Protein 2VXE (pdb70)

Nearest PDB structures (foldseek):
  2vxe-assembly1_A  TM=8.610E-01  e=3.588E-16  Drosophila melanogaster
  2vxf-assembly1_A  TM=7.679E-01  e=3.531E-10  Danio rerio
  6f9w-assembly1_A-2  TM=7.927E-01  e=4.248E-09  Homo sapiens
  2fb7-assembly1_A  TM=6.129E-01  e=6.922E-07  Danio rerio
  5xfn-assembly1_A  TM=5.501E-01  e=5.066E-01  Homo sapiens

Secondary structure (DSSP, 8-state):
--SSS-SSSPPTT-EEEEEETTTEEEEEEEEEEETTTTEEEEEEEEE---TTT--SS------S-EEEEEEETTTEEEEEE-------

CATH classification: 2.30.30.100

Foldseek 3Di:
DDPDDPVDDDDFQFKKWFQFPQRWIKIAGFHADDVVQQWGKGAFMFTDARVPRHDPDDDDHTRDTHRMDIDHCVGTPDMGTDDPDDDD

Sequence (88 aa):
GAMAMSGGLPELGSKISLISKADIRYEGRLYTVDPQECTIALSSVRSFGTEDRDTQFQIAPQSQIYDYILFRGSDIKDIRVVNNHTLPGAMAMSGGLPELGSKISLISKADIRYEGRLYTVDPQECTIALSSVRSFGTEDRDTQFQIAPQSQIYDYILFRGSDIKDIRVVNNHTLPGAMAMSGGLPELGSKISLISKADIRYEGRLYTVDPQECTIALSSVRSFGTEDRDTQFQIAPQSQIYDYILFRGSDIKDIRVVNNHTLPGAMAMSGGLPELGSKISLISKADIRYEGRLYTVDPQECTIALSSVRSFGTEDRDTQFQIAPQSQIYDYILFRGSDIKDIRVVNNHTLPGAMAMSGGLPELGSKISLISKADIRYEGRLYTVDPQECTIALSSVRSFGTEDRDTQFQIAPQSQIYDYILFRGSDIKDIRVVNNHTLPGAMAMSGGLPELGSKISLISKADIRYEGRLYTVDPQECTIALSSVRSFGTEDRDTQFQIAPQSQIYDYILFRGSDIKDIRVVNNHTLPGAMAMSGGLPELGSKISLISKADIRYEGRLYTVDPQECTIALSSVRSFGTEDRDTQFQIAPQSQIYDYILFRGSDIKDIRVVNNHTLPGAMAMSGGLPELGSKISLISKADIRYEGRLYTVDPQECTIALSSVRSFGTEDRDTQFQIAPQSQIYDYILFRGSDIKDIRVVNNHTLPGAMAMSGGLPELGSKISLISKADIRYEGRLYTVDPQECTIALSSVRSFGTEDRDTQFQIAPQSQIYDYILFRGSDIKDIRVVNNHTLPGAMAMSGGLPELGSKISLISKADIRYEGRLYTVDPQECTIALSSVRSFGTEDRDTQFQIAPQSQIYDYILFRGSDIKDIRVVNNHTLPGAMAMSGGLPELGSKISLISKADIRYEGRLYTVDPQECTIALSSVRSFGTEDRDTQFQIAPQSQIYDYILFRGSDIKDIRVVNNHTLPGAMAMSGGLPELGSKISLISKADIRYEGRLYTVDPQECTIALSSVRSFGTEDRDTQFQIAPQSQIYDYILFRGSDIKDIRVVNNHTLPGAMAMSGGLPELGSKISLISKADIRYEGRLYTVDPQECTIALSSVRSFGTEDRDTQFQIAPQSQIYDYILFRGSDIKDIRVVNNHTLPGAMAMSGGLPELGSKISLISKADIRYEGRLYTVDPQECTIALSSVRSFGTEDRDTQFQIAPQSQIYDYILFRGSDIKDIRVVNNHTLPGAMAMSGGLPELGSKISLISKADIRYEGRLYTVDPQECTIALSSVRSFGTEDRDTQFQIAPQSQIYDYILFRGSDIKDIRVVNNHTLPGAMAMSGGLPELGSKISLISKADIRYEGRLYTVDPQECTIALSSVRSFGTEDRDTQFQIAPQSQIYDYILFRGSDIKDIRVVNNHTLPGAMAMSGGLPELGSKISLISKADIRYEGRLYTVDPQECTIALSSVRSFGTEDRDTQFQIAPQSQIYDYILFRGSDIKDIRVVNNHTLPGAMAMSGGLPELGSKISLISKADIRYEGRLYTVDPQECTIALSSVRSFGTEDRDTQFQIAPQSQIYDYILFRGSDIKDIRVVNNHTLPGAMAMSGGLPELGSKISLISKADIRYEGRLYTVDPQECTIALSSVRSFGTEDRDTQFQIAPQSQIYDYILFRGSDIKDIRVVNNHTLPGAMAMSGGLPELGSKISLISKADIRYEGRLYTVDPQECTIALSSVRSFGTEDRDTQFQIAPQSQIYDYILFRGSDIKDIRVVNNHTLPGAMAMSGGLPELGSKISLISKADIRYEGRLYTVDPQECTIALSSVRSFGTEDRDTQFQIAPQSQIYDYILFRGSDIKDIRVVNNHTLPGAMAMSGGLPELGSKISLISKADIRYEGRLYTVDPQECTIALSSVRSFGTEDRDTQFQIAPQSQIYDYILFRGSDIKDIRVVNNHTLPGAMAMSGGLPELGSKISLISKADIRYEGRLYTVDPQECTIALSSVRSFGTEDRDTQFQIAPQSQIYDYILFRGSDIKDIRVVNNHTLPGAMAMSGGLPELGSKISLISKADIRYEGRLYTVDPQECTIALSSVRSFGTEDRDTQFQIAPQSQIYDYILFRGSDIKDIRVVNNHTLP

InterPro domains:
  IPR010920 LSM domain superfamily [SSF50182] (8-83)
  IPR019050 FDF domain [PF09532] (401-486)
  IPR019050 FDF domain [PF09532] (491-533)
  IPR019050 FDF domain [SM01199] (401-533)
  IPR025609 Lsm14-like, N-terminal [PF12701] (8-79)
  IPR025609 Lsm14-like, N-terminal [SM01271] (1-96)
  IPR025609 Lsm14-like, N-terminal [cd01736] (4-77)
  IPR025761 FFD box [PS51513] (490-506)
  IPR025762 DFDF domain [PS51512] (395-431)
  IPR025768 TFG box [PS51536] (513-533)
  IPR047575 Sm domain [PS52002] (1-81)

Structure (mmCIF, N/CA/C/O backbone):
data_2VXE
#
_entry.id   2VXE
#
_cell.length_a   1.000
_cell.length_b   1.000
_cell.length_c   1.000
_cell.angle_alpha   90.00
_cell.angle_beta   90.00
_cell.angle_gamma   90.00
#
_symmetry.space_group_name_H-M   'P 1'
#
loop_
_atom_site.group_PDB
_atom_site.id
_atom_site.type_symbol
_atom_site.label_atom_id
_atom_site.label_alt_id
_atom_site.label_comp_id
_atom_site.label_asym_id
_atom_site.label_entity_id
_atom_site.label_seq_id
_atom_site.pdbx_PDB_ins_code
_atom_site.Cartn_x
_atom_site.Cartn_y
_atom_site.Cartn_z
_atom_site.occupancy
_atom_site.B_iso_or_equiv
_atom_site.auth_seq_id
_atom_site.auth_comp_id
_atom_site.auth_asym_id
_atom_site.auth_atom_id
_atom_site.pdbx_PDB_model_num
ATOM 1 N N . GLY A 1 1 ? 59.911 -2.439 24.947 1.00 16.81 -3 GLY A N 1
ATOM 2 C CA . GLY A 1 1 ? 59.592 -3.551 24.005 1.00 16.33 -3 GLY A CA 1
ATOM 3 C C . GLY A 1 1 ? 58.558 -4.480 24.644 1.00 15.47 -3 GLY A C 1
ATOM 4 O O . GLY A 1 1 ? 58.877 -5.575 25.070 1.00 15.61 -3 GLY A O 1
ATOM 10 N N . ALA A 1 2 ? 57.321 -4.049 24.711 1.00 14.72 -2 ALA A N 1
ATOM 11 C CA . ALA A 1 2 ? 56.251 -4.902 25.324 1.00 13.98 -2 ALA A CA 1
ATOM 12 C C . ALA A 1 2 ? 55.994 -6.139 24.457 1.00 13.31 -2 ALA A C 1
ATOM 13 O O . ALA A 1 2 ? 55.675 -7.201 24.960 1.00 13.27 -2 ALA A O 1
ATOM 20 N N . MET A 1 3 ? 56.131 -6.004 23.159 1.00 12.95 -1 MET A N 1
ATOM 21 C CA . MET A 1 3 ? 55.900 -7.166 22.248 1.00 12.47 -1 MET A CA 1
ATOM 22 C C . MET A 1 3 ? 57.235 -7.803 21.852 1.00 11.94 -1 MET A C 1
ATOM 23 O O . MET A 1 3 ? 58.201 -7.114 21.578 1.00 12.15 -1 MET A O 1
ATOM 37 N N . ALA A 1 4 ? 57.292 -9.113 21.822 1.00 11.44 0 ALA A N 1
ATOM 38 C CA . ALA A 1 4 ? 58.566 -9.809 21.446 1.00 11.09 0 ALA A CA 1
ATOM 39 C C . ALA A 1 4 ? 58.885 -9.569 19.967 1.00 10.29 0 ALA A C 1
ATOM 40 O O . ALA A 1 4 ? 60.036 -9.476 19.582 1.00 10.44 0 ALA A O 1
ATOM 47 N N . MET A 1 5 ? 57.871 -9.467 19.140 1.00 9.64 1 MET A N 1
ATOM 48 C CA . MET A 1 5 ? 58.102 -9.242 17.680 1.00 9.00 1 MET A CA 1
ATOM 49 C C . MET A 1 5 ? 57.430 -7.942 17.231 1.00 8.14 1 MET A C 1
ATOM 50 O O . MET A 1 5 ? 56.444 -7.516 17.803 1.00 8.02 1 MET A O 1
ATOM 64 N N . SER A 1 6 ? 57.961 -7.311 16.211 1.00 7.80 2 SER A N 1
ATOM 65 C CA . SER A 1 6 ? 57.357 -6.041 15.704 1.00 7.23 2 SER A CA 1
ATOM 66 C C . SER A 1 6 ? 57.193 -6.106 14.183 1.00 6.58 2 SER A C 1
ATOM 67 O O . SER A 1 6 ? 57.887 -6.844 13.509 1.00 6.77 2 SER A O 1
ATOM 75 N N . GLY A 1 7 ? 56.277 -5.337 13.642 1.00 6.13 3 GLY A N 1
ATOM 76 C CA . GLY A 1 7 ? 56.047 -5.350 12.165 1.00 5.83 3 GLY A CA 1
ATOM 77 C C . GLY A 1 7 ? 56.125 -3.921 11.623 1.00 5.13 3 GLY A C 1
ATOM 78 O O . GLY A 1 7 ? 56.775 -3.663 10.626 1.00 5.36 3 GLY A O 1
ATOM 82 N N . GLY A 1 8 ? 55.465 -2.992 12.274 1.00 4.64 4 GLY A N 1
ATOM 83 C CA . GLY A 1 8 ? 55.474 -1.576 11.796 1.00 4.33 4 GLY A CA 1
ATOM 84 C C . GLY A 1 8 ? 56.877 -0.983 11.960 1.00 3.72 4 GLY A C 1
ATOM 85 O O . GLY A 1 8 ? 57.390 -0.334 11.066 1.00 3.65 4 GLY A O 1
ATOM 89 N N . LEU A 1 9 ? 57.495 -1.202 13.094 1.00 3.63 5 LEU A N 1
ATOM 90 C CA . LEU A 1 9 ? 58.867 -0.650 13.332 1.00 3.32 5 LEU A CA 1
ATOM 91 C C . LEU A 1 9 ? 59.929 -1.563 12.690 1.00 2.83 5 LEU A C 1
ATOM 92 O O . LEU A 1 9 ? 60.083 -2.695 13.112 1.00 2.73 5 LEU A O 1
ATOM 108 N N . PRO A 1 10 ? 60.634 -1.057 11.690 1.00 2.64 6 PRO A N 1
ATOM 109 C CA . PRO A 1 10 ? 61.696 -1.864 11.031 1.00 2.25 6 PRO A CA 1
ATOM 110 C C . PRO A 1 10 ? 62.856 -2.113 12.004 1.00 1.69 6 PRO A C 1
ATOM 111 O O . PRO A 1 10 ? 63.261 -1.227 12.734 1.00 1.50 6 PRO A O 1
ATOM 122 N N . GLU A 1 11 ? 63.388 -3.314 12.016 1.00 1.57 7 GLU A N 1
ATOM 123 C CA . GLU A 1 11 ? 64.544 -3.622 12.923 1.00 1.16 7 GLU A CA 1
ATOM 124 C C . GLU A 1 11 ? 65.774 -2.801 12.520 1.00 0.84 7 GLU A C 1
ATOM 125 O O . GLU A 1 11 ? 66.138 -2.744 11.360 1.00 0.86 7 GLU A O 1
ATOM 137 N N . LEU A 1 12 ? 66.412 -2.165 13.475 1.00 0.65 8 LEU A N 1
ATOM 138 C CA . LEU A 1 12 ? 67.606 -1.313 13.157 1.00 0.54 8 LEU A CA 1
ATOM 139 C C . LEU A 1 12 ? 68.757 -2.168 12.614 1.00 0.42 8 LEU A C 1
ATOM 140 O O . LEU A 1 12 ? 68.972 -3.282 13.054 1.00 0.36 8 LEU A O 1
ATOM 156 N N . GLY A 1 13 ? 69.494 -1.649 11.661 1.00 0.45 9 GLY A N 1
ATOM 157 C CA . GLY A 1 13 ? 70.679 -2.388 11.123 1.00 0.43 9 GLY A CA 1
ATOM 158 C C . GLY A 1 13 ? 70.270 -3.440 10.079 1.00 0.29 9 GLY A C 1
ATOM 159 O O . GLY A 1 13 ? 71.117 -4.108 9.514 1.00 0.35 9 GLY A O 1
ATOM 163 N N . SER A 1 14 ? 68.990 -3.600 9.813 1.00 0.18 10 SER A N 1
ATOM 164 C CA . SER A 1 14 ? 68.546 -4.612 8.797 1.00 0.15 10 SER A CA 1
ATOM 165 C C . SER A 1 14 ? 69.083 -4.248 7.409 1.00 0.10 10 SER A C 1
ATOM 166 O O . SER A 1 14 ? 69.194 -3.084 7.069 1.00 0.08 10 SER A O 1
ATOM 174 N N . LYS A 1 15 ? 69.417 -5.234 6.612 1.00 0.10 11 LYS A N 1
ATOM 175 C CA . LYS A 1 15 ? 69.876 -4.951 5.215 1.00 0.08 11 LYS A CA 1
ATOM 176 C C . LYS A 1 15 ? 68.668 -4.743 4.290 1.00 0.09 11 LYS A C 1
ATOM 177 O O . LYS A 1 15 ? 67.788 -5.584 4.200 1.00 0.12 11 LYS A O 1
ATOM 196 N N . ILE A 1 16 ? 68.622 -3.627 3.603 1.00 0.08 12 ILE A N 1
ATOM 197 C CA . ILE A 1 16 ? 67.461 -3.337 2.705 1.00 0.10 12 ILE A CA 1
ATOM 198 C C . ILE A 1 16 ? 67.947 -3.140 1.264 1.00 0.09 12 ILE A C 1
ATOM 199 O O . ILE A 1 16 ? 69.005 -2.584 1.026 1.00 0.08 12 ILE A O 1
ATOM 215 N N . SER A 1 17 ? 67.171 -3.597 0.311 1.00 0.11 13 SER A N 1
ATOM 216 C CA . SER A 1 17 ? 67.489 -3.350 -1.125 1.00 0.10 13 SER A CA 1
ATOM 217 C C . SER A 1 17 ? 66.591 -2.232 -1.658 1.00 0.10 13 SER A C 1
ATOM 218 O O . SER A 1 17 ? 65.408 -2.194 -1.377 1.00 0.12 13 SER A O 1
ATOM 226 N N . LEU A 1 18 ? 67.145 -1.326 -2.422 1.00 0.09 14 LEU A N 1
ATOM 227 C CA . LEU A 1 18 ? 66.407 -0.079 -2.783 1.00 0.10 14 LEU A CA 1
ATOM 228 C C . LEU A 1 18 ? 66.540 0.201 -4.284 1.00 0.10 14 LEU A C 1
ATOM 229 O O . LEU A 1 18 ? 67.632 0.246 -4.815 1.00 0.11 14 LEU A O 1
ATOM 245 N N . ILE A 1 19 ? 65.435 0.390 -4.968 1.00 0.09 15 ILE A N 1
ATOM 246 C CA . ILE A 1 19 ? 65.487 0.629 -6.446 1.00 0.08 15 ILE A CA 1
ATOM 247 C C . ILE A 1 19 ? 65.177 2.103 -6.744 1.00 0.08 15 ILE A C 1
ATOM 248 O O . ILE A 1 19 ? 64.097 2.589 -6.442 1.00 0.10 15 ILE A O 1
ATOM 264 N N . SER A 1 20 ? 66.124 2.804 -7.330 1.00 0.08 16 SER A N 1
ATOM 265 C CA . SER A 1 20 ? 65.934 4.262 -7.615 1.00 0.10 16 SER A CA 1
ATOM 266 C C . SER A 1 20 ? 65.381 4.484 -9.030 1.00 0.11 16 SER A C 1
ATOM 267 O O . SER A 1 20 ? 65.537 3.647 -9.905 1.00 0.11 16 SER A O 1
ATOM 275 N N . LYS A 1 21 ? 64.756 5.624 -9.253 1.00 0.13 17 LYS A N 1
ATOM 276 C CA . LYS A 1 21 ? 64.015 5.888 -10.538 1.00 0.15 17 LYS A CA 1
ATOM 277 C C . LYS A 1 21 ? 64.886 5.663 -11.787 1.00 0.14 17 LYS A C 1
ATOM 278 O O . LYS A 1 21 ? 64.374 5.588 -12.889 1.00 0.16 17 LYS A O 1
ATOM 297 N N . ALA A 1 22 ? 66.185 5.555 -11.633 1.00 0.13 18 ALA A N 1
ATOM 298 C CA . ALA A 1 22 ? 67.072 5.337 -12.819 1.00 0.14 18 ALA A CA 1
ATOM 299 C C . ALA A 1 22 ? 67.255 3.836 -13.082 1.00 0.14 18 ALA A C 1
ATOM 300 O O . ALA A 1 22 ? 68.201 3.430 -13.731 1.00 0.16 18 ALA A O 1
ATOM 307 N N . ASP A 1 23 ? 66.354 3.009 -12.582 1.00 0.13 19 ASP A N 1
ATOM 308 C CA . ASP A 1 23 ? 66.519 1.519 -12.680 1.00 0.14 19 ASP A CA 1
ATOM 309 C C . ASP A 1 23 ? 67.877 1.107 -12.108 1.00 0.12 19 ASP A C 1
ATOM 310 O O . ASP A 1 23 ? 68.506 0.176 -12.575 1.00 0.15 19 ASP A O 1
ATOM 319 N N . ILE A 1 24 ? 68.323 1.807 -11.093 1.00 0.11 20 ILE A N 1
ATOM 320 C CA . ILE A 1 24 ? 69.623 1.455 -10.443 1.00 0.14 20 ILE A CA 1
ATOM 321 C C . ILE A 1 24 ? 69.345 0.718 -9.135 1.00 0.12 20 ILE A C 1
ATOM 322 O O . ILE A 1 24 ? 68.419 1.050 -8.420 1.00 0.12 20 ILE A O 1
ATOM 338 N N . ARG A 1 25 ? 70.137 -0.273 -8.817 1.00 0.12 21 ARG A N 1
ATOM 339 C CA . ARG A 1 25 ? 69.913 -1.030 -7.552 1.00 0.11 21 ARG A CA 1
ATOM 340 C C . ARG A 1 25 ? 70.956 -0.624 -6.510 1.00 0.10 21 ARG A C 1
ATOM 341 O O . ARG A 1 25 ? 72.146 -0.782 -6.713 1.00 0.12 21 ARG A O 1
ATOM 362 N N . TYR A 1 26 ? 70.507 -0.104 -5.397 1.00 0.09 22 TYR A N 1
ATOM 363 C CA . TYR A 1 26 ? 71.429 0.211 -4.267 1.00 0.08 22 TYR A CA 1
ATOM 364 C C . TYR A 1 26 ? 71.092 -0.691 -3.081 1.00 0.08 22 TYR A C 1
ATOM 365 O O . TYR A 1 26 ? 69.956 -1.081 -2.903 1.00 0.10 22 TYR A O 1
ATOM 383 N N . GLU A 1 27 ? 72.062 -1.026 -2.275 1.00 0.06 23 GLU A N 1
ATOM 384 C CA . GLU A 1 27 ? 71.773 -1.832 -1.048 1.00 0.06 23 GLU A CA 1
ATOM 385 C C . GLU A 1 27 ? 72.621 -1.322 0.111 1.00 0.05 23 GLU A C 1
ATOM 386 O O . GLU A 1 27 ? 73.776 -0.990 -0.067 1.00 0.06 23 GLU A O 1
ATOM 398 N N . GLY A 1 28 ? 72.065 -1.264 1.296 1.00 0.06 24 GLY A N 1
ATOM 399 C CA . GLY A 1 28 ? 72.824 -0.683 2.445 1.00 0.06 24 GLY A CA 1
ATOM 400 C C . GLY A 1 28 ? 72.104 -0.970 3.764 1.00 0.06 24 GLY A C 1
ATOM 401 O O . GLY A 1 28 ? 71.003 -1.488 3.780 1.00 0.06 24 GLY A O 1
ATOM 405 N N . ARG A 1 29 ? 72.728 -0.633 4.868 1.00 0.06 25 ARG A N 1
ATOM 406 C CA . ARG A 1 29 ? 72.093 -0.870 6.204 1.00 0.06 25 ARG A CA 1
ATOM 407 C C . ARG A 1 29 ? 71.162 0.290 6.570 1.00 0.06 25 ARG A C 1
ATOM 408 O O . ARG A 1 29 ? 71.492 1.445 6.372 1.00 0.06 25 ARG A O 1
ATOM 429 N N . LEU A 1 30 ? 69.999 -0.012 7.101 1.00 0.08 26 LEU A N 1
ATOM 430 C CA . LEU A 1 30 ? 69.077 1.073 7.574 1.00 0.10 26 LEU A CA 1
ATOM 431 C C . LEU A 1 30 ? 69.687 1.817 8.766 1.00 0.09 26 LEU A C 1
ATOM 432 O O . LEU A 1 30 ? 69.921 1.237 9.811 1.00 0.11 26 LEU A O 1
ATOM 448 N N . TYR A 1 31 ? 69.944 3.095 8.616 1.00 0.08 27 TYR A N 1
ATOM 449 C CA . TYR A 1 31 ? 70.532 3.880 9.743 1.00 0.08 27 TYR A CA 1
ATOM 450 C C . TYR A 1 31 ? 69.445 4.683 10.464 1.00 0.08 27 TYR A C 1
ATOM 451 O O . TYR A 1 31 ? 69.333 4.635 11.675 1.00 0.09 27 TYR A O 1
ATOM 469 N N . THR A 1 32 ? 68.643 5.416 9.725 1.00 0.07 28 THR A N 1
ATOM 470 C CA . THR A 1 32 ? 67.585 6.263 10.364 1.00 0.07 28 THR A CA 1
ATOM 471 C C . THR A 1 32 ? 66.430 6.499 9.385 1.00 0.07 28 THR A C 1
ATOM 472 O O . THR A 1 32 ? 66.599 6.410 8.184 1.00 0.07 28 THR A O 1
ATOM 483 N N . VAL A 1 33 ? 65.261 6.801 9.897 1.00 0.08 29 VAL A N 1
ATOM 484 C CA . VAL A 1 33 ? 64.078 7.034 9.010 1.00 0.09 29 VAL A CA 1
ATOM 485 C C . VAL A 1 33 ? 63.214 8.176 9.571 1.00 0.10 29 VAL A C 1
ATOM 486 O O . VAL A 1 33 ? 63.110 8.349 10.771 1.00 0.12 29 VAL A O 1
ATOM 499 N N . ASP A 1 34 ? 62.600 8.949 8.707 1.00 0.10 30 ASP A N 1
ATOM 500 C CA . ASP A 1 34 ? 61.703 10.048 9.173 1.00 0.12 30 ASP A CA 1
ATOM 501 C C . ASP A 1 34 ? 60.339 9.931 8.470 1.00 0.13 30 ASP A C 1
ATOM 502 O O . ASP A 1 34 ? 60.215 10.326 7.326 1.00 0.12 30 ASP A O 1
ATOM 511 N N . PRO A 1 35 ? 59.354 9.388 9.170 1.00 0.16 31 PRO A N 1
ATOM 512 C CA . PRO A 1 35 ? 58.031 9.123 8.537 1.00 0.19 31 PRO A CA 1
ATOM 513 C C . PRO A 1 35 ? 57.380 10.431 8.072 1.00 0.19 31 PRO A C 1
ATOM 514 O O . PRO A 1 35 ? 56.826 10.504 6.989 1.00 0.19 31 PRO A O 1
ATOM 525 N N . GLN A 1 36 ? 57.455 11.464 8.869 1.00 0.19 32 GLN A N 1
ATOM 526 C CA . GLN A 1 36 ? 56.688 12.713 8.555 1.00 0.21 32 GLN A CA 1
ATOM 527 C C . GLN A 1 36 ? 57.441 13.547 7.510 1.00 0.19 32 GLN A C 1
ATOM 528 O O . GLN A 1 36 ? 56.846 14.341 6.804 1.00 0.20 32 GLN A O 1
ATOM 542 N N . GLU A 1 37 ? 58.737 13.376 7.408 1.00 0.16 33 GLU A N 1
ATOM 543 C CA . GLU A 1 37 ? 59.502 14.052 6.314 1.00 0.16 33 GLU A CA 1
ATOM 544 C C . GLU A 1 37 ? 59.515 13.200 5.032 1.00 0.14 33 GLU A C 1
ATOM 545 O O . GLU A 1 37 ? 60.109 13.586 4.043 1.00 0.17 33 GLU A O 1
ATOM 557 N N . CYS A 1 38 ? 58.866 12.043 5.033 1.00 0.14 34 CYS A N 1
ATOM 558 C CA . CYS A 1 38 ? 58.907 11.126 3.837 1.00 0.14 34 CYS A CA 1
ATOM 559 C C . CYS A 1 38 ? 60.351 10.895 3.363 1.00 0.12 34 CYS A C 1
ATOM 560 O O . CYS A 1 38 ? 60.621 10.827 2.176 1.00 0.12 34 CYS A O 1
ATOM 568 N N . THR A 1 39 ? 61.279 10.772 4.284 1.00 0.10 35 THR A N 1
ATOM 569 C CA . THR A 1 39 ? 62.718 10.673 3.892 1.00 0.09 35 THR A CA 1
ATOM 570 C C . THR A 1 39 ? 63.413 9.572 4.691 1.00 0.09 35 THR A C 1
ATOM 571 O O . THR A 1 39 ? 62.989 9.223 5.775 1.00 0.09 35 THR A O 1
ATOM 582 N N . ILE A 1 40 ? 64.478 9.027 4.161 1.00 0.09 36 ILE A N 1
ATOM 583 C CA . ILE A 1 40 ? 65.251 7.988 4.909 1.00 0.09 36 ILE A CA 1
ATOM 584 C C . ILE A 1 40 ? 66.751 8.171 4.663 1.00 0.09 36 ILE A C 1
ATOM 585 O O . ILE A 1 40 ? 67.156 8.826 3.722 1.00 0.09 36 ILE A O 1
ATOM 601 N N . ALA A 1 41 ? 67.574 7.596 5.504 1.00 0.08 37 ALA A N 1
ATOM 602 C CA . ALA A 1 41 ? 69.049 7.660 5.282 1.00 0.08 37 ALA A CA 1
ATOM 603 C C . ALA A 1 41 ? 69.669 6.286 5.536 1.00 0.08 37 ALA A C 1
ATOM 604 O O . ALA A 1 41 ? 69.445 5.678 6.569 1.00 0.08 37 ALA A O 1
ATOM 611 N N . LEU A 1 42 ? 70.443 5.799 4.599 1.00 0.07 38 LEU A N 1
ATOM 612 C CA . LEU A 1 42 ? 71.057 4.447 4.745 1.00 0.07 38 LEU A CA 1
ATOM 613 C C . LEU A 1 42 ? 72.560 4.589 4.963 1.00 0.06 38 LEU A C 1
ATOM 614 O O . LEU A 1 42 ? 73.183 5.488 4.430 1.00 0.08 38 LEU A O 1
ATOM 630 N N . SER A 1 43 ? 73.147 3.711 5.736 1.00 0.05 39 SER A N 1
ATOM 631 C CA . SER A 1 43 ? 74.607 3.821 6.026 1.00 0.06 39 SER A CA 1
ATOM 632 C C . SER A 1 43 ? 75.316 2.577 5.500 1.00 0.05 39 SER A C 1
ATOM 633 O O . SER A 1 43 ? 74.722 1.520 5.409 1.00 0.05 39 SER A O 1
ATOM 641 N N . SER A 1 44 ? 76.580 2.698 5.153 1.00 0.06 40 SER A N 1
ATOM 642 C CA . SER A 1 44 ? 77.309 1.581 4.460 1.00 0.06 40 SER A CA 1
ATOM 643 C C . SER A 1 44 ? 76.443 1.002 3.328 1.00 0.06 40 SER A C 1
ATOM 644 O O . SER A 1 44 ? 75.740 0.021 3.502 1.00 0.06 40 SER A O 1
ATOM 652 N N . VAL A 1 45 ? 76.490 1.627 2.177 1.00 0.06 41 VAL A N 1
ATOM 653 C CA . VAL A 1 45 ? 75.663 1.169 1.021 1.00 0.06 41 VAL A CA 1
ATOM 654 C C . VAL A 1 45 ? 76.521 1.144 -0.255 1.00 0.09 41 VAL A C 1
ATOM 655 O O . VAL A 1 45 ? 77.456 1.911 -0.396 1.00 0.10 41 VAL A O 1
ATOM 668 N N . ARG A 1 46 ? 76.206 0.268 -1.174 1.00 0.13 42 ARG A N 1
ATOM 669 C CA . ARG A 1 46 ? 76.965 0.205 -2.461 1.00 0.16 42 ARG A CA 1
ATOM 670 C C . ARG A 1 46 ? 75.991 0.065 -3.637 1.00 0.11 42 ARG A C 1
ATOM 671 O O . ARG A 1 46 ? 74.897 -0.446 -3.482 1.00 0.09 42 ARG A O 1
ATOM 692 N N . SER A 1 47 ? 76.380 0.519 -4.804 1.00 0.14 43 SER A N 1
ATOM 693 C CA . SER A 1 47 ? 75.489 0.398 -5.999 1.00 0.12 43 SER A CA 1
ATOM 694 C C . SER A 1 47 ? 76.024 -0.689 -6.937 1.00 0.13 43 SER A C 1
ATOM 695 O O . SER A 1 47 ? 77.217 -0.800 -7.151 1.00 0.16 43 SER A O 1
ATOM 703 N N . PHE A 1 48 ? 75.148 -1.489 -7.497 1.00 0.19 44 PHE A N 1
ATOM 704 C CA . PHE A 1 48 ? 75.608 -2.656 -8.315 1.00 0.27 44 PHE A CA 1
ATOM 705 C C . PHE A 1 48 ? 75.947 -2.221 -9.744 1.00 0.31 44 PHE A C 1
ATOM 706 O O . PHE A 1 48 ? 76.899 -2.702 -10.330 1.00 0.33 44 PHE A O 1
ATOM 723 N N . GLY A 1 49 ? 75.181 -1.317 -10.309 1.00 0.34 45 GLY A N 1
ATOM 724 C CA . GLY A 1 49 ? 75.506 -0.811 -11.673 1.00 0.43 45 GLY A CA 1
ATOM 725 C C . GLY A 1 49 ? 74.329 -0.012 -12.242 1.00 0.51 45 GLY A C 1
ATOM 726 O O . GLY A 1 49 ? 73.246 0.003 -11.687 1.00 0.49 45 GLY A O 1
ATOM 730 N N . THR A 1 50 ? 74.549 0.650 -13.350 1.00 0.64 46 THR A N 1
ATOM 731 C CA . THR A 1 50 ? 73.439 1.363 -14.063 1.00 0.79 46 THR A CA 1
ATOM 732 C C . THR A 1 50 ? 73.232 0.778 -15.473 1.00 0.96 46 THR A C 1
ATOM 733 O O . THR A 1 50 ? 72.459 1.302 -16.252 1.00 1.13 46 THR A O 1
ATOM 744 N N . GLU A 1 51 ? 73.920 -0.300 -15.800 1.00 0.96 47 GLU A N 1
ATOM 745 C CA . GLU A 1 51 ? 74.020 -0.777 -17.224 1.00 1.11 47 GLU A CA 1
ATOM 746 C C . GLU A 1 51 ? 72.649 -0.852 -17.920 1.00 1.32 47 GLU A C 1
ATOM 747 O O . GLU A 1 51 ? 72.565 -0.752 -19.130 1.00 1.44 47 GLU A O 1
ATOM 759 N N . ASP A 1 52 ? 71.581 -1.025 -17.176 1.00 1.42 48 ASP A N 1
ATOM 760 C CA . ASP A 1 52 ? 70.229 -1.141 -17.820 1.00 1.72 48 ASP A CA 1
ATOM 761 C C . ASP A 1 52 ? 69.848 0.172 -18.518 1.00 1.83 48 ASP A C 1
ATOM 762 O O . ASP A 1 52 ? 69.616 0.199 -19.713 1.00 1.96 48 ASP A O 1
ATOM 771 N N . ARG A 1 53 ? 69.784 1.253 -17.781 1.00 1.84 49 ARG A N 1
ATOM 772 C CA . ARG A 1 53 ? 69.493 2.586 -18.404 1.00 2.10 49 ARG A CA 1
ATOM 773 C C . ARG A 1 53 ? 70.789 3.347 -18.731 1.00 2.01 49 ARG A C 1
ATOM 774 O O . ARG A 1 53 ? 70.751 4.517 -19.069 1.00 2.30 49 ARG A O 1
ATOM 795 N N . ASP A 1 54 ? 71.929 2.702 -18.637 1.00 1.74 50 ASP A N 1
ATOM 796 C CA . ASP A 1 54 ? 73.234 3.442 -18.718 1.00 1.79 50 ASP A CA 1
ATOM 797 C C . ASP A 1 54 ? 73.378 4.183 -20.056 1.00 2.02 50 ASP A C 1
ATOM 798 O O . ASP A 1 54 ? 72.556 4.052 -20.945 1.00 2.14 50 ASP A O 1
ATOM 807 N N . THR A 1 55 ? 74.424 4.960 -20.187 1.00 2.22 51 THR A N 1
ATOM 808 C CA . THR A 1 55 ? 74.733 5.617 -21.495 1.00 2.52 51 THR A CA 1
ATOM 809 C C . THR A 1 55 ? 75.398 4.609 -22.432 1.00 2.34 51 THR A C 1
ATOM 810 O O . THR A 1 55 ? 75.857 3.566 -22.004 1.00 2.04 51 THR A O 1
ATOM 821 N N . GLN A 1 56 ? 75.452 4.913 -23.707 1.00 2.61 52 GLN A N 1
ATOM 822 C CA . GLN A 1 56 ? 76.065 3.954 -24.683 1.00 2.60 52 GLN A CA 1
ATOM 823 C C . GLN A 1 56 ? 77.607 3.996 -24.619 1.00 2.63 52 GLN A C 1
ATOM 824 O O . GLN A 1 56 ? 78.277 3.329 -25.387 1.00 2.72 52 GLN A O 1
ATOM 838 N N . PHE A 1 57 ? 78.172 4.770 -23.717 1.00 2.66 53 PHE A N 1
ATOM 839 C CA . PHE A 1 57 ? 79.645 4.704 -23.480 1.00 2.74 53 PHE A CA 1
ATOM 840 C C . PHE A 1 57 ? 79.934 3.806 -22.272 1.00 2.45 53 PHE A C 1
ATOM 841 O O . PHE A 1 57 ? 79.103 3.648 -21.397 1.00 2.24 53 PHE A O 1
ATOM 858 N N . GLN A 1 58 ? 81.106 3.220 -22.220 1.00 2.49 54 GLN A N 1
ATOM 859 C CA . GLN A 1 58 ? 81.418 2.2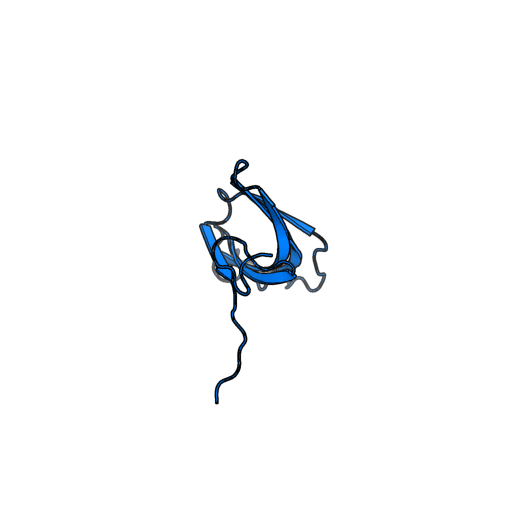46 -21.124 1.00 2.29 54 GLN A CA 1
ATOM 860 C C . GLN A 1 58 ? 81.505 2.964 -19.773 1.00 2.23 54 GLN A C 1
ATOM 861 O O . GLN A 1 58 ? 82.076 4.034 -19.664 1.00 2.45 54 GLN A O 1
ATOM 875 N N . ILE A 1 59 ? 80.938 2.378 -18.744 1.00 1.97 55 ILE A N 1
ATOM 876 C CA . ILE A 1 59 ? 81.034 2.977 -17.374 1.00 1.93 55 ILE A CA 1
ATOM 877 C C . ILE A 1 59 ? 81.791 2.017 -16.447 1.00 1.92 55 ILE A C 1
ATOM 878 O O . ILE A 1 59 ? 81.560 0.821 -16.463 1.00 1.83 55 ILE A O 1
ATOM 894 N N . ALA A 1 60 ? 82.689 2.534 -15.645 1.00 2.08 56 ALA A N 1
ATOM 895 C CA . ALA A 1 60 ? 83.484 1.652 -14.733 1.00 2.13 56 ALA A CA 1
ATOM 896 C C . ALA A 1 60 ? 82.705 1.400 -13.427 1.00 1.80 56 ALA A C 1
ATOM 897 O O . ALA A 1 60 ? 82.100 2.314 -12.901 1.00 1.74 56 ALA A O 1
ATOM 904 N N . PRO A 1 61 ? 82.739 0.170 -12.935 1.00 1.73 57 PRO A N 1
ATOM 905 C CA . PRO A 1 61 ? 82.047 -0.151 -11.654 1.00 1.49 57 PRO A CA 1
ATOM 906 C C . PRO A 1 61 ? 82.667 0.640 -10.494 1.00 1.44 57 PRO A C 1
ATOM 907 O O . PRO A 1 61 ? 83.847 0.942 -10.501 1.00 1.69 57 PRO A O 1
ATOM 918 N N . GLN A 1 62 ? 81.878 0.973 -9.502 1.00 1.27 58 GLN A N 1
ATOM 919 C CA . GLN A 1 62 ? 82.416 1.720 -8.323 1.00 1.32 58 GLN A CA 1
ATOM 920 C C . GLN A 1 62 ? 82.752 0.745 -7.191 1.00 1.21 58 GLN A C 1
ATOM 921 O O . GLN A 1 62 ? 81.877 0.103 -6.637 1.00 1.25 58 GLN A O 1
ATOM 935 N N . SER A 1 63 ? 84.011 0.633 -6.846 1.00 1.26 59 SER A N 1
ATOM 936 C CA . SER A 1 63 ? 84.420 -0.308 -5.756 1.00 1.31 59 SER A CA 1
ATOM 937 C C . SER A 1 63 ? 84.290 0.372 -4.389 1.00 1.11 59 SER A C 1
ATOM 938 O O . SER A 1 63 ? 83.980 -0.266 -3.400 1.00 1.20 59 SER A O 1
ATOM 946 N N . GLN A 1 64 ? 84.527 1.662 -4.331 1.00 1.00 60 GLN A N 1
ATOM 947 C CA . GLN A 1 64 ? 84.455 2.392 -3.020 1.00 0.86 60 GLN A CA 1
ATOM 948 C C . GLN A 1 64 ? 83.036 2.326 -2.441 1.00 0.64 60 GLN A C 1
ATOM 949 O O . GLN A 1 64 ? 82.059 2.403 -3.163 1.00 0.65 60 GLN A O 1
ATOM 963 N N . ILE A 1 65 ? 82.925 2.182 -1.143 1.00 0.50 61 ILE A N 1
ATOM 964 C CA . ILE A 1 65 ? 81.576 2.121 -0.495 1.00 0.32 61 ILE A CA 1
ATOM 965 C C . ILE A 1 65 ? 81.197 3.506 0.042 1.00 0.23 61 ILE A C 1
ATOM 966 O O . ILE A 1 65 ? 82.049 4.270 0.459 1.00 0.24 61 ILE A O 1
ATOM 982 N N . TYR A 1 66 ? 79.927 3.832 0.032 1.00 0.17 62 TYR A N 1
ATOM 983 C CA . TYR A 1 66 ? 79.485 5.162 0.554 1.00 0.14 62 TYR A CA 1
ATOM 984 C C . TYR A 1 66 ? 79.080 5.044 2.026 1.00 0.10 62 TYR A C 1
ATOM 985 O O . TYR A 1 66 ? 78.125 4.367 2.359 1.00 0.09 62 TYR A O 1
ATOM 1003 N N . ASP A 1 67 ? 79.809 5.696 2.905 1.00 0.11 63 ASP A N 1
ATOM 1004 C CA . ASP A 1 67 ? 79.465 5.672 4.370 1.00 0.12 63 ASP A CA 1
ATOM 1005 C C . ASP A 1 67 ? 77.992 6.034 4.613 1.00 0.10 63 ASP A C 1
ATOM 1006 O O . ASP A 1 67 ? 77.320 5.418 5.422 1.00 0.10 63 ASP A O 1
ATOM 1015 N N . TYR A 1 68 ? 77.491 7.027 3.917 1.00 0.09 64 TYR A N 1
ATOM 1016 C CA . TYR A 1 68 ? 76.103 7.518 4.187 1.00 0.08 64 TYR A CA 1
ATOM 1017 C C . TYR A 1 68 ? 75.503 8.135 2.921 1.00 0.08 64 TYR A C 1
ATOM 1018 O O . TYR A 1 68 ? 76.109 8.978 2.286 1.00 0.10 64 TYR A O 1
ATOM 1036 N N . ILE A 1 69 ? 74.315 7.719 2.554 1.00 0.07 65 ILE A N 1
ATOM 1037 C CA . ILE A 1 69 ? 73.588 8.394 1.429 1.00 0.08 65 ILE A CA 1
ATOM 1038 C C . ILE A 1 69 ? 72.169 8.771 1.878 1.00 0.08 65 ILE A C 1
ATOM 1039 O O . ILE A 1 69 ? 71.434 7.948 2.396 1.00 0.08 65 ILE A O 1
ATOM 1055 N N . LEU A 1 70 ? 71.790 10.012 1.680 1.00 0.09 66 LEU A N 1
ATOM 1056 C CA . LEU A 1 70 ? 70.401 10.450 2.023 1.00 0.09 66 LEU A CA 1
ATOM 1057 C C . LEU A 1 70 ? 69.484 10.276 0.809 1.00 0.11 66 LEU A C 1
ATOM 1058 O O . LEU A 1 70 ? 69.854 10.596 -0.306 1.00 0.13 66 LEU A O 1
ATOM 1074 N N . PHE A 1 71 ? 68.292 9.772 1.018 1.00 0.11 67 PHE A N 1
ATOM 1075 C CA . PHE A 1 71 ? 67.378 9.483 -0.128 1.00 0.14 67 PHE A CA 1
ATOM 1076 C C . PHE A 1 71 ? 65.953 9.949 0.188 1.00 0.13 67 PHE A C 1
ATOM 1077 O O . PHE A 1 71 ? 65.411 9.644 1.233 1.00 0.13 67 PHE A O 1
ATOM 1094 N N . ARG A 1 72 ? 65.349 10.691 -0.711 1.00 0.12 68 ARG A N 1
ATOM 1095 C CA . ARG A 1 72 ? 63.911 11.068 -0.540 1.00 0.12 68 ARG A CA 1
ATOM 1096 C C . ARG A 1 72 ? 63.006 10.030 -1.215 1.00 0.12 68 ARG A C 1
ATOM 1097 O O . ARG A 1 72 ? 63.364 9.436 -2.220 1.00 0.11 68 ARG A O 1
ATOM 1118 N N . GLY A 1 73 ? 61.831 9.809 -0.672 1.00 0.12 69 GLY A N 1
ATOM 1119 C CA . GLY A 1 73 ? 60.881 8.824 -1.283 1.00 0.13 69 GLY A CA 1
ATOM 1120 C C . GLY A 1 73 ? 60.543 9.225 -2.728 1.00 0.12 69 GLY A C 1
ATOM 1121 O O . GLY A 1 73 ? 60.210 8.388 -3.546 1.00 0.13 69 GLY A O 1
ATOM 1125 N N . SER A 1 74 ? 60.627 10.497 -3.044 1.00 0.12 70 SER A N 1
ATOM 1126 C CA . SER A 1 74 ? 60.264 10.964 -4.423 1.00 0.14 70 SER A CA 1
ATOM 1127 C C . SER A 1 74 ? 61.237 10.404 -5.466 1.00 0.13 70 SER A C 1
ATOM 1128 O O . SER A 1 74 ? 60.835 10.018 -6.550 1.00 0.16 70 SER A O 1
ATOM 1136 N N . ASP A 1 75 ? 62.511 10.353 -5.151 1.00 0.13 71 ASP A N 1
ATOM 1137 C CA . ASP A 1 75 ? 63.523 9.926 -6.171 1.00 0.16 71 ASP A CA 1
ATOM 1138 C C . ASP A 1 75 ? 63.585 8.396 -6.272 1.00 0.16 71 ASP A C 1
ATOM 1139 O O . ASP A 1 75 ? 63.829 7.852 -7.334 1.00 0.23 71 ASP A O 1
ATOM 1148 N N . ILE A 1 76 ? 63.367 7.702 -5.182 1.00 0.12 72 ILE A N 1
ATOM 1149 C CA . ILE A 1 76 ? 63.361 6.205 -5.231 1.00 0.12 72 ILE A CA 1
ATOM 1150 C C . ILE A 1 76 ? 61.919 5.682 -5.195 1.00 0.16 72 ILE A C 1
ATOM 1151 O O . ILE A 1 76 ? 61.082 6.184 -4.468 1.00 0.22 72 ILE A O 1
ATOM 1167 N N . LYS A 1 77 ? 61.639 4.671 -5.982 1.00 0.16 73 LYS A N 1
ATOM 1168 C CA . LYS A 1 77 ? 60.223 4.280 -6.240 1.00 0.20 73 LYS A CA 1
ATOM 1169 C C . LYS A 1 77 ? 59.848 2.989 -5.501 1.00 0.18 73 LYS A C 1
ATOM 1170 O O . LYS A 1 77 ? 58.677 2.723 -5.294 1.00 0.22 73 LYS A O 1
ATOM 1189 N N . ASP A 1 78 ? 60.809 2.184 -5.098 1.00 0.14 74 ASP A N 1
ATOM 1190 C CA . ASP A 1 78 ? 60.443 0.899 -4.416 1.00 0.13 74 ASP A CA 1
ATOM 1191 C C . ASP A 1 78 ? 61.529 0.464 -3.426 1.00 0.12 74 ASP A C 1
ATOM 1192 O O . ASP A 1 78 ? 62.707 0.523 -3.714 1.00 0.11 74 ASP A O 1
ATOM 1201 N N . ILE A 1 79 ? 61.119 0.027 -2.258 1.00 0.15 75 ILE A N 1
ATOM 1202 C CA . ILE A 1 79 ? 62.092 -0.483 -1.243 1.00 0.16 75 ILE A CA 1
ATOM 1203 C C . ILE A 1 79 ? 61.584 -1.811 -0.654 1.00 0.19 75 ILE A C 1
ATOM 1204 O O . ILE A 1 79 ? 60.397 -1.994 -0.458 1.00 0.25 75 ILE A O 1
ATOM 1220 N N . ARG A 1 80 ? 62.477 -2.730 -0.374 1.00 0.17 76 ARG A N 1
ATOM 1221 C CA . ARG A 1 80 ? 62.058 -4.037 0.223 1.00 0.21 76 ARG A CA 1
ATOM 1222 C C . ARG A 1 80 ? 63.140 -4.558 1.174 1.00 0.20 76 ARG A C 1
ATOM 1223 O O . ARG A 1 80 ? 64.318 -4.505 0.874 1.00 0.17 76 ARG A O 1
ATOM 1244 N N . VAL A 1 81 ? 62.745 -5.062 2.319 1.00 0.27 77 VAL A N 1
ATOM 1245 C CA . VAL A 1 81 ? 63.741 -5.607 3.297 1.00 0.28 77 VAL A CA 1
ATOM 1246 C C . VAL A 1 81 ? 64.022 -7.083 2.984 1.00 0.35 77 VAL A C 1
ATOM 1247 O O . VAL A 1 81 ? 63.139 -7.813 2.576 1.00 0.45 77 VAL A O 1
ATOM 1260 N N . VAL A 1 82 ? 65.244 -7.520 3.174 1.00 0.34 78 VAL A N 1
ATOM 1261 C CA . VAL A 1 82 ? 65.589 -8.948 2.887 1.00 0.49 78 VAL A CA 1
ATOM 1262 C C . VAL A 1 82 ? 65.466 -9.779 4.171 1.00 0.71 78 VAL A C 1
ATOM 1263 O O . VAL A 1 82 ? 65.938 -9.382 5.221 1.00 0.79 78 VAL A O 1
ATOM 1276 N N . ASN A 1 83 ? 64.834 -10.925 4.088 1.00 0.90 79 ASN A N 1
ATOM 1277 C CA . ASN A 1 83 ? 64.654 -11.781 5.302 1.00 1.20 79 ASN A CA 1
ATOM 1278 C C . ASN A 1 83 ? 65.564 -13.009 5.226 1.00 1.45 79 ASN A C 1
ATOM 1279 O O . ASN A 1 83 ? 65.487 -13.791 4.296 1.00 1.75 79 ASN A O 1
ATOM 1290 N N . ASN A 1 84 ? 66.425 -13.181 6.200 1.00 1.93 80 ASN A N 1
ATOM 1291 C CA . ASN A 1 84 ? 67.326 -14.374 6.219 1.00 2.31 80 ASN A CA 1
ATOM 1292 C C . ASN A 1 84 ? 67.015 -15.249 7.435 1.00 2.75 80 ASN A C 1
ATOM 1293 O O . ASN A 1 84 ? 67.380 -14.925 8.551 1.00 3.41 80 ASN A O 1
ATOM 1304 N N . HIS A 1 85 ? 66.342 -16.355 7.226 1.00 3.01 81 HIS A N 1
ATOM 1305 C CA . HIS A 1 85 ? 65.981 -17.252 8.366 1.00 3.89 81 HIS A CA 1
ATOM 1306 C C . HIS A 1 85 ? 66.228 -18.716 7.987 1.00 4.37 81 HIS A C 1
ATOM 1307 O O . HIS A 1 85 ? 66.520 -19.028 6.848 1.00 4.66 81 HIS A O 1
ATOM 1321 N N . THR A 1 86 ? 66.112 -19.612 8.938 1.00 4.91 82 THR A N 1
ATOM 1322 C CA . THR A 1 86 ? 66.337 -21.062 8.648 1.00 5.74 82 THR A CA 1
ATOM 1323 C C . THR A 1 86 ? 65.045 -21.853 8.876 1.00 6.63 82 THR A C 1
ATOM 1324 O O . THR A 1 86 ? 64.131 -21.385 9.529 1.00 6.82 82 THR A O 1
ATOM 1335 N N . LEU A 1 87 ? 64.968 -23.047 8.340 1.00 7.42 83 LEU A N 1
ATOM 1336 C CA . LEU A 1 87 ? 63.736 -23.879 8.506 1.00 8.44 83 LEU A CA 1
ATOM 1337 C C . LEU A 1 87 ? 64.066 -25.166 9.278 1.00 9.26 83 LEU A C 1
ATOM 1338 O O . LEU A 1 87 ? 65.222 -25.522 9.403 1.00 9.42 83 LEU A O 1
ATOM 1354 N N . PRO A 1 88 ? 63.037 -25.830 9.774 1.00 9.94 84 PRO A N 1
ATOM 1355 C CA . PRO A 1 88 ? 63.246 -27.089 10.536 1.00 10.88 84 PRO A CA 1
ATOM 1356 C C . PRO A 1 88 ? 63.748 -28.199 9.605 1.00 11.67 84 PRO A C 1
ATOM 1357 O O . PRO A 1 88 ? 62.968 -28.654 8.786 1.00 12.03 84 PRO A O 1
ATOM 1369 N N . GLY A 1 1 ? 59.911 -2.439 24.947 1.00 16.81 -3 GLY A N 2
ATOM 1370 C CA . GLY A 1 1 ? 59.592 -3.551 24.005 1.00 16.33 -3 GLY A CA 2
ATOM 1371 C C . GLY A 1 1 ? 58.558 -4.480 24.644 1.00 15.47 -3 GLY A C 2
ATOM 1372 O O . GLY A 1 1 ? 58.877 -5.575 25.070 1.00 15.61 -3 GLY A O 2
ATOM 1378 N N . ALA A 1 2 ? 57.321 -4.049 24.711 1.00 14.72 -2 ALA A N 2
ATOM 1379 C CA . ALA A 1 2 ? 56.251 -4.902 25.324 1.00 13.98 -2 ALA A CA 2
ATOM 1380 C C . ALA A 1 2 ? 55.994 -6.139 24.457 1.00 13.31 -2 ALA A C 2
ATOM 1381 O O . ALA A 1 2 ? 55.675 -7.201 24.960 1.00 13.27 -2 ALA A O 2
ATOM 1388 N N . MET A 1 3 ? 56.131 -6.004 23.159 1.00 12.95 -1 MET A N 2
ATOM 1389 C CA . MET A 1 3 ? 55.900 -7.166 22.248 1.00 12.47 -1 MET A CA 2
ATOM 1390 C C . MET A 1 3 ? 57.235 -7.803 21.852 1.00 11.94 -1 MET A C 2
ATOM 1391 O O . MET A 1 3 ? 58.201 -7.114 21.578 1.00 12.15 -1 MET A O 2
ATOM 1405 N N . ALA A 1 4 ? 57.292 -9.113 21.822 1.00 11.44 0 ALA A N 2
ATOM 1406 C CA . ALA A 1 4 ? 58.566 -9.809 21.446 1.00 11.09 0 ALA A CA 2
ATOM 1407 C C . ALA A 1 4 ? 58.885 -9.569 19.967 1.00 10.29 0 ALA A C 2
ATOM 1408 O O . ALA A 1 4 ? 60.036 -9.476 19.582 1.00 10.44 0 ALA A O 2
ATOM 1415 N N . MET A 1 5 ? 57.871 -9.467 19.140 1.00 9.64 1 MET A N 2
ATOM 1416 C CA . MET A 1 5 ? 58.102 -9.242 17.680 1.00 9.00 1 MET A CA 2
ATOM 1417 C C . MET A 1 5 ? 57.430 -7.942 17.231 1.00 8.14 1 MET A C 2
ATOM 1418 O O . MET A 1 5 ? 56.444 -7.516 17.803 1.00 8.02 1 MET A O 2
ATOM 1432 N N . SER A 1 6 ? 57.961 -7.311 16.211 1.00 7.80 2 SER A N 2
ATOM 1433 C CA . SER A 1 6 ? 57.357 -6.041 15.704 1.00 7.23 2 SER A CA 2
ATOM 1434 C C . SER A 1 6 ? 57.193 -6.106 14.183 1.00 6.58 2 SER A C 2
ATOM 1435 O O . SER A 1 6 ? 57.887 -6.844 13.509 1.00 6.77 2 SER A O 2
ATOM 1443 N N . GLY A 1 7 ? 56.277 -5.337 13.642 1.00 6.13 3 GLY A N 2
ATOM 1444 C CA . GLY A 1 7 ? 56.047 -5.350 12.165 1.00 5.83 3 GLY A CA 2
ATOM 1445 C C . GLY A 1 7 ? 56.125 -3.921 11.623 1.00 5.13 3 GLY A C 2
ATOM 1446 O O . GLY A 1 7 ? 56.775 -3.663 10.626 1.00 5.36 3 GLY A O 2
ATOM 1450 N N . GLY A 1 8 ? 55.465 -2.992 12.274 1.00 4.64 4 GLY A N 2
ATOM 1451 C CA . GLY A 1 8 ? 55.474 -1.576 11.796 1.00 4.33 4 GLY A CA 2
ATOM 1452 C C . GLY A 1 8 ? 56.877 -0.983 11.960 1.00 3.72 4 GLY A C 2
ATOM 1453 O O . GLY A 1 8 ? 57.390 -0.334 11.066 1.00 3.65 4 GLY A O 2
ATOM 1457 N N . LEU A 1 9 ? 57.495 -1.202 13.094 1.00 3.63 5 LEU A N 2
ATOM 1458 C CA . LEU A 1 9 ? 58.867 -0.650 13.332 1.00 3.32 5 LEU A CA 2
ATOM 1459 C C . LEU A 1 9 ? 59.929 -1.563 12.690 1.00 2.83 5 LEU A C 2
ATOM 1460 O O . LEU A 1 9 ? 60.083 -2.695 13.112 1.00 2.73 5 LEU A O 2
ATOM 1476 N N . PRO A 1 10 ? 60.634 -1.057 11.690 1.00 2.64 6 PRO A N 2
ATOM 1477 C CA . PRO A 1 10 ? 61.696 -1.864 11.031 1.00 2.25 6 PRO A CA 2
ATOM 1478 C C . PRO A 1 10 ? 62.856 -2.113 12.004 1.00 1.69 6 PRO A C 2
ATOM 1479 O O . PRO A 1 10 ? 63.261 -1.227 12.734 1.00 1.50 6 PRO A O 2
ATOM 1490 N N . GLU A 1 11 ? 63.388 -3.314 12.016 1.00 1.57 7 GLU A N 2
ATOM 1491 C CA . GLU A 1 11 ? 64.544 -3.622 12.923 1.00 1.16 7 GLU A CA 2
ATOM 1492 C C . GLU A 1 11 ? 65.774 -2.801 12.520 1.00 0.84 7 GLU A C 2
ATOM 1493 O O . GLU A 1 11 ? 66.138 -2.744 11.360 1.00 0.86 7 GLU A O 2
ATOM 1505 N N . LEU A 1 12 ? 66.412 -2.165 13.475 1.00 0.65 8 LEU A N 2
ATOM 1506 C CA . LEU A 1 12 ? 67.606 -1.313 13.157 1.00 0.54 8 LEU A CA 2
ATOM 1507 C C . LEU A 1 12 ? 68.757 -2.168 12.614 1.00 0.42 8 LEU A C 2
ATOM 1508 O O . LEU A 1 12 ? 68.972 -3.282 13.054 1.00 0.36 8 LEU A O 2
ATOM 1524 N N . GLY A 1 13 ? 69.494 -1.649 11.661 1.00 0.45 9 GLY A N 2
ATOM 1525 C CA . GLY A 1 13 ? 70.679 -2.388 11.123 1.00 0.43 9 GLY A CA 2
ATOM 1526 C C . GLY A 1 13 ? 70.270 -3.440 10.079 1.00 0.29 9 GLY A C 2
ATOM 1527 O O . GLY A 1 13 ? 71.117 -4.108 9.514 1.00 0.35 9 GLY A O 2
ATOM 1531 N N . SER A 1 14 ? 68.990 -3.600 9.813 1.00 0.18 10 SER A N 2
ATOM 1532 C CA . SER A 1 14 ? 68.546 -4.612 8.797 1.00 0.15 10 SER A CA 2
ATOM 1533 C C . SER A 1 14 ? 69.083 -4.248 7.409 1.00 0.10 10 SER A C 2
ATOM 1534 O O . SER A 1 14 ? 69.194 -3.084 7.069 1.00 0.08 10 SER A O 2
ATOM 1542 N N . LYS A 1 15 ? 69.417 -5.234 6.612 1.00 0.10 11 LYS A N 2
ATOM 1543 C CA . LYS A 1 15 ? 69.876 -4.951 5.215 1.00 0.08 11 LYS A CA 2
ATOM 1544 C C . LYS A 1 15 ? 68.668 -4.743 4.290 1.00 0.09 11 LYS A C 2
ATOM 1545 O O . LYS A 1 15 ? 67.788 -5.584 4.200 1.00 0.12 11 LYS A O 2
ATOM 1564 N N . ILE A 1 16 ? 68.622 -3.627 3.603 1.00 0.08 12 ILE A N 2
ATOM 1565 C CA . ILE A 1 16 ? 67.461 -3.337 2.705 1.00 0.10 12 ILE A CA 2
ATOM 1566 C C . ILE A 1 16 ? 67.947 -3.140 1.264 1.00 0.09 12 ILE A C 2
ATOM 1567 O O . ILE A 1 16 ? 69.005 -2.584 1.026 1.00 0.08 12 ILE A O 2
ATOM 1583 N N . SER A 1 17 ? 67.171 -3.597 0.311 1.00 0.11 13 SER A N 2
ATOM 1584 C CA . SER A 1 17 ? 67.489 -3.350 -1.125 1.00 0.10 13 SER A CA 2
ATOM 1585 C C . SER A 1 17 ? 66.591 -2.232 -1.658 1.00 0.10 13 SER A C 2
ATOM 1586 O O . SER A 1 17 ? 65.408 -2.194 -1.377 1.00 0.12 13 SER A O 2
ATOM 1594 N N . LEU A 1 18 ? 67.145 -1.326 -2.422 1.00 0.09 14 LEU A N 2
ATOM 1595 C CA . LEU A 1 18 ? 66.407 -0.079 -2.783 1.00 0.10 14 LEU A CA 2
ATOM 1596 C C . LEU A 1 18 ? 66.540 0.201 -4.284 1.00 0.10 14 LEU A C 2
ATOM 1597 O O . LEU A 1 18 ? 67.632 0.246 -4.815 1.00 0.11 14 LEU A O 2
ATOM 1613 N N . ILE A 1 19 ? 65.435 0.390 -4.968 1.00 0.09 15 ILE A N 2
ATOM 1614 C CA . ILE A 1 19 ? 65.487 0.629 -6.446 1.00 0.08 15 ILE A CA 2
ATOM 1615 C C . ILE A 1 19 ? 65.177 2.103 -6.744 1.00 0.08 15 ILE A C 2
ATOM 1616 O O . ILE A 1 19 ? 64.097 2.589 -6.442 1.00 0.10 15 ILE A O 2
ATOM 1632 N N . SER A 1 20 ? 66.124 2.804 -7.330 1.00 0.08 16 SER A N 2
ATOM 1633 C CA . SER A 1 20 ? 65.934 4.262 -7.615 1.00 0.10 16 SER A CA 2
ATOM 1634 C C . SER A 1 20 ? 65.381 4.484 -9.030 1.00 0.11 16 SER A C 2
ATOM 1635 O O . SER A 1 20 ? 65.537 3.647 -9.905 1.00 0.11 16 SER A O 2
ATOM 1643 N N . LYS A 1 21 ? 64.756 5.624 -9.253 1.00 0.13 17 LYS A N 2
ATOM 1644 C CA . LYS A 1 21 ? 64.015 5.888 -10.538 1.00 0.15 17 LYS A CA 2
ATOM 1645 C C . LYS A 1 21 ? 64.886 5.663 -11.787 1.00 0.14 17 LYS A C 2
ATOM 1646 O O . LYS A 1 21 ? 64.374 5.588 -12.889 1.00 0.16 17 LYS A O 2
ATOM 1665 N N . ALA A 1 22 ? 66.185 5.555 -11.633 1.00 0.13 18 ALA A N 2
ATOM 1666 C CA . ALA A 1 22 ? 67.072 5.337 -12.819 1.00 0.14 18 ALA A CA 2
ATOM 1667 C C . ALA A 1 22 ? 67.255 3.836 -13.082 1.00 0.14 18 ALA A C 2
ATOM 1668 O O . ALA A 1 22 ? 68.201 3.430 -13.731 1.00 0.16 18 ALA A O 2
ATOM 1675 N N . ASP A 1 23 ? 66.354 3.009 -12.582 1.00 0.13 19 ASP A N 2
ATOM 1676 C CA . ASP A 1 23 ? 66.519 1.519 -12.680 1.00 0.14 19 ASP A CA 2
ATOM 1677 C C . ASP A 1 23 ? 67.877 1.107 -12.108 1.00 0.12 19 ASP A C 2
ATOM 1678 O O . ASP A 1 23 ? 68.506 0.176 -12.575 1.00 0.15 19 ASP A O 2
ATOM 1687 N N . ILE A 1 24 ? 68.323 1.807 -11.093 1.00 0.11 20 ILE A N 2
ATOM 1688 C CA . ILE A 1 24 ? 69.623 1.455 -10.443 1.00 0.14 20 ILE A CA 2
ATOM 1689 C C . ILE A 1 24 ? 69.345 0.718 -9.135 1.00 0.12 20 ILE A C 2
ATOM 1690 O O . ILE A 1 24 ? 68.419 1.050 -8.420 1.00 0.12 20 ILE A O 2
ATOM 1706 N N . ARG A 1 25 ? 70.137 -0.273 -8.817 1.00 0.12 21 ARG A N 2
ATOM 1707 C CA . ARG A 1 25 ? 69.913 -1.030 -7.552 1.00 0.11 21 ARG A CA 2
ATOM 1708 C C . ARG A 1 25 ? 70.956 -0.624 -6.510 1.00 0.10 21 ARG A C 2
ATOM 1709 O O . ARG A 1 25 ? 72.146 -0.782 -6.713 1.00 0.12 21 ARG A O 2
ATOM 1730 N N . TYR A 1 26 ? 70.507 -0.104 -5.397 1.00 0.09 22 TYR A N 2
ATOM 1731 C CA . TYR A 1 26 ? 71.429 0.211 -4.267 1.00 0.08 22 TYR A CA 2
ATOM 1732 C C . TYR A 1 26 ? 71.092 -0.691 -3.081 1.00 0.08 22 TYR A C 2
ATOM 1733 O O . TYR A 1 26 ? 69.956 -1.081 -2.903 1.00 0.10 22 TYR A O 2
ATOM 1751 N N . GLU A 1 27 ? 72.062 -1.026 -2.275 1.00 0.06 23 GLU A N 2
ATOM 1752 C CA . GLU A 1 27 ? 71.773 -1.832 -1.048 1.00 0.06 23 GLU A CA 2
ATOM 1753 C C . GLU A 1 27 ? 72.621 -1.322 0.111 1.00 0.05 23 GLU A C 2
ATOM 1754 O O . GLU A 1 27 ? 73.776 -0.990 -0.067 1.00 0.06 23 GLU A O 2
ATOM 1766 N N . GLY A 1 28 ? 72.065 -1.264 1.296 1.00 0.06 24 GLY A N 2
ATOM 1767 C CA . GLY A 1 28 ? 72.824 -0.683 2.445 1.00 0.06 24 GLY A CA 2
ATOM 1768 C C . GLY A 1 28 ? 72.104 -0.970 3.764 1.00 0.06 24 GLY A C 2
ATOM 1769 O O . GLY A 1 28 ? 71.003 -1.488 3.780 1.00 0.06 24 GLY A O 2
ATOM 1773 N N . ARG A 1 29 ? 72.728 -0.633 4.868 1.00 0.06 25 ARG A N 2
ATOM 1774 C CA . ARG A 1 29 ? 72.093 -0.870 6.204 1.00 0.06 25 ARG A CA 2
ATOM 1775 C C . ARG A 1 29 ? 71.162 0.290 6.570 1.00 0.06 25 ARG A C 2
ATOM 1776 O O . ARG A 1 29 ? 71.492 1.445 6.372 1.00 0.06 25 ARG A O 2
ATOM 1797 N N . LEU A 1 30 ? 69.999 -0.012 7.101 1.00 0.08 26 LEU A N 2
ATOM 1798 C CA . LEU A 1 30 ? 69.077 1.073 7.574 1.00 0.10 26 LEU A CA 2
ATOM 1799 C C . LEU A 1 30 ? 69.687 1.817 8.766 1.00 0.09 26 LEU A C 2
ATOM 1800 O O . LEU A 1 30 ? 69.921 1.237 9.811 1.00 0.11 26 LEU A O 2
ATOM 1816 N N . TYR A 1 31 ? 69.944 3.095 8.616 1.00 0.08 27 TYR A N 2
ATOM 1817 C CA . TYR A 1 31 ? 70.532 3.880 9.743 1.00 0.08 27 TYR A CA 2
ATOM 1818 C C . TYR A 1 31 ? 69.445 4.683 10.464 1.00 0.08 27 TYR A C 2
ATOM 1819 O O . TYR A 1 31 ? 69.333 4.635 11.675 1.00 0.09 27 TYR A O 2
ATOM 1837 N N . THR A 1 32 ? 68.643 5.416 9.725 1.00 0.07 28 THR A N 2
ATOM 1838 C CA . THR A 1 32 ? 67.585 6.263 10.364 1.00 0.07 28 THR A CA 2
ATOM 1839 C C . THR A 1 32 ? 66.430 6.499 9.385 1.00 0.07 28 THR A C 2
ATOM 1840 O O . THR A 1 32 ? 66.599 6.410 8.184 1.00 0.07 28 THR A O 2
ATOM 1851 N N . VAL A 1 33 ? 65.261 6.801 9.897 1.00 0.08 29 VAL A N 2
ATOM 1852 C CA . VAL A 1 33 ? 64.078 7.034 9.010 1.00 0.09 29 VAL A CA 2
ATOM 1853 C C . VAL A 1 33 ? 63.214 8.176 9.571 1.00 0.10 29 VAL A C 2
ATOM 1854 O O . VAL A 1 33 ? 63.110 8.349 10.771 1.00 0.12 29 VAL A O 2
ATOM 1867 N N . ASP A 1 34 ? 62.600 8.949 8.707 1.00 0.10 30 ASP A N 2
ATOM 1868 C CA . ASP A 1 34 ? 61.703 10.048 9.173 1.00 0.12 30 ASP A CA 2
ATOM 1869 C C . ASP A 1 34 ? 60.339 9.931 8.470 1.00 0.13 30 ASP A C 2
ATOM 1870 O O . ASP A 1 34 ? 60.215 10.326 7.326 1.00 0.12 30 ASP A O 2
ATOM 1879 N N . PRO A 1 35 ? 59.354 9.388 9.170 1.00 0.16 31 PRO A N 2
ATOM 1880 C CA . PRO A 1 35 ? 58.031 9.123 8.537 1.00 0.19 31 PRO A CA 2
ATOM 1881 C C . PRO A 1 35 ? 57.380 10.431 8.072 1.00 0.19 31 PRO A C 2
ATOM 1882 O O . PRO A 1 35 ? 56.826 10.504 6.989 1.00 0.19 31 PRO A O 2
ATOM 1893 N N . GLN A 1 36 ? 57.455 11.464 8.869 1.00 0.19 32 GLN A N 2
ATOM 1894 C CA . GLN A 1 36 ? 56.688 12.713 8.555 1.00 0.21 32 GLN A CA 2
ATOM 1895 C C . GLN A 1 36 ? 57.441 13.547 7.510 1.00 0.19 32 GLN A C 2
ATOM 1896 O O . GLN A 1 36 ? 56.846 14.341 6.804 1.00 0.20 32 GLN A O 2
ATOM 1910 N N . GLU A 1 37 ? 58.737 13.376 7.408 1.00 0.16 33 GLU A N 2
ATOM 1911 C CA . GLU A 1 37 ? 59.502 14.052 6.314 1.00 0.16 33 GLU A CA 2
ATOM 1912 C C . GLU A 1 37 ? 59.515 13.200 5.032 1.00 0.14 33 GLU A C 2
ATOM 1913 O O . GLU A 1 37 ? 60.109 13.586 4.043 1.00 0.17 33 GLU A O 2
ATOM 1925 N N . CYS A 1 38 ? 58.866 12.043 5.033 1.00 0.14 34 CYS A N 2
ATOM 1926 C CA . CYS A 1 38 ? 58.907 11.126 3.837 1.00 0.14 34 CYS A CA 2
ATOM 1927 C C . CYS A 1 38 ? 60.351 10.895 3.363 1.00 0.12 34 CYS A C 2
ATOM 1928 O O . CYS A 1 38 ? 60.621 10.827 2.176 1.00 0.12 34 CYS A O 2
ATOM 1936 N N . THR A 1 39 ? 61.279 10.772 4.284 1.00 0.10 35 THR A N 2
ATOM 1937 C CA . THR A 1 39 ? 62.718 10.673 3.892 1.00 0.09 35 THR A CA 2
ATOM 1938 C C . THR A 1 39 ? 63.413 9.572 4.691 1.00 0.09 35 THR A C 2
ATOM 1939 O O . THR A 1 39 ? 62.989 9.223 5.775 1.00 0.09 35 THR A O 2
ATOM 1950 N N . ILE A 1 40 ? 64.478 9.027 4.161 1.00 0.09 36 ILE A N 2
ATOM 1951 C CA . ILE A 1 40 ? 65.251 7.988 4.909 1.00 0.09 36 ILE A CA 2
ATOM 1952 C C . ILE A 1 40 ? 66.751 8.171 4.663 1.00 0.09 36 ILE A C 2
ATOM 1953 O O . ILE A 1 40 ? 67.156 8.826 3.722 1.00 0.09 36 ILE A O 2
ATOM 1969 N N . ALA A 1 41 ? 67.574 7.596 5.504 1.00 0.08 37 ALA A N 2
ATOM 1970 C CA . ALA A 1 41 ? 69.049 7.660 5.282 1.00 0.08 37 ALA A CA 2
ATOM 1971 C C . ALA A 1 41 ? 69.669 6.286 5.536 1.00 0.08 37 ALA A C 2
ATOM 1972 O O . ALA A 1 41 ? 69.445 5.678 6.569 1.00 0.08 37 ALA A O 2
ATOM 1979 N N . LEU A 1 42 ? 70.443 5.799 4.599 1.00 0.07 38 LEU A N 2
ATOM 1980 C CA . LEU A 1 42 ? 71.057 4.447 4.745 1.00 0.07 38 LEU A CA 2
ATOM 1981 C C . LEU A 1 42 ? 72.560 4.589 4.963 1.00 0.06 38 LEU A C 2
ATOM 1982 O O . LEU A 1 42 ? 73.183 5.488 4.430 1.00 0.08 38 LEU A O 2
ATOM 1998 N N . SER A 1 43 ? 73.147 3.711 5.736 1.00 0.05 39 SER A N 2
ATOM 1999 C CA . SER A 1 43 ? 74.607 3.821 6.026 1.00 0.06 39 SER A CA 2
ATOM 2000 C C . SER A 1 43 ? 75.316 2.577 5.500 1.00 0.05 39 SER A C 2
ATOM 2001 O O . SER A 1 43 ? 74.722 1.520 5.409 1.00 0.05 39 SER A O 2
ATOM 2009 N N . SER A 1 44 ? 76.580 2.698 5.153 1.00 0.06 40 SER A N 2
ATOM 2010 C CA . SER A 1 44 ? 77.309 1.581 4.460 1.00 0.06 40 SER A CA 2
ATOM 2011 C C . SER A 1 44 ? 76.443 1.002 3.328 1.00 0.06 40 SER A C 2
ATOM 2012 O O . SER A 1 44 ? 75.740 0.021 3.502 1.00 0.06 40 SER A O 2
ATOM 2020 N N . VAL A 1 45 ? 76.490 1.627 2.177 1.00 0.06 41 VAL A N 2
ATOM 2021 C CA . VAL A 1 45 ? 75.663 1.169 1.021 1.00 0.06 41 VAL A CA 2
ATOM 2022 C C . VAL A 1 45 ? 76.521 1.144 -0.255 1.00 0.09 41 VAL A C 2
ATOM 2023 O O . VAL A 1 45 ? 77.456 1.911 -0.396 1.00 0.10 41 VAL A O 2
ATOM 2036 N N . ARG A 1 46 ? 76.206 0.268 -1.174 1.00 0.13 42 ARG A N 2
ATOM 2037 C CA . ARG A 1 46 ? 76.965 0.205 -2.461 1.00 0.16 42 ARG A CA 2
ATOM 2038 C C . ARG A 1 46 ? 75.991 0.065 -3.637 1.00 0.11 42 ARG A C 2
ATOM 2039 O O . ARG A 1 46 ? 74.897 -0.446 -3.482 1.00 0.09 42 ARG A O 2
ATOM 2060 N N . SER A 1 47 ? 76.380 0.519 -4.804 1.00 0.14 43 SER A N 2
ATOM 2061 C CA . SER A 1 47 ? 75.489 0.398 -5.999 1.00 0.12 43 SER A CA 2
ATOM 2062 C C . SER A 1 47 ? 76.024 -0.689 -6.937 1.00 0.13 43 SER A C 2
ATOM 2063 O O . SER A 1 47 ? 77.217 -0.800 -7.151 1.00 0.16 43 SER A O 2
ATOM 2071 N N . PHE A 1 48 ? 75.148 -1.489 -7.497 1.00 0.19 44 PHE A N 2
ATOM 2072 C CA . PHE A 1 48 ? 75.608 -2.656 -8.315 1.00 0.27 44 PHE A CA 2
ATOM 2073 C C . PHE A 1 48 ? 75.947 -2.221 -9.744 1.00 0.31 44 PHE A C 2
ATOM 2074 O O . PHE A 1 48 ? 76.899 -2.702 -10.330 1.00 0.33 44 PHE A O 2
ATOM 2091 N N . GLY A 1 49 ? 75.181 -1.317 -10.309 1.00 0.34 45 GLY A N 2
ATOM 2092 C CA . GLY A 1 49 ? 75.506 -0.811 -11.673 1.00 0.43 45 GLY A CA 2
ATOM 2093 C C . GLY A 1 49 ? 74.329 -0.012 -12.242 1.00 0.51 45 GLY A C 2
ATOM 2094 O O . GLY A 1 49 ? 73.246 0.003 -11.687 1.00 0.49 45 GLY A O 2
ATOM 2098 N N . THR A 1 50 ? 74.549 0.650 -13.350 1.00 0.64 46 THR A N 2
ATOM 2099 C CA . THR A 1 50 ? 73.439 1.363 -14.063 1.00 0.79 46 THR A CA 2
ATOM 2100 C C . THR A 1 50 ? 73.232 0.778 -15.473 1.00 0.96 46 THR A C 2
ATOM 2101 O O . THR A 1 50 ? 72.459 1.302 -16.252 1.00 1.13 46 THR A O 2
ATOM 2112 N N . GLU A 1 51 ? 73.920 -0.300 -15.800 1.00 0.96 47 GLU A N 2
ATOM 2113 C CA . GLU A 1 51 ? 74.020 -0.777 -17.224 1.00 1.11 47 GLU A CA 2
ATOM 2114 C C . GLU A 1 51 ? 72.649 -0.852 -17.920 1.00 1.32 47 GLU A C 2
ATOM 2115 O O . GLU A 1 51 ? 72.565 -0.752 -19.130 1.00 1.44 47 GLU A O 2
ATOM 2127 N N . ASP A 1 52 ? 71.581 -1.025 -17.176 1.00 1.42 48 ASP A N 2
ATOM 2128 C CA . ASP A 1 52 ? 70.229 -1.141 -17.820 1.00 1.72 48 ASP A CA 2
ATOM 2129 C C . ASP A 1 52 ? 69.848 0.172 -18.518 1.00 1.83 48 ASP A C 2
ATOM 2130 O O . ASP A 1 52 ? 69.616 0.199 -19.713 1.00 1.96 48 ASP A O 2
ATOM 2139 N N . ARG A 1 53 ? 69.784 1.253 -17.781 1.00 1.84 49 ARG A N 2
ATOM 2140 C CA . ARG A 1 53 ? 69.493 2.586 -18.404 1.00 2.10 49 ARG A CA 2
ATOM 2141 C C . ARG A 1 53 ? 70.789 3.347 -18.731 1.00 2.01 49 ARG A C 2
ATOM 2142 O O . ARG A 1 53 ? 70.751 4.517 -19.069 1.00 2.30 49 ARG A O 2
ATOM 2163 N N . ASP A 1 54 ? 71.929 2.702 -18.637 1.00 1.74 50 ASP A N 2
ATOM 2164 C CA . ASP A 1 54 ? 73.234 3.442 -18.718 1.00 1.79 50 ASP A CA 2
ATOM 2165 C C . ASP A 1 54 ? 73.378 4.183 -20.056 1.00 2.02 50 ASP A C 2
ATOM 2166 O O . ASP A 1 54 ? 72.556 4.052 -20.945 1.00 2.14 50 ASP A O 2
ATOM 2175 N N . THR A 1 55 ? 74.424 4.960 -20.187 1.00 2.22 51 THR A N 2
ATOM 2176 C CA . THR A 1 55 ? 74.733 5.617 -21.495 1.00 2.52 51 THR A CA 2
ATOM 2177 C C . THR A 1 55 ? 75.398 4.609 -22.432 1.00 2.34 51 THR A C 2
ATOM 2178 O O . THR A 1 55 ? 75.857 3.566 -22.004 1.00 2.04 51 THR A O 2
ATOM 2189 N N . GLN A 1 56 ? 75.452 4.913 -23.707 1.00 2.61 52 GLN A N 2
ATOM 2190 C CA . GLN A 1 56 ? 76.065 3.954 -24.683 1.00 2.60 52 GLN A CA 2
ATOM 2191 C C . GLN A 1 56 ? 77.607 3.996 -24.619 1.00 2.63 52 GLN A C 2
ATOM 2192 O O . GLN A 1 56 ? 78.277 3.329 -25.387 1.00 2.72 52 GLN A O 2
ATOM 2206 N N . PHE A 1 57 ? 78.172 4.770 -23.717 1.00 2.66 53 PHE A N 2
ATOM 2207 C CA . PHE A 1 57 ? 79.645 4.704 -23.480 1.00 2.74 53 PHE A CA 2
ATOM 2208 C C . PHE A 1 57 ? 79.934 3.806 -22.272 1.00 2.45 53 PHE A C 2
ATOM 2209 O O . PHE A 1 57 ? 79.103 3.648 -21.397 1.00 2.24 53 PHE A O 2
ATOM 2226 N N . GLN A 1 58 ? 81.106 3.220 -22.220 1.00 2.49 54 GLN A N 2
ATOM 2227 C CA . GLN A 1 58 ? 81.418 2.246 -21.124 1.00 2.29 54 GLN A CA 2
ATOM 2228 C C . GLN A 1 58 ? 81.505 2.964 -19.773 1.00 2.23 54 GLN A C 2
ATOM 2229 O O . GLN A 1 58 ? 82.076 4.034 -19.664 1.00 2.45 54 GLN A O 2
ATOM 2243 N N . ILE A 1 59 ? 80.938 2.378 -18.744 1.00 1.97 55 ILE A N 2
ATOM 2244 C CA . ILE A 1 59 ? 81.034 2.977 -17.374 1.00 1.93 55 ILE A CA 2
ATOM 2245 C C . ILE A 1 59 ? 81.791 2.017 -16.447 1.00 1.92 55 ILE A C 2
ATOM 2246 O O . ILE A 1 59 ? 81.560 0.821 -16.463 1.00 1.83 55 ILE A O 2
ATOM 2262 N N . ALA A 1 60 ? 82.689 2.534 -15.645 1.00 2.08 56 ALA A N 2
ATOM 2263 C CA . ALA A 1 60 ? 83.484 1.652 -14.733 1.00 2.13 56 ALA A CA 2
ATOM 2264 C C . ALA A 1 60 ? 82.705 1.400 -13.427 1.00 1.80 56 ALA A C 2
ATOM 2265 O O . ALA A 1 60 ? 82.100 2.314 -12.901 1.00 1.74 56 ALA A O 2
ATOM 2272 N N . PRO A 1 61 ? 82.739 0.170 -12.935 1.00 1.73 57 PRO A N 2
ATOM 2273 C CA . PRO A 1 61 ? 82.047 -0.151 -11.654 1.00 1.49 57 PRO A CA 2
ATOM 2274 C C . PRO A 1 61 ? 82.667 0.640 -10.494 1.00 1.44 57 PRO A C 2
ATOM 2275 O O . PRO A 1 61 ? 83.847 0.942 -10.501 1.00 1.69 57 PRO A O 2
ATOM 2286 N N . GLN A 1 62 ? 81.878 0.973 -9.502 1.00 1.27 58 GLN A N 2
ATOM 2287 C CA . GLN A 1 62 ? 82.416 1.720 -8.323 1.00 1.32 58 GLN A CA 2
ATOM 2288 C C . GLN A 1 62 ? 82.752 0.745 -7.191 1.00 1.21 58 GLN A C 2
ATOM 2289 O O . GLN A 1 62 ? 81.877 0.103 -6.637 1.00 1.25 58 GLN A O 2
ATOM 2303 N N . SER A 1 63 ? 84.011 0.633 -6.846 1.00 1.26 59 SER A N 2
ATOM 2304 C CA . SER A 1 63 ? 84.420 -0.308 -5.756 1.00 1.31 59 SER A CA 2
ATOM 2305 C C . SER A 1 63 ? 84.290 0.372 -4.389 1.00 1.11 59 SER A C 2
ATOM 2306 O O . SER A 1 63 ? 83.980 -0.266 -3.400 1.00 1.20 59 SER A O 2
ATOM 2314 N N . GLN A 1 64 ? 84.527 1.662 -4.331 1.00 1.00 60 GLN A N 2
ATOM 2315 C CA . GLN A 1 64 ? 84.455 2.392 -3.020 1.00 0.86 60 GLN A CA 2
ATOM 2316 C C . GLN A 1 64 ? 83.036 2.326 -2.441 1.00 0.64 60 GLN A C 2
ATOM 2317 O O . GLN A 1 64 ? 82.059 2.403 -3.163 1.00 0.65 60 GLN A O 2
ATOM 2331 N N . ILE A 1 65 ? 82.925 2.182 -1.143 1.00 0.50 61 ILE A N 2
ATOM 2332 C CA . ILE A 1 65 ? 81.576 2.121 -0.495 1.00 0.32 61 ILE A CA 2
ATOM 2333 C C . ILE A 1 65 ? 81.197 3.506 0.042 1.00 0.23 61 ILE A C 2
ATOM 2334 O O . ILE A 1 65 ? 82.049 4.270 0.459 1.00 0.24 61 ILE A O 2
ATOM 2350 N N . TYR A 1 66 ? 79.927 3.832 0.032 1.00 0.17 62 TYR A N 2
ATOM 2351 C CA . TYR A 1 66 ? 79.485 5.162 0.554 1.00 0.14 62 TYR A CA 2
ATOM 2352 C C . TYR A 1 66 ? 79.080 5.044 2.026 1.00 0.10 62 TYR A C 2
ATOM 2353 O O . TYR A 1 66 ? 78.125 4.367 2.359 1.00 0.09 62 TYR A O 2
ATOM 2371 N N . ASP A 1 67 ? 79.809 5.696 2.905 1.00 0.11 63 ASP A N 2
ATOM 2372 C CA . ASP A 1 67 ? 79.465 5.672 4.370 1.00 0.12 63 ASP A CA 2
ATOM 2373 C C . ASP A 1 67 ? 77.992 6.034 4.613 1.00 0.10 63 ASP A C 2
ATOM 2374 O O . ASP A 1 67 ? 77.320 5.418 5.422 1.00 0.10 63 ASP A O 2
ATOM 2383 N N . TYR A 1 68 ? 77.491 7.027 3.917 1.00 0.09 64 TYR A N 2
ATOM 2384 C CA . TYR A 1 68 ? 76.103 7.518 4.187 1.00 0.08 64 TYR A CA 2
ATOM 2385 C C . TYR A 1 68 ? 75.503 8.135 2.921 1.00 0.08 64 TYR A C 2
ATOM 2386 O O . TYR A 1 68 ? 76.109 8.978 2.286 1.00 0.10 64 TYR A O 2
ATOM 2404 N N . ILE A 1 69 ? 74.315 7.719 2.554 1.00 0.07 65 ILE A N 2
ATOM 2405 C CA . ILE A 1 69 ? 73.588 8.394 1.429 1.00 0.08 65 ILE A CA 2
ATOM 2406 C C . ILE A 1 69 ? 72.169 8.771 1.878 1.00 0.08 65 ILE A C 2
ATOM 2407 O O . ILE A 1 69 ? 71.434 7.948 2.396 1.00 0.08 65 ILE A O 2
ATOM 2423 N N . LEU A 1 70 ? 71.790 10.012 1.680 1.00 0.09 66 LEU A N 2
ATOM 2424 C CA . LEU A 1 70 ? 70.401 10.450 2.023 1.00 0.09 66 LEU A CA 2
ATOM 2425 C C . LEU A 1 70 ? 69.484 10.276 0.809 1.00 0.11 66 LEU A C 2
ATOM 2426 O O . LEU A 1 70 ? 69.854 10.596 -0.306 1.00 0.13 66 LEU A O 2
ATOM 2442 N N . PHE A 1 71 ? 68.292 9.772 1.018 1.00 0.11 67 PHE A N 2
ATOM 2443 C CA . PHE A 1 71 ? 67.378 9.483 -0.128 1.00 0.14 67 PHE A CA 2
ATOM 2444 C C . PHE A 1 71 ? 65.953 9.949 0.188 1.00 0.13 67 PHE A C 2
ATOM 2445 O O . PHE A 1 71 ? 65.411 9.644 1.233 1.00 0.13 67 PHE A O 2
ATOM 2462 N N . ARG A 1 72 ? 65.349 10.691 -0.711 1.00 0.12 68 ARG A N 2
ATOM 2463 C CA . ARG A 1 72 ? 63.911 11.068 -0.540 1.00 0.12 68 ARG A CA 2
ATOM 2464 C C . ARG A 1 72 ? 63.006 10.030 -1.215 1.00 0.12 68 ARG A C 2
ATOM 2465 O O . ARG A 1 72 ? 63.364 9.436 -2.220 1.00 0.11 68 ARG A O 2
ATOM 2486 N N . GLY A 1 73 ? 61.831 9.809 -0.672 1.00 0.12 69 GLY A N 2
ATOM 2487 C CA . GLY A 1 73 ? 60.881 8.824 -1.283 1.00 0.13 69 GLY A CA 2
ATOM 2488 C C . GLY A 1 73 ? 60.543 9.225 -2.728 1.00 0.12 69 GLY A C 2
ATOM 2489 O O . GLY A 1 73 ? 60.210 8.388 -3.546 1.00 0.13 69 GLY A O 2
ATOM 2493 N N . SER A 1 74 ? 60.627 10.497 -3.044 1.00 0.12 70 SER A N 2
ATOM 2494 C CA . SER A 1 74 ? 60.264 10.964 -4.423 1.00 0.14 70 SER A CA 2
ATOM 2495 C C . SER A 1 74 ? 61.237 10.404 -5.466 1.00 0.13 70 SER A C 2
ATOM 2496 O O . SER A 1 74 ? 60.835 10.018 -6.550 1.00 0.16 70 SER A O 2
ATOM 2504 N N . ASP A 1 75 ? 62.511 10.353 -5.151 1.00 0.13 71 ASP A N 2
ATOM 2505 C CA . ASP A 1 75 ? 63.523 9.926 -6.171 1.00 0.16 71 ASP A CA 2
ATOM 2506 C C . ASP A 1 75 ? 63.585 8.396 -6.272 1.00 0.16 71 ASP A C 2
ATOM 2507 O O . ASP A 1 75 ? 63.829 7.852 -7.334 1.00 0.23 71 ASP A O 2
ATOM 2516 N N . ILE A 1 76 ? 63.367 7.702 -5.182 1.00 0.12 72 ILE A N 2
ATOM 2517 C CA . ILE A 1 76 ? 63.361 6.205 -5.231 1.00 0.12 72 ILE A CA 2
ATOM 2518 C C . ILE A 1 76 ? 61.919 5.682 -5.195 1.00 0.16 72 ILE A C 2
ATOM 2519 O O . ILE A 1 76 ? 61.082 6.184 -4.468 1.00 0.22 72 ILE A O 2
ATOM 2535 N N . LYS A 1 77 ? 61.639 4.671 -5.982 1.00 0.16 73 LYS A N 2
ATOM 2536 C CA . LYS A 1 77 ? 60.223 4.280 -6.240 1.00 0.20 73 LYS A CA 2
ATOM 2537 C C . LYS A 1 77 ? 59.848 2.989 -5.501 1.00 0.18 73 LYS A C 2
ATOM 2538 O O . LYS A 1 77 ? 58.677 2.723 -5.294 1.00 0.22 73 LYS A O 2
ATOM 2557 N N . ASP A 1 78 ? 60.809 2.184 -5.098 1.00 0.14 74 ASP A N 2
ATOM 2558 C CA . ASP A 1 78 ? 60.443 0.899 -4.416 1.00 0.13 74 ASP A CA 2
ATOM 2559 C C . ASP A 1 78 ? 61.529 0.464 -3.426 1.00 0.12 74 ASP A C 2
ATOM 2560 O O . ASP A 1 78 ? 62.707 0.523 -3.714 1.00 0.11 74 ASP A O 2
ATOM 2569 N N . ILE A 1 79 ? 61.119 0.027 -2.258 1.00 0.15 75 ILE A N 2
ATOM 2570 C CA . ILE A 1 79 ? 62.092 -0.483 -1.243 1.00 0.16 75 ILE A CA 2
ATOM 2571 C C . ILE A 1 79 ? 61.584 -1.811 -0.654 1.00 0.19 75 ILE A C 2
ATOM 2572 O O . ILE A 1 79 ? 60.397 -1.994 -0.458 1.00 0.25 75 ILE A O 2
ATOM 2588 N N . ARG A 1 80 ? 62.477 -2.730 -0.374 1.00 0.17 76 ARG A N 2
ATOM 2589 C CA . ARG A 1 80 ? 62.058 -4.037 0.223 1.00 0.21 76 ARG A CA 2
ATOM 2590 C C . ARG A 1 80 ? 63.140 -4.558 1.174 1.00 0.20 76 ARG A C 2
ATOM 2591 O O . ARG A 1 80 ? 64.318 -4.505 0.874 1.00 0.17 76 ARG A O 2
ATOM 2612 N N . VAL A 1 81 ? 62.745 -5.062 2.319 1.00 0.27 77 VAL A N 2
ATOM 2613 C CA . VAL A 1 81 ? 63.741 -5.607 3.297 1.00 0.28 77 VAL A CA 2
ATOM 2614 C C . VAL A 1 81 ? 64.022 -7.083 2.984 1.00 0.35 77 VAL A C 2
ATOM 2615 O O . VAL A 1 81 ? 63.139 -7.813 2.576 1.00 0.45 77 VAL A O 2
ATOM 2628 N N . VAL A 1 82 ? 65.244 -7.520 3.174 1.00 0.34 78 VAL A N 2
ATOM 2629 C CA . VAL A 1 82 ? 65.589 -8.948 2.887 1.00 0.49 78 VAL A CA 2
ATOM 2630 C C . VAL A 1 82 ? 65.466 -9.779 4.171 1.00 0.71 78 VAL A C 2
ATOM 2631 O O . VAL A 1 82 ? 65.938 -9.382 5.221 1.00 0.79 78 VAL A O 2
ATOM 2644 N N . ASN A 1 83 ? 64.834 -10.925 4.088 1.00 0.90 79 ASN A N 2
ATOM 2645 C CA . ASN A 1 83 ? 64.654 -11.781 5.302 1.00 1.20 79 ASN A CA 2
ATOM 2646 C C . ASN A 1 83 ? 65.564 -13.009 5.226 1.00 1.45 79 ASN A C 2
ATOM 2647 O O . ASN A 1 83 ? 65.487 -13.791 4.296 1.00 1.75 79 ASN A O 2
ATOM 2658 N N . ASN A 1 84 ? 66.425 -13.181 6.200 1.00 1.93 80 ASN A N 2
ATOM 2659 C CA . ASN A 1 84 ? 67.326 -14.374 6.219 1.00 2.31 80 ASN A CA 2
ATOM 2660 C C . ASN A 1 84 ? 67.015 -15.249 7.435 1.00 2.75 80 ASN A C 2
ATOM 2661 O O . ASN A 1 84 ? 67.380 -14.925 8.551 1.00 3.41 80 ASN A O 2
ATOM 2672 N N . HIS A 1 85 ? 66.342 -16.355 7.226 1.00 3.01 81 HIS A N 2
ATOM 2673 C CA . HIS A 1 85 ? 65.981 -17.252 8.366 1.00 3.89 81 HIS A CA 2
ATOM 2674 C C . HIS A 1 85 ? 66.228 -18.716 7.987 1.00 4.37 81 HIS A C 2
ATOM 2675 O O . HIS A 1 85 ? 66.520 -19.028 6.848 1.00 4.66 81 HIS A O 2
ATOM 2689 N N . THR A 1 86 ? 66.112 -19.612 8.938 1.00 4.91 82 THR A N 2
ATOM 2690 C CA . THR A 1 86 ? 66.337 -21.062 8.648 1.00 5.74 82 THR A CA 2
ATOM 2691 C C . THR A 1 86 ? 65.045 -21.853 8.876 1.00 6.63 82 THR A C 2
ATOM 2692 O O . THR A 1 86 ? 64.131 -21.385 9.529 1.00 6.82 82 THR A O 2
ATOM 2703 N N . LEU A 1 87 ? 64.968 -23.047 8.340 1.00 7.42 83 LEU A N 2
ATOM 2704 C CA . LEU A 1 87 ? 63.736 -23.879 8.506 1.00 8.44 83 LEU A CA 2
ATOM 2705 C C . LEU A 1 87 ? 64.066 -25.166 9.278 1.00 9.26 83 LEU A C 2
ATOM 2706 O O . LEU A 1 87 ? 65.222 -25.522 9.403 1.00 9.42 83 LEU A O 2
ATOM 2722 N N . PRO A 1 88 ? 63.037 -25.830 9.774 1.00 9.94 84 PRO A N 2
ATOM 2723 C CA . PRO A 1 88 ? 63.246 -27.089 10.536 1.00 10.88 84 PRO A CA 2
ATOM 2724 C C . PRO A 1 88 ? 63.748 -28.199 9.605 1.00 11.67 84 PRO A C 2
ATOM 2725 O O . PRO A 1 88 ? 62.968 -28.654 8.786 1.00 12.03 84 PRO A O 2
ATOM 2737 N N . GLY A 1 1 ? 49.348 -18.439 24.204 1.00 0.00 -3 GLY A N 3
ATOM 2738 C CA . GLY A 1 1 ? 48.680 -18.175 25.510 1.00 0.00 -3 GLY A CA 3
ATOM 2739 C C . GLY A 1 1 ? 49.057 -16.777 26.005 1.00 0.00 -3 GLY A C 3
ATOM 2740 O O . GLY A 1 1 ? 48.200 -15.955 26.272 1.00 0.00 -3 GLY A O 3
ATOM 2746 N N . ALA A 1 2 ? 50.334 -16.507 26.127 1.00 0.00 -2 ALA A N 3
ATOM 2747 C CA . ALA A 1 2 ? 50.783 -15.164 26.605 1.00 0.00 -2 ALA A CA 3
ATOM 2748 C C . ALA A 1 2 ? 52.075 -14.754 25.893 1.00 0.00 -2 ALA A C 3
ATOM 2749 O O . ALA A 1 2 ? 52.816 -15.590 25.409 1.00 0.00 -2 ALA A O 3
ATOM 2756 N N . MET A 1 3 ? 52.346 -13.473 25.828 1.00 0.00 -1 MET A N 3
ATOM 2757 C CA . MET A 1 3 ? 53.588 -12.994 25.147 1.00 0.00 -1 MET A CA 3
ATOM 2758 C C . MET A 1 3 ? 54.695 -12.749 26.178 1.00 0.00 -1 MET A C 3
ATOM 2759 O O . MET A 1 3 ? 54.451 -12.213 27.243 1.00 0.00 -1 MET A O 3
ATOM 2773 N N . ALA A 1 4 ? 55.907 -13.140 25.864 1.00 0.00 0 ALA A N 3
ATOM 2774 C CA . ALA A 1 4 ? 57.042 -12.937 26.822 1.00 0.00 0 ALA A CA 3
ATOM 2775 C C . ALA A 1 4 ? 57.349 -11.444 26.973 1.00 0.00 0 ALA A C 3
ATOM 2776 O O . ALA A 1 4 ? 57.740 -10.989 28.032 1.00 0.00 0 ALA A O 3
ATOM 2783 N N . MET A 1 5 ? 57.175 -10.682 25.919 1.00 0.00 1 MET A N 3
ATOM 2784 C CA . MET A 1 5 ? 57.459 -9.215 25.985 1.00 0.00 1 MET A CA 3
ATOM 2785 C C . MET A 1 5 ? 56.182 -8.416 25.710 1.00 0.00 1 MET A C 3
ATOM 2786 O O . MET A 1 5 ? 55.297 -8.871 25.010 1.00 0.00 1 MET A O 3
ATOM 2800 N N . SER A 1 6 ? 56.084 -7.228 26.259 1.00 0.00 2 SER A N 3
ATOM 2801 C CA . SER A 1 6 ? 54.866 -6.383 26.034 1.00 0.00 2 SER A CA 3
ATOM 2802 C C . SER A 1 6 ? 54.759 -5.984 24.558 1.00 0.00 2 SER A C 3
ATOM 2803 O O . SER A 1 6 ? 53.676 -5.886 24.011 1.00 0.00 2 SER A O 3
ATOM 2811 N N . GLY A 1 7 ? 55.878 -5.755 23.914 1.00 0.00 3 GLY A N 3
ATOM 2812 C CA . GLY A 1 7 ? 55.858 -5.368 22.472 1.00 0.00 3 GLY A CA 3
ATOM 2813 C C . GLY A 1 7 ? 57.110 -5.911 21.780 1.00 0.00 3 GLY A C 3
ATOM 2814 O O . GLY A 1 7 ? 57.997 -6.446 22.419 1.00 0.00 3 GLY A O 3
ATOM 2818 N N . GLY A 1 8 ? 57.185 -5.774 20.478 1.00 0.00 4 GLY A N 3
ATOM 2819 C CA . GLY A 1 8 ? 58.376 -6.278 19.730 1.00 0.00 4 GLY A CA 3
ATOM 2820 C C . GLY A 1 8 ? 59.456 -5.194 19.697 1.00 0.00 4 GLY A C 3
ATOM 2821 O O . GLY A 1 8 ? 59.263 -4.102 20.198 1.00 0.00 4 GLY A O 3
ATOM 2825 N N . LEU A 1 9 ? 60.589 -5.492 19.107 1.00 0.00 5 LEU A N 3
ATOM 2826 C CA . LEU A 1 9 ? 61.690 -4.485 19.027 1.00 0.00 5 LEU A CA 3
ATOM 2827 C C . LEU A 1 9 ? 62.605 -4.801 17.830 1.00 0.00 5 LEU A C 3
ATOM 2828 O O . LEU A 1 9 ? 63.590 -5.501 17.981 1.00 0.00 5 LEU A O 3
ATOM 2844 N N . PRO A 1 10 ? 62.254 -4.276 16.669 1.00 0.00 6 PRO A N 3
ATOM 2845 C CA . PRO A 1 10 ? 63.074 -4.518 15.451 1.00 0.00 6 PRO A CA 3
ATOM 2846 C C . PRO A 1 10 ? 64.438 -3.829 15.581 1.00 0.00 6 PRO A C 3
ATOM 2847 O O . PRO A 1 10 ? 64.541 -2.619 15.484 1.00 0.00 6 PRO A O 3
ATOM 2858 N N . GLU A 1 11 ? 65.481 -4.594 15.799 1.00 0.00 7 GLU A N 3
ATOM 2859 C CA . GLU A 1 11 ? 66.849 -3.994 15.942 1.00 0.00 7 GLU A CA 3
ATOM 2860 C C . GLU A 1 11 ? 67.288 -3.337 14.629 1.00 0.00 7 GLU A C 3
ATOM 2861 O O . GLU A 1 11 ? 67.062 -3.867 13.556 1.00 0.00 7 GLU A O 3
ATOM 2873 N N . LEU A 1 12 ? 67.914 -2.187 14.711 1.00 0.00 8 LEU A N 3
ATOM 2874 C CA . LEU A 1 12 ? 68.402 -1.494 13.472 1.00 0.00 8 LEU A CA 3
ATOM 2875 C C . LEU A 1 12 ? 69.489 -2.327 12.784 1.00 0.00 8 LEU A C 3
ATOM 2876 O O . LEU A 1 12 ? 69.754 -3.451 13.169 1.00 0.00 8 LEU A O 3
ATOM 2892 N N . GLY A 1 13 ? 70.115 -1.780 11.769 1.00 0.00 9 GLY A N 3
ATOM 2893 C CA . GLY A 1 13 ? 71.202 -2.523 11.059 1.00 0.00 9 GLY A CA 3
ATOM 2894 C C . GLY A 1 13 ? 70.635 -3.515 10.030 1.00 0.00 9 GLY A C 3
ATOM 2895 O O . GLY A 1 13 ? 71.384 -4.180 9.338 1.00 0.00 9 GLY A O 3
ATOM 2899 N N . SER A 1 14 ? 69.326 -3.626 9.918 1.00 0.00 10 SER A N 3
ATOM 2900 C CA . SER A 1 14 ? 68.729 -4.584 8.926 1.00 0.00 10 SER A CA 3
ATOM 2901 C C . SER A 1 14 ? 69.146 -4.206 7.500 1.00 0.00 10 SER A C 3
ATOM 2902 O O . SER A 1 14 ? 69.252 -3.040 7.169 1.00 0.00 10 SER A O 3
ATOM 2910 N N . LYS A 1 15 ? 69.383 -5.185 6.660 1.00 0.00 11 LYS A N 3
ATOM 2911 C CA . LYS A 1 15 ? 69.784 -4.888 5.248 1.00 0.00 11 LYS A CA 3
ATOM 2912 C C . LYS A 1 15 ? 68.546 -4.588 4.389 1.00 0.00 11 LYS A C 3
ATOM 2913 O O . LYS A 1 15 ? 67.590 -5.344 4.378 1.00 0.00 11 LYS A O 3
ATOM 2932 N N . ILE A 1 16 ? 68.561 -3.489 3.673 1.00 0.00 12 ILE A N 3
ATOM 2933 C CA . ILE A 1 16 ? 67.401 -3.142 2.793 1.00 0.00 12 ILE A CA 3
ATOM 2934 C C . ILE A 1 16 ? 67.869 -2.991 1.340 1.00 0.00 12 ILE A C 3
ATOM 2935 O O . ILE A 1 16 ? 68.951 -2.494 1.076 1.00 0.00 12 ILE A O 3
ATOM 2951 N N . SER A 1 17 ? 67.054 -3.422 0.408 1.00 0.00 13 SER A N 3
ATOM 2952 C CA . SER A 1 17 ? 67.364 -3.220 -1.038 1.00 0.00 13 SER A CA 3
ATOM 2953 C C . SER A 1 17 ? 66.511 -2.074 -1.588 1.00 0.00 13 SER A C 3
ATOM 2954 O O . SER A 1 17 ? 65.333 -1.976 -1.295 1.00 0.00 13 SER A O 3
ATOM 2962 N N . LEU A 1 18 ? 67.096 -1.212 -2.379 1.00 0.00 14 LEU A N 3
ATOM 2963 C CA . LEU A 1 18 ? 66.404 0.053 -2.770 1.00 0.00 14 LEU A CA 3
ATOM 2964 C C . LEU A 1 18 ? 66.559 0.301 -4.277 1.00 0.00 14 LEU A C 3
ATOM 2965 O O . LEU A 1 18 ? 67.658 0.327 -4.794 1.00 0.00 14 LEU A O 3
ATOM 2981 N N . ILE A 1 19 ? 65.465 0.481 -4.980 1.00 0.00 15 ILE A N 3
ATOM 2982 C CA . ILE A 1 19 ? 65.539 0.703 -6.460 1.00 0.00 15 ILE A CA 3
ATOM 2983 C C . ILE A 1 19 ? 65.231 2.174 -6.779 1.00 0.00 15 ILE A C 3
ATOM 2984 O O . ILE A 1 19 ? 64.143 2.660 -6.505 1.00 0.00 15 ILE A O 3
ATOM 3000 N N . SER A 1 20 ? 66.185 2.873 -7.354 1.00 0.00 16 SER A N 3
ATOM 3001 C CA . SER A 1 20 ? 66.001 4.331 -7.642 1.00 0.00 16 SER A CA 3
ATOM 3002 C C . SER A 1 20 ? 65.455 4.554 -9.059 1.00 0.00 16 SER A C 3
ATOM 3003 O O . SER A 1 20 ? 65.613 3.717 -9.934 1.00 0.00 16 SER A O 3
ATOM 3011 N N . LYS A 1 21 ? 64.834 5.697 -9.284 1.00 0.00 17 LYS A N 3
ATOM 3012 C CA . LYS A 1 21 ? 64.096 5.961 -10.573 1.00 0.00 17 LYS A CA 3
ATOM 3013 C C . LYS A 1 21 ? 64.973 5.738 -11.818 1.00 0.00 17 LYS A C 3
ATOM 3014 O O . LYS A 1 21 ? 64.465 5.668 -12.923 1.00 0.00 17 LYS A O 3
ATOM 3033 N N . ALA A 1 22 ? 66.271 5.627 -11.659 1.00 0.00 18 ALA A N 3
ATOM 3034 C CA . ALA A 1 22 ? 67.162 5.415 -12.841 1.00 0.00 18 ALA A CA 3
ATOM 3035 C C . ALA A 1 22 ? 67.343 3.915 -13.113 1.00 0.00 18 ALA A C 3
ATOM 3036 O O . ALA A 1 22 ? 68.290 3.511 -13.761 1.00 0.00 18 ALA A O 3
ATOM 3043 N N . ASP A 1 23 ? 66.439 3.086 -12.622 1.00 0.00 19 ASP A N 3
ATOM 3044 C CA . ASP A 1 23 ? 66.601 1.596 -12.729 1.00 0.00 19 ASP A CA 3
ATOM 3045 C C . ASP A 1 23 ? 67.954 1.178 -12.150 1.00 0.00 19 ASP A C 3
ATOM 3046 O O . ASP A 1 23 ? 68.584 0.248 -12.619 1.00 0.00 19 ASP A O 3
ATOM 3055 N N . ILE A 1 24 ? 68.395 1.870 -11.127 1.00 0.00 20 ILE A N 3
ATOM 3056 C CA . ILE A 1 24 ? 69.690 1.513 -10.472 1.00 0.00 20 ILE A CA 3
ATOM 3057 C C . ILE A 1 24 ? 69.403 0.774 -9.166 1.00 0.00 20 ILE A C 3
ATOM 3058 O O . ILE A 1 24 ? 68.479 1.116 -8.451 1.00 0.00 20 ILE A O 3
ATOM 3074 N N . ARG A 1 25 ? 70.182 -0.227 -8.851 1.00 0.00 21 ARG A N 3
ATOM 3075 C CA . ARG A 1 25 ? 69.942 -0.989 -7.592 1.00 0.00 21 ARG A CA 3
ATOM 3076 C C . ARG A 1 25 ? 70.981 -0.600 -6.539 1.00 0.00 21 ARG A C 3
ATOM 3077 O O . ARG A 1 25 ? 72.170 -0.768 -6.735 1.00 0.00 21 ARG A O 3
ATOM 3098 N N . TYR A 1 26 ? 70.529 -0.082 -5.426 1.00 0.00 22 TYR A N 3
ATOM 3099 C CA . TYR A 1 26 ? 71.448 0.221 -4.290 1.00 0.00 22 TYR A CA 3
ATOM 3100 C C . TYR A 1 26 ? 71.092 -0.675 -3.104 1.00 0.00 22 TYR A C 3
ATOM 3101 O O . TYR A 1 26 ? 69.950 -1.053 -2.933 1.00 0.00 22 TYR A O 3
ATOM 3119 N N . GLU A 1 27 ? 72.055 -1.019 -2.291 1.00 0.00 23 GLU A N 3
ATOM 3120 C CA . GLU A 1 27 ? 71.749 -1.809 -1.058 1.00 0.00 23 GLU A CA 3
ATOM 3121 C C . GLU A 1 27 ? 72.602 -1.298 0.098 1.00 0.00 23 GLU A C 3
ATOM 3122 O O . GLU A 1 27 ? 73.762 -0.984 -0.081 1.00 0.00 23 GLU A O 3
ATOM 3134 N N . GLY A 1 28 ? 72.044 -1.218 1.281 1.00 0.00 24 GLY A N 3
ATOM 3135 C CA . GLY A 1 28 ? 72.807 -0.623 2.421 1.00 0.00 24 GLY A CA 3
ATOM 3136 C C . GLY A 1 28 ? 72.119 -0.932 3.751 1.00 0.00 24 GLY A C 3
ATOM 3137 O O . GLY A 1 28 ? 71.021 -1.457 3.787 1.00 0.00 24 GLY A O 3
ATOM 3141 N N . ARG A 1 29 ? 72.769 -0.607 4.844 1.00 0.00 25 ARG A N 3
ATOM 3142 C CA . ARG A 1 29 ? 72.170 -0.863 6.194 1.00 0.00 25 ARG A CA 3
ATOM 3143 C C . ARG A 1 29 ? 71.244 0.289 6.598 1.00 0.00 25 ARG A C 3
ATOM 3144 O O . ARG A 1 29 ? 71.556 1.447 6.385 1.00 0.00 25 ARG A O 3
ATOM 3165 N N . LEU A 1 30 ? 70.108 -0.021 7.178 1.00 0.00 26 LEU A N 3
ATOM 3166 C CA . LEU A 1 30 ? 69.195 1.057 7.686 1.00 0.00 26 LEU A CA 3
ATOM 3167 C C . LEU A 1 30 ? 69.845 1.812 8.851 1.00 0.00 26 LEU A C 3
ATOM 3168 O O . LEU A 1 30 ? 70.139 1.235 9.882 1.00 0.00 26 LEU A O 3
ATOM 3184 N N . TYR A 1 31 ? 70.071 3.094 8.692 1.00 0.00 27 TYR A N 3
ATOM 3185 C CA . TYR A 1 31 ? 70.639 3.902 9.812 1.00 0.00 27 TYR A CA 3
ATOM 3186 C C . TYR A 1 31 ? 69.531 4.691 10.516 1.00 0.00 27 TYR A C 3
ATOM 3187 O O . TYR A 1 31 ? 69.412 4.655 11.727 1.00 0.00 27 TYR A O 3
ATOM 3205 N N . THR A 1 32 ? 68.721 5.399 9.763 1.00 0.00 28 THR A N 3
ATOM 3206 C CA . THR A 1 32 ? 67.628 6.217 10.381 1.00 0.00 28 THR A CA 3
ATOM 3207 C C . THR A 1 32 ? 66.483 6.414 9.382 1.00 0.00 28 THR A C 3
ATOM 3208 O O . THR A 1 32 ? 66.687 6.384 8.183 1.00 0.00 28 THR A O 3
ATOM 3219 N N . VAL A 1 33 ? 65.283 6.616 9.873 1.00 0.00 29 VAL A N 3
ATOM 3220 C CA . VAL A 1 33 ? 64.110 6.802 8.962 1.00 0.00 29 VAL A CA 3
ATOM 3221 C C . VAL A 1 33 ? 63.155 7.860 9.541 1.00 0.00 29 VAL A C 3
ATOM 3222 O O . VAL A 1 33 ? 62.996 7.968 10.743 1.00 0.00 29 VAL A O 3
ATOM 3235 N N . ASP A 1 34 ? 62.524 8.635 8.690 1.00 0.00 30 ASP A N 3
ATOM 3236 C CA . ASP A 1 34 ? 61.536 9.647 9.170 1.00 0.00 30 ASP A CA 3
ATOM 3237 C C . ASP A 1 34 ? 60.220 9.491 8.391 1.00 0.00 30 ASP A C 3
ATOM 3238 O O . ASP A 1 34 ? 60.127 9.948 7.266 1.00 0.00 30 ASP A O 3
ATOM 3247 N N . PRO A 1 35 ? 59.237 8.847 9.003 1.00 0.00 31 PRO A N 3
ATOM 3248 C CA . PRO A 1 35 ? 57.964 8.552 8.289 1.00 0.00 31 PRO A CA 3
ATOM 3249 C C . PRO A 1 35 ? 57.255 9.849 7.882 1.00 0.00 31 PRO A C 3
ATOM 3250 O O . PRO A 1 35 ? 56.710 9.952 6.799 1.00 0.00 31 PRO A O 3
ATOM 3261 N N . GLN A 1 36 ? 57.275 10.844 8.732 1.00 0.00 32 GLN A N 3
ATOM 3262 C CA . GLN A 1 36 ? 56.451 12.068 8.474 1.00 0.00 32 GLN A CA 3
ATOM 3263 C C . GLN A 1 36 ? 57.169 12.985 7.476 1.00 0.00 32 GLN A C 3
ATOM 3264 O O . GLN A 1 36 ? 56.539 13.759 6.778 1.00 0.00 32 GLN A O 3
ATOM 3278 N N . GLU A 1 37 ? 58.475 12.904 7.404 1.00 0.00 33 GLU A N 3
ATOM 3279 C CA . GLU A 1 37 ? 59.220 13.663 6.350 1.00 0.00 33 GLU A CA 3
ATOM 3280 C C . GLU A 1 37 ? 59.323 12.850 5.045 1.00 0.00 33 GLU A C 3
ATOM 3281 O O . GLU A 1 37 ? 59.919 13.301 4.085 1.00 0.00 33 GLU A O 3
ATOM 3293 N N . CYS A 1 38 ? 58.748 11.656 4.995 1.00 0.00 34 CYS A N 3
ATOM 3294 C CA . CYS A 1 38 ? 58.879 10.779 3.778 1.00 0.00 34 CYS A CA 3
ATOM 3295 C C . CYS A 1 38 ? 60.346 10.652 3.335 1.00 0.00 34 CYS A C 3
ATOM 3296 O O . CYS A 1 38 ? 60.648 10.639 2.154 1.00 0.00 34 CYS A O 3
ATOM 3304 N N . THR A 1 39 ? 61.259 10.558 4.275 1.00 0.00 35 THR A N 3
ATOM 3305 C CA . THR A 1 39 ? 62.711 10.548 3.914 1.00 0.00 35 THR A CA 3
ATOM 3306 C C . THR A 1 39 ? 63.449 9.475 4.715 1.00 0.00 35 THR A C 3
ATOM 3307 O O . THR A 1 39 ? 63.041 9.111 5.800 1.00 0.00 35 THR A O 3
ATOM 3318 N N . ILE A 1 40 ? 64.533 8.969 4.183 1.00 0.00 36 ILE A N 3
ATOM 3319 C CA . ILE A 1 40 ? 65.332 7.944 4.925 1.00 0.00 36 ILE A CA 3
ATOM 3320 C C . ILE A 1 40 ? 66.829 8.160 4.681 1.00 0.00 36 ILE A C 3
ATOM 3321 O O . ILE A 1 40 ? 67.221 8.829 3.744 1.00 0.00 36 ILE A O 3
ATOM 3337 N N . ALA A 1 41 ? 67.662 7.598 5.520 1.00 0.00 37 ALA A N 3
ATOM 3338 C CA . ALA A 1 41 ? 69.136 7.673 5.291 1.00 0.00 37 ALA A CA 3
ATOM 3339 C C . ALA A 1 41 ? 69.769 6.308 5.558 1.00 0.00 37 ALA A C 3
ATOM 3340 O O . ALA A 1 41 ? 69.567 5.717 6.605 1.00 0.00 37 ALA A O 3
ATOM 3347 N N . LEU A 1 42 ? 70.530 5.810 4.617 1.00 0.00 38 LEU A N 3
ATOM 3348 C CA . LEU A 1 42 ? 71.145 4.458 4.770 1.00 0.00 38 LEU A CA 3
ATOM 3349 C C . LEU A 1 42 ? 72.653 4.600 4.964 1.00 0.00 38 LEU A C 3
ATOM 3350 O O . LEU A 1 42 ? 73.269 5.495 4.418 1.00 0.00 38 LEU A O 3
ATOM 3366 N N . SER A 1 43 ? 73.249 3.724 5.732 1.00 0.00 39 SER A N 3
ATOM 3367 C CA . SER A 1 43 ? 74.715 3.824 5.991 1.00 0.00 39 SER A CA 3
ATOM 3368 C C . SER A 1 43 ? 75.404 2.572 5.458 1.00 0.00 39 SER A C 3
ATOM 3369 O O . SER A 1 43 ? 74.796 1.523 5.370 1.00 0.00 39 SER A O 3
ATOM 3377 N N . SER A 1 44 ? 76.667 2.677 5.101 1.00 0.00 40 SER A N 3
ATOM 3378 C CA . SER A 1 44 ? 77.377 1.549 4.405 1.00 0.00 40 SER A CA 3
ATOM 3379 C C . SER A 1 44 ? 76.498 0.976 3.281 1.00 0.00 40 SER A C 3
ATOM 3380 O O . SER A 1 44 ? 75.772 0.014 3.468 1.00 0.00 40 SER A O 3
ATOM 3388 N N . VAL A 1 45 ? 76.558 1.584 2.123 1.00 0.00 41 VAL A N 3
ATOM 3389 C CA . VAL A 1 45 ? 75.718 1.132 0.973 1.00 0.00 41 VAL A CA 3
ATOM 3390 C C . VAL A 1 45 ? 76.574 1.068 -0.302 1.00 0.00 41 VAL A C 3
ATOM 3391 O O . VAL A 1 45 ? 77.528 1.810 -0.455 1.00 0.00 41 VAL A O 3
ATOM 3404 N N . ARG A 1 46 ? 76.237 0.188 -1.209 1.00 0.00 42 ARG A N 3
ATOM 3405 C CA . ARG A 1 46 ? 76.991 0.091 -2.497 1.00 0.00 42 ARG A CA 3
ATOM 3406 C C . ARG A 1 46 ? 76.010 -0.029 -3.670 1.00 0.00 42 ARG A C 3
ATOM 3407 O O . ARG A 1 46 ? 74.902 -0.507 -3.510 1.00 0.00 42 ARG A O 3
ATOM 3428 N N . SER A 1 47 ? 76.410 0.404 -4.841 1.00 0.00 43 SER A N 3
ATOM 3429 C CA . SER A 1 47 ? 75.511 0.310 -6.033 1.00 0.00 43 SER A CA 3
ATOM 3430 C C . SER A 1 47 ? 76.024 -0.773 -6.988 1.00 0.00 43 SER A C 3
ATOM 3431 O O . SER A 1 47 ? 77.215 -0.894 -7.214 1.00 0.00 43 SER A O 3
ATOM 3439 N N . PHE A 1 48 ? 75.134 -1.558 -7.547 1.00 0.00 44 PHE A N 3
ATOM 3440 C CA . PHE A 1 48 ? 75.575 -2.715 -8.389 1.00 0.00 44 PHE A CA 3
ATOM 3441 C C . PHE A 1 48 ? 75.890 -2.261 -9.818 1.00 0.00 44 PHE A C 3
ATOM 3442 O O . PHE A 1 48 ? 76.830 -2.738 -10.429 1.00 0.00 44 PHE A O 3
ATOM 3459 N N . GLY A 1 49 ? 75.118 -1.346 -10.355 1.00 0.00 45 GLY A N 3
ATOM 3460 C CA . GLY A 1 49 ? 75.419 -0.817 -11.716 1.00 0.00 45 GLY A CA 3
ATOM 3461 C C . GLY A 1 49 ? 74.235 -0.007 -12.247 1.00 0.00 45 GLY A C 3
ATOM 3462 O O . GLY A 1 49 ? 73.151 -0.034 -11.695 1.00 0.00 45 GLY A O 3
ATOM 3466 N N . THR A 1 50 ? 74.448 0.713 -13.321 1.00 0.00 46 THR A N 3
ATOM 3467 C CA . THR A 1 50 ? 73.332 1.459 -13.987 1.00 0.00 46 THR A CA 3
ATOM 3468 C C . THR A 1 50 ? 73.114 0.953 -15.425 1.00 0.00 46 THR A C 3
ATOM 3469 O O . THR A 1 50 ? 72.333 1.516 -16.168 1.00 0.00 46 THR A O 3
ATOM 3480 N N . GLU A 1 51 ? 73.801 -0.104 -15.817 1.00 0.00 47 GLU A N 3
ATOM 3481 C CA . GLU A 1 51 ? 73.884 -0.500 -17.266 1.00 0.00 47 GLU A CA 3
ATOM 3482 C C . GLU A 1 51 ? 72.506 -0.563 -17.946 1.00 0.00 47 GLU A C 3
ATOM 3483 O O . GLU A 1 51 ? 72.403 -0.413 -19.149 1.00 0.00 47 GLU A O 3
ATOM 3495 N N . ASP A 1 52 ? 71.450 -0.783 -17.196 1.00 0.00 48 ASP A N 3
ATOM 3496 C CA . ASP A 1 52 ? 70.095 -0.906 -17.832 1.00 0.00 48 ASP A CA 3
ATOM 3497 C C . ASP A 1 52 ? 69.679 0.421 -18.482 1.00 0.00 48 ASP A C 3
ATOM 3498 O O . ASP A 1 52 ? 69.435 0.484 -19.673 1.00 0.00 48 ASP A O 3
ATOM 3507 N N . ARG A 1 53 ? 69.597 1.477 -17.709 1.00 0.00 49 ARG A N 3
ATOM 3508 C CA . ARG A 1 53 ? 69.279 2.823 -18.286 1.00 0.00 49 ARG A CA 3
ATOM 3509 C C . ARG A 1 53 ? 70.557 3.622 -18.592 1.00 0.00 49 ARG A C 3
ATOM 3510 O O . ARG A 1 53 ? 70.495 4.800 -18.890 1.00 0.00 49 ARG A O 3
ATOM 3531 N N . ASP A 1 54 ? 71.712 2.997 -18.521 1.00 0.00 50 ASP A N 3
ATOM 3532 C CA . ASP A 1 54 ? 73.002 3.765 -18.599 1.00 0.00 50 ASP A CA 3
ATOM 3533 C C . ASP A 1 54 ? 73.106 4.557 -19.912 1.00 0.00 50 ASP A C 3
ATOM 3534 O O . ASP A 1 54 ? 72.270 4.442 -20.789 1.00 0.00 50 ASP A O 3
ATOM 3543 N N . THR A 1 55 ? 74.134 5.358 -20.036 1.00 0.00 51 THR A N 3
ATOM 3544 C CA . THR A 1 55 ? 74.379 6.103 -21.310 1.00 0.00 51 THR A CA 3
ATOM 3545 C C . THR A 1 55 ? 75.016 5.170 -22.340 1.00 0.00 51 THR A C 3
ATOM 3546 O O . THR A 1 55 ? 75.508 4.109 -22.003 1.00 0.00 51 THR A O 3
ATOM 3557 N N . GLN A 1 56 ? 75.011 5.559 -23.592 1.00 0.00 52 GLN A N 3
ATOM 3558 C CA . GLN A 1 56 ? 75.588 4.675 -24.658 1.00 0.00 52 GLN A CA 3
ATOM 3559 C C . GLN A 1 56 ? 77.128 4.733 -24.660 1.00 0.00 52 GLN A C 3
ATOM 3560 O O . GLN A 1 56 ? 77.768 4.148 -25.514 1.00 0.00 52 GLN A O 3
ATOM 3574 N N . PHE A 1 57 ? 77.726 5.429 -23.716 1.00 0.00 53 PHE A N 3
ATOM 3575 C CA . PHE A 1 57 ? 79.201 5.309 -23.509 1.00 0.00 53 PHE A CA 3
ATOM 3576 C C . PHE A 1 57 ? 79.483 4.291 -22.398 1.00 0.00 53 PHE A C 3
ATOM 3577 O O . PHE A 1 57 ? 78.593 3.909 -21.660 1.00 0.00 53 PHE A O 3
ATOM 3594 N N . GLN A 1 58 ? 80.712 3.854 -22.275 1.00 0.00 54 GLN A N 3
ATOM 3595 C CA . GLN A 1 58 ? 81.037 2.780 -21.282 1.00 0.00 54 GLN A CA 3
ATOM 3596 C C . GLN A 1 58 ? 81.184 3.375 -19.877 1.00 0.00 54 GLN A C 3
ATOM 3597 O O . GLN A 1 58 ? 81.862 4.367 -19.682 1.00 0.00 54 GLN A O 3
ATOM 3611 N N . ILE A 1 59 ? 80.549 2.770 -18.900 1.00 0.00 55 ILE A N 3
ATOM 3612 C CA . ILE A 1 59 ? 80.693 3.245 -17.487 1.00 0.00 55 ILE A CA 3
ATOM 3613 C C . ILE A 1 59 ? 81.402 2.168 -16.656 1.00 0.00 55 ILE A C 3
ATOM 3614 O O . ILE A 1 59 ? 81.075 0.998 -16.738 1.00 0.00 55 ILE A O 3
ATOM 3630 N N . ALA A 1 60 ? 82.368 2.558 -15.859 1.00 0.00 56 ALA A N 3
ATOM 3631 C CA . ALA A 1 60 ? 83.122 1.558 -15.041 1.00 0.00 56 ALA A CA 3
ATOM 3632 C C . ALA A 1 60 ? 82.401 1.316 -13.702 1.00 0.00 56 ALA A C 3
ATOM 3633 O O . ALA A 1 60 ? 81.808 2.231 -13.161 1.00 0.00 56 ALA A O 3
ATOM 3640 N N . PRO A 1 61 ? 82.467 0.092 -13.200 1.00 0.00 57 PRO A N 3
ATOM 3641 C CA . PRO A 1 61 ? 81.830 -0.225 -11.890 1.00 0.00 57 PRO A CA 3
ATOM 3642 C C . PRO A 1 61 ? 82.486 0.583 -10.763 1.00 0.00 57 PRO A C 3
ATOM 3643 O O . PRO A 1 61 ? 83.660 0.903 -10.822 1.00 0.00 57 PRO A O 3
ATOM 3654 N N . GLN A 1 62 ? 81.734 0.912 -9.741 1.00 0.00 58 GLN A N 3
ATOM 3655 C CA . GLN A 1 62 ? 82.309 1.672 -8.589 1.00 0.00 58 GLN A CA 3
ATOM 3656 C C . GLN A 1 62 ? 82.708 0.707 -7.468 1.00 0.00 58 GLN A C 3
ATOM 3657 O O . GLN A 1 62 ? 81.888 -0.034 -6.958 1.00 0.00 58 GLN A O 3
ATOM 3671 N N . SER A 1 63 ? 83.962 0.714 -7.086 1.00 0.00 59 SER A N 3
ATOM 3672 C CA . SER A 1 63 ? 84.431 -0.208 -6.005 1.00 0.00 59 SER A CA 3
ATOM 3673 C C . SER A 1 63 ? 84.331 0.478 -4.639 1.00 0.00 59 SER A C 3
ATOM 3674 O O . SER A 1 63 ? 84.082 -0.163 -3.634 1.00 0.00 59 SER A O 3
ATOM 3682 N N . GLN A 1 64 ? 84.523 1.776 -4.598 1.00 0.00 60 GLN A N 3
ATOM 3683 C CA . GLN A 1 64 ? 84.455 2.516 -3.293 1.00 0.00 60 GLN A CA 3
ATOM 3684 C C . GLN A 1 64 ? 83.052 2.405 -2.683 1.00 0.00 60 GLN A C 3
ATOM 3685 O O . GLN A 1 64 ? 82.057 2.464 -3.382 1.00 0.00 60 GLN A O 3
ATOM 3699 N N . ILE A 1 65 ? 82.974 2.244 -1.384 1.00 0.00 61 ILE A N 3
ATOM 3700 C CA . ILE A 1 65 ? 81.642 2.140 -0.709 1.00 0.00 61 ILE A CA 3
ATOM 3701 C C . ILE A 1 65 ? 81.239 3.509 -0.148 1.00 0.00 61 ILE A C 3
ATOM 3702 O O . ILE A 1 65 ? 82.079 4.296 0.249 1.00 0.00 61 ILE A O 3
ATOM 3718 N N . TYR A 1 66 ? 79.959 3.794 -0.114 1.00 0.00 62 TYR A N 3
ATOM 3719 C CA . TYR A 1 66 ? 79.492 5.116 0.405 1.00 0.00 62 TYR A CA 3
ATOM 3720 C C . TYR A 1 66 ? 79.140 5.006 1.891 1.00 0.00 62 TYR A C 3
ATOM 3721 O O . TYR A 1 66 ? 78.211 4.314 2.264 1.00 0.00 62 TYR A O 3
ATOM 3739 N N . ASP A 1 67 ? 79.884 5.681 2.739 1.00 0.00 63 ASP A N 3
ATOM 3740 C CA . ASP A 1 67 ? 79.579 5.678 4.213 1.00 0.00 63 ASP A CA 3
ATOM 3741 C C . ASP A 1 67 ? 78.109 6.034 4.487 1.00 0.00 63 ASP A C 3
ATOM 3742 O O . ASP A 1 67 ? 77.462 5.425 5.319 1.00 0.00 63 ASP A O 3
ATOM 3751 N N . TYR A 1 68 ? 77.586 7.015 3.791 1.00 0.00 64 TYR A N 3
ATOM 3752 C CA . TYR A 1 68 ? 76.200 7.498 4.082 1.00 0.00 64 TYR A CA 3
ATOM 3753 C C . TYR A 1 68 ? 75.575 8.103 2.822 1.00 0.00 64 TYR A C 3
ATOM 3754 O O . TYR A 1 68 ? 76.171 8.937 2.165 1.00 0.00 64 TYR A O 3
ATOM 3772 N N . ILE A 1 69 ? 74.378 7.687 2.485 1.00 0.00 65 ILE A N 3
ATOM 3773 C CA . ILE A 1 69 ? 73.630 8.355 1.370 1.00 0.00 65 ILE A CA 3
ATOM 3774 C C . ILE A 1 69 ? 72.220 8.735 1.842 1.00 0.00 65 ILE A C 3
ATOM 3775 O O . ILE A 1 69 ? 71.497 7.918 2.384 1.00 0.00 65 ILE A O 3
ATOM 3791 N N . LEU A 1 70 ? 71.834 9.972 1.638 1.00 0.00 66 LEU A N 3
ATOM 3792 C CA . LEU A 1 70 ? 70.448 10.408 1.993 1.00 0.00 66 LEU A CA 3
ATOM 3793 C C . LEU A 1 70 ? 69.517 10.209 0.793 1.00 0.00 66 LEU A C 3
ATOM 3794 O O . LEU A 1 70 ? 69.871 10.513 -0.331 1.00 0.00 66 LEU A O 3
ATOM 3810 N N . PHE A 1 71 ? 68.332 9.701 1.028 1.00 0.00 67 PHE A N 3
ATOM 3811 C CA . PHE A 1 71 ? 67.404 9.388 -0.101 1.00 0.00 67 PHE A CA 3
ATOM 3812 C C . PHE A 1 71 ? 65.990 9.889 0.210 1.00 0.00 67 PHE A C 3
ATOM 3813 O O . PHE A 1 71 ? 65.439 9.597 1.255 1.00 0.00 67 PHE A O 3
ATOM 3830 N N . ARG A 1 72 ? 65.405 10.641 -0.690 1.00 0.00 68 ARG A N 3
ATOM 3831 C CA . ARG A 1 72 ? 63.971 11.036 -0.530 1.00 0.00 68 ARG A CA 3
ATOM 3832 C C . ARG A 1 72 ? 63.060 10.019 -1.229 1.00 0.00 68 ARG A C 3
ATOM 3833 O O . ARG A 1 72 ? 63.415 9.448 -2.248 1.00 0.00 68 ARG A O 3
ATOM 3854 N N . GLY A 1 73 ? 61.885 9.791 -0.691 1.00 0.00 69 GLY A N 3
ATOM 3855 C CA . GLY A 1 73 ? 60.932 8.821 -1.321 1.00 0.00 69 GLY A CA 3
ATOM 3856 C C . GLY A 1 73 ? 60.600 9.249 -2.760 1.00 0.00 69 GLY A C 3
ATOM 3857 O O . GLY A 1 73 ? 60.265 8.427 -3.593 1.00 0.00 69 GLY A O 3
ATOM 3861 N N . SER A 1 74 ? 60.689 10.526 -3.054 1.00 0.00 70 SER A N 3
ATOM 3862 C CA . SER A 1 74 ? 60.331 11.018 -4.424 1.00 0.00 70 SER A CA 3
ATOM 3863 C C . SER A 1 74 ? 61.300 10.466 -5.477 1.00 0.00 70 SER A C 3
ATOM 3864 O O . SER A 1 74 ? 60.895 10.098 -6.565 1.00 0.00 70 SER A O 3
ATOM 3872 N N . ASP A 1 75 ? 62.574 10.405 -5.164 1.00 0.00 71 ASP A N 3
ATOM 3873 C CA . ASP A 1 75 ? 63.583 9.982 -6.190 1.00 0.00 71 ASP A CA 3
ATOM 3874 C C . ASP A 1 75 ? 63.634 8.454 -6.308 1.00 0.00 71 ASP A C 3
ATOM 3875 O O . ASP A 1 75 ? 63.886 7.921 -7.373 1.00 0.00 71 ASP A O 3
ATOM 3884 N N . ILE A 1 76 ? 63.399 7.748 -5.228 1.00 0.00 72 ILE A N 3
ATOM 3885 C CA . ILE A 1 76 ? 63.382 6.253 -5.296 1.00 0.00 72 ILE A CA 3
ATOM 3886 C C . ILE A 1 76 ? 61.936 5.742 -5.330 1.00 0.00 72 ILE A C 3
ATOM 3887 O O . ILE A 1 76 ? 61.066 6.253 -4.651 1.00 0.00 72 ILE A O 3
ATOM 3903 N N . LYS A 1 77 ? 61.690 4.728 -6.125 1.00 0.00 73 LYS A N 3
ATOM 3904 C CA . LYS A 1 77 ? 60.287 4.324 -6.431 1.00 0.00 73 LYS A CA 3
ATOM 3905 C C . LYS A 1 77 ? 59.890 3.053 -5.671 1.00 0.00 73 LYS A C 3
ATOM 3906 O O . LYS A 1 77 ? 58.714 2.785 -5.499 1.00 0.00 73 LYS A O 3
ATOM 3925 N N . ASP A 1 78 ? 60.841 2.264 -5.212 1.00 0.00 74 ASP A N 3
ATOM 3926 C CA . ASP A 1 78 ? 60.461 1.007 -4.490 1.00 0.00 74 ASP A CA 3
ATOM 3927 C C . ASP A 1 78 ? 61.531 0.608 -3.471 1.00 0.00 74 ASP A C 3
ATOM 3928 O O . ASP A 1 78 ? 62.711 0.607 -3.761 1.00 0.00 74 ASP A O 3
ATOM 3937 N N . ILE A 1 79 ? 61.110 0.267 -2.275 1.00 0.00 75 ILE A N 3
ATOM 3938 C CA . ILE A 1 79 ? 62.066 -0.215 -1.231 1.00 0.00 75 ILE A CA 3
ATOM 3939 C C . ILE A 1 79 ? 61.525 -1.502 -0.585 1.00 0.00 75 ILE A C 3
ATOM 3940 O O . ILE A 1 79 ? 60.331 -1.653 -0.397 1.00 0.00 75 ILE A O 3
ATOM 3956 N N . ARG A 1 80 ? 62.395 -2.423 -0.249 1.00 0.00 76 ARG A N 3
ATOM 3957 C CA . ARG A 1 80 ? 61.941 -3.693 0.400 1.00 0.00 76 ARG A CA 3
ATOM 3958 C C . ARG A 1 80 ? 62.988 -4.177 1.409 1.00 0.00 76 ARG A C 3
ATOM 3959 O O . ARG A 1 80 ? 64.162 -4.265 1.103 1.00 0.00 76 ARG A O 3
ATOM 3980 N N . VAL A 1 81 ? 62.564 -4.488 2.611 1.00 0.00 77 VAL A N 3
ATOM 3981 C CA . VAL A 1 81 ? 63.521 -4.988 3.651 1.00 0.00 77 VAL A CA 3
ATOM 3982 C C . VAL A 1 81 ? 63.647 -6.513 3.550 1.00 0.00 77 VAL A C 3
ATOM 3983 O O . VAL A 1 81 ? 62.684 -7.203 3.269 1.00 0.00 77 VAL A O 3
ATOM 3996 N N . VAL A 1 82 ? 64.827 -7.040 3.776 1.00 0.00 78 VAL A N 3
ATOM 3997 C CA . VAL A 1 82 ? 65.019 -8.523 3.706 1.00 0.00 78 VAL A CA 3
ATOM 3998 C C . VAL A 1 82 ? 64.859 -9.131 5.105 1.00 0.00 78 VAL A C 3
ATOM 3999 O O . VAL A 1 82 ? 65.462 -8.676 6.059 1.00 0.00 78 VAL A O 3
ATOM 4012 N N . ASN A 1 83 ? 64.050 -10.156 5.227 1.00 0.00 79 ASN A N 3
ATOM 4013 C CA . ASN A 1 83 ? 63.832 -10.799 6.560 1.00 0.00 79 ASN A CA 3
ATOM 4014 C C . ASN A 1 83 ? 64.308 -12.254 6.531 1.00 0.00 79 ASN A C 3
ATOM 4015 O O . ASN A 1 83 ? 64.113 -12.959 5.557 1.00 0.00 79 ASN A O 3
ATOM 4026 N N . ASN A 1 84 ? 64.932 -12.704 7.593 1.00 0.00 80 ASN A N 3
ATOM 4027 C CA . ASN A 1 84 ? 65.412 -14.119 7.649 1.00 0.00 80 ASN A CA 3
ATOM 4028 C C . ASN A 1 84 ? 64.518 -14.942 8.580 1.00 0.00 80 ASN A C 3
ATOM 4029 O O . ASN A 1 84 ? 64.223 -14.535 9.688 1.00 0.00 80 ASN A O 3
ATOM 4040 N N . HIS A 1 85 ? 64.086 -16.097 8.133 1.00 0.00 81 HIS A N 3
ATOM 4041 C CA . HIS A 1 85 ? 63.201 -16.957 8.979 1.00 0.00 81 HIS A CA 3
ATOM 4042 C C . HIS A 1 85 ? 63.869 -18.310 9.238 1.00 0.00 81 HIS A C 3
ATOM 4043 O O . HIS A 1 85 ? 64.492 -18.880 8.361 1.00 0.00 81 HIS A O 3
ATOM 4057 N N . THR A 1 86 ? 63.741 -18.825 10.438 1.00 0.00 82 THR A N 3
ATOM 4058 C CA . THR A 1 86 ? 64.359 -20.146 10.769 1.00 0.00 82 THR A CA 3
ATOM 4059 C C . THR A 1 86 ? 63.284 -21.125 11.250 1.00 0.00 82 THR A C 3
ATOM 4060 O O . THR A 1 86 ? 62.397 -20.762 12.001 1.00 0.00 82 THR A O 3
ATOM 4071 N N . LEU A 1 87 ? 63.361 -22.362 10.821 1.00 0.00 83 LEU A N 3
ATOM 4072 C CA . LEU A 1 87 ? 62.350 -23.377 11.246 1.00 0.00 83 LEU A CA 3
ATOM 4073 C C . LEU A 1 87 ? 63.004 -24.425 12.166 1.00 0.00 83 LEU A C 3
ATOM 4074 O O . LEU A 1 87 ? 63.800 -25.220 11.705 1.00 0.00 83 LEU A O 3
ATOM 4090 N N . PRO A 1 88 ? 62.654 -24.402 13.443 1.00 0.00 84 PRO A N 3
ATOM 4091 C CA . PRO A 1 88 ? 63.221 -25.392 14.401 1.00 0.00 84 PRO A CA 3
ATOM 4092 C C . PRO A 1 88 ? 62.762 -26.811 14.040 1.00 0.00 84 PRO A C 3
ATOM 4093 O O . PRO A 1 88 ? 63.595 -27.589 13.606 1.00 0.00 84 PRO A O 3
ATOM 4105 N N . GLY A 1 1 ? 42.672 -1.310 25.282 1.00 0.00 -3 GLY A N 4
ATOM 4106 C CA . GLY A 1 1 ? 42.877 -2.786 25.261 1.00 0.00 -3 GLY A CA 4
ATOM 4107 C C . GLY A 1 1 ? 43.467 -3.202 23.913 1.00 0.00 -3 GLY A C 4
ATOM 4108 O O . GLY A 1 1 ? 42.909 -2.915 22.870 1.00 0.00 -3 GLY A O 4
ATOM 4114 N N . ALA A 1 2 ? 44.592 -3.876 23.931 1.00 0.00 -2 ALA A N 4
ATOM 4115 C CA . ALA A 1 2 ? 45.231 -4.317 22.653 1.00 0.00 -2 ALA A CA 4
ATOM 4116 C C . ALA A 1 2 ? 44.817 -5.754 22.324 1.00 0.00 -2 ALA A C 4
ATOM 4117 O O . ALA A 1 2 ? 44.942 -6.646 23.144 1.00 0.00 -2 ALA A O 4
ATOM 4124 N N . MET A 1 3 ? 44.326 -5.980 21.130 1.00 0.00 -1 MET A N 4
ATOM 4125 C CA . MET A 1 3 ? 43.892 -7.359 20.737 1.00 0.00 -1 MET A CA 4
ATOM 4126 C C . MET A 1 3 ? 45.112 -8.264 20.547 1.00 0.00 -1 MET A C 4
ATOM 4127 O O . MET A 1 3 ? 45.067 -9.446 20.838 1.00 0.00 -1 MET A O 4
ATOM 4141 N N . ALA A 1 4 ? 46.200 -7.716 20.063 1.00 0.00 0 ALA A N 4
ATOM 4142 C CA . ALA A 1 4 ? 47.430 -8.540 19.842 1.00 0.00 0 ALA A CA 4
ATOM 4143 C C . ALA A 1 4 ? 48.316 -8.511 21.090 1.00 0.00 0 ALA A C 4
ATOM 4144 O O . ALA A 1 4 ? 48.832 -7.475 21.469 1.00 0.00 0 ALA A O 4
ATOM 4151 N N . MET A 1 5 ? 48.494 -9.644 21.727 1.00 0.00 1 MET A N 4
ATOM 4152 C CA . MET A 1 5 ? 49.352 -9.699 22.956 1.00 0.00 1 MET A CA 4
ATOM 4153 C C . MET A 1 5 ? 50.817 -9.430 22.595 1.00 0.00 1 MET A C 4
ATOM 4154 O O . MET A 1 5 ? 51.550 -8.832 23.361 1.00 0.00 1 MET A O 4
ATOM 4168 N N . SER A 1 6 ? 51.242 -9.868 21.435 1.00 0.00 2 SER A N 4
ATOM 4169 C CA . SER A 1 6 ? 52.668 -9.680 21.027 1.00 0.00 2 SER A CA 4
ATOM 4170 C C . SER A 1 6 ? 52.762 -8.702 19.851 1.00 0.00 2 SER A C 4
ATOM 4171 O O . SER A 1 6 ? 51.884 -8.646 19.011 1.00 0.00 2 SER A O 4
ATOM 4179 N N . GLY A 1 7 ? 53.824 -7.934 19.792 1.00 0.00 3 GLY A N 4
ATOM 4180 C CA . GLY A 1 7 ? 54.003 -6.966 18.669 1.00 0.00 3 GLY A CA 4
ATOM 4181 C C . GLY A 1 7 ? 55.427 -7.080 18.122 1.00 0.00 3 GLY A C 4
ATOM 4182 O O . GLY A 1 7 ? 56.232 -7.842 18.626 1.00 0.00 3 GLY A O 4
ATOM 4186 N N . GLY A 1 8 ? 55.741 -6.329 17.093 1.00 0.00 4 GLY A N 4
ATOM 4187 C CA . GLY A 1 8 ? 57.109 -6.398 16.496 1.00 0.00 4 GLY A CA 4
ATOM 4188 C C . GLY A 1 8 ? 57.548 -5.001 16.053 1.00 0.00 4 GLY A C 4
ATOM 4189 O O . GLY A 1 8 ? 56.780 -4.057 16.094 1.00 0.00 4 GLY A O 4
ATOM 4193 N N . LEU A 1 9 ? 58.782 -4.865 15.630 1.00 0.00 5 LEU A N 4
ATOM 4194 C CA . LEU A 1 9 ? 59.289 -3.535 15.171 1.00 0.00 5 LEU A CA 4
ATOM 4195 C C . LEU A 1 9 ? 60.462 -3.724 14.193 1.00 0.00 5 LEU A C 4
ATOM 4196 O O . LEU A 1 9 ? 61.111 -4.753 14.213 1.00 0.00 5 LEU A O 4
ATOM 4212 N N . PRO A 1 10 ? 60.702 -2.725 13.365 1.00 0.00 6 PRO A N 4
ATOM 4213 C CA . PRO A 1 10 ? 61.809 -2.810 12.375 1.00 0.00 6 PRO A CA 4
ATOM 4214 C C . PRO A 1 10 ? 63.166 -2.808 13.090 1.00 0.00 6 PRO A C 4
ATOM 4215 O O . PRO A 1 10 ? 63.566 -1.816 13.671 1.00 0.00 6 PRO A O 4
ATOM 4226 N N . GLU A 1 11 ? 63.870 -3.915 13.050 1.00 0.00 7 GLU A N 4
ATOM 4227 C CA . GLU A 1 11 ? 65.205 -3.991 13.731 1.00 0.00 7 GLU A CA 4
ATOM 4228 C C . GLU A 1 11 ? 66.202 -3.032 13.072 1.00 0.00 7 GLU A C 4
ATOM 4229 O O . GLU A 1 11 ? 66.356 -3.019 11.865 1.00 0.00 7 GLU A O 4
ATOM 4241 N N . LEU A 1 12 ? 66.876 -2.230 13.862 1.00 0.00 8 LEU A N 4
ATOM 4242 C CA . LEU A 1 12 ? 67.895 -1.284 13.295 1.00 0.00 8 LEU A CA 4
ATOM 4243 C C . LEU A 1 12 ? 69.060 -2.058 12.667 1.00 0.00 8 LEU A C 4
ATOM 4244 O O . LEU A 1 12 ? 69.393 -3.147 13.097 1.00 0.00 8 LEU A O 4
ATOM 4260 N N . GLY A 1 13 ? 69.677 -1.499 11.653 1.00 0.00 9 GLY A N 4
ATOM 4261 C CA . GLY A 1 13 ? 70.858 -2.166 11.021 1.00 0.00 9 GLY A CA 4
ATOM 4262 C C . GLY A 1 13 ? 70.434 -3.253 10.020 1.00 0.00 9 GLY A C 4
ATOM 4263 O O . GLY A 1 13 ? 71.272 -3.871 9.390 1.00 0.00 9 GLY A O 4
ATOM 4267 N N . SER A 1 14 ? 69.148 -3.496 9.862 1.00 0.00 10 SER A N 4
ATOM 4268 C CA . SER A 1 14 ? 68.689 -4.551 8.895 1.00 0.00 10 SER A CA 4
ATOM 4269 C C . SER A 1 14 ? 69.128 -4.199 7.469 1.00 0.00 10 SER A C 4
ATOM 4270 O O . SER A 1 14 ? 69.186 -3.039 7.102 1.00 0.00 10 SER A O 4
ATOM 4278 N N . LYS A 1 15 ? 69.438 -5.191 6.670 1.00 0.00 11 LYS A N 4
ATOM 4279 C CA . LYS A 1 15 ? 69.860 -4.921 5.259 1.00 0.00 11 LYS A CA 4
ATOM 4280 C C . LYS A 1 15 ? 68.631 -4.711 4.361 1.00 0.00 11 LYS A C 4
ATOM 4281 O O . LYS A 1 15 ? 67.732 -5.535 4.319 1.00 0.00 11 LYS A O 4
ATOM 4300 N N . ILE A 1 16 ? 68.589 -3.611 3.648 1.00 0.00 12 ILE A N 4
ATOM 4301 C CA . ILE A 1 16 ? 67.424 -3.332 2.752 1.00 0.00 12 ILE A CA 4
ATOM 4302 C C . ILE A 1 16 ? 67.906 -3.100 1.314 1.00 0.00 12 ILE A C 4
ATOM 4303 O O . ILE A 1 16 ? 68.957 -2.527 1.085 1.00 0.00 12 ILE A O 4
ATOM 4319 N N . SER A 1 17 ? 67.133 -3.550 0.354 1.00 0.00 13 SER A N 4
ATOM 4320 C CA . SER A 1 17 ? 67.461 -3.295 -1.081 1.00 0.00 13 SER A CA 4
ATOM 4321 C C . SER A 1 17 ? 66.567 -2.173 -1.616 1.00 0.00 13 SER A C 4
ATOM 4322 O O . SER A 1 17 ? 65.382 -2.135 -1.342 1.00 0.00 13 SER A O 4
ATOM 4330 N N . LEU A 1 18 ? 67.127 -1.265 -2.372 1.00 0.00 14 LEU A N 4
ATOM 4331 C CA . LEU A 1 18 ? 66.384 -0.028 -2.754 1.00 0.00 14 LEU A CA 4
ATOM 4332 C C . LEU A 1 18 ? 66.533 0.240 -4.256 1.00 0.00 14 LEU A C 4
ATOM 4333 O O . LEU A 1 18 ? 67.629 0.266 -4.779 1.00 0.00 14 LEU A O 4
ATOM 4349 N N . ILE A 1 19 ? 65.437 0.440 -4.951 1.00 0.00 15 ILE A N 4
ATOM 4350 C CA . ILE A 1 19 ? 65.504 0.672 -6.429 1.00 0.00 15 ILE A CA 4
ATOM 4351 C C . ILE A 1 19 ? 65.186 2.142 -6.737 1.00 0.00 15 ILE A C 4
ATOM 4352 O O . ILE A 1 19 ? 64.106 2.629 -6.426 1.00 0.00 15 ILE A O 4
ATOM 4368 N N . SER A 1 20 ? 66.121 2.842 -7.341 1.00 0.00 16 SER A N 4
ATOM 4369 C CA . SER A 1 20 ? 65.918 4.295 -7.642 1.00 0.00 16 SER A CA 4
ATOM 4370 C C . SER A 1 20 ? 65.368 4.497 -9.061 1.00 0.00 16 SER A C 4
ATOM 4371 O O . SER A 1 20 ? 65.537 3.655 -9.929 1.00 0.00 16 SER A O 4
ATOM 4379 N N . LYS A 1 21 ? 64.729 5.628 -9.296 1.00 0.00 17 LYS A N 4
ATOM 4380 C CA . LYS A 1 21 ? 63.994 5.874 -10.589 1.00 0.00 17 LYS A CA 4
ATOM 4381 C C . LYS A 1 21 ? 64.882 5.661 -11.828 1.00 0.00 17 LYS A C 4
ATOM 4382 O O . LYS A 1 21 ? 64.383 5.580 -12.936 1.00 0.00 17 LYS A O 4
ATOM 4401 N N . ALA A 1 22 ? 66.181 5.571 -11.660 1.00 0.00 18 ALA A N 4
ATOM 4402 C CA . ALA A 1 22 ? 67.082 5.364 -12.835 1.00 0.00 18 ALA A CA 4
ATOM 4403 C C . ALA A 1 22 ? 67.283 3.867 -13.100 1.00 0.00 18 ALA A C 4
ATOM 4404 O O . ALA A 1 22 ? 68.235 3.470 -13.744 1.00 0.00 18 ALA A O 4
ATOM 4411 N N . ASP A 1 23 ? 66.389 3.029 -12.606 1.00 0.00 19 ASP A N 4
ATOM 4412 C CA . ASP A 1 23 ? 66.571 1.541 -12.700 1.00 0.00 19 ASP A CA 4
ATOM 4413 C C . ASP A 1 23 ? 67.930 1.147 -12.117 1.00 0.00 19 ASP A C 4
ATOM 4414 O O . ASP A 1 23 ? 68.571 0.219 -12.574 1.00 0.00 19 ASP A O 4
ATOM 4423 N N . ILE A 1 24 ? 68.363 1.858 -11.103 1.00 0.00 20 ILE A N 4
ATOM 4424 C CA . ILE A 1 24 ? 69.660 1.522 -10.441 1.00 0.00 20 ILE A CA 4
ATOM 4425 C C . ILE A 1 24 ? 69.376 0.783 -9.134 1.00 0.00 20 ILE A C 4
ATOM 4426 O O . ILE A 1 24 ? 68.439 1.108 -8.429 1.00 0.00 20 ILE A O 4
ATOM 4442 N N . ARG A 1 25 ? 70.173 -0.199 -8.806 1.00 0.00 21 ARG A N 4
ATOM 4443 C CA . ARG A 1 25 ? 69.942 -0.955 -7.542 1.00 0.00 21 ARG A CA 4
ATOM 4444 C C . ARG A 1 25 ? 70.979 -0.550 -6.493 1.00 0.00 21 ARG A C 4
ATOM 4445 O O . ARG A 1 25 ? 72.170 -0.707 -6.688 1.00 0.00 21 ARG A O 4
ATOM 4466 N N . TYR A 1 26 ? 70.523 -0.029 -5.382 1.00 0.00 22 TYR A N 4
ATOM 4467 C CA . TYR A 1 26 ? 71.437 0.280 -4.246 1.00 0.00 22 TYR A CA 4
ATOM 4468 C C . TYR A 1 26 ? 71.080 -0.614 -3.059 1.00 0.00 22 TYR A C 4
ATOM 4469 O O . TYR A 1 26 ? 69.936 -0.979 -2.882 1.00 0.00 22 TYR A O 4
ATOM 4487 N N . GLU A 1 27 ? 72.042 -0.970 -2.251 1.00 0.00 23 GLU A N 4
ATOM 4488 C CA . GLU A 1 27 ? 71.732 -1.764 -1.021 1.00 0.00 23 GLU A CA 4
ATOM 4489 C C . GLU A 1 27 ? 72.585 -1.263 0.140 1.00 0.00 23 GLU A C 4
ATOM 4490 O O . GLU A 1 27 ? 73.746 -0.955 -0.033 1.00 0.00 23 GLU A O 4
ATOM 4502 N N . GLY A 1 28 ? 72.024 -1.188 1.321 1.00 0.00 24 GLY A N 4
ATOM 4503 C CA . GLY A 1 28 ? 72.789 -0.616 2.471 1.00 0.00 24 GLY A CA 4
ATOM 4504 C C . GLY A 1 28 ? 72.078 -0.920 3.791 1.00 0.00 24 GLY A C 4
ATOM 4505 O O . GLY A 1 28 ? 70.980 -1.447 3.810 1.00 0.00 24 GLY A O 4
ATOM 4509 N N . ARG A 1 29 ? 72.708 -0.589 4.895 1.00 0.00 25 ARG A N 4
ATOM 4510 C CA . ARG A 1 29 ? 72.077 -0.831 6.232 1.00 0.00 25 ARG A CA 4
ATOM 4511 C C . ARG A 1 29 ? 71.147 0.328 6.604 1.00 0.00 25 ARG A C 4
ATOM 4512 O O . ARG A 1 29 ? 71.483 1.484 6.423 1.00 0.00 25 ARG A O 4
ATOM 4533 N N . LEU A 1 30 ? 69.979 0.025 7.123 1.00 0.00 26 LEU A N 4
ATOM 4534 C CA . LEU A 1 30 ? 69.059 1.108 7.606 1.00 0.00 26 LEU A CA 4
ATOM 4535 C C . LEU A 1 30 ? 69.666 1.830 8.814 1.00 0.00 26 LEU A C 4
ATOM 4536 O O . LEU A 1 30 ? 69.867 1.240 9.860 1.00 0.00 26 LEU A O 4
ATOM 4552 N N . TYR A 1 31 ? 69.955 3.101 8.674 1.00 0.00 27 TYR A N 4
ATOM 4553 C CA . TYR A 1 31 ? 70.531 3.873 9.816 1.00 0.00 27 TYR A CA 4
ATOM 4554 C C . TYR A 1 31 ? 69.436 4.680 10.520 1.00 0.00 27 TYR A C 4
ATOM 4555 O O . TYR A 1 31 ? 69.301 4.628 11.728 1.00 0.00 27 TYR A O 4
ATOM 4573 N N . THR A 1 32 ? 68.653 5.422 9.770 1.00 0.00 28 THR A N 4
ATOM 4574 C CA . THR A 1 32 ? 67.585 6.268 10.392 1.00 0.00 28 THR A CA 4
ATOM 4575 C C . THR A 1 32 ? 66.437 6.485 9.402 1.00 0.00 28 THR A C 4
ATOM 4576 O O . THR A 1 32 ? 66.623 6.421 8.202 1.00 0.00 28 THR A O 4
ATOM 4587 N N . VAL A 1 33 ? 65.252 6.743 9.903 1.00 0.00 29 VAL A N 4
ATOM 4588 C CA . VAL A 1 33 ? 64.073 6.949 9.004 1.00 0.00 29 VAL A CA 4
ATOM 4589 C C . VAL A 1 33 ? 63.166 8.056 9.567 1.00 0.00 29 VAL A C 4
ATOM 4590 O O . VAL A 1 33 ? 63.031 8.205 10.769 1.00 0.00 29 VAL A O 4
ATOM 4603 N N . ASP A 1 34 ? 62.549 8.829 8.704 1.00 0.00 30 ASP A N 4
ATOM 4604 C CA . ASP A 1 34 ? 61.610 9.893 9.168 1.00 0.00 30 ASP A CA 4
ATOM 4605 C C . ASP A 1 34 ? 60.265 9.746 8.436 1.00 0.00 30 ASP A C 4
ATOM 4606 O O . ASP A 1 34 ? 60.155 10.149 7.292 1.00 0.00 30 ASP A O 4
ATOM 4615 N N . PRO A 1 35 ? 59.279 9.174 9.110 1.00 0.00 31 PRO A N 4
ATOM 4616 C CA . PRO A 1 35 ? 57.977 8.883 8.446 1.00 0.00 31 PRO A CA 4
ATOM 4617 C C . PRO A 1 35 ? 57.301 10.177 7.979 1.00 0.00 31 PRO A C 4
ATOM 4618 O O . PRO A 1 35 ? 56.767 10.247 6.887 1.00 0.00 31 PRO A O 4
ATOM 4629 N N . GLN A 1 36 ? 57.335 11.207 8.787 1.00 0.00 32 GLN A N 4
ATOM 4630 C CA . GLN A 1 36 ? 56.536 12.433 8.473 1.00 0.00 32 GLN A CA 4
ATOM 4631 C C . GLN A 1 36 ? 57.273 13.296 7.442 1.00 0.00 32 GLN A C 4
ATOM 4632 O O . GLN A 1 36 ? 56.661 14.067 6.724 1.00 0.00 32 GLN A O 4
ATOM 4646 N N . GLU A 1 37 ? 58.576 13.175 7.361 1.00 0.00 33 GLU A N 4
ATOM 4647 C CA . GLU A 1 37 ? 59.335 13.883 6.284 1.00 0.00 33 GLU A CA 4
ATOM 4648 C C . GLU A 1 37 ? 59.404 13.034 4.999 1.00 0.00 33 GLU A C 4
ATOM 4649 O O . GLU A 1 37 ? 60.003 13.445 4.023 1.00 0.00 33 GLU A O 4
ATOM 4661 N N . CYS A 1 38 ? 58.799 11.854 4.986 1.00 0.00 34 CYS A N 4
ATOM 4662 C CA . CYS A 1 38 ? 58.896 10.944 3.789 1.00 0.00 34 CYS A CA 4
ATOM 4663 C C . CYS A 1 38 ? 60.356 10.769 3.339 1.00 0.00 34 CYS A C 4
ATOM 4664 O O . CYS A 1 38 ? 60.650 10.728 2.156 1.00 0.00 34 CYS A O 4
ATOM 4672 N N . THR A 1 39 ? 61.270 10.663 4.275 1.00 0.00 35 THR A N 4
ATOM 4673 C CA . THR A 1 39 ? 62.721 10.612 3.909 1.00 0.00 35 THR A CA 4
ATOM 4674 C C . THR A 1 39 ? 63.434 9.523 4.710 1.00 0.00 35 THR A C 4
ATOM 4675 O O . THR A 1 39 ? 63.016 9.168 5.794 1.00 0.00 35 THR A O 4
ATOM 4686 N N . ILE A 1 40 ? 64.507 8.993 4.179 1.00 0.00 36 ILE A N 4
ATOM 4687 C CA . ILE A 1 40 ? 65.288 7.956 4.924 1.00 0.00 36 ILE A CA 4
ATOM 4688 C C . ILE A 1 40 ? 66.788 8.145 4.677 1.00 0.00 36 ILE A C 4
ATOM 4689 O O . ILE A 1 40 ? 67.189 8.805 3.736 1.00 0.00 36 ILE A O 4
ATOM 4705 N N . ALA A 1 41 ? 67.614 7.572 5.515 1.00 0.00 37 ALA A N 4
ATOM 4706 C CA . ALA A 1 41 ? 69.089 7.635 5.287 1.00 0.00 37 ALA A CA 4
ATOM 4707 C C . ALA A 1 41 ? 69.710 6.259 5.528 1.00 0.00 37 ALA A C 4
ATOM 4708 O O . ALA A 1 41 ? 69.477 5.633 6.548 1.00 0.00 37 ALA A O 4
ATOM 4715 N N . LEU A 1 42 ? 70.497 5.792 4.591 1.00 0.00 38 LEU A N 4
ATOM 4716 C CA . LEU A 1 42 ? 71.124 4.443 4.724 1.00 0.00 38 LEU A CA 4
ATOM 4717 C C . LEU A 1 42 ? 72.625 4.598 4.956 1.00 0.00 38 LEU A C 4
ATOM 4718 O O . LEU A 1 42 ? 73.250 5.487 4.411 1.00 0.00 38 LEU A O 4
ATOM 4734 N N . SER A 1 43 ? 73.205 3.740 5.756 1.00 0.00 39 SER A N 4
ATOM 4735 C CA . SER A 1 43 ? 74.665 3.849 6.044 1.00 0.00 39 SER A CA 4
ATOM 4736 C C . SER A 1 43 ? 75.374 2.607 5.511 1.00 0.00 39 SER A C 4
ATOM 4737 O O . SER A 1 43 ? 74.786 1.546 5.436 1.00 0.00 39 SER A O 4
ATOM 4745 N N . SER A 1 44 ? 76.631 2.735 5.141 1.00 0.00 40 SER A N 4
ATOM 4746 C CA . SER A 1 44 ? 77.356 1.618 4.444 1.00 0.00 40 SER A CA 4
ATOM 4747 C C . SER A 1 44 ? 76.480 1.031 3.325 1.00 0.00 40 SER A C 4
ATOM 4748 O O . SER A 1 44 ? 75.737 0.084 3.528 1.00 0.00 40 SER A O 4
ATOM 4756 N N . VAL A 1 45 ? 76.562 1.609 2.153 1.00 0.00 41 VAL A N 4
ATOM 4757 C CA . VAL A 1 45 ? 75.722 1.146 1.008 1.00 0.00 41 VAL A CA 4
ATOM 4758 C C . VAL A 1 45 ? 76.585 1.034 -0.261 1.00 0.00 41 VAL A C 4
ATOM 4759 O O . VAL A 1 45 ? 77.526 1.784 -0.448 1.00 0.00 41 VAL A O 4
ATOM 4772 N N . ARG A 1 46 ? 76.264 0.103 -1.121 1.00 0.00 42 ARG A N 4
ATOM 4773 C CA . ARG A 1 46 ? 77.024 -0.053 -2.399 1.00 0.00 42 ARG A CA 4
ATOM 4774 C C . ARG A 1 46 ? 76.051 -0.051 -3.582 1.00 0.00 42 ARG A C 4
ATOM 4775 O O . ARG A 1 46 ? 74.899 -0.416 -3.440 1.00 0.00 42 ARG A O 4
ATOM 4796 N N . SER A 1 47 ? 76.506 0.357 -4.741 1.00 0.00 43 SER A N 4
ATOM 4797 C CA . SER A 1 47 ? 75.625 0.341 -5.949 1.00 0.00 43 SER A CA 4
ATOM 4798 C C . SER A 1 47 ? 76.089 -0.753 -6.916 1.00 0.00 43 SER A C 4
ATOM 4799 O O . SER A 1 47 ? 77.272 -0.919 -7.152 1.00 0.00 43 SER A O 4
ATOM 4807 N N . PHE A 1 48 ? 75.164 -1.500 -7.474 1.00 0.00 44 PHE A N 4
ATOM 4808 C CA . PHE A 1 48 ? 75.555 -2.660 -8.336 1.00 0.00 44 PHE A CA 4
ATOM 4809 C C . PHE A 1 48 ? 75.870 -2.198 -9.761 1.00 0.00 44 PHE A C 4
ATOM 4810 O O . PHE A 1 48 ? 76.785 -2.699 -10.390 1.00 0.00 44 PHE A O 4
ATOM 4827 N N . GLY A 1 49 ? 75.126 -1.248 -10.276 1.00 0.00 45 GLY A N 4
ATOM 4828 C CA . GLY A 1 49 ? 75.436 -0.702 -11.628 1.00 0.00 45 GLY A CA 4
ATOM 4829 C C . GLY A 1 49 ? 74.275 0.155 -12.135 1.00 0.00 45 GLY A C 4
ATOM 4830 O O . GLY A 1 49 ? 73.189 0.139 -11.586 1.00 0.00 45 GLY A O 4
ATOM 4834 N N . THR A 1 50 ? 74.511 0.903 -13.183 1.00 0.00 46 THR A N 4
ATOM 4835 C CA . THR A 1 50 ? 73.418 1.701 -13.828 1.00 0.00 46 THR A CA 4
ATOM 4836 C C . THR A 1 50 ? 73.191 1.250 -15.282 1.00 0.00 46 THR A C 4
ATOM 4837 O O . THR A 1 50 ? 72.429 1.860 -16.007 1.00 0.00 46 THR A O 4
ATOM 4848 N N . GLU A 1 51 ? 73.849 0.188 -15.710 1.00 0.00 47 GLU A N 4
ATOM 4849 C CA . GLU A 1 51 ? 73.880 -0.190 -17.166 1.00 0.00 47 GLU A CA 4
ATOM 4850 C C . GLU A 1 51 ? 72.477 -0.200 -17.800 1.00 0.00 47 GLU A C 4
ATOM 4851 O O . GLU A 1 51 ? 72.336 -0.028 -18.997 1.00 0.00 47 GLU A O 4
ATOM 4863 N N . ASP A 1 52 ? 71.444 -0.402 -17.015 1.00 0.00 48 ASP A N 4
ATOM 4864 C CA . ASP A 1 52 ? 70.056 -0.427 -17.590 1.00 0.00 48 ASP A CA 4
ATOM 4865 C C . ASP A 1 52 ? 69.686 0.946 -18.170 1.00 0.00 48 ASP A C 4
ATOM 4866 O O . ASP A 1 52 ? 69.390 1.069 -19.345 1.00 0.00 48 ASP A O 4
ATOM 4875 N N . ARG A 1 53 ? 69.702 1.972 -17.354 1.00 0.00 49 ARG A N 4
ATOM 4876 C CA . ARG A 1 53 ? 69.404 3.353 -17.858 1.00 0.00 49 ARG A CA 4
ATOM 4877 C C . ARG A 1 53 ? 70.694 4.107 -18.223 1.00 0.00 49 ARG A C 4
ATOM 4878 O O . ARG A 1 53 ? 70.665 5.298 -18.474 1.00 0.00 49 ARG A O 4
ATOM 4899 N N . ASP A 1 54 ? 71.821 3.430 -18.257 1.00 0.00 50 ASP A N 4
ATOM 4900 C CA . ASP A 1 54 ? 73.133 4.145 -18.401 1.00 0.00 50 ASP A CA 4
ATOM 4901 C C . ASP A 1 54 ? 73.198 4.931 -19.720 1.00 0.00 50 ASP A C 4
ATOM 4902 O O . ASP A 1 54 ? 72.312 4.848 -20.551 1.00 0.00 50 ASP A O 4
ATOM 4911 N N . THR A 1 55 ? 74.248 5.693 -19.901 1.00 0.00 51 THR A N 4
ATOM 4912 C CA . THR A 1 55 ? 74.457 6.413 -21.196 1.00 0.00 51 THR A CA 4
ATOM 4913 C C . THR A 1 55 ? 75.011 5.449 -22.244 1.00 0.00 51 THR A C 4
ATOM 4914 O O . THR A 1 55 ? 75.479 4.373 -21.919 1.00 0.00 51 THR A O 4
ATOM 4925 N N . GLN A 1 56 ? 74.959 5.827 -23.497 1.00 0.00 52 GLN A N 4
ATOM 4926 C CA . GLN A 1 56 ? 75.552 4.960 -24.567 1.00 0.00 52 GLN A CA 4
ATOM 4927 C C . GLN A 1 56 ? 77.089 5.093 -24.598 1.00 0.00 52 GLN A C 4
ATOM 4928 O O . GLN A 1 56 ? 77.742 4.519 -25.450 1.00 0.00 52 GLN A O 4
ATOM 4942 N N . PHE A 1 57 ? 77.670 5.843 -23.683 1.00 0.00 53 PHE A N 4
ATOM 4943 C CA . PHE A 1 57 ? 79.151 5.784 -23.486 1.00 0.00 53 PHE A CA 4
ATOM 4944 C C . PHE A 1 57 ? 79.478 4.845 -22.320 1.00 0.00 53 PHE A C 4
ATOM 4945 O O . PHE A 1 57 ? 78.610 4.488 -21.542 1.00 0.00 53 PHE A O 4
ATOM 4962 N N . GLN A 1 58 ? 80.719 4.444 -22.193 1.00 0.00 54 GLN A N 4
ATOM 4963 C CA . GLN A 1 58 ? 81.097 3.480 -21.108 1.00 0.00 54 GLN A CA 4
ATOM 4964 C C . GLN A 1 58 ? 80.978 4.149 -19.734 1.00 0.00 54 GLN A C 4
ATOM 4965 O O . GLN A 1 58 ? 81.286 5.316 -19.576 1.00 0.00 54 GLN A O 4
ATOM 4979 N N . ILE A 1 59 ? 80.531 3.414 -18.744 1.00 0.00 55 ILE A N 4
ATOM 4980 C CA . ILE A 1 59 ? 80.411 3.985 -17.364 1.00 0.00 55 ILE A CA 4
ATOM 4981 C C . ILE A 1 59 ? 81.421 3.301 -16.432 1.00 0.00 55 ILE A C 4
ATOM 4982 O O . ILE A 1 59 ? 81.565 2.093 -16.445 1.00 0.00 55 ILE A O 4
ATOM 4998 N N . ALA A 1 60 ? 82.115 4.069 -15.629 1.00 0.00 56 ALA A N 4
ATOM 4999 C CA . ALA A 1 60 ? 83.128 3.478 -14.701 1.00 0.00 56 ALA A CA 4
ATOM 5000 C C . ALA A 1 60 ? 82.525 3.307 -13.295 1.00 0.00 56 ALA A C 4
ATOM 5001 O O . ALA A 1 60 ? 82.287 4.289 -12.617 1.00 0.00 56 ALA A O 4
ATOM 5008 N N . PRO A 1 61 ? 82.293 2.067 -12.889 1.00 0.00 57 PRO A N 4
ATOM 5009 C CA . PRO A 1 61 ? 81.744 1.811 -11.530 1.00 0.00 57 PRO A CA 4
ATOM 5010 C C . PRO A 1 61 ? 82.773 2.188 -10.458 1.00 0.00 57 PRO A C 4
ATOM 5011 O O . PRO A 1 61 ? 83.966 2.057 -10.662 1.00 0.00 57 PRO A O 4
ATOM 5022 N N . GLN A 1 62 ? 82.315 2.654 -9.321 1.00 0.00 58 GLN A N 4
ATOM 5023 C CA . GLN A 1 62 ? 83.257 3.040 -8.227 1.00 0.00 58 GLN A CA 4
ATOM 5024 C C . GLN A 1 62 ? 83.404 1.891 -7.225 1.00 0.00 58 GLN A C 4
ATOM 5025 O O . GLN A 1 62 ? 82.441 1.464 -6.615 1.00 0.00 58 GLN A O 4
ATOM 5039 N N . SER A 1 63 ? 84.605 1.390 -7.056 1.00 0.00 59 SER A N 4
ATOM 5040 C CA . SER A 1 63 ? 84.830 0.271 -6.083 1.00 0.00 59 SER A CA 4
ATOM 5041 C C . SER A 1 63 ? 84.627 0.763 -4.646 1.00 0.00 59 SER A C 4
ATOM 5042 O O . SER A 1 63 ? 84.216 0.012 -3.780 1.00 0.00 59 SER A O 4
ATOM 5050 N N . GLN A 1 64 ? 84.912 2.019 -4.388 1.00 0.00 60 GLN A N 4
ATOM 5051 C CA . GLN A 1 64 ? 84.750 2.570 -3.001 1.00 0.00 60 GLN A CA 4
ATOM 5052 C C . GLN A 1 64 ? 83.282 2.501 -2.561 1.00 0.00 60 GLN A C 4
ATOM 5053 O O . GLN A 1 64 ? 82.379 2.655 -3.363 1.00 0.00 60 GLN A O 4
ATOM 5067 N N . ILE A 1 65 ? 83.046 2.271 -1.293 1.00 0.00 61 ILE A N 4
ATOM 5068 C CA . ILE A 1 65 ? 81.641 2.196 -0.781 1.00 0.00 61 ILE A CA 4
ATOM 5069 C C . ILE A 1 65 ? 81.235 3.549 -0.186 1.00 0.00 61 ILE A C 4
ATOM 5070 O O . ILE A 1 65 ? 82.073 4.320 0.243 1.00 0.00 61 ILE A O 4
ATOM 5086 N N . TYR A 1 66 ? 79.956 3.838 -0.160 1.00 0.00 62 TYR A N 4
ATOM 5087 C CA . TYR A 1 66 ? 79.492 5.154 0.381 1.00 0.00 62 TYR A CA 4
ATOM 5088 C C . TYR A 1 66 ? 79.127 5.017 1.862 1.00 0.00 62 TYR A C 4
ATOM 5089 O O . TYR A 1 66 ? 78.184 4.334 2.214 1.00 0.00 62 TYR A O 4
ATOM 5107 N N . ASP A 1 67 ? 79.876 5.662 2.729 1.00 0.00 63 ASP A N 4
ATOM 5108 C CA . ASP A 1 67 ? 79.566 5.621 4.203 1.00 0.00 63 ASP A CA 4
ATOM 5109 C C . ASP A 1 67 ? 78.098 5.987 4.488 1.00 0.00 63 ASP A C 4
ATOM 5110 O O . ASP A 1 67 ? 77.453 5.382 5.325 1.00 0.00 63 ASP A O 4
ATOM 5119 N N . TYR A 1 68 ? 77.575 6.970 3.793 1.00 0.00 64 TYR A N 4
ATOM 5120 C CA . TYR A 1 68 ? 76.189 7.453 4.087 1.00 0.00 64 TYR A CA 4
ATOM 5121 C C . TYR A 1 68 ? 75.568 8.071 2.832 1.00 0.00 64 TYR A C 4
ATOM 5122 O O . TYR A 1 68 ? 76.173 8.897 2.174 1.00 0.00 64 TYR A O 4
ATOM 5140 N N . ILE A 1 69 ? 74.363 7.674 2.501 1.00 0.00 65 ILE A N 4
ATOM 5141 C CA . ILE A 1 69 ? 73.617 8.358 1.393 1.00 0.00 65 ILE A CA 4
ATOM 5142 C C . ILE A 1 69 ? 72.208 8.736 1.871 1.00 0.00 65 ILE A C 4
ATOM 5143 O O . ILE A 1 69 ? 71.478 7.910 2.389 1.00 0.00 65 ILE A O 4
ATOM 5159 N N . LEU A 1 70 ? 71.832 9.980 1.698 1.00 0.00 66 LEU A N 4
ATOM 5160 C CA . LEU A 1 70 ? 70.445 10.414 2.054 1.00 0.00 66 LEU A CA 4
ATOM 5161 C C . LEU A 1 70 ? 69.524 10.256 0.840 1.00 0.00 66 LEU A C 4
ATOM 5162 O O . LEU A 1 70 ? 69.891 10.592 -0.271 1.00 0.00 66 LEU A O 4
ATOM 5178 N N . PHE A 1 71 ? 68.333 9.747 1.047 1.00 0.00 67 PHE A N 4
ATOM 5179 C CA . PHE A 1 71 ? 67.422 9.464 -0.102 1.00 0.00 67 PHE A CA 4
ATOM 5180 C C . PHE A 1 71 ? 65.998 9.935 0.211 1.00 0.00 67 PHE A C 4
ATOM 5181 O O . PHE A 1 71 ? 65.454 9.634 1.257 1.00 0.00 67 PHE A O 4
ATOM 5198 N N . ARG A 1 72 ? 65.396 10.672 -0.691 1.00 0.00 68 ARG A N 4
ATOM 5199 C CA . ARG A 1 72 ? 63.960 11.055 -0.522 1.00 0.00 68 ARG A CA 4
ATOM 5200 C C . ARG A 1 72 ? 63.050 10.025 -1.202 1.00 0.00 68 ARG A C 4
ATOM 5201 O O . ARG A 1 72 ? 63.419 9.407 -2.188 1.00 0.00 68 ARG A O 4
ATOM 5222 N N . GLY A 1 73 ? 61.861 9.835 -0.684 1.00 0.00 69 GLY A N 4
ATOM 5223 C CA . GLY A 1 73 ? 60.896 8.882 -1.321 1.00 0.00 69 GLY A CA 4
ATOM 5224 C C . GLY A 1 73 ? 60.579 9.318 -2.762 1.00 0.00 69 GLY A C 4
ATOM 5225 O O . GLY A 1 73 ? 60.203 8.507 -3.589 1.00 0.00 69 GLY A O 4
ATOM 5229 N N . SER A 1 74 ? 60.729 10.588 -3.065 1.00 0.00 70 SER A N 4
ATOM 5230 C CA . SER A 1 74 ? 60.351 11.092 -4.427 1.00 0.00 70 SER A CA 4
ATOM 5231 C C . SER A 1 74 ? 61.274 10.510 -5.506 1.00 0.00 70 SER A C 4
ATOM 5232 O O . SER A 1 74 ? 60.820 10.124 -6.568 1.00 0.00 70 SER A O 4
ATOM 5240 N N . ASP A 1 75 ? 62.561 10.444 -5.247 1.00 0.00 71 ASP A N 4
ATOM 5241 C CA . ASP A 1 75 ? 63.517 9.982 -6.306 1.00 0.00 71 ASP A CA 4
ATOM 5242 C C . ASP A 1 75 ? 63.570 8.450 -6.364 1.00 0.00 71 ASP A C 4
ATOM 5243 O O . ASP A 1 75 ? 63.757 7.875 -7.419 1.00 0.00 71 ASP A O 4
ATOM 5252 N N . ILE A 1 76 ? 63.410 7.787 -5.242 1.00 0.00 72 ILE A N 4
ATOM 5253 C CA . ILE A 1 76 ? 63.393 6.290 -5.252 1.00 0.00 72 ILE A CA 4
ATOM 5254 C C . ILE A 1 76 ? 61.950 5.778 -5.180 1.00 0.00 72 ILE A C 4
ATOM 5255 O O . ILE A 1 76 ? 61.130 6.293 -4.442 1.00 0.00 72 ILE A O 4
ATOM 5271 N N . LYS A 1 77 ? 61.648 4.760 -5.952 1.00 0.00 73 LYS A N 4
ATOM 5272 C CA . LYS A 1 77 ? 60.223 4.381 -6.182 1.00 0.00 73 LYS A CA 4
ATOM 5273 C C . LYS A 1 77 ? 59.856 3.079 -5.458 1.00 0.00 73 LYS A C 4
ATOM 5274 O O . LYS A 1 77 ? 58.687 2.811 -5.244 1.00 0.00 73 LYS A O 4
ATOM 5293 N N . ASP A 1 78 ? 60.821 2.267 -5.075 1.00 0.00 74 ASP A N 4
ATOM 5294 C CA . ASP A 1 78 ? 60.459 0.970 -4.418 1.00 0.00 74 ASP A CA 4
ATOM 5295 C C . ASP A 1 78 ? 61.535 0.532 -3.420 1.00 0.00 74 ASP A C 4
ATOM 5296 O O . ASP A 1 78 ? 62.717 0.597 -3.695 1.00 0.00 74 ASP A O 4
ATOM 5305 N N . ILE A 1 79 ? 61.117 0.083 -2.259 1.00 0.00 75 ILE A N 4
ATOM 5306 C CA . ILE A 1 79 ? 62.082 -0.424 -1.237 1.00 0.00 75 ILE A CA 4
ATOM 5307 C C . ILE A 1 79 ? 61.575 -1.755 -0.653 1.00 0.00 75 ILE A C 4
ATOM 5308 O O . ILE A 1 79 ? 60.386 -1.949 -0.484 1.00 0.00 75 ILE A O 4
ATOM 5324 N N . ARG A 1 80 ? 62.470 -2.663 -0.346 1.00 0.00 76 ARG A N 4
ATOM 5325 C CA . ARG A 1 80 ? 62.049 -3.973 0.242 1.00 0.00 76 ARG A CA 4
ATOM 5326 C C . ARG A 1 80 ? 63.104 -4.473 1.237 1.00 0.00 76 ARG A C 4
ATOM 5327 O O . ARG A 1 80 ? 64.287 -4.461 0.955 1.00 0.00 76 ARG A O 4
ATOM 5348 N N . VAL A 1 81 ? 62.677 -4.909 2.398 1.00 0.00 77 VAL A N 4
ATOM 5349 C CA . VAL A 1 81 ? 63.643 -5.433 3.418 1.00 0.00 77 VAL A CA 4
ATOM 5350 C C . VAL A 1 81 ? 63.882 -6.931 3.184 1.00 0.00 77 VAL A C 4
ATOM 5351 O O . VAL A 1 81 ? 62.986 -7.651 2.783 1.00 0.00 77 VAL A O 4
ATOM 5364 N N . VAL A 1 82 ? 65.082 -7.399 3.432 1.00 0.00 78 VAL A N 4
ATOM 5365 C CA . VAL A 1 82 ? 65.388 -8.849 3.213 1.00 0.00 78 VAL A CA 4
ATOM 5366 C C . VAL A 1 82 ? 65.190 -9.624 4.522 1.00 0.00 78 VAL A C 4
ATOM 5367 O O . VAL A 1 82 ? 65.617 -9.192 5.577 1.00 0.00 78 VAL A O 4
ATOM 5380 N N . ASN A 1 83 ? 64.546 -10.765 4.454 1.00 0.00 79 ASN A N 4
ATOM 5381 C CA . ASN A 1 83 ? 64.303 -11.576 5.687 1.00 0.00 79 ASN A CA 4
ATOM 5382 C C . ASN A 1 83 ? 64.880 -12.984 5.516 1.00 0.00 79 ASN A C 4
ATOM 5383 O O . ASN A 1 83 ? 65.336 -13.349 4.447 1.00 0.00 79 ASN A O 4
ATOM 5394 N N . ASN A 1 84 ? 64.861 -13.774 6.562 1.00 0.00 80 ASN A N 4
ATOM 5395 C CA . ASN A 1 84 ? 65.410 -15.165 6.472 1.00 0.00 80 ASN A CA 4
ATOM 5396 C C . ASN A 1 84 ? 64.429 -16.071 5.722 1.00 0.00 80 ASN A C 4
ATOM 5397 O O . ASN A 1 84 ? 63.296 -15.701 5.478 1.00 0.00 80 ASN A O 4
ATOM 5408 N N . HIS A 1 85 ? 64.862 -17.255 5.357 1.00 0.00 81 HIS A N 4
ATOM 5409 C CA . HIS A 1 85 ? 63.965 -18.194 4.604 1.00 0.00 81 HIS A CA 4
ATOM 5410 C C . HIS A 1 85 ? 62.781 -18.618 5.481 1.00 0.00 81 HIS A C 4
ATOM 5411 O O . HIS A 1 85 ? 61.680 -18.810 4.996 1.00 0.00 81 HIS A O 4
ATOM 5425 N N . THR A 1 86 ? 63.002 -18.762 6.764 1.00 0.00 82 THR A N 4
ATOM 5426 C CA . THR A 1 86 ? 61.898 -19.175 7.686 1.00 0.00 82 THR A CA 4
ATOM 5427 C C . THR A 1 86 ? 61.692 -18.112 8.770 1.00 0.00 82 THR A C 4
ATOM 5428 O O . THR A 1 86 ? 62.640 -17.539 9.274 1.00 0.00 82 THR A O 4
ATOM 5439 N N . LEU A 1 87 ? 60.458 -17.850 9.127 1.00 0.00 83 LEU A N 4
ATOM 5440 C CA . LEU A 1 87 ? 60.174 -16.826 10.178 1.00 0.00 83 LEU A CA 4
ATOM 5441 C C . LEU A 1 87 ? 59.674 -17.507 11.463 1.00 0.00 83 LEU A C 4
ATOM 5442 O O . LEU A 1 87 ? 59.252 -18.648 11.422 1.00 0.00 83 LEU A O 4
ATOM 5458 N N . PRO A 1 88 ? 59.738 -16.790 12.568 1.00 0.00 84 PRO A N 4
ATOM 5459 C CA . PRO A 1 88 ? 59.282 -17.357 13.866 1.00 0.00 84 PRO A CA 4
ATOM 5460 C C . PRO A 1 88 ? 57.761 -17.547 13.859 1.00 0.00 84 PRO A C 4
ATOM 5461 O O . PRO A 1 88 ? 57.318 -18.624 14.223 1.00 0.00 84 PRO A O 4
ATOM 5473 N N . GLY A 1 1 ? 39.781 -2.770 24.889 1.00 0.00 -3 GLY A N 5
ATOM 5474 C CA . GLY A 1 1 ? 38.887 -3.870 24.427 1.00 0.00 -3 GLY A CA 5
ATOM 5475 C C . GLY A 1 1 ? 39.634 -5.203 24.510 1.00 0.00 -3 GLY A C 5
ATOM 5476 O O . GLY A 1 1 ? 39.262 -6.084 25.265 1.00 0.00 -3 GLY A O 5
ATOM 5482 N N . ALA A 1 2 ? 40.683 -5.355 23.738 1.00 0.00 -2 ALA A N 5
ATOM 5483 C CA . ALA A 1 2 ? 41.465 -6.628 23.761 1.00 0.00 -2 ALA A CA 5
ATOM 5484 C C . ALA A 1 2 ? 42.957 -6.337 23.577 1.00 0.00 -2 ALA A C 5
ATOM 5485 O O . ALA A 1 2 ? 43.333 -5.327 23.011 1.00 0.00 -2 ALA A O 5
ATOM 5492 N N . MET A 1 3 ? 43.805 -7.219 24.049 1.00 0.00 -1 MET A N 5
ATOM 5493 C CA . MET A 1 3 ? 45.279 -7.007 23.909 1.00 0.00 -1 MET A CA 5
ATOM 5494 C C . MET A 1 3 ? 45.905 -8.159 23.118 1.00 0.00 -1 MET A C 5
ATOM 5495 O O . MET A 1 3 ? 45.388 -9.261 23.100 1.00 0.00 -1 MET A O 5
ATOM 5509 N N . ALA A 1 4 ? 47.015 -7.908 22.466 1.00 0.00 0 ALA A N 5
ATOM 5510 C CA . ALA A 1 4 ? 47.687 -8.980 21.672 1.00 0.00 0 ALA A CA 5
ATOM 5511 C C . ALA A 1 4 ? 49.209 -8.808 21.731 1.00 0.00 0 ALA A C 5
ATOM 5512 O O . ALA A 1 4 ? 49.707 -7.720 21.954 1.00 0.00 0 ALA A O 5
ATOM 5519 N N . MET A 1 5 ? 49.943 -9.876 21.532 1.00 0.00 1 MET A N 5
ATOM 5520 C CA . MET A 1 5 ? 51.435 -9.788 21.573 1.00 0.00 1 MET A CA 5
ATOM 5521 C C . MET A 1 5 ? 52.012 -9.930 20.162 1.00 0.00 1 MET A C 5
ATOM 5522 O O . MET A 1 5 ? 51.475 -10.642 19.333 1.00 0.00 1 MET A O 5
ATOM 5536 N N . SER A 1 6 ? 53.104 -9.257 19.888 1.00 0.00 2 SER A N 5
ATOM 5537 C CA . SER A 1 6 ? 53.729 -9.342 18.533 1.00 0.00 2 SER A CA 5
ATOM 5538 C C . SER A 1 6 ? 55.232 -9.602 18.659 1.00 0.00 2 SER A C 5
ATOM 5539 O O . SER A 1 6 ? 55.840 -9.289 19.668 1.00 0.00 2 SER A O 5
ATOM 5547 N N . GLY A 1 7 ? 55.834 -10.171 17.643 1.00 0.00 3 GLY A N 5
ATOM 5548 C CA . GLY A 1 7 ? 57.299 -10.454 17.689 1.00 0.00 3 GLY A CA 5
ATOM 5549 C C . GLY A 1 7 ? 57.884 -10.350 16.279 1.00 0.00 3 GLY A C 5
ATOM 5550 O O . GLY A 1 7 ? 58.757 -11.112 15.905 1.00 0.00 3 GLY A O 5
ATOM 5554 N N . GLY A 1 8 ? 57.409 -9.410 15.497 1.00 0.00 4 GLY A N 5
ATOM 5555 C CA . GLY A 1 8 ? 57.924 -9.248 14.102 1.00 0.00 4 GLY A CA 5
ATOM 5556 C C . GLY A 1 8 ? 58.300 -7.785 13.862 1.00 0.00 4 GLY A C 5
ATOM 5557 O O . GLY A 1 8 ? 57.990 -7.220 12.830 1.00 0.00 4 GLY A O 5
ATOM 5561 N N . LEU A 1 9 ? 58.967 -7.171 14.810 1.00 0.00 5 LEU A N 5
ATOM 5562 C CA . LEU A 1 9 ? 59.372 -5.739 14.646 1.00 0.00 5 LEU A CA 5
ATOM 5563 C C . LEU A 1 9 ? 60.632 -5.647 13.766 1.00 0.00 5 LEU A C 5
ATOM 5564 O O . LEU A 1 9 ? 61.533 -6.452 13.915 1.00 0.00 5 LEU A O 5
ATOM 5580 N N . PRO A 1 10 ? 60.668 -4.672 12.872 1.00 0.00 6 PRO A N 5
ATOM 5581 C CA . PRO A 1 10 ? 61.848 -4.510 11.980 1.00 0.00 6 PRO A CA 5
ATOM 5582 C C . PRO A 1 10 ? 63.072 -4.067 12.791 1.00 0.00 6 PRO A C 5
ATOM 5583 O O . PRO A 1 10 ? 63.143 -2.944 13.254 1.00 0.00 6 PRO A O 5
ATOM 5594 N N . GLU A 1 11 ? 64.033 -4.945 12.960 1.00 0.00 7 GLU A N 5
ATOM 5595 C CA . GLU A 1 11 ? 65.264 -4.584 13.739 1.00 0.00 7 GLU A CA 5
ATOM 5596 C C . GLU A 1 11 ? 66.051 -3.483 13.019 1.00 0.00 7 GLU A C 5
ATOM 5597 O O . GLU A 1 11 ? 66.209 -3.512 11.812 1.00 0.00 7 GLU A O 5
ATOM 5609 N N . LEU A 1 12 ? 66.544 -2.516 13.755 1.00 0.00 8 LEU A N 5
ATOM 5610 C CA . LEU A 1 12 ? 67.355 -1.419 13.128 1.00 0.00 8 LEU A CA 5
ATOM 5611 C C . LEU A 1 12 ? 68.656 -1.979 12.542 1.00 0.00 8 LEU A C 5
ATOM 5612 O O . LEU A 1 12 ? 69.173 -2.979 13.007 1.00 0.00 8 LEU A O 5
ATOM 5628 N N . GLY A 1 13 ? 69.184 -1.341 11.525 1.00 0.00 9 GLY A N 5
ATOM 5629 C CA . GLY A 1 13 ? 70.470 -1.809 10.920 1.00 0.00 9 GLY A CA 5
ATOM 5630 C C . GLY A 1 13 ? 70.247 -2.969 9.935 1.00 0.00 9 GLY A C 5
ATOM 5631 O O . GLY A 1 13 ? 71.185 -3.449 9.326 1.00 0.00 9 GLY A O 5
ATOM 5635 N N . SER A 1 14 ? 69.021 -3.425 9.768 1.00 0.00 10 SER A N 5
ATOM 5636 C CA . SER A 1 14 ? 68.760 -4.575 8.836 1.00 0.00 10 SER A CA 5
ATOM 5637 C C . SER A 1 14 ? 69.177 -4.214 7.407 1.00 0.00 10 SER A C 5
ATOM 5638 O O . SER A 1 14 ? 69.193 -3.055 7.034 1.00 0.00 10 SER A O 5
ATOM 5646 N N . LYS A 1 15 ? 69.516 -5.200 6.610 1.00 0.00 11 LYS A N 5
ATOM 5647 C CA . LYS A 1 15 ? 69.930 -4.923 5.199 1.00 0.00 11 LYS A CA 5
ATOM 5648 C C . LYS A 1 15 ? 68.697 -4.741 4.300 1.00 0.00 11 LYS A C 5
ATOM 5649 O O . LYS A 1 15 ? 67.839 -5.606 4.215 1.00 0.00 11 LYS A O 5
ATOM 5668 N N . ILE A 1 16 ? 68.606 -3.617 3.630 1.00 0.00 12 ILE A N 5
ATOM 5669 C CA . ILE A 1 16 ? 67.433 -3.357 2.738 1.00 0.00 12 ILE A CA 5
ATOM 5670 C C . ILE A 1 16 ? 67.908 -3.123 1.299 1.00 0.00 12 ILE A C 5
ATOM 5671 O O . ILE A 1 16 ? 68.963 -2.556 1.067 1.00 0.00 12 ILE A O 5
ATOM 5687 N N . SER A 1 17 ? 67.128 -3.562 0.342 1.00 0.00 13 SER A N 5
ATOM 5688 C CA . SER A 1 17 ? 67.450 -3.304 -1.092 1.00 0.00 13 SER A CA 5
ATOM 5689 C C . SER A 1 17 ? 66.565 -2.172 -1.617 1.00 0.00 13 SER A C 5
ATOM 5690 O O . SER A 1 17 ? 65.381 -2.123 -1.340 1.00 0.00 13 SER A O 5
ATOM 5698 N N . LEU A 1 18 ? 67.132 -1.268 -2.373 1.00 0.00 14 LEU A N 5
ATOM 5699 C CA . LEU A 1 18 ? 66.400 -0.021 -2.748 1.00 0.00 14 LEU A CA 5
ATOM 5700 C C . LEU A 1 18 ? 66.516 0.226 -4.257 1.00 0.00 14 LEU A C 5
ATOM 5701 O O . LEU A 1 18 ? 67.603 0.274 -4.798 1.00 0.00 14 LEU A O 5
ATOM 5717 N N . ILE A 1 19 ? 65.405 0.381 -4.935 1.00 0.00 15 ILE A N 5
ATOM 5718 C CA . ILE A 1 19 ? 65.444 0.604 -6.416 1.00 0.00 15 ILE A CA 5
ATOM 5719 C C . ILE A 1 19 ? 65.123 2.073 -6.725 1.00 0.00 15 ILE A C 5
ATOM 5720 O O . ILE A 1 19 ? 64.048 2.562 -6.404 1.00 0.00 15 ILE A O 5
ATOM 5736 N N . SER A 1 20 ? 66.054 2.770 -7.341 1.00 0.00 16 SER A N 5
ATOM 5737 C CA . SER A 1 20 ? 65.848 4.222 -7.645 1.00 0.00 16 SER A CA 5
ATOM 5738 C C . SER A 1 20 ? 65.294 4.420 -9.064 1.00 0.00 16 SER A C 5
ATOM 5739 O O . SER A 1 20 ? 65.462 3.576 -9.929 1.00 0.00 16 SER A O 5
ATOM 5747 N N . LYS A 1 21 ? 64.655 5.550 -9.300 1.00 0.00 17 LYS A N 5
ATOM 5748 C CA . LYS A 1 21 ? 63.923 5.797 -10.595 1.00 0.00 17 LYS A CA 5
ATOM 5749 C C . LYS A 1 21 ? 64.811 5.569 -11.830 1.00 0.00 17 LYS A C 5
ATOM 5750 O O . LYS A 1 21 ? 64.315 5.463 -12.937 1.00 0.00 17 LYS A O 5
ATOM 5769 N N . ALA A 1 22 ? 66.109 5.491 -11.659 1.00 0.00 18 ALA A N 5
ATOM 5770 C CA . ALA A 1 22 ? 67.016 5.277 -12.829 1.00 0.00 18 ALA A CA 5
ATOM 5771 C C . ALA A 1 22 ? 67.219 3.778 -13.083 1.00 0.00 18 ALA A C 5
ATOM 5772 O O . ALA A 1 22 ? 68.175 3.380 -13.721 1.00 0.00 18 ALA A O 5
ATOM 5779 N N . ASP A 1 23 ? 66.325 2.942 -12.586 1.00 0.00 19 ASP A N 5
ATOM 5780 C CA . ASP A 1 23 ? 66.509 1.453 -12.677 1.00 0.00 19 ASP A CA 5
ATOM 5781 C C . ASP A 1 23 ? 67.868 1.062 -12.092 1.00 0.00 19 ASP A C 5
ATOM 5782 O O . ASP A 1 23 ? 68.511 0.135 -12.548 1.00 0.00 19 ASP A O 5
ATOM 5791 N N . ILE A 1 24 ? 68.298 1.775 -11.079 1.00 0.00 20 ILE A N 5
ATOM 5792 C CA . ILE A 1 24 ? 69.597 1.443 -10.418 1.00 0.00 20 ILE A CA 5
ATOM 5793 C C . ILE A 1 24 ? 69.316 0.699 -9.114 1.00 0.00 20 ILE A C 5
ATOM 5794 O O . ILE A 1 24 ? 68.381 1.023 -8.405 1.00 0.00 20 ILE A O 5
ATOM 5810 N N . ARG A 1 25 ? 70.112 -0.286 -8.792 1.00 0.00 21 ARG A N 5
ATOM 5811 C CA . ARG A 1 25 ? 69.883 -1.045 -7.531 1.00 0.00 21 ARG A CA 5
ATOM 5812 C C . ARG A 1 25 ? 70.928 -0.646 -6.486 1.00 0.00 21 ARG A C 5
ATOM 5813 O O . ARG A 1 25 ? 72.118 -0.807 -6.688 1.00 0.00 21 ARG A O 5
ATOM 5834 N N . TYR A 1 26 ? 70.478 -0.126 -5.373 1.00 0.00 22 TYR A N 5
ATOM 5835 C CA . TYR A 1 26 ? 71.400 0.195 -4.245 1.00 0.00 22 TYR A CA 5
ATOM 5836 C C . TYR A 1 26 ? 71.070 -0.709 -3.059 1.00 0.00 22 TYR A C 5
ATOM 5837 O O . TYR A 1 26 ? 69.938 -1.112 -2.886 1.00 0.00 22 TYR A O 5
ATOM 5855 N N . GLU A 1 27 ? 72.040 -1.033 -2.246 1.00 0.00 23 GLU A N 5
ATOM 5856 C CA . GLU A 1 27 ? 71.750 -1.831 -1.016 1.00 0.00 23 GLU A CA 5
ATOM 5857 C C . GLU A 1 27 ? 72.593 -1.311 0.143 1.00 0.00 23 GLU A C 5
ATOM 5858 O O . GLU A 1 27 ? 73.746 -0.978 -0.033 1.00 0.00 23 GLU A O 5
ATOM 5870 N N . GLY A 1 28 ? 72.032 -1.246 1.326 1.00 0.00 24 GLY A N 5
ATOM 5871 C CA . GLY A 1 28 ? 72.789 -0.659 2.474 1.00 0.00 24 GLY A CA 5
ATOM 5872 C C . GLY A 1 28 ? 72.066 -0.939 3.793 1.00 0.00 24 GLY A C 5
ATOM 5873 O O . GLY A 1 28 ? 70.963 -1.454 3.811 1.00 0.00 24 GLY A O 5
ATOM 5877 N N . ARG A 1 29 ? 72.693 -0.603 4.897 1.00 0.00 25 ARG A N 5
ATOM 5878 C CA . ARG A 1 29 ? 72.056 -0.832 6.234 1.00 0.00 25 ARG A CA 5
ATOM 5879 C C . ARG A 1 29 ? 71.135 0.335 6.598 1.00 0.00 25 ARG A C 5
ATOM 5880 O O . ARG A 1 29 ? 71.488 1.488 6.429 1.00 0.00 25 ARG A O 5
ATOM 5901 N N . LEU A 1 30 ? 69.957 0.044 7.097 1.00 0.00 26 LEU A N 5
ATOM 5902 C CA . LEU A 1 30 ? 69.040 1.136 7.565 1.00 0.00 26 LEU A CA 5
ATOM 5903 C C . LEU A 1 30 ? 69.633 1.853 8.782 1.00 0.00 26 LEU A C 5
ATOM 5904 O O . LEU A 1 30 ? 69.839 1.254 9.822 1.00 0.00 26 LEU A O 5
ATOM 5920 N N . TYR A 1 31 ? 69.907 3.130 8.659 1.00 0.00 27 TYR A N 5
ATOM 5921 C CA . TYR A 1 31 ? 70.472 3.894 9.812 1.00 0.00 27 TYR A CA 5
ATOM 5922 C C . TYR A 1 31 ? 69.370 4.687 10.521 1.00 0.00 27 TYR A C 5
ATOM 5923 O O . TYR A 1 31 ? 69.231 4.619 11.729 1.00 0.00 27 TYR A O 5
ATOM 5941 N N . THR A 1 32 ? 68.588 5.434 9.777 1.00 0.00 28 THR A N 5
ATOM 5942 C CA . THR A 1 32 ? 67.515 6.270 10.407 1.00 0.00 28 THR A CA 5
ATOM 5943 C C . THR A 1 32 ? 66.378 6.516 9.410 1.00 0.00 28 THR A C 5
ATOM 5944 O O . THR A 1 32 ? 66.571 6.455 8.210 1.00 0.00 28 THR A O 5
ATOM 5955 N N . VAL A 1 33 ? 65.196 6.799 9.905 1.00 0.00 29 VAL A N 5
ATOM 5956 C CA . VAL A 1 33 ? 64.026 7.033 9.001 1.00 0.00 29 VAL A CA 5
ATOM 5957 C C . VAL A 1 33 ? 63.141 8.157 9.565 1.00 0.00 29 VAL A C 5
ATOM 5958 O O . VAL A 1 33 ? 63.008 8.305 10.766 1.00 0.00 29 VAL A O 5
ATOM 5971 N N . ASP A 1 34 ? 62.540 8.944 8.703 1.00 0.00 30 ASP A N 5
ATOM 5972 C CA . ASP A 1 34 ? 61.627 10.029 9.171 1.00 0.00 30 ASP A CA 5
ATOM 5973 C C . ASP A 1 34 ? 60.280 9.921 8.436 1.00 0.00 30 ASP A C 5
ATOM 5974 O O . ASP A 1 34 ? 60.168 10.370 7.310 1.00 0.00 30 ASP A O 5
ATOM 5983 N N . PRO A 1 35 ? 59.292 9.326 9.089 1.00 0.00 31 PRO A N 5
ATOM 5984 C CA . PRO A 1 35 ? 57.975 9.092 8.429 1.00 0.00 31 PRO A CA 5
ATOM 5985 C C . PRO A 1 35 ? 57.344 10.416 7.980 1.00 0.00 31 PRO A C 5
ATOM 5986 O O . PRO A 1 35 ? 56.789 10.511 6.900 1.00 0.00 31 PRO A O 5
ATOM 5997 N N . GLN A 1 36 ? 57.437 11.440 8.790 1.00 0.00 32 GLN A N 5
ATOM 5998 C CA . GLN A 1 36 ? 56.674 12.696 8.502 1.00 0.00 32 GLN A CA 5
ATOM 5999 C C . GLN A 1 36 ? 57.414 13.536 7.454 1.00 0.00 32 GLN A C 5
ATOM 6000 O O . GLN A 1 36 ? 56.808 14.315 6.740 1.00 0.00 32 GLN A O 5
ATOM 6014 N N . GLU A 1 37 ? 58.712 13.384 7.356 1.00 0.00 33 GLU A N 5
ATOM 6015 C CA . GLU A 1 37 ? 59.469 14.067 6.261 1.00 0.00 33 GLU A CA 5
ATOM 6016 C C . GLU A 1 37 ? 59.498 13.206 4.984 1.00 0.00 33 GLU A C 5
ATOM 6017 O O . GLU A 1 37 ? 60.100 13.590 3.998 1.00 0.00 33 GLU A O 5
ATOM 6029 N N . CYS A 1 38 ? 58.855 12.046 4.985 1.00 0.00 34 CYS A N 5
ATOM 6030 C CA . CYS A 1 38 ? 58.915 11.121 3.798 1.00 0.00 34 CYS A CA 5
ATOM 6031 C C . CYS A 1 38 ? 60.365 10.898 3.340 1.00 0.00 34 CYS A C 5
ATOM 6032 O O . CYS A 1 38 ? 60.646 10.819 2.156 1.00 0.00 34 CYS A O 5
ATOM 6040 N N . THR A 1 39 ? 61.285 10.792 4.270 1.00 0.00 35 THR A N 5
ATOM 6041 C CA . THR A 1 39 ? 62.730 10.707 3.892 1.00 0.00 35 THR A CA 5
ATOM 6042 C C . THR A 1 39 ? 63.431 9.618 4.704 1.00 0.00 35 THR A C 5
ATOM 6043 O O . THR A 1 39 ? 63.007 9.277 5.790 1.00 0.00 35 THR A O 5
ATOM 6054 N N . ILE A 1 40 ? 64.500 9.073 4.180 1.00 0.00 36 ILE A N 5
ATOM 6055 C CA . ILE A 1 40 ? 65.272 8.037 4.935 1.00 0.00 36 ILE A CA 5
ATOM 6056 C C . ILE A 1 40 ? 66.773 8.218 4.693 1.00 0.00 36 ILE A C 5
ATOM 6057 O O . ILE A 1 40 ? 67.182 8.869 3.750 1.00 0.00 36 ILE A O 5
ATOM 6073 N N . ALA A 1 41 ? 67.593 7.646 5.539 1.00 0.00 37 ALA A N 5
ATOM 6074 C CA . ALA A 1 41 ? 69.070 7.704 5.320 1.00 0.00 37 ALA A CA 5
ATOM 6075 C C . ALA A 1 41 ? 69.685 6.328 5.576 1.00 0.00 37 ALA A C 5
ATOM 6076 O O . ALA A 1 41 ? 69.460 5.723 6.610 1.00 0.00 37 ALA A O 5
ATOM 6083 N N . LEU A 1 42 ? 70.456 5.839 4.639 1.00 0.00 38 LEU A N 5
ATOM 6084 C CA . LEU A 1 42 ? 71.064 4.483 4.785 1.00 0.00 38 LEU A CA 5
ATOM 6085 C C . LEU A 1 42 ? 72.569 4.618 5.002 1.00 0.00 38 LEU A C 5
ATOM 6086 O O . LEU A 1 42 ? 73.197 5.513 4.469 1.00 0.00 38 LEU A O 5
ATOM 6102 N N . SER A 1 43 ? 73.152 3.736 5.775 1.00 0.00 39 SER A N 5
ATOM 6103 C CA . SER A 1 43 ? 74.612 3.838 6.065 1.00 0.00 39 SER A CA 5
ATOM 6104 C C . SER A 1 43 ? 75.319 2.599 5.526 1.00 0.00 39 SER A C 5
ATOM 6105 O O . SER A 1 43 ? 74.728 1.540 5.440 1.00 0.00 39 SER A O 5
ATOM 6113 N N . SER A 1 44 ? 76.578 2.725 5.162 1.00 0.00 40 SER A N 5
ATOM 6114 C CA . SER A 1 44 ? 77.306 1.608 4.467 1.00 0.00 40 SER A CA 5
ATOM 6115 C C . SER A 1 44 ? 76.435 1.021 3.345 1.00 0.00 40 SER A C 5
ATOM 6116 O O . SER A 1 44 ? 75.703 0.065 3.541 1.00 0.00 40 SER A O 5
ATOM 6124 N N . VAL A 1 45 ? 76.510 1.608 2.177 1.00 0.00 41 VAL A N 5
ATOM 6125 C CA . VAL A 1 45 ? 75.675 1.142 1.028 1.00 0.00 41 VAL A CA 5
ATOM 6126 C C . VAL A 1 45 ? 76.538 1.048 -0.241 1.00 0.00 41 VAL A C 5
ATOM 6127 O O . VAL A 1 45 ? 77.470 1.810 -0.424 1.00 0.00 41 VAL A O 5
ATOM 6140 N N . ARG A 1 46 ? 76.229 0.118 -1.108 1.00 0.00 42 ARG A N 5
ATOM 6141 C CA . ARG A 1 46 ? 76.998 -0.027 -2.381 1.00 0.00 42 ARG A CA 5
ATOM 6142 C C . ARG A 1 46 ? 76.037 0.002 -3.574 1.00 0.00 42 ARG A C 5
ATOM 6143 O O . ARG A 1 46 ? 74.879 -0.352 -3.450 1.00 0.00 42 ARG A O 5
ATOM 6164 N N . SER A 1 47 ? 76.509 0.423 -4.723 1.00 0.00 43 SER A N 5
ATOM 6165 C CA . SER A 1 47 ? 75.647 0.417 -5.945 1.00 0.00 43 SER A CA 5
ATOM 6166 C C . SER A 1 47 ? 76.120 -0.676 -6.908 1.00 0.00 43 SER A C 5
ATOM 6167 O O . SER A 1 47 ? 77.303 -0.820 -7.157 1.00 0.00 43 SER A O 5
ATOM 6175 N N . PHE A 1 48 ? 75.205 -1.446 -7.447 1.00 0.00 44 PHE A N 5
ATOM 6176 C CA . PHE A 1 48 ? 75.609 -2.621 -8.283 1.00 0.00 44 PHE A CA 5
ATOM 6177 C C . PHE A 1 48 ? 75.916 -2.192 -9.722 1.00 0.00 44 PHE A C 5
ATOM 6178 O O . PHE A 1 48 ? 76.836 -2.701 -10.337 1.00 0.00 44 PHE A O 5
ATOM 6195 N N . GLY A 1 49 ? 75.160 -1.266 -10.264 1.00 0.00 45 GLY A N 5
ATOM 6196 C CA . GLY A 1 49 ? 75.466 -0.761 -11.634 1.00 0.00 45 GLY A CA 5
ATOM 6197 C C . GLY A 1 49 ? 74.299 0.071 -12.173 1.00 0.00 45 GLY A C 5
ATOM 6198 O O . GLY A 1 49 ? 73.220 0.087 -11.610 1.00 0.00 45 GLY A O 5
ATOM 6202 N N . THR A 1 50 ? 74.523 0.760 -13.264 1.00 0.00 46 THR A N 5
ATOM 6203 C CA . THR A 1 50 ? 73.421 1.521 -13.940 1.00 0.00 46 THR A CA 5
ATOM 6204 C C . THR A 1 50 ? 73.177 0.990 -15.364 1.00 0.00 46 THR A C 5
ATOM 6205 O O . THR A 1 50 ? 72.405 1.559 -16.111 1.00 0.00 46 THR A O 5
ATOM 6216 N N . GLU A 1 51 ? 73.831 -0.095 -15.741 1.00 0.00 47 GLU A N 5
ATOM 6217 C CA . GLU A 1 51 ? 73.862 -0.539 -17.178 1.00 0.00 47 GLU A CA 5
ATOM 6218 C C . GLU A 1 51 ? 72.461 -0.570 -17.814 1.00 0.00 47 GLU A C 5
ATOM 6219 O O . GLU A 1 51 ? 72.323 -0.440 -19.016 1.00 0.00 47 GLU A O 5
ATOM 6231 N N . ASP A 1 52 ? 71.428 -0.740 -17.023 1.00 0.00 48 ASP A N 5
ATOM 6232 C CA . ASP A 1 52 ? 70.039 -0.772 -17.595 1.00 0.00 48 ASP A CA 5
ATOM 6233 C C . ASP A 1 52 ? 69.671 0.596 -18.184 1.00 0.00 48 ASP A C 5
ATOM 6234 O O . ASP A 1 52 ? 69.374 0.712 -19.359 1.00 0.00 48 ASP A O 5
ATOM 6243 N N . ARG A 1 53 ? 69.690 1.626 -17.374 1.00 0.00 49 ARG A N 5
ATOM 6244 C CA . ARG A 1 53 ? 69.401 3.006 -17.885 1.00 0.00 49 ARG A CA 5
ATOM 6245 C C . ARG A 1 53 ? 70.697 3.749 -18.253 1.00 0.00 49 ARG A C 5
ATOM 6246 O O . ARG A 1 53 ? 70.677 4.939 -18.510 1.00 0.00 49 ARG A O 5
ATOM 6267 N N . ASP A 1 54 ? 71.819 3.064 -18.281 1.00 0.00 50 ASP A N 5
ATOM 6268 C CA . ASP A 1 54 ? 73.138 3.767 -18.428 1.00 0.00 50 ASP A CA 5
ATOM 6269 C C . ASP A 1 54 ? 73.200 4.577 -19.733 1.00 0.00 50 ASP A C 5
ATOM 6270 O O . ASP A 1 54 ? 72.381 4.415 -20.619 1.00 0.00 50 ASP A O 5
ATOM 6279 N N . THR A 1 55 ? 74.174 5.446 -19.840 1.00 0.00 51 THR A N 5
ATOM 6280 C CA . THR A 1 55 ? 74.400 6.191 -21.118 1.00 0.00 51 THR A CA 5
ATOM 6281 C C . THR A 1 55 ? 75.129 5.293 -22.118 1.00 0.00 51 THR A C 5
ATOM 6282 O O . THR A 1 55 ? 75.685 4.272 -21.751 1.00 0.00 51 THR A O 5
ATOM 6293 N N . GLN A 1 56 ? 75.132 5.663 -23.375 1.00 0.00 52 GLN A N 5
ATOM 6294 C CA . GLN A 1 56 ? 75.816 4.815 -24.407 1.00 0.00 52 GLN A CA 5
ATOM 6295 C C . GLN A 1 56 ? 77.345 5.003 -24.361 1.00 0.00 52 GLN A C 5
ATOM 6296 O O . GLN A 1 56 ? 78.062 4.452 -25.176 1.00 0.00 52 GLN A O 5
ATOM 6310 N N . PHE A 1 57 ? 77.850 5.774 -23.419 1.00 0.00 53 PHE A N 5
ATOM 6311 C CA . PHE A 1 57 ? 79.322 5.780 -23.155 1.00 0.00 53 PHE A CA 5
ATOM 6312 C C . PHE A 1 57 ? 79.639 4.842 -21.987 1.00 0.00 53 PHE A C 5
ATOM 6313 O O . PHE A 1 57 ? 78.781 4.535 -21.179 1.00 0.00 53 PHE A O 5
ATOM 6330 N N . GLN A 1 58 ? 80.865 4.386 -21.891 1.00 0.00 54 GLN A N 5
ATOM 6331 C CA . GLN A 1 58 ? 81.227 3.406 -20.815 1.00 0.00 54 GLN A CA 5
ATOM 6332 C C . GLN A 1 58 ? 81.227 4.093 -19.446 1.00 0.00 54 GLN A C 5
ATOM 6333 O O . GLN A 1 58 ? 81.667 5.219 -19.309 1.00 0.00 54 GLN A O 5
ATOM 6347 N N . ILE A 1 59 ? 80.735 3.417 -18.433 1.00 0.00 55 ILE A N 5
ATOM 6348 C CA . ILE A 1 59 ? 80.743 3.998 -17.052 1.00 0.00 55 ILE A CA 5
ATOM 6349 C C . ILE A 1 59 ? 81.649 3.157 -16.145 1.00 0.00 55 ILE A C 5
ATOM 6350 O O . ILE A 1 59 ? 81.593 1.941 -16.157 1.00 0.00 55 ILE A O 5
ATOM 6366 N N . ALA A 1 60 ? 82.479 3.801 -15.362 1.00 0.00 56 ALA A N 5
ATOM 6367 C CA . ALA A 1 60 ? 83.396 3.051 -14.449 1.00 0.00 56 ALA A CA 5
ATOM 6368 C C . ALA A 1 60 ? 82.801 2.994 -13.030 1.00 0.00 56 ALA A C 5
ATOM 6369 O O . ALA A 1 60 ? 82.746 4.006 -12.357 1.00 0.00 56 ALA A O 5
ATOM 6376 N N . PRO A 1 61 ? 82.369 1.814 -12.608 1.00 0.00 57 PRO A N 5
ATOM 6377 C CA . PRO A 1 61 ? 81.803 1.666 -11.239 1.00 0.00 57 PRO A CA 5
ATOM 6378 C C . PRO A 1 61 ? 82.891 1.895 -10.184 1.00 0.00 57 PRO A C 5
ATOM 6379 O O . PRO A 1 61 ? 84.045 1.568 -10.393 1.00 0.00 57 PRO A O 5
ATOM 6390 N N . GLN A 1 62 ? 82.528 2.454 -9.056 1.00 0.00 58 GLN A N 5
ATOM 6391 C CA . GLN A 1 62 ? 83.536 2.727 -7.985 1.00 0.00 58 GLN A CA 5
ATOM 6392 C C . GLN A 1 62 ? 83.546 1.586 -6.964 1.00 0.00 58 GLN A C 5
ATOM 6393 O O . GLN A 1 62 ? 82.529 1.255 -6.383 1.00 0.00 58 GLN A O 5
ATOM 6407 N N . SER A 1 63 ? 84.691 0.986 -6.744 1.00 0.00 59 SER A N 5
ATOM 6408 C CA . SER A 1 63 ? 84.787 -0.126 -5.743 1.00 0.00 59 SER A CA 5
ATOM 6409 C C . SER A 1 63 ? 84.568 0.410 -4.322 1.00 0.00 59 SER A C 5
ATOM 6410 O O . SER A 1 63 ? 84.086 -0.295 -3.455 1.00 0.00 59 SER A O 5
ATOM 6418 N N . GLN A 1 64 ? 84.919 1.654 -4.081 1.00 0.00 60 GLN A N 5
ATOM 6419 C CA . GLN A 1 64 ? 84.746 2.245 -2.712 1.00 0.00 60 GLN A CA 5
ATOM 6420 C C . GLN A 1 64 ? 83.264 2.263 -2.317 1.00 0.00 60 GLN A C 5
ATOM 6421 O O . GLN A 1 64 ? 82.394 2.444 -3.150 1.00 0.00 60 GLN A O 5
ATOM 6435 N N . ILE A 1 65 ? 82.979 2.078 -1.051 1.00 0.00 61 ILE A N 5
ATOM 6436 C CA . ILE A 1 65 ? 81.556 2.072 -0.584 1.00 0.00 61 ILE A CA 5
ATOM 6437 C C . ILE A 1 65 ? 81.184 3.456 -0.038 1.00 0.00 61 ILE A C 5
ATOM 6438 O O . ILE A 1 65 ? 82.040 4.216 0.375 1.00 0.00 61 ILE A O 5
ATOM 6454 N N . TYR A 1 66 ? 79.914 3.782 -0.034 1.00 0.00 62 TYR A N 5
ATOM 6455 C CA . TYR A 1 66 ? 79.479 5.117 0.481 1.00 0.00 62 TYR A CA 5
ATOM 6456 C C . TYR A 1 66 ? 79.101 5.012 1.961 1.00 0.00 62 TYR A C 5
ATOM 6457 O O . TYR A 1 66 ? 78.156 4.334 2.319 1.00 0.00 62 TYR A O 5
ATOM 6475 N N . ASP A 1 67 ? 79.842 5.676 2.821 1.00 0.00 63 ASP A N 5
ATOM 6476 C CA . ASP A 1 67 ? 79.527 5.661 4.294 1.00 0.00 63 ASP A CA 5
ATOM 6477 C C . ASP A 1 67 ? 78.058 6.017 4.564 1.00 0.00 63 ASP A C 5
ATOM 6478 O O . ASP A 1 67 ? 77.402 5.397 5.381 1.00 0.00 63 ASP A O 5
ATOM 6487 N N . TYR A 1 68 ? 77.544 7.013 3.882 1.00 0.00 64 TYR A N 5
ATOM 6488 C CA . TYR A 1 68 ? 76.158 7.497 4.173 1.00 0.00 64 TYR A CA 5
ATOM 6489 C C . TYR A 1 68 ? 75.542 8.124 2.920 1.00 0.00 64 TYR A C 5
ATOM 6490 O O . TYR A 1 68 ? 76.141 8.974 2.286 1.00 0.00 64 TYR A O 5
ATOM 6508 N N . ILE A 1 69 ? 74.352 7.708 2.560 1.00 0.00 65 ILE A N 5
ATOM 6509 C CA . ILE A 1 69 ? 73.615 8.391 1.447 1.00 0.00 65 ILE A CA 5
ATOM 6510 C C . ILE A 1 69 ? 72.204 8.775 1.914 1.00 0.00 65 ILE A C 5
ATOM 6511 O O . ILE A 1 69 ? 71.473 7.958 2.446 1.00 0.00 65 ILE A O 5
ATOM 6527 N N . LEU A 1 70 ? 71.826 10.015 1.716 1.00 0.00 66 LEU A N 5
ATOM 6528 C CA . LEU A 1 70 ? 70.437 10.454 2.056 1.00 0.00 66 LEU A CA 5
ATOM 6529 C C . LEU A 1 70 ? 69.523 10.269 0.842 1.00 0.00 66 LEU A C 5
ATOM 6530 O O . LEU A 1 70 ? 69.894 10.583 -0.274 1.00 0.00 66 LEU A O 5
ATOM 6546 N N . PHE A 1 71 ? 68.333 9.764 1.054 1.00 0.00 67 PHE A N 5
ATOM 6547 C CA . PHE A 1 71 ? 67.421 9.463 -0.092 1.00 0.00 67 PHE A CA 5
ATOM 6548 C C . PHE A 1 71 ? 66.001 9.953 0.208 1.00 0.00 67 PHE A C 5
ATOM 6549 O O . PHE A 1 71 ? 65.451 9.674 1.258 1.00 0.00 67 PHE A O 5
ATOM 6566 N N . ARG A 1 72 ? 65.409 10.680 -0.708 1.00 0.00 68 ARG A N 5
ATOM 6567 C CA . ARG A 1 72 ? 63.977 11.080 -0.549 1.00 0.00 68 ARG A CA 5
ATOM 6568 C C . ARG A 1 72 ? 63.058 10.044 -1.209 1.00 0.00 68 ARG A C 5
ATOM 6569 O O . ARG A 1 72 ? 63.414 9.420 -2.197 1.00 0.00 68 ARG A O 5
ATOM 6590 N N . GLY A 1 73 ? 61.876 9.855 -0.672 1.00 0.00 69 GLY A N 5
ATOM 6591 C CA . GLY A 1 73 ? 60.907 8.890 -1.284 1.00 0.00 69 GLY A CA 5
ATOM 6592 C C . GLY A 1 73 ? 60.574 9.299 -2.728 1.00 0.00 69 GLY A C 5
ATOM 6593 O O . GLY A 1 73 ? 60.182 8.474 -3.535 1.00 0.00 69 GLY A O 5
ATOM 6597 N N . SER A 1 74 ? 60.727 10.562 -3.060 1.00 0.00 70 SER A N 5
ATOM 6598 C CA . SER A 1 74 ? 60.328 11.041 -4.423 1.00 0.00 70 SER A CA 5
ATOM 6599 C C . SER A 1 74 ? 61.242 10.451 -5.505 1.00 0.00 70 SER A C 5
ATOM 6600 O O . SER A 1 74 ? 60.779 10.046 -6.555 1.00 0.00 70 SER A O 5
ATOM 6608 N N . ASP A 1 75 ? 62.531 10.400 -5.261 1.00 0.00 71 ASP A N 5
ATOM 6609 C CA . ASP A 1 75 ? 63.478 9.932 -6.326 1.00 0.00 71 ASP A CA 5
ATOM 6610 C C . ASP A 1 75 ? 63.539 8.400 -6.369 1.00 0.00 71 ASP A C 5
ATOM 6611 O O . ASP A 1 75 ? 63.729 7.815 -7.420 1.00 0.00 71 ASP A O 5
ATOM 6620 N N . ILE A 1 76 ? 63.383 7.746 -5.243 1.00 0.00 72 ILE A N 5
ATOM 6621 C CA . ILE A 1 76 ? 63.363 6.249 -5.243 1.00 0.00 72 ILE A CA 5
ATOM 6622 C C . ILE A 1 76 ? 61.917 5.739 -5.190 1.00 0.00 72 ILE A C 5
ATOM 6623 O O . ILE A 1 76 ? 61.074 6.292 -4.511 1.00 0.00 72 ILE A O 5
ATOM 6639 N N . LYS A 1 77 ? 61.642 4.678 -5.912 1.00 0.00 73 LYS A N 5
ATOM 6640 C CA . LYS A 1 77 ? 60.226 4.277 -6.163 1.00 0.00 73 LYS A CA 5
ATOM 6641 C C . LYS A 1 77 ? 59.839 3.043 -5.341 1.00 0.00 73 LYS A C 5
ATOM 6642 O O . LYS A 1 77 ? 58.671 2.838 -5.060 1.00 0.00 73 LYS A O 5
ATOM 6661 N N . ASP A 1 78 ? 60.787 2.218 -4.949 1.00 0.00 74 ASP A N 5
ATOM 6662 C CA . ASP A 1 78 ? 60.406 0.970 -4.209 1.00 0.00 74 ASP A CA 5
ATOM 6663 C C . ASP A 1 78 ? 61.513 0.529 -3.246 1.00 0.00 74 ASP A C 5
ATOM 6664 O O . ASP A 1 78 ? 62.681 0.533 -3.581 1.00 0.00 74 ASP A O 5
ATOM 6673 N N . ILE A 1 79 ? 61.133 0.149 -2.048 1.00 0.00 75 ILE A N 5
ATOM 6674 C CA . ILE A 1 79 ? 62.124 -0.369 -1.054 1.00 0.00 75 ILE A CA 5
ATOM 6675 C C . ILE A 1 79 ? 61.605 -1.677 -0.432 1.00 0.00 75 ILE A C 5
ATOM 6676 O O . ILE A 1 79 ? 60.438 -1.791 -0.103 1.00 0.00 75 ILE A O 5
ATOM 6692 N N . ARG A 1 80 ? 62.464 -2.654 -0.269 1.00 0.00 76 ARG A N 5
ATOM 6693 C CA . ARG A 1 80 ? 62.025 -3.966 0.308 1.00 0.00 76 ARG A CA 5
ATOM 6694 C C . ARG A 1 80 ? 63.131 -4.551 1.194 1.00 0.00 76 ARG A C 5
ATOM 6695 O O . ARG A 1 80 ? 64.303 -4.423 0.898 1.00 0.00 76 ARG A O 5
ATOM 6716 N N . VAL A 1 81 ? 62.761 -5.190 2.278 1.00 0.00 77 VAL A N 5
ATOM 6717 C CA . VAL A 1 81 ? 63.787 -5.802 3.187 1.00 0.00 77 VAL A CA 5
ATOM 6718 C C . VAL A 1 81 ? 64.174 -7.200 2.686 1.00 0.00 77 VAL A C 5
ATOM 6719 O O . VAL A 1 81 ? 63.359 -7.910 2.125 1.00 0.00 77 VAL A O 5
ATOM 6732 N N . VAL A 1 82 ? 65.409 -7.596 2.884 1.00 0.00 78 VAL A N 5
ATOM 6733 C CA . VAL A 1 82 ? 65.859 -8.939 2.400 1.00 0.00 78 VAL A CA 5
ATOM 6734 C C . VAL A 1 82 ? 65.788 -9.957 3.545 1.00 0.00 78 VAL A C 5
ATOM 6735 O O . VAL A 1 82 ? 66.241 -9.696 4.644 1.00 0.00 78 VAL A O 5
ATOM 6748 N N . ASN A 1 83 ? 65.221 -11.112 3.289 1.00 0.00 79 ASN A N 5
ATOM 6749 C CA . ASN A 1 83 ? 65.134 -12.166 4.346 1.00 0.00 79 ASN A CA 5
ATOM 6750 C C . ASN A 1 83 ? 65.976 -13.383 3.948 1.00 0.00 79 ASN A C 5
ATOM 6751 O O . ASN A 1 83 ? 65.770 -13.972 2.903 1.00 0.00 79 ASN A O 5
ATOM 6762 N N . ASN A 1 84 ? 66.922 -13.757 4.775 1.00 0.00 80 ASN A N 5
ATOM 6763 C CA . ASN A 1 84 ? 67.787 -14.936 4.458 1.00 0.00 80 ASN A CA 5
ATOM 6764 C C . ASN A 1 84 ? 67.889 -15.863 5.673 1.00 0.00 80 ASN A C 5
ATOM 6765 O O . ASN A 1 84 ? 67.749 -17.066 5.557 1.00 0.00 80 ASN A O 5
ATOM 6776 N N . HIS A 1 85 ? 68.133 -15.306 6.836 1.00 0.00 81 HIS A N 5
ATOM 6777 C CA . HIS A 1 85 ? 68.259 -16.145 8.068 1.00 0.00 81 HIS A CA 5
ATOM 6778 C C . HIS A 1 85 ? 67.279 -15.660 9.140 1.00 0.00 81 HIS A C 5
ATOM 6779 O O . HIS A 1 85 ? 67.068 -14.473 9.306 1.00 0.00 81 HIS A O 5
ATOM 6793 N N . THR A 1 86 ? 66.681 -16.574 9.867 1.00 0.00 82 THR A N 5
ATOM 6794 C CA . THR A 1 86 ? 65.711 -16.183 10.934 1.00 0.00 82 THR A CA 5
ATOM 6795 C C . THR A 1 86 ? 66.202 -16.677 12.299 1.00 0.00 82 THR A C 5
ATOM 6796 O O . THR A 1 86 ? 66.746 -17.761 12.415 1.00 0.00 82 THR A O 5
ATOM 6807 N N . LEU A 1 87 ? 66.013 -15.888 13.328 1.00 0.00 83 LEU A N 5
ATOM 6808 C CA . LEU A 1 87 ? 66.468 -16.297 14.691 1.00 0.00 83 LEU A CA 5
ATOM 6809 C C . LEU A 1 87 ? 65.270 -16.776 15.531 1.00 0.00 83 LEU A C 5
ATOM 6810 O O . LEU A 1 87 ? 64.438 -15.972 15.908 1.00 0.00 83 LEU A O 5
ATOM 6826 N N . PRO A 1 88 ? 65.207 -18.071 15.804 1.00 0.00 84 PRO A N 5
ATOM 6827 C CA . PRO A 1 88 ? 64.094 -18.618 16.627 1.00 0.00 84 PRO A CA 5
ATOM 6828 C C . PRO A 1 88 ? 64.159 -18.063 18.056 1.00 0.00 84 PRO A C 5
ATOM 6829 O O . PRO A 1 88 ? 65.162 -18.292 18.713 1.00 0.00 84 PRO A O 5
ATOM 6841 N N . GLY A 1 1 ? 60.751 -9.337 24.820 1.00 0.00 -3 GLY A N 6
ATOM 6842 C CA . GLY A 1 1 ? 59.691 -8.583 25.549 1.00 0.00 -3 GLY A CA 6
ATOM 6843 C C . GLY A 1 1 ? 58.323 -9.199 25.247 1.00 0.00 -3 GLY A C 6
ATOM 6844 O O . GLY A 1 1 ? 57.845 -9.144 24.129 1.00 0.00 -3 GLY A O 6
ATOM 6850 N N . ALA A 1 2 ? 57.694 -9.784 26.237 1.00 0.00 -2 ALA A N 6
ATOM 6851 C CA . ALA A 1 2 ? 56.349 -10.409 26.018 1.00 0.00 -2 ALA A CA 6
ATOM 6852 C C . ALA A 1 2 ? 55.300 -9.331 25.727 1.00 0.00 -2 ALA A C 6
ATOM 6853 O O . ALA A 1 2 ? 54.374 -9.547 24.968 1.00 0.00 -2 ALA A O 6
ATOM 6860 N N . MET A 1 3 ? 55.443 -8.172 26.328 1.00 0.00 -1 MET A N 6
ATOM 6861 C CA . MET A 1 3 ? 54.438 -7.078 26.119 1.00 0.00 -1 MET A CA 6
ATOM 6862 C C . MET A 1 3 ? 54.466 -6.592 24.665 1.00 0.00 -1 MET A C 6
ATOM 6863 O O . MET A 1 3 ? 53.442 -6.266 24.094 1.00 0.00 -1 MET A O 6
ATOM 6877 N N . ALA A 1 4 ? 55.632 -6.545 24.067 1.00 0.00 0 ALA A N 6
ATOM 6878 C CA . ALA A 1 4 ? 55.743 -6.060 22.658 1.00 0.00 0 ALA A CA 6
ATOM 6879 C C . ALA A 1 4 ? 56.032 -7.231 21.714 1.00 0.00 0 ALA A C 6
ATOM 6880 O O . ALA A 1 4 ? 56.556 -8.251 22.123 1.00 0.00 0 ALA A O 6
ATOM 6887 N N . MET A 1 5 ? 55.690 -7.090 20.456 1.00 0.00 1 MET A N 6
ATOM 6888 C CA . MET A 1 5 ? 55.957 -8.185 19.471 1.00 0.00 1 MET A CA 6
ATOM 6889 C C . MET A 1 5 ? 57.369 -8.043 18.897 1.00 0.00 1 MET A C 6
ATOM 6890 O O . MET A 1 5 ? 57.706 -7.035 18.301 1.00 0.00 1 MET A O 6
ATOM 6904 N N . SER A 1 6 ? 58.194 -9.048 19.073 1.00 0.00 2 SER A N 6
ATOM 6905 C CA . SER A 1 6 ? 59.601 -8.976 18.558 1.00 0.00 2 SER A CA 6
ATOM 6906 C C . SER A 1 6 ? 59.607 -8.941 17.027 1.00 0.00 2 SER A C 6
ATOM 6907 O O . SER A 1 6 ? 60.435 -8.286 16.419 1.00 0.00 2 SER A O 6
ATOM 6915 N N . GLY A 1 7 ? 58.690 -9.642 16.405 1.00 0.00 3 GLY A N 6
ATOM 6916 C CA . GLY A 1 7 ? 58.641 -9.673 14.911 1.00 0.00 3 GLY A CA 6
ATOM 6917 C C . GLY A 1 7 ? 57.540 -8.736 14.411 1.00 0.00 3 GLY A C 6
ATOM 6918 O O . GLY A 1 7 ? 56.895 -9.006 13.413 1.00 0.00 3 GLY A O 6
ATOM 6922 N N . GLY A 1 8 ? 57.319 -7.639 15.096 1.00 0.00 4 GLY A N 6
ATOM 6923 C CA . GLY A 1 8 ? 56.266 -6.671 14.661 1.00 0.00 4 GLY A CA 6
ATOM 6924 C C . GLY A 1 8 ? 56.930 -5.450 14.021 1.00 0.00 4 GLY A C 6
ATOM 6925 O O . GLY A 1 8 ? 56.695 -5.143 12.867 1.00 0.00 4 GLY A O 6
ATOM 6929 N N . LEU A 1 9 ? 57.755 -4.753 14.765 1.00 0.00 5 LEU A N 6
ATOM 6930 C CA . LEU A 1 9 ? 58.463 -3.561 14.199 1.00 0.00 5 LEU A CA 6
ATOM 6931 C C . LEU A 1 9 ? 59.695 -4.010 13.395 1.00 0.00 5 LEU A C 6
ATOM 6932 O O . LEU A 1 9 ? 60.260 -5.049 13.681 1.00 0.00 5 LEU A O 6
ATOM 6948 N N . PRO A 1 10 ? 60.077 -3.216 12.412 1.00 0.00 6 PRO A N 6
ATOM 6949 C CA . PRO A 1 10 ? 61.274 -3.551 11.594 1.00 0.00 6 PRO A CA 6
ATOM 6950 C C . PRO A 1 10 ? 62.547 -3.423 12.437 1.00 0.00 6 PRO A C 6
ATOM 6951 O O . PRO A 1 10 ? 62.768 -2.419 13.089 1.00 0.00 6 PRO A O 6
ATOM 6962 N N . GLU A 1 11 ? 63.383 -4.435 12.427 1.00 0.00 7 GLU A N 6
ATOM 6963 C CA . GLU A 1 11 ? 64.652 -4.382 13.226 1.00 0.00 7 GLU A CA 6
ATOM 6964 C C . GLU A 1 11 ? 65.578 -3.282 12.689 1.00 0.00 7 GLU A C 6
ATOM 6965 O O . GLU A 1 11 ? 65.844 -3.211 11.505 1.00 0.00 7 GLU A O 6
ATOM 6977 N N . LEU A 1 12 ? 66.065 -2.429 13.559 1.00 0.00 8 LEU A N 6
ATOM 6978 C CA . LEU A 1 12 ? 66.994 -1.337 13.116 1.00 0.00 8 LEU A CA 6
ATOM 6979 C C . LEU A 1 12 ? 68.304 -1.927 12.580 1.00 0.00 8 LEU A C 6
ATOM 6980 O O . LEU A 1 12 ? 68.781 -2.936 13.064 1.00 0.00 8 LEU A O 6
ATOM 6996 N N . GLY A 1 13 ? 68.884 -1.302 11.583 1.00 0.00 9 GLY A N 6
ATOM 6997 C CA . GLY A 1 13 ? 70.186 -1.793 11.032 1.00 0.00 9 GLY A CA 6
ATOM 6998 C C . GLY A 1 13 ? 69.983 -2.953 10.043 1.00 0.00 9 GLY A C 6
ATOM 6999 O O . GLY A 1 13 ? 70.937 -3.452 9.474 1.00 0.00 9 GLY A O 6
ATOM 7003 N N . SER A 1 14 ? 68.759 -3.390 9.829 1.00 0.00 10 SER A N 6
ATOM 7004 C CA . SER A 1 14 ? 68.514 -4.543 8.898 1.00 0.00 10 SER A CA 6
ATOM 7005 C C . SER A 1 14 ? 68.995 -4.204 7.482 1.00 0.00 10 SER A C 6
ATOM 7006 O O . SER A 1 14 ? 69.079 -3.048 7.111 1.00 0.00 10 SER A O 6
ATOM 7014 N N . LYS A 1 15 ? 69.311 -5.207 6.697 1.00 0.00 11 LYS A N 6
ATOM 7015 C CA . LYS A 1 15 ? 69.768 -4.955 5.293 1.00 0.00 11 LYS A CA 6
ATOM 7016 C C . LYS A 1 15 ? 68.561 -4.744 4.368 1.00 0.00 11 LYS A C 6
ATOM 7017 O O . LYS A 1 15 ? 67.695 -5.595 4.254 1.00 0.00 11 LYS A O 6
ATOM 7036 N N . ILE A 1 16 ? 68.502 -3.612 3.706 1.00 0.00 12 ILE A N 6
ATOM 7037 C CA . ILE A 1 16 ? 67.344 -3.321 2.805 1.00 0.00 12 ILE A CA 6
ATOM 7038 C C . ILE A 1 16 ? 67.835 -3.107 1.367 1.00 0.00 12 ILE A C 6
ATOM 7039 O O . ILE A 1 16 ? 68.899 -2.557 1.139 1.00 0.00 12 ILE A O 6
ATOM 7055 N N . SER A 1 17 ? 67.056 -3.543 0.407 1.00 0.00 13 SER A N 6
ATOM 7056 C CA . SER A 1 17 ? 67.391 -3.301 -1.027 1.00 0.00 13 SER A CA 6
ATOM 7057 C C . SER A 1 17 ? 66.518 -2.165 -1.568 1.00 0.00 13 SER A C 6
ATOM 7058 O O . SER A 1 17 ? 65.334 -2.105 -1.299 1.00 0.00 13 SER A O 6
ATOM 7066 N N . LEU A 1 18 ? 67.098 -1.272 -2.326 1.00 0.00 14 LEU A N 6
ATOM 7067 C CA . LEU A 1 18 ? 66.386 -0.013 -2.701 1.00 0.00 14 LEU A CA 6
ATOM 7068 C C . LEU A 1 18 ? 66.536 0.252 -4.203 1.00 0.00 14 LEU A C 6
ATOM 7069 O O . LEU A 1 18 ? 67.633 0.302 -4.721 1.00 0.00 14 LEU A O 6
ATOM 7085 N N . ILE A 1 19 ? 65.437 0.424 -4.902 1.00 0.00 15 ILE A N 6
ATOM 7086 C CA . ILE A 1 19 ? 65.506 0.654 -6.381 1.00 0.00 15 ILE A CA 6
ATOM 7087 C C . ILE A 1 19 ? 65.196 2.127 -6.690 1.00 0.00 15 ILE A C 6
ATOM 7088 O O . ILE A 1 19 ? 64.110 2.611 -6.406 1.00 0.00 15 ILE A O 6
ATOM 7104 N N . SER A 1 20 ? 66.148 2.829 -7.264 1.00 0.00 16 SER A N 6
ATOM 7105 C CA . SER A 1 20 ? 65.961 4.286 -7.552 1.00 0.00 16 SER A CA 6
ATOM 7106 C C . SER A 1 20 ? 65.432 4.508 -8.976 1.00 0.00 16 SER A C 6
ATOM 7107 O O . SER A 1 20 ? 65.605 3.673 -9.850 1.00 0.00 16 SER A O 6
ATOM 7115 N N . LYS A 1 21 ? 64.808 5.647 -9.209 1.00 0.00 17 LYS A N 6
ATOM 7116 C CA . LYS A 1 21 ? 64.086 5.911 -10.505 1.00 0.00 17 LYS A CA 6
ATOM 7117 C C . LYS A 1 21 ? 64.979 5.691 -11.740 1.00 0.00 17 LYS A C 6
ATOM 7118 O O . LYS A 1 21 ? 64.485 5.614 -12.850 1.00 0.00 17 LYS A O 6
ATOM 7137 N N . ALA A 1 22 ? 66.275 5.588 -11.565 1.00 0.00 18 ALA A N 6
ATOM 7138 C CA . ALA A 1 22 ? 67.182 5.379 -12.736 1.00 0.00 18 ALA A CA 6
ATOM 7139 C C . ALA A 1 22 ? 67.377 3.881 -13.002 1.00 0.00 18 ALA A C 6
ATOM 7140 O O . ALA A 1 22 ? 68.337 3.482 -13.633 1.00 0.00 18 ALA A O 6
ATOM 7147 N N . ASP A 1 23 ? 66.471 3.047 -12.523 1.00 0.00 19 ASP A N 6
ATOM 7148 C CA . ASP A 1 23 ? 66.641 1.559 -12.630 1.00 0.00 19 ASP A CA 6
ATOM 7149 C C . ASP A 1 23 ? 67.989 1.145 -12.035 1.00 0.00 19 ASP A C 6
ATOM 7150 O O . ASP A 1 23 ? 68.632 0.221 -12.501 1.00 0.00 19 ASP A O 6
ATOM 7159 N N . ILE A 1 24 ? 68.412 1.836 -11.004 1.00 0.00 20 ILE A N 6
ATOM 7160 C CA . ILE A 1 24 ? 69.700 1.484 -10.332 1.00 0.00 20 ILE A CA 6
ATOM 7161 C C . ILE A 1 24 ? 69.397 0.738 -9.034 1.00 0.00 20 ILE A C 6
ATOM 7162 O O . ILE A 1 24 ? 68.462 1.071 -8.330 1.00 0.00 20 ILE A O 6
ATOM 7178 N N . ARG A 1 25 ? 70.177 -0.261 -8.713 1.00 0.00 21 ARG A N 6
ATOM 7179 C CA . ARG A 1 25 ? 69.933 -1.021 -7.453 1.00 0.00 21 ARG A CA 6
ATOM 7180 C C . ARG A 1 25 ? 70.972 -0.630 -6.399 1.00 0.00 21 ARG A C 6
ATOM 7181 O O . ARG A 1 25 ? 72.163 -0.802 -6.594 1.00 0.00 21 ARG A O 6
ATOM 7202 N N . TYR A 1 26 ? 70.520 -0.107 -5.289 1.00 0.00 22 TYR A N 6
ATOM 7203 C CA . TYR A 1 26 ? 71.436 0.185 -4.149 1.00 0.00 22 TYR A CA 6
ATOM 7204 C C . TYR A 1 26 ? 71.066 -0.714 -2.969 1.00 0.00 22 TYR A C 6
ATOM 7205 O O . TYR A 1 26 ? 69.915 -1.060 -2.793 1.00 0.00 22 TYR A O 6
ATOM 7223 N N . GLU A 1 27 ? 72.024 -1.093 -2.167 1.00 0.00 23 GLU A N 6
ATOM 7224 C CA . GLU A 1 27 ? 71.703 -1.883 -0.938 1.00 0.00 23 GLU A CA 6
ATOM 7225 C C . GLU A 1 27 ? 72.555 -1.386 0.227 1.00 0.00 23 GLU A C 6
ATOM 7226 O O . GLU A 1 27 ? 73.720 -1.085 0.056 1.00 0.00 23 GLU A O 6
ATOM 7238 N N . GLY A 1 28 ? 71.991 -1.305 1.406 1.00 0.00 24 GLY A N 6
ATOM 7239 C CA . GLY A 1 28 ? 72.757 -0.738 2.559 1.00 0.00 24 GLY A CA 6
ATOM 7240 C C . GLY A 1 28 ? 72.017 -1.001 3.871 1.00 0.00 24 GLY A C 6
ATOM 7241 O O . GLY A 1 28 ? 70.902 -1.488 3.879 1.00 0.00 24 GLY A O 6
ATOM 7245 N N . ARG A 1 29 ? 72.641 -0.681 4.982 1.00 0.00 25 ARG A N 6
ATOM 7246 C CA . ARG A 1 29 ? 71.988 -0.902 6.310 1.00 0.00 25 ARG A CA 6
ATOM 7247 C C . ARG A 1 29 ? 71.105 0.293 6.682 1.00 0.00 25 ARG A C 6
ATOM 7248 O O . ARG A 1 29 ? 71.495 1.435 6.518 1.00 0.00 25 ARG A O 6
ATOM 7269 N N . LEU A 1 30 ? 69.919 0.036 7.182 1.00 0.00 26 LEU A N 6
ATOM 7270 C CA . LEU A 1 30 ? 69.026 1.156 7.632 1.00 0.00 26 LEU A CA 6
ATOM 7271 C C . LEU A 1 30 ? 69.631 1.878 8.842 1.00 0.00 26 LEU A C 6
ATOM 7272 O O . LEU A 1 30 ? 69.846 1.283 9.882 1.00 0.00 26 LEU A O 6
ATOM 7288 N N . TYR A 1 31 ? 69.904 3.154 8.709 1.00 0.00 27 TYR A N 6
ATOM 7289 C CA . TYR A 1 31 ? 70.473 3.925 9.854 1.00 0.00 27 TYR A CA 6
ATOM 7290 C C . TYR A 1 31 ? 69.375 4.734 10.553 1.00 0.00 27 TYR A C 6
ATOM 7291 O O . TYR A 1 31 ? 69.233 4.681 11.761 1.00 0.00 27 TYR A O 6
ATOM 7309 N N . THR A 1 32 ? 68.597 5.478 9.800 1.00 0.00 28 THR A N 6
ATOM 7310 C CA . THR A 1 32 ? 67.528 6.327 10.419 1.00 0.00 28 THR A CA 6
ATOM 7311 C C . THR A 1 32 ? 66.391 6.566 9.420 1.00 0.00 28 THR A C 6
ATOM 7312 O O . THR A 1 32 ? 66.592 6.524 8.221 1.00 0.00 28 THR A O 6
ATOM 7323 N N . VAL A 1 33 ? 65.201 6.819 9.911 1.00 0.00 29 VAL A N 6
ATOM 7324 C CA . VAL A 1 33 ? 64.032 7.039 9.002 1.00 0.00 29 VAL A CA 6
ATOM 7325 C C . VAL A 1 33 ? 63.120 8.139 9.571 1.00 0.00 29 VAL A C 6
ATOM 7326 O O . VAL A 1 33 ? 62.978 8.275 10.773 1.00 0.00 29 VAL A O 6
ATOM 7339 N N . ASP A 1 34 ? 62.505 8.919 8.713 1.00 0.00 30 ASP A N 6
ATOM 7340 C CA . ASP A 1 34 ? 61.551 9.967 9.183 1.00 0.00 30 ASP A CA 6
ATOM 7341 C C . ASP A 1 34 ? 60.225 9.839 8.414 1.00 0.00 30 ASP A C 6
ATOM 7342 O O . ASP A 1 34 ? 60.141 10.277 7.282 1.00 0.00 30 ASP A O 6
ATOM 7351 N N . PRO A 1 35 ? 59.226 9.241 9.045 1.00 0.00 31 PRO A N 6
ATOM 7352 C CA . PRO A 1 35 ? 57.940 8.971 8.343 1.00 0.00 31 PRO A CA 6
ATOM 7353 C C . PRO A 1 35 ? 57.272 10.281 7.908 1.00 0.00 31 PRO A C 6
ATOM 7354 O O . PRO A 1 35 ? 56.749 10.384 6.814 1.00 0.00 31 PRO A O 6
ATOM 7365 N N . GLN A 1 36 ? 57.300 11.284 8.747 1.00 0.00 32 GLN A N 6
ATOM 7366 C CA . GLN A 1 36 ? 56.519 12.529 8.456 1.00 0.00 32 GLN A CA 6
ATOM 7367 C C . GLN A 1 36 ? 57.286 13.416 7.467 1.00 0.00 32 GLN A C 6
ATOM 7368 O O . GLN A 1 36 ? 56.698 14.223 6.770 1.00 0.00 32 GLN A O 6
ATOM 7382 N N . GLU A 1 37 ? 58.588 13.274 7.401 1.00 0.00 33 GLU A N 6
ATOM 7383 C CA . GLU A 1 37 ? 59.373 14.000 6.352 1.00 0.00 33 GLU A CA 6
ATOM 7384 C C . GLU A 1 37 ? 59.442 13.185 5.046 1.00 0.00 33 GLU A C 6
ATOM 7385 O O . GLU A 1 37 ? 60.054 13.616 4.085 1.00 0.00 33 GLU A O 6
ATOM 7397 N N . CYS A 1 38 ? 58.822 12.015 4.995 1.00 0.00 34 CYS A N 6
ATOM 7398 C CA . CYS A 1 38 ? 58.918 11.135 3.777 1.00 0.00 34 CYS A CA 6
ATOM 7399 C C . CYS A 1 38 ? 60.381 10.950 3.338 1.00 0.00 34 CYS A C 6
ATOM 7400 O O . CYS A 1 38 ? 60.684 10.915 2.157 1.00 0.00 34 CYS A O 6
ATOM 7408 N N . THR A 1 39 ? 61.288 10.829 4.280 1.00 0.00 35 THR A N 6
ATOM 7409 C CA . THR A 1 39 ? 62.738 10.773 3.924 1.00 0.00 35 THR A CA 6
ATOM 7410 C C . THR A 1 39 ? 63.444 9.686 4.734 1.00 0.00 35 THR A C 6
ATOM 7411 O O . THR A 1 39 ? 63.026 9.347 5.823 1.00 0.00 35 THR A O 6
ATOM 7422 N N . ILE A 1 40 ? 64.509 9.139 4.205 1.00 0.00 36 ILE A N 6
ATOM 7423 C CA . ILE A 1 40 ? 65.278 8.099 4.957 1.00 0.00 36 ILE A CA 6
ATOM 7424 C C . ILE A 1 40 ? 66.780 8.266 4.703 1.00 0.00 36 ILE A C 6
ATOM 7425 O O . ILE A 1 40 ? 67.188 8.910 3.755 1.00 0.00 36 ILE A O 6
ATOM 7441 N N . ALA A 1 41 ? 67.601 7.689 5.545 1.00 0.00 37 ALA A N 6
ATOM 7442 C CA . ALA A 1 41 ? 69.075 7.726 5.312 1.00 0.00 37 ALA A CA 6
ATOM 7443 C C . ALA A 1 41 ? 69.676 6.347 5.581 1.00 0.00 37 ALA A C 6
ATOM 7444 O O . ALA A 1 41 ? 69.454 5.757 6.625 1.00 0.00 37 ALA A O 6
ATOM 7451 N N . LEU A 1 42 ? 70.434 5.836 4.644 1.00 0.00 38 LEU A N 6
ATOM 7452 C CA . LEU A 1 42 ? 71.037 4.480 4.805 1.00 0.00 38 LEU A CA 6
ATOM 7453 C C . LEU A 1 42 ? 72.546 4.614 4.999 1.00 0.00 38 LEU A C 6
ATOM 7454 O O . LEU A 1 42 ? 73.164 5.516 4.466 1.00 0.00 38 LEU A O 6
ATOM 7470 N N . SER A 1 43 ? 73.143 3.723 5.751 1.00 0.00 39 SER A N 6
ATOM 7471 C CA . SER A 1 43 ? 74.605 3.835 6.033 1.00 0.00 39 SER A CA 6
ATOM 7472 C C . SER A 1 43 ? 75.312 2.584 5.522 1.00 0.00 39 SER A C 6
ATOM 7473 O O . SER A 1 43 ? 74.717 1.527 5.445 1.00 0.00 39 SER A O 6
ATOM 7481 N N . SER A 1 44 ? 76.577 2.698 5.173 1.00 0.00 40 SER A N 6
ATOM 7482 C CA . SER A 1 44 ? 77.307 1.569 4.500 1.00 0.00 40 SER A CA 6
ATOM 7483 C C . SER A 1 44 ? 76.438 0.956 3.389 1.00 0.00 40 SER A C 6
ATOM 7484 O O . SER A 1 44 ? 75.699 0.010 3.609 1.00 0.00 40 SER A O 6
ATOM 7492 N N . VAL A 1 45 ? 76.521 1.511 2.205 1.00 0.00 41 VAL A N 6
ATOM 7493 C CA . VAL A 1 45 ? 75.677 1.029 1.071 1.00 0.00 41 VAL A CA 6
ATOM 7494 C C . VAL A 1 45 ? 76.533 0.886 -0.198 1.00 0.00 41 VAL A C 6
ATOM 7495 O O . VAL A 1 45 ? 77.449 1.656 -0.431 1.00 0.00 41 VAL A O 6
ATOM 7508 N N . ARG A 1 46 ? 76.235 -0.096 -1.013 1.00 0.00 42 ARG A N 6
ATOM 7509 C CA . ARG A 1 46 ? 76.997 -0.297 -2.282 1.00 0.00 42 ARG A CA 6
ATOM 7510 C C . ARG A 1 46 ? 76.044 -0.207 -3.478 1.00 0.00 42 ARG A C 6
ATOM 7511 O O . ARG A 1 46 ? 74.865 -0.484 -3.355 1.00 0.00 42 ARG A O 6
ATOM 7532 N N . SER A 1 47 ? 76.544 0.176 -4.628 1.00 0.00 43 SER A N 6
ATOM 7533 C CA . SER A 1 47 ? 75.684 0.224 -5.853 1.00 0.00 43 SER A CA 6
ATOM 7534 C C . SER A 1 47 ? 76.122 -0.863 -6.839 1.00 0.00 43 SER A C 6
ATOM 7535 O O . SER A 1 47 ? 77.299 -1.027 -7.104 1.00 0.00 43 SER A O 6
ATOM 7543 N N . PHE A 1 48 ? 75.185 -1.604 -7.382 1.00 0.00 44 PHE A N 6
ATOM 7544 C CA . PHE A 1 48 ? 75.559 -2.775 -8.240 1.00 0.00 44 PHE A CA 6
ATOM 7545 C C . PHE A 1 48 ? 75.864 -2.331 -9.675 1.00 0.00 44 PHE A C 6
ATOM 7546 O O . PHE A 1 48 ? 76.769 -2.848 -10.304 1.00 0.00 44 PHE A O 6
ATOM 7563 N N . GLY A 1 49 ? 75.120 -1.384 -10.199 1.00 0.00 45 GLY A N 6
ATOM 7564 C CA . GLY A 1 49 ? 75.414 -0.878 -11.572 1.00 0.00 45 GLY A CA 6
ATOM 7565 C C . GLY A 1 49 ? 74.255 -0.019 -12.085 1.00 0.00 45 GLY A C 6
ATOM 7566 O O . GLY A 1 49 ? 73.208 0.064 -11.470 1.00 0.00 45 GLY A O 6
ATOM 7570 N N . THR A 1 50 ? 74.447 0.623 -13.212 1.00 0.00 46 THR A N 6
ATOM 7571 C CA . THR A 1 50 ? 73.331 1.369 -13.879 1.00 0.00 46 THR A CA 6
ATOM 7572 C C . THR A 1 50 ? 73.029 0.779 -15.269 1.00 0.00 46 THR A C 6
ATOM 7573 O O . THR A 1 50 ? 72.236 1.322 -16.014 1.00 0.00 46 THR A O 6
ATOM 7584 N N . GLU A 1 51 ? 73.658 -0.327 -15.619 1.00 0.00 47 GLU A N 6
ATOM 7585 C CA . GLU A 1 51 ? 73.655 -0.820 -17.041 1.00 0.00 47 GLU A CA 6
ATOM 7586 C C . GLU A 1 51 ? 72.237 -0.902 -17.642 1.00 0.00 47 GLU A C 6
ATOM 7587 O O . GLU A 1 51 ? 72.076 -0.852 -18.848 1.00 0.00 47 GLU A O 6
ATOM 7599 N N . ASP A 1 52 ? 71.218 -1.028 -16.825 1.00 0.00 48 ASP A N 6
ATOM 7600 C CA . ASP A 1 52 ? 69.831 -1.183 -17.379 1.00 0.00 48 ASP A CA 6
ATOM 7601 C C . ASP A 1 52 ? 69.401 0.086 -18.129 1.00 0.00 48 ASP A C 6
ATOM 7602 O O . ASP A 1 52 ? 69.099 0.043 -19.308 1.00 0.00 48 ASP A O 6
ATOM 7611 N N . ARG A 1 53 ? 69.372 1.210 -17.453 1.00 0.00 49 ARG A N 6
ATOM 7612 C CA . ARG A 1 53 ? 69.044 2.503 -18.137 1.00 0.00 49 ARG A CA 6
ATOM 7613 C C . ARG A 1 53 ? 70.317 3.246 -18.575 1.00 0.00 49 ARG A C 6
ATOM 7614 O O . ARG A 1 53 ? 70.256 4.394 -18.977 1.00 0.00 49 ARG A O 6
ATOM 7635 N N . ASP A 1 54 ? 71.466 2.610 -18.502 1.00 0.00 50 ASP A N 6
ATOM 7636 C CA . ASP A 1 54 ? 72.760 3.347 -18.707 1.00 0.00 50 ASP A CA 6
ATOM 7637 C C . ASP A 1 54 ? 72.812 4.016 -20.090 1.00 0.00 50 ASP A C 6
ATOM 7638 O O . ASP A 1 54 ? 71.936 3.836 -20.915 1.00 0.00 50 ASP A O 6
ATOM 7647 N N . THR A 1 55 ? 73.844 4.787 -20.331 1.00 0.00 51 THR A N 6
ATOM 7648 C CA . THR A 1 55 ? 74.048 5.397 -21.681 1.00 0.00 51 THR A CA 6
ATOM 7649 C C . THR A 1 55 ? 74.638 4.357 -22.635 1.00 0.00 51 THR A C 6
ATOM 7650 O O . THR A 1 55 ? 75.131 3.327 -22.210 1.00 0.00 51 THR A O 6
ATOM 7661 N N . GLN A 1 56 ? 74.591 4.619 -23.919 1.00 0.00 52 GLN A N 6
ATOM 7662 C CA . GLN A 1 56 ? 75.126 3.626 -24.909 1.00 0.00 52 GLN A CA 6
ATOM 7663 C C . GLN A 1 56 ? 76.665 3.669 -24.968 1.00 0.00 52 GLN A C 6
ATOM 7664 O O . GLN A 1 56 ? 77.273 2.994 -25.778 1.00 0.00 52 GLN A O 6
ATOM 7678 N N . PHE A 1 57 ? 77.299 4.454 -24.122 1.00 0.00 53 PHE A N 6
ATOM 7679 C CA . PHE A 1 57 ? 78.781 4.343 -23.954 1.00 0.00 53 PHE A CA 6
ATOM 7680 C C . PHE A 1 57 ? 79.097 3.446 -22.752 1.00 0.00 53 PHE A C 6
ATOM 7681 O O . PHE A 1 57 ? 78.230 3.150 -21.948 1.00 0.00 53 PHE A O 6
ATOM 7698 N N . GLN A 1 58 ? 80.327 3.014 -22.625 1.00 0.00 54 GLN A N 6
ATOM 7699 C CA . GLN A 1 58 ? 80.684 2.056 -21.529 1.00 0.00 54 GLN A CA 6
ATOM 7700 C C . GLN A 1 58 ? 80.883 2.806 -20.208 1.00 0.00 54 GLN A C 6
ATOM 7701 O O . GLN A 1 58 ? 81.554 3.821 -20.156 1.00 0.00 54 GLN A O 6
ATOM 7715 N N . ILE A 1 59 ? 80.300 2.310 -19.140 1.00 0.00 55 ILE A N 6
ATOM 7716 C CA . ILE A 1 59 ? 80.489 2.951 -17.800 1.00 0.00 55 ILE A CA 6
ATOM 7717 C C . ILE A 1 59 ? 81.261 1.998 -16.880 1.00 0.00 55 ILE A C 6
ATOM 7718 O O . ILE A 1 59 ? 80.977 0.816 -16.822 1.00 0.00 55 ILE A O 6
ATOM 7734 N N . ALA A 1 60 ? 82.234 2.508 -16.163 1.00 0.00 56 ALA A N 6
ATOM 7735 C CA . ALA A 1 60 ? 83.035 1.638 -15.248 1.00 0.00 56 ALA A CA 6
ATOM 7736 C C . ALA A 1 60 ? 82.359 1.557 -13.867 1.00 0.00 56 ALA A C 6
ATOM 7737 O O . ALA A 1 60 ? 81.760 2.521 -13.429 1.00 0.00 56 ALA A O 6
ATOM 7744 N N . PRO A 1 61 ? 82.473 0.411 -13.218 1.00 0.00 57 PRO A N 6
ATOM 7745 C CA . PRO A 1 61 ? 81.843 0.234 -11.883 1.00 0.00 57 PRO A CA 6
ATOM 7746 C C . PRO A 1 61 ? 82.555 1.101 -10.840 1.00 0.00 57 PRO A C 6
ATOM 7747 O O . PRO A 1 61 ? 83.741 1.358 -10.943 1.00 0.00 57 PRO A O 6
ATOM 7758 N N . GLN A 1 62 ? 81.838 1.552 -9.839 1.00 0.00 58 GLN A N 6
ATOM 7759 C CA . GLN A 1 62 ? 82.470 2.385 -8.770 1.00 0.00 58 GLN A CA 6
ATOM 7760 C C . GLN A 1 62 ? 82.931 1.494 -7.613 1.00 0.00 58 GLN A C 6
ATOM 7761 O O . GLN A 1 62 ? 82.127 0.987 -6.852 1.00 0.00 58 GLN A O 6
ATOM 7775 N N . SER A 1 63 ? 84.222 1.302 -7.480 1.00 0.00 59 SER A N 6
ATOM 7776 C CA . SER A 1 63 ? 84.750 0.435 -6.376 1.00 0.00 59 SER A CA 6
ATOM 7777 C C . SER A 1 63 ? 84.511 1.099 -5.017 1.00 0.00 59 SER A C 6
ATOM 7778 O O . SER A 1 63 ? 84.240 0.435 -4.034 1.00 0.00 59 SER A O 6
ATOM 7786 N N . GLN A 1 64 ? 84.611 2.407 -4.959 1.00 0.00 60 GLN A N 6
ATOM 7787 C CA . GLN A 1 64 ? 84.419 3.131 -3.657 1.00 0.00 60 GLN A CA 6
ATOM 7788 C C . GLN A 1 64 ? 83.006 2.891 -3.102 1.00 0.00 60 GLN A C 6
ATOM 7789 O O . GLN A 1 64 ? 82.025 2.989 -3.817 1.00 0.00 60 GLN A O 6
ATOM 7803 N N . ILE A 1 65 ? 82.904 2.579 -1.833 1.00 0.00 61 ILE A N 6
ATOM 7804 C CA . ILE A 1 65 ? 81.561 2.367 -1.207 1.00 0.00 61 ILE A CA 6
ATOM 7805 C C . ILE A 1 65 ? 81.114 3.652 -0.501 1.00 0.00 61 ILE A C 6
ATOM 7806 O O . ILE A 1 65 ? 81.932 4.453 -0.086 1.00 0.00 61 ILE A O 6
ATOM 7822 N N . TYR A 1 66 ? 79.825 3.852 -0.363 1.00 0.00 62 TYR A N 6
ATOM 7823 C CA . TYR A 1 66 ? 79.320 5.126 0.234 1.00 0.00 62 TYR A CA 6
ATOM 7824 C C . TYR A 1 66 ? 79.028 4.939 1.725 1.00 0.00 62 TYR A C 6
ATOM 7825 O O . TYR A 1 66 ? 78.121 4.219 2.099 1.00 0.00 62 TYR A O 6
ATOM 7843 N N . ASP A 1 67 ? 79.795 5.582 2.577 1.00 0.00 63 ASP A N 6
ATOM 7844 C CA . ASP A 1 67 ? 79.520 5.535 4.055 1.00 0.00 63 ASP A CA 6
ATOM 7845 C C . ASP A 1 67 ? 78.061 5.900 4.368 1.00 0.00 63 ASP A C 6
ATOM 7846 O O . ASP A 1 67 ? 77.427 5.291 5.209 1.00 0.00 63 ASP A O 6
ATOM 7855 N N . TYR A 1 68 ? 77.531 6.892 3.692 1.00 0.00 64 TYR A N 6
ATOM 7856 C CA . TYR A 1 68 ? 76.154 7.383 4.012 1.00 0.00 64 TYR A CA 6
ATOM 7857 C C . TYR A 1 68 ? 75.515 8.008 2.768 1.00 0.00 64 TYR A C 6
ATOM 7858 O O . TYR A 1 68 ? 76.113 8.837 2.106 1.00 0.00 64 TYR A O 6
ATOM 7876 N N . ILE A 1 69 ? 74.306 7.614 2.448 1.00 0.00 65 ILE A N 6
ATOM 7877 C CA . ILE A 1 69 ? 73.555 8.296 1.343 1.00 0.00 65 ILE A CA 6
ATOM 7878 C C . ILE A 1 69 ? 72.167 8.722 1.843 1.00 0.00 65 ILE A C 6
ATOM 7879 O O . ILE A 1 69 ? 71.427 7.928 2.395 1.00 0.00 65 ILE A O 6
ATOM 7895 N N . LEU A 1 70 ? 71.821 9.972 1.650 1.00 0.00 66 LEU A N 6
ATOM 7896 C CA . LEU A 1 70 ? 70.448 10.447 2.008 1.00 0.00 66 LEU A CA 6
ATOM 7897 C C . LEU A 1 70 ? 69.514 10.286 0.804 1.00 0.00 66 LEU A C 6
ATOM 7898 O O . LEU A 1 70 ? 69.881 10.589 -0.317 1.00 0.00 66 LEU A O 6
ATOM 7914 N N . PHE A 1 71 ? 68.314 9.812 1.030 1.00 0.00 67 PHE A N 6
ATOM 7915 C CA . PHE A 1 71 ? 67.390 9.519 -0.108 1.00 0.00 67 PHE A CA 6
ATOM 7916 C C . PHE A 1 71 ? 65.972 10.005 0.210 1.00 0.00 67 PHE A C 6
ATOM 7917 O O . PHE A 1 71 ? 65.433 9.723 1.263 1.00 0.00 67 PHE A O 6
ATOM 7934 N N . ARG A 1 72 ? 65.370 10.735 -0.699 1.00 0.00 68 ARG A N 6
ATOM 7935 C CA . ARG A 1 72 ? 63.933 11.118 -0.533 1.00 0.00 68 ARG A CA 6
ATOM 7936 C C . ARG A 1 72 ? 63.025 10.080 -1.203 1.00 0.00 68 ARG A C 6
ATOM 7937 O O . ARG A 1 72 ? 63.382 9.477 -2.203 1.00 0.00 68 ARG A O 6
ATOM 7958 N N . GLY A 1 73 ? 61.849 9.866 -0.660 1.00 0.00 69 GLY A N 6
ATOM 7959 C CA . GLY A 1 73 ? 60.897 8.878 -1.263 1.00 0.00 69 GLY A CA 6
ATOM 7960 C C . GLY A 1 73 ? 60.561 9.270 -2.711 1.00 0.00 69 GLY A C 6
ATOM 7961 O O . GLY A 1 73 ? 60.231 8.428 -3.526 1.00 0.00 69 GLY A O 6
ATOM 7965 N N . SER A 1 74 ? 60.642 10.541 -3.033 1.00 0.00 70 SER A N 6
ATOM 7966 C CA . SER A 1 74 ? 60.279 11.001 -4.415 1.00 0.00 70 SER A CA 6
ATOM 7967 C C . SER A 1 74 ? 61.254 10.435 -5.455 1.00 0.00 70 SER A C 6
ATOM 7968 O O . SER A 1 74 ? 60.854 10.051 -6.540 1.00 0.00 70 SER A O 6
ATOM 7976 N N . ASP A 1 75 ? 62.526 10.379 -5.135 1.00 0.00 71 ASP A N 6
ATOM 7977 C CA . ASP A 1 75 ? 63.540 9.947 -6.152 1.00 0.00 71 ASP A CA 6
ATOM 7978 C C . ASP A 1 75 ? 63.595 8.416 -6.251 1.00 0.00 71 ASP A C 6
ATOM 7979 O O . ASP A 1 75 ? 63.849 7.870 -7.308 1.00 0.00 71 ASP A O 6
ATOM 7988 N N . ILE A 1 76 ? 63.362 7.723 -5.162 1.00 0.00 72 ILE A N 6
ATOM 7989 C CA . ILE A 1 76 ? 63.350 6.226 -5.211 1.00 0.00 72 ILE A CA 6
ATOM 7990 C C . ILE A 1 76 ? 61.906 5.708 -5.193 1.00 0.00 72 ILE A C 6
ATOM 7991 O O . ILE A 1 76 ? 61.057 6.221 -4.488 1.00 0.00 72 ILE A O 6
ATOM 8007 N N . LYS A 1 77 ? 61.638 4.686 -5.971 1.00 0.00 73 LYS A N 6
ATOM 8008 C CA . LYS A 1 77 ? 60.227 4.283 -6.237 1.00 0.00 73 LYS A CA 6
ATOM 8009 C C . LYS A 1 77 ? 59.855 2.997 -5.488 1.00 0.00 73 LYS A C 6
ATOM 8010 O O . LYS A 1 77 ? 58.685 2.720 -5.294 1.00 0.00 73 LYS A O 6
ATOM 8029 N N . ASP A 1 78 ? 60.820 2.205 -5.062 1.00 0.00 74 ASP A N 6
ATOM 8030 C CA . ASP A 1 78 ? 60.458 0.929 -4.363 1.00 0.00 74 ASP A CA 6
ATOM 8031 C C . ASP A 1 78 ? 61.531 0.525 -3.347 1.00 0.00 74 ASP A C 6
ATOM 8032 O O . ASP A 1 78 ? 62.711 0.547 -3.632 1.00 0.00 74 ASP A O 6
ATOM 8041 N N . ILE A 1 79 ? 61.110 0.157 -2.158 1.00 0.00 75 ILE A N 6
ATOM 8042 C CA . ILE A 1 79 ? 62.067 -0.336 -1.120 1.00 0.00 75 ILE A CA 6
ATOM 8043 C C . ILE A 1 79 ? 61.530 -1.632 -0.490 1.00 0.00 75 ILE A C 6
ATOM 8044 O O . ILE A 1 79 ? 60.349 -1.751 -0.219 1.00 0.00 75 ILE A O 6
ATOM 8060 N N . ARG A 1 80 ? 62.389 -2.596 -0.258 1.00 0.00 76 ARG A N 6
ATOM 8061 C CA . ARG A 1 80 ? 61.933 -3.886 0.350 1.00 0.00 76 ARG A CA 6
ATOM 8062 C C . ARG A 1 80 ? 63.033 -4.476 1.241 1.00 0.00 76 ARG A C 6
ATOM 8063 O O . ARG A 1 80 ? 64.208 -4.339 0.960 1.00 0.00 76 ARG A O 6
ATOM 8084 N N . VAL A 1 81 ? 62.653 -5.131 2.312 1.00 0.00 77 VAL A N 6
ATOM 8085 C CA . VAL A 1 81 ? 63.670 -5.751 3.226 1.00 0.00 77 VAL A CA 6
ATOM 8086 C C . VAL A 1 81 ? 64.071 -7.140 2.713 1.00 0.00 77 VAL A C 6
ATOM 8087 O O . VAL A 1 81 ? 63.269 -7.847 2.129 1.00 0.00 77 VAL A O 6
ATOM 8100 N N . VAL A 1 82 ? 65.306 -7.532 2.925 1.00 0.00 78 VAL A N 6
ATOM 8101 C CA . VAL A 1 82 ? 65.777 -8.862 2.419 1.00 0.00 78 VAL A CA 6
ATOM 8102 C C . VAL A 1 82 ? 66.663 -9.543 3.468 1.00 0.00 78 VAL A C 6
ATOM 8103 O O . VAL A 1 82 ? 67.375 -8.890 4.207 1.00 0.00 78 VAL A O 6
ATOM 8116 N N . ASN A 1 83 ? 66.619 -10.852 3.533 1.00 0.00 79 ASN A N 6
ATOM 8117 C CA . ASN A 1 83 ? 67.460 -11.592 4.524 1.00 0.00 79 ASN A CA 6
ATOM 8118 C C . ASN A 1 83 ? 68.690 -12.186 3.833 1.00 0.00 79 ASN A C 6
ATOM 8119 O O . ASN A 1 83 ? 68.637 -12.569 2.677 1.00 0.00 79 ASN A O 6
ATOM 8130 N N . ASN A 1 84 ? 69.796 -12.266 4.534 1.00 0.00 80 ASN A N 6
ATOM 8131 C CA . ASN A 1 84 ? 71.046 -12.831 3.924 1.00 0.00 80 ASN A CA 6
ATOM 8132 C C . ASN A 1 84 ? 70.856 -14.314 3.585 1.00 0.00 80 ASN A C 6
ATOM 8133 O O . ASN A 1 84 ? 71.427 -14.816 2.634 1.00 0.00 80 ASN A O 6
ATOM 8144 N N . HIS A 1 85 ? 70.058 -15.013 4.357 1.00 0.00 81 HIS A N 6
ATOM 8145 C CA . HIS A 1 85 ? 69.828 -16.466 4.089 1.00 0.00 81 HIS A CA 6
ATOM 8146 C C . HIS A 1 85 ? 68.560 -16.653 3.250 1.00 0.00 81 HIS A C 6
ATOM 8147 O O . HIS A 1 85 ? 67.457 -16.458 3.730 1.00 0.00 81 HIS A O 6
ATOM 8161 N N . THR A 1 86 ? 68.713 -17.031 2.004 1.00 0.00 82 THR A N 6
ATOM 8162 C CA . THR A 1 86 ? 67.524 -17.244 1.12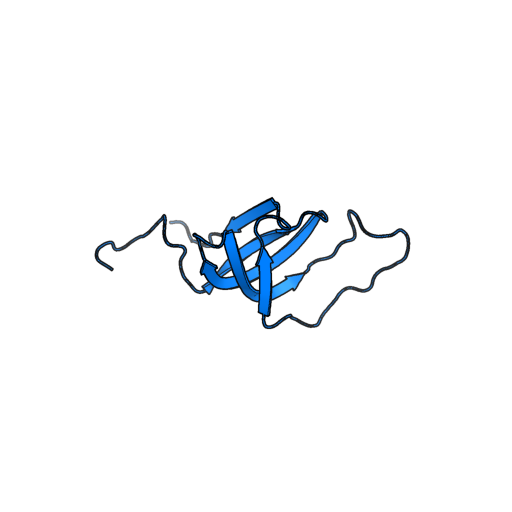2 1.00 0.00 82 THR A CA 6
ATOM 8163 C C . THR A 1 86 ? 67.641 -18.584 0.392 1.00 0.00 82 THR A C 6
ATOM 8164 O O . THR A 1 86 ? 68.694 -19.196 0.370 1.00 0.00 82 THR A O 6
ATOM 8175 N N . LEU A 1 87 ? 66.566 -19.042 -0.203 1.00 0.00 83 LEU A N 6
ATOM 8176 C CA . LEU A 1 87 ? 66.608 -20.342 -0.947 1.00 0.00 83 LEU A CA 6
ATOM 8177 C C . LEU A 1 87 ? 67.414 -20.182 -2.247 1.00 0.00 83 LEU A C 6
ATOM 8178 O O . LEU A 1 87 ? 67.518 -19.087 -2.765 1.00 0.00 83 LEU A O 6
ATOM 8194 N N . PRO A 1 88 ? 67.961 -21.279 -2.737 1.00 0.00 84 PRO A N 6
ATOM 8195 C CA . PRO A 1 88 ? 68.767 -21.229 -3.986 1.00 0.00 84 PRO A CA 6
ATOM 8196 C C . PRO A 1 88 ? 67.870 -20.914 -5.187 1.00 0.00 84 PRO A C 6
ATOM 8197 O O . PRO A 1 88 ? 68.319 -21.108 -6.305 1.00 0.00 84 PRO A O 6
ATOM 8209 N N . GLY A 1 1 ? 68.687 -22.685 22.393 1.00 0.00 -3 GLY A N 7
ATOM 8210 C CA . GLY A 1 1 ? 68.116 -21.615 21.526 1.00 0.00 -3 GLY A CA 7
ATOM 8211 C C . GLY A 1 1 ? 67.334 -20.622 22.387 1.00 0.00 -3 GLY A C 7
ATOM 8212 O O . GLY A 1 1 ? 67.579 -20.491 23.572 1.00 0.00 -3 GLY A O 7
ATOM 8218 N N . ALA A 1 2 ? 66.394 -19.923 21.797 1.00 0.00 -2 ALA A N 7
ATOM 8219 C CA . ALA A 1 2 ? 65.586 -18.932 22.571 1.00 0.00 -2 ALA A CA 7
ATOM 8220 C C . ALA A 1 2 ? 64.207 -19.513 22.896 1.00 0.00 -2 ALA A C 7
ATOM 8221 O O . ALA A 1 2 ? 63.610 -20.199 22.087 1.00 0.00 -2 ALA A O 7
ATOM 8228 N N . MET A 1 3 ? 63.701 -19.240 24.076 1.00 0.00 -1 MET A N 7
ATOM 8229 C CA . MET A 1 3 ? 62.356 -19.776 24.468 1.00 0.00 -1 MET A CA 7
ATOM 8230 C C . MET A 1 3 ? 61.260 -19.156 23.593 1.00 0.00 -1 MET A C 7
ATOM 8231 O O . MET A 1 3 ? 60.307 -19.816 23.222 1.00 0.00 -1 MET A O 7
ATOM 8245 N N . ALA A 1 4 ? 61.394 -17.893 23.267 1.00 0.00 0 ALA A N 7
ATOM 8246 C CA . ALA A 1 4 ? 60.373 -17.219 22.409 1.00 0.00 0 ALA A CA 7
ATOM 8247 C C . ALA A 1 4 ? 61.000 -16.032 21.673 1.00 0.00 0 ALA A C 7
ATOM 8248 O O . ALA A 1 4 ? 61.926 -15.411 22.160 1.00 0.00 0 ALA A O 7
ATOM 8255 N N . MET A 1 5 ? 60.500 -15.717 20.501 1.00 0.00 1 MET A N 7
ATOM 8256 C CA . MET A 1 5 ? 61.054 -14.567 19.723 1.00 0.00 1 MET A CA 7
ATOM 8257 C C . MET A 1 5 ? 59.962 -13.521 19.477 1.00 0.00 1 MET A C 7
ATOM 8258 O O . MET A 1 5 ? 58.926 -13.819 18.910 1.00 0.00 1 MET A O 7
ATOM 8272 N N . SER A 1 6 ? 60.190 -12.301 19.899 1.00 0.00 2 SER A N 7
ATOM 8273 C CA . SER A 1 6 ? 59.182 -11.218 19.679 1.00 0.00 2 SER A CA 7
ATOM 8274 C C . SER A 1 6 ? 59.831 -10.031 18.963 1.00 0.00 2 SER A C 7
ATOM 8275 O O . SER A 1 6 ? 60.975 -9.697 19.213 1.00 0.00 2 SER A O 7
ATOM 8283 N N . GLY A 1 7 ? 59.107 -9.393 18.074 1.00 0.00 3 GLY A N 7
ATOM 8284 C CA . GLY A 1 7 ? 59.669 -8.221 17.339 1.00 0.00 3 GLY A CA 7
ATOM 8285 C C . GLY A 1 7 ? 58.528 -7.314 16.873 1.00 0.00 3 GLY A C 7
ATOM 8286 O O . GLY A 1 7 ? 57.766 -7.668 15.992 1.00 0.00 3 GLY A O 7
ATOM 8290 N N . GLY A 1 8 ? 58.409 -6.147 17.460 1.00 0.00 4 GLY A N 7
ATOM 8291 C CA . GLY A 1 8 ? 57.335 -5.194 17.043 1.00 0.00 4 GLY A CA 7
ATOM 8292 C C . GLY A 1 8 ? 57.921 -4.150 16.092 1.00 0.00 4 GLY A C 7
ATOM 8293 O O . GLY A 1 8 ? 57.497 -4.026 14.958 1.00 0.00 4 GLY A O 7
ATOM 8297 N N . LEU A 1 9 ? 58.894 -3.398 16.549 1.00 0.00 5 LEU A N 7
ATOM 8298 C CA . LEU A 1 9 ? 59.538 -2.374 15.668 1.00 0.00 5 LEU A CA 7
ATOM 8299 C C . LEU A 1 9 ? 60.576 -3.041 14.752 1.00 0.00 5 LEU A C 7
ATOM 8300 O O . LEU A 1 9 ? 61.083 -4.099 15.076 1.00 0.00 5 LEU A O 7
ATOM 8316 N N . PRO A 1 10 ? 60.865 -2.403 13.631 1.00 0.00 6 PRO A N 7
ATOM 8317 C CA . PRO A 1 10 ? 61.869 -2.958 12.684 1.00 0.00 6 PRO A CA 7
ATOM 8318 C C . PRO A 1 10 ? 63.267 -2.930 13.313 1.00 0.00 6 PRO A C 7
ATOM 8319 O O . PRO A 1 10 ? 63.683 -1.932 13.872 1.00 0.00 6 PRO A O 7
ATOM 8330 N N . GLU A 1 11 ? 63.992 -4.021 13.222 1.00 0.00 7 GLU A N 7
ATOM 8331 C CA . GLU A 1 11 ? 65.364 -4.075 13.827 1.00 0.00 7 GLU A CA 7
ATOM 8332 C C . GLU A 1 11 ? 66.302 -3.089 13.121 1.00 0.00 7 GLU A C 7
ATOM 8333 O O . GLU A 1 11 ? 66.425 -3.098 11.911 1.00 0.00 7 GLU A O 7
ATOM 8345 N N . LEU A 1 12 ? 66.960 -2.241 13.876 1.00 0.00 8 LEU A N 7
ATOM 8346 C CA . LEU A 1 12 ? 67.921 -1.264 13.263 1.00 0.00 8 LEU A CA 7
ATOM 8347 C C . LEU A 1 12 ? 69.103 -2.000 12.622 1.00 0.00 8 LEU A C 7
ATOM 8348 O O . LEU A 1 12 ? 69.483 -3.072 13.055 1.00 0.00 8 LEU A O 7
ATOM 8364 N N . GLY A 1 13 ? 69.680 -1.429 11.591 1.00 0.00 9 GLY A N 7
ATOM 8365 C CA . GLY A 1 13 ? 70.872 -2.059 10.943 1.00 0.00 9 GLY A CA 7
ATOM 8366 C C . GLY A 1 13 ? 70.467 -3.168 9.959 1.00 0.00 9 GLY A C 7
ATOM 8367 O O . GLY A 1 13 ? 71.316 -3.762 9.318 1.00 0.00 9 GLY A O 7
ATOM 8371 N N . SER A 1 14 ? 69.189 -3.458 9.828 1.00 0.00 10 SER A N 7
ATOM 8372 C CA . SER A 1 14 ? 68.749 -4.539 8.881 1.00 0.00 10 SER A CA 7
ATOM 8373 C C . SER A 1 14 ? 69.155 -4.191 7.445 1.00 0.00 10 SER A C 7
ATOM 8374 O O . SER A 1 14 ? 69.207 -3.033 7.073 1.00 0.00 10 SER A O 7
ATOM 8382 N N . LYS A 1 15 ? 69.445 -5.187 6.642 1.00 0.00 11 LYS A N 7
ATOM 8383 C CA . LYS A 1 15 ? 69.845 -4.920 5.223 1.00 0.00 11 LYS A CA 7
ATOM 8384 C C . LYS A 1 15 ? 68.604 -4.693 4.347 1.00 0.00 11 LYS A C 7
ATOM 8385 O O . LYS A 1 15 ? 67.705 -5.516 4.299 1.00 0.00 11 LYS A O 7
ATOM 8404 N N . ILE A 1 16 ? 68.553 -3.579 3.655 1.00 0.00 12 ILE A N 7
ATOM 8405 C CA . ILE A 1 16 ? 67.385 -3.292 2.764 1.00 0.00 12 ILE A CA 7
ATOM 8406 C C . ILE A 1 16 ? 67.861 -3.103 1.320 1.00 0.00 12 ILE A C 7
ATOM 8407 O O . ILE A 1 16 ? 68.932 -2.577 1.070 1.00 0.00 12 ILE A O 7
ATOM 8423 N N . SER A 1 17 ? 67.061 -3.535 0.375 1.00 0.00 13 SER A N 7
ATOM 8424 C CA . SER A 1 17 ? 67.378 -3.311 -1.065 1.00 0.00 13 SER A CA 7
ATOM 8425 C C . SER A 1 17 ? 66.514 -2.168 -1.606 1.00 0.00 13 SER A C 7
ATOM 8426 O O . SER A 1 17 ? 65.334 -2.089 -1.319 1.00 0.00 13 SER A O 7
ATOM 8434 N N . LEU A 1 18 ? 67.096 -1.291 -2.380 1.00 0.00 14 LEU A N 7
ATOM 8435 C CA . LEU A 1 18 ? 66.396 -0.027 -2.759 1.00 0.00 14 LEU A CA 7
ATOM 8436 C C . LEU A 1 18 ? 66.526 0.219 -4.268 1.00 0.00 14 LEU A C 7
ATOM 8437 O O . LEU A 1 18 ? 67.616 0.257 -4.800 1.00 0.00 14 LEU A O 7
ATOM 8453 N N . ILE A 1 19 ? 65.420 0.386 -4.953 1.00 0.00 15 ILE A N 7
ATOM 8454 C CA . ILE A 1 19 ? 65.471 0.610 -6.434 1.00 0.00 15 ILE A CA 7
ATOM 8455 C C . ILE A 1 19 ? 65.174 2.084 -6.744 1.00 0.00 15 ILE A C 7
ATOM 8456 O O . ILE A 1 19 ? 64.099 2.584 -6.441 1.00 0.00 15 ILE A O 7
ATOM 8472 N N . SER A 1 20 ? 66.121 2.771 -7.343 1.00 0.00 16 SER A N 7
ATOM 8473 C CA . SER A 1 20 ? 65.953 4.234 -7.622 1.00 0.00 16 SER A CA 7
ATOM 8474 C C . SER A 1 20 ? 65.382 4.470 -9.027 1.00 0.00 16 SER A C 7
ATOM 8475 O O . SER A 1 20 ? 65.507 3.634 -9.907 1.00 0.00 16 SER A O 7
ATOM 8483 N N . LYS A 1 21 ? 64.774 5.623 -9.236 1.00 0.00 17 LYS A N 7
ATOM 8484 C CA . LYS A 1 21 ? 64.013 5.904 -10.509 1.00 0.00 17 LYS A CA 7
ATOM 8485 C C . LYS A 1 21 ? 64.861 5.665 -11.771 1.00 0.00 17 LYS A C 7
ATOM 8486 O O . LYS A 1 21 ? 64.329 5.595 -12.864 1.00 0.00 17 LYS A O 7
ATOM 8505 N N . ALA A 1 22 ? 66.160 5.539 -11.638 1.00 0.00 18 ALA A N 7
ATOM 8506 C CA . ALA A 1 22 ? 67.021 5.287 -12.835 1.00 0.00 18 ALA A CA 7
ATOM 8507 C C . ALA A 1 22 ? 67.165 3.779 -13.083 1.00 0.00 18 ALA A C 7
ATOM 8508 O O . ALA A 1 22 ? 68.082 3.344 -13.753 1.00 0.00 18 ALA A O 7
ATOM 8515 N N . ASP A 1 23 ? 66.261 2.976 -12.546 1.00 0.00 19 ASP A N 7
ATOM 8516 C CA . ASP A 1 23 ? 66.381 1.483 -12.644 1.00 0.00 19 ASP A CA 7
ATOM 8517 C C . ASP A 1 23 ? 67.744 1.036 -12.111 1.00 0.00 19 ASP A C 7
ATOM 8518 O O . ASP A 1 23 ? 68.340 0.095 -12.604 1.00 0.00 19 ASP A O 7
ATOM 8527 N N . ILE A 1 24 ? 68.232 1.716 -11.102 1.00 0.00 20 ILE A N 7
ATOM 8528 C CA . ILE A 1 24 ? 69.541 1.332 -10.488 1.00 0.00 20 ILE A CA 7
ATOM 8529 C C . ILE A 1 24 ? 69.281 0.603 -9.171 1.00 0.00 20 ILE A C 7
ATOM 8530 O O . ILE A 1 24 ? 68.356 0.933 -8.452 1.00 0.00 20 ILE A O 7
ATOM 8546 N N . ARG A 1 25 ? 70.085 -0.377 -8.849 1.00 0.00 21 ARG A N 7
ATOM 8547 C CA . ARG A 1 25 ? 69.872 -1.127 -7.578 1.00 0.00 21 ARG A CA 7
ATOM 8548 C C . ARG A 1 25 ? 70.918 -0.710 -6.540 1.00 0.00 21 ARG A C 7
ATOM 8549 O O . ARG A 1 25 ? 72.109 -0.863 -6.745 1.00 0.00 21 ARG A O 7
ATOM 8570 N N . TYR A 1 26 ? 70.467 -0.187 -5.429 1.00 0.00 22 TYR A N 7
ATOM 8571 C CA . TYR A 1 26 ? 71.386 0.146 -4.302 1.00 0.00 22 TYR A CA 7
ATOM 8572 C C . TYR A 1 26 ? 71.059 -0.754 -3.111 1.00 0.00 22 TYR A C 7
ATOM 8573 O O . TYR A 1 26 ? 69.929 -1.164 -2.937 1.00 0.00 22 TYR A O 7
ATOM 8591 N N . GLU A 1 27 ? 72.031 -1.065 -2.295 1.00 0.00 23 GLU A N 7
ATOM 8592 C CA . GLU A 1 27 ? 71.749 -1.868 -1.065 1.00 0.00 23 GLU A CA 7
ATOM 8593 C C . GLU A 1 27 ? 72.597 -1.349 0.092 1.00 0.00 23 GLU A C 7
ATOM 8594 O O . GLU A 1 27 ? 73.749 -1.011 -0.092 1.00 0.00 23 GLU A O 7
ATOM 8606 N N . GLY A 1 28 ? 72.043 -1.290 1.278 1.00 0.00 24 GLY A N 7
ATOM 8607 C CA . GLY A 1 28 ? 72.806 -0.699 2.422 1.00 0.00 24 GLY A CA 7
ATOM 8608 C C . GLY A 1 28 ? 72.087 -0.970 3.745 1.00 0.00 24 GLY A C 7
ATOM 8609 O O . GLY A 1 28 ? 70.980 -1.479 3.770 1.00 0.00 24 GLY A O 7
ATOM 8613 N N . ARG A 1 29 ? 72.720 -0.632 4.845 1.00 0.00 25 ARG A N 7
ATOM 8614 C CA . ARG A 1 29 ? 72.091 -0.856 6.186 1.00 0.00 25 ARG A CA 7
ATOM 8615 C C . ARG A 1 29 ? 71.178 0.317 6.556 1.00 0.00 25 ARG A C 7
ATOM 8616 O O . ARG A 1 29 ? 71.531 1.468 6.372 1.00 0.00 25 ARG A O 7
ATOM 8637 N N . LEU A 1 30 ? 70.009 0.031 7.077 1.00 0.00 26 LEU A N 7
ATOM 8638 C CA . LEU A 1 30 ? 69.102 1.128 7.554 1.00 0.00 26 LEU A CA 7
ATOM 8639 C C . LEU A 1 30 ? 69.713 1.850 8.759 1.00 0.00 26 LEU A C 7
ATOM 8640 O O . LEU A 1 30 ? 69.962 1.248 9.788 1.00 0.00 26 LEU A O 7
ATOM 8656 N N . TYR A 1 31 ? 69.958 3.131 8.638 1.00 0.00 27 TYR A N 7
ATOM 8657 C CA . TYR A 1 31 ? 70.517 3.904 9.789 1.00 0.00 27 TYR A CA 7
ATOM 8658 C C . TYR A 1 31 ? 69.406 4.682 10.500 1.00 0.00 27 TYR A C 7
ATOM 8659 O O . TYR A 1 31 ? 69.269 4.613 11.707 1.00 0.00 27 TYR A O 7
ATOM 8677 N N . THR A 1 32 ? 68.611 5.419 9.757 1.00 0.00 28 THR A N 7
ATOM 8678 C CA . THR A 1 32 ? 67.525 6.237 10.385 1.00 0.00 28 THR A CA 7
ATOM 8679 C C . THR A 1 32 ? 66.392 6.475 9.382 1.00 0.00 28 THR A C 7
ATOM 8680 O O . THR A 1 32 ? 66.595 6.430 8.183 1.00 0.00 28 THR A O 7
ATOM 8691 N N . VAL A 1 33 ? 65.200 6.731 9.869 1.00 0.00 29 VAL A N 7
ATOM 8692 C CA . VAL A 1 33 ? 64.036 6.957 8.956 1.00 0.00 29 VAL A CA 7
ATOM 8693 C C . VAL A 1 33 ? 63.126 8.059 9.524 1.00 0.00 29 VAL A C 7
ATOM 8694 O O . VAL A 1 33 ? 62.975 8.189 10.724 1.00 0.00 29 VAL A O 7
ATOM 8707 N N . ASP A 1 34 ? 62.525 8.849 8.665 1.00 0.00 30 ASP A N 7
ATOM 8708 C CA . ASP A 1 34 ? 61.584 9.910 9.134 1.00 0.00 30 ASP A CA 7
ATOM 8709 C C . ASP A 1 34 ? 60.246 9.778 8.388 1.00 0.00 30 ASP A C 7
ATOM 8710 O O . ASP A 1 34 ? 60.130 10.241 7.267 1.00 0.00 30 ASP A O 7
ATOM 8719 N N . PRO A 1 35 ? 59.270 9.149 9.026 1.00 0.00 31 PRO A N 7
ATOM 8720 C CA . PRO A 1 35 ? 57.965 8.888 8.353 1.00 0.00 31 PRO A CA 7
ATOM 8721 C C . PRO A 1 35 ? 57.301 10.199 7.911 1.00 0.00 31 PRO A C 7
ATOM 8722 O O . PRO A 1 35 ? 56.774 10.298 6.819 1.00 0.00 31 PRO A O 7
ATOM 8733 N N . GLN A 1 36 ? 57.340 11.209 8.743 1.00 0.00 32 GLN A N 7
ATOM 8734 C CA . GLN A 1 36 ? 56.552 12.450 8.453 1.00 0.00 32 GLN A CA 7
ATOM 8735 C C . GLN A 1 36 ? 57.304 13.331 7.449 1.00 0.00 32 GLN A C 7
ATOM 8736 O O . GLN A 1 36 ? 56.703 14.125 6.747 1.00 0.00 32 GLN A O 7
ATOM 8750 N N . GLU A 1 37 ? 58.606 13.201 7.376 1.00 0.00 33 GLU A N 7
ATOM 8751 C CA . GLU A 1 37 ? 59.377 13.925 6.317 1.00 0.00 33 GLU A CA 7
ATOM 8752 C C . GLU A 1 37 ? 59.442 13.105 5.015 1.00 0.00 33 GLU A C 7
ATOM 8753 O O . GLU A 1 37 ? 60.048 13.531 4.049 1.00 0.00 33 GLU A O 7
ATOM 8765 N N . CYS A 1 38 ? 58.824 11.932 4.974 1.00 0.00 34 CYS A N 7
ATOM 8766 C CA . CYS A 1 38 ? 58.914 11.047 3.759 1.00 0.00 34 CYS A CA 7
ATOM 8767 C C . CYS A 1 38 ? 60.374 10.864 3.311 1.00 0.00 34 CYS A C 7
ATOM 8768 O O . CYS A 1 38 ? 60.668 10.820 2.128 1.00 0.00 34 CYS A O 7
ATOM 8776 N N . THR A 1 39 ? 61.288 10.754 4.248 1.00 0.00 35 THR A N 7
ATOM 8777 C CA . THR A 1 39 ? 62.736 10.693 3.880 1.00 0.00 35 THR A CA 7
ATOM 8778 C C . THR A 1 39 ? 63.445 9.606 4.688 1.00 0.00 35 THR A C 7
ATOM 8779 O O . THR A 1 39 ? 63.021 9.253 5.770 1.00 0.00 35 THR A O 7
ATOM 8790 N N . ILE A 1 40 ? 64.521 9.075 4.164 1.00 0.00 36 ILE A N 7
ATOM 8791 C CA . ILE A 1 40 ? 65.294 8.037 4.914 1.00 0.00 36 ILE A CA 7
ATOM 8792 C C . ILE A 1 40 ? 66.798 8.226 4.680 1.00 0.00 36 ILE A C 7
ATOM 8793 O O . ILE A 1 40 ? 67.207 8.886 3.744 1.00 0.00 36 ILE A O 7
ATOM 8809 N N . ALA A 1 41 ? 67.615 7.650 5.524 1.00 0.00 37 ALA A N 7
ATOM 8810 C CA . ALA A 1 41 ? 69.091 7.710 5.310 1.00 0.00 37 ALA A CA 7
ATOM 8811 C C . ALA A 1 41 ? 69.708 6.337 5.577 1.00 0.00 37 ALA A C 7
ATOM 8812 O O . ALA A 1 41 ? 69.483 5.740 6.615 1.00 0.00 37 ALA A O 7
ATOM 8819 N N . LEU A 1 42 ? 70.481 5.840 4.644 1.00 0.00 38 LEU A N 7
ATOM 8820 C CA . LEU A 1 42 ? 71.085 4.484 4.801 1.00 0.00 38 LEU A CA 7
ATOM 8821 C C . LEU A 1 42 ? 72.590 4.615 5.020 1.00 0.00 38 LEU A C 7
ATOM 8822 O O . LEU A 1 42 ? 73.214 5.532 4.520 1.00 0.00 38 LEU A O 7
ATOM 8838 N N . SER A 1 43 ? 73.176 3.707 5.758 1.00 0.00 39 SER A N 7
ATOM 8839 C CA . SER A 1 43 ? 74.639 3.796 6.040 1.00 0.00 39 SER A CA 7
ATOM 8840 C C . SER A 1 43 ? 75.331 2.550 5.497 1.00 0.00 39 SER A C 7
ATOM 8841 O O . SER A 1 43 ? 74.725 1.499 5.407 1.00 0.00 39 SER A O 7
ATOM 8849 N N . SER A 1 44 ? 76.592 2.661 5.137 1.00 0.00 40 SER A N 7
ATOM 8850 C CA . SER A 1 44 ? 77.303 1.540 4.431 1.00 0.00 40 SER A CA 7
ATOM 8851 C C . SER A 1 44 ? 76.422 0.971 3.307 1.00 0.00 40 SER A C 7
ATOM 8852 O O . SER A 1 44 ? 75.722 -0.012 3.481 1.00 0.00 40 SER A O 7
ATOM 8860 N N . VAL A 1 45 ? 76.452 1.606 2.161 1.00 0.00 41 VAL A N 7
ATOM 8861 C CA . VAL A 1 45 ? 75.618 1.152 1.009 1.00 0.00 41 VAL A CA 7
ATOM 8862 C C . VAL A 1 45 ? 76.467 1.146 -0.274 1.00 0.00 41 VAL A C 7
ATOM 8863 O O . VAL A 1 45 ? 77.395 1.921 -0.415 1.00 0.00 41 VAL A O 7
ATOM 8876 N N . ARG A 1 46 ? 76.153 0.277 -1.200 1.00 0.00 42 ARG A N 7
ATOM 8877 C CA . ARG A 1 46 ? 76.909 0.227 -2.489 1.00 0.00 42 ARG A CA 7
ATOM 8878 C C . ARG A 1 46 ? 75.935 0.085 -3.665 1.00 0.00 42 ARG A C 7
ATOM 8879 O O . ARG A 1 46 ? 74.848 -0.440 -3.513 1.00 0.00 42 ARG A O 7
ATOM 8900 N N . SER A 1 47 ? 76.320 0.549 -4.829 1.00 0.00 43 SER A N 7
ATOM 8901 C CA . SER A 1 47 ? 75.447 0.396 -6.034 1.00 0.00 43 SER A CA 7
ATOM 8902 C C . SER A 1 47 ? 76.042 -0.662 -6.967 1.00 0.00 43 SER A C 7
ATOM 8903 O O . SER A 1 47 ? 77.238 -0.696 -7.189 1.00 0.00 43 SER A O 7
ATOM 8911 N N . PHE A 1 48 ? 75.217 -1.521 -7.515 1.00 0.00 44 PHE A N 7
ATOM 8912 C CA . PHE A 1 48 ? 75.756 -2.672 -8.308 1.00 0.00 44 PHE A CA 7
ATOM 8913 C C . PHE A 1 48 ? 76.079 -2.244 -9.743 1.00 0.00 44 PHE A C 7
ATOM 8914 O O . PHE A 1 48 ? 77.066 -2.676 -10.311 1.00 0.00 44 PHE A O 7
ATOM 8931 N N . GLY A 1 49 ? 75.262 -1.403 -10.331 1.00 0.00 45 GLY A N 7
ATOM 8932 C CA . GLY A 1 49 ? 75.582 -0.874 -11.689 1.00 0.00 45 GLY A CA 7
ATOM 8933 C C . GLY A 1 49 ? 74.360 -0.179 -12.283 1.00 0.00 45 GLY A C 7
ATOM 8934 O O . GLY A 1 49 ? 73.257 -0.300 -11.782 1.00 0.00 45 GLY A O 7
ATOM 8938 N N . THR A 1 50 ? 74.556 0.551 -13.351 1.00 0.00 46 THR A N 7
ATOM 8939 C CA . THR A 1 50 ? 73.401 1.129 -14.107 1.00 0.00 46 THR A CA 7
ATOM 8940 C C . THR A 1 50 ? 73.360 0.586 -15.548 1.00 0.00 46 THR A C 7
ATOM 8941 O O . THR A 1 50 ? 72.557 1.021 -16.351 1.00 0.00 46 THR A O 7
ATOM 8952 N N . GLU A 1 51 ? 74.217 -0.364 -15.875 1.00 0.00 47 GLU A N 7
ATOM 8953 C CA . GLU A 1 51 ? 74.440 -0.759 -17.308 1.00 0.00 47 GLU A CA 7
ATOM 8954 C C . GLU A 1 51 ? 73.123 -1.095 -18.027 1.00 0.00 47 GLU A C 7
ATOM 8955 O O . GLU A 1 51 ? 73.027 -0.973 -19.234 1.00 0.00 47 GLU A O 7
ATOM 8967 N N . ASP A 1 52 ? 72.116 -1.516 -17.301 1.00 0.00 48 ASP A N 7
ATOM 8968 C CA . ASP A 1 52 ? 70.814 -1.866 -17.959 1.00 0.00 48 ASP A CA 7
ATOM 8969 C C . ASP A 1 52 ? 70.167 -0.611 -18.558 1.00 0.00 48 ASP A C 7
ATOM 8970 O O . ASP A 1 52 ? 69.920 -0.539 -19.747 1.00 0.00 48 ASP A O 7
ATOM 8979 N N . ARG A 1 53 ? 69.894 0.372 -17.737 1.00 0.00 49 ARG A N 7
ATOM 8980 C CA . ARG A 1 53 ? 69.311 1.655 -18.248 1.00 0.00 49 ARG A CA 7
ATOM 8981 C C . ARG A 1 53 ? 70.409 2.697 -18.528 1.00 0.00 49 ARG A C 7
ATOM 8982 O O . ARG A 1 53 ? 70.115 3.853 -18.769 1.00 0.00 49 ARG A O 7
ATOM 9003 N N . ASP A 1 54 ? 71.665 2.303 -18.497 1.00 0.00 50 ASP A N 7
ATOM 9004 C CA . ASP A 1 54 ? 72.782 3.308 -18.563 1.00 0.00 50 ASP A CA 7
ATOM 9005 C C . ASP A 1 54 ? 72.692 4.167 -19.833 1.00 0.00 50 ASP A C 7
ATOM 9006 O O . ASP A 1 54 ? 71.865 3.936 -20.697 1.00 0.00 50 ASP A O 7
ATOM 9015 N N . THR A 1 55 ? 73.544 5.155 -19.936 1.00 0.00 51 THR A N 7
ATOM 9016 C CA . THR A 1 55 ? 73.607 5.990 -21.176 1.00 0.00 51 THR A CA 7
ATOM 9017 C C . THR A 1 55 ? 74.385 5.245 -22.260 1.00 0.00 51 THR A C 7
ATOM 9018 O O . THR A 1 55 ? 75.079 4.283 -21.984 1.00 0.00 51 THR A O 7
ATOM 9029 N N . GLN A 1 56 ? 74.275 5.682 -23.492 1.00 0.00 52 GLN A N 7
ATOM 9030 C CA . GLN A 1 56 ? 74.996 4.981 -24.604 1.00 0.00 52 GLN A CA 7
ATOM 9031 C C . GLN A 1 56 ? 76.494 5.348 -24.617 1.00 0.00 52 GLN A C 7
ATOM 9032 O O . GLN A 1 56 ? 77.230 4.919 -25.487 1.00 0.00 52 GLN A O 7
ATOM 9046 N N . PHE A 1 57 ? 76.949 6.133 -23.665 1.00 0.00 53 PHE A N 7
ATOM 9047 C CA . PHE A 1 57 ? 78.417 6.336 -23.487 1.00 0.00 53 PHE A CA 7
ATOM 9048 C C . PHE A 1 57 ? 78.920 5.461 -22.334 1.00 0.00 53 PHE A C 7
ATOM 9049 O O . PHE A 1 57 ? 78.138 4.943 -21.558 1.00 0.00 53 PHE A O 7
ATOM 9066 N N . GLN A 1 58 ? 80.215 5.296 -22.216 1.00 0.00 54 GLN A N 7
ATOM 9067 C CA . GLN A 1 58 ? 80.769 4.380 -21.165 1.00 0.00 54 GLN A CA 7
ATOM 9068 C C . GLN A 1 58 ? 80.497 4.942 -19.765 1.00 0.00 54 GLN A C 7
ATOM 9069 O O . GLN A 1 58 ? 80.656 6.124 -19.522 1.00 0.00 54 GLN A O 7
ATOM 9083 N N . ILE A 1 59 ? 80.088 4.098 -18.846 1.00 0.00 55 ILE A N 7
ATOM 9084 C CA . ILE A 1 59 ? 79.848 4.558 -17.441 1.00 0.00 55 ILE A CA 7
ATOM 9085 C C . ILE A 1 59 ? 80.870 3.904 -16.504 1.00 0.00 55 ILE A C 7
ATOM 9086 O O . ILE A 1 59 ? 81.159 2.727 -16.615 1.00 0.00 55 ILE A O 7
ATOM 9102 N N . ALA A 1 60 ? 81.416 4.663 -15.585 1.00 0.00 56 ALA A N 7
ATOM 9103 C CA . ALA A 1 60 ? 82.439 4.103 -14.650 1.00 0.00 56 ALA A CA 7
ATOM 9104 C C . ALA A 1 60 ? 81.777 3.692 -13.321 1.00 0.00 56 ALA A C 7
ATOM 9105 O O . ALA A 1 60 ? 81.365 4.549 -12.563 1.00 0.00 56 ALA A O 7
ATOM 9112 N N . PRO A 1 61 ? 81.692 2.396 -13.070 1.00 0.00 57 PRO A N 7
ATOM 9113 C CA . PRO A 1 61 ? 81.101 1.913 -11.793 1.00 0.00 57 PRO A CA 7
ATOM 9114 C C . PRO A 1 61 ? 82.003 2.292 -10.613 1.00 0.00 57 PRO A C 7
ATOM 9115 O O . PRO A 1 61 ? 83.214 2.304 -10.728 1.00 0.00 57 PRO A O 7
ATOM 9126 N N . GLN A 1 62 ? 81.416 2.600 -9.481 1.00 0.00 58 GLN A N 7
ATOM 9127 C CA . GLN A 1 62 ? 82.229 2.993 -8.290 1.00 0.00 58 GLN A CA 7
ATOM 9128 C C . GLN A 1 62 ? 82.429 1.790 -7.364 1.00 0.00 58 GLN A C 7
ATOM 9129 O O . GLN A 1 62 ? 81.487 1.278 -6.787 1.00 0.00 58 GLN A O 7
ATOM 9143 N N . SER A 1 63 ? 83.652 1.338 -7.221 1.00 0.00 59 SER A N 7
ATOM 9144 C CA . SER A 1 63 ? 83.931 0.174 -6.321 1.00 0.00 59 SER A CA 7
ATOM 9145 C C . SER A 1 63 ? 83.928 0.618 -4.853 1.00 0.00 59 SER A C 7
ATOM 9146 O O . SER A 1 63 ? 83.610 -0.156 -3.968 1.00 0.00 59 SER A O 7
ATOM 9154 N N . GLN A 1 64 ? 84.280 1.856 -4.591 1.00 0.00 60 GLN A N 7
ATOM 9155 C CA . GLN A 1 64 ? 84.318 2.355 -3.175 1.00 0.00 60 GLN A CA 7
ATOM 9156 C C . GLN A 1 64 ? 82.922 2.297 -2.543 1.00 0.00 60 GLN A C 7
ATOM 9157 O O . GLN A 1 64 ? 81.919 2.400 -3.225 1.00 0.00 60 GLN A O 7
ATOM 9171 N N . ILE A 1 65 ? 82.859 2.131 -1.244 1.00 0.00 61 ILE A N 7
ATOM 9172 C CA . ILE A 1 65 ? 81.535 2.066 -0.547 1.00 0.00 61 ILE A CA 7
ATOM 9173 C C . ILE A 1 65 ? 81.183 3.443 0.025 1.00 0.00 61 ILE A C 7
ATOM 9174 O O . ILE A 1 65 ? 82.049 4.178 0.465 1.00 0.00 61 ILE A O 7
ATOM 9190 N N . TYR A 1 66 ? 79.920 3.795 0.023 1.00 0.00 62 TYR A N 7
ATOM 9191 C CA . TYR A 1 66 ? 79.505 5.124 0.569 1.00 0.00 62 TYR A CA 7
ATOM 9192 C C . TYR A 1 66 ? 79.090 4.987 2.036 1.00 0.00 62 TYR A C 7
ATOM 9193 O O . TYR A 1 66 ? 78.115 4.330 2.351 1.00 0.00 62 TYR A O 7
ATOM 9211 N N . ASP A 1 67 ? 79.832 5.598 2.931 1.00 0.00 63 ASP A N 7
ATOM 9212 C CA . ASP A 1 67 ? 79.481 5.553 4.396 1.00 0.00 63 ASP A CA 7
ATOM 9213 C C . ASP A 1 67 ? 78.015 5.948 4.645 1.00 0.00 63 ASP A C 7
ATOM 9214 O O . ASP A 1 67 ? 77.337 5.352 5.462 1.00 0.00 63 ASP A O 7
ATOM 9223 N N . TYR A 1 68 ? 77.532 6.946 3.945 1.00 0.00 64 TYR A N 7
ATOM 9224 C CA . TYR A 1 68 ? 76.153 7.461 4.213 1.00 0.00 64 TYR A CA 7
ATOM 9225 C C . TYR A 1 68 ? 75.563 8.083 2.945 1.00 0.00 64 TYR A C 7
ATOM 9226 O O . TYR A 1 68 ? 76.190 8.900 2.295 1.00 0.00 64 TYR A O 7
ATOM 9244 N N . ILE A 1 69 ? 74.361 7.699 2.591 1.00 0.00 65 ILE A N 7
ATOM 9245 C CA . ILE A 1 69 ? 73.646 8.384 1.464 1.00 0.00 65 ILE A CA 7
ATOM 9246 C C . ILE A 1 69 ? 72.229 8.774 1.908 1.00 0.00 65 ILE A C 7
ATOM 9247 O O . ILE A 1 69 ? 71.488 7.963 2.433 1.00 0.00 65 ILE A O 7
ATOM 9263 N N . LEU A 1 70 ? 71.858 10.015 1.697 1.00 0.00 66 LEU A N 7
ATOM 9264 C CA . LEU A 1 70 ? 70.472 10.467 2.034 1.00 0.00 66 LEU A CA 7
ATOM 9265 C C . LEU A 1 70 ? 69.553 10.274 0.824 1.00 0.00 66 LEU A C 7
ATOM 9266 O O . LEU A 1 70 ? 69.923 10.571 -0.297 1.00 0.00 66 LEU A O 7
ATOM 9282 N N . PHE A 1 71 ? 68.360 9.779 1.046 1.00 0.00 67 PHE A N 7
ATOM 9283 C CA . PHE A 1 71 ? 67.442 9.472 -0.092 1.00 0.00 67 PHE A CA 7
ATOM 9284 C C . PHE A 1 71 ? 66.026 9.975 0.208 1.00 0.00 67 PHE A C 7
ATOM 9285 O O . PHE A 1 71 ? 65.474 9.699 1.256 1.00 0.00 67 PHE A O 7
ATOM 9302 N N . ARG A 1 72 ? 65.442 10.714 -0.705 1.00 0.00 68 ARG A N 7
ATOM 9303 C CA . ARG A 1 72 ? 64.009 11.113 -0.550 1.00 0.00 68 ARG A CA 7
ATOM 9304 C C . ARG A 1 72 ? 63.095 10.082 -1.224 1.00 0.00 68 ARG A C 7
ATOM 9305 O O . ARG A 1 72 ? 63.445 9.487 -2.229 1.00 0.00 68 ARG A O 7
ATOM 9326 N N . GLY A 1 73 ? 61.921 9.867 -0.676 1.00 0.00 69 GLY A N 7
ATOM 9327 C CA . GLY A 1 73 ? 60.966 8.883 -1.279 1.00 0.00 69 GLY A CA 7
ATOM 9328 C C . GLY A 1 73 ? 60.629 9.276 -2.726 1.00 0.00 69 GLY A C 7
ATOM 9329 O O . GLY A 1 73 ? 60.294 8.434 -3.538 1.00 0.00 69 GLY A O 7
ATOM 9333 N N . SER A 1 74 ? 60.718 10.545 -3.050 1.00 0.00 70 SER A N 7
ATOM 9334 C CA . SER A 1 74 ? 60.358 11.004 -4.432 1.00 0.00 70 SER A CA 7
ATOM 9335 C C . SER A 1 74 ? 61.334 10.435 -5.471 1.00 0.00 70 SER A C 7
ATOM 9336 O O . SER A 1 74 ? 60.935 10.053 -6.556 1.00 0.00 70 SER A O 7
ATOM 9344 N N . ASP A 1 75 ? 62.605 10.378 -5.148 1.00 0.00 71 ASP A N 7
ATOM 9345 C CA . ASP A 1 75 ? 63.621 9.946 -6.164 1.00 0.00 71 ASP A CA 7
ATOM 9346 C C . ASP A 1 75 ? 63.675 8.415 -6.265 1.00 0.00 71 ASP A C 7
ATOM 9347 O O . ASP A 1 75 ? 63.946 7.871 -7.319 1.00 0.00 71 ASP A O 7
ATOM 9356 N N . ILE A 1 76 ? 63.423 7.720 -5.181 1.00 0.00 72 ILE A N 7
ATOM 9357 C CA . ILE A 1 76 ? 63.399 6.223 -5.237 1.00 0.00 72 ILE A CA 7
ATOM 9358 C C . ILE A 1 76 ? 61.951 5.717 -5.255 1.00 0.00 72 ILE A C 7
ATOM 9359 O O . ILE A 1 76 ? 61.082 6.258 -4.597 1.00 0.00 72 ILE A O 7
ATOM 9375 N N . LYS A 1 77 ? 61.703 4.673 -6.010 1.00 0.00 73 LYS A N 7
ATOM 9376 C CA . LYS A 1 77 ? 60.299 4.272 -6.313 1.00 0.00 73 LYS A CA 7
ATOM 9377 C C . LYS A 1 77 ? 59.882 3.041 -5.501 1.00 0.00 73 LYS A C 7
ATOM 9378 O O . LYS A 1 77 ? 58.705 2.825 -5.275 1.00 0.00 73 LYS A O 7
ATOM 9397 N N . ASP A 1 78 ? 60.820 2.230 -5.056 1.00 0.00 74 ASP A N 7
ATOM 9398 C CA . ASP A 1 78 ? 60.422 0.999 -4.300 1.00 0.00 74 ASP A CA 7
ATOM 9399 C C . ASP A 1 78 ? 61.510 0.573 -3.312 1.00 0.00 74 ASP A C 7
ATOM 9400 O O . ASP A 1 78 ? 62.683 0.552 -3.633 1.00 0.00 74 ASP A O 7
ATOM 9409 N N . ILE A 1 79 ? 61.114 0.233 -2.107 1.00 0.00 75 ILE A N 7
ATOM 9410 C CA . ILE A 1 79 ? 62.087 -0.272 -1.089 1.00 0.00 75 ILE A CA 7
ATOM 9411 C C . ILE A 1 79 ? 61.540 -1.553 -0.437 1.00 0.00 75 ILE A C 7
ATOM 9412 O O . ILE A 1 79 ? 60.357 -1.663 -0.171 1.00 0.00 75 ILE A O 7
ATOM 9428 N N . ARG A 1 80 ? 62.393 -2.517 -0.182 1.00 0.00 76 ARG A N 7
ATOM 9429 C CA . ARG A 1 80 ? 61.929 -3.788 0.460 1.00 0.00 76 ARG A CA 7
ATOM 9430 C C . ARG A 1 80 ? 63.026 -4.359 1.366 1.00 0.00 76 ARG A C 7
ATOM 9431 O O . ARG A 1 80 ? 64.196 -4.305 1.043 1.00 0.00 76 ARG A O 7
ATOM 9452 N N . VAL A 1 81 ? 62.648 -4.905 2.498 1.00 0.00 77 VAL A N 7
ATOM 9453 C CA . VAL A 1 81 ? 63.657 -5.497 3.434 1.00 0.00 77 VAL A CA 7
ATOM 9454 C C . VAL A 1 81 ? 63.928 -6.956 3.047 1.00 0.00 77 VAL A C 7
ATOM 9455 O O . VAL A 1 81 ? 63.041 -7.658 2.595 1.00 0.00 77 VAL A O 7
ATOM 9468 N N . VAL A 1 82 ? 65.145 -7.414 3.222 1.00 0.00 78 VAL A N 7
ATOM 9469 C CA . VAL A 1 82 ? 65.487 -8.820 2.838 1.00 0.00 78 VAL A CA 7
ATOM 9470 C C . VAL A 1 82 ? 66.399 -9.441 3.903 1.00 0.00 78 VAL A C 7
ATOM 9471 O O . VAL A 1 82 ? 67.333 -8.815 4.371 1.00 0.00 78 VAL A O 7
ATOM 9484 N N . ASN A 1 83 ? 66.131 -10.666 4.286 1.00 0.00 79 ASN A N 7
ATOM 9485 C CA . ASN A 1 83 ? 66.989 -11.349 5.300 1.00 0.00 79 ASN A CA 7
ATOM 9486 C C . ASN A 1 83 ? 67.147 -12.831 4.946 1.00 0.00 79 ASN A C 7
ATOM 9487 O O . ASN A 1 83 ? 66.271 -13.634 5.206 1.00 0.00 79 ASN A O 7
ATOM 9498 N N . ASN A 1 84 ? 68.261 -13.193 4.355 1.00 0.00 80 ASN A N 7
ATOM 9499 C CA . ASN A 1 84 ? 68.492 -14.622 3.980 1.00 0.00 80 ASN A CA 7
ATOM 9500 C C . ASN A 1 84 ? 69.804 -15.124 4.588 1.00 0.00 80 ASN A C 7
ATOM 9501 O O . ASN A 1 84 ? 70.879 -14.777 4.134 1.00 0.00 80 ASN A O 7
ATOM 9512 N N . HIS A 1 85 ? 69.720 -15.938 5.614 1.00 0.00 81 HIS A N 7
ATOM 9513 C CA . HIS A 1 85 ? 70.957 -16.489 6.251 1.00 0.00 81 HIS A CA 7
ATOM 9514 C C . HIS A 1 85 ? 71.084 -17.995 5.976 1.00 0.00 81 HIS A C 7
ATOM 9515 O O . HIS A 1 85 ? 72.175 -18.538 5.967 1.00 0.00 81 HIS A O 7
ATOM 9529 N N . THR A 1 86 ? 69.980 -18.671 5.751 1.00 0.00 82 THR A N 7
ATOM 9530 C CA . THR A 1 86 ? 70.037 -20.139 5.456 1.00 0.00 82 THR A CA 7
ATOM 9531 C C . THR A 1 86 ? 70.485 -20.368 4.010 1.00 0.00 82 THR A C 7
ATOM 9532 O O . THR A 1 86 ? 70.418 -19.476 3.184 1.00 0.00 82 THR A O 7
ATOM 9543 N N . LEU A 1 87 ? 70.941 -21.558 3.702 1.00 0.00 83 LEU A N 7
ATOM 9544 C CA . LEU A 1 87 ? 71.387 -21.865 2.309 1.00 0.00 83 LEU A CA 7
ATOM 9545 C C . LEU A 1 87 ? 70.386 -22.819 1.630 1.00 0.00 83 LEU A C 7
ATOM 9546 O O . LEU A 1 87 ? 70.309 -23.975 1.999 1.00 0.00 83 LEU A O 7
ATOM 9562 N N . PRO A 1 88 ? 69.645 -22.314 0.655 1.00 0.00 84 PRO A N 7
ATOM 9563 C CA . PRO A 1 88 ? 68.666 -23.172 -0.066 1.00 0.00 84 PRO A CA 7
ATOM 9564 C C . PRO A 1 88 ? 69.399 -24.219 -0.913 1.00 0.00 84 PRO A C 7
ATOM 9565 O O . PRO A 1 88 ? 70.387 -23.864 -1.534 1.00 0.00 84 PRO A O 7
ATOM 9577 N N . GLY A 1 1 ? 61.273 8.852 36.469 1.00 0.00 -3 GLY A N 8
ATOM 9578 C CA . GLY A 1 1 ? 62.340 8.908 35.430 1.00 0.00 -3 GLY A CA 8
ATOM 9579 C C . GLY A 1 1 ? 61.853 8.210 34.159 1.00 0.00 -3 GLY A C 8
ATOM 9580 O O . GLY A 1 1 ? 62.086 7.032 33.962 1.00 0.00 -3 GLY A O 8
ATOM 9586 N N . ALA A 1 2 ? 61.178 8.931 33.296 1.00 0.00 -2 ALA A N 8
ATOM 9587 C CA . ALA A 1 2 ? 60.670 8.321 32.030 1.00 0.00 -2 ALA A CA 8
ATOM 9588 C C . ALA A 1 2 ? 61.544 8.751 30.848 1.00 0.00 -2 ALA A C 8
ATOM 9589 O O . ALA A 1 2 ? 62.034 9.864 30.804 1.00 0.00 -2 ALA A O 8
ATOM 9596 N N . MET A 1 3 ? 61.739 7.873 29.893 1.00 0.00 -1 MET A N 8
ATOM 9597 C CA . MET A 1 3 ? 62.581 8.216 28.706 1.00 0.00 -1 MET A CA 8
ATOM 9598 C C . MET A 1 3 ? 61.747 8.127 27.424 1.00 0.00 -1 MET A C 8
ATOM 9599 O O . MET A 1 3 ? 60.835 7.327 27.324 1.00 0.00 -1 MET A O 8
ATOM 9613 N N . ALA A 1 4 ? 62.057 8.944 26.446 1.00 0.00 0 ALA A N 8
ATOM 9614 C CA . ALA A 1 4 ? 61.295 8.909 25.160 1.00 0.00 0 ALA A CA 8
ATOM 9615 C C . ALA A 1 4 ? 62.019 8.024 24.142 1.00 0.00 0 ALA A C 8
ATOM 9616 O O . ALA A 1 4 ? 63.087 8.361 23.664 1.00 0.00 0 ALA A O 8
ATOM 9623 N N . MET A 1 5 ? 61.442 6.894 23.810 1.00 0.00 1 MET A N 8
ATOM 9624 C CA . MET A 1 5 ? 62.084 5.974 22.821 1.00 0.00 1 MET A CA 8
ATOM 9625 C C . MET A 1 5 ? 61.048 5.478 21.809 1.00 0.00 1 MET A C 8
ATOM 9626 O O . MET A 1 5 ? 59.859 5.493 22.071 1.00 0.00 1 MET A O 8
ATOM 9640 N N . SER A 1 6 ? 61.494 5.039 20.657 1.00 0.00 2 SER A N 8
ATOM 9641 C CA . SER A 1 6 ? 60.547 4.523 19.622 1.00 0.00 2 SER A CA 8
ATOM 9642 C C . SER A 1 6 ? 60.882 3.068 19.279 1.00 0.00 2 SER A C 8
ATOM 9643 O O . SER A 1 6 ? 62.036 2.693 19.201 1.00 0.00 2 SER A O 8
ATOM 9651 N N . GLY A 1 7 ? 59.876 2.251 19.075 1.00 0.00 3 GLY A N 8
ATOM 9652 C CA . GLY A 1 7 ? 60.119 0.813 18.740 1.00 0.00 3 GLY A CA 8
ATOM 9653 C C . GLY A 1 7 ? 59.346 0.446 17.472 1.00 0.00 3 GLY A C 8
ATOM 9654 O O . GLY A 1 7 ? 58.140 0.277 17.501 1.00 0.00 3 GLY A O 8
ATOM 9658 N N . GLY A 1 8 ? 60.033 0.321 16.363 1.00 0.00 4 GLY A N 8
ATOM 9659 C CA . GLY A 1 8 ? 59.352 -0.048 15.087 1.00 0.00 4 GLY A CA 8
ATOM 9660 C C . GLY A 1 8 ? 59.271 -1.572 14.972 1.00 0.00 4 GLY A C 8
ATOM 9661 O O . GLY A 1 8 ? 59.718 -2.291 15.848 1.00 0.00 4 GLY A O 8
ATOM 9665 N N . LEU A 1 9 ? 58.705 -2.067 13.898 1.00 0.00 5 LEU A N 8
ATOM 9666 C CA . LEU A 1 9 ? 58.593 -3.548 13.715 1.00 0.00 5 LEU A CA 8
ATOM 9667 C C . LEU A 1 9 ? 59.942 -4.142 13.261 1.00 0.00 5 LEU A C 8
ATOM 9668 O O . LEU A 1 9 ? 60.461 -5.024 13.921 1.00 0.00 5 LEU A O 8
ATOM 9684 N N . PRO A 1 10 ? 60.479 -3.652 12.154 1.00 0.00 6 PRO A N 8
ATOM 9685 C CA . PRO A 1 10 ? 61.759 -4.205 11.638 1.00 0.00 6 PRO A CA 8
ATOM 9686 C C . PRO A 1 10 ? 62.926 -3.776 12.535 1.00 0.00 6 PRO A C 8
ATOM 9687 O O . PRO A 1 10 ? 63.004 -2.638 12.959 1.00 0.00 6 PRO A O 8
ATOM 9698 N N . GLU A 1 11 ? 63.829 -4.683 12.824 1.00 0.00 7 GLU A N 8
ATOM 9699 C CA . GLU A 1 11 ? 65.006 -4.338 13.688 1.00 0.00 7 GLU A CA 8
ATOM 9700 C C . GLU A 1 11 ? 65.898 -3.304 12.992 1.00 0.00 7 GLU A C 8
ATOM 9701 O O . GLU A 1 11 ? 66.105 -3.359 11.794 1.00 0.00 7 GLU A O 8
ATOM 9713 N N . LEU A 1 12 ? 66.425 -2.362 13.739 1.00 0.00 8 LEU A N 8
ATOM 9714 C CA . LEU A 1 12 ? 67.323 -1.324 13.133 1.00 0.00 8 LEU A CA 8
ATOM 9715 C C . LEU A 1 12 ? 68.606 -1.968 12.594 1.00 0.00 8 LEU A C 8
ATOM 9716 O O . LEU A 1 12 ? 69.046 -2.991 13.083 1.00 0.00 8 LEU A O 8
ATOM 9732 N N . GLY A 1 13 ? 69.202 -1.371 11.590 1.00 0.00 9 GLY A N 8
ATOM 9733 C CA . GLY A 1 13 ? 70.474 -1.923 11.025 1.00 0.00 9 GLY A CA 8
ATOM 9734 C C . GLY A 1 13 ? 70.209 -3.072 10.039 1.00 0.00 9 GLY A C 8
ATOM 9735 O O . GLY A 1 13 ? 71.134 -3.612 9.460 1.00 0.00 9 GLY A O 8
ATOM 9739 N N . SER A 1 14 ? 68.964 -3.453 9.839 1.00 0.00 10 SER A N 8
ATOM 9740 C CA . SER A 1 14 ? 68.656 -4.569 8.880 1.00 0.00 10 SER A CA 8
ATOM 9741 C C . SER A 1 14 ? 69.099 -4.192 7.461 1.00 0.00 10 SER A C 8
ATOM 9742 O O . SER A 1 14 ? 69.197 -3.027 7.128 1.00 0.00 10 SER A O 8
ATOM 9750 N N . LYS A 1 15 ? 69.367 -5.173 6.632 1.00 0.00 11 LYS A N 8
ATOM 9751 C CA . LYS A 1 15 ? 69.774 -4.877 5.221 1.00 0.00 11 LYS A CA 8
ATOM 9752 C C . LYS A 1 15 ? 68.538 -4.590 4.357 1.00 0.00 11 LYS A C 8
ATOM 9753 O O . LYS A 1 15 ? 67.596 -5.362 4.330 1.00 0.00 11 LYS A O 8
ATOM 9772 N N . ILE A 1 16 ? 68.539 -3.483 3.653 1.00 0.00 12 ILE A N 8
ATOM 9773 C CA . ILE A 1 16 ? 67.376 -3.142 2.775 1.00 0.00 12 ILE A CA 8
ATOM 9774 C C . ILE A 1 16 ? 67.844 -2.978 1.323 1.00 0.00 12 ILE A C 8
ATOM 9775 O O . ILE A 1 16 ? 68.921 -2.470 1.062 1.00 0.00 12 ILE A O 8
ATOM 9791 N N . SER A 1 17 ? 67.033 -3.411 0.388 1.00 0.00 13 SER A N 8
ATOM 9792 C CA . SER A 1 17 ? 67.350 -3.209 -1.056 1.00 0.00 13 SER A CA 8
ATOM 9793 C C . SER A 1 17 ? 66.501 -2.061 -1.610 1.00 0.00 13 SER A C 8
ATOM 9794 O O . SER A 1 17 ? 65.322 -1.960 -1.322 1.00 0.00 13 SER A O 8
ATOM 9802 N N . LEU A 1 18 ? 67.093 -1.201 -2.399 1.00 0.00 14 LEU A N 8
ATOM 9803 C CA . LEU A 1 18 ? 66.407 0.064 -2.798 1.00 0.00 14 LEU A CA 8
ATOM 9804 C C . LEU A 1 18 ? 66.566 0.299 -4.306 1.00 0.00 14 LEU A C 8
ATOM 9805 O O . LEU A 1 18 ? 67.668 0.345 -4.816 1.00 0.00 14 LEU A O 8
ATOM 9821 N N . ILE A 1 19 ? 65.473 0.448 -5.017 1.00 0.00 15 ILE A N 8
ATOM 9822 C CA . ILE A 1 19 ? 65.553 0.662 -6.498 1.00 0.00 15 ILE A CA 8
ATOM 9823 C C . ILE A 1 19 ? 65.231 2.127 -6.825 1.00 0.00 15 ILE A C 8
ATOM 9824 O O . ILE A 1 19 ? 64.139 2.605 -6.554 1.00 0.00 15 ILE A O 8
ATOM 9840 N N . SER A 1 20 ? 66.179 2.834 -7.402 1.00 0.00 16 SER A N 8
ATOM 9841 C CA . SER A 1 20 ? 65.984 4.291 -7.689 1.00 0.00 16 SER A CA 8
ATOM 9842 C C . SER A 1 20 ? 65.429 4.510 -9.104 1.00 0.00 16 SER A C 8
ATOM 9843 O O . SER A 1 20 ? 65.588 3.673 -9.977 1.00 0.00 16 SER A O 8
ATOM 9851 N N . LYS A 1 21 ? 64.800 5.649 -9.326 1.00 0.00 17 LYS A N 8
ATOM 9852 C CA . LYS A 1 21 ? 64.063 5.911 -10.616 1.00 0.00 17 LYS A CA 8
ATOM 9853 C C . LYS A 1 21 ? 64.939 5.687 -11.860 1.00 0.00 17 LYS A C 8
ATOM 9854 O O . LYS A 1 21 ? 64.433 5.611 -12.965 1.00 0.00 17 LYS A O 8
ATOM 9873 N N . ALA A 1 22 ? 66.238 5.583 -11.700 1.00 0.00 18 ALA A N 8
ATOM 9874 C CA . ALA A 1 22 ? 67.131 5.359 -12.879 1.00 0.00 18 ALA A CA 8
ATOM 9875 C C . ALA A 1 22 ? 67.315 3.858 -13.133 1.00 0.00 18 ALA A C 8
ATOM 9876 O O . ALA A 1 22 ? 68.263 3.447 -13.778 1.00 0.00 18 ALA A O 8
ATOM 9883 N N . ASP A 1 23 ? 66.414 3.032 -12.631 1.00 0.00 19 ASP A N 8
ATOM 9884 C CA . ASP A 1 23 ? 66.582 1.541 -12.716 1.00 0.00 19 ASP A CA 8
ATOM 9885 C C . ASP A 1 23 ? 67.944 1.139 -12.145 1.00 0.00 19 ASP A C 8
ATOM 9886 O O . ASP A 1 23 ? 68.575 0.206 -12.606 1.00 0.00 19 ASP A O 8
ATOM 9895 N N . ILE A 1 24 ? 68.390 1.850 -11.137 1.00 0.00 20 ILE A N 8
ATOM 9896 C CA . ILE A 1 24 ? 69.690 1.508 -10.485 1.00 0.00 20 ILE A CA 8
ATOM 9897 C C . ILE A 1 24 ? 69.411 0.754 -9.186 1.00 0.00 20 ILE A C 8
ATOM 9898 O O . ILE A 1 24 ? 68.474 1.067 -8.476 1.00 0.00 20 ILE A O 8
ATOM 9914 N N . ARG A 1 25 ? 70.213 -0.230 -8.871 1.00 0.00 21 ARG A N 8
ATOM 9915 C CA . ARG A 1 25 ? 69.985 -0.999 -7.615 1.00 0.00 21 ARG A CA 8
ATOM 9916 C C . ARG A 1 25 ? 71.012 -0.589 -6.558 1.00 0.00 21 ARG A C 8
ATOM 9917 O O . ARG A 1 25 ? 72.207 -0.730 -6.749 1.00 0.00 21 ARG A O 8
ATOM 9938 N N . TYR A 1 26 ? 70.541 -0.083 -5.446 1.00 0.00 22 TYR A N 8
ATOM 9939 C CA . TYR A 1 26 ? 71.442 0.231 -4.300 1.00 0.00 22 TYR A CA 8
ATOM 9940 C C . TYR A 1 26 ? 71.084 -0.673 -3.121 1.00 0.00 22 TYR A C 8
ATOM 9941 O O . TYR A 1 26 ? 69.944 -1.062 -2.961 1.00 0.00 22 TYR A O 8
ATOM 9959 N N . GLU A 1 27 ? 72.041 -1.014 -2.299 1.00 0.00 23 GLU A N 8
ATOM 9960 C CA . GLU A 1 27 ? 71.727 -1.794 -1.063 1.00 0.00 23 GLU A CA 8
ATOM 9961 C C . GLU A 1 27 ? 72.582 -1.289 0.095 1.00 0.00 23 GLU A C 8
ATOM 9962 O O . GLU A 1 27 ? 73.745 -0.986 -0.083 1.00 0.00 23 GLU A O 8
ATOM 9974 N N . GLY A 1 28 ? 72.022 -1.201 1.275 1.00 0.00 24 GLY A N 8
ATOM 9975 C CA . GLY A 1 28 ? 72.788 -0.619 2.420 1.00 0.00 24 GLY A CA 8
ATOM 9976 C C . GLY A 1 28 ? 72.085 -0.920 3.745 1.00 0.00 24 GLY A C 8
ATOM 9977 O O . GLY A 1 28 ? 70.981 -1.432 3.770 1.00 0.00 24 GLY A O 8
ATOM 9981 N N . ARG A 1 29 ? 72.729 -0.605 4.844 1.00 0.00 25 ARG A N 8
ATOM 9982 C CA . ARG A 1 29 ? 72.113 -0.857 6.187 1.00 0.00 25 ARG A CA 8
ATOM 9983 C C . ARG A 1 29 ? 71.193 0.303 6.585 1.00 0.00 25 ARG A C 8
ATOM 9984 O O . ARG A 1 29 ? 71.510 1.457 6.366 1.00 0.00 25 ARG A O 8
ATOM 10005 N N . LEU A 1 30 ? 70.057 -0.002 7.169 1.00 0.00 26 LEU A N 8
ATOM 10006 C CA . LEU A 1 30 ? 69.152 1.082 7.681 1.00 0.00 26 LEU A CA 8
ATOM 10007 C C . LEU A 1 30 ? 69.810 1.833 8.842 1.00 0.00 26 LEU A C 8
ATOM 10008 O O . LEU A 1 30 ? 70.099 1.257 9.876 1.00 0.00 26 LEU A O 8
ATOM 10024 N N . TYR A 1 31 ? 70.049 3.111 8.679 1.00 0.00 27 TYR A N 8
ATOM 10025 C CA . TYR A 1 31 ? 70.643 3.915 9.790 1.00 0.00 27 TYR A CA 8
ATOM 10026 C C . TYR A 1 31 ? 69.552 4.710 10.514 1.00 0.00 27 TYR A C 8
ATOM 10027 O O . TYR A 1 31 ? 69.454 4.674 11.727 1.00 0.00 27 TYR A O 8
ATOM 10045 N N . THR A 1 32 ? 68.732 5.422 9.777 1.00 0.00 28 THR A N 8
ATOM 10046 C CA . THR A 1 32 ? 67.663 6.254 10.417 1.00 0.00 28 THR A CA 8
ATOM 10047 C C . THR A 1 32 ? 66.490 6.448 9.449 1.00 0.00 28 THR A C 8
ATOM 10048 O O . THR A 1 32 ? 66.649 6.361 8.246 1.00 0.00 28 THR A O 8
ATOM 10059 N N . VAL A 1 33 ? 65.316 6.713 9.973 1.00 0.00 29 VAL A N 8
ATOM 10060 C CA . VAL A 1 33 ? 64.114 6.886 9.099 1.00 0.00 29 VAL A CA 8
ATOM 10061 C C . VAL A 1 33 ? 63.212 8.003 9.652 1.00 0.00 29 VAL A C 8
ATOM 10062 O O . VAL A 1 33 ? 63.099 8.181 10.851 1.00 0.00 29 VAL A O 8
ATOM 10075 N N . ASP A 1 34 ? 62.574 8.750 8.781 1.00 0.00 30 ASP A N 8
ATOM 10076 C CA . ASP A 1 34 ? 61.622 9.806 9.237 1.00 0.00 30 ASP A CA 8
ATOM 10077 C C . ASP A 1 34 ? 60.283 9.641 8.499 1.00 0.00 30 ASP A C 8
ATOM 10078 O O . ASP A 1 34 ? 60.175 10.031 7.351 1.00 0.00 30 ASP A O 8
ATOM 10087 N N . PRO A 1 35 ? 59.298 9.067 9.173 1.00 0.00 31 PRO A N 8
ATOM 10088 C CA . PRO A 1 35 ? 58.010 8.737 8.500 1.00 0.00 31 PRO A CA 8
ATOM 10089 C C . PRO A 1 35 ? 57.311 10.008 8.002 1.00 0.00 31 PRO A C 8
ATOM 10090 O O . PRO A 1 35 ? 56.786 10.045 6.904 1.00 0.00 31 PRO A O 8
ATOM 10101 N N . GLN A 1 36 ? 57.314 11.052 8.790 1.00 0.00 32 GLN A N 8
ATOM 10102 C CA . GLN A 1 36 ? 56.473 12.247 8.455 1.00 0.00 32 GLN A CA 8
ATOM 10103 C C . GLN A 1 36 ? 57.179 13.115 7.407 1.00 0.00 32 GLN A C 8
ATOM 10104 O O . GLN A 1 36 ? 56.539 13.848 6.674 1.00 0.00 32 GLN A O 8
ATOM 10118 N N . GLU A 1 37 ? 58.486 13.042 7.331 1.00 0.00 33 GLU A N 8
ATOM 10119 C CA . GLU A 1 37 ? 59.218 13.754 6.236 1.00 0.00 33 GLU A CA 8
ATOM 10120 C C . GLU A 1 37 ? 59.330 12.876 4.975 1.00 0.00 33 GLU A C 8
ATOM 10121 O O . GLU A 1 37 ? 59.922 13.284 3.994 1.00 0.00 33 GLU A O 8
ATOM 10133 N N . CYS A 1 38 ? 58.768 11.676 4.986 1.00 0.00 34 CYS A N 8
ATOM 10134 C CA . CYS A 1 38 ? 58.900 10.743 3.811 1.00 0.00 34 CYS A CA 8
ATOM 10135 C C . CYS A 1 38 ? 60.368 10.607 3.370 1.00 0.00 34 CYS A C 8
ATOM 10136 O O . CYS A 1 38 ? 60.673 10.583 2.189 1.00 0.00 34 CYS A O 8
ATOM 10144 N N . THR A 1 39 ? 61.278 10.516 4.312 1.00 0.00 35 THR A N 8
ATOM 10145 C CA . THR A 1 39 ? 62.730 10.498 3.955 1.00 0.00 35 THR A CA 8
ATOM 10146 C C . THR A 1 39 ? 63.463 9.417 4.747 1.00 0.00 35 THR A C 8
ATOM 10147 O O . THR A 1 39 ? 63.051 9.045 5.830 1.00 0.00 35 THR A O 8
ATOM 10158 N N . ILE A 1 40 ? 64.546 8.911 4.213 1.00 0.00 36 ILE A N 8
ATOM 10159 C CA . ILE A 1 40 ? 65.339 7.874 4.944 1.00 0.00 36 ILE A CA 8
ATOM 10160 C C . ILE A 1 40 ? 66.838 8.104 4.723 1.00 0.00 36 ILE A C 8
ATOM 10161 O O . ILE A 1 40 ? 67.235 8.793 3.802 1.00 0.00 36 ILE A O 8
ATOM 10177 N N . ALA A 1 41 ? 67.665 7.530 5.559 1.00 0.00 37 ALA A N 8
ATOM 10178 C CA . ALA A 1 41 ? 69.141 7.617 5.344 1.00 0.00 37 ALA A CA 8
ATOM 10179 C C . ALA A 1 41 ? 69.777 6.247 5.580 1.00 0.00 37 ALA A C 8
ATOM 10180 O O . ALA A 1 41 ? 69.565 5.626 6.608 1.00 0.00 37 ALA A O 8
ATOM 10187 N N . LEU A 1 42 ? 70.552 5.779 4.634 1.00 0.00 38 LEU A N 8
ATOM 10188 C CA . LEU A 1 42 ? 71.177 4.430 4.760 1.00 0.00 38 LEU A CA 8
ATOM 10189 C C . LEU A 1 42 ? 72.680 4.579 4.974 1.00 0.00 38 LEU A C 8
ATOM 10190 O O . LEU A 1 42 ? 73.300 5.476 4.434 1.00 0.00 38 LEU A O 8
ATOM 10206 N N . SER A 1 43 ? 73.270 3.709 5.754 1.00 0.00 39 SER A N 8
ATOM 10207 C CA . SER A 1 43 ? 74.736 3.805 6.016 1.00 0.00 39 SER A CA 8
ATOM 10208 C C . SER A 1 43 ? 75.424 2.562 5.462 1.00 0.00 39 SER A C 8
ATOM 10209 O O . SER A 1 43 ? 74.823 1.507 5.386 1.00 0.00 39 SER A O 8
ATOM 10217 N N . SER A 1 44 ? 76.677 2.679 5.077 1.00 0.00 40 SER A N 8
ATOM 10218 C CA . SER A 1 44 ? 77.378 1.561 4.357 1.00 0.00 40 SER A CA 8
ATOM 10219 C C . SER A 1 44 ? 76.479 0.994 3.245 1.00 0.00 40 SER A C 8
ATOM 10220 O O . SER A 1 44 ? 75.756 0.032 3.439 1.00 0.00 40 SER A O 8
ATOM 10228 N N . VAL A 1 45 ? 76.521 1.608 2.089 1.00 0.00 41 VAL A N 8
ATOM 10229 C CA . VAL A 1 45 ? 75.674 1.153 0.946 1.00 0.00 41 VAL A CA 8
ATOM 10230 C C . VAL A 1 45 ? 76.517 1.106 -0.340 1.00 0.00 41 VAL A C 8
ATOM 10231 O O . VAL A 1 45 ? 77.445 1.875 -0.507 1.00 0.00 41 VAL A O 8
ATOM 10244 N N . ARG A 1 46 ? 76.198 0.210 -1.239 1.00 0.00 42 ARG A N 8
ATOM 10245 C CA . ARG A 1 46 ? 76.955 0.114 -2.524 1.00 0.00 42 ARG A CA 8
ATOM 10246 C C . ARG A 1 46 ? 75.976 0.052 -3.703 1.00 0.00 42 ARG A C 8
ATOM 10247 O O . ARG A 1 46 ? 74.853 -0.393 -3.557 1.00 0.00 42 ARG A O 8
ATOM 10268 N N . SER A 1 47 ? 76.396 0.499 -4.863 1.00 0.00 43 SER A N 8
ATOM 10269 C CA . SER A 1 47 ? 75.520 0.417 -6.074 1.00 0.00 43 SER A CA 8
ATOM 10270 C C . SER A 1 47 ? 76.105 -0.584 -7.073 1.00 0.00 43 SER A C 8
ATOM 10271 O O . SER A 1 47 ? 77.306 -0.649 -7.261 1.00 0.00 43 SER A O 8
ATOM 10279 N N . PHE A 1 48 ? 75.265 -1.363 -7.714 1.00 0.00 44 PHE A N 8
ATOM 10280 C CA . PHE A 1 48 ? 75.783 -2.454 -8.603 1.00 0.00 44 PHE A CA 8
ATOM 10281 C C . PHE A 1 48 ? 76.142 -1.913 -9.992 1.00 0.00 44 PHE A C 8
ATOM 10282 O O . PHE A 1 48 ? 77.124 -2.326 -10.582 1.00 0.00 44 PHE A O 8
ATOM 10299 N N . GLY A 1 49 ? 75.362 -0.999 -10.519 1.00 0.00 45 GLY A N 8
ATOM 10300 C CA . GLY A 1 49 ? 75.701 -0.403 -11.845 1.00 0.00 45 GLY A CA 8
ATOM 10301 C C . GLY A 1 49 ? 74.513 0.394 -12.392 1.00 0.00 45 GLY A C 8
ATOM 10302 O O . GLY A 1 49 ? 73.426 0.364 -11.846 1.00 0.00 45 GLY A O 8
ATOM 10306 N N . THR A 1 50 ? 74.725 1.107 -13.473 1.00 0.00 46 THR A N 8
ATOM 10307 C CA . THR A 1 50 ? 73.597 1.808 -14.170 1.00 0.00 46 THR A CA 8
ATOM 10308 C C . THR A 1 50 ? 73.423 1.276 -15.605 1.00 0.00 46 THR A C 8
ATOM 10309 O O . THR A 1 50 ? 72.635 1.802 -16.368 1.00 0.00 46 THR A O 8
ATOM 10320 N N . GLU A 1 51 ? 74.152 0.238 -15.973 1.00 0.00 47 GLU A N 8
ATOM 10321 C CA . GLU A 1 51 ? 74.245 -0.187 -17.413 1.00 0.00 47 GLU A CA 8
ATOM 10322 C C . GLU A 1 51 ? 72.863 -0.329 -18.074 1.00 0.00 47 GLU A C 8
ATOM 10323 O O . GLU A 1 51 ? 72.737 -0.206 -19.278 1.00 0.00 47 GLU A O 8
ATOM 10335 N N . ASP A 1 52 ? 71.833 -0.585 -17.302 1.00 0.00 48 ASP A N 8
ATOM 10336 C CA . ASP A 1 52 ? 70.466 -0.739 -17.904 1.00 0.00 48 ASP A CA 8
ATOM 10337 C C . ASP A 1 52 ? 69.992 0.593 -18.502 1.00 0.00 48 ASP A C 8
ATOM 10338 O O . ASP A 1 52 ? 69.711 0.684 -19.683 1.00 0.00 48 ASP A O 8
ATOM 10347 N N . ARG A 1 53 ? 69.901 1.620 -17.693 1.00 0.00 49 ARG A N 8
ATOM 10348 C CA . ARG A 1 53 ? 69.510 2.970 -18.214 1.00 0.00 49 ARG A CA 8
ATOM 10349 C C . ARG A 1 53 ? 70.746 3.823 -18.545 1.00 0.00 49 ARG A C 8
ATOM 10350 O O . ARG A 1 53 ? 70.628 5.007 -18.804 1.00 0.00 49 ARG A O 8
ATOM 10371 N N . ASP A 1 54 ? 71.926 3.240 -18.541 1.00 0.00 50 ASP A N 8
ATOM 10372 C CA . ASP A 1 54 ? 73.181 4.059 -18.663 1.00 0.00 50 ASP A CA 8
ATOM 10373 C C . ASP A 1 54 ? 73.185 4.887 -19.956 1.00 0.00 50 ASP A C 8
ATOM 10374 O O . ASP A 1 54 ? 72.329 4.732 -20.808 1.00 0.00 50 ASP A O 8
ATOM 10383 N N . THR A 1 55 ? 74.149 5.761 -20.095 1.00 0.00 51 THR A N 8
ATOM 10384 C CA . THR A 1 55 ? 74.282 6.563 -21.350 1.00 0.00 51 THR A CA 8
ATOM 10385 C C . THR A 1 55 ? 74.935 5.715 -22.442 1.00 0.00 51 THR A C 8
ATOM 10386 O O . THR A 1 55 ? 75.516 4.680 -22.165 1.00 0.00 51 THR A O 8
ATOM 10397 N N . GLN A 1 56 ? 74.845 6.144 -23.677 1.00 0.00 52 GLN A N 8
ATOM 10398 C CA . GLN A 1 56 ? 75.458 5.353 -24.794 1.00 0.00 52 GLN A CA 8
ATOM 10399 C C . GLN A 1 56 ? 76.986 5.556 -24.848 1.00 0.00 52 GLN A C 8
ATOM 10400 O O . GLN A 1 56 ? 77.645 5.053 -25.739 1.00 0.00 52 GLN A O 8
ATOM 10414 N N . PHE A 1 57 ? 77.551 6.285 -23.909 1.00 0.00 53 PHE A N 8
ATOM 10415 C CA . PHE A 1 57 ? 79.036 6.292 -23.749 1.00 0.00 53 PHE A CA 8
ATOM 10416 C C . PHE A 1 57 ? 79.442 5.279 -22.674 1.00 0.00 53 PHE A C 8
ATOM 10417 O O . PHE A 1 57 ? 78.616 4.819 -21.906 1.00 0.00 53 PHE A O 8
ATOM 10434 N N . GLN A 1 58 ? 80.704 4.929 -22.613 1.00 0.00 54 GLN A N 8
ATOM 10435 C CA . GLN A 1 58 ? 81.153 3.881 -21.639 1.00 0.00 54 GLN A CA 8
ATOM 10436 C C . GLN A 1 58 ? 81.038 4.401 -20.202 1.00 0.00 54 GLN A C 8
ATOM 10437 O O . GLN A 1 58 ? 81.417 5.519 -19.907 1.00 0.00 54 GLN A O 8
ATOM 10451 N N . ILE A 1 59 ? 80.515 3.591 -19.310 1.00 0.00 55 ILE A N 8
ATOM 10452 C CA . ILE A 1 59 ? 80.429 3.998 -17.871 1.00 0.00 55 ILE A CA 8
ATOM 10453 C C . ILE A 1 59 ? 81.334 3.095 -17.026 1.00 0.00 55 ILE A C 8
ATOM 10454 O O . ILE A 1 59 ? 81.336 1.888 -17.182 1.00 0.00 55 ILE A O 8
ATOM 10470 N N . ALA A 1 60 ? 82.101 3.676 -16.135 1.00 0.00 56 ALA A N 8
ATOM 10471 C CA . ALA A 1 60 ? 83.034 2.864 -15.295 1.00 0.00 56 ALA A CA 8
ATOM 10472 C C . ALA A 1 60 ? 82.385 2.547 -13.935 1.00 0.00 56 ALA A C 8
ATOM 10473 O O . ALA A 1 60 ? 82.221 3.438 -13.123 1.00 0.00 56 ALA A O 8
ATOM 10480 N N . PRO A 1 61 ? 82.031 1.289 -13.719 1.00 0.00 57 PRO A N 8
ATOM 10481 C CA . PRO A 1 61 ? 81.435 0.889 -12.416 1.00 0.00 57 PRO A CA 8
ATOM 10482 C C . PRO A 1 61 ? 82.474 1.009 -11.297 1.00 0.00 57 PRO A C 8
ATOM 10483 O O . PRO A 1 61 ? 83.608 0.594 -11.448 1.00 0.00 57 PRO A O 8
ATOM 10494 N N . GLN A 1 62 ? 82.091 1.575 -10.177 1.00 0.00 58 GLN A N 8
ATOM 10495 C CA . GLN A 1 62 ? 83.050 1.736 -9.042 1.00 0.00 58 GLN A CA 8
ATOM 10496 C C . GLN A 1 62 ? 82.644 0.832 -7.876 1.00 0.00 58 GLN A C 8
ATOM 10497 O O . GLN A 1 62 ? 81.483 0.757 -7.515 1.00 0.00 58 GLN A O 8
ATOM 10511 N N . SER A 1 63 ? 83.593 0.145 -7.288 1.00 0.00 59 SER A N 8
ATOM 10512 C CA . SER A 1 63 ? 83.278 -0.743 -6.124 1.00 0.00 59 SER A CA 8
ATOM 10513 C C . SER A 1 63 ? 83.432 0.011 -4.791 1.00 0.00 59 SER A C 8
ATOM 10514 O O . SER A 1 63 ? 83.338 -0.582 -3.731 1.00 0.00 59 SER A O 8
ATOM 10522 N N . GLN A 1 64 ? 83.666 1.307 -4.830 1.00 0.00 60 GLN A N 8
ATOM 10523 C CA . GLN A 1 64 ? 83.825 2.090 -3.559 1.00 0.00 60 GLN A CA 8
ATOM 10524 C C . GLN A 1 64 ? 82.528 2.055 -2.743 1.00 0.00 60 GLN A C 8
ATOM 10525 O O . GLN A 1 64 ? 81.442 2.124 -3.288 1.00 0.00 60 GLN A O 8
ATOM 10539 N N . ILE A 1 65 ? 82.639 1.949 -1.440 1.00 0.00 61 ILE A N 8
ATOM 10540 C CA . ILE A 1 65 ? 81.420 1.922 -0.575 1.00 0.00 61 ILE A CA 8
ATOM 10541 C C . ILE A 1 65 ? 81.143 3.325 -0.022 1.00 0.00 61 ILE A C 8
ATOM 10542 O O . ILE A 1 65 ? 82.051 4.026 0.388 1.00 0.00 61 ILE A O 8
ATOM 10558 N N . TYR A 1 66 ? 79.898 3.734 -0.011 1.00 0.00 62 TYR A N 8
ATOM 10559 C CA . TYR A 1 66 ? 79.551 5.090 0.517 1.00 0.00 62 TYR A CA 8
ATOM 10560 C C . TYR A 1 66 ? 79.158 4.997 1.993 1.00 0.00 62 TYR A C 8
ATOM 10561 O O . TYR A 1 66 ? 78.207 4.324 2.345 1.00 0.00 62 TYR A O 8
ATOM 10579 N N . ASP A 1 67 ? 79.891 5.665 2.856 1.00 0.00 63 ASP A N 8
ATOM 10580 C CA . ASP A 1 67 ? 79.560 5.661 4.325 1.00 0.00 63 ASP A CA 8
ATOM 10581 C C . ASP A 1 67 ? 78.089 6.025 4.578 1.00 0.00 63 ASP A C 8
ATOM 10582 O O . ASP A 1 67 ? 77.424 5.414 5.394 1.00 0.00 63 ASP A O 8
ATOM 10591 N N . TYR A 1 68 ? 77.582 7.014 3.880 1.00 0.00 64 TYR A N 8
ATOM 10592 C CA . TYR A 1 68 ? 76.195 7.504 4.156 1.00 0.00 64 TYR A CA 8
ATOM 10593 C C . TYR A 1 68 ? 75.583 8.107 2.889 1.00 0.00 64 TYR A C 8
ATOM 10594 O O . TYR A 1 68 ? 76.190 8.930 2.229 1.00 0.00 64 TYR A O 8
ATOM 10612 N N . ILE A 1 69 ? 74.385 7.700 2.550 1.00 0.00 65 ILE A N 8
ATOM 10613 C CA . ILE A 1 69 ? 73.642 8.374 1.436 1.00 0.00 65 ILE A CA 8
ATOM 10614 C C . ILE A 1 69 ? 72.221 8.731 1.897 1.00 0.00 65 ILE A C 8
ATOM 10615 O O . ILE A 1 69 ? 71.511 7.904 2.439 1.00 0.00 65 ILE A O 8
ATOM 10631 N N . LEU A 1 70 ? 71.813 9.959 1.683 1.00 0.00 66 LEU A N 8
ATOM 10632 C CA . LEU A 1 70 ? 70.417 10.369 2.028 1.00 0.00 66 LEU A CA 8
ATOM 10633 C C . LEU A 1 70 ? 69.494 10.143 0.826 1.00 0.00 66 LEU A C 8
ATOM 10634 O O . LEU A 1 70 ? 69.846 10.444 -0.301 1.00 0.00 66 LEU A O 8
ATOM 10650 N N . PHE A 1 71 ? 68.320 9.613 1.060 1.00 0.00 67 PHE A N 8
ATOM 10651 C CA . PHE A 1 71 ? 67.397 9.279 -0.067 1.00 0.00 67 PHE A CA 8
ATOM 10652 C C . PHE A 1 71 ? 65.981 9.779 0.234 1.00 0.00 67 PHE A C 8
ATOM 10653 O O . PHE A 1 71 ? 65.421 9.485 1.273 1.00 0.00 67 PHE A O 8
ATOM 10670 N N . ARG A 1 72 ? 65.402 10.535 -0.669 1.00 0.00 68 ARG A N 8
ATOM 10671 C CA . ARG A 1 72 ? 63.968 10.932 -0.517 1.00 0.00 68 ARG A CA 8
ATOM 10672 C C . ARG A 1 72 ? 63.058 9.926 -1.234 1.00 0.00 68 ARG A C 8
ATOM 10673 O O . ARG A 1 72 ? 63.412 9.373 -2.263 1.00 0.00 68 ARG A O 8
ATOM 10694 N N . GLY A 1 73 ? 61.884 9.685 -0.697 1.00 0.00 69 GLY A N 8
ATOM 10695 C CA . GLY A 1 73 ? 60.935 8.717 -1.336 1.00 0.00 69 GLY A CA 8
ATOM 10696 C C . GLY A 1 73 ? 60.596 9.158 -2.768 1.00 0.00 69 GLY A C 8
ATOM 10697 O O . GLY A 1 73 ? 60.266 8.344 -3.610 1.00 0.00 69 GLY A O 8
ATOM 10701 N N . SER A 1 74 ? 60.674 10.440 -3.048 1.00 0.00 70 SER A N 8
ATOM 10702 C CA . SER A 1 74 ? 60.301 10.945 -4.411 1.00 0.00 70 SER A CA 8
ATOM 10703 C C . SER A 1 74 ? 61.261 10.404 -5.479 1.00 0.00 70 SER A C 8
ATOM 10704 O O . SER A 1 74 ? 60.846 10.047 -6.567 1.00 0.00 70 SER A O 8
ATOM 10712 N N . ASP A 1 75 ? 62.536 10.339 -5.178 1.00 0.00 71 ASP A N 8
ATOM 10713 C CA . ASP A 1 75 ? 63.536 9.921 -6.216 1.00 0.00 71 ASP A CA 8
ATOM 10714 C C . ASP A 1 75 ? 63.587 8.393 -6.340 1.00 0.00 71 ASP A C 8
ATOM 10715 O O . ASP A 1 75 ? 63.831 7.866 -7.410 1.00 0.00 71 ASP A O 8
ATOM 10724 N N . ILE A 1 76 ? 63.362 7.683 -5.262 1.00 0.00 72 ILE A N 8
ATOM 10725 C CA . ILE A 1 76 ? 63.346 6.188 -5.338 1.00 0.00 72 ILE A CA 8
ATOM 10726 C C . ILE A 1 76 ? 61.902 5.675 -5.408 1.00 0.00 72 ILE A C 8
ATOM 10727 O O . ILE A 1 76 ? 61.011 6.198 -4.765 1.00 0.00 72 ILE A O 8
ATOM 10743 N N . LYS A 1 77 ? 61.680 4.648 -6.194 1.00 0.00 73 LYS A N 8
ATOM 10744 C CA . LYS A 1 77 ? 60.287 4.226 -6.520 1.00 0.00 73 LYS A CA 8
ATOM 10745 C C . LYS A 1 77 ? 59.889 2.965 -5.744 1.00 0.00 73 LYS A C 8
ATOM 10746 O O . LYS A 1 77 ? 58.714 2.692 -5.581 1.00 0.00 73 LYS A O 8
ATOM 10765 N N . ASP A 1 78 ? 60.841 2.192 -5.262 1.00 0.00 74 ASP A N 8
ATOM 10766 C CA . ASP A 1 78 ? 60.464 0.949 -4.514 1.00 0.00 74 ASP A CA 8
ATOM 10767 C C . ASP A 1 78 ? 61.533 0.576 -3.484 1.00 0.00 74 ASP A C 8
ATOM 10768 O O . ASP A 1 78 ? 62.711 0.545 -3.779 1.00 0.00 74 ASP A O 8
ATOM 10777 N N . ILE A 1 79 ? 61.114 0.293 -2.272 1.00 0.00 75 ILE A N 8
ATOM 10778 C CA . ILE A 1 79 ? 62.068 -0.162 -1.213 1.00 0.00 75 ILE A CA 8
ATOM 10779 C C . ILE A 1 79 ? 61.519 -1.425 -0.527 1.00 0.00 75 ILE A C 8
ATOM 10780 O O . ILE A 1 79 ? 60.333 -1.534 -0.276 1.00 0.00 75 ILE A O 8
ATOM 10796 N N . ARG A 1 80 ? 62.375 -2.369 -0.223 1.00 0.00 76 ARG A N 8
ATOM 10797 C CA . ARG A 1 80 ? 61.915 -3.618 0.461 1.00 0.00 76 ARG A CA 8
ATOM 10798 C C . ARG A 1 80 ? 63.001 -4.135 1.411 1.00 0.00 76 ARG A C 8
ATOM 10799 O O . ARG A 1 80 ? 64.152 -4.264 1.037 1.00 0.00 76 ARG A O 8
ATOM 10820 N N . VAL A 1 81 ? 62.640 -4.427 2.637 1.00 0.00 77 VAL A N 8
ATOM 10821 C CA . VAL A 1 81 ? 63.637 -4.969 3.614 1.00 0.00 77 VAL A CA 8
ATOM 10822 C C . VAL A 1 81 ? 63.709 -6.500 3.507 1.00 0.00 77 VAL A C 8
ATOM 10823 O O . VAL A 1 81 ? 62.719 -7.156 3.236 1.00 0.00 77 VAL A O 8
ATOM 10836 N N . VAL A 1 82 ? 64.873 -7.068 3.718 1.00 0.00 78 VAL A N 8
ATOM 10837 C CA . VAL A 1 82 ? 65.015 -8.556 3.643 1.00 0.00 78 VAL A CA 8
ATOM 10838 C C . VAL A 1 82 ? 64.910 -9.158 5.050 1.00 0.00 78 VAL A C 8
ATOM 10839 O O . VAL A 1 82 ? 65.526 -8.679 5.985 1.00 0.00 78 VAL A O 8
ATOM 10852 N N . ASN A 1 83 ? 64.133 -10.203 5.202 1.00 0.00 79 ASN A N 8
ATOM 10853 C CA . ASN A 1 83 ? 63.983 -10.851 6.541 1.00 0.00 79 ASN A CA 8
ATOM 10854 C C . ASN A 1 83 ? 64.309 -12.345 6.444 1.00 0.00 79 ASN A C 8
ATOM 10855 O O . ASN A 1 83 ? 65.215 -12.832 7.097 1.00 0.00 79 ASN A O 8
ATOM 10866 N N . ASN A 1 84 ? 63.577 -13.070 5.634 1.00 0.00 80 ASN A N 8
ATOM 10867 C CA . ASN A 1 84 ? 63.835 -14.533 5.479 1.00 0.00 80 ASN A CA 8
ATOM 10868 C C . ASN A 1 84 ? 64.307 -14.838 4.054 1.00 0.00 80 ASN A C 8
ATOM 10869 O O . ASN A 1 84 ? 63.589 -14.618 3.095 1.00 0.00 80 ASN A O 8
ATOM 10880 N N . HIS A 1 85 ? 65.509 -15.342 3.912 1.00 0.00 81 HIS A N 8
ATOM 10881 C CA . HIS A 1 85 ? 66.039 -15.672 2.553 1.00 0.00 81 HIS A CA 8
ATOM 10882 C C . HIS A 1 85 ? 66.409 -17.156 2.477 1.00 0.00 81 HIS A C 8
ATOM 10883 O O . HIS A 1 85 ? 67.247 -17.633 3.222 1.00 0.00 81 HIS A O 8
ATOM 10897 N N . THR A 1 86 ? 65.791 -17.887 1.581 1.00 0.00 82 THR A N 8
ATOM 10898 C CA . THR A 1 86 ? 66.096 -19.345 1.446 1.00 0.00 82 THR A CA 8
ATOM 10899 C C . THR A 1 86 ? 66.160 -19.742 -0.035 1.00 0.00 82 THR A C 8
ATOM 10900 O O . THR A 1 86 ? 65.646 -19.048 -0.894 1.00 0.00 82 THR A O 8
ATOM 10911 N N . LEU A 1 87 ? 66.787 -20.854 -0.334 1.00 0.00 83 LEU A N 8
ATOM 10912 C CA . LEU A 1 87 ? 66.888 -21.313 -1.753 1.00 0.00 83 LEU A CA 8
ATOM 10913 C C . LEU A 1 87 ? 66.088 -22.610 -1.949 1.00 0.00 83 LEU A C 8
ATOM 10914 O O . LEU A 1 87 ? 65.721 -23.251 -0.983 1.00 0.00 83 LEU A O 8
ATOM 10930 N N . PRO A 1 88 ? 65.839 -22.961 -3.199 1.00 0.00 84 PRO A N 8
ATOM 10931 C CA . PRO A 1 88 ? 65.072 -24.201 -3.501 1.00 0.00 84 PRO A CA 8
ATOM 10932 C C . PRO A 1 88 ? 65.853 -25.440 -3.044 1.00 0.00 84 PRO A C 8
ATOM 10933 O O . PRO A 1 88 ? 66.975 -25.606 -3.491 1.00 0.00 84 PRO A O 8
ATOM 10945 N N . GLY A 1 1 ? 72.882 19.213 18.968 1.00 0.00 -3 GLY A N 9
ATOM 10946 C CA . GLY A 1 1 ? 71.419 18.970 18.826 1.00 0.00 -3 GLY A CA 9
ATOM 10947 C C . GLY A 1 1 ? 70.884 18.311 20.099 1.00 0.00 -3 GLY A C 9
ATOM 10948 O O . GLY A 1 1 ? 71.305 18.632 21.195 1.00 0.00 -3 GLY A O 9
ATOM 10954 N N . ALA A 1 2 ? 69.959 17.392 19.959 1.00 0.00 -2 ALA A N 9
ATOM 10955 C CA . ALA A 1 2 ? 69.386 16.704 21.155 1.00 0.00 -2 ALA A CA 9
ATOM 10956 C C . ALA A 1 2 ? 69.075 15.240 20.825 1.00 0.00 -2 ALA A C 9
ATOM 10957 O O . ALA A 1 2 ? 68.887 14.884 19.676 1.00 0.00 -2 ALA A O 9
ATOM 10964 N N . MET A 1 3 ? 69.021 14.397 21.827 1.00 0.00 -1 MET A N 9
ATOM 10965 C CA . MET A 1 3 ? 68.723 12.950 21.587 1.00 0.00 -1 MET A CA 9
ATOM 10966 C C . MET A 1 3 ? 67.430 12.551 22.306 1.00 0.00 -1 MET A C 9
ATOM 10967 O O . MET A 1 3 ? 67.004 13.207 23.239 1.00 0.00 -1 MET A O 9
ATOM 10981 N N . ALA A 1 4 ? 66.809 11.480 21.875 1.00 0.00 0 ALA A N 9
ATOM 10982 C CA . ALA A 1 4 ? 65.540 11.027 22.524 1.00 0.00 0 ALA A CA 9
ATOM 10983 C C . ALA A 1 4 ? 65.509 9.498 22.612 1.00 0.00 0 ALA A C 9
ATOM 10984 O O . ALA A 1 4 ? 66.173 8.812 21.855 1.00 0.00 0 ALA A O 9
ATOM 10991 N N . MET A 1 5 ? 64.741 8.965 23.531 1.00 0.00 1 MET A N 9
ATOM 10992 C CA . MET A 1 5 ? 64.657 7.480 23.683 1.00 0.00 1 MET A CA 9
ATOM 10993 C C . MET A 1 5 ? 63.279 6.980 23.240 1.00 0.00 1 MET A C 9
ATOM 10994 O O . MET A 1 5 ? 62.296 7.695 23.323 1.00 0.00 1 MET A O 9
ATOM 11008 N N . SER A 1 6 ? 63.204 5.757 22.771 1.00 0.00 2 SER A N 9
ATOM 11009 C CA . SER A 1 6 ? 61.895 5.197 22.315 1.00 0.00 2 SER A CA 9
ATOM 11010 C C . SER A 1 6 ? 61.506 3.992 23.176 1.00 0.00 2 SER A C 9
ATOM 11011 O O . SER A 1 6 ? 62.350 3.217 23.588 1.00 0.00 2 SER A O 9
ATOM 11019 N N . GLY A 1 7 ? 60.232 3.832 23.449 1.00 0.00 3 GLY A N 9
ATOM 11020 C CA . GLY A 1 7 ? 59.770 2.682 24.285 1.00 0.00 3 GLY A CA 9
ATOM 11021 C C . GLY A 1 7 ? 60.015 1.365 23.540 1.00 0.00 3 GLY A C 9
ATOM 11022 O O . GLY A 1 7 ? 60.326 0.354 24.142 1.00 0.00 3 GLY A O 9
ATOM 11026 N N . GLY A 1 8 ? 59.876 1.376 22.236 1.00 0.00 4 GLY A N 9
ATOM 11027 C CA . GLY A 1 8 ? 60.097 0.132 21.440 1.00 0.00 4 GLY A CA 9
ATOM 11028 C C . GLY A 1 8 ? 60.694 0.494 20.078 1.00 0.00 4 GLY A C 9
ATOM 11029 O O . GLY A 1 8 ? 59.984 0.617 19.096 1.00 0.00 4 GLY A O 9
ATOM 11033 N N . LEU A 1 9 ? 61.992 0.666 20.016 1.00 0.00 5 LEU A N 9
ATOM 11034 C CA . LEU A 1 9 ? 62.649 1.022 18.719 1.00 0.00 5 LEU A CA 9
ATOM 11035 C C . LEU A 1 9 ? 62.832 -0.241 17.856 1.00 0.00 5 LEU A C 9
ATOM 11036 O O . LEU A 1 9 ? 63.1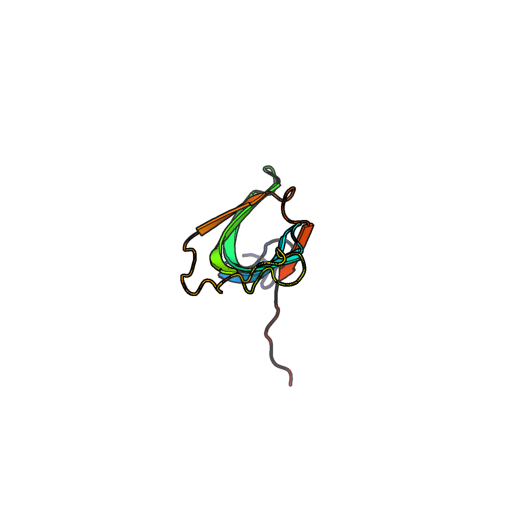77 -1.284 18.380 1.00 0.00 5 LEU A O 9
ATOM 11052 N N . PRO A 1 10 ? 62.598 -0.120 16.559 1.00 0.00 6 PRO A N 9
ATOM 11053 C CA . PRO A 1 10 ? 62.768 -1.286 15.649 1.00 0.00 6 PRO A CA 9
ATOM 11054 C C . PRO A 1 10 ? 64.244 -1.697 15.576 1.00 0.00 6 PRO A C 9
ATOM 11055 O O . PRO A 1 10 ? 65.130 -0.886 15.772 1.00 0.00 6 PRO A O 9
ATOM 11066 N N . GLU A 1 11 ? 64.508 -2.951 15.293 1.00 0.00 7 GLU A N 9
ATOM 11067 C CA . GLU A 1 11 ? 65.928 -3.431 15.219 1.00 0.00 7 GLU A CA 9
ATOM 11068 C C . GLU A 1 11 ? 66.665 -2.749 14.060 1.00 0.00 7 GLU A C 9
ATOM 11069 O O . GLU A 1 11 ? 66.585 -3.179 12.923 1.00 0.00 7 GLU A O 9
ATOM 11081 N N . LEU A 1 12 ? 67.382 -1.688 14.347 1.00 0.00 8 LEU A N 9
ATOM 11082 C CA . LEU A 1 12 ? 68.143 -0.969 13.271 1.00 0.00 8 LEU A CA 9
ATOM 11083 C C . LEU A 1 12 ? 69.243 -1.866 12.693 1.00 0.00 8 LEU A C 9
ATOM 11084 O O . LEU A 1 12 ? 69.481 -2.958 13.179 1.00 0.00 8 LEU A O 9
ATOM 11100 N N . GLY A 1 13 ? 69.911 -1.409 11.661 1.00 0.00 9 GLY A N 9
ATOM 11101 C CA . GLY A 1 13 ? 71.018 -2.212 11.055 1.00 0.00 9 GLY A CA 9
ATOM 11102 C C . GLY A 1 13 ? 70.485 -3.285 10.091 1.00 0.00 9 GLY A C 9
ATOM 11103 O O . GLY A 1 13 ? 71.257 -4.004 9.483 1.00 0.00 9 GLY A O 9
ATOM 11107 N N . SER A 1 14 ? 69.181 -3.404 9.940 1.00 0.00 10 SER A N 9
ATOM 11108 C CA . SER A 1 14 ? 68.618 -4.412 8.978 1.00 0.00 10 SER A CA 9
ATOM 11109 C C . SER A 1 14 ? 69.076 -4.102 7.548 1.00 0.00 10 SER A C 9
ATOM 11110 O O . SER A 1 14 ? 69.170 -2.952 7.160 1.00 0.00 10 SER A O 9
ATOM 11118 N N . LYS A 1 15 ? 69.361 -5.118 6.770 1.00 0.00 11 LYS A N 9
ATOM 11119 C CA . LYS A 1 15 ? 69.803 -4.887 5.358 1.00 0.00 11 LYS A CA 9
ATOM 11120 C C . LYS A 1 15 ? 68.589 -4.664 4.442 1.00 0.00 11 LYS A C 9
ATOM 11121 O O . LYS A 1 15 ? 67.697 -5.491 4.360 1.00 0.00 11 LYS A O 9
ATOM 11140 N N . ILE A 1 16 ? 68.554 -3.547 3.752 1.00 0.00 12 ILE A N 9
ATOM 11141 C CA . ILE A 1 16 ? 67.397 -3.248 2.852 1.00 0.00 12 ILE A CA 9
ATOM 11142 C C . ILE A 1 16 ? 67.881 -3.075 1.407 1.00 0.00 12 ILE A C 9
ATOM 11143 O O . ILE A 1 16 ? 68.955 -2.553 1.159 1.00 0.00 12 ILE A O 9
ATOM 11159 N N . SER A 1 17 ? 67.085 -3.517 0.463 1.00 0.00 13 SER A N 9
ATOM 11160 C CA . SER A 1 17 ? 67.400 -3.292 -0.977 1.00 0.00 13 SER A CA 9
ATOM 11161 C C . SER A 1 17 ? 66.520 -2.162 -1.516 1.00 0.00 13 SER A C 9
ATOM 11162 O O . SER A 1 17 ? 65.340 -2.097 -1.228 1.00 0.00 13 SER A O 9
ATOM 11170 N N . LEU A 1 18 ? 67.088 -1.276 -2.293 1.00 0.00 14 LEU A N 9
ATOM 11171 C CA . LEU A 1 18 ? 66.369 -0.022 -2.667 1.00 0.00 14 LEU A CA 9
ATOM 11172 C C . LEU A 1 18 ? 66.494 0.235 -4.174 1.00 0.00 14 LEU A C 9
ATOM 11173 O O . LEU A 1 18 ? 67.580 0.240 -4.717 1.00 0.00 14 LEU A O 9
ATOM 11189 N N . ILE A 1 19 ? 65.388 0.448 -4.847 1.00 0.00 15 ILE A N 9
ATOM 11190 C CA . ILE A 1 19 ? 65.428 0.666 -6.330 1.00 0.00 15 ILE A CA 9
ATOM 11191 C C . ILE A 1 19 ? 65.145 2.142 -6.645 1.00 0.00 15 ILE A C 9
ATOM 11192 O O . ILE A 1 19 ? 64.090 2.663 -6.309 1.00 0.00 15 ILE A O 9
ATOM 11208 N N . SER A 1 20 ? 66.083 2.807 -7.283 1.00 0.00 16 SER A N 9
ATOM 11209 C CA . SER A 1 20 ? 65.914 4.261 -7.599 1.00 0.00 16 SER A CA 9
ATOM 11210 C C . SER A 1 20 ? 65.343 4.461 -9.010 1.00 0.00 16 SER A C 9
ATOM 11211 O O . SER A 1 20 ? 65.472 3.603 -9.869 1.00 0.00 16 SER A O 9
ATOM 11219 N N . LYS A 1 21 ? 64.735 5.606 -9.249 1.00 0.00 17 LYS A N 9
ATOM 11220 C CA . LYS A 1 21 ? 63.980 5.858 -10.531 1.00 0.00 17 LYS A CA 9
ATOM 11221 C C . LYS A 1 21 ? 64.833 5.585 -11.784 1.00 0.00 17 LYS A C 9
ATOM 11222 O O . LYS A 1 21 ? 64.307 5.472 -12.876 1.00 0.00 17 LYS A O 9
ATOM 11241 N N . ALA A 1 22 ? 66.133 5.478 -11.643 1.00 0.00 18 ALA A N 9
ATOM 11242 C CA . ALA A 1 22 ? 67.006 5.231 -12.832 1.00 0.00 18 ALA A CA 9
ATOM 11243 C C . ALA A 1 22 ? 67.176 3.725 -13.068 1.00 0.00 18 ALA A C 9
ATOM 11244 O O . ALA A 1 22 ? 68.116 3.296 -13.710 1.00 0.00 18 ALA A O 9
ATOM 11251 N N . ASP A 1 23 ? 66.267 2.916 -12.552 1.00 0.00 19 ASP A N 9
ATOM 11252 C CA . ASP A 1 23 ? 66.411 1.422 -12.631 1.00 0.00 19 ASP A CA 9
ATOM 11253 C C . ASP A 1 23 ? 67.764 1.001 -12.056 1.00 0.00 19 ASP A C 9
ATOM 11254 O O . ASP A 1 23 ? 68.376 0.050 -12.509 1.00 0.00 19 ASP A O 9
ATOM 11263 N N . ILE A 1 24 ? 68.226 1.711 -11.055 1.00 0.00 20 ILE A N 9
ATOM 11264 C CA . ILE A 1 24 ? 69.523 1.348 -10.406 1.00 0.00 20 ILE A CA 9
ATOM 11265 C C . ILE A 1 24 ? 69.237 0.621 -9.095 1.00 0.00 20 ILE A C 9
ATOM 11266 O O . ILE A 1 24 ? 68.306 0.958 -8.388 1.00 0.00 20 ILE A O 9
ATOM 11282 N N . ARG A 1 25 ? 70.028 -0.366 -8.766 1.00 0.00 21 ARG A N 9
ATOM 11283 C CA . ARG A 1 25 ? 69.811 -1.098 -7.487 1.00 0.00 21 ARG A CA 9
ATOM 11284 C C . ARG A 1 25 ? 70.871 -0.684 -6.464 1.00 0.00 21 ARG A C 9
ATOM 11285 O O . ARG A 1 25 ? 72.058 -0.855 -6.678 1.00 0.00 21 ARG A O 9
ATOM 11306 N N . TYR A 1 26 ? 70.438 -0.139 -5.357 1.00 0.00 22 TYR A N 9
ATOM 11307 C CA . TYR A 1 26 ? 71.373 0.190 -4.243 1.00 0.00 22 TYR A CA 9
ATOM 11308 C C . TYR A 1 26 ? 71.045 -0.697 -3.042 1.00 0.00 22 TYR A C 9
ATOM 11309 O O . TYR A 1 26 ? 69.908 -1.078 -2.848 1.00 0.00 22 TYR A O 9
ATOM 11327 N N . GLU A 1 27 ? 72.022 -1.030 -2.244 1.00 0.00 23 GLU A N 9
ATOM 11328 C CA . GLU A 1 27 ? 71.743 -1.830 -1.010 1.00 0.00 23 GLU A CA 9
ATOM 11329 C C . GLU A 1 27 ? 72.604 -1.319 0.139 1.00 0.00 23 GLU A C 9
ATOM 11330 O O . GLU A 1 27 ? 73.757 -0.992 -0.051 1.00 0.00 23 GLU A O 9
ATOM 11342 N N . GLY A 1 28 ? 72.059 -1.255 1.330 1.00 0.00 24 GLY A N 9
ATOM 11343 C CA . GLY A 1 28 ? 72.833 -0.671 2.468 1.00 0.00 24 GLY A CA 9
ATOM 11344 C C . GLY A 1 28 ? 72.120 -0.941 3.794 1.00 0.00 24 GLY A C 9
ATOM 11345 O O . GLY A 1 28 ? 71.014 -1.449 3.825 1.00 0.00 24 GLY A O 9
ATOM 11349 N N . ARG A 1 29 ? 72.759 -0.602 4.891 1.00 0.00 25 ARG A N 9
ATOM 11350 C CA . ARG A 1 29 ? 72.133 -0.819 6.234 1.00 0.00 25 ARG A CA 9
ATOM 11351 C C . ARG A 1 29 ? 71.225 0.359 6.599 1.00 0.00 25 ARG A C 9
ATOM 11352 O O . ARG A 1 29 ? 71.580 1.507 6.403 1.00 0.00 25 ARG A O 9
ATOM 11373 N N . LEU A 1 30 ? 70.056 0.082 7.127 1.00 0.00 26 LEU A N 9
ATOM 11374 C CA . LEU A 1 30 ? 69.153 1.186 7.594 1.00 0.00 26 LEU A CA 9
ATOM 11375 C C . LEU A 1 30 ? 69.771 1.923 8.786 1.00 0.00 26 LEU A C 9
ATOM 11376 O O . LEU A 1 30 ? 70.014 1.338 9.825 1.00 0.00 26 LEU A O 9
ATOM 11392 N N . TYR A 1 31 ? 70.025 3.201 8.640 1.00 0.00 27 TYR A N 9
ATOM 11393 C CA . TYR A 1 31 ? 70.587 3.992 9.775 1.00 0.00 27 TYR A CA 9
ATOM 11394 C C . TYR A 1 31 ? 69.475 4.776 10.478 1.00 0.00 27 TYR A C 9
ATOM 11395 O O . TYR A 1 31 ? 69.345 4.726 11.688 1.00 0.00 27 TYR A O 9
ATOM 11413 N N . THR A 1 32 ? 68.675 5.495 9.726 1.00 0.00 28 THR A N 9
ATOM 11414 C CA . THR A 1 32 ? 67.581 6.312 10.344 1.00 0.00 28 THR A CA 9
ATOM 11415 C C . THR A 1 32 ? 66.441 6.516 9.342 1.00 0.00 28 THR A C 9
ATOM 11416 O O . THR A 1 32 ? 66.649 6.497 8.144 1.00 0.00 28 THR A O 9
ATOM 11427 N N . VAL A 1 33 ? 65.238 6.712 9.829 1.00 0.00 29 VAL A N 9
ATOM 11428 C CA . VAL A 1 33 ? 64.068 6.899 8.916 1.00 0.00 29 VAL A CA 9
ATOM 11429 C C . VAL A 1 33 ? 63.108 7.950 9.496 1.00 0.00 29 VAL A C 9
ATOM 11430 O O . VAL A 1 33 ? 62.936 8.047 10.697 1.00 0.00 29 VAL A O 9
ATOM 11443 N N . ASP A 1 34 ? 62.486 8.735 8.648 1.00 0.00 30 ASP A N 9
ATOM 11444 C CA . ASP A 1 34 ? 61.493 9.741 9.128 1.00 0.00 30 ASP A CA 9
ATOM 11445 C C . ASP A 1 34 ? 60.186 9.594 8.331 1.00 0.00 30 ASP A C 9
ATOM 11446 O O . ASP A 1 34 ? 60.108 10.057 7.209 1.00 0.00 30 ASP A O 9
ATOM 11455 N N . PRO A 1 35 ? 59.192 8.954 8.929 1.00 0.00 31 PRO A N 9
ATOM 11456 C CA . PRO A 1 35 ? 57.927 8.666 8.198 1.00 0.00 31 PRO A CA 9
ATOM 11457 C C . PRO A 1 35 ? 57.229 9.968 7.788 1.00 0.00 31 PRO A C 9
ATOM 11458 O O . PRO A 1 35 ? 56.709 10.083 6.693 1.00 0.00 31 PRO A O 9
ATOM 11469 N N . GLN A 1 36 ? 57.228 10.954 8.648 1.00 0.00 32 GLN A N 9
ATOM 11470 C CA . GLN A 1 36 ? 56.407 12.180 8.385 1.00 0.00 32 GLN A CA 9
ATOM 11471 C C . GLN A 1 36 ? 57.143 13.111 7.415 1.00 0.00 32 GLN A C 9
ATOM 11472 O O . GLN A 1 36 ? 56.527 13.898 6.721 1.00 0.00 32 GLN A O 9
ATOM 11486 N N . GLU A 1 37 ? 58.450 13.028 7.362 1.00 0.00 33 GLU A N 9
ATOM 11487 C CA . GLU A 1 37 ? 59.213 13.801 6.333 1.00 0.00 33 GLU A CA 9
ATOM 11488 C C . GLU A 1 37 ? 59.336 13.009 5.017 1.00 0.00 33 GLU A C 9
ATOM 11489 O O . GLU A 1 37 ? 59.949 13.474 4.074 1.00 0.00 33 GLU A O 9
ATOM 11501 N N . CYS A 1 38 ? 58.760 11.817 4.939 1.00 0.00 34 CYS A N 9
ATOM 11502 C CA . CYS A 1 38 ? 58.904 10.962 3.708 1.00 0.00 34 CYS A CA 9
ATOM 11503 C C . CYS A 1 38 ? 60.378 10.837 3.284 1.00 0.00 34 CYS A C 9
ATOM 11504 O O . CYS A 1 38 ? 60.698 10.860 2.108 1.00 0.00 34 CYS A O 9
ATOM 11512 N N . THR A 1 39 ? 61.275 10.705 4.234 1.00 0.00 35 THR A N 9
ATOM 11513 C CA . THR A 1 39 ? 62.731 10.691 3.895 1.00 0.00 35 THR A CA 9
ATOM 11514 C C . THR A 1 39 ? 63.450 9.592 4.680 1.00 0.00 35 THR A C 9
ATOM 11515 O O . THR A 1 39 ? 63.037 9.224 5.761 1.00 0.00 35 THR A O 9
ATOM 11526 N N . ILE A 1 40 ? 64.523 9.070 4.139 1.00 0.00 36 ILE A N 9
ATOM 11527 C CA . ILE A 1 40 ? 65.307 8.028 4.870 1.00 0.00 36 ILE A CA 9
ATOM 11528 C C . ILE A 1 40 ? 66.806 8.223 4.621 1.00 0.00 36 ILE A C 9
ATOM 11529 O O . ILE A 1 40 ? 67.203 8.886 3.682 1.00 0.00 36 ILE A O 9
ATOM 11545 N N . ALA A 1 41 ? 67.635 7.652 5.457 1.00 0.00 37 ALA A N 9
ATOM 11546 C CA . ALA A 1 41 ? 69.109 7.712 5.225 1.00 0.00 37 ALA A CA 9
ATOM 11547 C C . ALA A 1 41 ? 69.729 6.343 5.499 1.00 0.00 37 ALA A C 9
ATOM 11548 O O . ALA A 1 41 ? 69.520 5.758 6.548 1.00 0.00 37 ALA A O 9
ATOM 11555 N N . LEU A 1 42 ? 70.489 5.834 4.562 1.00 0.00 38 LEU A N 9
ATOM 11556 C CA . LEU A 1 42 ? 71.098 4.481 4.727 1.00 0.00 38 LEU A CA 9
ATOM 11557 C C . LEU A 1 42 ? 72.607 4.618 4.923 1.00 0.00 38 LEU A C 9
ATOM 11558 O O . LEU A 1 42 ? 73.228 5.510 4.375 1.00 0.00 38 LEU A O 9
ATOM 11574 N N . SER A 1 43 ? 73.199 3.743 5.696 1.00 0.00 39 SER A N 9
ATOM 11575 C CA . SER A 1 43 ? 74.662 3.850 5.971 1.00 0.00 39 SER A CA 9
ATOM 11576 C C . SER A 1 43 ? 75.362 2.597 5.456 1.00 0.00 39 SER A C 9
ATOM 11577 O O . SER A 1 43 ? 74.762 1.543 5.375 1.00 0.00 39 SER A O 9
ATOM 11585 N N . SER A 1 44 ? 76.627 2.706 5.106 1.00 0.00 40 SER A N 9
ATOM 11586 C CA . SER A 1 44 ? 77.349 1.575 4.428 1.00 0.00 40 SER A CA 9
ATOM 11587 C C . SER A 1 44 ? 76.482 0.986 3.304 1.00 0.00 40 SER A C 9
ATOM 11588 O O . SER A 1 44 ? 75.748 0.032 3.500 1.00 0.00 40 SER A O 9
ATOM 11596 N N . VAL A 1 45 ? 76.561 1.571 2.135 1.00 0.00 41 VAL A N 9
ATOM 11597 C CA . VAL A 1 45 ? 75.719 1.114 0.989 1.00 0.00 41 VAL A CA 9
ATOM 11598 C C . VAL A 1 45 ? 76.578 1.007 -0.282 1.00 0.00 41 VAL A C 9
ATOM 11599 O O . VAL A 1 45 ? 77.528 1.748 -0.461 1.00 0.00 41 VAL A O 9
ATOM 11612 N N . ARG A 1 46 ? 76.246 0.091 -1.156 1.00 0.00 42 ARG A N 9
ATOM 11613 C CA . ARG A 1 46 ? 76.991 -0.045 -2.444 1.00 0.00 42 ARG A CA 9
ATOM 11614 C C . ARG A 1 46 ? 76.010 0.002 -3.619 1.00 0.00 42 ARG A C 9
ATOM 11615 O O . ARG A 1 46 ? 74.852 -0.347 -3.477 1.00 0.00 42 ARG A O 9
ATOM 11636 N N . SER A 1 47 ? 76.464 0.431 -4.772 1.00 0.00 43 SER A N 9
ATOM 11637 C CA . SER A 1 47 ? 75.590 0.407 -5.987 1.00 0.00 43 SER A CA 9
ATOM 11638 C C . SER A 1 47 ? 76.068 -0.687 -6.946 1.00 0.00 43 SER A C 9
ATOM 11639 O O . SER A 1 47 ? 77.252 -0.823 -7.198 1.00 0.00 43 SER A O 9
ATOM 11647 N N . PHE A 1 48 ? 75.158 -1.466 -7.481 1.00 0.00 44 PHE A N 9
ATOM 11648 C CA . PHE A 1 48 ? 75.572 -2.646 -8.306 1.00 0.00 44 PHE A CA 9
ATOM 11649 C C . PHE A 1 48 ? 75.882 -2.228 -9.748 1.00 0.00 44 PHE A C 9
ATOM 11650 O O . PHE A 1 48 ? 76.808 -2.736 -10.354 1.00 0.00 44 PHE A O 9
ATOM 11667 N N . GLY A 1 49 ? 75.122 -1.312 -10.303 1.00 0.00 45 GLY A N 9
ATOM 11668 C CA . GLY A 1 49 ? 75.432 -0.816 -11.676 1.00 0.00 45 GLY A CA 9
ATOM 11669 C C . GLY A 1 49 ? 74.263 0.001 -12.230 1.00 0.00 45 GLY A C 9
ATOM 11670 O O . GLY A 1 49 ? 73.182 0.022 -11.672 1.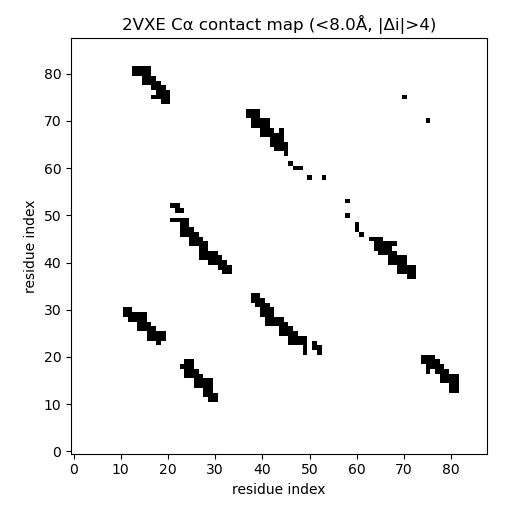00 0.00 45 GLY A O 9
ATOM 11674 N N . THR A 1 50 ? 74.488 0.673 -13.333 1.00 0.00 46 THR A N 9
ATOM 11675 C CA . THR A 1 50 ? 73.383 1.406 -14.035 1.00 0.00 46 THR A CA 9
ATOM 11676 C C . THR A 1 50 ? 73.165 0.842 -15.452 1.00 0.00 46 THR A C 9
ATOM 11677 O O . THR A 1 50 ? 72.392 1.385 -16.219 1.00 0.00 46 THR A O 9
ATOM 11688 N N . GLU A 1 51 ? 73.839 -0.239 -15.799 1.00 0.00 47 GLU A N 9
ATOM 11689 C CA . GLU A 1 51 ? 73.895 -0.711 -17.227 1.00 0.00 47 GLU A CA 9
ATOM 11690 C C . GLU A 1 51 ? 72.504 -0.782 -17.882 1.00 0.00 47 GLU A C 9
ATOM 11691 O O . GLU A 1 51 ? 72.383 -0.685 -19.089 1.00 0.00 47 GLU A O 9
ATOM 11703 N N . ASP A 1 52 ? 71.461 -0.950 -17.103 1.00 0.00 48 ASP A N 9
ATOM 11704 C CA . ASP A 1 52 ? 70.087 -1.047 -17.700 1.00 0.00 48 ASP A CA 9
ATOM 11705 C C . ASP A 1 52 ? 69.695 0.277 -18.370 1.00 0.00 48 ASP A C 9
ATOM 11706 O O . ASP A 1 52 ? 69.420 0.322 -19.556 1.00 0.00 48 ASP A O 9
ATOM 11715 N N . ARG A 1 53 ? 69.669 1.351 -17.618 1.00 0.00 49 ARG A N 9
ATOM 11716 C CA . ARG A 1 53 ? 69.359 2.692 -18.212 1.00 0.00 49 ARG A CA 9
ATOM 11717 C C . ARG A 1 53 ? 70.644 3.449 -18.589 1.00 0.00 49 ARG A C 9
ATOM 11718 O O . ARG A 1 53 ? 70.600 4.621 -18.912 1.00 0.00 49 ARG A O 9
ATOM 11739 N N . ASP A 1 54 ? 71.784 2.794 -18.551 1.00 0.00 50 ASP A N 9
ATOM 11740 C CA . ASP A 1 54 ? 73.088 3.525 -18.691 1.00 0.00 50 ASP A CA 9
ATOM 11741 C C . ASP A 1 54 ? 73.170 4.276 -20.029 1.00 0.00 50 ASP A C 9
ATOM 11742 O O . ASP A 1 54 ? 72.388 4.047 -20.933 1.00 0.00 50 ASP A O 9
ATOM 11751 N N . THR A 1 55 ? 74.121 5.171 -20.145 1.00 0.00 51 THR A N 9
ATOM 11752 C CA . THR A 1 55 ? 74.366 5.866 -21.446 1.00 0.00 51 THR A CA 9
ATOM 11753 C C . THR A 1 55 ? 75.155 4.949 -22.381 1.00 0.00 51 THR A C 9
ATOM 11754 O O . THR A 1 55 ? 75.729 3.964 -21.953 1.00 0.00 51 THR A O 9
ATOM 11765 N N . GLN A 1 56 ? 75.188 5.265 -23.653 1.00 0.00 52 GLN A N 9
ATOM 11766 C CA . GLN A 1 56 ? 75.933 4.397 -24.624 1.00 0.00 52 GLN A CA 9
ATOM 11767 C C . GLN A 1 56 ? 77.453 4.638 -24.537 1.00 0.00 52 GLN A C 9
ATOM 11768 O O . GLN A 1 56 ? 78.213 4.078 -25.305 1.00 0.00 52 GLN A O 9
ATOM 11782 N N . PHE A 1 57 ? 77.902 5.462 -23.615 1.00 0.00 53 PHE A N 9
ATOM 11783 C CA . PHE A 1 57 ? 79.363 5.531 -23.307 1.00 0.00 53 PHE A CA 9
ATOM 11784 C C . PHE A 1 57 ? 79.675 4.651 -22.090 1.00 0.00 53 PHE A C 9
ATOM 11785 O O . PHE A 1 57 ? 78.814 4.392 -21.269 1.00 0.00 53 PHE A O 9
ATOM 11802 N N . GLN A 1 58 ? 80.897 4.194 -21.972 1.00 0.00 54 GLN A N 9
ATOM 11803 C CA . GLN A 1 58 ? 81.250 3.255 -20.856 1.00 0.00 54 GLN A CA 9
ATOM 11804 C C . GLN A 1 58 ? 81.200 3.984 -19.509 1.00 0.00 54 GLN A C 9
ATOM 11805 O O . GLN A 1 58 ? 81.618 5.122 -19.393 1.00 0.00 54 GLN A O 9
ATOM 11819 N N . ILE A 1 59 ? 80.688 3.330 -18.491 1.00 0.00 55 ILE A N 9
ATOM 11820 C CA . ILE A 1 59 ? 80.644 3.954 -17.130 1.00 0.00 55 ILE A CA 9
ATOM 11821 C C . ILE A 1 59 ? 81.515 3.141 -16.162 1.00 0.00 55 ILE A C 9
ATOM 11822 O O . ILE A 1 59 ? 81.506 1.924 -16.182 1.00 0.00 55 ILE A O 9
ATOM 11838 N N . ALA A 1 60 ? 82.263 3.811 -15.320 1.00 0.00 56 ALA A N 9
ATOM 11839 C CA . ALA A 1 60 ? 83.143 3.090 -14.350 1.00 0.00 56 ALA A CA 9
ATOM 11840 C C . ALA A 1 60 ? 82.455 2.996 -12.975 1.00 0.00 56 ALA A C 9
ATOM 11841 O O . ALA A 1 60 ? 82.312 4.001 -12.302 1.00 0.00 56 ALA A O 9
ATOM 11848 N N . PRO A 1 61 ? 82.044 1.797 -12.590 1.00 0.00 57 PRO A N 9
ATOM 11849 C CA . PRO A 1 61 ? 81.391 1.614 -11.264 1.00 0.00 57 PRO A CA 9
ATOM 11850 C C . PRO A 1 61 ? 82.391 1.890 -10.135 1.00 0.00 57 PRO A C 9
ATOM 11851 O O . PRO A 1 61 ? 83.580 1.670 -10.282 1.00 0.00 57 PRO A O 9
ATOM 11862 N N . GLN A 1 62 ? 81.913 2.367 -9.011 1.00 0.00 58 GLN A N 9
ATOM 11863 C CA . GLN A 1 62 ? 82.832 2.692 -7.876 1.00 0.00 58 GLN A CA 9
ATOM 11864 C C . GLN A 1 62 ? 82.946 1.497 -6.926 1.00 0.00 58 GLN A C 9
ATOM 11865 O O . GLN A 1 62 ? 81.995 1.130 -6.261 1.00 0.00 58 GLN A O 9
ATOM 11879 N N . SER A 1 63 ? 84.107 0.889 -6.862 1.00 0.00 59 SER A N 9
ATOM 11880 C CA . SER A 1 63 ? 84.314 -0.260 -5.923 1.00 0.00 59 SER A CA 9
ATOM 11881 C C . SER A 1 63 ? 84.250 0.219 -4.467 1.00 0.00 59 SER A C 9
ATOM 11882 O O . SER A 1 63 ? 83.867 -0.523 -3.580 1.00 0.00 59 SER A O 9
ATOM 11890 N N . GLN A 1 64 ? 84.623 1.454 -4.217 1.00 0.00 60 GLN A N 9
ATOM 11891 C CA . GLN A 1 64 ? 84.623 1.985 -2.812 1.00 0.00 60 GLN A CA 9
ATOM 11892 C C . GLN A 1 64 ? 83.208 1.950 -2.217 1.00 0.00 60 GLN A C 9
ATOM 11893 O O . GLN A 1 64 ? 82.227 1.898 -2.935 1.00 0.00 60 GLN A O 9
ATOM 11907 N N . ILE A 1 65 ? 83.108 1.978 -0.911 1.00 0.00 61 ILE A N 9
ATOM 11908 C CA . ILE A 1 65 ? 81.768 1.926 -0.247 1.00 0.00 61 ILE A CA 9
ATOM 11909 C C . ILE A 1 65 ? 81.306 3.347 0.100 1.00 0.00 61 ILE A C 9
ATOM 11910 O O . ILE A 1 65 ? 82.111 4.206 0.411 1.00 0.00 61 ILE A O 9
ATOM 11926 N N . TYR A 1 66 ? 80.020 3.596 0.047 1.00 0.00 62 TYR A N 9
ATOM 11927 C CA . TYR A 1 66 ? 79.497 4.938 0.448 1.00 0.00 62 TYR A CA 9
ATOM 11928 C C . TYR A 1 66 ? 79.129 4.931 1.935 1.00 0.00 62 TYR A C 9
ATOM 11929 O O . TYR A 1 66 ? 78.193 4.270 2.344 1.00 0.00 62 TYR A O 9
ATOM 11947 N N . ASP A 1 67 ? 79.866 5.661 2.742 1.00 0.00 63 ASP A N 9
ATOM 11948 C CA . ASP A 1 67 ? 79.575 5.720 4.219 1.00 0.00 63 ASP A CA 9
ATOM 11949 C C . ASP A 1 67 ? 78.107 6.079 4.495 1.00 0.00 63 ASP A C 9
ATOM 11950 O O . ASP A 1 67 ? 77.470 5.493 5.351 1.00 0.00 63 ASP A O 9
ATOM 11959 N N . TYR A 1 68 ? 77.576 7.037 3.775 1.00 0.00 64 TYR A N 9
ATOM 11960 C CA . TYR A 1 68 ? 76.189 7.521 4.061 1.00 0.00 64 TYR A CA 9
ATOM 11961 C C . TYR A 1 68 ? 75.568 8.125 2.800 1.00 0.00 64 TYR A C 9
ATOM 11962 O O . TYR A 1 68 ? 76.170 8.952 2.141 1.00 0.00 64 TYR A O 9
ATOM 11980 N N . ILE A 1 69 ? 74.370 7.717 2.463 1.00 0.00 65 ILE A N 9
ATOM 11981 C CA . ILE A 1 69 ? 73.621 8.402 1.359 1.00 0.00 65 ILE A CA 9
ATOM 11982 C C . ILE A 1 69 ? 72.211 8.778 1.836 1.00 0.00 65 ILE A C 9
ATOM 11983 O O . ILE A 1 69 ? 71.475 7.948 2.339 1.00 0.00 65 ILE A O 9
ATOM 11999 N N . LEU A 1 70 ? 71.841 10.027 1.678 1.00 0.00 66 LEU A N 9
ATOM 12000 C CA . LEU A 1 70 ? 70.455 10.464 2.031 1.00 0.00 66 LEU A CA 9
ATOM 12001 C C . LEU A 1 70 ? 69.541 10.336 0.807 1.00 0.00 66 LEU A C 9
ATOM 12002 O O . LEU A 1 70 ? 69.919 10.689 -0.294 1.00 0.00 66 LEU A O 9
ATOM 12018 N N . PHE A 1 71 ? 68.345 9.833 0.996 1.00 0.00 67 PHE A N 9
ATOM 12019 C CA . PHE A 1 71 ? 67.439 9.581 -0.165 1.00 0.00 67 PHE A CA 9
ATOM 12020 C C . PHE A 1 71 ? 66.010 10.031 0.157 1.00 0.00 67 PHE A C 9
ATOM 12021 O O . PHE A 1 71 ? 65.471 9.708 1.199 1.00 0.00 67 PHE A O 9
ATOM 12038 N N . ARG A 1 72 ? 65.400 10.776 -0.733 1.00 0.00 68 ARG A N 9
ATOM 12039 C CA . ARG A 1 72 ? 63.961 11.146 -0.555 1.00 0.00 68 ARG A CA 9
ATOM 12040 C C . ARG A 1 72 ? 63.055 10.122 -1.248 1.00 0.00 68 ARG A C 9
ATOM 12041 O O . ARG A 1 72 ? 63.437 9.497 -2.224 1.00 0.00 68 ARG A O 9
ATOM 12062 N N . GLY A 1 73 ? 61.854 9.945 -0.752 1.00 0.00 69 GLY A N 9
ATOM 12063 C CA . GLY A 1 73 ? 60.891 9.001 -1.404 1.00 0.00 69 GLY A CA 9
ATOM 12064 C C . GLY A 1 73 ? 60.605 9.433 -2.852 1.00 0.00 69 GLY A C 9
ATOM 12065 O O . GLY A 1 73 ? 60.224 8.625 -3.678 1.00 0.00 69 GLY A O 9
ATOM 12069 N N . SER A 1 74 ? 60.785 10.698 -3.162 1.00 0.00 70 SER A N 9
ATOM 12070 C CA . SER A 1 74 ? 60.447 11.194 -4.536 1.00 0.00 70 SER A CA 9
ATOM 12071 C C . SER A 1 74 ? 61.394 10.599 -5.584 1.00 0.00 70 SER A C 9
ATOM 12072 O O . SER A 1 74 ? 60.969 10.208 -6.656 1.00 0.00 70 SER A O 9
ATOM 12080 N N . ASP A 1 75 ? 62.672 10.525 -5.287 1.00 0.00 71 ASP A N 9
ATOM 12081 C CA . ASP A 1 75 ? 63.655 10.040 -6.311 1.00 0.00 71 ASP A CA 9
ATOM 12082 C C . ASP A 1 75 ? 63.703 8.507 -6.341 1.00 0.00 71 ASP A C 9
ATOM 12083 O O . ASP A 1 75 ? 63.918 7.913 -7.382 1.00 0.00 71 ASP A O 9
ATOM 12092 N N . ILE A 1 76 ? 63.506 7.865 -5.215 1.00 0.00 72 ILE A N 9
ATOM 12093 C CA . ILE A 1 76 ? 63.479 6.367 -5.197 1.00 0.00 72 ILE A CA 9
ATOM 12094 C C . ILE A 1 76 ? 62.038 5.870 -5.027 1.00 0.00 72 ILE A C 9
ATOM 12095 O O . ILE A 1 76 ? 61.283 6.379 -4.221 1.00 0.00 72 ILE A O 9
ATOM 12111 N N . LYS A 1 77 ? 61.667 4.869 -5.792 1.00 0.00 73 LYS A N 9
ATOM 12112 C CA . LYS A 1 77 ? 60.223 4.520 -5.932 1.00 0.00 73 LYS A CA 9
ATOM 12113 C C . LYS A 1 77 ? 59.879 3.199 -5.227 1.00 0.00 73 LYS A C 9
ATOM 12114 O O . LYS A 1 77 ? 58.714 2.906 -5.023 1.00 0.00 73 LYS A O 9
ATOM 12133 N N . ASP A 1 78 ? 60.856 2.397 -4.852 1.00 0.00 74 ASP A N 9
ATOM 12134 C CA . ASP A 1 78 ? 60.512 1.093 -4.197 1.00 0.00 74 ASP A CA 9
ATOM 12135 C C . ASP A 1 78 ? 61.574 0.684 -3.173 1.00 0.00 74 ASP A C 9
ATOM 12136 O O . ASP A 1 78 ? 62.757 0.701 -3.449 1.00 0.00 74 ASP A O 9
ATOM 12145 N N . ILE A 1 79 ? 61.142 0.314 -1.989 1.00 0.00 75 ILE A N 9
ATOM 12146 C CA . ILE A 1 79 ? 62.089 -0.183 -0.943 1.00 0.00 75 ILE A CA 9
ATOM 12147 C C . ILE A 1 79 ? 61.544 -1.481 -0.322 1.00 0.00 75 ILE A C 9
ATOM 12148 O O . ILE A 1 79 ? 60.364 -1.592 -0.042 1.00 0.00 75 ILE A O 9
ATOM 12164 N N . ARG A 1 80 ? 62.396 -2.456 -0.109 1.00 0.00 76 ARG A N 9
ATOM 12165 C CA . ARG A 1 80 ? 61.936 -3.742 0.506 1.00 0.00 76 ARG A CA 9
ATOM 12166 C C . ARG A 1 80 ? 63.046 -4.346 1.374 1.00 0.00 76 ARG A C 9
ATOM 12167 O O . ARG A 1 80 ? 64.218 -4.205 1.080 1.00 0.00 76 ARG A O 9
ATOM 12188 N N . VAL A 1 81 ? 62.679 -5.018 2.439 1.00 0.00 77 VAL A N 9
ATOM 12189 C CA . VAL A 1 81 ? 63.705 -5.653 3.329 1.00 0.00 77 VAL A CA 9
ATOM 12190 C C . VAL A 1 81 ? 64.065 -7.044 2.789 1.00 0.00 77 VAL A C 9
ATOM 12191 O O . VAL A 1 81 ? 63.226 -7.743 2.254 1.00 0.00 77 VAL A O 9
ATOM 12204 N N . VAL A 1 82 ? 65.308 -7.445 2.928 1.00 0.00 78 VAL A N 9
ATOM 12205 C CA . VAL A 1 82 ? 65.744 -8.764 2.369 1.00 0.00 78 VAL A CA 9
ATOM 12206 C C . VAL A 1 82 ? 65.660 -9.844 3.454 1.00 0.00 78 VAL A C 9
ATOM 12207 O O . VAL A 1 82 ? 66.081 -9.638 4.578 1.00 0.00 78 VAL A O 9
ATOM 12220 N N . ASN A 1 83 ? 65.120 -10.991 3.120 1.00 0.00 79 ASN A N 9
ATOM 12221 C CA . ASN A 1 83 ? 65.024 -12.104 4.113 1.00 0.00 79 ASN A CA 9
ATOM 12222 C C . ASN A 1 83 ? 66.068 -13.180 3.800 1.00 0.00 79 ASN A C 9
ATOM 12223 O O . ASN A 1 83 ? 66.136 -13.683 2.693 1.00 0.00 79 ASN A O 9
ATOM 12234 N N . ASN A 1 84 ? 66.878 -13.533 4.767 1.00 0.00 80 ASN A N 9
ATOM 12235 C CA . ASN A 1 84 ? 67.940 -14.559 4.533 1.00 0.00 80 ASN A CA 9
ATOM 12236 C C . ASN A 1 84 ? 67.489 -15.921 5.069 1.00 0.00 80 ASN A C 9
ATOM 12237 O O . ASN A 1 84 ? 66.729 -16.001 6.017 1.00 0.00 80 ASN A O 9
ATOM 12248 N N . HIS A 1 85 ? 67.954 -16.988 4.466 1.00 0.00 81 HIS A N 9
ATOM 12249 C CA . HIS A 1 85 ? 67.562 -18.356 4.928 1.00 0.00 81 HIS A CA 9
ATOM 12250 C C . HIS A 1 85 ? 68.808 -19.159 5.312 1.00 0.00 81 HIS A C 9
ATOM 12251 O O . HIS A 1 85 ? 69.917 -18.805 4.954 1.00 0.00 81 HIS A O 9
ATOM 12265 N N . THR A 1 86 ? 68.629 -20.237 6.037 1.00 0.00 82 THR A N 9
ATOM 12266 C CA . THR A 1 86 ? 69.800 -21.067 6.461 1.00 0.00 82 THR A CA 9
ATOM 12267 C C . THR A 1 86 ? 70.130 -22.105 5.385 1.00 0.00 82 THR A C 9
ATOM 12268 O O . THR A 1 86 ? 69.306 -22.422 4.546 1.00 0.00 82 THR A O 9
ATOM 12279 N N . LEU A 1 87 ? 71.330 -22.635 5.407 1.00 0.00 83 LEU A N 9
ATOM 12280 C CA . LEU A 1 87 ? 71.730 -23.652 4.387 1.00 0.00 83 LEU A CA 9
ATOM 12281 C C . LEU A 1 87 ? 72.258 -24.919 5.082 1.00 0.00 83 LEU A C 9
ATOM 12282 O O . LEU A 1 87 ? 72.580 -24.881 6.254 1.00 0.00 83 LEU A O 9
ATOM 12298 N N . PRO A 1 88 ? 72.329 -26.007 4.337 1.00 0.00 84 PRO A N 9
ATOM 12299 C CA . PRO A 1 88 ? 72.827 -27.285 4.911 1.00 0.00 84 PRO A CA 9
ATOM 12300 C C . PRO A 1 88 ? 74.322 -27.178 5.231 1.00 0.00 84 PRO A C 9
ATOM 12301 O O . PRO A 1 88 ? 75.014 -26.482 4.508 1.00 0.00 84 PRO A O 9
ATOM 12313 N N . GLY A 1 1 ? 64.978 -7.415 27.527 1.00 0.00 -3 GLY A N 10
ATOM 12314 C CA . GLY A 1 1 ? 65.527 -6.491 26.493 1.00 0.00 -3 GLY A CA 10
ATOM 12315 C C . GLY A 1 1 ? 64.609 -5.275 26.356 1.00 0.00 -3 GLY A C 10
ATOM 12316 O O . GLY A 1 1 ? 65.067 -4.148 26.298 1.00 0.00 -3 GLY A O 10
ATOM 12322 N N . ALA A 1 2 ? 63.318 -5.497 26.304 1.00 0.00 -2 ALA A N 10
ATOM 12323 C CA . ALA A 1 2 ? 62.358 -4.361 26.170 1.00 0.00 -2 ALA A CA 10
ATOM 12324 C C . ALA A 1 2 ? 61.697 -4.063 27.519 1.00 0.00 -2 ALA A C 10
ATOM 12325 O O . ALA A 1 2 ? 61.434 -4.960 28.300 1.00 0.00 -2 ALA A O 10
ATOM 12332 N N . MET A 1 3 ? 61.428 -2.809 27.795 1.00 0.00 -1 MET A N 10
ATOM 12333 C CA . MET A 1 3 ? 60.778 -2.440 29.095 1.00 0.00 -1 MET A CA 10
ATOM 12334 C C . MET A 1 3 ? 59.350 -2.995 29.151 1.00 0.00 -1 MET A C 10
ATOM 12335 O O . MET A 1 3 ? 58.877 -3.400 30.198 1.00 0.00 -1 MET A O 10
ATOM 12349 N N . ALA A 1 4 ? 58.668 -3.016 28.032 1.00 0.00 0 ALA A N 10
ATOM 12350 C CA . ALA A 1 4 ? 57.270 -3.545 28.006 1.00 0.00 0 ALA A CA 10
ATOM 12351 C C . ALA A 1 4 ? 57.040 -4.367 26.735 1.00 0.00 0 ALA A C 10
ATOM 12352 O O . ALA A 1 4 ? 56.724 -5.542 26.797 1.00 0.00 0 ALA A O 10
ATOM 12359 N N . MET A 1 5 ? 57.196 -3.756 25.586 1.00 0.00 1 MET A N 10
ATOM 12360 C CA . MET A 1 5 ? 56.993 -4.492 24.299 1.00 0.00 1 MET A CA 10
ATOM 12361 C C . MET A 1 5 ? 58.336 -4.697 23.592 1.00 0.00 1 MET A C 10
ATOM 12362 O O . MET A 1 5 ? 59.140 -3.788 23.495 1.00 0.00 1 MET A O 10
ATOM 12376 N N . SER A 1 6 ? 58.579 -5.887 23.097 1.00 0.00 2 SER A N 10
ATOM 12377 C CA . SER A 1 6 ? 59.871 -6.169 22.397 1.00 0.00 2 SER A CA 10
ATOM 12378 C C . SER A 1 6 ? 59.645 -6.318 20.887 1.00 0.00 2 SER A C 10
ATOM 12379 O O . SER A 1 6 ? 60.374 -7.024 20.214 1.00 0.00 2 SER A O 10
ATOM 12387 N N . GLY A 1 7 ? 58.643 -5.660 20.354 1.00 0.00 3 GLY A N 10
ATOM 12388 C CA . GLY A 1 7 ? 58.358 -5.769 18.892 1.00 0.00 3 GLY A CA 10
ATOM 12389 C C . GLY A 1 7 ? 57.655 -4.499 18.411 1.00 0.00 3 GLY A C 10
ATOM 12390 O O . GLY A 1 7 ? 56.773 -4.550 17.573 1.00 0.00 3 GLY A O 10
ATOM 12394 N N . GLY A 1 8 ? 58.041 -3.361 18.936 1.00 0.00 4 GLY A N 10
ATOM 12395 C CA . GLY A 1 8 ? 57.395 -2.078 18.526 1.00 0.00 4 GLY A CA 10
ATOM 12396 C C . GLY A 1 8 ? 58.203 -1.434 17.398 1.00 0.00 4 GLY A C 10
ATOM 12397 O O . GLY A 1 8 ? 57.700 -1.219 16.310 1.00 0.00 4 GLY A O 10
ATOM 12401 N N . LEU A 1 9 ? 59.452 -1.126 17.651 1.00 0.00 5 LEU A N 10
ATOM 12402 C CA . LEU A 1 9 ? 60.299 -0.473 16.603 1.00 0.00 5 LEU A CA 10
ATOM 12403 C C . LEU A 1 9 ? 60.822 -1.524 15.610 1.00 0.00 5 LEU A C 10
ATOM 12404 O O . LEU A 1 9 ? 60.969 -2.678 15.969 1.00 0.00 5 LEU A O 10
ATOM 12420 N N . PRO A 1 10 ? 61.089 -1.097 14.389 1.00 0.00 6 PRO A N 10
ATOM 12421 C CA . PRO A 1 10 ? 61.623 -2.032 13.362 1.00 0.00 6 PRO A CA 10
ATOM 12422 C C . PRO A 1 10 ? 63.055 -2.447 13.715 1.00 0.00 6 PRO A C 10
ATOM 12423 O O . PRO A 1 10 ? 63.756 -1.742 14.418 1.00 0.00 6 PRO A O 10
ATOM 12434 N N . GLU A 1 11 ? 63.490 -3.587 13.232 1.00 0.00 7 GLU A N 10
ATOM 12435 C CA . GLU A 1 11 ? 64.885 -4.056 13.527 1.00 0.00 7 GLU A CA 10
ATOM 12436 C C . GLU A 1 11 ? 65.912 -3.105 12.902 1.00 0.00 7 GLU A C 10
ATOM 12437 O O . GLU A 1 11 ? 66.140 -3.127 11.707 1.00 0.00 7 GLU A O 10
ATOM 12449 N N . LEU A 1 12 ? 66.529 -2.273 13.707 1.00 0.00 8 LEU A N 10
ATOM 12450 C CA . LEU A 1 12 ? 67.548 -1.309 13.171 1.00 0.00 8 LEU A CA 10
ATOM 12451 C C . LEU A 1 12 ? 68.760 -2.059 12.608 1.00 0.00 8 LEU A C 10
ATOM 12452 O O . LEU A 1 12 ? 69.100 -3.134 13.066 1.00 0.00 8 LEU A O 10
ATOM 12468 N N . GLY A 1 13 ? 69.410 -1.495 11.618 1.00 0.00 9 GLY A N 10
ATOM 12469 C CA . GLY A 1 13 ? 70.632 -2.141 11.044 1.00 0.00 9 GLY A CA 10
ATOM 12470 C C . GLY A 1 13 ? 70.275 -3.243 10.033 1.00 0.00 9 GLY A C 10
ATOM 12471 O O . GLY A 1 13 ? 71.153 -3.846 9.445 1.00 0.00 9 GLY A O 10
ATOM 12475 N N . SER A 1 14 ? 69.003 -3.515 9.822 1.00 0.00 10 SER A N 10
ATOM 12476 C CA . SER A 1 14 ? 68.608 -4.585 8.845 1.00 0.00 10 SER A CA 10
ATOM 12477 C C . SER A 1 14 ? 69.086 -4.226 7.434 1.00 0.00 10 SER A C 10
ATOM 12478 O O . SER A 1 14 ? 69.160 -3.065 7.077 1.00 0.00 10 SER A O 10
ATOM 12486 N N . LYS A 1 15 ? 69.411 -5.214 6.635 1.00 0.00 11 LYS A N 10
ATOM 12487 C CA . LYS A 1 15 ? 69.851 -4.937 5.232 1.00 0.00 11 LYS A CA 10
ATOM 12488 C C . LYS A 1 15 ? 68.632 -4.726 4.320 1.00 0.00 11 LYS A C 10
ATOM 12489 O O . LYS A 1 15 ? 67.753 -5.568 4.236 1.00 0.00 11 LYS A O 10
ATOM 12508 N N . ILE A 1 16 ? 68.577 -3.606 3.640 1.00 0.00 12 ILE A N 10
ATOM 12509 C CA . ILE A 1 16 ? 67.415 -3.321 2.741 1.00 0.00 12 ILE A CA 10
ATOM 12510 C C . ILE A 1 16 ? 67.900 -3.118 1.300 1.00 0.00 12 ILE A C 10
ATOM 12511 O O . ILE A 1 16 ? 68.966 -2.574 1.063 1.00 0.00 12 ILE A O 10
ATOM 12527 N N . SER A 1 17 ? 67.115 -3.558 0.345 1.00 0.00 13 SER A N 10
ATOM 12528 C CA . SER A 1 17 ? 67.441 -3.319 -1.090 1.00 0.00 13 SER A CA 10
ATOM 12529 C C . SER A 1 17 ? 66.562 -2.187 -1.629 1.00 0.00 13 SER A C 10
ATOM 12530 O O . SER A 1 17 ? 65.379 -2.128 -1.353 1.00 0.00 13 SER A O 10
ATOM 12538 N N . LEU A 1 18 ? 67.135 -1.294 -2.395 1.00 0.00 14 LEU A N 10
ATOM 12539 C CA . LEU A 1 18 ? 66.418 -0.038 -2.769 1.00 0.00 14 LEU A CA 10
ATOM 12540 C C . LEU A 1 18 ? 66.545 0.216 -4.275 1.00 0.00 14 LEU A C 10
ATOM 12541 O O . LEU A 1 18 ? 67.636 0.257 -4.810 1.00 0.00 14 LEU A O 10
ATOM 12557 N N . ILE A 1 19 ? 65.439 0.387 -4.961 1.00 0.00 15 ILE A N 10
ATOM 12558 C CA . ILE A 1 19 ? 65.488 0.611 -6.441 1.00 0.00 15 ILE A CA 10
ATOM 12559 C C . ILE A 1 19 ? 65.166 2.079 -6.752 1.00 0.00 15 ILE A C 10
ATOM 12560 O O . ILE A 1 19 ? 64.085 2.562 -6.446 1.00 0.00 15 ILE A O 10
ATOM 12576 N N . SER A 1 20 ? 66.101 2.784 -7.353 1.00 0.00 16 SER A N 10
ATOM 12577 C CA . SER A 1 20 ? 65.897 4.239 -7.642 1.00 0.00 16 SER A CA 10
ATOM 12578 C C . SER A 1 20 ? 65.341 4.454 -9.057 1.00 0.00 16 SER A C 10
ATOM 12579 O O . SER A 1 20 ? 65.506 3.618 -9.931 1.00 0.00 16 SER A O 10
ATOM 12587 N N . LYS A 1 21 ? 64.702 5.588 -9.280 1.00 0.00 17 LYS A N 10
ATOM 12588 C CA . LYS A 1 21 ? 63.973 5.845 -10.574 1.00 0.00 17 LYS A CA 10
ATOM 12589 C C . LYS A 1 21 ? 64.873 5.684 -11.810 1.00 0.00 17 LYS A C 10
ATOM 12590 O O . LYS A 1 21 ? 64.385 5.660 -12.926 1.00 0.00 17 LYS A O 10
ATOM 12609 N N . ALA A 1 22 ? 66.170 5.575 -11.632 1.00 0.00 18 ALA A N 10
ATOM 12610 C CA . ALA A 1 22 ? 67.070 5.341 -12.804 1.00 0.00 18 ALA A CA 10
ATOM 12611 C C . ALA A 1 22 ? 67.224 3.836 -13.070 1.00 0.00 18 ALA A C 10
ATOM 12612 O O . ALA A 1 22 ? 68.147 3.415 -13.739 1.00 0.00 18 ALA A O 10
ATOM 12619 N N . ASP A 1 23 ? 66.322 3.021 -12.548 1.00 0.00 19 ASP A N 10
ATOM 12620 C CA . ASP A 1 23 ? 66.438 1.530 -12.686 1.00 0.00 19 ASP A CA 10
ATOM 12621 C C . ASP A 1 23 ? 67.791 1.060 -12.146 1.00 0.00 19 ASP A C 10
ATOM 12622 O O . ASP A 1 23 ? 68.397 0.143 -12.666 1.00 0.00 19 ASP A O 10
ATOM 12631 N N . ILE A 1 24 ? 68.259 1.696 -11.097 1.00 0.00 20 ILE A N 10
ATOM 12632 C CA . ILE A 1 24 ? 69.562 1.284 -10.484 1.00 0.00 20 ILE A CA 10
ATOM 12633 C C . ILE A 1 24 ? 69.295 0.572 -9.160 1.00 0.00 20 ILE A C 10
ATOM 12634 O O . ILE A 1 24 ? 68.374 0.918 -8.442 1.00 0.00 20 ILE A O 10
ATOM 12650 N N . ARG A 1 25 ? 70.089 -0.415 -8.830 1.00 0.00 21 ARG A N 10
ATOM 12651 C CA . ARG A 1 25 ? 69.868 -1.159 -7.556 1.00 0.00 21 ARG A CA 10
ATOM 12652 C C . ARG A 1 25 ? 70.925 -0.758 -6.521 1.00 0.00 21 ARG A C 10
ATOM 12653 O O . ARG A 1 25 ? 72.114 -0.931 -6.728 1.00 0.00 21 ARG A O 10
ATOM 12674 N N . TYR A 1 26 ? 70.485 -0.224 -5.409 1.00 0.00 22 TYR A N 10
ATOM 12675 C CA . TYR A 1 26 ? 71.413 0.106 -4.288 1.00 0.00 22 TYR A CA 10
ATOM 12676 C C . TYR A 1 26 ? 71.089 -0.792 -3.093 1.00 0.00 22 TYR A C 10
ATOM 12677 O O . TYR A 1 26 ? 69.967 -1.226 -2.932 1.00 0.00 22 TYR A O 10
ATOM 12695 N N . GLU A 1 27 ? 72.055 -1.075 -2.260 1.00 0.00 23 GLU A N 10
ATOM 12696 C CA . GLU A 1 27 ? 71.770 -1.867 -1.024 1.00 0.00 23 GLU A CA 10
ATOM 12697 C C . GLU A 1 27 ? 72.607 -1.331 0.134 1.00 0.00 23 GLU A C 10
ATOM 12698 O O . GLU A 1 27 ? 73.759 -0.989 -0.043 1.00 0.00 23 GLU A O 10
ATOM 12710 N N . GLY A 1 28 ? 72.044 -1.265 1.315 1.00 0.00 24 GLY A N 10
ATOM 12711 C CA . GLY A 1 28 ? 72.792 -0.660 2.460 1.00 0.00 24 GLY A CA 10
ATOM 12712 C C . GLY A 1 28 ? 72.081 -0.955 3.782 1.00 0.00 24 GLY A C 10
ATOM 12713 O O . GLY A 1 28 ? 70.983 -1.482 3.805 1.00 0.00 24 GLY A O 10
ATOM 12717 N N . ARG A 1 29 ? 72.711 -0.618 4.883 1.00 0.00 25 ARG A N 10
ATOM 12718 C CA . ARG A 1 29 ? 72.086 -0.859 6.223 1.00 0.00 25 ARG A CA 10
ATOM 12719 C C . ARG A 1 29 ? 71.157 0.301 6.599 1.00 0.00 25 ARG A C 10
ATOM 12720 O O . ARG A 1 29 ? 71.495 1.457 6.421 1.00 0.00 25 ARG A O 10
ATOM 12741 N N . LEU A 1 30 ? 69.989 -0.003 7.117 1.00 0.00 26 LEU A N 10
ATOM 12742 C CA . LEU A 1 30 ? 69.068 1.081 7.595 1.00 0.00 26 LEU A CA 10
ATOM 12743 C C . LEU A 1 30 ? 69.670 1.809 8.802 1.00 0.00 26 LEU A C 10
ATOM 12744 O O . LEU A 1 30 ? 69.894 1.215 9.841 1.00 0.00 26 LEU A O 10
ATOM 12760 N N . TYR A 1 31 ? 69.931 3.088 8.670 1.00 0.00 27 TYR A N 10
ATOM 12761 C CA . TYR A 1 31 ? 70.497 3.861 9.816 1.00 0.00 27 TYR A CA 10
ATOM 12762 C C . TYR A 1 31 ? 69.394 4.655 10.523 1.00 0.00 27 TYR A C 10
ATOM 12763 O O . TYR A 1 31 ? 69.259 4.594 11.732 1.00 0.00 27 TYR A O 10
ATOM 12781 N N . THR A 1 32 ? 68.607 5.394 9.777 1.00 0.00 28 THR A N 10
ATOM 12782 C CA . THR A 1 32 ? 67.532 6.230 10.404 1.00 0.00 28 THR A CA 10
ATOM 12783 C C . THR A 1 32 ? 66.396 6.474 9.405 1.00 0.00 28 THR A C 10
ATOM 12784 O O . THR A 1 32 ? 66.593 6.417 8.206 1.00 0.00 28 THR A O 10
ATOM 12795 N N . VAL A 1 33 ? 65.212 6.748 9.898 1.00 0.00 29 VAL A N 10
ATOM 12796 C CA . VAL A 1 33 ? 64.045 6.982 8.990 1.00 0.00 29 VAL A CA 10
ATOM 12797 C C . VAL A 1 33 ? 63.153 8.098 9.557 1.00 0.00 29 VAL A C 10
ATOM 12798 O O . VAL A 1 33 ? 63.018 8.243 10.758 1.00 0.00 29 VAL A O 10
ATOM 12811 N N . ASP A 1 34 ? 62.546 8.883 8.697 1.00 0.00 30 ASP A N 10
ATOM 12812 C CA . ASP A 1 34 ? 61.623 9.959 9.167 1.00 0.00 30 ASP A CA 10
ATOM 12813 C C . ASP A 1 34 ? 60.281 9.845 8.426 1.00 0.00 30 ASP A C 10
ATOM 12814 O O . ASP A 1 34 ? 60.180 10.273 7.291 1.00 0.00 30 ASP A O 10
ATOM 12823 N N . PRO A 1 35 ? 59.285 9.270 9.083 1.00 0.00 31 PRO A N 10
ATOM 12824 C CA . PRO A 1 35 ? 57.981 9.013 8.409 1.00 0.00 31 PRO A CA 10
ATOM 12825 C C . PRO A 1 35 ? 57.325 10.330 7.977 1.00 0.00 31 PRO A C 10
ATOM 12826 O O . PRO A 1 35 ? 56.768 10.428 6.899 1.00 0.00 31 PRO A O 10
ATOM 12837 N N . GLN A 1 36 ? 57.401 11.345 8.799 1.00 0.00 32 GLN A N 10
ATOM 12838 C CA . GLN A 1 36 ? 56.626 12.596 8.520 1.00 0.00 32 GLN A CA 10
ATOM 12839 C C . GLN A 1 36 ? 57.364 13.457 7.488 1.00 0.00 32 GLN A C 10
ATOM 12840 O O . GLN A 1 36 ? 56.757 14.245 6.787 1.00 0.00 32 GLN A O 10
ATOM 12854 N N . GLU A 1 37 ? 58.664 13.314 7.391 1.00 0.00 33 GLU A N 10
ATOM 12855 C CA . GLU A 1 37 ? 59.419 14.014 6.305 1.00 0.00 33 GLU A CA 10
ATOM 12856 C C . GLU A 1 37 ? 59.458 13.169 5.018 1.00 0.00 33 GLU A C 10
ATOM 12857 O O . GLU A 1 37 ? 60.051 13.573 4.035 1.00 0.00 33 GLU A O 10
ATOM 12869 N N . CYS A 1 38 ? 58.833 12.000 5.008 1.00 0.00 34 CYS A N 10
ATOM 12870 C CA . CYS A 1 38 ? 58.906 11.088 3.811 1.00 0.00 34 CYS A CA 10
ATOM 12871 C C . CYS A 1 38 ? 60.359 10.889 3.348 1.00 0.00 34 CYS A C 10
ATOM 12872 O O . CYS A 1 38 ? 60.641 10.842 2.163 1.00 0.00 34 CYS A O 10
ATOM 12880 N N . THR A 1 39 ? 61.281 10.770 4.276 1.00 0.00 35 THR A N 10
ATOM 12881 C CA . THR A 1 39 ? 62.726 10.690 3.894 1.00 0.00 35 THR A CA 10
ATOM 12882 C C . THR A 1 39 ? 63.427 9.596 4.697 1.00 0.00 35 THR A C 10
ATOM 12883 O O . THR A 1 39 ? 62.999 9.238 5.777 1.00 0.00 35 THR A O 10
ATOM 12894 N N . ILE A 1 40 ? 64.502 9.063 4.174 1.00 0.00 36 ILE A N 10
ATOM 12895 C CA . ILE A 1 40 ? 65.273 8.021 4.922 1.00 0.00 36 ILE A CA 10
ATOM 12896 C C . ILE A 1 40 ? 66.777 8.211 4.694 1.00 0.00 36 ILE A C 10
ATOM 12897 O O . ILE A 1 40 ? 67.190 8.874 3.762 1.00 0.00 36 ILE A O 10
ATOM 12913 N N . ALA A 1 41 ? 67.592 7.631 5.540 1.00 0.00 37 ALA A N 10
ATOM 12914 C CA . ALA A 1 41 ? 69.069 7.694 5.332 1.00 0.00 37 ALA A CA 10
ATOM 12915 C C . ALA A 1 41 ? 69.685 6.319 5.592 1.00 0.00 37 ALA A C 10
ATOM 12916 O O . ALA A 1 41 ? 69.463 5.717 6.629 1.00 0.00 37 ALA A O 10
ATOM 12923 N N . LEU A 1 42 ? 70.455 5.825 4.656 1.00 0.00 38 LEU A N 10
ATOM 12924 C CA . LEU A 1 42 ? 71.066 4.471 4.807 1.00 0.00 38 LEU A CA 10
ATOM 12925 C C . LEU A 1 42 ? 72.571 4.608 5.019 1.00 0.00 38 LEU A C 10
ATOM 12926 O O . LEU A 1 42 ? 73.194 5.510 4.490 1.00 0.00 38 LEU A O 10
ATOM 12942 N N . SER A 1 43 ? 73.159 3.722 5.782 1.00 0.00 39 SER A N 10
ATOM 12943 C CA . SER A 1 43 ? 74.621 3.823 6.064 1.00 0.00 39 SER A CA 10
ATOM 12944 C C . SER A 1 43 ? 75.324 2.583 5.525 1.00 0.00 39 SER A C 10
ATOM 12945 O O . SER A 1 43 ? 74.727 1.527 5.430 1.00 0.00 39 SER A O 10
ATOM 12953 N N . SER A 1 44 ? 76.586 2.702 5.170 1.00 0.00 40 SER A N 10
ATOM 12954 C CA . SER A 1 44 ? 77.310 1.586 4.470 1.00 0.00 40 SER A CA 10
ATOM 12955 C C . SER A 1 44 ? 76.438 1.006 3.344 1.00 0.00 40 SER A C 10
ATOM 12956 O O . SER A 1 44 ? 75.726 0.033 3.527 1.00 0.00 40 SER A O 10
ATOM 12964 N N . VAL A 1 45 ? 76.486 1.621 2.189 1.00 0.00 41 VAL A N 10
ATOM 12965 C CA . VAL A 1 45 ? 75.655 1.159 1.038 1.00 0.00 41 VAL A CA 10
ATOM 12966 C C . VAL A 1 45 ? 76.510 1.117 -0.240 1.00 0.00 41 VAL A C 10
ATOM 12967 O O . VAL A 1 45 ? 77.436 1.895 -0.403 1.00 0.00 41 VAL A O 10
ATOM 12980 N N . ARG A 1 46 ? 76.204 0.216 -1.137 1.00 0.00 42 ARG A N 10
ATOM 12981 C CA . ARG A 1 46 ? 76.960 0.128 -2.422 1.00 0.00 42 ARG A CA 10
ATOM 12982 C C . ARG A 1 46 ? 75.980 0.049 -3.596 1.00 0.00 42 ARG A C 10
ATOM 12983 O O . ARG A 1 46 ? 74.865 -0.412 -3.446 1.00 0.00 42 ARG A O 10
ATOM 13004 N N . SER A 1 47 ? 76.390 0.498 -4.757 1.00 0.00 43 SER A N 10
ATOM 13005 C CA . SER A 1 47 ? 75.526 0.364 -5.971 1.00 0.00 43 SER A CA 10
ATOM 13006 C C . SER A 1 47 ? 76.113 -0.701 -6.900 1.00 0.00 43 SER A C 10
ATOM 13007 O O . SER A 1 47 ? 77.303 -0.715 -7.157 1.00 0.00 43 SER A O 10
ATOM 13015 N N . PHE A 1 48 ? 75.292 -1.591 -7.403 1.00 0.00 44 PHE A N 10
ATOM 13016 C CA . PHE A 1 48 ? 75.838 -2.768 -8.153 1.00 0.00 44 PHE A CA 10
ATOM 13017 C C . PHE A 1 48 ? 76.145 -2.399 -9.607 1.00 0.00 44 PHE A C 10
ATOM 13018 O O . PHE A 1 48 ? 77.134 -2.844 -10.162 1.00 0.00 44 PHE A O 10
ATOM 13035 N N . GLY A 1 49 ? 75.316 -1.596 -10.230 1.00 0.00 45 GLY A N 10
ATOM 13036 C CA . GLY A 1 49 ? 75.630 -1.124 -11.609 1.00 0.00 45 GLY A CA 10
ATOM 13037 C C . GLY A 1 49 ? 74.400 -0.475 -12.238 1.00 0.00 45 GLY A C 10
ATOM 13038 O O . GLY A 1 49 ? 73.297 -0.594 -11.737 1.00 0.00 45 GLY A O 10
ATOM 13042 N N . THR A 1 50 ? 74.592 0.212 -13.333 1.00 0.00 46 THR A N 10
ATOM 13043 C CA . THR A 1 50 ? 73.431 0.700 -14.142 1.00 0.00 46 THR A CA 10
ATOM 13044 C C . THR A 1 50 ? 73.452 0.087 -15.556 1.00 0.00 46 THR A C 10
ATOM 13045 O O . THR A 1 50 ? 72.489 0.191 -16.290 1.00 0.00 46 THR A O 10
ATOM 13056 N N . GLU A 1 51 ? 74.539 -0.556 -15.934 1.00 0.00 47 GLU A N 10
ATOM 13057 C CA . GLU A 1 51 ? 74.776 -0.915 -17.375 1.00 0.00 47 GLU A CA 10
ATOM 13058 C C . GLU A 1 51 ? 73.592 -1.676 -17.994 1.00 0.00 47 GLU A C 10
ATOM 13059 O O . GLU A 1 51 ? 73.400 -1.649 -19.197 1.00 0.00 47 GLU A O 10
ATOM 13071 N N . ASP A 1 52 ? 72.802 -2.350 -17.194 1.00 0.00 48 ASP A N 10
ATOM 13072 C CA . ASP A 1 52 ? 71.689 -3.174 -17.768 1.00 0.00 48 ASP A CA 10
ATOM 13073 C C . ASP A 1 52 ? 70.493 -2.291 -18.145 1.00 0.00 48 ASP A C 10
ATOM 13074 O O . ASP A 1 52 ? 70.084 -2.251 -19.291 1.00 0.00 48 ASP A O 10
ATOM 13083 N N . ARG A 1 53 ? 69.934 -1.586 -17.191 1.00 0.00 49 ARG A N 10
ATOM 13084 C CA . ARG A 1 53 ? 68.692 -0.790 -17.462 1.00 0.00 49 ARG A CA 10
ATOM 13085 C C . ARG A 1 53 ? 69.011 0.671 -17.823 1.00 0.00 49 ARG A C 10
ATOM 13086 O O . ARG A 1 53 ? 68.118 1.497 -17.895 1.00 0.00 49 ARG A O 10
ATOM 13107 N N . ASP A 1 54 ? 70.262 1.003 -18.049 1.00 0.00 50 ASP A N 10
ATOM 13108 C CA . ASP A 1 54 ? 70.630 2.433 -18.304 1.00 0.00 50 ASP A CA 10
ATOM 13109 C C . ASP A 1 54 ? 70.569 2.761 -19.801 1.00 0.00 50 ASP A C 10
ATOM 13110 O O . ASP A 1 54 ? 70.349 1.898 -20.630 1.00 0.00 50 ASP A O 10
ATOM 13119 N N . THR A 1 55 ? 70.764 4.012 -20.136 1.00 0.00 51 THR A N 10
ATOM 13120 C CA . THR A 1 55 ? 70.762 4.433 -21.571 1.00 0.00 51 THR A CA 10
ATOM 13121 C C . THR A 1 55 ? 72.096 4.072 -22.219 1.00 0.00 51 THR A C 10
ATOM 13122 O O . THR A 1 55 ? 73.065 3.785 -21.540 1.00 0.00 51 THR A O 10
ATOM 13133 N N . GLN A 1 56 ? 72.152 4.087 -23.529 1.00 0.00 52 GLN A N 10
ATOM 13134 C CA . GLN A 1 56 ? 73.384 3.606 -24.239 1.00 0.00 52 GLN A CA 10
ATOM 13135 C C . GLN A 1 56 ? 74.509 4.655 -24.196 1.00 0.00 52 GLN A C 10
ATOM 13136 O O . GLN A 1 56 ? 75.495 4.532 -24.900 1.00 0.00 52 GLN A O 10
ATOM 13150 N N . PHE A 1 57 ? 74.375 5.679 -23.384 1.00 0.00 53 PHE A N 10
ATOM 13151 C CA . PHE A 1 57 ? 75.534 6.587 -23.126 1.00 0.00 53 PHE A CA 10
ATOM 13152 C C . PHE A 1 57 ? 76.299 6.106 -21.888 1.00 0.00 53 PHE A C 10
ATOM 13153 O O . PHE A 1 57 ? 75.707 5.681 -20.912 1.00 0.00 53 PHE A O 10
ATOM 13170 N N . GLN A 1 58 ? 77.607 6.173 -21.925 1.00 0.00 54 GLN A N 10
ATOM 13171 C CA . GLN A 1 58 ? 78.433 5.532 -20.847 1.00 0.00 54 GLN A CA 10
ATOM 13172 C C . GLN A 1 58 ? 78.210 6.228 -19.500 1.00 0.00 54 GLN A C 10
ATOM 13173 O O . GLN A 1 58 ? 78.089 7.437 -19.427 1.00 0.00 54 GLN A O 10
ATOM 13187 N N . ILE A 1 59 ? 78.157 5.463 -18.434 1.00 0.00 55 ILE A N 10
ATOM 13188 C CA . ILE A 1 59 ? 78.019 6.060 -17.068 1.00 0.00 55 ILE A CA 10
ATOM 13189 C C . ILE A 1 59 ? 79.240 5.680 -16.220 1.00 0.00 55 ILE A C 10
ATOM 13190 O O . ILE A 1 59 ? 79.710 4.558 -16.267 1.00 0.00 55 ILE A O 10
ATOM 13206 N N . ALA A 1 60 ? 79.753 6.609 -15.448 1.00 0.00 56 ALA A N 10
ATOM 13207 C CA . ALA A 1 60 ? 80.954 6.314 -14.601 1.00 0.00 56 ALA A CA 10
ATOM 13208 C C . ALA A 1 60 ? 80.588 5.305 -13.495 1.00 0.00 56 ALA A C 10
ATOM 13209 O O . ALA A 1 60 ? 79.816 5.630 -12.614 1.00 0.00 56 ALA A O 10
ATOM 13216 N N . PRO A 1 61 ? 81.151 4.107 -13.564 1.00 0.00 57 PRO A N 10
ATOM 13217 C CA . PRO A 1 61 ? 80.848 3.067 -12.541 1.00 0.00 57 PRO A CA 10
ATOM 13218 C C . PRO A 1 61 ? 81.342 3.514 -11.159 1.00 0.00 57 PRO A C 10
ATOM 13219 O O . PRO A 1 61 ? 82.385 4.130 -11.036 1.00 0.00 57 PRO A O 10
ATOM 13230 N N . GLN A 1 62 ? 80.599 3.204 -10.125 1.00 0.00 58 GLN A N 10
ATOM 13231 C CA . GLN A 1 62 ? 81.018 3.597 -8.745 1.00 0.00 58 GLN A CA 10
ATOM 13232 C C . GLN A 1 62 ? 81.569 2.383 -7.992 1.00 0.00 58 GLN A C 10
ATOM 13233 O O . GLN A 1 62 ? 80.828 1.502 -7.595 1.00 0.00 58 GLN A O 10
ATOM 13247 N N . SER A 1 63 ? 82.865 2.333 -7.797 1.00 0.00 59 SER A N 10
ATOM 13248 C CA . SER A 1 63 ? 83.477 1.183 -7.061 1.00 0.00 59 SER A CA 10
ATOM 13249 C C . SER A 1 63 ? 83.613 1.516 -5.572 1.00 0.00 59 SER A C 10
ATOM 13250 O O . SER A 1 63 ? 83.510 0.648 -4.724 1.00 0.00 59 SER A O 10
ATOM 13258 N N . GLN A 1 64 ? 83.845 2.768 -5.251 1.00 0.00 60 GLN A N 10
ATOM 13259 C CA . GLN A 1 64 ? 84.002 3.171 -3.814 1.00 0.00 60 GLN A CA 10
ATOM 13260 C C . GLN A 1 64 ? 82.709 2.907 -3.034 1.00 0.00 60 GLN A C 10
ATOM 13261 O O . GLN A 1 64 ? 81.627 2.913 -3.593 1.00 0.00 60 GLN A O 10
ATOM 13275 N N . ILE A 1 65 ? 82.819 2.675 -1.749 1.00 0.00 61 ILE A N 10
ATOM 13276 C CA . ILE A 1 65 ? 81.601 2.429 -0.913 1.00 0.00 61 ILE A CA 10
ATOM 13277 C C . ILE A 1 65 ? 81.178 3.732 -0.225 1.00 0.00 61 ILE A C 10
ATOM 13278 O O . ILE A 1 65 ? 82.007 4.503 0.218 1.00 0.00 61 ILE A O 10
ATOM 13294 N N . TYR A 1 66 ? 79.892 3.977 -0.134 1.00 0.00 62 TYR A N 10
ATOM 13295 C CA . TYR A 1 66 ? 79.410 5.256 0.471 1.00 0.00 62 TYR A CA 10
ATOM 13296 C C . TYR A 1 66 ? 79.061 5.049 1.947 1.00 0.00 62 TYR A C 10
ATOM 13297 O O . TYR A 1 66 ? 78.127 4.344 2.276 1.00 0.00 62 TYR A O 10
ATOM 13315 N N . ASP A 1 67 ? 79.812 5.660 2.835 1.00 0.00 63 ASP A N 10
ATOM 13316 C CA . ASP A 1 67 ? 79.490 5.588 4.304 1.00 0.00 63 ASP A CA 10
ATOM 13317 C C . ASP A 1 67 ? 78.026 5.962 4.576 1.00 0.00 63 ASP A C 10
ATOM 13318 O O . ASP A 1 67 ? 77.366 5.356 5.400 1.00 0.00 63 ASP A O 10
ATOM 13327 N N . TYR A 1 68 ? 77.520 6.958 3.886 1.00 0.00 64 TYR A N 10
ATOM 13328 C CA . TYR A 1 68 ? 76.138 7.455 4.169 1.00 0.00 64 TYR A CA 10
ATOM 13329 C C . TYR A 1 68 ? 75.532 8.078 2.909 1.00 0.00 64 TYR A C 10
ATOM 13330 O O . TYR A 1 68 ? 76.137 8.920 2.271 1.00 0.00 64 TYR A O 10
ATOM 13348 N N . ILE A 1 69 ? 74.339 7.670 2.549 1.00 0.00 65 ILE A N 10
ATOM 13349 C CA . ILE A 1 69 ? 73.606 8.355 1.433 1.00 0.00 65 ILE A CA 10
ATOM 13350 C C . ILE A 1 69 ? 72.202 8.759 1.904 1.00 0.00 65 ILE A C 10
ATOM 13351 O O . ILE A 1 69 ? 71.463 7.954 2.442 1.00 0.00 65 ILE A O 10
ATOM 13367 N N . LEU A 1 70 ? 71.840 10.003 1.701 1.00 0.00 66 LEU A N 10
ATOM 13368 C CA . LEU A 1 70 ? 70.457 10.460 2.045 1.00 0.00 66 LEU A CA 10
ATOM 13369 C C . LEU A 1 70 ? 69.534 10.277 0.836 1.00 0.00 66 LEU A C 10
ATOM 13370 O O . LEU A 1 70 ? 69.904 10.578 -0.284 1.00 0.00 66 LEU A O 10
ATOM 13386 N N . PHE A 1 71 ? 68.340 9.787 1.059 1.00 0.00 67 PHE A N 10
ATOM 13387 C CA . PHE A 1 71 ? 67.422 9.484 -0.080 1.00 0.00 67 PHE A CA 10
ATOM 13388 C C . PHE A 1 71 ? 66.005 9.984 0.223 1.00 0.00 67 PHE A C 10
ATOM 13389 O O . PHE A 1 71 ? 65.451 9.699 1.267 1.00 0.00 67 PHE A O 10
ATOM 13406 N N . ARG A 1 72 ? 65.422 10.727 -0.686 1.00 0.00 68 ARG A N 10
ATOM 13407 C CA . ARG A 1 72 ? 63.989 11.127 -0.532 1.00 0.00 68 ARG A CA 10
ATOM 13408 C C . ARG A 1 72 ? 63.076 10.096 -1.209 1.00 0.00 68 ARG A C 10
ATOM 13409 O O . ARG A 1 72 ? 63.428 9.505 -2.217 1.00 0.00 68 ARG A O 10
ATOM 13430 N N . GLY A 1 73 ? 61.903 9.877 -0.663 1.00 0.00 69 GLY A N 10
ATOM 13431 C CA . GLY A 1 73 ? 60.951 8.888 -1.266 1.00 0.00 69 GLY A CA 10
ATOM 13432 C C . GLY A 1 73 ? 60.618 9.275 -2.716 1.00 0.00 69 GLY A C 10
ATOM 13433 O O . GLY A 1 73 ? 60.275 8.430 -3.523 1.00 0.00 69 GLY A O 10
ATOM 13437 N N . SER A 1 74 ? 60.718 10.541 -3.050 1.00 0.00 70 SER A N 10
ATOM 13438 C CA . SER A 1 74 ? 60.349 10.993 -4.431 1.00 0.00 70 SER A CA 10
ATOM 13439 C C . SER A 1 74 ? 61.336 10.443 -5.468 1.00 0.00 70 SER A C 10
ATOM 13440 O O . SER A 1 74 ? 60.948 10.083 -6.565 1.00 0.00 70 SER A O 10
ATOM 13448 N N . ASP A 1 75 ? 62.603 10.376 -5.134 1.00 0.00 71 ASP A N 10
ATOM 13449 C CA . ASP A 1 75 ? 63.627 9.948 -6.143 1.00 0.00 71 ASP A CA 10
ATOM 13450 C C . ASP A 1 75 ? 63.690 8.420 -6.245 1.00 0.00 71 ASP A C 10
ATOM 13451 O O . ASP A 1 75 ? 63.991 7.878 -7.293 1.00 0.00 71 ASP A O 10
ATOM 13460 N N . ILE A 1 76 ? 63.411 7.722 -5.169 1.00 0.00 72 ILE A N 10
ATOM 13461 C CA . ILE A 1 76 ? 63.388 6.226 -5.228 1.00 0.00 72 ILE A CA 10
ATOM 13462 C C . ILE A 1 76 ? 61.942 5.717 -5.242 1.00 0.00 72 ILE A C 10
ATOM 13463 O O . ILE A 1 76 ? 61.072 6.261 -4.588 1.00 0.00 72 ILE A O 10
ATOM 13479 N N . LYS A 1 77 ? 61.694 4.668 -5.991 1.00 0.00 73 LYS A N 10
ATOM 13480 C CA . LYS A 1 77 ? 60.290 4.263 -6.292 1.00 0.00 73 LYS A CA 10
ATOM 13481 C C . LYS A 1 77 ? 59.876 3.034 -5.476 1.00 0.00 73 LYS A C 10
ATOM 13482 O O . LYS A 1 77 ? 58.701 2.827 -5.232 1.00 0.00 73 LYS A O 10
ATOM 13501 N N . ASP A 1 78 ? 60.813 2.215 -5.047 1.00 0.00 74 ASP A N 10
ATOM 13502 C CA . ASP A 1 78 ? 60.417 0.981 -4.296 1.00 0.00 74 ASP A CA 10
ATOM 13503 C C . ASP A 1 78 ? 61.513 0.543 -3.320 1.00 0.00 74 ASP A C 10
ATOM 13504 O O . ASP A 1 78 ? 62.684 0.535 -3.648 1.00 0.00 74 ASP A O 10
ATOM 13513 N N . ILE A 1 79 ? 61.125 0.179 -2.120 1.00 0.00 75 ILE A N 10
ATOM 13514 C CA . ILE A 1 79 ? 62.106 -0.332 -1.114 1.00 0.00 75 ILE A CA 10
ATOM 13515 C C . ILE A 1 79 ? 61.576 -1.630 -0.481 1.00 0.00 75 ILE A C 10
ATOM 13516 O O . ILE A 1 79 ? 60.397 -1.754 -0.206 1.00 0.00 75 ILE A O 10
ATOM 13532 N N . ARG A 1 80 ? 62.439 -2.590 -0.250 1.00 0.00 76 ARG A N 10
ATOM 13533 C CA . ARG A 1 80 ? 61.994 -3.876 0.375 1.00 0.00 76 ARG A CA 10
ATOM 13534 C C . ARG A 1 80 ? 63.105 -4.450 1.261 1.00 0.00 76 ARG A C 10
ATOM 13535 O O . ARG A 1 80 ? 64.272 -4.391 0.920 1.00 0.00 76 ARG A O 10
ATOM 13556 N N . VAL A 1 81 ? 62.746 -5.004 2.394 1.00 0.00 77 VAL A N 10
ATOM 13557 C CA . VAL A 1 81 ? 63.774 -5.606 3.304 1.00 0.00 77 VAL A CA 10
ATOM 13558 C C . VAL A 1 81 ? 64.057 -7.060 2.893 1.00 0.00 77 VAL A C 10
ATOM 13559 O O . VAL A 1 81 ? 63.180 -7.759 2.420 1.00 0.00 77 VAL A O 10
ATOM 13572 N N . VAL A 1 82 ? 65.276 -7.513 3.071 1.00 0.00 78 VAL A N 10
ATOM 13573 C CA . VAL A 1 82 ? 65.629 -8.911 2.668 1.00 0.00 78 VAL A CA 10
ATOM 13574 C C . VAL A 1 82 ? 65.480 -9.853 3.869 1.00 0.00 78 VAL A C 10
ATOM 13575 O O . VAL A 1 82 ? 65.913 -9.547 4.965 1.00 0.00 78 VAL A O 10
ATOM 13588 N N . ASN A 1 83 ? 64.867 -10.994 3.664 1.00 0.00 79 ASN A N 10
ATOM 13589 C CA . ASN A 1 83 ? 64.685 -11.973 4.780 1.00 0.00 79 ASN A CA 10
ATOM 13590 C C . ASN A 1 83 ? 65.352 -13.306 4.428 1.00 0.00 79 ASN A C 10
ATOM 13591 O O . ASN A 1 83 ? 65.561 -13.614 3.268 1.00 0.00 79 ASN A O 10
ATOM 13602 N N . ASN A 1 84 ? 65.686 -14.094 5.421 1.00 0.00 80 ASN A N 10
ATOM 13603 C CA . ASN A 1 84 ? 66.331 -15.416 5.156 1.00 0.00 80 ASN A CA 10
ATOM 13604 C C . ASN A 1 84 ? 65.287 -16.534 5.223 1.00 0.00 80 ASN A C 10
ATOM 13605 O O . ASN A 1 84 ? 64.479 -16.584 6.132 1.00 0.00 80 ASN A O 10
ATOM 13616 N N . HIS A 1 85 ? 65.303 -17.431 4.266 1.00 0.00 81 HIS A N 10
ATOM 13617 C CA . HIS A 1 85 ? 64.309 -18.549 4.254 1.00 0.00 81 HIS A CA 10
ATOM 13618 C C . HIS A 1 85 ? 65.026 -19.895 4.393 1.00 0.00 81 HIS A C 10
ATOM 13619 O O . HIS A 1 85 ? 66.071 -20.112 3.809 1.00 0.00 81 HIS A O 10
ATOM 13633 N N . THR A 1 86 ? 64.467 -20.797 5.164 1.00 0.00 82 THR A N 10
ATOM 13634 C CA . THR A 1 86 ? 65.102 -22.140 5.347 1.00 0.00 82 THR A CA 10
ATOM 13635 C C . THR A 1 86 ? 64.054 -23.252 5.199 1.00 0.00 82 THR A C 10
ATOM 13636 O O . THR A 1 86 ? 62.872 -23.026 5.381 1.00 0.00 82 THR A O 10
ATOM 13647 N N . LEU A 1 87 ? 64.485 -24.446 4.872 1.00 0.00 83 LEU A N 10
ATOM 13648 C CA . LEU A 1 87 ? 63.526 -25.578 4.704 1.00 0.00 83 LEU A CA 10
ATOM 13649 C C . LEU A 1 87 ? 64.171 -26.892 5.182 1.00 0.00 83 LEU A C 10
ATOM 13650 O O . LEU A 1 87 ? 65.339 -27.119 4.927 1.00 0.00 83 LEU A O 10
ATOM 13666 N N . PRO A 1 88 ? 63.399 -27.726 5.861 1.00 0.00 84 PRO A N 10
ATOM 13667 C CA . PRO A 1 88 ? 63.940 -29.023 6.351 1.00 0.00 84 PRO A CA 10
ATOM 13668 C C . PRO A 1 88 ? 64.226 -29.959 5.172 1.00 0.00 84 PRO A C 10
ATOM 13669 O O . PRO A 1 88 ? 65.175 -30.721 5.263 1.00 0.00 84 PRO A O 10
ATOM 13681 N N . GLY A 1 1 ? 52.903 7.942 31.605 1.00 0.00 -3 GLY A N 11
ATOM 13682 C CA . GLY A 1 1 ? 53.573 7.660 30.304 1.00 0.00 -3 GLY A CA 11
ATOM 13683 C C . GLY A 1 1 ? 53.276 8.793 29.320 1.00 0.00 -3 GLY A C 11
ATOM 13684 O O . GLY A 1 1 ? 52.569 9.731 29.639 1.00 0.00 -3 GLY A O 11
ATOM 13690 N N . ALA A 1 2 ? 53.813 8.710 28.125 1.00 0.00 -2 ALA A N 11
ATOM 13691 C CA . ALA A 1 2 ? 53.568 9.776 27.109 1.00 0.00 -2 ALA A CA 11
ATOM 13692 C C . ALA A 1 2 ? 53.460 9.160 25.711 1.00 0.00 -2 ALA A C 11
ATOM 13693 O O . ALA A 1 2 ? 54.046 8.129 25.433 1.00 0.00 -2 ALA A O 11
ATOM 13700 N N . MET A 1 3 ? 52.714 9.786 24.833 1.00 0.00 -1 MET A N 11
ATOM 13701 C CA . MET A 1 3 ? 52.560 9.246 23.446 1.00 0.00 -1 MET A CA 11
ATOM 13702 C C . MET A 1 3 ? 53.399 10.065 22.457 1.00 0.00 -1 MET A C 11
ATOM 13703 O O . MET A 1 3 ? 53.056 10.179 21.293 1.00 0.00 -1 MET A O 11
ATOM 13717 N N . ALA A 1 4 ? 54.491 10.633 22.910 1.00 0.00 0 ALA A N 11
ATOM 13718 C CA . ALA A 1 4 ? 55.346 11.465 22.003 1.00 0.00 0 ALA A CA 11
ATOM 13719 C C . ALA A 1 4 ? 56.031 10.578 20.959 1.00 0.00 0 ALA A C 11
ATOM 13720 O O . ALA A 1 4 ? 56.229 10.981 19.827 1.00 0.00 0 ALA A O 11
ATOM 13727 N N . MET A 1 5 ? 56.391 9.374 21.334 1.00 0.00 1 MET A N 11
ATOM 13728 C CA . MET A 1 5 ? 57.086 8.456 20.378 1.00 0.00 1 MET A CA 11
ATOM 13729 C C . MET A 1 5 ? 56.389 7.093 20.348 1.00 0.00 1 MET A C 11
ATOM 13730 O O . MET A 1 5 ? 55.589 6.778 21.210 1.00 0.00 1 MET A O 11
ATOM 13744 N N . SER A 1 6 ? 56.691 6.286 19.360 1.00 0.00 2 SER A N 11
ATOM 13745 C CA . SER A 1 6 ? 56.061 4.932 19.262 1.00 0.00 2 SER A CA 11
ATOM 13746 C C . SER A 1 6 ? 57.133 3.844 19.367 1.00 0.00 2 SER A C 11
ATOM 13747 O O . SER A 1 6 ? 58.278 4.055 19.010 1.00 0.00 2 SER A O 11
ATOM 13755 N N . GLY A 1 7 ? 56.768 2.682 19.856 1.00 0.00 3 GLY A N 11
ATOM 13756 C CA . GLY A 1 7 ? 57.759 1.574 20.004 1.00 0.00 3 GLY A CA 11
ATOM 13757 C C . GLY A 1 7 ? 57.608 0.584 18.846 1.00 0.00 3 GLY A C 11
ATOM 13758 O O . GLY A 1 7 ? 57.791 -0.607 19.013 1.00 0.00 3 GLY A O 11
ATOM 13762 N N . GLY A 1 8 ? 57.276 1.071 17.672 1.00 0.00 4 GLY A N 11
ATOM 13763 C CA . GLY A 1 8 ? 57.122 0.170 16.489 1.00 0.00 4 GLY A CA 11
ATOM 13764 C C . GLY A 1 8 ? 58.184 0.513 15.443 1.00 0.00 4 GLY A C 11
ATOM 13765 O O . GLY A 1 8 ? 57.929 0.474 14.254 1.00 0.00 4 GLY A O 11
ATOM 13769 N N . LEU A 1 9 ? 59.375 0.846 15.882 1.00 0.00 5 LEU A N 11
ATOM 13770 C CA . LEU A 1 9 ? 60.461 1.214 14.917 1.00 0.00 5 LEU A CA 11
ATOM 13771 C C . LEU A 1 9 ? 61.059 -0.050 14.270 1.00 0.00 5 LEU A C 11
ATOM 13772 O O . LEU A 1 9 ? 61.032 -1.110 14.868 1.00 0.00 5 LEU A O 11
ATOM 13788 N N . PRO A 1 10 ? 61.580 0.097 13.065 1.00 0.00 6 PRO A N 11
ATOM 13789 C CA . PRO A 1 10 ? 62.180 -1.062 12.352 1.00 0.00 6 PRO A CA 11
ATOM 13790 C C . PRO A 1 10 ? 63.468 -1.511 13.052 1.00 0.00 6 PRO A C 11
ATOM 13791 O O . PRO A 1 10 ? 64.113 -0.737 13.735 1.00 0.00 6 PRO A O 11
ATOM 13802 N N . GLU A 1 11 ? 63.843 -2.758 12.883 1.00 0.00 7 GLU A N 11
ATOM 13803 C CA . GLU A 1 11 ? 65.080 -3.277 13.557 1.00 0.00 7 GLU A CA 11
ATOM 13804 C C . GLU A 1 11 ? 66.324 -2.560 13.019 1.00 0.00 7 GLU A C 11
ATOM 13805 O O . GLU A 1 11 ? 66.550 -2.507 11.825 1.00 0.00 7 GLU A O 11
ATOM 13817 N N . LEU A 1 12 ? 67.128 -2.011 13.899 1.00 0.00 8 LEU A N 11
ATOM 13818 C CA . LEU A 1 12 ? 68.362 -1.282 13.454 1.00 0.00 8 LEU A CA 11
ATOM 13819 C C . LEU A 1 12 ? 69.348 -2.244 12.782 1.00 0.00 8 LEU A C 11
ATOM 13820 O O . LEU A 1 12 ? 69.454 -3.397 13.158 1.00 0.00 8 LEU A O 11
ATOM 13836 N N . GLY A 1 13 ? 70.069 -1.773 11.792 1.00 0.00 9 GLY A N 11
ATOM 13837 C CA . GLY A 1 13 ? 71.110 -2.623 11.135 1.00 0.00 9 GLY A CA 11
ATOM 13838 C C . GLY A 1 13 ? 70.499 -3.571 10.091 1.00 0.00 9 GLY A C 11
ATOM 13839 O O . GLY A 1 13 ? 71.214 -4.309 9.437 1.00 0.00 9 GLY A O 11
ATOM 13843 N N . SER A 1 14 ? 69.193 -3.564 9.923 1.00 0.00 10 SER A N 11
ATOM 13844 C CA . SER A 1 14 ? 68.554 -4.476 8.912 1.00 0.00 10 SER A CA 11
ATOM 13845 C C . SER A 1 14 ? 69.040 -4.131 7.501 1.00 0.00 10 SER A C 11
ATOM 13846 O O . SER A 1 14 ? 69.170 -2.973 7.151 1.00 0.00 10 SER A O 11
ATOM 13854 N N . LYS A 1 15 ? 69.310 -5.128 6.693 1.00 0.00 11 LYS A N 11
ATOM 13855 C CA . LYS A 1 15 ? 69.749 -4.862 5.286 1.00 0.00 11 LYS A CA 11
ATOM 13856 C C . LYS A 1 15 ? 68.533 -4.594 4.387 1.00 0.00 11 LYS A C 11
ATOM 13857 O O . LYS A 1 15 ? 67.599 -5.377 4.343 1.00 0.00 11 LYS A O 11
ATOM 13876 N N . ILE A 1 16 ? 68.541 -3.493 3.675 1.00 0.00 12 ILE A N 11
ATOM 13877 C CA . ILE A 1 16 ? 67.388 -3.162 2.780 1.00 0.00 12 ILE A CA 11
ATOM 13878 C C . ILE A 1 16 ? 67.868 -3.024 1.329 1.00 0.00 12 ILE A C 11
ATOM 13879 O O . ILE A 1 16 ? 68.951 -2.531 1.068 1.00 0.00 12 ILE A O 11
ATOM 13895 N N . SER A 1 17 ? 67.058 -3.462 0.396 1.00 0.00 13 SER A N 11
ATOM 13896 C CA . SER A 1 17 ? 67.374 -3.267 -1.049 1.00 0.00 13 SER A CA 11
ATOM 13897 C C . SER A 1 17 ? 66.519 -2.126 -1.606 1.00 0.00 13 SER A C 11
ATOM 13898 O O . SER A 1 17 ? 65.341 -2.031 -1.318 1.00 0.00 13 SER A O 11
ATOM 13906 N N . LEU A 1 18 ? 67.104 -1.266 -2.400 1.00 0.00 14 LEU A N 11
ATOM 13907 C CA . LEU A 1 18 ? 66.418 0.004 -2.783 1.00 0.00 14 LEU A CA 11
ATOM 13908 C C . LEU A 1 18 ? 66.563 0.255 -4.290 1.00 0.00 14 LEU A C 11
ATOM 13909 O O . LEU A 1 18 ? 67.658 0.268 -4.815 1.00 0.00 14 LEU A O 11
ATOM 13925 N N . ILE A 1 19 ? 65.466 0.454 -4.982 1.00 0.00 15 ILE A N 11
ATOM 13926 C CA . ILE A 1 19 ? 65.530 0.681 -6.463 1.00 0.00 15 ILE A CA 11
ATOM 13927 C C . ILE A 1 19 ? 65.247 2.158 -6.772 1.00 0.00 15 ILE A C 11
ATOM 13928 O O . ILE A 1 19 ? 64.172 2.665 -6.483 1.00 0.00 15 ILE A O 11
ATOM 13944 N N . SER A 1 20 ? 66.208 2.841 -7.356 1.00 0.00 16 SER A N 11
ATOM 13945 C CA . SER A 1 20 ? 66.056 4.308 -7.623 1.00 0.00 16 SER A CA 11
ATOM 13946 C C . SER A 1 20 ? 65.495 4.564 -9.030 1.00 0.00 16 SER A C 11
ATOM 13947 O O . SER A 1 20 ? 65.615 3.732 -9.915 1.00 0.00 16 SER A O 11
ATOM 13955 N N . LYS A 1 21 ? 64.902 5.725 -9.232 1.00 0.00 17 LYS A N 11
ATOM 13956 C CA . LYS A 1 21 ? 64.155 6.026 -10.507 1.00 0.00 17 LYS A CA 11
ATOM 13957 C C . LYS A 1 21 ? 65.008 5.789 -11.765 1.00 0.00 17 LYS A C 11
ATOM 13958 O O . LYS A 1 21 ? 64.482 5.732 -12.862 1.00 0.00 17 LYS A O 11
ATOM 13977 N N . ALA A 1 22 ? 66.305 5.651 -11.626 1.00 0.00 18 ALA A N 11
ATOM 13978 C CA . ALA A 1 22 ? 67.167 5.390 -12.820 1.00 0.00 18 ALA A CA 11
ATOM 13979 C C . ALA A 1 22 ? 67.289 3.882 -13.076 1.00 0.00 18 ALA A C 11
ATOM 13980 O O . ALA A 1 22 ? 68.203 3.436 -13.741 1.00 0.00 18 ALA A O 11
ATOM 13987 N N . ASP A 1 23 ? 66.369 3.092 -12.550 1.00 0.00 19 ASP A N 11
ATOM 13988 C CA . ASP A 1 23 ? 66.439 1.598 -12.697 1.00 0.00 19 ASP A CA 11
ATOM 13989 C C . ASP A 1 23 ? 67.778 1.084 -12.164 1.00 0.00 19 ASP A C 11
ATOM 13990 O O . ASP A 1 23 ? 68.354 0.151 -12.693 1.00 0.00 19 ASP A O 11
ATOM 13999 N N . ILE A 1 24 ? 68.269 1.697 -11.114 1.00 0.00 20 ILE A N 11
ATOM 14000 C CA . ILE A 1 24 ? 69.565 1.245 -10.512 1.00 0.00 20 ILE A CA 11
ATOM 14001 C C . ILE A 1 24 ? 69.287 0.531 -9.191 1.00 0.00 20 ILE A C 11
ATOM 14002 O O . ILE A 1 24 ? 68.365 0.879 -8.478 1.00 0.00 20 ILE A O 11
ATOM 14018 N N . ARG A 1 25 ? 70.077 -0.459 -8.860 1.00 0.00 21 ARG A N 11
ATOM 14019 C CA . ARG A 1 25 ? 69.855 -1.194 -7.581 1.00 0.00 21 ARG A CA 11
ATOM 14020 C C . ARG A 1 25 ? 70.914 -0.790 -6.550 1.00 0.00 21 ARG A C 11
ATOM 14021 O O . ARG A 1 25 ? 72.103 -0.970 -6.757 1.00 0.00 21 ARG A O 11
ATOM 14042 N N . TYR A 1 26 ? 70.478 -0.248 -5.442 1.00 0.00 22 TYR A N 11
ATOM 14043 C CA . TYR A 1 26 ? 71.406 0.083 -4.323 1.00 0.00 22 TYR A CA 11
ATOM 14044 C C . TYR A 1 26 ? 71.085 -0.812 -3.125 1.00 0.00 22 TYR A C 11
ATOM 14045 O O . TYR A 1 26 ? 69.962 -1.247 -2.962 1.00 0.00 22 TYR A O 11
ATOM 14063 N N . GLU A 1 27 ? 72.052 -1.088 -2.290 1.00 0.00 23 GLU A N 11
ATOM 14064 C CA . GLU A 1 27 ? 71.767 -1.870 -1.048 1.00 0.00 23 GLU A CA 11
ATOM 14065 C C . GLU A 1 27 ? 72.606 -1.325 0.103 1.00 0.00 23 GLU A C 11
ATOM 14066 O O . GLU A 1 27 ? 73.758 -0.984 -0.080 1.00 0.00 23 GLU A O 11
ATOM 14078 N N . GLY A 1 28 ? 72.046 -1.245 1.285 1.00 0.00 24 GLY A N 11
ATOM 14079 C CA . GLY A 1 28 ? 72.798 -0.629 2.422 1.00 0.00 24 GLY A CA 11
ATOM 14080 C C . GLY A 1 28 ? 72.103 -0.927 3.751 1.00 0.00 24 GLY A C 11
ATOM 14081 O O . GLY A 1 28 ? 71.004 -1.449 3.788 1.00 0.00 24 GLY A O 11
ATOM 14085 N N . ARG A 1 29 ? 72.749 -0.594 4.845 1.00 0.00 25 ARG A N 11
ATOM 14086 C CA . ARG A 1 29 ? 72.145 -0.837 6.194 1.00 0.00 25 ARG A CA 11
ATOM 14087 C C . ARG A 1 29 ? 71.231 0.326 6.593 1.00 0.00 25 ARG A C 11
ATOM 14088 O O . ARG A 1 29 ? 71.566 1.480 6.399 1.00 0.00 25 ARG A O 11
ATOM 14109 N N . LEU A 1 30 ? 70.080 0.027 7.150 1.00 0.00 26 LEU A N 11
ATOM 14110 C CA . LEU A 1 30 ? 69.175 1.114 7.652 1.00 0.00 26 LEU A CA 11
ATOM 14111 C C . LEU A 1 30 ? 69.814 1.848 8.836 1.00 0.00 26 LEU A C 11
ATOM 14112 O O . LEU A 1 30 ? 70.090 1.254 9.864 1.00 0.00 26 LEU A O 11
ATOM 14128 N N . TYR A 1 31 ? 70.052 3.129 8.698 1.00 0.00 27 TYR A N 11
ATOM 14129 C CA . TYR A 1 31 ? 70.611 3.918 9.838 1.00 0.00 27 TYR A CA 11
ATOM 14130 C C . TYR A 1 31 ? 69.498 4.703 10.539 1.00 0.00 27 TYR A C 11
ATOM 14131 O O . TYR A 1 31 ? 69.363 4.650 11.747 1.00 0.00 27 TYR A O 11
ATOM 14149 N N . THR A 1 32 ? 68.701 5.425 9.786 1.00 0.00 28 THR A N 11
ATOM 14150 C CA . THR A 1 32 ? 67.606 6.241 10.401 1.00 0.00 28 THR A CA 11
ATOM 14151 C C . THR A 1 32 ? 66.467 6.440 9.396 1.00 0.00 28 THR A C 11
ATOM 14152 O O . THR A 1 32 ? 66.675 6.413 8.198 1.00 0.00 28 THR A O 11
ATOM 14163 N N . VAL A 1 33 ? 65.263 6.641 9.881 1.00 0.00 29 VAL A N 11
ATOM 14164 C CA . VAL A 1 33 ? 64.095 6.829 8.966 1.00 0.00 29 VAL A CA 11
ATOM 14165 C C . VAL A 1 33 ? 63.137 7.885 9.542 1.00 0.00 29 VAL A C 11
ATOM 14166 O O . VAL A 1 33 ? 62.968 7.988 10.743 1.00 0.00 29 VAL A O 11
ATOM 14179 N N . ASP A 1 34 ? 62.516 8.667 8.690 1.00 0.00 30 ASP A N 11
ATOM 14180 C CA . ASP A 1 34 ? 61.531 9.683 9.168 1.00 0.00 30 ASP A CA 11
ATOM 14181 C C . ASP A 1 34 ? 60.215 9.531 8.388 1.00 0.00 30 ASP A C 11
ATOM 14182 O O . ASP A 1 34 ? 60.123 9.994 7.266 1.00 0.00 30 ASP A O 11
ATOM 14191 N N . PRO A 1 35 ? 59.233 8.885 8.996 1.00 0.00 31 PRO A N 11
ATOM 14192 C CA . PRO A 1 35 ? 57.959 8.594 8.282 1.00 0.00 31 PRO A CA 11
ATOM 14193 C C . PRO A 1 35 ? 57.252 9.895 7.881 1.00 0.00 31 PRO A C 11
ATOM 14194 O O . PRO A 1 35 ? 56.709 10.005 6.798 1.00 0.00 31 PRO A O 11
ATOM 14205 N N . GLN A 1 36 ? 57.271 10.884 8.738 1.00 0.00 32 GLN A N 11
ATOM 14206 C CA . GLN A 1 36 ? 56.454 12.112 8.484 1.00 0.00 32 GLN A CA 11
ATOM 14207 C C . GLN A 1 36 ? 57.178 13.033 7.495 1.00 0.00 32 GLN A C 11
ATOM 14208 O O . GLN A 1 36 ? 56.555 13.813 6.799 1.00 0.00 32 GLN A O 11
ATOM 14222 N N . GLU A 1 37 ? 58.485 12.949 7.429 1.00 0.00 33 GLU A N 11
ATOM 14223 C CA . GLU A 1 37 ? 59.237 13.711 6.384 1.00 0.00 33 GLU A CA 11
ATOM 14224 C C . GLU A 1 37 ? 59.343 12.905 5.075 1.00 0.00 33 GLU A C 11
ATOM 14225 O O . GLU A 1 37 ? 59.952 13.358 4.123 1.00 0.00 33 GLU A O 11
ATOM 14237 N N . CYS A 1 38 ? 58.759 11.717 5.012 1.00 0.00 34 CYS A N 11
ATOM 14238 C CA . CYS A 1 38 ? 58.884 10.850 3.787 1.00 0.00 34 CYS A CA 11
ATOM 14239 C C . CYS A 1 38 ? 60.351 10.716 3.345 1.00 0.00 34 CYS A C 11
ATOM 14240 O O . CYS A 1 38 ? 60.652 10.702 2.164 1.00 0.00 34 CYS A O 11
ATOM 14248 N N . THR A 1 39 ? 61.263 10.614 4.285 1.00 0.00 35 THR A N 11
ATOM 14249 C CA . THR A 1 39 ? 62.715 10.598 3.925 1.00 0.00 35 THR A CA 11
ATOM 14250 C C . THR A 1 39 ? 63.446 9.518 4.722 1.00 0.00 35 THR A C 11
ATOM 14251 O O . THR A 1 39 ? 63.031 9.149 5.803 1.00 0.00 35 THR A O 11
ATOM 14262 N N . ILE A 1 40 ? 64.532 9.013 4.193 1.00 0.00 36 ILE A N 11
ATOM 14263 C CA . ILE A 1 40 ? 65.325 7.983 4.933 1.00 0.00 36 ILE A CA 11
ATOM 14264 C C . ILE A 1 40 ? 66.824 8.198 4.698 1.00 0.00 36 ILE A C 11
ATOM 14265 O O . ILE A 1 40 ? 67.221 8.871 3.766 1.00 0.00 36 ILE A O 11
ATOM 14281 N N . ALA A 1 41 ? 67.652 7.630 5.537 1.00 0.00 37 ALA A N 11
ATOM 14282 C CA . ALA A 1 41 ? 69.127 7.705 5.316 1.00 0.00 37 ALA A CA 11
ATOM 14283 C C . ALA A 1 41 ? 69.757 6.339 5.583 1.00 0.00 37 ALA A C 11
ATOM 14284 O O . ALA A 1 41 ? 69.554 5.747 6.629 1.00 0.00 37 ALA A O 11
ATOM 14291 N N . LEU A 1 42 ? 70.518 5.840 4.641 1.00 0.00 38 LEU A N 11
ATOM 14292 C CA . LEU A 1 42 ? 71.128 4.486 4.791 1.00 0.00 38 LEU A CA 11
ATOM 14293 C C . LEU A 1 42 ? 72.636 4.622 4.987 1.00 0.00 38 LEU A C 11
ATOM 14294 O O . LEU A 1 42 ? 73.255 5.520 4.448 1.00 0.00 38 LEU A O 11
ATOM 14310 N N . SER A 1 43 ? 73.229 3.739 5.750 1.00 0.00 39 SER A N 11
ATOM 14311 C CA . SER A 1 43 ? 74.694 3.836 6.014 1.00 0.00 39 SER A CA 11
ATOM 14312 C C . SER A 1 43 ? 75.385 2.589 5.472 1.00 0.00 39 SER A C 11
ATOM 14313 O O . SER A 1 43 ? 74.782 1.537 5.388 1.00 0.00 39 SER A O 11
ATOM 14321 N N . SER A 1 44 ? 76.645 2.701 5.106 1.00 0.00 40 SER A N 11
ATOM 14322 C CA . SER A 1 44 ? 77.355 1.578 4.401 1.00 0.00 40 SER A CA 11
ATOM 14323 C C . SER A 1 44 ? 76.469 1.004 3.283 1.00 0.00 40 SER A C 11
ATOM 14324 O O . SER A 1 44 ? 75.763 0.028 3.468 1.00 0.00 40 SER A O 11
ATOM 14332 N N . VAL A 1 45 ? 76.501 1.628 2.132 1.00 0.00 41 VAL A N 11
ATOM 14333 C CA . VAL A 1 45 ? 75.660 1.169 0.986 1.00 0.00 41 VAL A CA 11
ATOM 14334 C C . VAL A 1 45 ? 76.503 1.142 -0.300 1.00 0.00 41 VAL A C 11
ATOM 14335 O O . VAL A 1 45 ? 77.437 1.910 -0.453 1.00 0.00 41 VAL A O 11
ATOM 14348 N N . ARG A 1 46 ? 76.177 0.267 -1.216 1.00 0.00 42 ARG A N 11
ATOM 14349 C CA . ARG A 1 46 ? 76.928 0.196 -2.506 1.00 0.00 42 ARG A CA 11
ATOM 14350 C C . ARG A 1 46 ? 75.952 0.044 -3.678 1.00 0.00 42 ARG A C 11
ATOM 14351 O O . ARG A 1 46 ? 74.861 -0.472 -3.518 1.00 0.00 42 ARG A O 11
ATOM 14372 N N . SER A 1 47 ? 76.337 0.493 -4.848 1.00 0.00 43 SER A N 11
ATOM 14373 C CA . SER A 1 47 ? 75.468 0.320 -6.053 1.00 0.00 43 SER A CA 11
ATOM 14374 C C . SER A 1 47 ? 76.070 -0.749 -6.968 1.00 0.00 43 SER A C 11
ATOM 14375 O O . SER A 1 47 ? 77.255 -0.734 -7.248 1.00 0.00 43 SER A O 11
ATOM 14383 N N . PHE A 1 48 ? 75.266 -1.675 -7.436 1.00 0.00 44 PHE A N 11
ATOM 14384 C CA . PHE A 1 48 ? 75.835 -2.855 -8.161 1.00 0.00 44 PHE A CA 11
ATOM 14385 C C . PHE A 1 48 ? 76.104 -2.521 -9.632 1.00 0.00 44 PHE A C 11
ATOM 14386 O O . PHE A 1 48 ? 77.097 -2.951 -10.192 1.00 0.00 44 PHE A O 11
ATOM 14403 N N . GLY A 1 49 ? 75.237 -1.763 -10.261 1.00 0.00 45 GLY A N 11
ATOM 14404 C CA . GLY A 1 49 ? 75.494 -1.351 -11.671 1.00 0.00 45 GLY A CA 11
ATOM 14405 C C . GLY A 1 49 ? 74.229 -0.754 -12.283 1.00 0.00 45 GLY A C 11
ATOM 14406 O O . GLY A 1 49 ? 73.163 -0.798 -11.696 1.00 0.00 45 GLY A O 11
ATOM 14410 N N . THR A 1 50 ? 74.345 -0.195 -13.461 1.00 0.00 46 THR A N 11
ATOM 14411 C CA . THR A 1 50 ? 73.130 0.203 -14.241 1.00 0.00 46 THR A CA 11
ATOM 14412 C C . THR A 1 50 ? 73.067 -0.571 -15.573 1.00 0.00 46 THR A C 11
ATOM 14413 O O . THR A 1 50 ? 72.209 -0.321 -16.397 1.00 0.00 46 THR A O 11
ATOM 14424 N N . GLU A 1 51 ? 73.963 -1.514 -15.776 1.00 0.00 47 GLU A N 11
ATOM 14425 C CA . GLU A 1 51 ? 74.256 -2.021 -17.157 1.00 0.00 47 GLU A CA 11
ATOM 14426 C C . GLU A 1 51 ? 73.004 -2.565 -17.859 1.00 0.00 47 GLU A C 11
ATOM 14427 O O . GLU A 1 51 ? 72.889 -2.485 -19.068 1.00 0.00 47 GLU A O 11
ATOM 14439 N N . ASP A 1 52 ? 72.071 -3.115 -17.123 1.00 0.00 48 ASP A N 11
ATOM 14440 C CA . ASP A 1 52 ? 70.893 -3.771 -17.782 1.00 0.00 48 ASP A CA 11
ATOM 14441 C C . ASP A 1 52 ? 70.029 -2.726 -18.501 1.00 0.00 48 ASP A C 11
ATOM 14442 O O . ASP A 1 52 ? 69.825 -2.799 -19.700 1.00 0.00 48 ASP A O 11
ATOM 14451 N N . ARG A 1 53 ? 69.525 -1.761 -17.776 1.00 0.00 49 ARG A N 11
ATOM 14452 C CA . ARG A 1 53 ? 68.688 -0.688 -18.405 1.00 0.00 49 ARG A CA 11
ATOM 14453 C C . ARG A 1 53 ? 69.530 0.548 -18.768 1.00 0.00 49 ARG A C 11
ATOM 14454 O O . ARG A 1 53 ? 68.989 1.583 -19.112 1.00 0.00 49 ARG A O 11
ATOM 14475 N N . ASP A 1 54 ? 70.844 0.456 -18.695 1.00 0.00 50 ASP A N 11
ATOM 14476 C CA . ASP A 1 54 ? 71.713 1.679 -18.848 1.00 0.00 50 ASP A CA 11
ATOM 14477 C C . ASP A 1 54 ? 71.421 2.429 -20.156 1.00 0.00 50 ASP A C 11
ATOM 14478 O O . ASP A 1 54 ? 70.680 1.965 -21.004 1.00 0.00 50 ASP A O 11
ATOM 14487 N N . THR A 1 55 ? 72.009 3.589 -20.308 1.00 0.00 51 THR A N 11
ATOM 14488 C CA . THR A 1 55 ? 71.916 4.337 -21.600 1.00 0.00 51 THR A CA 11
ATOM 14489 C C . THR A 1 55 ? 72.894 3.741 -22.611 1.00 0.00 51 THR A C 11
ATOM 14490 O O . THR A 1 55 ? 73.789 2.996 -22.251 1.00 0.00 51 THR A O 11
ATOM 14501 N N . GLN A 1 56 ? 72.733 4.061 -23.872 1.00 0.00 52 GLN A N 11
ATOM 14502 C CA . GLN A 1 56 ? 73.637 3.477 -24.916 1.00 0.00 52 GLN A CA 11
ATOM 14503 C C . GLN A 1 56 ? 75.011 4.178 -24.920 1.00 0.00 52 GLN A C 11
ATOM 14504 O O . GLN A 1 56 ? 75.854 3.884 -25.749 1.00 0.00 52 GLN A O 11
ATOM 14518 N N . PHE A 1 57 ? 75.243 5.098 -24.008 1.00 0.00 53 PHE A N 11
ATOM 14519 C CA . PHE A 1 57 ? 76.621 5.641 -23.817 1.00 0.00 53 PHE A CA 11
ATOM 14520 C C . PHE A 1 57 ? 77.295 4.931 -22.638 1.00 0.00 53 PHE A C 11
ATOM 14521 O O . PHE A 1 57 ? 76.632 4.450 -21.735 1.00 0.00 53 PHE A O 11
ATOM 14538 N N . GLN A 1 58 ? 78.603 4.861 -22.641 1.00 0.00 54 GLN A N 11
ATOM 14539 C CA . GLN A 1 58 ? 79.324 4.069 -21.589 1.00 0.00 54 GLN A CA 11
ATOM 14540 C C . GLN A 1 58 ? 79.168 4.730 -20.215 1.00 0.00 54 GLN A C 11
ATOM 14541 O O . GLN A 1 58 ? 79.244 5.937 -20.085 1.00 0.00 54 GLN A O 11
ATOM 14555 N N . ILE A 1 59 ? 78.950 3.938 -19.189 1.00 0.00 55 ILE A N 11
ATOM 14556 C CA . ILE A 1 59 ? 78.847 4.495 -17.802 1.00 0.00 55 ILE A CA 11
ATOM 14557 C C . ILE A 1 59 ? 79.976 3.923 -16.935 1.00 0.00 55 ILE A C 11
ATOM 14558 O O . ILE A 1 59 ? 80.322 2.761 -17.044 1.00 0.00 55 ILE A O 11
ATOM 14574 N N . ALA A 1 60 ? 80.547 4.732 -16.077 1.00 0.00 56 ALA A N 11
ATOM 14575 C CA . ALA A 1 60 ? 81.661 4.249 -15.205 1.00 0.00 56 ALA A CA 11
ATOM 14576 C C . ALA A 1 60 ? 81.120 3.863 -13.815 1.00 0.00 56 ALA A C 11
ATOM 14577 O O . ALA A 1 60 ? 80.730 4.730 -13.057 1.00 0.00 56 ALA A O 11
ATOM 14584 N N . PRO A 1 61 ? 81.109 2.574 -13.516 1.00 0.00 57 PRO A N 11
ATOM 14585 C CA . PRO A 1 61 ? 80.637 2.116 -12.180 1.00 0.00 57 PRO A CA 11
ATOM 14586 C C . PRO A 1 61 ? 81.623 2.549 -11.090 1.00 0.00 57 PRO A C 11
ATOM 14587 O O . PRO A 1 61 ? 82.815 2.630 -11.318 1.00 0.00 57 PRO A O 11
ATOM 14598 N N . GLN A 1 62 ? 81.128 2.827 -9.907 1.00 0.00 58 GLN A N 11
ATOM 14599 C CA . GLN A 1 62 ? 82.027 3.251 -8.790 1.00 0.00 58 GLN A CA 11
ATOM 14600 C C . GLN A 1 62 ? 82.280 2.076 -7.839 1.00 0.00 58 GLN A C 11
ATOM 14601 O O . GLN A 1 62 ? 81.358 1.514 -7.278 1.00 0.00 58 GLN A O 11
ATOM 14615 N N . SER A 1 63 ? 83.525 1.706 -7.659 1.00 0.00 59 SER A N 11
ATOM 14616 C CA . SER A 1 63 ? 83.855 0.569 -6.742 1.00 0.00 59 SER A CA 11
ATOM 14617 C C . SER A 1 63 ? 83.875 1.039 -5.281 1.00 0.00 59 SER A C 11
ATOM 14618 O O . SER A 1 63 ? 83.639 0.263 -4.373 1.00 0.00 59 SER A O 11
ATOM 14626 N N . GLN A 1 64 ? 84.154 2.302 -5.049 1.00 0.00 60 GLN A N 11
ATOM 14627 C CA . GLN A 1 64 ? 84.218 2.824 -3.642 1.00 0.00 60 GLN A CA 11
ATOM 14628 C C . GLN A 1 64 ? 82.859 2.672 -2.947 1.00 0.00 60 GLN A C 11
ATOM 14629 O O . GLN A 1 64 ? 81.820 2.744 -3.576 1.00 0.00 60 GLN A O 11
ATOM 14643 N N . ILE A 1 65 ? 82.868 2.463 -1.652 1.00 0.00 61 ILE A N 11
ATOM 14644 C CA . ILE A 1 65 ? 81.586 2.307 -0.897 1.00 0.00 61 ILE A CA 11
ATOM 14645 C C . ILE A 1 65 ? 81.193 3.646 -0.261 1.00 0.00 61 ILE A C 11
ATOM 14646 O O . ILE A 1 65 ? 82.042 4.416 0.150 1.00 0.00 61 ILE A O 11
ATOM 14662 N N . TYR A 1 66 ? 79.914 3.924 -0.179 1.00 0.00 62 TYR A N 11
ATOM 14663 C CA . TYR A 1 66 ? 79.459 5.226 0.397 1.00 0.00 62 TYR A CA 11
ATOM 14664 C C . TYR A 1 66 ? 79.115 5.061 1.879 1.00 0.00 62 TYR A C 11
ATOM 14665 O O . TYR A 1 66 ? 78.183 4.361 2.231 1.00 0.00 62 TYR A O 11
ATOM 14683 N N . ASP A 1 67 ? 79.867 5.698 2.748 1.00 0.00 63 ASP A N 11
ATOM 14684 C CA . ASP A 1 67 ? 79.559 5.656 4.221 1.00 0.00 63 ASP A CA 11
ATOM 14685 C C . ASP A 1 67 ? 78.092 6.019 4.501 1.00 0.00 63 ASP A C 11
ATOM 14686 O O . ASP A 1 67 ? 77.443 5.409 5.329 1.00 0.00 63 ASP A O 11
ATOM 14695 N N . TYR A 1 68 ? 77.575 7.008 3.811 1.00 0.00 64 TYR A N 11
ATOM 14696 C CA . TYR A 1 68 ? 76.191 7.496 4.104 1.00 0.00 64 TYR A CA 11
ATOM 14697 C C . TYR A 1 68 ? 75.568 8.108 2.846 1.00 0.00 64 TYR A C 11
ATOM 14698 O O . TYR A 1 68 ? 76.166 8.945 2.195 1.00 0.00 64 TYR A O 11
ATOM 14716 N N . ILE A 1 69 ? 74.373 7.694 2.503 1.00 0.00 65 ILE A N 11
ATOM 14717 C CA . ILE A 1 69 ? 73.627 8.367 1.390 1.00 0.00 65 ILE A CA 11
ATOM 14718 C C . ILE A 1 69 ? 72.220 8.757 1.868 1.00 0.00 65 ILE A C 11
ATOM 14719 O O . ILE A 1 69 ? 71.489 7.942 2.401 1.00 0.00 65 ILE A O 11
ATOM 14735 N N . LEU A 1 70 ? 71.849 10.001 1.678 1.00 0.00 66 LEU A N 11
ATOM 14736 C CA . LEU A 1 70 ? 70.466 10.446 2.034 1.00 0.00 66 LEU A CA 11
ATOM 14737 C C . LEU A 1 70 ? 69.537 10.267 0.831 1.00 0.00 66 LEU A C 11
ATOM 14738 O O . LEU A 1 70 ? 69.896 10.579 -0.290 1.00 0.00 66 LEU A O 11
ATOM 14754 N N . PHE A 1 71 ? 68.347 9.768 1.056 1.00 0.00 67 PHE A N 11
ATOM 14755 C CA . PHE A 1 71 ? 67.423 9.468 -0.079 1.00 0.00 67 PHE A CA 11
ATOM 14756 C C . PHE A 1 71 ? 66.007 9.961 0.234 1.00 0.00 67 PHE A C 11
ATOM 14757 O O . PHE A 1 71 ? 65.457 9.666 1.278 1.00 0.00 67 PHE A O 11
ATOM 14774 N N . ARG A 1 72 ? 65.419 10.713 -0.665 1.00 0.00 68 ARG A N 11
ATOM 14775 C CA . ARG A 1 72 ? 63.982 11.098 -0.507 1.00 0.00 68 ARG A CA 11
ATOM 14776 C C . ARG A 1 72 ? 63.080 10.073 -1.205 1.00 0.00 68 ARG A C 11
ATOM 14777 O O . ARG A 1 72 ? 63.441 9.497 -2.218 1.00 0.00 68 ARG A O 11
ATOM 14798 N N . GLY A 1 73 ? 61.904 9.841 -0.669 1.00 0.00 69 GLY A N 11
ATOM 14799 C CA . GLY A 1 73 ? 60.961 8.858 -1.292 1.00 0.00 69 GLY A CA 11
ATOM 14800 C C . GLY A 1 73 ? 60.632 9.263 -2.738 1.00 0.00 69 GLY A C 11
ATOM 14801 O O . GLY A 1 73 ? 60.292 8.429 -3.557 1.00 0.00 69 GLY A O 11
ATOM 14805 N N . SER A 1 74 ? 60.731 10.533 -3.055 1.00 0.00 70 SER A N 11
ATOM 14806 C CA . SER A 1 74 ? 60.369 11.001 -4.433 1.00 0.00 70 SER A CA 11
ATOM 14807 C C . SER A 1 74 ? 61.365 10.468 -5.472 1.00 0.00 70 SER A C 11
ATOM 14808 O O . SER A 1 74 ? 60.985 10.113 -6.572 1.00 0.00 70 SER A O 11
ATOM 14816 N N . ASP A 1 75 ? 62.631 10.407 -5.131 1.00 0.00 71 ASP A N 11
ATOM 14817 C CA . ASP A 1 75 ? 63.663 9.995 -6.138 1.00 0.00 71 ASP A CA 11
ATOM 14818 C C . ASP A 1 75 ? 63.736 8.467 -6.253 1.00 0.00 71 ASP A C 11
ATOM 14819 O O . ASP A 1 75 ? 64.041 7.936 -7.303 1.00 0.00 71 ASP A O 11
ATOM 14828 N N . ILE A 1 76 ? 63.461 7.761 -5.183 1.00 0.00 72 ILE A N 11
ATOM 14829 C CA . ILE A 1 76 ? 63.444 6.265 -5.252 1.00 0.00 72 ILE A CA 11
ATOM 14830 C C . ILE A 1 76 ? 61.998 5.754 -5.259 1.00 0.00 72 ILE A C 11
ATOM 14831 O O . ILE A 1 76 ? 61.149 6.245 -4.539 1.00 0.00 72 ILE A O 11
ATOM 14847 N N . LYS A 1 77 ? 61.727 4.763 -6.075 1.00 0.00 73 LYS A N 11
ATOM 14848 C CA . LYS A 1 77 ? 60.313 4.377 -6.358 1.00 0.00 73 LYS A CA 11
ATOM 14849 C C . LYS A 1 77 ? 59.925 3.082 -5.631 1.00 0.00 73 LYS A C 11
ATOM 14850 O O . LYS A 1 77 ? 58.750 2.797 -5.477 1.00 0.00 73 LYS A O 11
ATOM 14869 N N . ASP A 1 78 ? 60.880 2.293 -5.183 1.00 0.00 74 ASP A N 11
ATOM 14870 C CA . ASP A 1 78 ? 60.507 1.020 -4.486 1.00 0.00 74 ASP A CA 11
ATOM 14871 C C . ASP A 1 78 ? 61.570 0.617 -3.460 1.00 0.00 74 ASP A C 11
ATOM 14872 O O . ASP A 1 78 ? 62.750 0.608 -3.743 1.00 0.00 74 ASP A O 11
ATOM 14881 N N . ILE A 1 79 ? 61.141 0.284 -2.265 1.00 0.00 75 ILE A N 11
ATOM 14882 C CA . ILE A 1 79 ? 62.089 -0.202 -1.215 1.00 0.00 75 ILE A CA 11
ATOM 14883 C C . ILE A 1 79 ? 61.532 -1.478 -0.560 1.00 0.00 75 ILE A C 11
ATOM 14884 O O . ILE A 1 79 ? 60.340 -1.599 -0.344 1.00 0.00 75 ILE A O 11
ATOM 14900 N N . ARG A 1 80 ? 62.387 -2.422 -0.249 1.00 0.00 76 ARG A N 11
ATOM 14901 C CA . ARG A 1 80 ? 61.917 -3.683 0.404 1.00 0.00 76 ARG A CA 11
ATOM 14902 C C . ARG A 1 80 ? 62.980 -4.209 1.375 1.00 0.00 76 ARG A C 11
ATOM 14903 O O . ARG A 1 80 ? 64.155 -4.245 1.059 1.00 0.00 76 ARG A O 11
ATOM 14924 N N . VAL A 1 81 ? 62.571 -4.613 2.554 1.00 0.00 77 VAL A N 11
ATOM 14925 C CA . VAL A 1 81 ? 63.546 -5.160 3.552 1.00 0.00 77 VAL A CA 11
ATOM 14926 C C . VAL A 1 81 ? 63.723 -6.668 3.332 1.00 0.00 77 VAL A C 11
ATOM 14927 O O . VAL A 1 81 ? 62.782 -7.364 2.994 1.00 0.00 77 VAL A O 11
ATOM 14940 N N . VAL A 1 82 ? 64.918 -7.173 3.520 1.00 0.00 78 VAL A N 11
ATOM 14941 C CA . VAL A 1 82 ? 65.162 -8.636 3.318 1.00 0.00 78 VAL A CA 11
ATOM 14942 C C . VAL A 1 82 ? 65.018 -9.375 4.655 1.00 0.00 78 VAL A C 11
ATOM 14943 O O . VAL A 1 82 ? 65.527 -8.937 5.671 1.00 0.00 78 VAL A O 11
ATOM 14956 N N . ASN A 1 83 ? 64.327 -10.488 4.655 1.00 0.00 79 ASN A N 11
ATOM 14957 C CA . ASN A 1 83 ? 64.131 -11.261 5.920 1.00 0.00 79 ASN A CA 11
ATOM 14958 C C . ASN A 1 83 ? 64.860 -12.607 5.837 1.00 0.00 79 ASN A C 11
ATOM 14959 O O . ASN A 1 83 ? 65.262 -13.036 4.772 1.00 0.00 79 ASN A O 11
ATOM 14970 N N . ASN A 1 84 ? 65.031 -13.268 6.956 1.00 0.00 80 ASN A N 11
ATOM 14971 C CA . ASN A 1 84 ? 65.733 -14.588 6.956 1.00 0.00 80 ASN A CA 11
ATOM 14972 C C . ASN A 1 84 ? 64.722 -15.722 6.762 1.00 0.00 80 ASN A C 11
ATOM 14973 O O . ASN A 1 84 ? 63.696 -15.768 7.416 1.00 0.00 80 ASN A O 11
ATOM 14984 N N . HIS A 1 85 ? 65.007 -16.636 5.865 1.00 0.00 81 HIS A N 11
ATOM 14985 C CA . HIS A 1 85 ? 64.061 -17.763 5.599 1.00 0.00 81 HIS A CA 11
ATOM 14986 C C . HIS A 1 85 ? 64.734 -19.103 5.910 1.00 0.00 81 HIS A C 11
ATOM 14987 O O . HIS A 1 85 ? 65.946 -19.198 5.968 1.00 0.00 81 HIS A O 11
ATOM 15001 N N . THR A 1 86 ? 63.951 -20.136 6.112 1.00 0.00 82 THR A N 11
ATOM 15002 C CA . THR A 1 86 ? 64.530 -21.479 6.426 1.00 0.00 82 THR A CA 11
ATOM 15003 C C . THR A 1 86 ? 64.254 -22.454 5.277 1.00 0.00 82 THR A C 11
ATOM 15004 O O . THR A 1 86 ? 63.198 -22.426 4.671 1.00 0.00 82 THR A O 11
ATOM 15015 N N . LEU A 1 87 ? 65.197 -23.313 4.976 1.00 0.00 83 LEU A N 11
ATOM 15016 C CA . LEU A 1 87 ? 65.003 -24.294 3.858 1.00 0.00 83 LEU A CA 11
ATOM 15017 C C . LEU A 1 87 ? 63.922 -25.323 4.234 1.00 0.00 83 LEU A C 11
ATOM 15018 O O . LEU A 1 87 ? 63.598 -25.468 5.398 1.00 0.00 83 LEU A O 11
ATOM 15034 N N . PRO A 1 88 ? 63.392 -26.010 3.237 1.00 0.00 84 PRO A N 11
ATOM 15035 C CA . PRO A 1 88 ? 62.342 -27.033 3.492 1.00 0.00 84 PRO A CA 11
ATOM 15036 C C . PRO A 1 88 ? 62.912 -28.192 4.318 1.00 0.00 84 PRO A C 11
ATOM 15037 O O . PRO A 1 88 ? 62.127 -28.926 4.895 1.00 0.00 84 PRO A O 11
ATOM 15049 N N . GLY A 1 1 ? 40.996 4.623 14.832 1.00 0.00 -3 GLY A N 12
ATOM 15050 C CA . GLY A 1 1 ? 42.340 4.550 14.190 1.00 0.00 -3 GLY A CA 12
ATOM 15051 C C . GLY A 1 1 ? 43.401 4.263 15.255 1.00 0.00 -3 GLY A C 12
ATOM 15052 O O . GLY A 1 1 ? 44.450 4.881 15.277 1.00 0.00 -3 GLY A O 12
ATOM 15058 N N . ALA A 1 2 ? 43.132 3.332 16.137 1.00 0.00 -2 ALA A N 12
ATOM 15059 C CA . ALA A 1 2 ? 44.118 2.993 17.208 1.00 0.00 -2 ALA A CA 12
ATOM 15060 C C . ALA A 1 2 ? 44.832 1.677 16.879 1.00 0.00 -2 ALA A C 12
ATOM 15061 O O . ALA A 1 2 ? 45.207 0.930 17.764 1.00 0.00 -2 ALA A O 12
ATOM 15068 N N . MET A 1 3 ? 45.021 1.392 15.613 1.00 0.00 -1 MET A N 12
ATOM 15069 C CA . MET A 1 3 ? 45.700 0.121 15.213 1.00 0.00 -1 MET A CA 12
ATOM 15070 C C . MET A 1 3 ? 47.070 0.425 14.596 1.00 0.00 -1 MET A C 12
ATOM 15071 O O . MET A 1 3 ? 47.218 1.358 13.829 1.00 0.00 -1 MET A O 12
ATOM 15085 N N . ALA A 1 4 ? 48.066 -0.358 14.931 1.00 0.00 0 ALA A N 12
ATOM 15086 C CA . ALA A 1 4 ? 49.432 -0.128 14.369 1.00 0.00 0 ALA A CA 12
ATOM 15087 C C . ALA A 1 4 ? 49.717 -1.128 13.245 1.00 0.00 0 ALA A C 12
ATOM 15088 O O . ALA A 1 4 ? 49.340 -2.284 13.323 1.00 0.00 0 ALA A O 12
ATOM 15095 N N . MET A 1 5 ? 50.381 -0.688 12.202 1.00 0.00 1 MET A N 12
ATOM 15096 C CA . MET A 1 5 ? 50.696 -1.608 11.059 1.00 0.00 1 MET A CA 12
ATOM 15097 C C . MET A 1 5 ? 51.684 -2.691 11.505 1.00 0.00 1 MET A C 12
ATOM 15098 O O . MET A 1 5 ? 51.613 -3.823 11.064 1.00 0.00 1 MET A O 12
ATOM 15112 N N . SER A 1 6 ? 52.602 -2.347 12.377 1.00 0.00 2 SER A N 12
ATOM 15113 C CA . SER A 1 6 ? 53.600 -3.347 12.865 1.00 0.00 2 SER A CA 12
ATOM 15114 C C . SER A 1 6 ? 53.560 -3.432 14.393 1.00 0.00 2 SER A C 12
ATOM 15115 O O . SER A 1 6 ? 53.420 -2.431 15.073 1.00 0.00 2 SER A O 12
ATOM 15123 N N . GLY A 1 7 ? 53.682 -4.621 14.934 1.00 0.00 3 GLY A N 12
ATOM 15124 C CA . GLY A 1 7 ? 53.658 -4.787 16.419 1.00 0.00 3 GLY A CA 12
ATOM 15125 C C . GLY A 1 7 ? 55.073 -5.083 16.922 1.00 0.00 3 GLY A C 12
ATOM 15126 O O . GLY A 1 7 ? 55.554 -4.452 17.846 1.00 0.00 3 GLY A O 12
ATOM 15130 N N . GLY A 1 8 ? 55.738 -6.037 16.319 1.00 0.00 4 GLY A N 12
ATOM 15131 C CA . GLY A 1 8 ? 57.124 -6.388 16.754 1.00 0.00 4 GLY A CA 12
ATOM 15132 C C . GLY A 1 8 ? 58.098 -5.307 16.282 1.00 0.00 4 GLY A C 12
ATOM 15133 O O . GLY A 1 8 ? 58.012 -4.829 15.165 1.00 0.00 4 GLY A O 12
ATOM 15137 N N . LEU A 1 9 ? 59.023 -4.920 17.127 1.00 0.00 5 LEU A N 12
ATOM 15138 C CA . LEU A 1 9 ? 60.020 -3.875 16.733 1.00 0.00 5 LEU A CA 12
ATOM 15139 C C . LEU A 1 9 ? 61.154 -4.510 15.905 1.00 0.00 5 LEU A C 12
ATOM 15140 O O . LEU A 1 9 ? 61.927 -5.284 16.436 1.00 0.00 5 LEU A O 12
ATOM 15156 N N . PRO A 1 10 ? 61.227 -4.170 14.627 1.00 0.00 6 PRO A N 12
ATOM 15157 C CA . PRO A 1 10 ? 62.296 -4.734 13.757 1.00 0.00 6 PRO A CA 12
ATOM 15158 C C . PRO A 1 10 ? 63.674 -4.238 14.214 1.00 0.00 6 PRO A C 12
ATOM 15159 O O . PRO A 1 10 ? 63.852 -3.072 14.519 1.00 0.00 6 PRO A O 12
ATOM 15170 N N . GLU A 1 11 ? 64.647 -5.119 14.261 1.00 0.00 7 GLU A N 12
ATOM 15171 C CA . GLU A 1 11 ? 66.018 -4.713 14.715 1.00 0.00 7 GLU A CA 12
ATOM 15172 C C . GLU A 1 11 ? 66.634 -3.707 13.736 1.00 0.00 7 GLU A C 12
ATOM 15173 O O . GLU A 1 11 ? 66.626 -3.914 12.536 1.00 0.00 7 GLU A O 12
ATOM 15185 N N . LEU A 1 12 ? 67.168 -2.622 14.244 1.00 0.00 8 LEU A N 12
ATOM 15186 C CA . LEU A 1 12 ? 67.827 -1.607 13.356 1.00 0.00 8 LEU A CA 12
ATOM 15187 C C . LEU A 1 12 ? 69.065 -2.208 12.682 1.00 0.00 8 LEU A C 12
ATOM 15188 O O . LEU A 1 12 ? 69.551 -3.251 13.079 1.00 0.00 8 LEU A O 12
ATOM 15204 N N . GLY A 1 13 ? 69.576 -1.553 11.667 1.00 0.00 9 GLY A N 12
ATOM 15205 C CA . GLY A 1 13 ? 70.805 -2.059 10.979 1.00 0.00 9 GLY A CA 12
ATOM 15206 C C . GLY A 1 13 ? 70.474 -3.160 9.959 1.00 0.00 9 GLY A C 12
ATOM 15207 O O . GLY A 1 13 ? 71.355 -3.661 9.285 1.00 0.00 9 GLY A O 12
ATOM 15211 N N . SER A 1 14 ? 69.219 -3.545 9.834 1.00 0.00 10 SER A N 12
ATOM 15212 C CA . SER A 1 14 ? 68.851 -4.638 8.870 1.00 0.00 10 SER A CA 12
ATOM 15213 C C . SER A 1 14 ? 69.229 -4.241 7.440 1.00 0.00 10 SER A C 12
ATOM 15214 O O . SER A 1 14 ? 69.264 -3.071 7.105 1.00 0.00 10 SER A O 12
ATOM 15222 N N . LYS A 1 15 ? 69.514 -5.207 6.599 1.00 0.00 11 LYS A N 12
ATOM 15223 C CA . LYS A 1 15 ? 69.897 -4.891 5.187 1.00 0.00 11 LYS A CA 12
ATOM 15224 C C . LYS A 1 15 ? 68.645 -4.648 4.330 1.00 0.00 11 LYS A C 12
ATOM 15225 O O . LYS A 1 15 ? 67.742 -5.464 4.284 1.00 0.00 11 LYS A O 12
ATOM 15244 N N . ILE A 1 16 ? 68.591 -3.525 3.654 1.00 0.00 12 ILE A N 12
ATOM 15245 C CA . ILE A 1 16 ? 67.417 -3.222 2.778 1.00 0.00 12 ILE A CA 12
ATOM 15246 C C . ILE A 1 16 ? 67.882 -3.017 1.330 1.00 0.00 12 ILE A C 12
ATOM 15247 O O . ILE A 1 16 ? 68.944 -2.471 1.082 1.00 0.00 12 ILE A O 12
ATOM 15263 N N . SER A 1 17 ? 67.086 -3.456 0.386 1.00 0.00 13 SER A N 12
ATOM 15264 C CA . SER A 1 17 ? 67.401 -3.224 -1.053 1.00 0.00 13 SER A CA 12
ATOM 15265 C C . SER A 1 17 ? 66.533 -2.081 -1.585 1.00 0.00 13 SER A C 12
ATOM 15266 O O . SER A 1 17 ? 65.353 -2.006 -1.297 1.00 0.00 13 SER A O 12
ATOM 15274 N N . LEU A 1 18 ? 67.111 -1.197 -2.357 1.00 0.00 14 LEU A N 12
ATOM 15275 C CA . LEU A 1 18 ? 66.403 0.063 -2.735 1.00 0.00 14 LEU A CA 12
ATOM 15276 C C . LEU A 1 18 ? 66.534 0.313 -4.242 1.00 0.00 14 LEU A C 12
ATOM 15277 O O . LEU A 1 18 ? 67.625 0.357 -4.773 1.00 0.00 14 LEU A O 12
ATOM 15293 N N . ILE A 1 19 ? 65.428 0.478 -4.930 1.00 0.00 15 ILE A N 12
ATOM 15294 C CA . ILE A 1 19 ? 65.481 0.697 -6.411 1.00 0.00 15 ILE A CA 12
ATOM 15295 C C . ILE A 1 19 ? 65.160 2.164 -6.727 1.00 0.00 15 ILE A C 12
ATOM 15296 O O . ILE A 1 19 ? 64.080 2.650 -6.422 1.00 0.00 15 ILE A O 12
ATOM 15312 N N . SER A 1 20 ? 66.097 2.862 -7.332 1.00 0.00 16 SER A N 12
ATOM 15313 C CA . SER A 1 20 ? 65.891 4.311 -7.644 1.00 0.00 16 SER A CA 12
ATOM 15314 C C . SER A 1 20 ? 65.342 4.499 -9.066 1.00 0.00 16 SER A C 12
ATOM 15315 O O . SER A 1 20 ? 65.515 3.650 -9.925 1.00 0.00 16 SER A O 12
ATOM 15323 N N . LYS A 1 21 ? 64.701 5.627 -9.311 1.00 0.00 17 LYS A N 12
ATOM 15324 C CA . LYS A 1 21 ? 63.971 5.860 -10.609 1.00 0.00 17 LYS A CA 12
ATOM 15325 C C . LYS A 1 21 ? 64.865 5.642 -11.843 1.00 0.00 17 LYS A C 12
ATOM 15326 O O . LYS A 1 21 ? 64.372 5.556 -12.953 1.00 0.00 17 LYS A O 12
ATOM 15345 N N . ALA A 1 22 ? 66.162 5.553 -11.668 1.00 0.00 18 ALA A N 12
ATOM 15346 C CA . ALA A 1 22 ? 67.071 5.345 -12.837 1.00 0.00 18 ALA A CA 12
ATOM 15347 C C . ALA A 1 22 ? 67.278 3.847 -13.096 1.00 0.00 18 ALA A C 12
ATOM 15348 O O . ALA A 1 22 ? 68.236 3.453 -13.734 1.00 0.00 18 ALA A O 12
ATOM 15355 N N . ASP A 1 23 ? 66.384 3.008 -12.605 1.00 0.00 19 ASP A N 12
ATOM 15356 C CA . ASP A 1 23 ? 66.574 1.520 -12.692 1.00 0.00 19 ASP A CA 12
ATOM 15357 C C . ASP A 1 23 ? 67.931 1.136 -12.096 1.00 0.00 19 ASP A C 12
ATOM 15358 O O . ASP A 1 23 ? 68.579 0.209 -12.544 1.00 0.00 19 ASP A O 12
ATOM 15367 N N . ILE A 1 24 ? 68.353 1.854 -11.082 1.00 0.00 20 ILE A N 12
ATOM 15368 C CA . ILE A 1 24 ? 69.648 1.526 -10.410 1.00 0.00 20 ILE A CA 12
ATOM 15369 C C . ILE A 1 24 ? 69.358 0.792 -9.103 1.00 0.00 20 ILE A C 12
ATOM 15370 O O . ILE A 1 24 ? 68.423 1.125 -8.398 1.00 0.00 20 ILE A O 12
ATOM 15386 N N . ARG A 1 25 ? 70.146 -0.198 -8.775 1.00 0.00 21 ARG A N 12
ATOM 15387 C CA . ARG A 1 25 ? 69.914 -0.946 -7.508 1.00 0.00 21 ARG A CA 12
ATOM 15388 C C . ARG A 1 25 ? 70.956 -0.538 -6.463 1.00 0.00 21 ARG A C 12
ATOM 15389 O O . ARG A 1 25 ? 72.145 -0.700 -6.662 1.00 0.00 21 ARG A O 12
ATOM 15410 N N . TYR A 1 26 ? 70.505 -0.009 -5.356 1.00 0.00 22 TYR A N 12
ATOM 15411 C CA . TYR A 1 26 ? 71.422 0.293 -4.219 1.00 0.00 22 TYR A CA 12
ATOM 15412 C C . TYR A 1 26 ? 71.057 -0.601 -3.035 1.00 0.00 22 TYR A C 12
ATOM 15413 O O . TYR A 1 26 ? 69.907 -0.940 -2.846 1.00 0.00 22 TYR A O 12
ATOM 15431 N N . GLU A 1 27 ? 72.020 -0.985 -2.240 1.00 0.00 23 GLU A N 12
ATOM 15432 C CA . GLU A 1 27 ? 71.707 -1.776 -1.011 1.00 0.00 23 GLU A CA 12
ATOM 15433 C C . GLU A 1 27 ? 72.573 -1.289 0.146 1.00 0.00 23 GLU A C 12
ATOM 15434 O O . GLU A 1 27 ? 73.738 -0.996 -0.036 1.00 0.00 23 GLU A O 12
ATOM 15446 N N . GLY A 1 28 ? 72.021 -1.207 1.330 1.00 0.00 24 GLY A N 12
ATOM 15447 C CA . GLY A 1 28 ? 72.798 -0.634 2.473 1.00 0.00 24 GLY A CA 12
ATOM 15448 C C . GLY A 1 28 ? 72.095 -0.924 3.800 1.00 0.00 24 GLY A C 12
ATOM 15449 O O . GLY A 1 28 ? 70.991 -1.437 3.829 1.00 0.00 24 GLY A O 12
ATOM 15453 N N . ARG A 1 29 ? 72.737 -0.597 4.897 1.00 0.00 25 ARG A N 12
ATOM 15454 C CA . ARG A 1 29 ? 72.122 -0.841 6.241 1.00 0.00 25 ARG A CA 12
ATOM 15455 C C . ARG A 1 29 ? 71.189 0.313 6.623 1.00 0.00 25 ARG A C 12
ATOM 15456 O O . ARG A 1 29 ? 71.509 1.470 6.419 1.00 0.00 25 ARG A O 12
ATOM 15477 N N . LEU A 1 30 ? 70.040 0.002 7.174 1.00 0.00 26 LEU A N 12
ATOM 15478 C CA . LEU A 1 30 ? 69.116 1.081 7.660 1.00 0.00 26 LEU A CA 12
ATOM 15479 C C . LEU A 1 30 ? 69.738 1.834 8.840 1.00 0.00 26 LEU A C 12
ATOM 15480 O O . LEU A 1 30 ? 69.983 1.261 9.887 1.00 0.00 26 LEU A O 12
ATOM 15496 N N . TYR A 1 31 ? 69.995 3.109 8.677 1.00 0.00 27 TYR A N 12
ATOM 15497 C CA . TYR A 1 31 ? 70.564 3.912 9.802 1.00 0.00 27 TYR A CA 12
ATOM 15498 C C . TYR A 1 31 ? 69.461 4.714 10.497 1.00 0.00 27 TYR A C 12
ATOM 15499 O O . TYR A 1 31 ? 69.334 4.681 11.707 1.00 0.00 27 TYR A O 12
ATOM 15517 N N . THR A 1 32 ? 68.665 5.432 9.739 1.00 0.00 28 THR A N 12
ATOM 15518 C CA . THR A 1 32 ? 67.582 6.267 10.351 1.00 0.00 28 THR A CA 12
ATOM 15519 C C . THR A 1 32 ? 66.440 6.472 9.350 1.00 0.00 28 THR A C 12
ATOM 15520 O O . THR A 1 32 ? 66.642 6.430 8.152 1.00 0.00 28 THR A O 12
ATOM 15531 N N . VAL A 1 33 ? 65.243 6.693 9.840 1.00 0.00 29 VAL A N 12
ATOM 15532 C CA . VAL A 1 33 ? 64.071 6.887 8.930 1.00 0.00 29 VAL A CA 12
ATOM 15533 C C . VAL A 1 33 ? 63.131 7.962 9.501 1.00 0.00 29 VAL A C 12
ATOM 15534 O O . VAL A 1 33 ? 62.972 8.082 10.701 1.00 0.00 29 VAL A O 12
ATOM 15547 N N . ASP A 1 34 ? 62.513 8.741 8.643 1.00 0.00 30 ASP A N 12
ATOM 15548 C CA . ASP A 1 34 ? 61.543 9.773 9.114 1.00 0.00 30 ASP A CA 12
ATOM 15549 C C . ASP A 1 34 ? 60.214 9.617 8.355 1.00 0.00 30 ASP A C 12
ATOM 15550 O O . ASP A 1 34 ? 60.097 10.086 7.237 1.00 0.00 30 ASP A O 12
ATOM 15559 N N . PRO A 1 35 ? 59.248 8.958 8.978 1.00 0.00 31 PRO A N 12
ATOM 15560 C CA . PRO A 1 35 ? 57.956 8.671 8.291 1.00 0.00 31 PRO A CA 12
ATOM 15561 C C . PRO A 1 35 ? 57.264 9.970 7.857 1.00 0.00 31 PRO A C 12
ATOM 15562 O O . PRO A 1 35 ? 56.744 10.065 6.761 1.00 0.00 31 PRO A O 12
ATOM 15573 N N . GLN A 1 36 ? 57.270 10.972 8.698 1.00 0.00 32 GLN A N 12
ATOM 15574 C CA . GLN A 1 36 ? 56.454 12.196 8.414 1.00 0.00 32 GLN A CA 12
ATOM 15575 C C . GLN A 1 36 ? 57.192 13.106 7.425 1.00 0.00 32 GLN A C 12
ATOM 15576 O O . GLN A 1 36 ? 56.578 13.889 6.723 1.00 0.00 32 GLN A O 12
ATOM 15590 N N . GLU A 1 37 ? 58.498 13.011 7.366 1.00 0.00 33 GLU A N 12
ATOM 15591 C CA . GLU A 1 37 ? 59.261 13.765 6.321 1.00 0.00 33 GLU A CA 12
ATOM 15592 C C . GLU A 1 37 ? 59.359 12.958 5.013 1.00 0.00 33 GLU A C 12
ATOM 15593 O O . GLU A 1 37 ? 59.965 13.406 4.058 1.00 0.00 33 GLU A O 12
ATOM 15605 N N . CYS A 1 38 ? 58.770 11.771 4.954 1.00 0.00 34 CYS A N 12
ATOM 15606 C CA . CYS A 1 38 ? 58.890 10.901 3.731 1.00 0.00 34 CYS A CA 12
ATOM 15607 C C . CYS A 1 38 ? 60.357 10.757 3.291 1.00 0.00 34 CYS A C 12
ATOM 15608 O O . CYS A 1 38 ? 60.659 10.740 2.110 1.00 0.00 34 CYS A O 12
ATOM 15616 N N . THR A 1 39 ? 61.266 10.654 4.231 1.00 0.00 35 THR A N 12
ATOM 15617 C CA . THR A 1 39 ? 62.719 10.624 3.874 1.00 0.00 35 THR A CA 12
ATOM 15618 C C . THR A 1 39 ? 63.443 9.542 4.675 1.00 0.00 35 THR A C 12
ATOM 15619 O O . THR A 1 39 ? 63.030 9.187 5.760 1.00 0.00 35 THR A O 12
ATOM 15630 N N . ILE A 1 40 ? 64.519 9.018 4.143 1.00 0.00 36 ILE A N 12
ATOM 15631 C CA . ILE A 1 40 ? 65.306 7.987 4.887 1.00 0.00 36 ILE A CA 12
ATOM 15632 C C . ILE A 1 40 ? 66.805 8.182 4.636 1.00 0.00 36 ILE A C 12
ATOM 15633 O O . ILE A 1 40 ? 67.201 8.841 3.693 1.00 0.00 36 ILE A O 12
ATOM 15649 N N . ALA A 1 41 ? 67.635 7.613 5.474 1.00 0.00 37 ALA A N 12
ATOM 15650 C CA . ALA A 1 41 ? 69.109 7.673 5.239 1.00 0.00 37 ALA A CA 12
ATOM 15651 C C . ALA A 1 41 ? 69.731 6.303 5.515 1.00 0.00 37 ALA A C 12
ATOM 15652 O O . ALA A 1 41 ? 69.521 5.719 6.563 1.00 0.00 37 ALA A O 12
ATOM 15659 N N . LEU A 1 42 ? 70.492 5.796 4.578 1.00 0.00 38 LEU A N 12
ATOM 15660 C CA . LEU A 1 42 ? 71.106 4.446 4.745 1.00 0.00 38 LEU A CA 12
ATOM 15661 C C . LEU A 1 42 ? 72.614 4.588 4.939 1.00 0.00 38 LEU A C 12
ATOM 15662 O O . LEU A 1 42 ? 73.234 5.468 4.371 1.00 0.00 38 LEU A O 12
ATOM 15678 N N . SER A 1 43 ? 73.207 3.731 5.731 1.00 0.00 39 SER A N 12
ATOM 15679 C CA . SER A 1 43 ? 74.671 3.838 5.996 1.00 0.00 39 SER A CA 12
ATOM 15680 C C . SER A 1 43 ? 75.370 2.588 5.470 1.00 0.00 39 SER A C 12
ATOM 15681 O O . SER A 1 43 ? 74.770 1.533 5.391 1.00 0.00 39 SER A O 12
ATOM 15689 N N . SER A 1 44 ? 76.632 2.701 5.111 1.00 0.00 40 SER A N 12
ATOM 15690 C CA . SER A 1 44 ? 77.353 1.572 4.430 1.00 0.00 40 SER A CA 12
ATOM 15691 C C . SER A 1 44 ? 76.482 0.981 3.310 1.00 0.00 40 SER A C 12
ATOM 15692 O O . SER A 1 44 ? 75.736 0.038 3.513 1.00 0.00 40 SER A O 12
ATOM 15700 N N . VAL A 1 45 ? 76.572 1.552 2.134 1.00 0.00 41 VAL A N 12
ATOM 15701 C CA . VAL A 1 45 ? 75.729 1.091 0.989 1.00 0.00 41 VAL A CA 12
ATOM 15702 C C . VAL A 1 45 ? 76.591 0.962 -0.278 1.00 0.00 41 VAL A C 12
ATOM 15703 O O . VAL A 1 45 ? 77.535 1.705 -0.474 1.00 0.00 41 VAL A O 12
ATOM 15716 N N . ARG A 1 46 ? 76.267 0.020 -1.128 1.00 0.00 42 ARG A N 12
ATOM 15717 C CA . ARG A 1 46 ? 77.008 -0.135 -2.417 1.00 0.00 42 ARG A CA 12
ATOM 15718 C C . ARG A 1 46 ? 76.028 -0.066 -3.593 1.00 0.00 42 ARG A C 12
ATOM 15719 O O . ARG A 1 46 ? 74.862 -0.386 -3.451 1.00 0.00 42 ARG A O 12
ATOM 15740 N N . SER A 1 47 ? 76.493 0.350 -4.746 1.00 0.00 43 SER A N 12
ATOM 15741 C CA . SER A 1 47 ? 75.615 0.358 -5.958 1.00 0.00 43 SER A CA 12
ATOM 15742 C C . SER A 1 47 ? 76.058 -0.745 -6.924 1.00 0.00 43 SER A C 12
ATOM 15743 O O . SER A 1 47 ? 77.237 -0.935 -7.158 1.00 0.00 43 SER A O 12
ATOM 15751 N N . PHE A 1 48 ? 75.121 -1.471 -7.487 1.00 0.00 44 PHE A N 12
ATOM 15752 C CA . PHE A 1 48 ? 75.491 -2.649 -8.336 1.00 0.00 44 PHE A CA 12
ATOM 15753 C C . PHE A 1 48 ? 75.836 -2.210 -9.762 1.00 0.00 44 PHE A C 12
ATOM 15754 O O . PHE A 1 48 ? 76.745 -2.743 -10.372 1.00 0.00 44 PHE A O 12
ATOM 15771 N N . GLY A 1 49 ? 75.123 -1.247 -10.300 1.00 0.00 45 GLY A N 12
ATOM 15772 C CA . GLY A 1 49 ? 75.472 -0.727 -11.653 1.00 0.00 45 GLY A CA 12
ATOM 15773 C C . GLY A 1 49 ? 74.345 0.154 -12.198 1.00 0.00 45 GLY A C 12
ATOM 15774 O O . GLY A 1 49 ? 73.250 0.182 -11.668 1.00 0.00 45 GLY A O 12
ATOM 15778 N N . THR A 1 50 ? 74.621 0.872 -13.257 1.00 0.00 46 THR A N 12
ATOM 15779 C CA . THR A 1 50 ? 73.560 1.671 -13.954 1.00 0.00 46 THR A CA 12
ATOM 15780 C C . THR A 1 50 ? 73.368 1.184 -15.402 1.00 0.00 46 THR A C 12
ATOM 15781 O O . THR A 1 50 ? 72.637 1.787 -16.165 1.00 0.00 46 THR A O 12
ATOM 15792 N N . GLU A 1 51 ? 74.021 0.101 -15.782 1.00 0.00 47 GLU A N 12
ATOM 15793 C CA . GLU A 1 51 ? 74.101 -0.306 -17.227 1.00 0.00 47 GLU A CA 12
ATOM 15794 C C . GLU A 1 51 ? 72.725 -0.314 -17.917 1.00 0.00 47 GLU A C 12
ATOM 15795 O O . GLU A 1 51 ? 72.635 -0.169 -19.123 1.00 0.00 47 GLU A O 12
ATOM 15807 N N . ASP A 1 52 ? 71.658 -0.483 -17.171 1.00 0.00 48 ASP A N 12
ATOM 15808 C CA . ASP A 1 52 ? 70.297 -0.523 -17.805 1.00 0.00 48 ASP A CA 12
ATOM 15809 C C . ASP A 1 52 ? 69.960 0.831 -18.448 1.00 0.00 48 ASP A C 12
ATOM 15810 O O . ASP A 1 52 ? 69.717 0.915 -19.639 1.00 0.00 48 ASP A O 12
ATOM 15819 N N . ARG A 1 53 ? 69.945 1.886 -17.668 1.00 0.00 49 ARG A N 12
ATOM 15820 C CA . ARG A 1 53 ? 69.687 3.249 -18.235 1.00 0.00 49 ARG A CA 12
ATOM 15821 C C . ARG A 1 53 ? 71.000 3.981 -18.561 1.00 0.00 49 ARG A C 12
ATOM 15822 O O . ARG A 1 53 ? 70.993 5.162 -18.855 1.00 0.00 49 ARG A O 12
ATOM 15843 N N . ASP A 1 54 ? 72.121 3.296 -18.512 1.00 0.00 50 ASP A N 12
ATOM 15844 C CA . ASP A 1 54 ? 73.445 3.998 -18.609 1.00 0.00 50 ASP A CA 12
ATOM 15845 C C . ASP A 1 54 ? 73.579 4.756 -19.940 1.00 0.00 50 ASP A C 12
ATOM 15846 O O . ASP A 1 54 ? 72.733 4.659 -20.810 1.00 0.00 50 ASP A O 12
ATOM 15855 N N . THR A 1 55 ? 74.642 5.507 -20.088 1.00 0.00 51 THR A N 12
ATOM 15856 C CA . THR A 1 55 ? 74.912 6.204 -21.385 1.00 0.00 51 THR A CA 12
ATOM 15857 C C . THR A 1 55 ? 75.505 5.215 -22.389 1.00 0.00 51 THR A C 12
ATOM 15858 O O . THR A 1 55 ? 75.955 4.145 -22.023 1.00 0.00 51 THR A O 12
ATOM 15869 N N . GLN A 1 56 ? 75.509 5.566 -23.652 1.00 0.00 52 GLN A N 12
ATOM 15870 C CA . GLN A 1 56 ? 76.073 4.639 -24.690 1.00 0.00 52 GLN A CA 12
ATOM 15871 C C . GLN A 1 56 ? 77.615 4.670 -24.690 1.00 0.00 52 GLN A C 12
ATOM 15872 O O . GLN A 1 56 ? 78.246 4.030 -25.511 1.00 0.00 52 GLN A O 12
ATOM 15886 N N . PHE A 1 57 ? 78.224 5.405 -23.783 1.00 0.00 53 PHE A N 12
ATOM 15887 C CA . PHE A 1 57 ? 79.698 5.273 -23.567 1.00 0.00 53 PHE A CA 12
ATOM 15888 C C . PHE A 1 57 ? 79.964 4.325 -22.393 1.00 0.00 53 PHE A C 12
ATOM 15889 O O . PHE A 1 57 ? 79.069 4.006 -21.633 1.00 0.00 53 PHE A O 12
ATOM 15906 N N . GLN A 1 58 ? 81.186 3.876 -22.242 1.00 0.00 54 GLN A N 12
ATOM 15907 C CA . GLN A 1 58 ? 81.505 2.904 -21.146 1.00 0.00 54 GLN A CA 12
ATOM 15908 C C . GLN A 1 58 ? 81.390 3.586 -19.778 1.00 0.00 54 GLN A C 12
ATOM 15909 O O . GLN A 1 58 ? 81.798 4.720 -19.607 1.00 0.00 54 GLN A O 12
ATOM 15923 N N . ILE A 1 59 ? 80.837 2.898 -18.808 1.00 0.00 55 ILE A N 12
ATOM 15924 C CA . ILE A 1 59 ? 80.717 3.482 -17.433 1.00 0.00 55 ILE A CA 12
ATOM 15925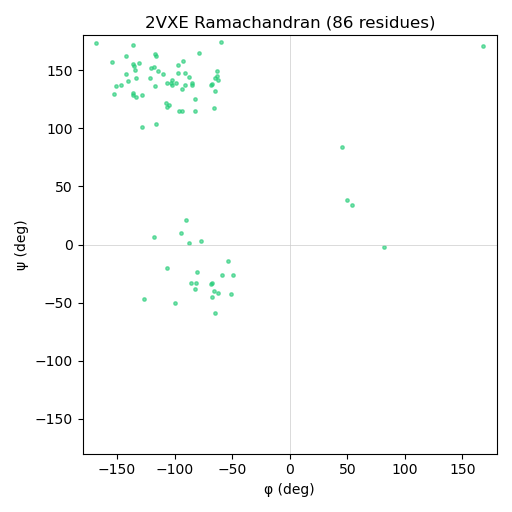 C C . ILE A 1 59 ? 81.591 2.686 -16.455 1.00 0.00 55 ILE A C 12
ATOM 15926 O O . ILE A 1 59 ? 81.590 1.468 -16.462 1.00 0.00 55 ILE A O 12
ATOM 15942 N N . ALA A 1 60 ? 82.333 3.368 -15.618 1.00 0.00 56 ALA A N 12
ATOM 15943 C CA . ALA A 1 60 ? 83.227 2.664 -14.650 1.00 0.00 56 ALA A CA 12
ATOM 15944 C C . ALA A 1 60 ? 82.547 2.565 -13.272 1.00 0.00 56 ALA A C 12
ATOM 15945 O O . ALA A 1 60 ? 82.394 3.568 -12.601 1.00 0.00 56 ALA A O 12
ATOM 15952 N N . PRO A 1 61 ? 82.155 1.362 -12.882 1.00 0.00 57 PRO A N 12
ATOM 15953 C CA . PRO A 1 61 ? 81.522 1.172 -11.547 1.00 0.00 57 PRO A CA 12
ATOM 15954 C C . PRO A 1 61 ? 82.539 1.442 -10.433 1.00 0.00 57 PRO A C 12
ATOM 15955 O O . PRO A 1 61 ? 83.717 1.174 -10.581 1.00 0.00 57 PRO A O 12
ATOM 15966 N N . GLN A 1 62 ? 82.088 1.971 -9.321 1.00 0.00 58 GLN A N 12
ATOM 15967 C CA . GLN A 1 62 ? 83.023 2.287 -8.198 1.00 0.00 58 GLN A CA 12
ATOM 15968 C C . GLN A 1 62 ? 83.008 1.160 -7.161 1.00 0.00 58 GLN A C 12
ATOM 15969 O O . GLN A 1 62 ? 81.977 0.840 -6.596 1.00 0.00 58 GLN A O 12
ATOM 15983 N N . SER A 1 63 ? 84.147 0.559 -6.910 1.00 0.00 59 SER A N 12
ATOM 15984 C CA . SER A 1 63 ? 84.220 -0.534 -5.888 1.00 0.00 59 SER A CA 12
ATOM 15985 C C . SER A 1 63 ? 84.181 0.045 -4.465 1.00 0.00 59 SER A C 12
ATOM 15986 O O . SER A 1 63 ? 83.832 -0.642 -3.522 1.00 0.00 59 SER A O 12
ATOM 15994 N N . GLN A 1 64 ? 84.535 1.302 -4.303 1.00 0.00 60 GLN A N 12
ATOM 15995 C CA . GLN A 1 64 ? 84.557 1.919 -2.933 1.00 0.00 60 GLN A CA 12
ATOM 15996 C C . GLN A 1 64 ? 83.157 1.897 -2.306 1.00 0.00 60 GLN A C 12
ATOM 15997 O O . GLN A 1 64 ? 82.158 1.836 -2.998 1.00 0.00 60 GLN A O 12
ATOM 16011 N N . ILE A 1 65 ? 83.088 1.949 -0.997 1.00 0.00 61 ILE A N 12
ATOM 16012 C CA . ILE A 1 65 ? 81.764 1.906 -0.300 1.00 0.00 61 ILE A CA 12
ATOM 16013 C C . ILE A 1 65 ? 81.305 3.330 0.034 1.00 0.00 61 ILE A C 12
ATOM 16014 O O . ILE A 1 65 ? 82.113 4.195 0.325 1.00 0.00 61 ILE A O 12
ATOM 16030 N N . TYR A 1 66 ? 80.019 3.579 -0.008 1.00 0.00 62 TYR A N 12
ATOM 16031 C CA . TYR A 1 66 ? 79.497 4.922 0.396 1.00 0.00 62 TYR A CA 12
ATOM 16032 C C . TYR A 1 66 ? 79.133 4.913 1.883 1.00 0.00 62 TYR A C 12
ATOM 16033 O O . TYR A 1 66 ? 78.199 4.250 2.294 1.00 0.00 62 TYR A O 12
ATOM 16051 N N . ASP A 1 67 ? 79.872 5.642 2.690 1.00 0.00 63 ASP A N 12
ATOM 16052 C CA . ASP A 1 67 ? 79.590 5.693 4.168 1.00 0.00 63 ASP A CA 12
ATOM 16053 C C . ASP A 1 67 ? 78.124 6.045 4.456 1.00 0.00 63 ASP A C 12
ATOM 16054 O O . ASP A 1 67 ? 77.494 5.454 5.313 1.00 0.00 63 ASP A O 12
ATOM 16063 N N . TYR A 1 68 ? 77.582 7.004 3.743 1.00 0.00 64 TYR A N 12
ATOM 16064 C CA . TYR A 1 68 ? 76.196 7.480 4.040 1.00 0.00 64 TYR A CA 12
ATOM 16065 C C . TYR A 1 68 ? 75.565 8.087 2.786 1.00 0.00 64 TYR A C 12
ATOM 16066 O O . TYR A 1 68 ? 76.158 8.921 2.127 1.00 0.00 64 TYR A O 12
ATOM 16084 N N . ILE A 1 69 ? 74.367 7.673 2.453 1.00 0.00 65 ILE A N 12
ATOM 16085 C CA . ILE A 1 69 ? 73.613 8.349 1.347 1.00 0.00 65 ILE A CA 12
ATOM 16086 C C . ILE A 1 69 ? 72.206 8.728 1.829 1.00 0.00 65 ILE A C 12
ATOM 16087 O O . ILE A 1 69 ? 71.473 7.903 2.344 1.00 0.00 65 ILE A O 12
ATOM 16103 N N . LEU A 1 70 ? 71.834 9.976 1.664 1.00 0.00 66 LEU A N 12
ATOM 16104 C CA . LEU A 1 70 ? 70.449 10.414 2.019 1.00 0.00 66 LEU A CA 12
ATOM 16105 C C . LEU A 1 70 ? 69.531 10.265 0.802 1.00 0.00 66 LEU A C 12
ATOM 16106 O O . LEU A 1 70 ? 69.901 10.604 -0.307 1.00 0.00 66 LEU A O 12
ATOM 16122 N N . PHE A 1 71 ? 68.338 9.762 1.005 1.00 0.00 67 PHE A N 12
ATOM 16123 C CA . PHE A 1 71 ? 67.426 9.488 -0.146 1.00 0.00 67 PHE A CA 12
ATOM 16124 C C . PHE A 1 71 ? 66.004 9.958 0.168 1.00 0.00 67 PHE A C 12
ATOM 16125 O O . PHE A 1 71 ? 65.460 9.656 1.213 1.00 0.00 67 PHE A O 12
ATOM 16142 N N . ARG A 1 72 ? 65.403 10.699 -0.732 1.00 0.00 68 ARG A N 12
ATOM 16143 C CA . ARG A 1 72 ? 63.968 11.085 -0.560 1.00 0.00 68 ARG A CA 12
ATOM 16144 C C . ARG A 1 72 ? 63.054 10.057 -1.240 1.00 0.00 68 ARG A C 12
ATOM 16145 O O . ARG A 1 72 ? 63.419 9.442 -2.228 1.00 0.00 68 ARG A O 12
ATOM 16166 N N . GLY A 1 73 ? 61.865 9.868 -0.718 1.00 0.00 69 GLY A N 12
ATOM 16167 C CA . GLY A 1 73 ? 60.899 8.915 -1.350 1.00 0.00 69 GLY A CA 12
ATOM 16168 C C . GLY A 1 73 ? 60.573 9.351 -2.788 1.00 0.00 69 GLY A C 12
ATOM 16169 O O . GLY A 1 73 ? 60.192 8.540 -3.613 1.00 0.00 69 GLY A O 12
ATOM 16173 N N . SER A 1 74 ? 60.719 10.622 -3.094 1.00 0.00 70 SER A N 12
ATOM 16174 C CA . SER A 1 74 ? 60.334 11.124 -4.453 1.00 0.00 70 SER A CA 12
ATOM 16175 C C . SER A 1 74 ? 61.248 10.538 -5.537 1.00 0.00 70 SER A C 12
ATOM 16176 O O . SER A 1 74 ? 60.787 10.151 -6.596 1.00 0.00 70 SER A O 12
ATOM 16184 N N . ASP A 1 75 ? 62.535 10.468 -5.284 1.00 0.00 71 ASP A N 12
ATOM 16185 C CA . ASP A 1 75 ? 63.484 9.995 -6.347 1.00 0.00 71 ASP A CA 12
ATOM 16186 C C . ASP A 1 75 ? 63.534 8.464 -6.394 1.00 0.00 71 ASP A C 12
ATOM 16187 O O . ASP A 1 75 ? 63.707 7.880 -7.448 1.00 0.00 71 ASP A O 12
ATOM 16196 N N . ILE A 1 76 ? 63.388 7.810 -5.266 1.00 0.00 72 ILE A N 12
ATOM 16197 C CA . ILE A 1 76 ? 63.375 6.312 -5.265 1.00 0.00 72 ILE A CA 12
ATOM 16198 C C . ILE A 1 76 ? 61.933 5.797 -5.166 1.00 0.00 72 ILE A C 12
ATOM 16199 O O . ILE A 1 76 ? 61.126 6.312 -4.416 1.00 0.00 72 ILE A O 12
ATOM 16215 N N . LYS A 1 77 ? 61.621 4.776 -5.930 1.00 0.00 73 LYS A N 12
ATOM 16216 C CA . LYS A 1 77 ? 60.194 4.387 -6.129 1.00 0.00 73 LYS A CA 12
ATOM 16217 C C . LYS A 1 77 ? 59.848 3.093 -5.382 1.00 0.00 73 LYS A C 12
ATOM 16218 O O . LYS A 1 77 ? 58.685 2.812 -5.155 1.00 0.00 73 LYS A O 12
ATOM 16237 N N . ASP A 1 78 ? 60.825 2.299 -4.991 1.00 0.00 74 ASP A N 12
ATOM 16238 C CA . ASP A 1 78 ? 60.484 1.014 -4.299 1.00 0.00 74 ASP A CA 12
ATOM 16239 C C . ASP A 1 78 ? 61.566 0.620 -3.290 1.00 0.00 74 ASP A C 12
ATOM 16240 O O . ASP A 1 78 ? 62.742 0.618 -3.592 1.00 0.00 74 ASP A O 12
ATOM 16249 N N . ILE A 1 79 ? 61.158 0.287 -2.087 1.00 0.00 75 ILE A N 12
ATOM 16250 C CA . ILE A 1 79 ? 62.124 -0.189 -1.049 1.00 0.00 75 ILE A CA 12
ATOM 16251 C C . ILE A 1 79 ? 61.583 -1.461 -0.376 1.00 0.00 75 ILE A C 12
ATOM 16252 O O . ILE A 1 79 ? 60.406 -1.559 -0.081 1.00 0.00 75 ILE A O 12
ATOM 16268 N N . ARG A 1 80 ? 62.433 -2.430 -0.134 1.00 0.00 76 ARG A N 12
ATOM 16269 C CA . ARG A 1 80 ? 61.976 -3.695 0.523 1.00 0.00 76 ARG A CA 12
ATOM 16270 C C . ARG A 1 80 ? 63.088 -4.270 1.405 1.00 0.00 76 ARG A C 12
ATOM 16271 O O . ARG A 1 80 ? 64.246 -4.273 1.032 1.00 0.00 76 ARG A O 12
ATOM 16292 N N . VAL A 1 81 ? 62.741 -4.757 2.572 1.00 0.00 77 VAL A N 12
ATOM 16293 C CA . VAL A 1 81 ? 63.769 -5.358 3.482 1.00 0.00 77 VAL A CA 12
ATOM 16294 C C . VAL A 1 81 ? 63.974 -6.844 3.143 1.00 0.00 77 VAL A C 12
ATOM 16295 O O . VAL A 1 81 ? 63.050 -7.528 2.744 1.00 0.00 77 VAL A O 12
ATOM 16308 N N . VAL A 1 82 ? 65.178 -7.339 3.302 1.00 0.00 78 VAL A N 12
ATOM 16309 C CA . VAL A 1 82 ? 65.457 -8.772 2.972 1.00 0.00 78 VAL A CA 12
ATOM 16310 C C . VAL A 1 82 ? 65.399 -9.623 4.248 1.00 0.00 78 VAL A C 12
ATOM 16311 O O . VAL A 1 82 ? 65.954 -9.261 5.268 1.00 0.00 78 VAL A O 12
ATOM 16324 N N . ASN A 1 83 ? 64.728 -10.749 4.190 1.00 0.00 79 ASN A N 12
ATOM 16325 C CA . ASN A 1 83 ? 64.657 -11.652 5.379 1.00 0.00 79 ASN A CA 12
ATOM 16326 C C . ASN A 1 83 ? 65.232 -13.030 5.031 1.00 0.00 79 ASN A C 12
ATOM 16327 O O . ASN A 1 83 ? 64.537 -13.891 4.522 1.00 0.00 79 ASN A O 12
ATOM 16338 N N . ASN A 1 84 ? 66.498 -13.238 5.302 1.00 0.00 80 ASN A N 12
ATOM 16339 C CA . ASN A 1 84 ? 67.134 -14.554 4.984 1.00 0.00 80 ASN A CA 12
ATOM 16340 C C . ASN A 1 84 ? 67.163 -15.445 6.228 1.00 0.00 80 ASN A C 12
ATOM 16341 O O . ASN A 1 84 ? 66.598 -16.523 6.240 1.00 0.00 80 ASN A O 12
ATOM 16352 N N . HIS A 1 85 ? 67.817 -14.998 7.273 1.00 0.00 81 HIS A N 12
ATOM 16353 C CA . HIS A 1 85 ? 67.900 -15.815 8.522 1.00 0.00 81 HIS A CA 12
ATOM 16354 C C . HIS A 1 85 ? 67.744 -14.918 9.753 1.00 0.00 81 HIS A C 12
ATOM 16355 O O . HIS A 1 85 ? 67.978 -13.725 9.693 1.00 0.00 81 HIS A O 12
ATOM 16369 N N . THR A 1 86 ? 67.349 -15.487 10.867 1.00 0.00 82 THR A N 12
ATOM 16370 C CA . THR A 1 86 ? 67.184 -14.680 12.116 1.00 0.00 82 THR A CA 12
ATOM 16371 C C . THR A 1 86 ? 67.833 -15.400 13.305 1.00 0.00 82 THR A C 12
ATOM 16372 O O . THR A 1 86 ? 68.008 -16.605 13.289 1.00 0.00 82 THR A O 12
ATOM 16383 N N . LEU A 1 87 ? 68.190 -14.667 14.332 1.00 0.00 83 LEU A N 12
ATOM 16384 C CA . LEU A 1 87 ? 68.831 -15.296 15.528 1.00 0.00 83 LEU A CA 12
ATOM 16385 C C . LEU A 1 87 ? 68.427 -14.547 16.809 1.00 0.00 83 LEU A C 12
ATOM 16386 O O . LEU A 1 87 ? 68.005 -13.408 16.741 1.00 0.00 83 LEU A O 12
ATOM 16402 N N . PRO A 1 88 ? 68.564 -15.210 17.942 1.00 0.00 84 PRO A N 12
ATOM 16403 C CA . PRO A 1 88 ? 68.202 -14.576 19.239 1.00 0.00 84 PRO A CA 12
ATOM 16404 C C . PRO A 1 88 ? 69.179 -13.443 19.569 1.00 0.00 84 PRO A C 12
ATOM 16405 O O . PRO A 1 88 ? 70.314 -13.519 19.128 1.00 0.00 84 PRO A O 12
ATOM 16417 N N . GLY A 1 1 ? 72.172 -2.083 29.784 1.00 0.00 -3 GLY A N 13
ATOM 16418 C CA . GLY A 1 1 ? 71.064 -2.113 28.788 1.00 0.00 -3 GLY A CA 13
ATOM 16419 C C . GLY A 1 1 ? 71.361 -3.168 27.722 1.00 0.00 -3 GLY A C 13
ATOM 16420 O O . GLY A 1 1 ? 72.505 -3.418 27.389 1.00 0.00 -3 GLY A O 13
ATOM 16426 N N . ALA A 1 2 ? 70.337 -3.788 27.186 1.00 0.00 -2 ALA A N 13
ATOM 16427 C CA . ALA A 1 2 ? 70.547 -4.829 26.134 1.00 0.00 -2 ALA A CA 13
ATOM 16428 C C . ALA A 1 2 ? 69.430 -4.757 25.088 1.00 0.00 -2 ALA A C 13
ATOM 16429 O O . ALA A 1 2 ? 68.328 -4.326 25.376 1.00 0.00 -2 ALA A O 13
ATOM 16436 N N . MET A 1 3 ? 69.711 -5.178 23.878 1.00 0.00 -1 MET A N 13
ATOM 16437 C CA . MET A 1 3 ? 68.674 -5.138 22.800 1.00 0.00 -1 MET A CA 13
ATOM 16438 C C . MET A 1 3 ? 68.513 -6.525 22.171 1.00 0.00 -1 MET A C 13
ATOM 16439 O O . MET A 1 3 ? 69.445 -7.307 22.130 1.00 0.00 -1 MET A O 13
ATOM 16453 N N . ALA A 1 4 ? 67.336 -6.830 21.682 1.00 0.00 0 ALA A N 13
ATOM 16454 C CA . ALA A 1 4 ? 67.099 -8.161 21.045 1.00 0.00 0 ALA A CA 13
ATOM 16455 C C . ALA A 1 4 ? 65.944 -8.071 20.045 1.00 0.00 0 ALA A C 13
ATOM 16456 O O . ALA A 1 4 ? 66.043 -8.545 18.927 1.00 0.00 0 ALA A O 13
ATOM 16463 N N . MET A 1 5 ? 64.851 -7.464 20.441 1.00 0.00 1 MET A N 13
ATOM 16464 C CA . MET A 1 5 ? 63.677 -7.334 19.526 1.00 0.00 1 MET A CA 13
ATOM 16465 C C . MET A 1 5 ? 63.211 -5.877 19.468 1.00 0.00 1 MET A C 13
ATOM 16466 O O . MET A 1 5 ? 63.624 -5.055 20.265 1.00 0.00 1 MET A O 13
ATOM 16480 N N . SER A 1 6 ? 62.354 -5.555 18.529 1.00 0.00 2 SER A N 13
ATOM 16481 C CA . SER A 1 6 ? 61.850 -4.153 18.408 1.00 0.00 2 SER A CA 13
ATOM 16482 C C . SER A 1 6 ? 60.354 -4.099 18.731 1.00 0.00 2 SER A C 13
ATOM 16483 O O . SER A 1 6 ? 59.623 -5.038 18.474 1.00 0.00 2 SER A O 13
ATOM 16491 N N . GLY A 1 7 ? 59.898 -3.004 19.293 1.00 0.00 3 GLY A N 13
ATOM 16492 C CA . GLY A 1 7 ? 58.455 -2.884 19.664 1.00 0.00 3 GLY A CA 13
ATOM 16493 C C . GLY A 1 7 ? 57.788 -1.815 18.795 1.00 0.00 3 GLY A C 13
ATOM 16494 O O . GLY A 1 7 ? 56.743 -2.043 18.215 1.00 0.00 3 GLY A O 13
ATOM 16498 N N . GLY A 1 8 ? 58.388 -0.651 18.703 1.00 0.00 4 GLY A N 13
ATOM 16499 C CA . GLY A 1 8 ? 57.777 0.460 17.909 1.00 0.00 4 GLY A CA 13
ATOM 16500 C C . GLY A 1 8 ? 58.720 0.863 16.774 1.00 0.00 4 GLY A C 13
ATOM 16501 O O . GLY A 1 8 ? 58.299 1.055 15.648 1.00 0.00 4 GLY A O 13
ATOM 16505 N N . LEU A 1 9 ? 59.993 0.992 17.064 1.00 0.00 5 LEU A N 13
ATOM 16506 C CA . LEU A 1 9 ? 60.968 1.424 16.012 1.00 0.00 5 LEU A CA 13
ATOM 16507 C C . LEU A 1 9 ? 61.337 0.237 15.106 1.00 0.00 5 LEU A C 13
ATOM 16508 O O . LEU A 1 9 ? 61.254 -0.900 15.531 1.00 0.00 5 LEU A O 13
ATOM 16524 N N . PRO A 1 10 ? 61.735 0.535 13.883 1.00 0.00 6 PRO A N 13
ATOM 16525 C CA . PRO A 1 10 ? 62.126 -0.540 12.931 1.00 0.00 6 PRO A CA 13
ATOM 16526 C C . PRO A 1 10 ? 63.426 -1.211 13.390 1.00 0.00 6 PRO A C 13
ATOM 16527 O O . PRO A 1 10 ? 64.178 -0.651 14.168 1.00 0.00 6 PRO A O 13
ATOM 16538 N N . GLU A 1 11 ? 63.691 -2.404 12.912 1.00 0.00 7 GLU A N 13
ATOM 16539 C CA . GLU A 1 11 ? 64.948 -3.121 13.311 1.00 0.00 7 GLU A CA 13
ATOM 16540 C C . GLU A 1 11 ? 66.181 -2.361 12.805 1.00 0.00 7 GLU A C 13
ATOM 16541 O O . GLU A 1 11 ? 66.464 -2.342 11.622 1.00 0.00 7 GLU A O 13
ATOM 16553 N N . LEU A 1 12 ? 66.912 -1.739 13.699 1.00 0.00 8 LEU A N 13
ATOM 16554 C CA . LEU A 1 12 ? 68.127 -0.963 13.282 1.00 0.00 8 LEU A CA 13
ATOM 16555 C C . LEU A 1 12 ? 69.191 -1.898 12.695 1.00 0.00 8 LEU A C 13
ATOM 16556 O O . LEU A 1 12 ? 69.369 -3.012 13.151 1.00 0.00 8 LEU A O 13
ATOM 16572 N N . GLY A 1 13 ? 69.897 -1.446 11.686 1.00 0.00 9 GLY A N 13
ATOM 16573 C CA . GLY A 1 13 ? 70.992 -2.274 11.090 1.00 0.00 9 GLY A CA 13
ATOM 16574 C C . GLY A 1 13 ? 70.445 -3.313 10.097 1.00 0.00 9 GLY A C 13
ATOM 16575 O O . GLY A 1 13 ? 71.207 -4.047 9.494 1.00 0.00 9 GLY A O 13
ATOM 16579 N N . SER A 1 14 ? 69.142 -3.388 9.916 1.00 0.00 10 SER A N 13
ATOM 16580 C CA . SER A 1 14 ? 68.567 -4.380 8.945 1.00 0.00 10 SER A CA 13
ATOM 16581 C C . SER A 1 14 ? 69.053 -4.078 7.523 1.00 0.00 10 SER A C 13
ATOM 16582 O O . SER A 1 14 ? 69.154 -2.932 7.128 1.00 0.00 10 SER A O 13
ATOM 16590 N N . LYS A 1 15 ? 69.355 -5.100 6.757 1.00 0.00 11 LYS A N 13
ATOM 16591 C CA . LYS A 1 15 ? 69.804 -4.879 5.346 1.00 0.00 11 LYS A CA 13
ATOM 16592 C C . LYS A 1 15 ? 68.593 -4.670 4.423 1.00 0.00 11 LYS A C 13
ATOM 16593 O O . LYS A 1 15 ? 67.707 -5.505 4.343 1.00 0.00 11 LYS A O 13
ATOM 16612 N N . ILE A 1 16 ? 68.552 -3.558 3.727 1.00 0.00 12 ILE A N 13
ATOM 16613 C CA . ILE A 1 16 ? 67.391 -3.267 2.829 1.00 0.00 12 ILE A CA 13
ATOM 16614 C C . ILE A 1 16 ? 67.872 -3.078 1.385 1.00 0.00 12 ILE A C 13
ATOM 16615 O O . ILE A 1 16 ? 68.949 -2.562 1.140 1.00 0.00 12 ILE A O 13
ATOM 16631 N N . SER A 1 17 ? 67.070 -3.502 0.438 1.00 0.00 13 SER A N 13
ATOM 16632 C CA . SER A 1 17 ? 67.390 -3.275 -1.001 1.00 0.00 13 SER A CA 13
ATOM 16633 C C . SER A 1 17 ? 66.529 -2.130 -1.540 1.00 0.00 13 SER A C 13
ATOM 16634 O O . SER A 1 17 ? 65.349 -2.047 -1.256 1.00 0.00 13 SER A O 13
ATOM 16642 N N . LEU A 1 18 ? 67.114 -1.252 -2.312 1.00 0.00 14 LEU A N 13
ATOM 16643 C CA . LEU A 1 18 ? 66.415 0.010 -2.697 1.00 0.00 14 LEU A CA 13
ATOM 16644 C C . LEU A 1 18 ? 66.530 0.241 -4.210 1.00 0.00 14 LEU A C 13
ATOM 16645 O O . LEU A 1 18 ? 67.614 0.244 -4.757 1.00 0.00 14 LEU A O 13
ATOM 16661 N N . ILE A 1 19 ? 65.420 0.431 -4.883 1.00 0.00 15 ILE A N 13
ATOM 16662 C CA . ILE A 1 19 ? 65.458 0.640 -6.366 1.00 0.00 15 ILE A CA 13
ATOM 16663 C C . ILE A 1 19 ? 65.164 2.113 -6.687 1.00 0.00 15 ILE A C 13
ATOM 16664 O O . ILE A 1 19 ? 64.098 2.623 -6.367 1.00 0.00 15 ILE A O 13
ATOM 16680 N N . SER A 1 20 ? 66.103 2.788 -7.311 1.00 0.00 16 SER A N 13
ATOM 16681 C CA . SER A 1 20 ? 65.923 4.241 -7.625 1.00 0.00 16 SER A CA 13
ATOM 16682 C C . SER A 1 20 ? 65.349 4.437 -9.036 1.00 0.00 16 SER A C 13
ATOM 16683 O O . SER A 1 20 ? 65.483 3.581 -9.895 1.00 0.00 16 SER A O 13
ATOM 16691 N N . LYS A 1 21 ? 64.730 5.579 -9.272 1.00 0.00 17 LYS A N 13
ATOM 16692 C CA . LYS A 1 21 ? 63.982 5.828 -10.558 1.00 0.00 17 LYS A CA 13
ATOM 16693 C C . LYS A 1 21 ? 64.848 5.574 -11.805 1.00 0.00 17 LYS A C 13
ATOM 16694 O O . LYS A 1 21 ? 64.333 5.467 -12.902 1.00 0.00 17 LYS A O 13
ATOM 16713 N N . ALA A 1 22 ? 66.148 5.476 -11.652 1.00 0.00 18 ALA A N 13
ATOM 16714 C CA . ALA A 1 22 ? 67.035 5.246 -12.833 1.00 0.00 18 ALA A CA 13
ATOM 16715 C C . ALA A 1 22 ? 67.222 3.743 -13.079 1.00 0.00 18 ALA A C 13
ATOM 16716 O O . ALA A 1 22 ? 68.173 3.330 -13.715 1.00 0.00 18 ALA A O 13
ATOM 16723 N N . ASP A 1 23 ? 66.316 2.920 -12.577 1.00 0.00 19 ASP A N 13
ATOM 16724 C CA . ASP A 1 23 ? 66.481 1.430 -12.662 1.00 0.00 19 ASP A CA 13
ATOM 16725 C C . ASP A 1 23 ? 67.835 1.022 -12.077 1.00 0.00 19 ASP A C 13
ATOM 16726 O O . ASP A 1 23 ? 68.468 0.088 -12.535 1.00 0.00 19 ASP A O 13
ATOM 16735 N N . ILE A 1 24 ? 68.273 1.730 -11.064 1.00 0.00 20 ILE A N 13
ATOM 16736 C CA . ILE A 1 24 ? 69.570 1.387 -10.406 1.00 0.00 20 ILE A CA 13
ATOM 16737 C C . ILE A 1 24 ? 69.285 0.646 -9.101 1.00 0.00 20 ILE A C 13
ATOM 16738 O O . ILE A 1 24 ? 68.354 0.975 -8.391 1.00 0.00 20 ILE A O 13
ATOM 16754 N N . ARG A 1 25 ? 70.077 -0.344 -8.782 1.00 0.00 21 ARG A N 13
ATOM 16755 C CA . ARG A 1 25 ? 69.858 -1.090 -7.510 1.00 0.00 21 ARG A CA 13
ATOM 16756 C C . ARG A 1 25 ? 70.905 -0.674 -6.476 1.00 0.00 21 ARG A C 13
ATOM 16757 O O . ARG A 1 25 ? 72.095 -0.832 -6.684 1.00 0.00 21 ARG A O 13
ATOM 16778 N N . TYR A 1 26 ? 70.460 -0.144 -5.367 1.00 0.00 22 TYR A N 13
ATOM 16779 C CA . TYR A 1 26 ? 71.384 0.181 -4.244 1.00 0.00 22 TYR A CA 13
ATOM 16780 C C . TYR A 1 26 ? 71.055 -0.719 -3.053 1.00 0.00 22 TYR A C 13
ATOM 16781 O O . TYR A 1 26 ? 69.919 -1.108 -2.867 1.00 0.00 22 TYR A O 13
ATOM 16799 N N . GLU A 1 27 ? 72.030 -1.052 -2.251 1.00 0.00 23 GLU A N 13
ATOM 16800 C CA . GLU A 1 27 ? 71.746 -1.850 -1.019 1.00 0.00 23 GLU A CA 13
ATOM 16801 C C . GLU A 1 27 ? 72.607 -1.336 0.130 1.00 0.00 23 GLU A C 13
ATOM 16802 O O . GLU A 1 27 ? 73.761 -1.010 -0.062 1.00 0.00 23 GLU A O 13
ATOM 16814 N N . GLY A 1 28 ? 72.062 -1.267 1.319 1.00 0.00 24 GLY A N 13
ATOM 16815 C CA . GLY A 1 28 ? 72.837 -0.683 2.456 1.00 0.00 24 GLY A CA 13
ATOM 16816 C C . GLY A 1 28 ? 72.132 -0.955 3.786 1.00 0.00 24 GLY A C 13
ATOM 16817 O O . GLY A 1 28 ? 71.026 -1.464 3.822 1.00 0.00 24 GLY A O 13
ATOM 16821 N N . ARG A 1 29 ? 72.778 -0.617 4.879 1.00 0.00 25 ARG A N 13
ATOM 16822 C CA . ARG A 1 29 ? 72.158 -0.830 6.226 1.00 0.00 25 ARG A CA 13
ATOM 16823 C C . ARG A 1 29 ? 71.255 0.352 6.593 1.00 0.00 25 ARG A C 13
ATOM 16824 O O . ARG A 1 29 ? 71.626 1.499 6.424 1.00 0.00 25 ARG A O 13
ATOM 16845 N N . LEU A 1 30 ? 70.073 0.078 7.093 1.00 0.00 26 LEU A N 13
ATOM 16846 C CA . LEU A 1 30 ? 69.171 1.183 7.555 1.00 0.00 26 LEU A CA 13
ATOM 16847 C C . LEU A 1 30 ? 69.769 1.899 8.771 1.00 0.00 26 LEU A C 13
ATOM 16848 O O . LEU A 1 30 ? 70.001 1.294 9.801 1.00 0.00 26 LEU A O 13
ATOM 16864 N N . TYR A 1 31 ? 70.022 3.180 8.654 1.00 0.00 27 TYR A N 13
ATOM 16865 C CA . TYR A 1 31 ? 70.565 3.950 9.813 1.00 0.00 27 TYR A CA 13
ATOM 16866 C C . TYR A 1 31 ? 69.441 4.719 10.515 1.00 0.00 27 TYR A C 13
ATOM 16867 O O . TYR A 1 31 ? 69.293 4.645 11.722 1.00 0.00 27 TYR A O 13
ATOM 16885 N N . THR A 1 32 ? 68.650 5.452 9.767 1.00 0.00 28 THR A N 13
ATOM 16886 C CA . THR A 1 32 ? 67.547 6.254 10.386 1.00 0.00 28 THR A CA 13
ATOM 16887 C C . THR A 1 32 ? 66.419 6.475 9.372 1.00 0.00 28 THR A C 13
ATOM 16888 O O . THR A 1 32 ? 66.641 6.461 8.176 1.00 0.00 28 THR A O 13
ATOM 16899 N N . VAL A 1 33 ? 65.213 6.679 9.847 1.00 0.00 29 VAL A N 13
ATOM 16900 C CA . VAL A 1 33 ? 64.054 6.880 8.923 1.00 0.00 29 VAL A CA 13
ATOM 16901 C C . VAL A 1 33 ? 63.098 7.939 9.497 1.00 0.00 29 VAL A C 13
ATOM 16902 O O . VAL A 1 33 ? 62.922 8.039 10.697 1.00 0.00 29 VAL A O 13
ATOM 16915 N N . ASP A 1 34 ? 62.482 8.724 8.644 1.00 0.00 30 ASP A N 13
ATOM 16916 C CA . ASP A 1 34 ? 61.491 9.735 9.118 1.00 0.00 30 ASP A CA 13
ATOM 16917 C C . ASP A 1 34 ? 60.186 9.591 8.315 1.00 0.00 30 ASP A C 13
ATOM 16918 O O . ASP A 1 34 ? 60.095 10.100 7.213 1.00 0.00 30 ASP A O 13
ATOM 16927 N N . PRO A 1 35 ? 59.212 8.898 8.885 1.00 0.00 31 PRO A N 13
ATOM 16928 C CA . PRO A 1 35 ? 57.946 8.614 8.148 1.00 0.00 31 PRO A CA 13
ATOM 16929 C C . PRO A 1 35 ? 57.246 9.915 7.734 1.00 0.00 31 PRO A C 13
ATOM 16930 O O . PRO A 1 35 ? 56.728 10.027 6.639 1.00 0.00 31 PRO A O 13
ATOM 16941 N N . GLN A 1 36 ? 57.242 10.903 8.593 1.00 0.00 32 GLN A N 13
ATOM 16942 C CA . GLN A 1 36 ? 56.400 12.114 8.337 1.00 0.00 32 GLN A CA 13
ATOM 16943 C C . GLN A 1 36 ? 57.107 13.052 7.352 1.00 0.00 32 GLN A C 13
ATOM 16944 O O . GLN A 1 36 ? 56.469 13.802 6.637 1.00 0.00 32 GLN A O 13
ATOM 16958 N N . GLU A 1 37 ? 58.417 13.014 7.310 1.00 0.00 33 GLU A N 13
ATOM 16959 C CA . GLU A 1 37 ? 59.160 13.797 6.272 1.00 0.00 33 GLU A CA 13
ATOM 16960 C C . GLU A 1 37 ? 59.323 12.986 4.973 1.00 0.00 33 GLU A C 13
ATOM 16961 O O . GLU A 1 37 ? 59.956 13.444 4.039 1.00 0.00 33 GLU A O 13
ATOM 16973 N N . CYS A 1 38 ? 58.761 11.788 4.898 1.00 0.00 34 CYS A N 13
ATOM 16974 C CA . CYS A 1 38 ? 58.932 10.921 3.678 1.00 0.00 34 CYS A CA 13
ATOM 16975 C C . CYS A 1 38 ? 60.411 10.810 3.273 1.00 0.00 34 CYS A C 13
ATOM 16976 O O . CYS A 1 38 ? 60.744 10.824 2.100 1.00 0.00 34 CYS A O 13
ATOM 16984 N N . THR A 1 39 ? 61.298 10.697 4.234 1.00 0.00 35 THR A N 13
ATOM 16985 C CA . THR A 1 39 ? 62.759 10.694 3.911 1.00 0.00 35 THR A CA 13
ATOM 16986 C C . THR A 1 39 ? 63.477 9.604 4.706 1.00 0.00 35 THR A C 13
ATOM 16987 O O . THR A 1 39 ? 63.056 9.234 5.783 1.00 0.00 35 THR A O 13
ATOM 16998 N N . ILE A 1 40 ? 64.560 9.088 4.177 1.00 0.00 36 ILE A N 13
ATOM 16999 C CA . ILE A 1 40 ? 65.339 8.046 4.915 1.00 0.00 36 ILE A CA 13
ATOM 17000 C C . ILE A 1 40 ? 66.840 8.248 4.684 1.00 0.00 36 ILE A C 13
ATOM 17001 O O . ILE A 1 40 ? 67.247 8.921 3.757 1.00 0.00 36 ILE A O 13
ATOM 17017 N N . ALA A 1 41 ? 67.660 7.666 5.523 1.00 0.00 37 ALA A N 13
ATOM 17018 C CA . ALA A 1 41 ? 69.137 7.731 5.308 1.00 0.00 37 ALA A CA 13
ATOM 17019 C C . ALA A 1 41 ? 69.756 6.359 5.576 1.00 0.00 37 ALA A C 13
ATOM 17020 O O . ALA A 1 41 ? 69.540 5.766 6.617 1.00 0.00 37 ALA A O 13
ATOM 17027 N N . LEU A 1 42 ? 70.522 5.860 4.639 1.00 0.00 38 LEU A N 13
ATOM 17028 C CA . LEU A 1 42 ? 71.126 4.503 4.792 1.00 0.00 38 LEU A CA 13
ATOM 17029 C C . LEU A 1 42 ? 72.633 4.632 5.001 1.00 0.00 38 LEU A C 13
ATOM 17030 O O . LEU A 1 42 ? 73.255 5.546 4.493 1.00 0.00 38 LEU A O 13
ATOM 17046 N N . SER A 1 43 ? 73.222 3.726 5.740 1.00 0.00 39 SER A N 13
ATOM 17047 C CA . SER A 1 43 ? 74.686 3.816 6.016 1.00 0.00 39 SER A CA 13
ATOM 17048 C C . SER A 1 43 ? 75.377 2.571 5.473 1.00 0.00 39 SER A C 13
ATOM 17049 O O . SER A 1 43 ? 74.774 1.519 5.384 1.00 0.00 39 SER A O 13
ATOM 17057 N N . SER A 1 44 ? 76.638 2.682 5.109 1.00 0.00 40 SER A N 13
ATOM 17058 C CA . SER A 1 44 ? 77.351 1.560 4.408 1.00 0.00 40 SER A CA 13
ATOM 17059 C C . SER A 1 44 ? 76.469 0.983 3.287 1.00 0.00 40 SER A C 13
ATOM 17060 O O . SER A 1 44 ? 75.768 0.003 3.470 1.00 0.00 40 SER A O 13
ATOM 17068 N N . VAL A 1 45 ? 76.500 1.610 2.137 1.00 0.00 41 VAL A N 13
ATOM 17069 C CA . VAL A 1 45 ? 75.658 1.152 0.991 1.00 0.00 41 VAL A CA 13
ATOM 17070 C C . VAL A 1 45 ? 76.499 1.128 -0.296 1.00 0.00 41 VAL A C 13
ATOM 17071 O O . VAL A 1 45 ? 77.429 1.898 -0.450 1.00 0.00 41 VAL A O 13
ATOM 17084 N N . ARG A 1 46 ? 76.175 0.251 -1.211 1.00 0.00 42 ARG A N 13
ATOM 17085 C CA . ARG A 1 46 ? 76.920 0.189 -2.507 1.00 0.00 42 ARG A CA 13
ATOM 17086 C C . ARG A 1 46 ? 75.934 0.038 -3.674 1.00 0.00 42 ARG A C 13
ATOM 17087 O O . ARG A 1 46 ? 74.847 -0.481 -3.507 1.00 0.00 42 ARG A O 13
ATOM 17108 N N . SER A 1 47 ? 76.309 0.492 -4.845 1.00 0.00 43 SER A N 13
ATOM 17109 C CA . SER A 1 47 ? 75.407 0.366 -6.033 1.00 0.00 43 SER A CA 13
ATOM 17110 C C . SER A 1 47 ? 75.962 -0.687 -6.998 1.00 0.00 43 SER A C 13
ATOM 17111 O O . SER A 1 47 ? 77.157 -0.765 -7.218 1.00 0.00 43 SER A O 13
ATOM 17119 N N . PHE A 1 48 ? 75.102 -1.493 -7.573 1.00 0.00 44 PHE A N 13
ATOM 17120 C CA . PHE A 1 48 ? 75.588 -2.630 -8.420 1.00 0.00 44 PHE A CA 13
ATOM 17121 C C . PHE A 1 48 ? 75.907 -2.159 -9.842 1.00 0.00 44 PHE A C 13
ATOM 17122 O O . PHE A 1 48 ? 76.868 -2.605 -10.443 1.00 0.00 44 PHE A O 13
ATOM 17139 N N . GLY A 1 49 ? 75.115 -1.265 -10.387 1.00 0.00 45 GLY A N 13
ATOM 17140 C CA . GLY A 1 49 ? 75.410 -0.737 -11.751 1.00 0.00 45 GLY A CA 13
ATOM 17141 C C . GLY A 1 49 ? 74.207 0.043 -12.293 1.00 0.00 45 GLY A C 13
ATOM 17142 O O . GLY A 1 49 ? 73.142 0.049 -11.706 1.00 0.00 45 GLY A O 13
ATOM 17146 N N . THR A 1 50 ? 74.385 0.701 -13.415 1.00 0.00 46 THR A N 13
ATOM 17147 C CA . THR A 1 50 ? 73.243 1.397 -14.091 1.00 0.00 46 THR A CA 13
ATOM 17148 C C . THR A 1 50 ? 72.987 0.806 -15.489 1.00 0.00 46 THR A C 13
ATOM 17149 O O . THR A 1 50 ? 72.176 1.316 -16.238 1.00 0.00 46 THR A O 13
ATOM 17160 N N . GLU A 1 51 ? 73.673 -0.266 -15.840 1.00 0.00 47 GLU A N 13
ATOM 17161 C CA . GLU A 1 51 ? 73.700 -0.749 -17.265 1.00 0.00 47 GLU A CA 13
ATOM 17162 C C . GLU A 1 51 ? 72.292 -0.895 -17.871 1.00 0.00 47 GLU A C 13
ATOM 17163 O O . GLU A 1 51 ? 72.129 -0.839 -19.076 1.00 0.00 47 GLU A O 13
ATOM 17175 N N . ASP A 1 52 ? 71.280 -1.082 -17.056 1.00 0.00 48 ASP A N 13
ATOM 17176 C CA . ASP A 1 52 ? 69.898 -1.274 -17.612 1.00 0.00 48 ASP A CA 13
ATOM 17177 C C . ASP A 1 52 ? 69.413 0.006 -18.306 1.00 0.00 48 ASP A C 13
ATOM 17178 O O . ASP A 1 52 ? 69.108 0.001 -19.484 1.00 0.00 48 ASP A O 13
ATOM 17187 N N . ARG A 1 53 ? 69.342 1.098 -17.583 1.00 0.00 49 ARG A N 13
ATOM 17188 C CA . ARG A 1 53 ? 68.954 2.402 -18.209 1.00 0.00 49 ARG A CA 13
ATOM 17189 C C . ARG A 1 53 ? 70.190 3.217 -18.624 1.00 0.00 49 ARG A C 13
ATOM 17190 O O . ARG A 1 53 ? 70.075 4.376 -18.977 1.00 0.00 49 ARG A O 13
ATOM 17211 N N . ASP A 1 54 ? 71.367 2.630 -18.587 1.00 0.00 50 ASP A N 13
ATOM 17212 C CA . ASP A 1 54 ? 72.623 3.426 -18.805 1.00 0.00 50 ASP A CA 13
ATOM 17213 C C . ASP A 1 54 ? 72.607 4.130 -20.170 1.00 0.00 50 ASP A C 13
ATOM 17214 O O . ASP A 1 54 ? 71.716 3.930 -20.974 1.00 0.00 50 ASP A O 13
ATOM 17223 N N . THR A 1 55 ? 73.597 4.951 -20.423 1.00 0.00 51 THR A N 13
ATOM 17224 C CA . THR A 1 55 ? 73.715 5.619 -21.757 1.00 0.00 51 THR A CA 13
ATOM 17225 C C . THR A 1 55 ? 74.304 4.642 -22.775 1.00 0.00 51 THR A C 13
ATOM 17226 O O . THR A 1 55 ? 74.858 3.620 -22.413 1.00 0.00 51 THR A O 13
ATOM 17237 N N . GLN A 1 56 ? 74.186 4.949 -24.044 1.00 0.00 52 GLN A N 13
ATOM 17238 C CA . GLN A 1 56 ? 74.729 4.024 -25.095 1.00 0.00 52 GLN A CA 13
ATOM 17239 C C . GLN A 1 56 ? 76.260 4.155 -25.217 1.00 0.00 52 GLN A C 13
ATOM 17240 O O . GLN A 1 56 ? 76.868 3.535 -26.071 1.00 0.00 52 GLN A O 13
ATOM 17254 N N . PHE A 1 57 ? 76.887 4.951 -24.377 1.00 0.00 53 PHE A N 13
ATOM 17255 C CA . PHE A 1 57 ? 78.378 4.918 -24.273 1.00 0.00 53 PHE A CA 13
ATOM 17256 C C . PHE A 1 57 ? 78.792 4.014 -23.107 1.00 0.00 53 PHE A C 13
ATOM 17257 O O . PHE A 1 57 ? 77.982 3.671 -22.265 1.00 0.00 53 PHE A O 13
ATOM 17274 N N . GLN A 1 58 ? 80.044 3.628 -23.054 1.00 0.00 54 GLN A N 13
ATOM 17275 C CA . GLN A 1 58 ? 80.498 2.680 -21.985 1.00 0.00 54 GLN A CA 13
ATOM 17276 C C . GLN A 1 58 ? 80.464 3.363 -20.613 1.00 0.00 54 GLN A C 13
ATOM 17277 O O . GLN A 1 58 ? 80.866 4.503 -20.469 1.00 0.00 54 GLN A O 13
ATOM 17291 N N . ILE A 1 59 ? 79.983 2.669 -19.608 1.00 0.00 55 ILE A N 13
ATOM 17292 C CA . ILE A 1 59 ? 79.969 3.242 -18.223 1.00 0.00 55 ILE A CA 13
ATOM 17293 C C . ILE A 1 59 ? 80.906 2.431 -17.322 1.00 0.00 55 ILE A C 13
ATOM 17294 O O . ILE A 1 59 ? 80.910 1.214 -17.356 1.00 0.00 55 ILE A O 13
ATOM 17310 N N . ALA A 1 60 ? 81.698 3.099 -16.518 1.00 0.00 56 ALA A N 13
ATOM 17311 C CA . ALA A 1 60 ? 82.659 2.375 -15.630 1.00 0.00 56 ALA A CA 13
ATOM 17312 C C . ALA A 1 60 ? 82.052 2.193 -14.226 1.00 0.00 56 ALA A C 13
ATOM 17313 O O . ALA A 1 60 ? 81.908 3.160 -13.501 1.00 0.00 56 ALA A O 13
ATOM 17320 N N . PRO A 1 61 ? 81.710 0.962 -13.878 1.00 0.00 57 PRO A N 13
ATOM 17321 C CA . PRO A 1 61 ? 81.160 0.690 -12.524 1.00 0.00 57 PRO A CA 13
ATOM 17322 C C . PRO A 1 61 ? 82.250 0.871 -11.462 1.00 0.00 57 PRO A C 13
ATOM 17323 O O . PRO A 1 61 ? 83.392 0.504 -11.666 1.00 0.00 57 PRO A O 13
ATOM 17334 N N . GLN A 1 62 ? 81.901 1.438 -10.331 1.00 0.00 58 GLN A N 13
ATOM 17335 C CA . GLN A 1 62 ? 82.903 1.631 -9.237 1.00 0.00 58 GLN A CA 13
ATOM 17336 C C . GLN A 1 62 ? 82.517 0.795 -8.014 1.00 0.00 58 GLN A C 13
ATOM 17337 O O . GLN A 1 62 ? 81.364 0.750 -7.625 1.00 0.00 58 GLN A O 13
ATOM 17351 N N . SER A 1 63 ? 83.474 0.135 -7.409 1.00 0.00 59 SER A N 13
ATOM 17352 C CA . SER A 1 63 ? 83.176 -0.696 -6.201 1.00 0.00 59 SER A CA 13
ATOM 17353 C C . SER A 1 63 ? 83.350 0.119 -4.907 1.00 0.00 59 SER A C 13
ATOM 17354 O O . SER A 1 63 ? 83.363 -0.435 -3.823 1.00 0.00 59 SER A O 13
ATOM 17362 N N . GLN A 1 64 ? 83.484 1.425 -5.009 1.00 0.00 60 GLN A N 13
ATOM 17363 C CA . GLN A 1 64 ? 83.663 2.268 -3.778 1.00 0.00 60 GLN A CA 13
ATOM 17364 C C . GLN A 1 64 ? 82.422 2.178 -2.882 1.00 0.00 60 GLN A C 13
ATOM 17365 O O . GLN A 1 64 ? 81.302 2.197 -3.358 1.00 0.00 60 GLN A O 13
ATOM 17379 N N . ILE A 1 65 ? 82.620 2.081 -1.590 1.00 0.00 61 ILE A N 13
ATOM 17380 C CA . ILE A 1 65 ? 81.459 2.004 -0.648 1.00 0.00 61 ILE A CA 13
ATOM 17381 C C . ILE A 1 65 ? 81.160 3.396 -0.079 1.00 0.00 61 ILE A C 13
ATOM 17382 O O . ILE A 1 65 ? 82.056 4.120 0.312 1.00 0.00 61 ILE A O 13
ATOM 17398 N N . TYR A 1 66 ? 79.903 3.771 -0.033 1.00 0.00 62 TYR A N 13
ATOM 17399 C CA . TYR A 1 66 ? 79.533 5.114 0.509 1.00 0.00 62 TYR A CA 13
ATOM 17400 C C . TYR A 1 66 ? 79.155 5.001 1.988 1.00 0.00 62 TYR A C 13
ATOM 17401 O O . TYR A 1 66 ? 78.207 4.325 2.341 1.00 0.00 62 TYR A O 13
ATOM 17419 N N . ASP A 1 67 ? 79.899 5.657 2.852 1.00 0.00 63 ASP A N 13
ATOM 17420 C CA . ASP A 1 67 ? 79.575 5.646 4.322 1.00 0.00 63 ASP A CA 13
ATOM 17421 C C . ASP A 1 67 ? 78.106 6.014 4.581 1.00 0.00 63 ASP A C 13
ATOM 17422 O O . ASP A 1 67 ? 77.443 5.406 5.401 1.00 0.00 63 ASP A O 13
ATOM 17431 N N . TYR A 1 68 ? 77.600 7.006 3.886 1.00 0.00 64 TYR A N 13
ATOM 17432 C CA . TYR A 1 68 ? 76.216 7.501 4.165 1.00 0.00 64 TYR A CA 13
ATOM 17433 C C . TYR A 1 68 ? 75.608 8.117 2.903 1.00 0.00 64 TYR A C 13
ATOM 17434 O O . TYR A 1 68 ? 76.221 8.940 2.249 1.00 0.00 64 TYR A O 13
ATOM 17452 N N . ILE A 1 69 ? 74.406 7.721 2.559 1.00 0.00 65 ILE A N 13
ATOM 17453 C CA . ILE A 1 69 ? 73.673 8.401 1.442 1.00 0.00 65 ILE A CA 13
ATOM 17454 C C . ILE A 1 69 ? 72.262 8.790 1.905 1.00 0.00 65 ILE A C 13
ATOM 17455 O O . ILE A 1 69 ? 71.523 7.973 2.424 1.00 0.00 65 ILE A O 13
ATOM 17471 N N . LEU A 1 70 ? 71.893 10.035 1.716 1.00 0.00 66 LEU A N 13
ATOM 17472 C CA . LEU A 1 70 ? 70.507 10.481 2.059 1.00 0.00 66 LEU A CA 13
ATOM 17473 C C . LEU A 1 70 ? 69.592 10.315 0.842 1.00 0.00 66 LEU A C 13
ATOM 17474 O O . LEU A 1 70 ? 69.967 10.636 -0.271 1.00 0.00 66 LEU A O 13
ATOM 17490 N N . PHE A 1 71 ? 68.397 9.818 1.048 1.00 0.00 67 PHE A N 13
ATOM 17491 C CA . PHE A 1 71 ? 67.489 9.530 -0.104 1.00 0.00 67 PHE A CA 13
ATOM 17492 C C . PHE A 1 71 ? 66.063 9.999 0.203 1.00 0.00 67 PHE A C 13
ATOM 17493 O O . PHE A 1 71 ? 65.517 9.704 1.249 1.00 0.00 67 PHE A O 13
ATOM 17510 N N . ARG A 1 72 ? 65.463 10.729 -0.706 1.00 0.00 68 ARG A N 13
ATOM 17511 C CA . ARG A 1 72 ? 64.026 11.113 -0.543 1.00 0.00 68 ARG A CA 13
ATOM 17512 C C . ARG A 1 72 ? 63.117 10.084 -1.229 1.00 0.00 68 ARG A C 13
ATOM 17513 O O . ARG A 1 72 ? 63.494 9.455 -2.203 1.00 0.00 68 ARG A O 13
ATOM 17534 N N . GLY A 1 73 ? 61.918 9.911 -0.727 1.00 0.00 69 GLY A N 13
ATOM 17535 C CA . GLY A 1 73 ? 60.950 8.967 -1.372 1.00 0.00 69 GLY A CA 13
ATOM 17536 C C . GLY A 1 73 ? 60.653 9.402 -2.817 1.00 0.00 69 GLY A C 13
ATOM 17537 O O . GLY A 1 73 ? 60.266 8.596 -3.642 1.00 0.00 69 GLY A O 13
ATOM 17541 N N . SER A 1 74 ? 60.830 10.667 -3.126 1.00 0.00 70 SER A N 13
ATOM 17542 C CA . SER A 1 74 ? 60.479 11.169 -4.494 1.00 0.00 70 SER A CA 13
ATOM 17543 C C . SER A 1 74 ? 61.411 10.568 -5.556 1.00 0.00 70 SER A C 13
ATOM 17544 O O . SER A 1 74 ? 60.969 10.183 -6.623 1.00 0.00 70 SER A O 13
ATOM 17552 N N . ASP A 1 75 ? 62.691 10.485 -5.274 1.00 0.00 71 ASP A N 13
ATOM 17553 C CA . ASP A 1 75 ? 63.658 9.997 -6.312 1.00 0.00 71 ASP A CA 13
ATOM 17554 C C . ASP A 1 75 ? 63.692 8.464 -6.352 1.00 0.00 71 ASP A C 13
ATOM 17555 O O . ASP A 1 75 ? 63.884 7.874 -7.399 1.00 0.00 71 ASP A O 13
ATOM 17564 N N . ILE A 1 76 ? 63.509 7.816 -5.226 1.00 0.00 72 ILE A N 13
ATOM 17565 C CA . ILE A 1 76 ? 63.473 6.319 -5.219 1.00 0.00 72 ILE A CA 13
ATOM 17566 C C . ILE A 1 76 ? 62.024 5.826 -5.120 1.00 0.00 72 ILE A C 13
ATOM 17567 O O . ILE A 1 76 ? 61.224 6.357 -4.373 1.00 0.00 72 ILE A O 13
ATOM 17583 N N . LYS A 1 77 ? 61.696 4.806 -5.877 1.00 0.00 73 LYS A N 13
ATOM 17584 C CA . LYS A 1 77 ? 60.263 4.440 -6.076 1.00 0.00 73 LYS A CA 13
ATOM 17585 C C . LYS A 1 77 ? 59.892 3.158 -5.319 1.00 0.00 73 LYS A C 13
ATOM 17586 O O . LYS A 1 77 ? 58.723 2.902 -5.091 1.00 0.00 73 LYS A O 13
ATOM 17605 N N . ASP A 1 78 ? 60.854 2.349 -4.923 1.00 0.00 74 ASP A N 13
ATOM 17606 C CA . ASP A 1 78 ? 60.488 1.076 -4.220 1.00 0.00 74 ASP A CA 13
ATOM 17607 C C . ASP A 1 78 ? 61.573 0.662 -3.222 1.00 0.00 74 ASP A C 13
ATOM 17608 O O . ASP A 1 78 ? 62.745 0.632 -3.538 1.00 0.00 74 ASP A O 13
ATOM 17617 N N . ILE A 1 79 ? 61.171 0.343 -2.013 1.00 0.00 75 ILE A N 13
ATOM 17618 C CA . ILE A 1 79 ? 62.137 -0.156 -0.987 1.00 0.00 75 ILE A CA 13
ATOM 17619 C C . ILE A 1 79 ? 61.575 -1.420 -0.314 1.00 0.00 75 ILE A C 13
ATOM 17620 O O . ILE A 1 79 ? 60.400 -1.493 -0.006 1.00 0.00 75 ILE A O 13
ATOM 17636 N N . ARG A 1 80 ? 62.407 -2.409 -0.089 1.00 0.00 76 ARG A N 13
ATOM 17637 C CA . ARG A 1 80 ? 61.924 -3.671 0.557 1.00 0.00 76 ARG A CA 13
ATOM 17638 C C . ARG A 1 80 ? 63.026 -4.281 1.429 1.00 0.00 76 ARG A C 13
ATOM 17639 O O . ARG A 1 80 ? 64.195 -4.221 1.097 1.00 0.00 76 ARG A O 13
ATOM 17660 N N . VAL A 1 81 ? 62.657 -4.870 2.542 1.00 0.00 77 VAL A N 13
ATOM 17661 C CA . VAL A 1 81 ? 63.676 -5.512 3.437 1.00 0.00 77 VAL A CA 13
ATOM 17662 C C . VAL A 1 81 ? 63.971 -6.942 2.964 1.00 0.00 77 VAL A C 13
ATOM 17663 O O . VAL A 1 81 ? 63.103 -7.621 2.445 1.00 0.00 77 VAL A O 13
ATOM 17676 N N . VAL A 1 82 ? 65.189 -7.397 3.137 1.00 0.00 78 VAL A N 13
ATOM 17677 C CA . VAL A 1 82 ? 65.555 -8.772 2.674 1.00 0.00 78 VAL A CA 13
ATOM 17678 C C . VAL A 1 82 ? 65.446 -9.762 3.842 1.00 0.00 78 VAL A C 13
ATOM 17679 O O . VAL A 1 82 ? 65.987 -9.535 4.909 1.00 0.00 78 VAL A O 13
ATOM 17692 N N . ASN A 1 83 ? 64.748 -10.853 3.641 1.00 0.00 79 ASN A N 13
ATOM 17693 C CA . ASN A 1 83 ? 64.609 -11.876 4.724 1.00 0.00 79 ASN A CA 13
ATOM 17694 C C . ASN A 1 83 ? 65.450 -13.113 4.394 1.00 0.00 79 ASN A C 13
ATOM 17695 O O . ASN A 1 83 ? 66.018 -13.737 5.271 1.00 0.00 79 ASN A O 13
ATOM 17706 N N . ASN A 1 84 ? 65.529 -13.468 3.135 1.00 0.00 80 ASN A N 13
ATOM 17707 C CA . ASN A 1 84 ? 66.313 -14.675 2.734 1.00 0.00 80 ASN A CA 13
ATOM 17708 C C . ASN A 1 84 ? 67.640 -14.256 2.092 1.00 0.00 80 ASN A C 13
ATOM 17709 O O . ASN A 1 84 ? 67.687 -13.344 1.289 1.00 0.00 80 ASN A O 13
ATOM 17720 N N . HIS A 1 85 ? 68.714 -14.920 2.446 1.00 0.00 81 HIS A N 13
ATOM 17721 C CA . HIS A 1 85 ? 70.046 -14.575 1.862 1.00 0.00 81 HIS A CA 13
ATOM 17722 C C . HIS A 1 85 ? 70.528 -15.703 0.943 1.00 0.00 81 HIS A C 13
ATOM 17723 O O . HIS A 1 85 ? 70.383 -16.871 1.256 1.00 0.00 81 HIS A O 13
ATOM 17737 N N . THR A 1 86 ? 71.098 -15.358 -0.186 1.00 0.00 82 THR A N 13
ATOM 17738 C CA . THR A 1 86 ? 71.581 -16.400 -1.144 1.00 0.00 82 THR A CA 13
ATOM 17739 C C . THR A 1 86 ? 73.111 -16.422 -1.172 1.00 0.00 82 THR A C 13
ATOM 17740 O O . THR A 1 86 ? 73.754 -15.389 -1.118 1.00 0.00 82 THR A O 13
ATOM 17751 N N . LEU A 1 87 ? 73.695 -17.593 -1.259 1.00 0.00 83 LEU A N 13
ATOM 17752 C CA . LEU A 1 87 ? 75.186 -17.699 -1.291 1.00 0.00 83 LEU A CA 13
ATOM 17753 C C . LEU A 1 87 ? 75.649 -18.259 -2.646 1.00 0.00 83 LEU A C 13
ATOM 17754 O O . LEU A 1 87 ? 74.861 -18.847 -3.363 1.00 0.00 83 LEU A O 13
ATOM 17770 N N . PRO A 1 88 ? 76.917 -18.061 -2.958 1.00 0.00 84 PRO A N 13
ATOM 17771 C CA . PRO A 1 88 ? 77.466 -18.563 -4.246 1.00 0.00 84 PRO A CA 13
ATOM 17772 C C . PRO A 1 88 ? 77.513 -20.095 -4.243 1.00 0.00 84 PRO A C 13
ATOM 17773 O O . PRO A 1 88 ? 76.715 -20.695 -4.944 1.00 0.00 84 PRO A O 13
ATOM 17785 N N . GLY A 1 1 ? 46.086 3.879 19.605 1.00 0.00 -3 GLY A N 14
ATOM 17786 C CA . GLY A 1 1 ? 45.760 3.872 21.060 1.00 0.00 -3 GLY A CA 14
ATOM 17787 C C . GLY A 1 1 ? 47.036 4.100 21.871 1.00 0.00 -3 GLY A C 14
ATOM 17788 O O . GLY A 1 1 ? 47.744 5.069 21.666 1.00 0.00 -3 GLY A O 14
ATOM 17794 N N . ALA A 1 2 ? 47.331 3.213 22.790 1.00 0.00 -2 ALA A N 14
ATOM 17795 C CA . ALA A 1 2 ? 48.562 3.366 23.625 1.00 0.00 -2 ALA A CA 14
ATOM 17796 C C . ALA A 1 2 ? 49.662 2.428 23.121 1.00 0.00 -2 ALA A C 14
ATOM 17797 O O . ALA A 1 2 ? 49.392 1.324 22.684 1.00 0.00 -2 ALA A O 14
ATOM 17804 N N . MET A 1 3 ? 50.898 2.863 23.182 1.00 0.00 -1 MET A N 14
ATOM 17805 C CA . MET A 1 3 ? 52.026 2.007 22.703 1.00 0.00 -1 MET A CA 14
ATOM 17806 C C . MET A 1 3 ? 52.735 1.352 23.893 1.00 0.00 -1 MET A C 14
ATOM 17807 O O . MET A 1 3 ? 53.104 2.015 24.845 1.00 0.00 -1 MET A O 14
ATOM 17821 N N . ALA A 1 4 ? 52.925 0.056 23.840 1.00 0.00 0 ALA A N 14
ATOM 17822 C CA . ALA A 1 4 ? 53.620 -0.654 24.956 1.00 0.00 0 ALA A CA 14
ATOM 17823 C C . ALA A 1 4 ? 54.271 -1.943 24.442 1.00 0.00 0 ALA A C 14
ATOM 17824 O O . ALA A 1 4 ? 54.362 -2.927 25.155 1.00 0.00 0 ALA A O 14
ATOM 17831 N N . MET A 1 5 ? 54.724 -1.941 23.211 1.00 0.00 1 MET A N 14
ATOM 17832 C CA . MET A 1 5 ? 55.374 -3.161 22.638 1.00 0.00 1 MET A CA 14
ATOM 17833 C C . MET A 1 5 ? 56.757 -2.810 22.080 1.00 0.00 1 MET A C 14
ATOM 17834 O O . MET A 1 5 ? 56.982 -1.710 21.610 1.00 0.00 1 MET A O 14
ATOM 17848 N N . SER A 1 6 ? 57.680 -3.741 22.128 1.00 0.00 2 SER A N 14
ATOM 17849 C CA . SER A 1 6 ? 59.057 -3.474 21.610 1.00 0.00 2 SER A CA 14
ATOM 17850 C C . SER A 1 6 ? 59.300 -4.240 20.305 1.00 0.00 2 SER A C 14
ATOM 17851 O O . SER A 1 6 ? 60.418 -4.610 19.996 1.00 0.00 2 SER A O 14
ATOM 17859 N N . GLY A 1 7 ? 58.261 -4.480 19.539 1.00 0.00 3 GLY A N 14
ATOM 17860 C CA . GLY A 1 7 ? 58.421 -5.232 18.258 1.00 0.00 3 GLY A CA 14
ATOM 17861 C C . GLY A 1 7 ? 57.489 -4.643 17.197 1.00 0.00 3 GLY A C 14
ATOM 17862 O O . GLY A 1 7 ? 56.890 -5.362 16.419 1.00 0.00 3 GLY A O 14
ATOM 17866 N N . GLY A 1 8 ? 57.365 -3.337 17.163 1.00 0.00 4 GLY A N 14
ATOM 17867 C CA . GLY A 1 8 ? 56.467 -2.686 16.162 1.00 0.00 4 GLY A CA 14
ATOM 17868 C C . GLY A 1 8 ? 57.306 -2.122 15.012 1.00 0.00 4 GLY A C 14
ATOM 17869 O O . GLY A 1 8 ? 57.024 -2.367 13.853 1.00 0.00 4 GLY A O 14
ATOM 17873 N N . LEU A 1 9 ? 58.333 -1.370 15.328 1.00 0.00 5 LEU A N 14
ATOM 17874 C CA . LEU A 1 9 ? 59.187 -0.766 14.256 1.00 0.00 5 LEU A CA 14
ATOM 17875 C C . LEU A 1 9 ? 60.184 -1.808 13.721 1.00 0.00 5 LEU A C 14
ATOM 17876 O O . LEU A 1 9 ? 60.471 -2.777 14.397 1.00 0.00 5 LEU A O 14
ATOM 17892 N N . PRO A 1 10 ? 60.685 -1.580 12.520 1.00 0.00 6 PRO A N 14
ATOM 17893 C CA . PRO A 1 10 ? 61.678 -2.514 11.920 1.00 0.00 6 PRO A CA 14
ATOM 17894 C C . PRO A 1 10 ? 62.977 -2.512 12.739 1.00 0.00 6 PRO A C 14
ATOM 17895 O O . PRO A 1 10 ? 63.357 -1.506 13.308 1.00 0.00 6 PRO A O 14
ATOM 17906 N N . GLU A 1 11 ? 63.655 -3.635 12.796 1.00 0.00 7 GLU A N 14
ATOM 17907 C CA . GLU A 1 11 ? 64.936 -3.710 13.574 1.00 0.00 7 GLU A CA 14
ATOM 17908 C C . GLU A 1 11 ? 65.999 -2.802 12.945 1.00 0.00 7 GLU A C 14
ATOM 17909 O O . GLU A 1 11 ? 66.216 -2.825 11.747 1.00 0.00 7 GLU A O 14
ATOM 17921 N N . LEU A 1 12 ? 66.661 -2.005 13.749 1.00 0.00 8 LEU A N 14
ATOM 17922 C CA . LEU A 1 12 ? 67.726 -1.093 13.212 1.00 0.00 8 LEU A CA 14
ATOM 17923 C C . LEU A 1 12 ? 68.897 -1.904 12.643 1.00 0.00 8 LEU A C 14
ATOM 17924 O O . LEU A 1 12 ? 69.197 -2.986 13.114 1.00 0.00 8 LEU A O 14
ATOM 17940 N N . GLY A 1 13 ? 69.555 -1.384 11.635 1.00 0.00 9 GLY A N 14
ATOM 17941 C CA . GLY A 1 13 ? 70.746 -2.086 11.061 1.00 0.00 9 GLY A CA 14
ATOM 17942 C C . GLY A 1 13 ? 70.336 -3.194 10.078 1.00 0.00 9 GLY A C 14
ATOM 17943 O O . GLY A 1 13 ? 71.185 -3.842 9.492 1.00 0.00 9 GLY A O 14
ATOM 17947 N N . SER A 1 14 ? 69.053 -3.423 9.885 1.00 0.00 10 SER A N 14
ATOM 17948 C CA . SER A 1 14 ? 68.608 -4.495 8.931 1.00 0.00 10 SER A CA 14
ATOM 17949 C C . SER A 1 14 ? 69.081 -4.176 7.509 1.00 0.00 10 SER A C 14
ATOM 17950 O O . SER A 1 14 ? 69.178 -3.024 7.128 1.00 0.00 10 SER A O 14
ATOM 17958 N N . LYS A 1 15 ? 69.377 -5.187 6.729 1.00 0.00 11 LYS A N 14
ATOM 17959 C CA . LYS A 1 15 ? 69.816 -4.946 5.317 1.00 0.00 11 LYS A CA 14
ATOM 17960 C C . LYS A 1 15 ? 68.597 -4.720 4.409 1.00 0.00 11 LYS A C 14
ATOM 17961 O O . LYS A 1 15 ? 67.682 -5.528 4.366 1.00 0.00 11 LYS A O 14
ATOM 17980 N N . ILE A 1 16 ? 68.580 -3.625 3.687 1.00 0.00 12 ILE A N 14
ATOM 17981 C CA . ILE A 1 16 ? 67.421 -3.329 2.787 1.00 0.00 12 ILE A CA 14
ATOM 17982 C C . ILE A 1 16 ? 67.906 -3.155 1.343 1.00 0.00 12 ILE A C 14
ATOM 17983 O O . ILE A 1 16 ? 68.977 -2.630 1.094 1.00 0.00 12 ILE A O 14
ATOM 17999 N N . SER A 1 17 ? 67.112 -3.600 0.398 1.00 0.00 13 SER A N 14
ATOM 18000 C CA . SER A 1 17 ? 67.426 -3.369 -1.041 1.00 0.00 13 SER A CA 14
ATOM 18001 C C . SER A 1 17 ? 66.547 -2.236 -1.575 1.00 0.00 13 SER A C 14
ATOM 18002 O O . SER A 1 17 ? 65.366 -2.172 -1.286 1.00 0.00 13 SER A O 14
ATOM 18010 N N . LEU A 1 18 ? 67.115 -1.348 -2.349 1.00 0.00 14 LEU A N 14
ATOM 18011 C CA . LEU A 1 18 ? 66.393 -0.095 -2.721 1.00 0.00 14 LEU A CA 14
ATOM 18012 C C . LEU A 1 18 ? 66.560 0.190 -4.218 1.00 0.00 14 LEU A C 14
ATOM 18013 O O . LEU A 1 18 ? 67.660 0.209 -4.731 1.00 0.00 14 LEU A O 14
ATOM 18029 N N . ILE A 1 19 ? 65.471 0.413 -4.918 1.00 0.00 15 ILE A N 14
ATOM 18030 C CA . ILE A 1 19 ? 65.552 0.658 -6.394 1.00 0.00 15 ILE A CA 14
ATOM 18031 C C . ILE A 1 19 ? 65.254 2.136 -6.690 1.00 0.00 15 ILE A C 14
ATOM 18032 O O . ILE A 1 19 ? 64.195 2.645 -6.345 1.00 0.00 15 ILE A O 14
ATOM 18048 N N . SER A 1 20 ? 66.184 2.818 -7.321 1.00 0.00 16 SER A N 14
ATOM 18049 C CA . SER A 1 20 ? 66.000 4.273 -7.622 1.00 0.00 16 SER A CA 14
ATOM 18050 C C . SER A 1 20 ? 65.400 4.478 -9.021 1.00 0.00 16 SER A C 14
ATOM 18051 O O . SER A 1 20 ? 65.517 3.626 -9.887 1.00 0.00 16 SER A O 14
ATOM 18059 N N . LYS A 1 21 ? 64.780 5.621 -9.242 1.00 0.00 17 LYS A N 14
ATOM 18060 C CA . LYS A 1 21 ? 64.004 5.875 -10.509 1.00 0.00 17 LYS A CA 14
ATOM 18061 C C . LYS A 1 21 ? 64.841 5.627 -11.777 1.00 0.00 17 LYS A C 14
ATOM 18062 O O . LYS A 1 21 ? 64.301 5.543 -12.865 1.00 0.00 17 LYS A O 14
ATOM 18081 N N . ALA A 1 22 ? 66.141 5.509 -11.653 1.00 0.00 18 ALA A N 14
ATOM 18082 C CA . ALA A 1 22 ? 66.995 5.242 -12.852 1.00 0.00 18 ALA A CA 14
ATOM 18083 C C . ALA A 1 22 ? 67.142 3.732 -13.078 1.00 0.00 18 ALA A C 14
ATOM 18084 O O . ALA A 1 22 ? 68.058 3.290 -13.746 1.00 0.00 18 ALA A O 14
ATOM 18091 N N . ASP A 1 23 ? 66.246 2.934 -12.524 1.00 0.00 19 ASP A N 14
ATOM 18092 C CA . ASP A 1 23 ? 66.372 1.439 -12.601 1.00 0.00 19 ASP A CA 14
ATOM 18093 C C . ASP A 1 23 ? 67.742 1.006 -12.076 1.00 0.00 19 ASP A C 14
ATOM 18094 O O . ASP A 1 23 ? 68.336 0.058 -12.558 1.00 0.00 19 ASP A O 14
ATOM 18103 N N . ILE A 1 24 ? 68.240 1.706 -11.086 1.00 0.00 20 ILE A N 14
ATOM 18104 C CA . ILE A 1 24 ? 69.557 1.339 -10.484 1.00 0.00 20 ILE A CA 14
ATOM 18105 C C . ILE A 1 24 ? 69.317 0.613 -9.162 1.00 0.00 20 ILE A C 14
ATOM 18106 O O . ILE A 1 24 ? 68.403 0.947 -8.429 1.00 0.00 20 ILE A O 14
ATOM 18122 N N . ARG A 1 25 ? 70.123 -0.368 -8.850 1.00 0.00 21 ARG A N 14
ATOM 18123 C CA . ARG A 1 25 ? 69.920 -1.124 -7.582 1.00 0.00 21 ARG A CA 14
ATOM 18124 C C . ARG A 1 25 ? 70.962 -0.698 -6.544 1.00 0.00 21 ARG A C 14
ATOM 18125 O O . ARG A 1 25 ? 72.155 -0.835 -6.750 1.00 0.00 21 ARG A O 14
ATOM 18146 N N . TYR A 1 26 ? 70.503 -0.180 -5.433 1.00 0.00 22 TYR A N 14
ATOM 18147 C CA . TYR A 1 26 ? 71.415 0.155 -4.301 1.00 0.00 22 TYR A CA 14
ATOM 18148 C C . TYR A 1 26 ? 71.085 -0.751 -3.115 1.00 0.00 22 TYR A C 14
ATOM 18149 O O . TYR A 1 26 ? 69.953 -1.153 -2.938 1.00 0.00 22 TYR A O 14
ATOM 18167 N N . GLU A 1 27 ? 72.057 -1.074 -2.304 1.00 0.00 23 GLU A N 14
ATOM 18168 C CA . GLU A 1 27 ? 71.770 -1.870 -1.069 1.00 0.00 23 GLU A CA 14
ATOM 18169 C C . GLU A 1 27 ? 72.625 -1.356 0.084 1.00 0.00 23 GLU A C 14
ATOM 18170 O O . GLU A 1 27 ? 73.779 -1.027 -0.101 1.00 0.00 23 GLU A O 14
ATOM 18182 N N . GLY A 1 28 ? 72.071 -1.288 1.271 1.00 0.00 24 GLY A N 14
ATOM 18183 C CA . GLY A 1 28 ? 72.835 -0.698 2.413 1.00 0.00 24 GLY A CA 14
ATOM 18184 C C . GLY A 1 28 ? 72.124 -0.982 3.738 1.00 0.00 24 GLY A C 14
ATOM 18185 O O . GLY A 1 28 ? 71.024 -1.504 3.765 1.00 0.00 24 GLY A O 14
ATOM 18189 N N . ARG A 1 29 ? 72.756 -0.639 4.837 1.00 0.00 25 ARG A N 14
ATOM 18190 C CA . ARG A 1 29 ? 72.131 -0.869 6.179 1.00 0.00 25 ARG A CA 14
ATOM 18191 C C . ARG A 1 29 ? 71.210 0.297 6.551 1.00 0.00 25 ARG A C 14
ATOM 18192 O O . ARG A 1 29 ? 71.550 1.450 6.357 1.00 0.00 25 ARG A O 14
ATOM 18213 N N . LEU A 1 30 ? 70.047 0.004 7.084 1.00 0.00 26 LEU A N 14
ATOM 18214 C CA . LEU A 1 30 ? 69.134 1.095 7.561 1.00 0.00 26 LEU A CA 14
ATOM 18215 C C . LEU A 1 30 ? 69.750 1.832 8.756 1.00 0.00 26 LEU A C 14
ATOM 18216 O O . LEU A 1 30 ? 70.007 1.241 9.789 1.00 0.00 26 LEU A O 14
ATOM 18232 N N . TYR A 1 31 ? 69.987 3.114 8.620 1.00 0.00 27 TYR A N 14
ATOM 18233 C CA . TYR A 1 31 ? 70.549 3.901 9.758 1.00 0.00 27 TYR A CA 14
ATOM 18234 C C . TYR A 1 31 ? 69.439 4.679 10.470 1.00 0.00 27 TYR A C 14
ATOM 18235 O O . TYR A 1 31 ? 69.314 4.622 11.679 1.00 0.00 27 TYR A O 14
ATOM 18253 N N . THR A 1 32 ? 68.634 5.403 9.726 1.00 0.00 28 THR A N 14
ATOM 18254 C CA . THR A 1 32 ? 67.554 6.227 10.357 1.00 0.00 28 THR A CA 14
ATOM 18255 C C . THR A 1 32 ? 66.401 6.440 9.370 1.00 0.00 28 THR A C 14
ATOM 18256 O O . THR A 1 32 ? 66.582 6.369 8.169 1.00 0.00 28 THR A O 14
ATOM 18267 N N . VAL A 1 33 ? 65.219 6.702 9.876 1.00 0.00 29 VAL A N 14
ATOM 18268 C CA . VAL A 1 33 ? 64.032 6.894 8.983 1.00 0.00 29 VAL A CA 14
ATOM 18269 C C . VAL A 1 33 ? 63.128 8.007 9.538 1.00 0.00 29 VAL A C 14
ATOM 18270 O O . VAL A 1 33 ? 62.997 8.167 10.738 1.00 0.00 29 VAL A O 14
ATOM 18283 N N . ASP A 1 34 ? 62.507 8.770 8.669 1.00 0.00 30 ASP A N 14
ATOM 18284 C CA . ASP A 1 34 ? 61.564 9.833 9.128 1.00 0.00 30 ASP A CA 14
ATOM 18285 C C . ASP A 1 34 ? 60.226 9.691 8.382 1.00 0.00 30 ASP A C 14
ATOM 18286 O O . ASP A 1 34 ? 60.107 10.144 7.259 1.00 0.00 30 ASP A O 14
ATOM 18295 N N . PRO A 1 35 ? 59.254 9.060 9.025 1.00 0.00 31 PRO A N 14
ATOM 18296 C CA . PRO A 1 35 ? 57.950 8.784 8.354 1.00 0.00 31 PRO A CA 14
ATOM 18297 C C . PRO A 1 35 ? 57.278 10.086 7.903 1.00 0.00 31 PRO A C 14
ATOM 18298 O O . PRO A 1 35 ? 56.766 10.179 6.801 1.00 0.00 31 PRO A O 14
ATOM 18309 N N . GLN A 1 36 ? 57.288 11.095 8.736 1.00 0.00 32 GLN A N 14
ATOM 18310 C CA . GLN A 1 36 ? 56.484 12.324 8.437 1.00 0.00 32 GLN A CA 14
ATOM 18311 C C . GLN A 1 36 ? 57.236 13.222 7.448 1.00 0.00 32 GLN A C 14
ATOM 18312 O O . GLN A 1 36 ? 56.633 14.016 6.748 1.00 0.00 32 GLN A O 14
ATOM 18326 N N . GLU A 1 37 ? 58.539 13.106 7.384 1.00 0.00 33 GLU A N 14
ATOM 18327 C CA . GLU A 1 37 ? 59.311 13.848 6.338 1.00 0.00 33 GLU A CA 14
ATOM 18328 C C . GLU A 1 37 ? 59.395 13.039 5.029 1.00 0.00 33 GLU A C 14
ATOM 18329 O O . GLU A 1 37 ? 60.003 13.480 4.071 1.00 0.00 33 GLU A O 14
ATOM 18341 N N . CYS A 1 38 ? 58.793 11.859 4.974 1.00 0.00 34 CYS A N 14
ATOM 18342 C CA . CYS A 1 38 ? 58.899 10.987 3.750 1.00 0.00 34 CYS A CA 14
ATOM 18343 C C . CYS A 1 38 ? 60.364 10.824 3.309 1.00 0.00 34 CYS A C 14
ATOM 18344 O O . CYS A 1 38 ? 60.668 10.828 2.128 1.00 0.00 34 CYS A O 14
ATOM 18352 N N . THR A 1 39 ? 61.269 10.676 4.249 1.00 0.00 35 THR A N 14
ATOM 18353 C CA . THR A 1 39 ? 62.720 10.629 3.892 1.00 0.00 35 THR A CA 14
ATOM 18354 C C . THR A 1 39 ? 63.424 9.509 4.660 1.00 0.00 35 THR A C 14
ATOM 18355 O O . THR A 1 39 ? 62.993 9.113 5.725 1.00 0.00 35 THR A O 14
ATOM 18366 N N . ILE A 1 40 ? 64.504 9.002 4.121 1.00 0.00 36 ILE A N 14
ATOM 18367 C CA . ILE A 1 40 ? 65.276 7.937 4.833 1.00 0.00 36 ILE A CA 14
ATOM 18368 C C . ILE A 1 40 ? 66.780 8.154 4.630 1.00 0.00 36 ILE A C 14
ATOM 18369 O O . ILE A 1 40 ? 67.194 8.843 3.717 1.00 0.00 36 ILE A O 14
ATOM 18385 N N . ALA A 1 41 ? 67.592 7.572 5.475 1.00 0.00 37 ALA A N 14
ATOM 18386 C CA . ALA A 1 41 ? 69.071 7.645 5.277 1.00 0.00 37 ALA A CA 14
ATOM 18387 C C . ALA A 1 41 ? 69.692 6.272 5.532 1.00 0.00 37 ALA A C 14
ATOM 18388 O O . ALA A 1 41 ? 69.477 5.670 6.570 1.00 0.00 37 ALA A O 14
ATOM 18395 N N . LEU A 1 42 ? 70.459 5.782 4.591 1.00 0.00 38 LEU A N 14
ATOM 18396 C CA . LEU A 1 42 ? 71.073 4.429 4.740 1.00 0.00 38 LEU A CA 14
ATOM 18397 C C . LEU A 1 42 ? 72.580 4.569 4.946 1.00 0.00 38 LEU A C 14
ATOM 18398 O O . LEU A 1 42 ? 73.201 5.468 4.411 1.00 0.00 38 LEU A O 14
ATOM 18414 N N . SER A 1 43 ? 73.169 3.689 5.716 1.00 0.00 39 SER A N 14
ATOM 18415 C CA . SER A 1 43 ? 74.631 3.795 5.996 1.00 0.00 39 SER A CA 14
ATOM 18416 C C . SER A 1 43 ? 75.336 2.556 5.452 1.00 0.00 39 SER A C 14
ATOM 18417 O O . SER A 1 43 ? 74.743 1.499 5.359 1.00 0.00 39 SER A O 14
ATOM 18425 N N . SER A 1 44 ? 76.596 2.681 5.091 1.00 0.00 40 SER A N 14
ATOM 18426 C CA . SER A 1 44 ? 77.321 1.569 4.386 1.00 0.00 40 SER A CA 14
ATOM 18427 C C . SER A 1 44 ? 76.446 0.990 3.261 1.00 0.00 40 SER A C 14
ATOM 18428 O O . SER A 1 44 ? 75.754 0.002 3.437 1.00 0.00 40 SER A O 14
ATOM 18436 N N . VAL A 1 45 ? 76.471 1.623 2.115 1.00 0.00 41 VAL A N 14
ATOM 18437 C CA . VAL A 1 45 ? 75.643 1.160 0.962 1.00 0.00 41 VAL A CA 14
ATOM 18438 C C . VAL A 1 45 ? 76.492 1.160 -0.320 1.00 0.00 41 VAL A C 14
ATOM 18439 O O . VAL A 1 45 ? 77.420 1.937 -0.456 1.00 0.00 41 VAL A O 14
ATOM 18452 N N . ARG A 1 46 ? 76.180 0.295 -1.251 1.00 0.00 42 ARG A N 14
ATOM 18453 C CA . ARG A 1 46 ? 76.933 0.261 -2.543 1.00 0.00 42 ARG A CA 14
ATOM 18454 C C . ARG A 1 46 ? 75.959 0.108 -3.718 1.00 0.00 42 ARG A C 14
ATOM 18455 O O . ARG A 1 46 ? 74.879 -0.431 -3.567 1.00 0.00 42 ARG A O 14
ATOM 18476 N N . SER A 1 47 ? 76.338 0.584 -4.881 1.00 0.00 43 SER A N 14
ATOM 18477 C CA . SER A 1 47 ? 75.467 0.427 -6.087 1.00 0.00 43 SER A CA 14
ATOM 18478 C C . SER A 1 47 ? 76.103 -0.574 -7.055 1.00 0.00 43 SER A C 14
ATOM 18479 O O . SER A 1 47 ? 77.299 -0.550 -7.280 1.00 0.00 43 SER A O 14
ATOM 18487 N N . PHE A 1 48 ? 75.313 -1.451 -7.629 1.00 0.00 44 PHE A N 14
ATOM 18488 C CA . PHE A 1 48 ? 75.900 -2.557 -8.451 1.00 0.00 44 PHE A CA 14
ATOM 18489 C C . PHE A 1 48 ? 76.204 -2.086 -9.877 1.00 0.00 44 PHE A C 14
ATOM 18490 O O . PHE A 1 48 ? 77.208 -2.463 -10.453 1.00 0.00 44 PHE A O 14
ATOM 18507 N N . GLY A 1 49 ? 75.352 -1.269 -10.452 1.00 0.00 45 GLY A N 14
ATOM 18508 C CA . GLY A 1 49 ? 75.652 -0.707 -11.800 1.00 0.00 45 GLY A CA 14
ATOM 18509 C C . GLY A 1 49 ? 74.404 -0.052 -12.391 1.00 0.00 45 GLY A C 14
ATOM 18510 O O . GLY A 1 49 ? 73.311 -0.194 -11.874 1.00 0.00 45 GLY A O 14
ATOM 18514 N N . THR A 1 50 ? 74.569 0.668 -13.472 1.00 0.00 46 THR A N 14
ATOM 18515 C CA . THR A 1 50 ? 73.390 1.183 -14.239 1.00 0.00 46 THR A CA 14
ATOM 18516 C C . THR A 1 50 ? 73.375 0.611 -15.669 1.00 0.00 46 THR A C 14
ATOM 18517 O O . THR A 1 50 ? 72.557 0.997 -16.483 1.00 0.00 46 THR A O 14
ATOM 18528 N N . GLU A 1 51 ? 74.273 -0.307 -15.976 1.00 0.00 47 GLU A N 14
ATOM 18529 C CA . GLU A 1 51 ? 74.520 -0.712 -17.399 1.00 0.00 47 GLU A CA 14
ATOM 18530 C C . GLU A 1 51 ? 73.230 -1.151 -18.112 1.00 0.00 47 GLU A C 14
ATOM 18531 O O . GLU A 1 51 ? 73.141 -1.090 -19.324 1.00 0.00 47 GLU A O 14
ATOM 18543 N N . ASP A 1 52 ? 72.236 -1.592 -17.377 1.00 0.00 48 ASP A N 14
ATOM 18544 C CA . ASP A 1 52 ? 70.980 -2.083 -18.038 1.00 0.00 48 ASP A CA 14
ATOM 18545 C C . ASP A 1 52 ? 70.265 -0.928 -18.752 1.00 0.00 48 ASP A C 14
ATOM 18546 O O . ASP A 1 52 ? 70.052 -0.968 -19.951 1.00 0.00 48 ASP A O 14
ATOM 18555 N N . ARG A 1 53 ? 69.897 0.096 -18.023 1.00 0.00 49 ARG A N 14
ATOM 18556 C CA . ARG A 1 53 ? 69.252 1.292 -18.655 1.00 0.00 49 ARG A CA 14
ATOM 18557 C C . ARG A 1 53 ? 70.287 2.384 -18.977 1.00 0.00 49 ARG A C 14
ATOM 18558 O O . ARG A 1 53 ? 69.927 3.495 -19.320 1.00 0.00 49 ARG A O 14
ATOM 18579 N N . ASP A 1 54 ? 71.565 2.083 -18.871 1.00 0.00 50 ASP A N 14
ATOM 18580 C CA . ASP A 1 54 ? 72.613 3.159 -18.957 1.00 0.00 50 ASP A CA 14
ATOM 18581 C C . ASP A 1 54 ? 72.517 3.935 -20.280 1.00 0.00 50 ASP A C 14
ATOM 18582 O O . ASP A 1 54 ? 71.799 3.554 -21.186 1.00 0.00 50 ASP A O 14
ATOM 18591 N N . THR A 1 55 ? 73.244 5.020 -20.379 1.00 0.00 51 THR A N 14
ATOM 18592 C CA . THR A 1 55 ? 73.308 5.787 -21.662 1.00 0.00 51 THR A CA 14
ATOM 18593 C C . THR A 1 55 ? 74.266 5.091 -22.630 1.00 0.00 51 THR A C 14
ATOM 18594 O O . THR A 1 55 ? 75.049 4.247 -22.235 1.00 0.00 51 THR A O 14
ATOM 18605 N N . GLN A 1 56 ? 74.210 5.440 -23.893 1.00 0.00 52 GLN A N 14
ATOM 18606 C CA . GLN A 1 56 ? 75.109 4.779 -24.895 1.00 0.00 52 GLN A CA 14
ATOM 18607 C C . GLN A 1 56 ? 76.543 5.341 -24.810 1.00 0.00 52 GLN A C 14
ATOM 18608 O O . GLN A 1 56 ? 77.396 4.980 -25.599 1.00 0.00 52 GLN A O 14
ATOM 18622 N N . PHE A 1 57 ? 76.812 6.217 -23.865 1.00 0.00 53 PHE A N 14
ATOM 18623 C CA . PHE A 1 57 ? 78.227 6.567 -23.539 1.00 0.00 53 PHE A CA 14
ATOM 18624 C C . PHE A 1 57 ? 78.687 5.750 -22.326 1.00 0.00 53 PHE A C 14
ATOM 18625 O O . PHE A 1 57 ? 77.901 5.430 -21.454 1.00 0.00 53 PHE A O 14
ATOM 18642 N N . GLN A 1 58 ? 79.952 5.413 -22.267 1.00 0.00 54 GLN A N 14
ATOM 18643 C CA . GLN A 1 58 ? 80.446 4.515 -21.169 1.00 0.00 54 GLN A CA 14
ATOM 18644 C C . GLN A 1 58 ? 80.329 5.208 -19.803 1.00 0.00 54 GLN A C 14
ATOM 18645 O O . GLN A 1 58 ? 80.555 6.397 -19.679 1.00 0.00 54 GLN A O 14
ATOM 18659 N N . ILE A 1 59 ? 79.975 4.463 -18.781 1.00 0.00 55 ILE A N 14
ATOM 18660 C CA . ILE A 1 59 ? 79.899 5.045 -17.403 1.00 0.00 55 ILE A CA 14
ATOM 18661 C C . ILE A 1 59 ? 80.943 4.369 -16.505 1.00 0.00 55 ILE A C 14
ATOM 18662 O O . ILE A 1 59 ? 81.100 3.162 -16.526 1.00 0.00 55 ILE A O 14
ATOM 18678 N N . ALA A 1 60 ? 81.655 5.142 -15.719 1.00 0.00 56 ALA A N 14
ATOM 18679 C CA . ALA A 1 60 ? 82.709 4.553 -14.833 1.00 0.00 56 ALA A CA 14
ATOM 18680 C C . ALA A 1 60 ? 82.053 3.722 -13.713 1.00 0.00 56 ALA A C 14
ATOM 18681 O O . ALA A 1 60 ? 81.125 4.189 -13.081 1.00 0.00 56 ALA A O 14
ATOM 18688 N N . PRO A 1 61 ? 82.550 2.515 -13.493 1.00 0.00 57 PRO A N 14
ATOM 18689 C CA . PRO A 1 61 ? 81.976 1.648 -12.430 1.00 0.00 57 PRO A CA 14
ATOM 18690 C C . PRO A 1 61 ? 82.304 2.218 -11.046 1.00 0.00 57 PRO A C 14
ATOM 18691 O O . PRO A 1 61 ? 83.370 2.764 -10.830 1.00 0.00 57 PRO A O 14
ATOM 18702 N N . GLN A 1 62 ? 81.393 2.092 -10.111 1.00 0.00 58 GLN A N 14
ATOM 18703 C CA . GLN A 1 62 ? 81.650 2.603 -8.730 1.00 0.00 58 GLN A CA 14
ATOM 18704 C C . GLN A 1 62 ? 82.086 1.454 -7.816 1.00 0.00 58 GLN A C 14
ATOM 18705 O O . GLN A 1 62 ? 81.299 0.588 -7.479 1.00 0.00 58 GLN A O 14
ATOM 18719 N N . SER A 1 63 ? 83.333 1.446 -7.415 1.00 0.00 59 SER A N 14
ATOM 18720 C CA . SER A 1 63 ? 83.836 0.360 -6.519 1.00 0.00 59 SER A CA 14
ATOM 18721 C C . SER A 1 63 ? 83.863 0.839 -5.064 1.00 0.00 59 SER A C 14
ATOM 18722 O O . SER A 1 63 ? 83.648 0.070 -4.146 1.00 0.00 59 SER A O 14
ATOM 18730 N N . GLN A 1 64 ? 84.127 2.109 -4.851 1.00 0.00 60 GLN A N 14
ATOM 18731 C CA . GLN A 1 64 ? 84.192 2.651 -3.453 1.00 0.00 60 GLN A CA 14
ATOM 18732 C C . GLN A 1 64 ? 82.835 2.511 -2.755 1.00 0.00 60 GLN A C 14
ATOM 18733 O O . GLN A 1 64 ? 81.796 2.569 -3.387 1.00 0.00 60 GLN A O 14
ATOM 18747 N N . ILE A 1 65 ? 82.842 2.327 -1.457 1.00 0.00 61 ILE A N 14
ATOM 18748 C CA . ILE A 1 65 ? 81.559 2.196 -0.698 1.00 0.00 61 ILE A CA 14
ATOM 18749 C C . ILE A 1 65 ? 81.179 3.551 -0.089 1.00 0.00 61 ILE A C 14
ATOM 18750 O O . ILE A 1 65 ? 82.032 4.306 0.337 1.00 0.00 61 ILE A O 14
ATOM 18766 N N . TYR A 1 66 ? 79.904 3.857 -0.047 1.00 0.00 62 TYR A N 14
ATOM 18767 C CA . TYR A 1 66 ? 79.460 5.172 0.509 1.00 0.00 62 TYR A CA 14
ATOM 18768 C C . TYR A 1 66 ? 79.092 5.027 1.987 1.00 0.00 62 TYR A C 14
ATOM 18769 O O . TYR A 1 66 ? 78.149 4.338 2.331 1.00 0.00 62 TYR A O 14
ATOM 18787 N N . ASP A 1 67 ? 79.836 5.669 2.860 1.00 0.00 63 ASP A N 14
ATOM 18788 C CA . ASP A 1 67 ? 79.509 5.637 4.330 1.00 0.00 63 ASP A CA 14
ATOM 18789 C C . ASP A 1 67 ? 78.041 6.008 4.590 1.00 0.00 63 ASP A C 14
ATOM 18790 O O . ASP A 1 67 ? 77.378 5.402 5.412 1.00 0.00 63 ASP A O 14
ATOM 18799 N N . TYR A 1 68 ? 77.536 6.999 3.894 1.00 0.00 64 TYR A N 14
ATOM 18800 C CA . TYR A 1 68 ? 76.148 7.488 4.163 1.00 0.00 64 TYR A CA 14
ATOM 18801 C C . TYR A 1 68 ? 75.548 8.102 2.897 1.00 0.00 64 TYR A C 14
ATOM 18802 O O . TYR A 1 68 ? 76.165 8.925 2.245 1.00 0.00 64 TYR A O 14
ATOM 18820 N N . ILE A 1 69 ? 74.350 7.706 2.545 1.00 0.00 65 ILE A N 14
ATOM 18821 C CA . ILE A 1 69 ? 73.619 8.395 1.431 1.00 0.00 65 ILE A CA 14
ATOM 18822 C C . ILE A 1 69 ? 72.206 8.776 1.894 1.00 0.00 65 ILE A C 14
ATOM 18823 O O . ILE A 1 69 ? 71.460 7.948 2.387 1.00 0.00 65 ILE A O 14
ATOM 18839 N N . LEU A 1 70 ? 71.844 10.027 1.737 1.00 0.00 66 LEU A N 14
ATOM 18840 C CA . LEU A 1 70 ? 70.456 10.469 2.082 1.00 0.00 66 LEU A CA 14
ATOM 18841 C C . LEU A 1 70 ? 69.550 10.344 0.854 1.00 0.00 66 LEU A C 14
ATOM 18842 O O . LEU A 1 70 ? 69.935 10.696 -0.246 1.00 0.00 66 LEU A O 14
ATOM 18858 N N . PHE A 1 71 ? 68.352 9.846 1.037 1.00 0.00 67 PHE A N 14
ATOM 18859 C CA . PHE A 1 71 ? 67.451 9.596 -0.129 1.00 0.00 67 PHE A CA 14
ATOM 18860 C C . PHE A 1 71 ? 66.017 10.029 0.193 1.00 0.00 67 PHE A C 14
ATOM 18861 O O . PHE A 1 71 ? 65.480 9.696 1.232 1.00 0.00 67 PHE A O 14
ATOM 18878 N N . ARG A 1 72 ? 65.401 10.771 -0.695 1.00 0.00 68 ARG A N 14
ATOM 18879 C CA . ARG A 1 72 ? 63.957 11.125 -0.517 1.00 0.00 68 ARG A CA 14
ATOM 18880 C C . ARG A 1 72 ? 63.065 10.089 -1.213 1.00 0.00 68 ARG A C 14
ATOM 18881 O O . ARG A 1 72 ? 63.458 9.467 -2.186 1.00 0.00 68 ARG A O 14
ATOM 18902 N N . GLY A 1 73 ? 61.863 9.901 -0.723 1.00 0.00 69 GLY A N 14
ATOM 18903 C CA . GLY A 1 73 ? 60.914 8.946 -1.377 1.00 0.00 69 GLY A CA 14
ATOM 18904 C C . GLY A 1 73 ? 60.633 9.372 -2.829 1.00 0.00 69 GLY A C 14
ATOM 18905 O O . GLY A 1 73 ? 60.279 8.556 -3.660 1.00 0.00 69 GLY A O 14
ATOM 18909 N N . SER A 1 74 ? 60.788 10.640 -3.136 1.00 0.00 70 SER A N 14
ATOM 18910 C CA . SER A 1 74 ? 60.454 11.133 -4.512 1.00 0.00 70 SER A CA 14
ATOM 18911 C C . SER A 1 74 ? 61.415 10.548 -5.556 1.00 0.00 70 SER A C 14
ATOM 18912 O O . SER A 1 74 ? 60.999 10.152 -6.629 1.00 0.00 70 SER A O 14
ATOM 18920 N N . ASP A 1 75 ? 62.690 10.491 -5.251 1.00 0.00 71 ASP A N 14
ATOM 18921 C CA . ASP A 1 75 ? 63.686 10.024 -6.274 1.00 0.00 71 ASP A CA 14
ATOM 18922 C C . ASP A 1 75 ? 63.751 8.492 -6.316 1.00 0.00 71 ASP A C 14
ATOM 18923 O O . ASP A 1 75 ? 63.975 7.908 -7.360 1.00 0.00 71 ASP A O 14
ATOM 18932 N N . ILE A 1 76 ? 63.560 7.837 -5.195 1.00 0.00 72 ILE A N 14
ATOM 18933 C CA . ILE A 1 76 ? 63.544 6.339 -5.191 1.00 0.00 72 ILE A CA 14
ATOM 18934 C C . ILE A 1 76 ? 62.104 5.831 -5.043 1.00 0.00 72 ILE A C 14
ATOM 18935 O O . ILE A 1 76 ? 61.342 6.316 -4.227 1.00 0.00 72 ILE A O 14
ATOM 18951 N N . LYS A 1 77 ? 61.740 4.851 -5.836 1.00 0.00 73 LYS A N 14
ATOM 18952 C CA . LYS A 1 77 ? 60.299 4.500 -5.996 1.00 0.00 73 LYS A CA 14
ATOM 18953 C C . LYS A 1 77 ? 59.959 3.148 -5.354 1.00 0.00 73 LYS A C 14
ATOM 18954 O O . LYS A 1 77 ? 58.794 2.826 -5.196 1.00 0.00 73 LYS A O 14
ATOM 18973 N N . ASP A 1 78 ? 60.937 2.348 -4.980 1.00 0.00 74 ASP A N 14
ATOM 18974 C CA . ASP A 1 78 ? 60.598 1.016 -4.380 1.00 0.00 74 ASP A CA 14
ATOM 18975 C C . ASP A 1 78 ? 61.635 0.597 -3.334 1.00 0.00 74 ASP A C 14
ATOM 18976 O O . ASP A 1 78 ? 62.825 0.636 -3.571 1.00 0.00 74 ASP A O 14
ATOM 18985 N N . ILE A 1 79 ? 61.171 0.195 -2.173 1.00 0.00 75 ILE A N 14
ATOM 18986 C CA . ILE A 1 79 ? 62.093 -0.302 -1.105 1.00 0.00 75 ILE A CA 14
ATOM 18987 C C . ILE A 1 79 ? 61.560 -1.624 -0.528 1.00 0.00 75 ILE A C 14
ATOM 18988 O O . ILE A 1 79 ? 60.368 -1.795 -0.354 1.00 0.00 75 ILE A O 14
ATOM 19004 N N . ARG A 1 80 ? 62.436 -2.555 -0.234 1.00 0.00 76 ARG A N 14
ATOM 19005 C CA . ARG A 1 80 ? 61.991 -3.859 0.352 1.00 0.00 76 ARG A CA 14
ATOM 19006 C C . ARG A 1 80 ? 63.041 -4.386 1.335 1.00 0.00 76 ARG A C 14
ATOM 19007 O O . ARG A 1 80 ? 64.224 -4.383 1.052 1.00 0.00 76 ARG A O 14
ATOM 19028 N N . VAL A 1 81 ? 62.611 -4.839 2.489 1.00 0.00 77 VAL A N 14
ATOM 19029 C CA . VAL A 1 81 ? 63.573 -5.392 3.499 1.00 0.00 77 VAL A CA 14
ATOM 19030 C C . VAL A 1 81 ? 63.804 -6.884 3.227 1.00 0.00 77 VAL A C 14
ATOM 19031 O O . VAL A 1 81 ? 62.901 -7.592 2.822 1.00 0.00 77 VAL A O 14
ATOM 19044 N N . VAL A 1 82 ? 65.007 -7.362 3.448 1.00 0.00 78 VAL A N 14
ATOM 19045 C CA . VAL A 1 82 ? 65.300 -8.808 3.194 1.00 0.00 78 VAL A CA 14
ATOM 19046 C C . VAL A 1 82 ? 65.116 -9.610 4.490 1.00 0.00 78 VAL A C 14
ATOM 19047 O O . VAL A 1 82 ? 65.681 -9.280 5.516 1.00 0.00 78 VAL A O 14
ATOM 19060 N N . ASN A 1 83 ? 64.327 -10.656 4.440 1.00 0.00 79 ASN A N 14
ATOM 19061 C CA . ASN A 1 83 ? 64.090 -11.486 5.661 1.00 0.00 79 ASN A CA 14
ATOM 19062 C C . ASN A 1 83 ? 63.825 -12.942 5.267 1.00 0.00 79 ASN A C 14
ATOM 19063 O O . ASN A 1 83 ? 63.891 -13.299 4.104 1.00 0.00 79 ASN A O 14
ATOM 19074 N N . ASN A 1 84 ? 63.527 -13.781 6.229 1.00 0.00 80 ASN A N 14
ATOM 19075 C CA . ASN A 1 84 ? 63.233 -15.215 5.921 1.00 0.00 80 ASN A CA 14
ATOM 19076 C C . ASN A 1 84 ? 61.749 -15.388 5.586 1.00 0.00 80 ASN A C 14
ATOM 19077 O O . ASN A 1 84 ? 60.964 -14.468 5.728 1.00 0.00 80 ASN A O 14
ATOM 19088 N N . HIS A 1 85 ? 61.363 -16.560 5.144 1.00 0.00 81 HIS A N 14
ATOM 19089 C CA . HIS A 1 85 ? 59.933 -16.800 4.782 1.00 0.00 81 HIS A CA 14
ATOM 19090 C C . HIS A 1 85 ? 59.204 -17.498 5.934 1.00 0.00 81 HIS A C 14
ATOM 19091 O O . HIS A 1 85 ? 59.689 -18.468 6.487 1.00 0.00 81 HIS A O 14
ATOM 19105 N N . THR A 1 86 ? 58.043 -17.007 6.295 1.00 0.00 82 THR A N 14
ATOM 19106 C CA . THR A 1 86 ? 57.270 -17.627 7.416 1.00 0.00 82 THR A CA 14
ATOM 19107 C C . THR A 1 86 ? 55.778 -17.693 7.061 1.00 0.00 82 THR A C 14
ATOM 19108 O O . THR A 1 86 ? 55.324 -17.042 6.137 1.00 0.00 82 THR A O 14
ATOM 19119 N N . LEU A 1 87 ? 55.019 -18.474 7.791 1.00 0.00 83 LEU A N 14
ATOM 19120 C CA . LEU A 1 87 ? 53.555 -18.589 7.509 1.00 0.00 83 LEU A CA 14
ATOM 19121 C C . LEU A 1 87 ? 52.760 -17.660 8.445 1.00 0.00 83 LEU A C 14
ATOM 19122 O O . LEU A 1 87 ? 52.685 -17.920 9.632 1.00 0.00 83 LEU A O 14
ATOM 19138 N N . PRO A 1 88 ? 52.188 -16.602 7.893 1.00 0.00 84 PRO A N 14
ATOM 19139 C CA . PRO A 1 88 ? 51.384 -15.663 8.723 1.00 0.00 84 PRO A CA 14
ATOM 19140 C C . PRO A 1 88 ? 50.099 -16.343 9.206 1.00 0.00 84 PRO A C 14
ATOM 19141 O O . PRO A 1 88 ? 49.784 -16.210 10.376 1.00 0.00 84 PRO A O 14
ATOM 19153 N N . GLY A 1 1 ? 61.368 -17.237 29.712 1.00 0.00 -3 GLY A N 15
ATOM 19154 C CA . GLY A 1 1 ? 60.090 -17.921 30.060 1.00 0.00 -3 GLY A CA 15
ATOM 19155 C C . GLY A 1 1 ? 59.604 -18.737 28.860 1.00 0.00 -3 GLY A C 15
ATOM 19156 O O . GLY A 1 1 ? 60.282 -19.637 28.399 1.00 0.00 -3 GLY A O 15
ATOM 19162 N N . ALA A 1 2 ? 58.433 -18.429 28.356 1.00 0.00 -2 ALA A N 15
ATOM 19163 C CA . ALA A 1 2 ? 57.890 -19.184 27.181 1.00 0.00 -2 ALA A CA 15
ATOM 19164 C C . ALA A 1 2 ? 58.730 -18.900 25.932 1.00 0.00 -2 ALA A C 15
ATOM 19165 O O . ALA A 1 2 ? 58.907 -19.758 25.087 1.00 0.00 -2 ALA A O 15
ATOM 19172 N N . MET A 1 3 ? 59.249 -17.701 25.815 1.00 0.00 -1 MET A N 15
ATOM 19173 C CA . MET A 1 3 ? 60.085 -17.347 24.626 1.00 0.00 -1 MET A CA 15
ATOM 19174 C C . MET A 1 3 ? 61.476 -16.889 25.075 1.00 0.00 -1 MET A C 15
ATOM 19175 O O . MET A 1 3 ? 61.634 -16.313 26.136 1.00 0.00 -1 MET A O 15
ATOM 19189 N N . ALA A 1 4 ? 62.481 -17.144 24.273 1.00 0.00 0 ALA A N 15
ATOM 19190 C CA . ALA A 1 4 ? 63.871 -16.730 24.640 1.00 0.00 0 ALA A CA 15
ATOM 19191 C C . ALA A 1 4 ? 64.373 -15.645 23.680 1.00 0.00 0 ALA A C 15
ATOM 19192 O O . ALA A 1 4 ? 65.550 -15.571 23.378 1.00 0.00 0 ALA A O 15
ATOM 19199 N N . MET A 1 5 ? 63.486 -14.804 23.203 1.00 0.00 1 MET A N 15
ATOM 19200 C CA . MET A 1 5 ? 63.898 -13.725 22.252 1.00 0.00 1 MET A CA 15
ATOM 19201 C C . MET A 1 5 ? 64.145 -12.418 23.011 1.00 0.00 1 MET A C 15
ATOM 19202 O O . MET A 1 5 ? 63.374 -12.037 23.872 1.00 0.00 1 MET A O 15
ATOM 19216 N N . SER A 1 6 ? 65.216 -11.731 22.692 1.00 0.00 2 SER A N 15
ATOM 19217 C CA . SER A 1 6 ? 65.527 -10.442 23.392 1.00 0.00 2 SER A CA 15
ATOM 19218 C C . SER A 1 6 ? 64.491 -9.372 23.028 1.00 0.00 2 SER A C 15
ATOM 19219 O O . SER A 1 6 ? 64.176 -8.509 23.827 1.00 0.00 2 SER A O 15
ATOM 19227 N N . GLY A 1 7 ? 63.962 -9.426 21.828 1.00 0.00 3 GLY A N 15
ATOM 19228 C CA . GLY A 1 7 ? 62.948 -8.416 21.401 1.00 0.00 3 GLY A CA 15
ATOM 19229 C C . GLY A 1 7 ? 61.902 -9.086 20.508 1.00 0.00 3 GLY A C 15
ATOM 19230 O O . GLY A 1 7 ? 62.028 -10.245 20.155 1.00 0.00 3 GLY A O 15
ATOM 19234 N N . GLY A 1 8 ? 60.871 -8.362 20.140 1.00 0.00 4 GLY A N 15
ATOM 19235 C CA . GLY A 1 8 ? 59.804 -8.944 19.270 1.00 0.00 4 GLY A CA 15
ATOM 19236 C C . GLY A 1 8 ? 59.879 -8.318 17.877 1.00 0.00 4 GLY A C 15
ATOM 19237 O O . GLY A 1 8 ? 59.745 -8.997 16.876 1.00 0.00 4 GLY A O 15
ATOM 19241 N N . LEU A 1 9 ? 60.094 -7.025 17.808 1.00 0.00 5 LEU A N 15
ATOM 19242 C CA . LEU A 1 9 ? 60.165 -6.339 16.479 1.00 0.00 5 LEU A CA 15
ATOM 19243 C C . LEU A 1 9 ? 61.550 -6.553 15.846 1.00 0.00 5 LEU A C 15
ATOM 19244 O O . LEU A 1 9 ? 62.493 -6.875 16.543 1.00 0.00 5 LEU A O 15
ATOM 19260 N N . PRO A 1 10 ? 61.634 -6.368 14.540 1.00 0.00 6 PRO A N 15
ATOM 19261 C CA . PRO A 1 10 ? 62.931 -6.545 13.830 1.00 0.00 6 PRO A CA 15
ATOM 19262 C C . PRO A 1 10 ? 63.946 -5.493 14.297 1.00 0.00 6 PRO A C 15
ATOM 19263 O O . PRO A 1 10 ? 63.648 -4.314 14.349 1.00 0.00 6 PRO A O 15
ATOM 19274 N N . GLU A 1 11 ? 65.140 -5.918 14.637 1.00 0.00 7 GLU A N 15
ATOM 19275 C CA . GLU A 1 11 ? 66.191 -4.949 15.095 1.00 0.00 7 GLU A CA 15
ATOM 19276 C C . GLU A 1 11 ? 66.576 -3.997 13.957 1.00 0.00 7 GLU A C 15
ATOM 19277 O O . GLU A 1 11 ? 66.636 -4.386 12.806 1.00 0.00 7 GLU A O 15
ATOM 19289 N N . LEU A 1 12 ? 66.835 -2.750 14.277 1.00 0.00 8 LEU A N 15
ATOM 19290 C CA . LEU A 1 12 ? 67.251 -1.764 13.225 1.00 0.00 8 LEU A CA 15
ATOM 19291 C C . LEU A 1 12 ? 68.603 -2.161 12.622 1.00 0.00 8 LEU A C 15
ATOM 19292 O O . LEU A 1 12 ? 69.239 -3.096 13.073 1.00 0.00 8 LEU A O 15
ATOM 19308 N N . GLY A 1 13 ? 69.043 -1.454 11.608 1.00 0.00 9 GLY A N 15
ATOM 19309 C CA . GLY A 1 13 ? 70.353 -1.787 10.965 1.00 0.00 9 GLY A CA 15
ATOM 19310 C C . GLY A 1 13 ? 70.213 -2.942 9.960 1.00 0.00 9 GLY A C 15
ATOM 19311 O O . GLY A 1 13 ? 71.176 -3.322 9.320 1.00 0.00 9 GLY A O 15
ATOM 19315 N N . SER A 1 14 ? 69.031 -3.504 9.811 1.00 0.00 10 SER A N 15
ATOM 19316 C CA . SER A 1 14 ? 68.852 -4.668 8.876 1.00 0.00 10 SER A CA 15
ATOM 19317 C C . SER A 1 14 ? 69.229 -4.268 7.445 1.00 0.00 10 SER A C 15
ATOM 19318 O O . SER A 1 14 ? 69.254 -3.099 7.110 1.00 0.00 10 SER A O 15
ATOM 19326 N N . LYS A 1 15 ? 69.523 -5.232 6.607 1.00 0.00 11 LYS A N 15
ATOM 19327 C CA . LYS A 1 15 ? 69.910 -4.913 5.196 1.00 0.00 11 LYS A CA 15
ATOM 19328 C C . LYS A 1 15 ? 68.660 -4.661 4.338 1.00 0.00 11 LYS A C 15
ATOM 19329 O O . LYS A 1 15 ? 67.752 -5.474 4.288 1.00 0.00 11 LYS A O 15
ATOM 19348 N N . ILE A 1 16 ? 68.612 -3.536 3.665 1.00 0.00 12 ILE A N 15
ATOM 19349 C CA . ILE A 1 16 ? 67.437 -3.222 2.795 1.00 0.00 12 ILE A CA 15
ATOM 19350 C C . ILE A 1 16 ? 67.899 -3.017 1.348 1.00 0.00 12 ILE A C 15
ATOM 19351 O O . ILE A 1 16 ? 68.971 -2.493 1.097 1.00 0.00 12 ILE A O 15
ATOM 19367 N N . SER A 1 17 ? 67.089 -3.431 0.403 1.00 0.00 13 SER A N 15
ATOM 19368 C CA . SER A 1 17 ? 67.398 -3.188 -1.035 1.00 0.00 13 SER A CA 15
ATOM 19369 C C . SER A 1 17 ? 66.537 -2.033 -1.553 1.00 0.00 13 SER A C 15
ATOM 19370 O O . SER A 1 17 ? 65.359 -1.950 -1.258 1.00 0.00 13 SER A O 15
ATOM 19378 N N . LEU A 1 18 ? 67.118 -1.147 -2.320 1.00 0.00 14 LEU A N 15
ATOM 19379 C CA . LEU A 1 18 ? 66.414 0.117 -2.692 1.00 0.00 14 LEU A CA 15
ATOM 19380 C C . LEU A 1 18 ? 66.571 0.384 -4.194 1.00 0.00 14 LEU A C 15
ATOM 19381 O O . LEU A 1 18 ? 67.672 0.453 -4.704 1.00 0.00 14 LEU A O 15
ATOM 19397 N N . ILE A 1 19 ? 65.475 0.532 -4.903 1.00 0.00 15 ILE A N 15
ATOM 19398 C CA . ILE A 1 19 ? 65.547 0.731 -6.386 1.00 0.00 15 ILE A CA 15
ATOM 19399 C C . ILE A 1 19 ? 65.288 2.207 -6.722 1.00 0.00 15 ILE A C 15
ATOM 19400 O O . ILE A 1 19 ? 64.229 2.742 -6.425 1.00 0.00 15 ILE A O 15
ATOM 19416 N N . SER A 1 20 ? 66.252 2.855 -7.339 1.00 0.00 16 SER A N 15
ATOM 19417 C CA . SER A 1 20 ? 66.138 4.322 -7.617 1.00 0.00 16 SER A CA 15
ATOM 19418 C C . SER A 1 20 ? 65.596 4.589 -9.028 1.00 0.00 16 SER A C 15
ATOM 19419 O O . SER A 1 20 ? 65.699 3.754 -9.913 1.00 0.00 16 SER A O 15
ATOM 19427 N N . LYS A 1 21 ? 65.036 5.766 -9.233 1.00 0.00 17 LYS A N 15
ATOM 19428 C CA . LYS A 1 21 ? 64.295 6.086 -10.505 1.00 0.00 17 LYS A CA 15
ATOM 19429 C C . LYS A 1 21 ? 65.135 5.819 -11.764 1.00 0.00 17 LYS A C 15
ATOM 19430 O O . LYS A 1 21 ? 64.601 5.762 -12.859 1.00 0.00 17 LYS A O 15
ATOM 19449 N N . ALA A 1 22 ? 66.430 5.656 -11.631 1.00 0.00 18 ALA A N 15
ATOM 19450 C CA . ALA A 1 22 ? 67.282 5.375 -12.828 1.00 0.00 18 ALA A CA 15
ATOM 19451 C C . ALA A 1 22 ? 67.382 3.863 -13.072 1.00 0.00 18 ALA A C 15
ATOM 19452 O O . ALA A 1 22 ? 68.296 3.399 -13.727 1.00 0.00 18 ALA A O 15
ATOM 19459 N N . ASP A 1 23 ? 66.445 3.091 -12.551 1.00 0.00 19 ASP A N 15
ATOM 19460 C CA . ASP A 1 23 ? 66.480 1.598 -12.703 1.00 0.00 19 ASP A CA 15
ATOM 19461 C C . ASP A 1 23 ? 67.799 1.046 -12.156 1.00 0.00 19 ASP A C 15
ATOM 19462 O O . ASP A 1 23 ? 68.352 0.095 -12.678 1.00 0.00 19 ASP A O 15
ATOM 19471 N N . ILE A 1 24 ? 68.299 1.647 -11.103 1.00 0.00 20 ILE A N 15
ATOM 19472 C CA . ILE A 1 24 ? 69.577 1.158 -10.490 1.00 0.00 20 ILE A CA 15
ATOM 19473 C C . ILE A 1 24 ? 69.270 0.454 -9.169 1.00 0.00 20 ILE A C 15
ATOM 19474 O O . ILE A 1 24 ? 68.330 0.806 -8.481 1.00 0.00 20 ILE A O 15
ATOM 19490 N N . ARG A 1 25 ? 70.056 -0.530 -8.809 1.00 0.00 21 ARG A N 15
ATOM 19491 C CA . ARG A 1 25 ? 69.823 -1.238 -7.515 1.00 0.00 21 ARG A CA 15
ATOM 19492 C C . ARG A 1 25 ? 70.893 -0.837 -6.493 1.00 0.00 21 ARG A C 15
ATOM 19493 O O . ARG A 1 25 ? 72.076 -1.046 -6.700 1.00 0.00 21 ARG A O 15
ATOM 19514 N N . TYR A 1 26 ? 70.472 -0.267 -5.393 1.00 0.00 22 TYR A N 15
ATOM 19515 C CA . TYR A 1 26 ? 71.414 0.065 -4.285 1.00 0.00 22 TYR A CA 15
ATOM 19516 C C . TYR A 1 26 ? 71.092 -0.811 -3.075 1.00 0.00 22 TYR A C 15
ATOM 19517 O O . TYR A 1 26 ? 69.966 -1.232 -2.898 1.00 0.00 22 TYR A O 15
ATOM 19535 N N . GLU A 1 27 ? 72.063 -1.090 -2.245 1.00 0.00 23 GLU A N 15
ATOM 19536 C CA . GLU A 1 27 ? 71.782 -1.867 -0.999 1.00 0.00 23 GLU A CA 15
ATOM 19537 C C . GLU A 1 27 ? 72.622 -1.317 0.150 1.00 0.00 23 GLU A C 15
ATOM 19538 O O . GLU A 1 27 ? 73.772 -0.975 -0.034 1.00 0.00 23 GLU A O 15
ATOM 19550 N N . GLY A 1 28 ? 72.061 -1.237 1.332 1.00 0.00 24 GLY A N 15
ATOM 19551 C CA . GLY A 1 28 ? 72.812 -0.622 2.470 1.00 0.00 24 GLY A CA 15
ATOM 19552 C C . GLY A 1 28 ? 72.118 -0.930 3.797 1.00 0.00 24 GLY A C 15
ATOM 19553 O O . GLY A 1 28 ? 71.025 -1.465 3.829 1.00 0.00 24 GLY A O 15
ATOM 19557 N N . ARG A 1 29 ? 72.757 -0.593 4.894 1.00 0.00 25 ARG A N 15
ATOM 19558 C CA . ARG A 1 29 ? 72.151 -0.854 6.240 1.00 0.00 25 ARG A CA 15
ATOM 19559 C C . ARG A 1 29 ? 71.197 0.280 6.629 1.00 0.00 25 ARG A C 15
ATOM 19560 O O . ARG A 1 29 ? 71.486 1.442 6.407 1.00 0.00 25 ARG A O 15
ATOM 19581 N N . LEU A 1 30 ? 70.066 -0.049 7.209 1.00 0.00 26 LEU A N 15
ATOM 19582 C CA . LEU A 1 30 ? 69.130 1.015 7.704 1.00 0.00 26 LEU A CA 15
ATOM 19583 C C . LEU A 1 30 ? 69.762 1.793 8.863 1.00 0.00 26 LEU A C 15
ATOM 19584 O O . LEU A 1 30 ? 70.035 1.238 9.912 1.00 0.00 26 LEU A O 15
ATOM 19600 N N . TYR A 1 31 ? 69.996 3.070 8.680 1.00 0.00 27 TYR A N 15
ATOM 19601 C CA . TYR A 1 31 ? 70.583 3.893 9.779 1.00 0.00 27 TYR A CA 15
ATOM 19602 C C . TYR A 1 31 ? 69.492 4.701 10.487 1.00 0.00 27 TYR A C 15
ATOM 19603 O O . TYR A 1 31 ? 69.391 4.684 11.700 1.00 0.00 27 TYR A O 15
ATOM 19621 N N . THR A 1 32 ? 68.675 5.403 9.736 1.00 0.00 28 THR A N 15
ATOM 19622 C CA . THR A 1 32 ? 67.614 6.256 10.362 1.00 0.00 28 THR A CA 15
ATOM 19623 C C . THR A 1 32 ? 66.447 6.455 9.389 1.00 0.00 28 THR A C 15
ATOM 19624 O O . THR A 1 32 ? 66.610 6.363 8.187 1.00 0.00 28 THR A O 15
ATOM 19635 N N . VAL A 1 33 ? 65.272 6.727 9.908 1.00 0.00 29 VAL A N 15
ATOM 19636 C CA . VAL A 1 33 ? 64.080 6.931 9.028 1.00 0.00 29 VAL A CA 15
ATOM 19637 C C . VAL A 1 33 ? 63.191 8.051 9.595 1.00 0.00 29 VAL A C 15
ATOM 19638 O O . VAL A 1 33 ? 63.085 8.217 10.796 1.00 0.00 29 VAL A O 15
ATOM 19651 N N . ASP A 1 34 ? 62.558 8.816 8.737 1.00 0.00 30 ASP A N 15
ATOM 19652 C CA . ASP A 1 34 ? 61.643 9.896 9.209 1.00 0.00 30 ASP A CA 15
ATOM 19653 C C . ASP A 1 34 ? 60.281 9.764 8.506 1.00 0.00 30 ASP A C 15
ATOM 19654 O O . ASP A 1 34 ? 60.140 10.197 7.377 1.00 0.00 30 ASP A O 15
ATOM 19663 N N . PRO A 1 35 ? 59.317 9.166 9.188 1.00 0.00 31 PRO A N 15
ATOM 19664 C CA . PRO A 1 35 ? 57.988 8.910 8.562 1.00 0.00 31 PRO A CA 15
ATOM 19665 C C . PRO A 1 35 ? 57.328 10.221 8.115 1.00 0.00 31 PRO A C 15
ATOM 19666 O O . PRO A 1 35 ? 56.760 10.304 7.042 1.00 0.00 31 PRO A O 15
ATOM 19677 N N . GLN A 1 36 ? 57.414 11.248 8.922 1.00 0.00 32 GLN A N 15
ATOM 19678 C CA . GLN A 1 36 ? 56.623 12.489 8.641 1.00 0.00 32 GLN A CA 15
ATOM 19679 C C . GLN A 1 36 ? 57.331 13.341 7.581 1.00 0.00 32 GLN A C 15
ATOM 19680 O O . GLN A 1 36 ? 56.702 14.110 6.877 1.00 0.00 32 GLN A O 15
ATOM 19694 N N . GLU A 1 37 ? 58.631 13.211 7.461 1.00 0.00 33 GLU A N 15
ATOM 19695 C CA . GLU A 1 37 ? 59.357 13.909 6.355 1.00 0.00 33 GLU A CA 15
ATOM 19696 C C . GLU A 1 37 ? 59.383 13.051 5.076 1.00 0.00 33 GLU A C 15
ATOM 19697 O O . GLU A 1 37 ? 59.963 13.447 4.082 1.00 0.00 33 GLU A O 15
ATOM 19709 N N . CYS A 1 38 ? 58.761 11.880 5.085 1.00 0.00 34 CYS A N 15
ATOM 19710 C CA . CYS A 1 38 ? 58.814 10.960 3.893 1.00 0.00 34 CYS A CA 15
ATOM 19711 C C . CYS A 1 38 ? 60.260 10.762 3.407 1.00 0.00 34 CYS A C 15
ATOM 19712 O O . CYS A 1 38 ? 60.524 10.722 2.217 1.00 0.00 34 CYS A O 15
ATOM 19720 N N . THR A 1 39 ? 61.195 10.636 4.320 1.00 0.00 35 THR A N 15
ATOM 19721 C CA . THR A 1 39 ? 62.634 10.550 3.917 1.00 0.00 35 THR A CA 15
ATOM 19722 C C . THR A 1 39 ? 63.342 9.446 4.703 1.00 0.00 35 THR A C 15
ATOM 19723 O O . THR A 1 39 ? 62.940 9.097 5.794 1.00 0.00 35 THR A O 15
ATOM 19734 N N . ILE A 1 40 ? 64.395 8.897 4.150 1.00 0.00 36 ILE A N 15
ATOM 19735 C CA . ILE A 1 40 ? 65.182 7.860 4.887 1.00 0.00 36 ILE A CA 15
ATOM 19736 C C . ILE A 1 40 ? 66.678 8.042 4.608 1.00 0.00 36 ILE A C 15
ATOM 19737 O O . ILE A 1 40 ? 67.062 8.676 3.645 1.00 0.00 36 ILE A O 15
ATOM 19753 N N . ALA A 1 41 ? 67.520 7.489 5.445 1.00 0.00 37 ALA A N 15
ATOM 19754 C CA . ALA A 1 41 ? 68.990 7.556 5.195 1.00 0.00 37 ALA A CA 15
ATOM 19755 C C . ALA A 1 41 ? 69.628 6.198 5.487 1.00 0.00 37 ALA A C 15
ATOM 19756 O O . ALA A 1 41 ? 69.422 5.621 6.540 1.00 0.00 37 ALA A O 15
ATOM 19763 N N . LEU A 1 42 ? 70.399 5.691 4.558 1.00 0.00 38 LEU A N 15
ATOM 19764 C CA . LEU A 1 42 ? 71.039 4.356 4.746 1.00 0.00 38 LEU A CA 15
ATOM 19765 C C . LEU A 1 42 ? 72.544 4.532 4.938 1.00 0.00 38 LEU A C 15
ATOM 19766 O O . LEU A 1 42 ? 73.150 5.404 4.344 1.00 0.00 38 LEU A O 15
ATOM 19782 N N . SER A 1 43 ? 73.149 3.712 5.759 1.00 0.00 39 SER A N 15
ATOM 19783 C CA . SER A 1 43 ? 74.610 3.856 6.025 1.00 0.00 39 SER A CA 15
ATOM 19784 C C . SER A 1 43 ? 75.338 2.625 5.497 1.00 0.00 39 SER A C 15
ATOM 19785 O O . SER A 1 43 ? 74.766 1.555 5.420 1.00 0.00 39 SER A O 15
ATOM 19793 N N . SER A 1 44 ? 76.595 2.769 5.131 1.00 0.00 40 SER A N 15
ATOM 19794 C CA . SER A 1 44 ? 77.336 1.665 4.429 1.00 0.00 40 SER A CA 15
ATOM 19795 C C . SER A 1 44 ? 76.464 1.066 3.312 1.00 0.00 40 SER A C 15
ATOM 19796 O O . SER A 1 44 ? 75.770 0.082 3.505 1.00 0.00 40 SER A O 15
ATOM 19804 N N . VAL A 1 45 ? 76.493 1.678 2.154 1.00 0.00 41 VAL A N 15
ATOM 19805 C CA . VAL A 1 45 ? 75.656 1.202 1.013 1.00 0.00 41 VAL A CA 15
ATOM 19806 C C . VAL A 1 45 ? 76.500 1.167 -0.272 1.00 0.00 41 VAL A C 15
ATOM 19807 O O . VAL A 1 45 ? 77.423 1.944 -0.438 1.00 0.00 41 VAL A O 15
ATOM 19820 N N . ARG A 1 46 ? 76.186 0.272 -1.173 1.00 0.00 42 ARG A N 15
ATOM 19821 C CA . ARG A 1 46 ? 76.941 0.187 -2.461 1.00 0.00 42 ARG A CA 15
ATOM 19822 C C . ARG A 1 46 ? 75.966 0.011 -3.632 1.00 0.00 42 ARG A C 15
ATOM 19823 O O . ARG A 1 46 ? 74.879 -0.510 -3.465 1.00 0.00 42 ARG A O 15
ATOM 19844 N N . SER A 1 47 ? 76.350 0.443 -4.807 1.00 0.00 43 SER A N 15
ATOM 19845 C CA . SER A 1 47 ? 75.481 0.253 -6.007 1.00 0.00 43 SER A CA 15
ATOM 19846 C C . SER A 1 47 ? 76.062 -0.857 -6.887 1.00 0.00 43 SER A C 15
ATOM 19847 O O . SER A 1 47 ? 77.235 -0.844 -7.213 1.00 0.00 43 SER A O 15
ATOM 19855 N N . PHE A 1 48 ? 75.252 -1.813 -7.274 1.00 0.00 44 PHE A N 15
ATOM 19856 C CA . PHE A 1 48 ? 75.807 -3.029 -7.949 1.00 0.00 44 PHE A CA 15
ATOM 19857 C C . PHE A 1 48 ? 76.025 -2.779 -9.443 1.00 0.00 44 PHE A C 15
ATOM 19858 O O . PHE A 1 48 ? 77.000 -3.235 -10.012 1.00 0.00 44 PHE A O 15
ATOM 19875 N N . GLY A 1 49 ? 75.133 -2.062 -10.084 1.00 0.00 45 GLY A N 15
ATOM 19876 C CA . GLY A 1 49 ? 75.321 -1.760 -11.533 1.00 0.00 45 GLY A CA 15
ATOM 19877 C C . GLY A 1 49 ? 74.028 -1.199 -12.122 1.00 0.00 45 GLY A C 15
ATOM 19878 O O . GLY A 1 49 ? 73.011 -1.126 -11.455 1.00 0.00 45 GLY A O 15
ATOM 19882 N N . THR A 1 50 ? 74.066 -0.800 -13.368 1.00 0.00 46 THR A N 15
ATOM 19883 C CA . THR A 1 50 ? 72.803 -0.456 -14.097 1.00 0.00 46 THR A CA 15
ATOM 19884 C C . THR A 1 50 ? 72.606 -1.392 -15.307 1.00 0.00 46 THR A C 15
ATOM 19885 O O . THR A 1 50 ? 71.656 -1.247 -16.053 1.00 0.00 46 THR A O 15
ATOM 19896 N N . GLU A 1 51 ? 73.491 -2.350 -15.496 1.00 0.00 47 GLU A N 15
ATOM 19897 C CA . GLU A 1 51 ? 73.590 -3.068 -16.810 1.00 0.00 47 GLU A CA 15
ATOM 19898 C C . GLU A 1 51 ? 72.262 -3.724 -17.212 1.00 0.00 47 GLU A C 15
ATOM 19899 O O . GLU A 1 51 ? 71.937 -3.800 -18.382 1.00 0.00 47 GLU A O 15
ATOM 19911 N N . ASP A 1 52 ? 71.495 -4.197 -16.259 1.00 0.00 48 ASP A N 15
ATOM 19912 C CA . ASP A 1 52 ? 70.232 -4.932 -16.608 1.00 0.00 48 ASP A CA 15
ATOM 19913 C C . ASP A 1 52 ? 69.253 -4.000 -17.334 1.00 0.00 48 ASP A C 15
ATOM 19914 O O . ASP A 1 52 ? 68.854 -4.257 -18.455 1.00 0.00 48 ASP A O 15
ATOM 19923 N N . ARG A 1 53 ? 68.870 -2.924 -16.697 1.00 0.00 49 ARG A N 15
ATOM 19924 C CA . ARG A 1 53 ? 67.947 -1.937 -17.342 1.00 0.00 49 ARG A CA 15
ATOM 19925 C C . ARG A 1 53 ? 68.731 -0.797 -18.017 1.00 0.00 49 ARG A C 15
ATOM 19926 O O . ARG A 1 53 ? 68.151 0.193 -18.424 1.00 0.00 49 ARG A O 15
ATOM 19947 N N . ASP A 1 54 ? 70.040 -0.926 -18.137 1.00 0.00 50 ASP A N 15
ATOM 19948 C CA . ASP A 1 54 ? 70.906 0.231 -18.575 1.00 0.00 50 ASP A CA 15
ATOM 19949 C C . ASP A 1 54 ? 70.374 0.913 -19.845 1.00 0.00 50 ASP A C 15
ATOM 19950 O O . ASP A 1 54 ? 69.634 0.330 -20.617 1.00 0.00 50 ASP A O 15
ATOM 19959 N N . THR A 1 55 ? 70.757 2.149 -20.051 1.00 0.00 51 THR A N 15
ATOM 19960 C CA . THR A 1 55 ? 70.428 2.854 -21.328 1.00 0.00 51 THR A CA 15
ATOM 19961 C C . THR A 1 55 ? 71.394 2.407 -22.426 1.00 0.00 51 THR A C 15
ATOM 19962 O O . THR A 1 55 ? 72.426 1.823 -22.151 1.00 0.00 51 THR A O 15
ATOM 19973 N N . GLN A 1 56 ? 71.067 2.678 -23.667 1.00 0.00 52 GLN A N 15
ATOM 19974 C CA . GLN A 1 56 ? 71.965 2.248 -24.790 1.00 0.00 52 GLN A CA 15
ATOM 19975 C C . GLN A 1 56 ? 73.186 3.182 -24.918 1.00 0.00 52 GLN A C 15
ATOM 19976 O O . GLN A 1 56 ? 73.982 3.038 -25.827 1.00 0.00 52 GLN A O 15
ATOM 19990 N N . PHE A 1 57 ? 73.339 4.133 -24.021 1.00 0.00 53 PHE A N 15
ATOM 19991 C CA . PHE A 1 57 ? 74.628 4.883 -23.926 1.00 0.00 53 PHE A CA 15
ATOM 19992 C C . PHE A 1 57 ? 75.501 4.270 -22.825 1.00 0.00 53 PHE A C 15
ATOM 19993 O O . PHE A 1 57 ? 75.031 3.493 -22.015 1.00 0.00 53 PHE A O 15
ATOM 20010 N N . GLN A 1 58 ? 76.765 4.616 -22.790 1.00 0.00 54 GLN A N 15
ATOM 20011 C CA . GLN A 1 58 ? 77.694 3.987 -21.795 1.00 0.00 54 GLN A CA 15
ATOM 20012 C C . GLN A 1 58 ? 77.474 4.586 -20.401 1.00 0.00 54 GLN A C 15
ATOM 20013 O O . GLN A 1 58 ? 77.380 5.790 -20.244 1.00 0.00 54 GLN A O 15
ATOM 20027 N N . ILE A 1 59 ? 77.393 3.749 -19.394 1.00 0.00 55 ILE A N 15
ATOM 20028 C CA . ILE A 1 59 ? 77.231 4.254 -17.993 1.00 0.00 55 ILE A CA 15
ATOM 20029 C C . ILE A 1 59 ? 78.423 3.797 -17.142 1.00 0.00 55 ILE A C 15
ATOM 20030 O O . ILE A 1 59 ? 78.884 2.676 -17.261 1.00 0.00 55 ILE A O 15
ATOM 20046 N N . ALA A 1 60 ? 78.921 4.658 -16.287 1.00 0.00 56 ALA A N 15
ATOM 20047 C CA . ALA A 1 60 ? 80.089 4.288 -15.432 1.00 0.00 56 ALA A CA 15
ATOM 20048 C C . ALA A 1 60 ? 79.610 3.854 -14.034 1.00 0.00 56 ALA A C 15
ATOM 20049 O O . ALA A 1 60 ? 79.149 4.681 -13.270 1.00 0.00 56 ALA A O 15
ATOM 20056 N N . PRO A 1 61 ? 79.730 2.570 -13.733 1.00 0.00 57 PRO A N 15
ATOM 20057 C CA . PRO A 1 61 ? 79.333 2.071 -12.389 1.00 0.00 57 PRO A CA 15
ATOM 20058 C C . PRO A 1 61 ? 80.297 2.596 -11.318 1.00 0.00 57 PRO A C 15
ATOM 20059 O O . PRO A 1 61 ? 81.451 2.866 -11.594 1.00 0.00 57 PRO A O 15
ATOM 20070 N N . GLN A 1 62 ? 79.826 2.742 -10.104 1.00 0.00 58 GLN A N 15
ATOM 20071 C CA . GLN A 1 62 ? 80.709 3.237 -9.002 1.00 0.00 58 GLN A CA 15
ATOM 20072 C C . GLN A 1 62 ? 81.219 2.060 -8.164 1.00 0.00 58 GLN A C 15
ATOM 20073 O O . GLN A 1 62 ? 80.447 1.241 -7.699 1.00 0.00 58 GLN A O 15
ATOM 20087 N N . SER A 1 63 ? 82.512 1.975 -7.971 1.00 0.00 59 SER A N 15
ATOM 20088 C CA . SER A 1 63 ? 83.088 0.851 -7.169 1.00 0.00 59 SER A CA 15
ATOM 20089 C C . SER A 1 63 ? 83.275 1.276 -5.707 1.00 0.00 59 SER A C 15
ATOM 20090 O O . SER A 1 63 ? 83.170 0.467 -4.803 1.00 0.00 59 SER A O 15
ATOM 20098 N N . GLN A 1 64 ? 83.550 2.538 -5.473 1.00 0.00 60 GLN A N 15
ATOM 20099 C CA . GLN A 1 64 ? 83.777 3.024 -4.070 1.00 0.00 60 GLN A CA 15
ATOM 20100 C C . GLN A 1 64 ? 82.519 2.818 -3.217 1.00 0.00 60 GLN A C 15
ATOM 20101 O O . GLN A 1 64 ? 81.410 2.825 -3.721 1.00 0.00 60 GLN A O 15
ATOM 20115 N N . ILE A 1 65 ? 82.689 2.637 -1.929 1.00 0.00 61 ILE A N 15
ATOM 20116 C CA . ILE A 1 65 ? 81.512 2.434 -1.026 1.00 0.00 61 ILE A CA 15
ATOM 20117 C C . ILE A 1 65 ? 81.127 3.764 -0.370 1.00 0.00 61 ILE A C 15
ATOM 20118 O O . ILE A 1 65 ? 81.979 4.540 0.021 1.00 0.00 61 ILE A O 15
ATOM 20134 N N . TYR A 1 66 ? 79.849 4.028 -0.247 1.00 0.00 62 TYR A N 15
ATOM 20135 C CA . TYR A 1 66 ? 79.397 5.328 0.339 1.00 0.00 62 TYR A CA 15
ATOM 20136 C C . TYR A 1 66 ? 79.067 5.155 1.824 1.00 0.00 62 TYR A C 15
ATOM 20137 O O . TYR A 1 66 ? 78.161 4.425 2.183 1.00 0.00 62 TYR A O 15
ATOM 20155 N N . ASP A 1 67 ? 79.803 5.819 2.688 1.00 0.00 63 ASP A N 15
ATOM 20156 C CA . ASP A 1 67 ? 79.497 5.778 4.160 1.00 0.00 63 ASP A CA 15
ATOM 20157 C C . ASP A 1 67 ? 78.021 6.100 4.439 1.00 0.00 63 ASP A C 15
ATOM 20158 O O . ASP A 1 67 ? 77.393 5.485 5.281 1.00 0.00 63 ASP A O 15
ATOM 20167 N N . TYR A 1 68 ? 77.470 7.059 3.733 1.00 0.00 64 TYR A N 15
ATOM 20168 C CA . TYR A 1 68 ? 76.072 7.509 4.020 1.00 0.00 64 TYR A CA 15
ATOM 20169 C C . TYR A 1 68 ? 75.431 8.085 2.754 1.00 0.00 64 TYR A C 15
ATOM 20170 O O . TYR A 1 68 ? 76.006 8.927 2.089 1.00 0.00 64 TYR A O 15
ATOM 20188 N N . ILE A 1 69 ? 74.247 7.634 2.420 1.00 0.00 65 ILE A N 15
ATOM 20189 C CA . ILE A 1 69 ? 73.478 8.278 1.304 1.00 0.00 65 ILE A CA 15
ATOM 20190 C C . ILE A 1 69 ? 72.062 8.631 1.781 1.00 0.00 65 ILE A C 15
ATOM 20191 O O . ILE A 1 69 ? 71.344 7.792 2.294 1.00 0.00 65 ILE A O 15
ATOM 20207 N N . LEU A 1 70 ? 71.668 9.870 1.613 1.00 0.00 66 LEU A N 15
ATOM 20208 C CA . LEU A 1 70 ? 70.276 10.284 1.973 1.00 0.00 66 LEU A CA 15
ATOM 20209 C C . LEU A 1 70 ? 69.358 10.141 0.755 1.00 0.00 66 LEU A C 15
ATOM 20210 O O . LEU A 1 70 ? 69.723 10.501 -0.349 1.00 0.00 66 LEU A O 15
ATOM 20226 N N . PHE A 1 71 ? 68.171 9.620 0.951 1.00 0.00 67 PHE A N 15
ATOM 20227 C CA . PHE A 1 71 ? 67.248 9.386 -0.201 1.00 0.00 67 PHE A CA 15
ATOM 20228 C C . PHE A 1 71 ? 65.830 9.847 0.148 1.00 0.00 67 PHE A C 15
ATOM 20229 O O . PHE A 1 71 ? 65.299 9.511 1.190 1.00 0.00 67 PHE A O 15
ATOM 20246 N N . ARG A 1 72 ? 65.220 10.619 -0.719 1.00 0.00 68 ARG A N 15
ATOM 20247 C CA . ARG A 1 72 ? 63.791 11.009 -0.515 1.00 0.00 68 ARG A CA 15
ATOM 20248 C C . ARG A 1 72 ? 62.866 9.979 -1.171 1.00 0.00 68 ARG A C 15
ATOM 20249 O O . ARG A 1 72 ? 63.224 9.341 -2.144 1.00 0.00 68 ARG A O 15
ATOM 20270 N N . GLY A 1 73 ? 61.673 9.815 -0.646 1.00 0.00 69 GLY A N 15
ATOM 20271 C CA . GLY A 1 73 ? 60.699 8.848 -1.251 1.00 0.00 69 GLY A CA 15
ATOM 20272 C C . GLY A 1 73 ? 60.451 9.180 -2.732 1.00 0.00 69 GLY A C 15
ATOM 20273 O O . GLY A 1 73 ? 60.076 8.320 -3.508 1.00 0.00 69 GLY A O 15
ATOM 20277 N N . SER A 1 74 ? 60.657 10.416 -3.127 1.00 0.00 70 SER A N 15
ATOM 20278 C CA . SER A 1 74 ? 60.377 10.815 -4.545 1.00 0.00 70 SER A CA 15
ATOM 20279 C C . SER A 1 74 ? 61.488 10.326 -5.485 1.00 0.00 70 SER A C 15
ATOM 20280 O O . SER A 1 74 ? 61.219 9.895 -6.592 1.00 0.00 70 SER A O 15
ATOM 20288 N N . ASP A 1 75 ? 62.728 10.388 -5.058 1.00 0.00 71 ASP A N 15
ATOM 20289 C CA . ASP A 1 75 ? 63.859 10.052 -5.988 1.00 0.00 71 ASP A CA 15
ATOM 20290 C C . ASP A 1 75 ? 64.078 8.534 -6.075 1.00 0.00 71 ASP A C 15
ATOM 20291 O O . ASP A 1 75 ? 64.656 8.047 -7.029 1.00 0.00 71 ASP A O 15
ATOM 20300 N N . ILE A 1 76 ? 63.626 7.784 -5.097 1.00 0.00 72 ILE A N 15
ATOM 20301 C CA . ILE A 1 76 ? 63.582 6.293 -5.251 1.00 0.00 72 ILE A CA 15
ATOM 20302 C C . ILE A 1 76 ? 62.127 5.812 -5.209 1.00 0.00 72 ILE A C 15
ATOM 20303 O O . ILE A 1 76 ? 61.317 6.308 -4.448 1.00 0.00 72 ILE A O 15
ATOM 20319 N N . LYS A 1 77 ? 61.802 4.841 -6.030 1.00 0.00 73 LYS A N 15
ATOM 20320 C CA . LYS A 1 77 ? 60.371 4.490 -6.261 1.00 0.00 73 LYS A CA 15
ATOM 20321 C C . LYS A 1 77 ? 59.983 3.180 -5.560 1.00 0.00 73 LYS A C 15
ATOM 20322 O O . LYS A 1 77 ? 58.809 2.886 -5.425 1.00 0.00 73 LYS A O 15
ATOM 20341 N N . ASP A 1 78 ? 60.937 2.389 -5.110 1.00 0.00 74 ASP A N 15
ATOM 20342 C CA . ASP A 1 78 ? 60.558 1.103 -4.436 1.00 0.00 74 ASP A CA 15
ATOM 20343 C C . ASP A 1 78 ? 61.596 0.694 -3.386 1.00 0.00 74 ASP A C 15
ATOM 20344 O O . ASP A 1 78 ? 62.786 0.734 -3.626 1.00 0.00 74 ASP A O 15
ATOM 20353 N N . ILE A 1 79 ? 61.135 0.300 -2.221 1.00 0.00 75 ILE A N 15
ATOM 20354 C CA . ILE A 1 79 ? 62.060 -0.195 -1.153 1.00 0.00 75 ILE A CA 15
ATOM 20355 C C . ILE A 1 79 ? 61.526 -1.516 -0.571 1.00 0.00 75 ILE A C 15
ATOM 20356 O O . ILE A 1 79 ? 60.335 -1.679 -0.381 1.00 0.00 75 ILE A O 15
ATOM 20372 N N . ARG A 1 80 ? 62.401 -2.450 -0.289 1.00 0.00 76 ARG A N 15
ATOM 20373 C CA . ARG A 1 80 ? 61.960 -3.748 0.311 1.00 0.00 76 ARG A CA 15
ATOM 20374 C C . ARG A 1 80 ? 63.037 -4.291 1.257 1.00 0.00 76 ARG A C 15
ATOM 20375 O O . ARG A 1 80 ? 64.215 -4.243 0.960 1.00 0.00 76 ARG A O 15
ATOM 20396 N N . VAL A 1 81 ? 62.636 -4.807 2.394 1.00 0.00 77 VAL A N 15
ATOM 20397 C CA . VAL A 1 81 ? 63.627 -5.382 3.362 1.00 0.00 77 VAL A CA 15
ATOM 20398 C C . VAL A 1 81 ? 63.889 -6.853 3.019 1.00 0.00 77 VAL A C 15
ATOM 20399 O O . VAL A 1 81 ? 63.003 -7.557 2.567 1.00 0.00 77 VAL A O 15
ATOM 20412 N N . VAL A 1 82 ? 65.097 -7.321 3.230 1.00 0.00 78 VAL A N 15
ATOM 20413 C CA . VAL A 1 82 ? 65.428 -8.741 2.888 1.00 0.00 78 VAL A CA 15
ATOM 20414 C C . VAL A 1 82 ? 65.238 -9.631 4.124 1.00 0.00 78 VAL A C 15
ATOM 20415 O O . VAL A 1 82 ? 65.694 -9.308 5.206 1.00 0.00 78 VAL A O 15
ATOM 20428 N N . ASN A 1 83 ? 64.569 -10.747 3.962 1.00 0.00 79 ASN A N 15
ATOM 20429 C CA . ASN A 1 83 ? 64.348 -11.676 5.114 1.00 0.00 79 ASN A CA 15
ATOM 20430 C C . ASN A 1 83 ? 64.996 -13.034 4.825 1.00 0.00 79 ASN A C 15
ATOM 20431 O O . ASN A 1 83 ? 65.017 -13.490 3.696 1.00 0.00 79 ASN A O 15
ATOM 20442 N N . ASN A 1 84 ? 65.522 -13.678 5.838 1.00 0.00 80 ASN A N 15
ATOM 20443 C CA . ASN A 1 84 ? 66.177 -15.007 5.634 1.00 0.00 80 ASN A CA 15
ATOM 20444 C C . ASN A 1 84 ? 65.179 -16.136 5.906 1.00 0.00 80 ASN A C 15
ATOM 20445 O O . ASN A 1 84 ? 64.790 -16.371 7.036 1.00 0.00 80 ASN A O 15
ATOM 20456 N N . HIS A 1 85 ? 64.763 -16.834 4.876 1.00 0.00 81 HIS A N 15
ATOM 20457 C CA . HIS A 1 85 ? 63.787 -17.953 5.058 1.00 0.00 81 HIS A CA 15
ATOM 20458 C C . HIS A 1 85 ? 64.466 -19.302 4.787 1.00 0.00 81 HIS A C 15
ATOM 20459 O O . HIS A 1 85 ? 63.841 -20.232 4.310 1.00 0.00 81 HIS A O 15
ATOM 20473 N N . THR A 1 86 ? 65.737 -19.410 5.091 1.00 0.00 82 THR A N 15
ATOM 20474 C CA . THR A 1 86 ? 66.470 -20.688 4.842 1.00 0.00 82 THR A CA 15
ATOM 20475 C C . THR A 1 86 ? 66.628 -21.470 6.150 1.00 0.00 82 THR A C 15
ATOM 20476 O O . THR A 1 86 ? 66.872 -20.899 7.197 1.00 0.00 82 THR A O 15
ATOM 20487 N N . LEU A 1 87 ? 66.488 -22.773 6.093 1.00 0.00 83 LEU A N 15
ATOM 20488 C CA . LEU A 1 87 ? 66.626 -23.607 7.327 1.00 0.00 83 LEU A CA 15
ATOM 20489 C C . LEU A 1 87 ? 67.905 -24.455 7.254 1.00 0.00 83 LEU A C 15
ATOM 20490 O O . LEU A 1 87 ? 68.459 -24.630 6.185 1.00 0.00 83 LEU A O 15
ATOM 20506 N N . PRO A 1 88 ? 68.338 -24.959 8.394 1.00 0.00 84 PRO A N 15
ATOM 20507 C CA . PRO A 1 88 ? 69.567 -25.795 8.433 1.00 0.00 84 PRO A CA 15
ATOM 20508 C C . PRO A 1 88 ? 69.326 -27.131 7.723 1.00 0.00 84 PRO A C 15
ATOM 20509 O O . PRO A 1 88 ? 68.345 -27.229 7.004 1.00 0.00 84 PRO A O 15
ATOM 20521 N N . GLY A 1 1 ? 68.380 -6.037 35.182 1.00 0.00 -3 GLY A N 16
ATOM 20522 C CA . GLY A 1 1 ? 68.264 -5.877 33.704 1.00 0.00 -3 GLY A CA 16
ATOM 20523 C C . GLY A 1 1 ? 66.806 -5.601 33.332 1.00 0.00 -3 GLY A C 16
ATOM 20524 O O . GLY A 1 1 ? 65.895 -6.191 33.885 1.00 0.00 -3 GLY A O 16
ATOM 20530 N N . ALA A 1 2 ? 66.582 -4.708 32.400 1.00 0.00 -2 ALA A N 16
ATOM 20531 C CA . ALA A 1 2 ? 65.184 -4.385 31.978 1.00 0.00 -2 ALA A CA 16
ATOM 20532 C C . ALA A 1 2 ? 64.881 -5.029 30.622 1.00 0.00 -2 ALA A C 16
ATOM 20533 O O . ALA A 1 2 ? 65.742 -5.125 29.767 1.00 0.00 -2 ALA A O 16
ATOM 20540 N N . MET A 1 3 ? 63.662 -5.469 30.424 1.00 0.00 -1 MET A N 16
ATOM 20541 C CA . MET A 1 3 ? 63.290 -6.115 29.128 1.00 0.00 -1 MET A CA 16
ATOM 20542 C C . MET A 1 3 ? 62.632 -5.092 28.196 1.00 0.00 -1 MET A C 16
ATOM 20543 O O . MET A 1 3 ? 61.451 -4.816 28.302 1.00 0.00 -1 MET A O 16
ATOM 20557 N N . ALA A 1 4 ? 63.391 -4.532 27.285 1.00 0.00 0 ALA A N 16
ATOM 20558 C CA . ALA A 1 4 ? 62.817 -3.545 26.322 1.00 0.00 0 ALA A CA 16
ATOM 20559 C C . ALA A 1 4 ? 62.674 -4.184 24.937 1.00 0.00 0 ALA A C 16
ATOM 20560 O O . ALA A 1 4 ? 63.570 -4.858 24.463 1.00 0.00 0 ALA A O 16
ATOM 20567 N N . MET A 1 5 ? 61.553 -3.975 24.289 1.00 0.00 1 MET A N 16
ATOM 20568 C CA . MET A 1 5 ? 61.334 -4.577 22.938 1.00 0.00 1 MET A CA 16
ATOM 20569 C C . MET A 1 5 ? 60.824 -3.514 21.961 1.00 0.00 1 MET A C 16
ATOM 20570 O O . MET A 1 5 ? 60.205 -2.543 22.355 1.00 0.00 1 MET A O 16
ATOM 20584 N N . SER A 1 6 ? 61.082 -3.695 20.687 1.00 0.00 2 SER A N 16
ATOM 20585 C CA . SER A 1 6 ? 60.602 -2.714 19.666 1.00 0.00 2 SER A CA 16
ATOM 20586 C C . SER A 1 6 ? 59.711 -3.418 18.640 1.00 0.00 2 SER A C 16
ATOM 20587 O O . SER A 1 6 ? 59.954 -4.554 18.273 1.00 0.00 2 SER A O 16
ATOM 20595 N N . GLY A 1 7 ? 58.682 -2.750 18.175 1.00 0.00 3 GLY A N 16
ATOM 20596 C CA . GLY A 1 7 ? 57.753 -3.379 17.188 1.00 0.00 3 GLY A CA 16
ATOM 20597 C C . GLY A 1 7 ? 57.420 -2.375 16.081 1.00 0.00 3 GLY A C 16
ATOM 20598 O O . GLY A 1 7 ? 57.489 -2.691 14.907 1.00 0.00 3 GLY A O 16
ATOM 20602 N N . GLY A 1 8 ? 57.061 -1.168 16.449 1.00 0.00 4 GLY A N 16
ATOM 20603 C CA . GLY A 1 8 ? 56.682 -0.142 15.428 1.00 0.00 4 GLY A CA 16
ATOM 20604 C C . GLY A 1 8 ? 57.904 0.231 14.585 1.00 0.00 4 GLY A C 16
ATOM 20605 O O . GLY A 1 8 ? 57.833 0.292 13.372 1.00 0.00 4 GLY A O 16
ATOM 20609 N N . LEU A 1 9 ? 59.024 0.480 15.222 1.00 0.00 5 LEU A N 16
ATOM 20610 C CA . LEU A 1 9 ? 60.258 0.855 14.462 1.00 0.00 5 LEU A CA 16
ATOM 20611 C C . LEU A 1 9 ? 60.940 -0.406 13.903 1.00 0.00 5 LEU A C 16
ATOM 20612 O O . LEU A 1 9 ? 60.902 -1.445 14.533 1.00 0.00 5 LEU A O 16
ATOM 20628 N N . PRO A 1 10 ? 61.545 -0.282 12.734 1.00 0.00 6 PRO A N 16
ATOM 20629 C CA . PRO A 1 10 ? 62.261 -1.436 12.131 1.00 0.00 6 PRO A CA 16
ATOM 20630 C C . PRO A 1 10 ? 63.544 -1.731 12.917 1.00 0.00 6 PRO A C 16
ATOM 20631 O O . PRO A 1 10 ? 64.099 -0.858 13.557 1.00 0.00 6 PRO A O 16
ATOM 20642 N N . GLU A 1 11 ? 64.015 -2.955 12.869 1.00 0.00 7 GLU A N 16
ATOM 20643 C CA . GLU A 1 11 ? 65.276 -3.311 13.600 1.00 0.00 7 GLU A CA 16
ATOM 20644 C C . GLU A 1 11 ? 66.470 -2.553 13.010 1.00 0.00 7 GLU A C 16
ATOM 20645 O O . GLU A 1 11 ? 66.669 -2.535 11.809 1.00 0.00 7 GLU A O 16
ATOM 20657 N N . LEU A 1 12 ? 67.261 -1.927 13.849 1.00 0.00 8 LEU A N 16
ATOM 20658 C CA . LEU A 1 12 ? 68.444 -1.152 13.347 1.00 0.00 8 LEU A CA 16
ATOM 20659 C C . LEU A 1 12 ? 69.464 -2.088 12.690 1.00 0.00 8 LEU A C 16
ATOM 20660 O O . LEU A 1 12 ? 69.637 -3.220 13.106 1.00 0.00 8 LEU A O 16
ATOM 20676 N N . GLY A 1 13 ? 70.139 -1.619 11.667 1.00 0.00 9 GLY A N 16
ATOM 20677 C CA . GLY A 1 13 ? 71.196 -2.449 11.008 1.00 0.00 9 GLY A CA 16
ATOM 20678 C C . GLY A 1 13 ? 70.595 -3.450 10.009 1.00 0.00 9 GLY A C 16
ATOM 20679 O O . GLY A 1 13 ? 71.320 -4.180 9.358 1.00 0.00 9 GLY A O 16
ATOM 20683 N N . SER A 1 14 ? 69.285 -3.498 9.876 1.00 0.00 10 SER A N 16
ATOM 20684 C CA . SER A 1 14 ? 68.656 -4.458 8.906 1.00 0.00 10 SER A CA 16
ATOM 20685 C C . SER A 1 14 ? 69.100 -4.140 7.474 1.00 0.00 10 SER A C 16
ATOM 20686 O O . SER A 1 14 ? 69.200 -2.988 7.094 1.00 0.00 10 SER A O 16
ATOM 20694 N N . LYS A 1 15 ? 69.367 -5.152 6.684 1.00 0.00 11 LYS A N 16
ATOM 20695 C CA . LYS A 1 15 ? 69.785 -4.911 5.265 1.00 0.00 11 LYS A CA 16
ATOM 20696 C C . LYS A 1 15 ? 68.554 -4.665 4.380 1.00 0.00 11 LYS A C 16
ATOM 20697 O O . LYS A 1 15 ? 67.622 -5.449 4.368 1.00 0.00 11 LYS A O 16
ATOM 20716 N N . ILE A 1 16 ? 68.549 -3.579 3.642 1.00 0.00 12 ILE A N 16
ATOM 20717 C CA . ILE A 1 16 ? 67.389 -3.281 2.744 1.00 0.00 12 ILE A CA 16
ATOM 20718 C C . ILE A 1 16 ? 67.873 -3.074 1.304 1.00 0.00 12 ILE A C 16
ATOM 20719 O O . ILE A 1 16 ? 68.947 -2.546 1.067 1.00 0.00 12 ILE A O 16
ATOM 20735 N N . SER A 1 17 ? 67.076 -3.494 0.349 1.00 0.00 13 SER A N 16
ATOM 20736 C CA . SER A 1 17 ? 67.402 -3.258 -1.087 1.00 0.00 13 SER A CA 16
ATOM 20737 C C . SER A 1 17 ? 66.548 -2.105 -1.622 1.00 0.00 13 SER A C 16
ATOM 20738 O O . SER A 1 17 ? 65.367 -2.021 -1.341 1.00 0.00 13 SER A O 16
ATOM 20746 N N . LEU A 1 18 ? 67.139 -1.224 -2.386 1.00 0.00 14 LEU A N 16
ATOM 20747 C CA . LEU A 1 18 ? 66.443 0.041 -2.771 1.00 0.00 14 LEU A CA 16
ATOM 20748 C C . LEU A 1 18 ? 66.567 0.275 -4.282 1.00 0.00 14 LEU A C 16
ATOM 20749 O O . LEU A 1 18 ? 67.656 0.291 -4.822 1.00 0.00 14 LEU A O 16
ATOM 20765 N N . ILE A 1 19 ? 65.461 0.459 -4.963 1.00 0.00 15 ILE A N 16
ATOM 20766 C CA . ILE A 1 19 ? 65.508 0.674 -6.446 1.00 0.00 15 ILE A CA 16
ATOM 20767 C C . ILE A 1 19 ? 65.194 2.142 -6.766 1.00 0.00 15 ILE A C 16
ATOM 20768 O O . ILE A 1 19 ? 64.116 2.634 -6.461 1.00 0.00 15 ILE A O 16
ATOM 20784 N N . SER A 1 20 ? 66.132 2.835 -7.374 1.00 0.00 16 SER A N 16
ATOM 20785 C CA . SER A 1 20 ? 65.936 4.288 -7.679 1.00 0.00 16 SER A CA 16
ATOM 20786 C C . SER A 1 20 ? 65.377 4.490 -9.094 1.00 0.00 16 SER A C 16
ATOM 20787 O O . SER A 1 20 ? 65.535 3.644 -9.960 1.00 0.00 16 SER A O 16
ATOM 20795 N N . LYS A 1 21 ? 64.746 5.625 -9.328 1.00 0.00 17 LYS A N 16
ATOM 20796 C CA . LYS A 1 21 ? 64.009 5.876 -10.620 1.00 0.00 17 LYS A CA 16
ATOM 20797 C C . LYS A 1 21 ? 64.886 5.636 -11.860 1.00 0.00 17 LYS A C 16
ATOM 20798 O O . LYS A 1 21 ? 64.382 5.526 -12.963 1.00 0.00 17 LYS A O 16
ATOM 20817 N N . ALA A 1 22 ? 66.185 5.551 -11.697 1.00 0.00 18 ALA A N 16
ATOM 20818 C CA . ALA A 1 22 ? 67.084 5.331 -12.872 1.00 0.00 18 ALA A CA 16
ATOM 20819 C C . ALA A 1 22 ? 67.276 3.830 -13.125 1.00 0.00 18 ALA A C 16
ATOM 20820 O O . ALA A 1 22 ? 68.229 3.425 -13.764 1.00 0.00 18 ALA A O 16
ATOM 20827 N N . ASP A 1 23 ? 66.378 3.000 -12.627 1.00 0.00 19 ASP A N 16
ATOM 20828 C CA . ASP A 1 23 ? 66.549 1.510 -12.720 1.00 0.00 19 ASP A CA 16
ATOM 20829 C C . ASP A 1 23 ? 67.902 1.104 -12.132 1.00 0.00 19 ASP A C 16
ATOM 20830 O O . ASP A 1 23 ? 68.532 0.166 -12.583 1.00 0.00 19 ASP A O 16
ATOM 20839 N N . ILE A 1 24 ? 68.343 1.817 -11.123 1.00 0.00 20 ILE A N 16
ATOM 20840 C CA . ILE A 1 24 ? 69.639 1.475 -10.464 1.00 0.00 20 ILE A CA 16
ATOM 20841 C C . ILE A 1 24 ? 69.354 0.730 -9.163 1.00 0.00 20 ILE A C 16
ATOM 20842 O O . ILE A 1 24 ? 68.424 1.059 -8.450 1.00 0.00 20 ILE A O 16
ATOM 20858 N N . ARG A 1 25 ? 70.144 -0.263 -8.846 1.00 0.00 21 ARG A N 16
ATOM 20859 C CA . ARG A 1 25 ? 69.921 -1.017 -7.580 1.00 0.00 21 ARG A CA 16
ATOM 20860 C C . ARG A 1 25 ? 70.968 -0.611 -6.539 1.00 0.00 21 ARG A C 16
ATOM 20861 O O . ARG A 1 25 ? 72.158 -0.771 -6.745 1.00 0.00 21 ARG A O 16
ATOM 20882 N N . TYR A 1 26 ? 70.521 -0.087 -5.427 1.00 0.00 22 TYR A N 16
ATOM 20883 C CA . TYR A 1 26 ? 71.442 0.223 -4.297 1.00 0.00 22 TYR A CA 16
ATOM 20884 C C . TYR A 1 26 ? 71.100 -0.682 -3.114 1.00 0.00 22 TYR A C 16
ATOM 20885 O O . TYR A 1 26 ? 69.961 -1.060 -2.934 1.00 0.00 22 TYR A O 16
ATOM 20903 N N . GLU A 1 27 ? 72.070 -1.033 -2.312 1.00 0.00 23 GLU A N 16
ATOM 20904 C CA . GLU A 1 27 ? 71.775 -1.839 -1.087 1.00 0.00 23 GLU A CA 16
ATOM 20905 C C . GLU A 1 27 ? 72.629 -1.334 0.073 1.00 0.00 23 GLU A C 16
ATOM 20906 O O . GLU A 1 27 ? 73.785 -1.011 -0.108 1.00 0.00 23 GLU A O 16
ATOM 20918 N N . GLY A 1 28 ? 72.074 -1.272 1.258 1.00 0.00 24 GLY A N 16
ATOM 20919 C CA . GLY A 1 28 ? 72.840 -0.692 2.405 1.00 0.00 24 GLY A CA 16
ATOM 20920 C C . GLY A 1 28 ? 72.128 -0.976 3.728 1.00 0.00 24 GLY A C 16
ATOM 20921 O O . GLY A 1 28 ? 71.023 -1.488 3.753 1.00 0.00 24 GLY A O 16
ATOM 20925 N N . ARG A 1 29 ? 72.764 -0.645 4.828 1.00 0.00 25 ARG A N 16
ATOM 20926 C CA . ARG A 1 29 ? 72.139 -0.873 6.169 1.00 0.00 25 ARG A CA 16
ATOM 20927 C C . ARG A 1 29 ? 71.236 0.305 6.550 1.00 0.00 25 ARG A C 16
ATOM 20928 O O . ARG A 1 29 ? 71.603 1.454 6.382 1.00 0.00 25 ARG A O 16
ATOM 20949 N N . LEU A 1 30 ? 70.059 0.025 7.059 1.00 0.00 26 LEU A N 16
ATOM 20950 C CA . LEU A 1 30 ? 69.158 1.126 7.536 1.00 0.00 26 LEU A CA 16
ATOM 20951 C C . LEU A 1 30 ? 69.767 1.836 8.750 1.00 0.00 26 LEU A C 16
ATOM 20952 O O . LEU A 1 30 ? 70.002 1.228 9.778 1.00 0.00 26 LEU A O 16
ATOM 20968 N N . TYR A 1 31 ? 70.022 3.117 8.634 1.00 0.00 27 TYR A N 16
ATOM 20969 C CA . TYR A 1 31 ? 70.580 3.882 9.789 1.00 0.00 27 TYR A CA 16
ATOM 20970 C C . TYR A 1 31 ? 69.466 4.654 10.503 1.00 0.00 27 TYR A C 16
ATOM 20971 O O . TYR A 1 31 ? 69.328 4.579 11.711 1.00 0.00 27 TYR A O 16
ATOM 20989 N N . THR A 1 32 ? 68.671 5.391 9.763 1.00 0.00 28 THR A N 16
ATOM 20990 C CA . THR A 1 32 ? 67.576 6.197 10.392 1.00 0.00 28 THR A CA 16
ATOM 20991 C C . THR A 1 32 ? 66.440 6.423 9.390 1.00 0.00 28 THR A C 16
ATOM 20992 O O . THR A 1 32 ? 66.647 6.396 8.191 1.00 0.00 28 THR A O 16
ATOM 21003 N N . VAL A 1 33 ? 65.242 6.645 9.877 1.00 0.00 29 VAL A N 16
ATOM 21004 C CA . VAL A 1 33 ? 64.073 6.845 8.964 1.00 0.00 29 VAL A CA 16
ATOM 21005 C C . VAL A 1 33 ? 63.133 7.920 9.536 1.00 0.00 29 VAL A C 16
ATOM 21006 O O . VAL A 1 33 ? 62.977 8.041 10.737 1.00 0.00 29 VAL A O 16
ATOM 21019 N N . ASP A 1 34 ? 62.511 8.697 8.680 1.00 0.00 30 ASP A N 16
ATOM 21020 C CA . ASP A 1 34 ? 61.537 9.725 9.152 1.00 0.00 30 ASP A CA 16
ATOM 21021 C C . ASP A 1 34 ? 60.216 9.575 8.380 1.00 0.00 30 ASP A C 16
ATOM 21022 O O . ASP A 1 34 ? 60.105 10.060 7.269 1.00 0.00 30 ASP A O 16
ATOM 21031 N N . PRO A 1 35 ? 59.247 8.902 8.985 1.00 0.00 31 PRO A N 16
ATOM 21032 C CA . PRO A 1 35 ? 57.962 8.621 8.285 1.00 0.00 31 PRO A CA 16
ATOM 21033 C C . PRO A 1 35 ? 57.269 9.925 7.867 1.00 0.00 31 PRO A C 16
ATOM 21034 O O . PRO A 1 35 ? 56.739 10.031 6.776 1.00 0.00 31 PRO A O 16
ATOM 21045 N N . GLN A 1 36 ? 57.283 10.919 8.717 1.00 0.00 32 GLN A N 16
ATOM 21046 C CA . GLN A 1 36 ? 56.462 12.143 8.452 1.00 0.00 32 GLN A CA 16
ATOM 21047 C C . GLN A 1 36 ? 57.187 13.061 7.462 1.00 0.00 32 GLN A C 16
ATOM 21048 O O . GLN A 1 36 ? 56.563 13.839 6.762 1.00 0.00 32 GLN A O 16
ATOM 21062 N N . GLU A 1 37 ? 58.493 12.979 7.397 1.00 0.00 33 GLU A N 16
ATOM 21063 C CA . GLU A 1 37 ? 59.245 13.742 6.351 1.00 0.00 33 GLU A CA 16
ATOM 21064 C C . GLU A 1 37 ? 59.356 12.936 5.044 1.00 0.00 33 GLU A C 16
ATOM 21065 O O . GLU A 1 37 ? 59.969 13.388 4.094 1.00 0.00 33 GLU A O 16
ATOM 21077 N N . CYS A 1 38 ? 58.770 11.750 4.979 1.00 0.00 34 CYS A N 16
ATOM 21078 C CA . CYS A 1 38 ? 58.898 10.882 3.755 1.00 0.00 34 CYS A CA 16
ATOM 21079 C C . CYS A 1 38 ? 60.367 10.742 3.322 1.00 0.00 34 CYS A C 16
ATOM 21080 O O . CYS A 1 38 ? 60.678 10.735 2.142 1.00 0.00 34 CYS A O 16
ATOM 21088 N N . THR A 1 39 ? 61.271 10.627 4.267 1.00 0.00 35 THR A N 16
ATOM 21089 C CA . THR A 1 39 ? 62.725 10.602 3.918 1.00 0.00 35 THR A CA 16
ATOM 21090 C C . THR A 1 39 ? 63.446 9.518 4.718 1.00 0.00 35 THR A C 16
ATOM 21091 O O . THR A 1 39 ? 63.031 9.160 5.803 1.00 0.00 35 THR A O 16
ATOM 21102 N N . ILE A 1 40 ? 64.521 8.994 4.186 1.00 0.00 36 ILE A N 16
ATOM 21103 C CA . ILE A 1 40 ? 65.311 7.965 4.932 1.00 0.00 36 ILE A CA 16
ATOM 21104 C C . ILE A 1 40 ? 66.809 8.168 4.685 1.00 0.00 36 ILE A C 16
ATOM 21105 O O . ILE A 1 40 ? 67.205 8.829 3.745 1.00 0.00 36 ILE A O 16
ATOM 21121 N N . ALA A 1 41 ? 67.640 7.603 5.524 1.00 0.00 37 ALA A N 16
ATOM 21122 C CA . ALA A 1 41 ? 69.114 7.677 5.297 1.00 0.00 37 ALA A CA 16
ATOM 21123 C C . ALA A 1 41 ? 69.744 6.309 5.558 1.00 0.00 37 ALA A C 16
ATOM 21124 O O . ALA A 1 41 ? 69.537 5.711 6.600 1.00 0.00 37 ALA A O 16
ATOM 21131 N N . LEU A 1 42 ? 70.509 5.815 4.617 1.00 0.00 38 LEU A N 16
ATOM 21132 C CA . LEU A 1 42 ? 71.119 4.461 4.765 1.00 0.00 38 LEU A CA 16
ATOM 21133 C C . LEU A 1 42 ? 72.627 4.597 4.969 1.00 0.00 38 LEU A C 16
ATOM 21134 O O . LEU A 1 42 ? 73.245 5.509 4.453 1.00 0.00 38 LEU A O 16
ATOM 21150 N N . SER A 1 43 ? 73.221 3.699 5.715 1.00 0.00 39 SER A N 16
ATOM 21151 C CA . SER A 1 43 ? 74.685 3.797 5.989 1.00 0.00 39 SER A CA 16
ATOM 21152 C C . SER A 1 43 ? 75.379 2.550 5.451 1.00 0.00 39 SER A C 16
ATOM 21153 O O . SER A 1 43 ? 74.775 1.499 5.360 1.00 0.00 39 SER A O 16
ATOM 21161 N N . SER A 1 44 ? 76.642 2.661 5.095 1.00 0.00 40 SER A N 16
ATOM 21162 C CA . SER A 1 44 ? 77.358 1.539 4.397 1.00 0.00 40 SER A CA 16
ATOM 21163 C C . SER A 1 44 ? 76.482 0.966 3.271 1.00 0.00 40 SER A C 16
ATOM 21164 O O . SER A 1 44 ? 75.770 -0.007 3.449 1.00 0.00 40 SER A O 16
ATOM 21172 N N . VAL A 1 45 ? 76.531 1.587 2.118 1.00 0.00 41 VAL A N 16
ATOM 21173 C CA . VAL A 1 45 ? 75.698 1.133 0.965 1.00 0.00 41 VAL A CA 16
ATOM 21174 C C . VAL A 1 45 ? 76.553 1.096 -0.312 1.00 0.00 41 VAL A C 16
ATOM 21175 O O . VAL A 1 45 ? 77.488 1.862 -0.462 1.00 0.00 41 VAL A O 16
ATOM 21188 N N . ARG A 1 46 ? 76.236 0.212 -1.223 1.00 0.00 42 ARG A N 16
ATOM 21189 C CA . ARG A 1 46 ? 76.990 0.142 -2.513 1.00 0.00 42 ARG A CA 16
ATOM 21190 C C . ARG A 1 46 ? 76.010 0.006 -3.685 1.00 0.00 42 ARG A C 16
ATOM 21191 O O . ARG A 1 46 ? 74.914 -0.500 -3.524 1.00 0.00 42 ARG A O 16
ATOM 21212 N N . SER A 1 47 ? 76.396 0.457 -4.853 1.00 0.00 43 SER A N 16
ATOM 21213 C CA . SER A 1 47 ? 75.496 0.350 -6.044 1.00 0.00 43 SER A CA 16
ATOM 21214 C C . SER A 1 47 ? 76.048 -0.690 -7.023 1.00 0.00 43 SER A C 16
ATOM 21215 O O . SER A 1 47 ? 77.246 -0.793 -7.217 1.00 0.00 43 SER A O 16
ATOM 21223 N N . PHE A 1 48 ? 75.183 -1.458 -7.642 1.00 0.00 44 PHE A N 16
ATOM 21224 C CA . PHE A 1 48 ? 75.660 -2.558 -8.540 1.00 0.00 44 PHE A CA 16
ATOM 21225 C C . PHE A 1 48 ? 76.001 -2.012 -9.930 1.00 0.00 44 PHE A C 16
ATOM 21226 O O . PHE A 1 48 ? 76.960 -2.437 -10.548 1.00 0.00 44 PHE A O 16
ATOM 21243 N N . GLY A 1 49 ? 75.226 -1.077 -10.426 1.00 0.00 45 GLY A N 16
ATOM 21244 C CA . GLY A 1 49 ? 75.550 -0.451 -11.740 1.00 0.00 45 GLY A CA 16
ATOM 21245 C C . GLY A 1 49 ? 74.360 0.370 -12.241 1.00 0.00 45 GLY A C 16
ATOM 21246 O O . GLY A 1 49 ? 73.263 0.272 -11.724 1.00 0.00 45 GLY A O 16
ATOM 21250 N N . THR A 1 50 ? 74.582 1.178 -13.247 1.00 0.00 46 THR A N 16
ATOM 21251 C CA . THR A 1 50 ? 73.463 1.957 -13.870 1.00 0.00 46 THR A CA 16
ATOM 21252 C C . THR A 1 50 ? 73.279 1.572 -15.350 1.00 0.00 46 THR A C 16
ATOM 21253 O O . THR A 1 50 ? 72.497 2.180 -16.055 1.00 0.00 46 THR A O 16
ATOM 21264 N N . GLU A 1 51 ? 73.995 0.565 -15.819 1.00 0.00 47 GLU A N 16
ATOM 21265 C CA . GLU A 1 51 ? 74.104 0.294 -17.297 1.00 0.00 47 GLU A CA 16
ATOM 21266 C C . GLU A 1 51 ? 72.735 0.282 -18.004 1.00 0.00 47 GLU A C 16
ATOM 21267 O O . GLU A 1 51 ? 72.648 0.544 -19.190 1.00 0.00 47 GLU A O 16
ATOM 21279 N N . ASP A 1 52 ? 71.674 -0.019 -17.293 1.00 0.00 48 ASP A N 16
ATOM 21280 C CA . ASP A 1 52 ? 70.323 -0.063 -17.947 1.00 0.00 48 ASP A CA 16
ATOM 21281 C C . ASP A 1 52 ? 69.900 1.342 -18.397 1.00 0.00 48 ASP A C 16
ATOM 21282 O O . ASP A 1 52 ? 69.659 1.579 -19.566 1.00 0.00 48 ASP A O 16
ATOM 21291 N N . ARG A 1 53 ? 69.810 2.269 -17.475 1.00 0.00 49 ARG A N 16
ATOM 21292 C CA . ARG A 1 53 ? 69.470 3.682 -17.843 1.00 0.00 49 ARG A CA 16
ATOM 21293 C C . ARG A 1 53 ? 70.740 4.529 -18.033 1.00 0.00 49 ARG A C 16
ATOM 21294 O O . ARG A 1 53 ? 70.667 5.738 -18.152 1.00 0.00 49 ARG A O 16
ATOM 21315 N N . ASP A 1 54 ? 71.901 3.909 -18.063 1.00 0.00 50 ASP A N 16
ATOM 21316 C CA . ASP A 1 54 ? 73.185 4.689 -18.033 1.00 0.00 50 ASP A CA 16
ATOM 21317 C C . ASP A 1 54 ? 73.274 5.675 -19.208 1.00 0.00 50 ASP A C 16
ATOM 21318 O O . ASP A 1 54 ? 72.431 5.692 -20.086 1.00 0.00 50 ASP A O 16
ATOM 21327 N N . THR A 1 55 ? 74.297 6.491 -19.213 1.00 0.00 51 THR A N 16
ATOM 21328 C CA . THR A 1 55 ? 74.543 7.412 -20.364 1.00 0.00 51 THR A CA 16
ATOM 21329 C C . THR A 1 55 ? 75.188 6.645 -21.516 1.00 0.00 51 THR A C 16
ATOM 21330 O O . THR A 1 55 ? 75.681 5.545 -21.336 1.00 0.00 51 THR A O 16
ATOM 21341 N N . GLN A 1 56 ? 75.188 7.216 -22.695 1.00 0.00 52 GLN A N 16
ATOM 21342 C CA . GLN A 1 56 ? 75.847 6.536 -23.857 1.00 0.00 52 GLN A CA 16
ATOM 21343 C C . GLN A 1 56 ? 77.382 6.684 -23.790 1.00 0.00 52 GLN A C 16
ATOM 21344 O O . GLN A 1 56 ? 78.085 6.239 -24.678 1.00 0.00 52 GLN A O 16
ATOM 21358 N N . PHE A 1 57 ? 77.903 7.304 -22.749 1.00 0.00 53 PHE A N 16
ATOM 21359 C CA . PHE A 1 57 ? 79.378 7.277 -22.517 1.00 0.00 53 PHE A CA 16
ATOM 21360 C C . PHE A 1 57 ? 79.706 6.254 -21.424 1.00 0.00 53 PHE A C 16
ATOM 21361 O O . PHE A 1 57 ? 78.898 5.986 -20.554 1.00 0.00 53 PHE A O 16
ATOM 21378 N N . GLN A 1 58 ? 80.885 5.683 -21.463 1.00 0.00 54 GLN A N 16
ATOM 21379 C CA . GLN A 1 58 ? 81.232 4.588 -20.498 1.00 0.00 54 GLN A CA 16
ATOM 21380 C C . GLN A 1 58 ? 81.298 5.133 -19.066 1.00 0.00 54 GLN A C 16
ATOM 21381 O O . GLN A 1 58 ? 81.812 6.212 -18.828 1.00 0.00 54 GLN A O 16
ATOM 21395 N N . ILE A 1 59 ? 80.782 4.390 -18.115 1.00 0.00 55 ILE A N 16
ATOM 21396 C CA . ILE A 1 59 ? 80.863 4.820 -16.682 1.00 0.00 55 ILE A CA 16
ATOM 21397 C C . ILE A 1 59 ? 81.833 3.902 -15.927 1.00 0.00 55 ILE A C 16
ATOM 21398 O O . ILE A 1 59 ? 81.794 2.694 -16.075 1.00 0.00 55 ILE A O 16
ATOM 21414 N N . ALA A 1 60 ? 82.697 4.471 -15.122 1.00 0.00 56 ALA A N 16
ATOM 21415 C CA . ALA A 1 60 ? 83.695 3.640 -14.377 1.00 0.00 56 ALA A CA 16
ATOM 21416 C C . ALA A 1 60 ? 83.065 3.082 -13.089 1.00 0.00 56 ALA A C 16
ATOM 21417 O O . ALA A 1 60 ? 82.242 3.741 -12.482 1.00 0.00 56 ALA A O 16
ATOM 21424 N N . PRO A 1 61 ? 83.467 1.882 -12.705 1.00 0.00 57 PRO A N 16
ATOM 21425 C CA . PRO A 1 61 ? 82.920 1.263 -11.467 1.00 0.00 57 PRO A CA 16
ATOM 21426 C C . PRO A 1 61 ? 83.408 2.027 -10.231 1.00 0.00 57 PRO A C 16
ATOM 21427 O O . PRO A 1 61 ? 84.423 2.698 -10.269 1.00 0.00 57 PRO A O 16
ATOM 21438 N N . GLN A 1 62 ? 82.689 1.927 -9.139 1.00 0.00 58 GLN A N 16
ATOM 21439 C CA . GLN A 1 62 ? 83.109 2.638 -7.889 1.00 0.00 58 GLN A CA 16
ATOM 21440 C C . GLN A 1 62 ? 84.215 1.849 -7.183 1.00 0.00 58 GLN A C 16
ATOM 21441 O O . GLN A 1 62 ? 84.113 0.650 -7.003 1.00 0.00 58 GLN A O 16
ATOM 21455 N N . SER A 1 63 ? 85.268 2.519 -6.784 1.00 0.00 59 SER A N 16
ATOM 21456 C CA . SER A 1 63 ? 86.401 1.820 -6.102 1.00 0.00 59 SER A CA 16
ATOM 21457 C C . SER A 1 63 ? 86.299 1.987 -4.582 1.00 0.00 59 SER A C 16
ATOM 21458 O O . SER A 1 63 ? 87.299 2.003 -3.888 1.00 0.00 59 SER A O 16
ATOM 21466 N N . GLN A 1 64 ? 85.096 2.106 -4.062 1.00 0.00 60 GLN A N 16
ATOM 21467 C CA . GLN A 1 64 ? 84.908 2.321 -2.589 1.00 0.00 60 GLN A CA 16
ATOM 21468 C C . GLN A 1 64 ? 83.415 2.315 -2.251 1.00 0.00 60 GLN A C 16
ATOM 21469 O O . GLN A 1 64 ? 82.575 2.497 -3.113 1.00 0.00 60 GLN A O 16
ATOM 21483 N N . ILE A 1 65 ? 83.084 2.104 -1.000 1.00 0.00 61 ILE A N 16
ATOM 21484 C CA . ILE A 1 65 ? 81.645 2.084 -0.586 1.00 0.00 61 ILE A CA 16
ATOM 21485 C C . ILE A 1 65 ? 81.247 3.457 -0.031 1.00 0.00 61 ILE A C 16
ATOM 21486 O O . ILE A 1 65 ? 82.087 4.224 0.405 1.00 0.00 61 ILE A O 16
ATOM 21502 N N . TYR A 1 66 ? 79.974 3.770 -0.046 1.00 0.00 62 TYR A N 16
ATOM 21503 C CA . TYR A 1 66 ? 79.515 5.099 0.466 1.00 0.00 62 TYR A CA 16
ATOM 21504 C C . TYR A 1 66 ? 79.129 4.991 1.944 1.00 0.00 62 TYR A C 16
ATOM 21505 O O . TYR A 1 66 ? 78.181 4.314 2.294 1.00 0.00 62 TYR A O 16
ATOM 21523 N N . ASP A 1 67 ? 79.868 5.651 2.808 1.00 0.00 63 ASP A N 16
ATOM 21524 C CA . ASP A 1 67 ? 79.542 5.636 4.278 1.00 0.00 63 ASP A CA 16
ATOM 21525 C C . ASP A 1 67 ? 78.071 5.999 4.538 1.00 0.00 63 ASP A C 16
ATOM 21526 O O . ASP A 1 67 ? 77.410 5.387 5.357 1.00 0.00 63 ASP A O 16
ATOM 21535 N N . TYR A 1 68 ? 77.563 6.990 3.844 1.00 0.00 64 TYR A N 16
ATOM 21536 C CA . TYR A 1 68 ? 76.179 7.482 4.129 1.00 0.00 64 TYR A CA 16
ATOM 21537 C C . TYR A 1 68 ? 75.565 8.098 2.870 1.00 0.00 64 TYR A C 16
ATOM 21538 O O . TYR A 1 68 ? 76.171 8.930 2.219 1.00 0.00 64 TYR A O 16
ATOM 21556 N N . ILE A 1 69 ? 74.366 7.694 2.525 1.00 0.00 65 ILE A N 16
ATOM 21557 C CA . ILE A 1 69 ? 73.628 8.372 1.409 1.00 0.00 65 ILE A CA 16
ATOM 21558 C C . ILE A 1 69 ? 72.213 8.745 1.871 1.00 0.00 65 ILE A C 16
ATOM 21559 O O . ILE A 1 69 ? 71.485 7.922 2.398 1.00 0.00 65 ILE A O 16
ATOM 21575 N N . LEU A 1 70 ? 71.827 9.983 1.674 1.00 0.00 66 LEU A N 16
ATOM 21576 C CA . LEU A 1 70 ? 70.437 10.414 2.023 1.00 0.00 66 LEU A CA 16
ATOM 21577 C C . LEU A 1 70 ? 69.515 10.231 0.814 1.00 0.00 66 LEU A C 16
ATOM 21578 O O . LEU A 1 70 ? 69.879 10.550 -0.303 1.00 0.00 66 LEU A O 16
ATOM 21594 N N . PHE A 1 71 ? 68.328 9.719 1.031 1.00 0.00 67 PHE A N 16
ATOM 21595 C CA . PHE A 1 71 ? 67.412 9.422 -0.111 1.00 0.00 67 PHE A CA 16
ATOM 21596 C C . PHE A 1 71 ? 65.988 9.894 0.202 1.00 0.00 67 PHE A C 16
ATOM 21597 O O . PHE A 1 71 ? 65.442 9.587 1.245 1.00 0.00 67 PHE A O 16
ATOM 21614 N N . ARG A 1 72 ? 65.392 10.639 -0.696 1.00 0.00 68 ARG A N 16
ATOM 21615 C CA . ARG A 1 72 ? 63.954 11.020 -0.532 1.00 0.00 68 ARG A CA 16
ATOM 21616 C C . ARG A 1 72 ? 63.048 10.001 -1.237 1.00 0.00 68 ARG A C 16
ATOM 21617 O O . ARG A 1 72 ? 63.427 9.397 -2.227 1.00 0.00 68 ARG A O 16
ATOM 21638 N N . GLY A 1 73 ? 61.851 9.809 -0.736 1.00 0.00 69 GLY A N 16
ATOM 21639 C CA . GLY A 1 73 ? 60.892 8.867 -1.394 1.00 0.00 69 GLY A CA 16
ATOM 21640 C C . GLY A 1 73 ? 60.591 9.320 -2.834 1.00 0.00 69 GLY A C 16
ATOM 21641 O O . GLY A 1 73 ? 60.220 8.520 -3.672 1.00 0.00 69 GLY A O 16
ATOM 21645 N N . SER A 1 74 ? 60.749 10.592 -3.122 1.00 0.00 70 SER A N 16
ATOM 21646 C CA . SER A 1 74 ? 60.391 11.111 -4.483 1.00 0.00 70 SER A CA 16
ATOM 21647 C C . SER A 1 74 ? 61.323 10.532 -5.556 1.00 0.00 70 SER A C 16
ATOM 21648 O O . SER A 1 74 ? 60.879 10.158 -6.627 1.00 0.00 70 SER A O 16
ATOM 21656 N N . ASP A 1 75 ? 62.604 10.454 -5.281 1.00 0.00 71 ASP A N 16
ATOM 21657 C CA . ASP A 1 75 ? 63.571 9.989 -6.330 1.00 0.00 71 ASP A CA 16
ATOM 21658 C C . ASP A 1 75 ? 63.621 8.458 -6.390 1.00 0.00 71 ASP A C 16
ATOM 21659 O O . ASP A 1 75 ? 63.824 7.884 -7.444 1.00 0.00 71 ASP A O 16
ATOM 21668 N N . ILE A 1 76 ? 63.441 7.793 -5.273 1.00 0.00 72 ILE A N 16
ATOM 21669 C CA . ILE A 1 76 ? 63.422 6.295 -5.286 1.00 0.00 72 ILE A CA 16
ATOM 21670 C C . ILE A 1 76 ? 61.978 5.784 -5.223 1.00 0.00 72 ILE A C 16
ATOM 21671 O O . ILE A 1 76 ? 61.154 6.300 -4.491 1.00 0.00 72 ILE A O 16
ATOM 21687 N N . LYS A 1 77 ? 61.679 4.766 -5.994 1.00 0.00 73 LYS A N 16
ATOM 21688 C CA . LYS A 1 77 ? 60.257 4.375 -6.220 1.00 0.00 73 LYS A CA 16
ATOM 21689 C C . LYS A 1 77 ? 59.894 3.091 -5.464 1.00 0.00 73 LYS A C 16
ATOM 21690 O O . LYS A 1 77 ? 58.726 2.816 -5.257 1.00 0.00 73 LYS A O 16
ATOM 21709 N N . ASP A 1 78 ? 60.863 2.301 -5.047 1.00 0.00 74 ASP A N 16
ATOM 21710 C CA . ASP A 1 78 ? 60.509 1.030 -4.335 1.00 0.00 74 ASP A CA 16
ATOM 21711 C C . ASP A 1 78 ? 61.593 0.639 -3.325 1.00 0.00 74 ASP A C 16
ATOM 21712 O O . ASP A 1 78 ? 62.767 0.620 -3.635 1.00 0.00 74 ASP A O 16
ATOM 21721 N N . ILE A 1 79 ? 61.187 0.327 -2.116 1.00 0.00 75 ILE A N 16
ATOM 21722 C CA . ILE A 1 79 ? 62.153 -0.151 -1.078 1.00 0.00 75 ILE A CA 16
ATOM 21723 C C . ILE A 1 79 ? 61.600 -1.412 -0.395 1.00 0.00 75 ILE A C 16
ATOM 21724 O O . ILE A 1 79 ? 60.419 -1.505 -0.116 1.00 0.00 75 ILE A O 16
ATOM 21740 N N . ARG A 1 80 ? 62.446 -2.377 -0.126 1.00 0.00 76 ARG A N 16
ATOM 21741 C CA . ARG A 1 80 ? 61.974 -3.631 0.545 1.00 0.00 76 ARG A CA 16
ATOM 21742 C C . ARG A 1 80 ? 63.064 -4.186 1.468 1.00 0.00 76 ARG A C 16
ATOM 21743 O O . ARG A 1 80 ? 64.216 -4.284 1.091 1.00 0.00 76 ARG A O 16
ATOM 21764 N N . VAL A 1 81 ? 62.700 -4.548 2.676 1.00 0.00 77 VAL A N 16
ATOM 21765 C CA . VAL A 1 81 ? 63.699 -5.128 3.630 1.00 0.00 77 VAL A CA 16
ATOM 21766 C C . VAL A 1 81 ? 63.795 -6.650 3.441 1.00 0.00 77 VAL A C 16
ATOM 21767 O O . VAL A 1 81 ? 62.822 -7.304 3.113 1.00 0.00 77 VAL A O 16
ATOM 21780 N N . VAL A 1 82 ? 64.963 -7.212 3.646 1.00 0.00 78 VAL A N 16
ATOM 21781 C CA . VAL A 1 82 ? 65.134 -8.689 3.473 1.00 0.00 78 VAL A CA 16
ATOM 21782 C C . VAL A 1 82 ? 64.972 -9.392 4.827 1.00 0.00 78 VAL A C 16
ATOM 21783 O O . VAL A 1 82 ? 65.589 -9.015 5.807 1.00 0.00 78 VAL A O 16
ATOM 21796 N N . ASN A 1 83 ? 64.145 -10.407 4.881 1.00 0.00 79 ASN A N 16
ATOM 21797 C CA . ASN A 1 83 ? 63.934 -11.147 6.162 1.00 0.00 79 ASN A CA 16
ATOM 21798 C C . ASN A 1 83 ? 63.775 -12.645 5.886 1.00 0.00 79 ASN A C 16
ATOM 21799 O O . ASN A 1 83 ? 63.173 -13.041 4.905 1.00 0.00 79 ASN A O 16
ATOM 21810 N N . ASN A 1 84 ? 64.314 -13.478 6.747 1.00 0.00 80 ASN A N 16
ATOM 21811 C CA . ASN A 1 84 ? 64.186 -14.961 6.551 1.00 0.00 80 ASN A CA 16
ATOM 21812 C C . ASN A 1 84 ? 62.718 -15.388 6.666 1.00 0.00 80 ASN A C 16
ATOM 21813 O O . ASN A 1 84 ? 62.277 -16.303 5.995 1.00 0.00 80 ASN A O 16
ATOM 21824 N N . HIS A 1 85 ? 61.964 -14.728 7.513 1.00 0.00 81 HIS A N 16
ATOM 21825 C CA . HIS A 1 85 ? 60.518 -15.075 7.674 1.00 0.00 81 HIS A CA 16
ATOM 21826 C C . HIS A 1 85 ? 59.655 -13.815 7.551 1.00 0.00 81 HIS A C 16
ATOM 21827 O O . HIS A 1 85 ? 60.073 -12.730 7.915 1.00 0.00 81 HIS A O 16
ATOM 21841 N N . THR A 1 86 ? 58.455 -13.955 7.041 1.00 0.00 82 THR A N 16
ATOM 21842 C CA . THR A 1 86 ? 57.549 -12.774 6.892 1.00 0.00 82 THR A CA 16
ATOM 21843 C C . THR A 1 86 ? 56.238 -13.015 7.647 1.00 0.00 82 THR A C 16
ATOM 21844 O O . THR A 1 86 ? 55.899 -14.140 7.968 1.00 0.00 82 THR A O 16
ATOM 21855 N N . LEU A 1 87 ? 55.505 -11.967 7.930 1.00 0.00 83 LEU A N 16
ATOM 21856 C CA . LEU A 1 87 ? 54.211 -12.120 8.664 1.00 0.00 83 LEU A CA 16
ATOM 21857 C C . LEU A 1 87 ? 53.040 -11.682 7.771 1.00 0.00 83 LEU A C 16
ATOM 21858 O O . LEU A 1 87 ? 53.253 -11.030 6.765 1.00 0.00 83 LEU A O 16
ATOM 21874 N N . PRO A 1 88 ? 51.833 -12.051 8.161 1.00 0.00 84 PRO A N 16
ATOM 21875 C CA . PRO A 1 88 ? 50.629 -11.675 7.371 1.00 0.00 84 PRO A CA 16
ATOM 21876 C C . PRO A 1 88 ? 50.438 -10.152 7.378 1.00 0.00 84 PRO A C 16
ATOM 21877 O O . PRO A 1 88 ? 50.372 -9.588 8.457 1.00 0.00 84 PRO A O 16
ATOM 21889 N N . GLY A 1 1 ? 44.729 1.347 22.633 1.00 0.00 -3 GLY A N 17
ATOM 21890 C CA . GLY A 1 1 ? 45.347 1.727 21.331 1.00 0.00 -3 GLY A CA 17
ATOM 21891 C C . GLY A 1 1 ? 46.857 1.893 21.510 1.00 0.00 -3 GLY A C 17
ATOM 21892 O O . GLY A 1 1 ? 47.358 2.999 21.607 1.00 0.00 -3 GLY A O 17
ATOM 21898 N N . ALA A 1 2 ? 47.582 0.802 21.553 1.00 0.00 -2 ALA A N 17
ATOM 21899 C CA . ALA A 1 2 ? 49.065 0.883 21.722 1.00 0.00 -2 ALA A CA 17
ATOM 21900 C C . ALA A 1 2 ? 49.764 0.639 20.382 1.00 0.00 -2 ALA A C 17
ATOM 21901 O O . ALA A 1 2 ? 49.318 -0.159 19.578 1.00 0.00 -2 ALA A O 17
ATOM 21908 N N . MET A 1 3 ? 50.857 1.323 20.139 1.00 0.00 -1 MET A N 17
ATOM 21909 C CA . MET A 1 3 ? 51.597 1.140 18.854 1.00 0.00 -1 MET A CA 17
ATOM 21910 C C . MET A 1 3 ? 52.896 0.360 19.098 1.00 0.00 -1 MET A C 17
ATOM 21911 O O . MET A 1 3 ? 53.982 0.910 19.058 1.00 0.00 -1 MET A O 17
ATOM 21925 N N . ALA A 1 4 ? 52.785 -0.922 19.350 1.00 0.00 0 ALA A N 17
ATOM 21926 C CA . ALA A 1 4 ? 54.002 -1.756 19.592 1.00 0.00 0 ALA A CA 17
ATOM 21927 C C . ALA A 1 4 ? 53.714 -3.222 19.251 1.00 0.00 0 ALA A C 17
ATOM 21928 O O . ALA A 1 4 ? 52.588 -3.675 19.336 1.00 0.00 0 ALA A O 17
ATOM 21935 N N . MET A 1 5 ? 54.727 -3.960 18.867 1.00 0.00 1 MET A N 17
ATOM 21936 C CA . MET A 1 5 ? 54.530 -5.402 18.530 1.00 0.00 1 MET A CA 17
ATOM 21937 C C . MET A 1 5 ? 55.100 -6.288 19.641 1.00 0.00 1 MET A C 17
ATOM 21938 O O . MET A 1 5 ? 56.224 -6.109 20.071 1.00 0.00 1 MET A O 17
ATOM 21952 N N . SER A 1 6 ? 54.328 -7.241 20.106 1.00 0.00 2 SER A N 17
ATOM 21953 C CA . SER A 1 6 ? 54.812 -8.145 21.197 1.00 0.00 2 SER A CA 17
ATOM 21954 C C . SER A 1 6 ? 55.350 -9.461 20.617 1.00 0.00 2 SER A C 17
ATOM 21955 O O . SER A 1 6 ? 55.392 -10.468 21.300 1.00 0.00 2 SER A O 17
ATOM 21963 N N . GLY A 1 7 ? 55.759 -9.461 19.370 1.00 0.00 3 GLY A N 17
ATOM 21964 C CA . GLY A 1 7 ? 56.277 -10.714 18.743 1.00 0.00 3 GLY A CA 17
ATOM 21965 C C . GLY A 1 7 ? 57.425 -10.374 17.791 1.00 0.00 3 GLY A C 17
ATOM 21966 O O . GLY A 1 7 ? 58.525 -10.879 17.928 1.00 0.00 3 GLY A O 17
ATOM 21970 N N . GLY A 1 8 ? 57.174 -9.522 16.827 1.00 0.00 4 GLY A N 17
ATOM 21971 C CA . GLY A 1 8 ? 58.243 -9.141 15.855 1.00 0.00 4 GLY A CA 17
ATOM 21972 C C . GLY A 1 8 ? 58.952 -7.876 16.341 1.00 0.00 4 GLY A C 17
ATOM 21973 O O . GLY A 1 8 ? 58.319 -6.923 16.759 1.00 0.00 4 GLY A O 17
ATOM 21977 N N . LEU A 1 9 ? 60.262 -7.861 16.287 1.00 0.00 5 LEU A N 17
ATOM 21978 C CA . LEU A 1 9 ? 61.028 -6.652 16.723 1.00 0.00 5 LEU A CA 17
ATOM 21979 C C . LEU A 1 9 ? 62.404 -6.618 16.027 1.00 0.00 5 LEU A C 17
ATOM 21980 O O . LEU A 1 9 ? 63.425 -6.774 16.671 1.00 0.00 5 LEU A O 17
ATOM 21996 N N . PRO A 1 10 ? 62.392 -6.409 14.722 1.00 0.00 6 PRO A N 17
ATOM 21997 C CA . PRO A 1 10 ? 63.661 -6.397 13.943 1.00 0.00 6 PRO A CA 17
ATOM 21998 C C . PRO A 1 10 ? 64.546 -5.221 14.375 1.00 0.00 6 PRO A C 17
ATOM 21999 O O . PRO A 1 10 ? 64.142 -4.075 14.312 1.00 0.00 6 PRO A O 17
ATOM 22010 N N . GLU A 1 11 ? 65.750 -5.505 14.813 1.00 0.00 7 GLU A N 17
ATOM 22011 C CA . GLU A 1 11 ? 66.684 -4.410 15.240 1.00 0.00 7 GLU A CA 17
ATOM 22012 C C . GLU A 1 11 ? 67.051 -3.523 14.045 1.00 0.00 7 GLU A C 17
ATOM 22013 O O . GLU A 1 11 ? 67.056 -3.968 12.912 1.00 0.00 7 GLU A O 17
ATOM 22025 N N . LEU A 1 12 ? 67.359 -2.272 14.296 1.00 0.00 8 LEU A N 17
ATOM 22026 C CA . LEU A 1 12 ? 67.753 -1.347 13.181 1.00 0.00 8 LEU A CA 17
ATOM 22027 C C . LEU A 1 12 ? 69.065 -1.812 12.539 1.00 0.00 8 LEU A C 17
ATOM 22028 O O . LEU A 1 12 ? 69.702 -2.734 13.015 1.00 0.00 8 LEU A O 17
ATOM 22044 N N . GLY A 1 13 ? 69.466 -1.181 11.463 1.00 0.00 9 GLY A N 17
ATOM 22045 C CA . GLY A 1 13 ? 70.725 -1.596 10.766 1.00 0.00 9 GLY A CA 17
ATOM 22046 C C . GLY A 1 13 ? 70.487 -2.799 9.838 1.00 0.00 9 GLY A C 17
ATOM 22047 O O . GLY A 1 13 ? 71.398 -3.249 9.168 1.00 0.00 9 GLY A O 17
ATOM 22051 N N . SER A 1 14 ? 69.279 -3.326 9.788 1.00 0.00 10 SER A N 17
ATOM 22052 C CA . SER A 1 14 ? 69.001 -4.512 8.906 1.00 0.00 10 SER A CA 17
ATOM 22053 C C . SER A 1 14 ? 69.307 -4.175 7.441 1.00 0.00 10 SER A C 17
ATOM 22054 O O . SER A 1 14 ? 69.285 -3.023 7.047 1.00 0.00 10 SER A O 17
ATOM 22062 N N . LYS A 1 15 ? 69.592 -5.172 6.640 1.00 0.00 11 LYS A N 17
ATOM 22063 C CA . LYS A 1 15 ? 69.950 -4.915 5.207 1.00 0.00 11 LYS A CA 17
ATOM 22064 C C . LYS A 1 15 ? 68.686 -4.711 4.357 1.00 0.00 11 LYS A C 17
ATOM 22065 O O . LYS A 1 15 ? 67.800 -5.549 4.326 1.00 0.00 11 LYS A O 17
ATOM 22084 N N . ILE A 1 16 ? 68.605 -3.596 3.667 1.00 0.00 12 ILE A N 17
ATOM 22085 C CA . ILE A 1 16 ? 67.424 -3.331 2.787 1.00 0.00 12 ILE A CA 17
ATOM 22086 C C . ILE A 1 16 ? 67.886 -3.104 1.343 1.00 0.00 12 ILE A C 17
ATOM 22087 O O . ILE A 1 16 ? 68.950 -2.559 1.098 1.00 0.00 12 ILE A O 17
ATOM 22103 N N . SER A 1 17 ? 67.084 -3.525 0.395 1.00 0.00 13 SER A N 17
ATOM 22104 C CA . SER A 1 17 ? 67.400 -3.286 -1.043 1.00 0.00 13 SER A CA 17
ATOM 22105 C C . SER A 1 17 ? 66.535 -2.142 -1.575 1.00 0.00 13 SER A C 17
ATOM 22106 O O . SER A 1 17 ? 65.354 -2.066 -1.290 1.00 0.00 13 SER A O 17
ATOM 22114 N N . LEU A 1 18 ? 67.116 -1.257 -2.343 1.00 0.00 14 LEU A N 17
ATOM 22115 C CA . LEU A 1 18 ? 66.406 0.000 -2.730 1.00 0.00 14 LEU A CA 17
ATOM 22116 C C . LEU A 1 18 ? 66.536 0.240 -4.239 1.00 0.00 14 LEU A C 17
ATOM 22117 O O . LEU A 1 18 ? 67.626 0.259 -4.775 1.00 0.00 14 LEU A O 17
ATOM 22133 N N . ILE A 1 19 ? 65.431 0.424 -4.924 1.00 0.00 15 ILE A N 17
ATOM 22134 C CA . ILE A 1 19 ? 65.481 0.637 -6.406 1.00 0.00 15 ILE A CA 17
ATOM 22135 C C . ILE A 1 19 ? 65.179 2.108 -6.727 1.00 0.00 15 ILE A C 17
ATOM 22136 O O . ILE A 1 19 ? 64.106 2.609 -6.419 1.00 0.00 15 ILE A O 17
ATOM 22152 N N . SER A 1 20 ? 66.122 2.792 -7.337 1.00 0.00 16 SER A N 17
ATOM 22153 C CA . SER A 1 20 ? 65.938 4.246 -7.645 1.00 0.00 16 SER A CA 17
ATOM 22154 C C . SER A 1 20 ? 65.380 4.450 -9.061 1.00 0.00 16 SER A C 17
ATOM 22155 O O . SER A 1 20 ? 65.529 3.600 -9.925 1.00 0.00 16 SER A O 17
ATOM 22163 N N . LYS A 1 21 ? 64.758 5.590 -9.298 1.00 0.00 17 LYS A N 17
ATOM 22164 C CA . LYS A 1 21 ? 64.015 5.840 -10.586 1.00 0.00 17 LYS A CA 17
ATOM 22165 C C . LYS A 1 21 ? 64.885 5.601 -11.832 1.00 0.00 17 LYS A C 17
ATOM 22166 O O . LYS A 1 21 ? 64.374 5.519 -12.933 1.00 0.00 17 LYS A O 17
ATOM 22185 N N . ALA A 1 22 ? 66.184 5.489 -11.677 1.00 0.00 18 ALA A N 17
ATOM 22186 C CA . ALA A 1 22 ? 67.069 5.258 -12.861 1.00 0.00 18 ALA A CA 17
ATOM 22187 C C . ALA A 1 22 ? 67.241 3.754 -13.116 1.00 0.00 18 ALA A C 17
ATOM 22188 O O . ALA A 1 22 ? 68.180 3.338 -13.768 1.00 0.00 18 ALA A O 17
ATOM 22195 N N . ASP A 1 23 ? 66.339 2.936 -12.605 1.00 0.00 19 ASP A N 17
ATOM 22196 C CA . ASP A 1 23 ? 66.498 1.444 -12.687 1.00 0.00 19 ASP A CA 17
ATOM 22197 C C . ASP A 1 23 ? 67.856 1.034 -12.116 1.00 0.00 19 ASP A C 17
ATOM 22198 O O . ASP A 1 23 ? 68.484 0.098 -12.578 1.00 0.00 19 ASP A O 17
ATOM 22207 N N . ILE A 1 24 ? 68.307 1.742 -11.108 1.00 0.00 20 ILE A N 17
ATOM 22208 C CA . ILE A 1 24 ? 69.607 1.395 -10.457 1.00 0.00 20 ILE A CA 17
ATOM 22209 C C . ILE A 1 24 ? 69.328 0.664 -9.145 1.00 0.00 20 ILE A C 17
ATOM 22210 O O . ILE A 1 24 ? 68.410 1.010 -8.424 1.00 0.00 20 ILE A O 17
ATOM 22226 N N . ARG A 1 25 ? 70.109 -0.337 -8.830 1.00 0.00 21 ARG A N 17
ATOM 22227 C CA . ARG A 1 25 ? 69.879 -1.091 -7.566 1.00 0.00 21 ARG A CA 17
ATOM 22228 C C . ARG A 1 25 ? 70.929 -0.698 -6.523 1.00 0.00 21 ARG A C 17
ATOM 22229 O O . ARG A 1 25 ? 72.117 -0.867 -6.727 1.00 0.00 21 ARG A O 17
ATOM 22250 N N . TYR A 1 26 ? 70.482 -0.173 -5.411 1.00 0.00 22 TYR A N 17
ATOM 22251 C CA . TYR A 1 26 ? 71.404 0.150 -4.285 1.00 0.00 22 TYR A CA 17
ATOM 22252 C C . TYR A 1 26 ? 71.077 -0.755 -3.098 1.00 0.00 22 TYR A C 17
ATOM 22253 O O . TYR A 1 26 ? 69.945 -1.163 -2.925 1.00 0.00 22 TYR A O 17
ATOM 22271 N N . GLU A 1 27 ? 72.047 -1.072 -2.283 1.00 0.00 23 GLU A N 17
ATOM 22272 C CA . GLU A 1 27 ? 71.759 -1.858 -1.044 1.00 0.00 23 GLU A CA 17
ATOM 22273 C C . GLU A 1 27 ? 72.617 -1.342 0.106 1.00 0.00 23 GLU A C 17
ATOM 22274 O O . GLU A 1 27 ? 73.773 -1.022 -0.082 1.00 0.00 23 GLU A O 17
ATOM 22286 N N . GLY A 1 28 ? 72.065 -1.266 1.292 1.00 0.00 24 GLY A N 17
ATOM 22287 C CA . GLY A 1 28 ? 72.838 -0.690 2.435 1.00 0.00 24 GLY A CA 17
ATOM 22288 C C . GLY A 1 28 ? 72.116 -0.960 3.756 1.00 0.00 24 GLY A C 17
ATOM 22289 O O . GLY A 1 28 ? 71.005 -1.457 3.778 1.00 0.00 24 GLY A O 17
ATOM 22293 N N . ARG A 1 29 ? 72.751 -0.632 4.859 1.00 0.00 25 ARG A N 17
ATOM 22294 C CA . ARG A 1 29 ? 72.112 -0.852 6.196 1.00 0.00 25 ARG A CA 17
ATOM 22295 C C . ARG A 1 29 ? 71.209 0.329 6.562 1.00 0.00 25 ARG A C 17
ATOM 22296 O O . ARG A 1 29 ? 71.576 1.477 6.389 1.00 0.00 25 ARG A O 17
ATOM 22317 N N . LEU A 1 30 ? 70.029 0.053 7.068 1.00 0.00 26 LEU A N 17
ATOM 22318 C CA . LEU A 1 30 ? 69.129 1.154 7.544 1.00 0.00 26 LEU A CA 17
ATOM 22319 C C . LEU A 1 30 ? 69.736 1.863 8.760 1.00 0.00 26 LEU A C 17
ATOM 22320 O O . LEU A 1 30 ? 69.977 1.250 9.785 1.00 0.00 26 LEU A O 17
ATOM 22336 N N . TYR A 1 31 ? 69.984 3.145 8.651 1.00 0.00 27 TYR A N 17
ATOM 22337 C CA . TYR A 1 31 ? 70.535 3.908 9.810 1.00 0.00 27 TYR A CA 17
ATOM 22338 C C . TYR A 1 31 ? 69.417 4.676 10.524 1.00 0.00 27 TYR A C 17
ATOM 22339 O O . TYR A 1 31 ? 69.275 4.597 11.730 1.00 0.00 27 TYR A O 17
ATOM 22357 N N . THR A 1 32 ? 68.623 5.415 9.783 1.00 0.00 28 THR A N 17
ATOM 22358 C CA . THR A 1 32 ? 67.530 6.223 10.412 1.00 0.00 28 THR A CA 17
ATOM 22359 C C . THR A 1 32 ? 66.396 6.455 9.409 1.00 0.00 28 THR A C 17
ATOM 22360 O O . THR A 1 32 ? 66.602 6.417 8.210 1.00 0.00 28 THR A O 17
ATOM 22371 N N . VAL A 1 33 ? 65.202 6.697 9.896 1.00 0.00 29 VAL A N 17
ATOM 22372 C CA . VAL A 1 33 ? 64.036 6.914 8.982 1.00 0.00 29 VAL A CA 17
ATOM 22373 C C . VAL A 1 33 ? 63.114 8.006 9.552 1.00 0.00 29 VAL A C 17
ATOM 22374 O O . VAL A 1 33 ? 62.961 8.132 10.753 1.00 0.00 29 VAL A O 17
ATOM 22387 N N . ASP A 1 34 ? 62.503 8.790 8.694 1.00 0.00 30 ASP A N 17
ATOM 22388 C CA . ASP A 1 34 ? 61.550 9.838 9.166 1.00 0.00 30 ASP A CA 17
ATOM 22389 C C . ASP A 1 34 ? 60.223 9.709 8.400 1.00 0.00 30 ASP A C 17
ATOM 22390 O O . ASP A 1 34 ? 60.138 10.138 7.264 1.00 0.00 30 ASP A O 17
ATOM 22399 N N . PRO A 1 35 ? 59.222 9.120 9.037 1.00 0.00 31 PRO A N 17
ATOM 22400 C CA . PRO A 1 35 ? 57.935 8.845 8.339 1.00 0.00 31 PRO A CA 17
ATOM 22401 C C . PRO A 1 35 ? 57.270 10.152 7.891 1.00 0.00 31 PRO A C 17
ATOM 22402 O O . PRO A 1 35 ? 56.759 10.249 6.791 1.00 0.00 31 PRO A O 17
ATOM 22413 N N . GLN A 1 36 ? 57.286 11.159 8.726 1.00 0.00 32 GLN A N 17
ATOM 22414 C CA . GLN A 1 36 ? 56.502 12.399 8.422 1.00 0.00 32 GLN A CA 17
ATOM 22415 C C . GLN A 1 36 ? 57.275 13.287 7.439 1.00 0.00 32 GLN A C 17
ATOM 22416 O O . GLN A 1 36 ? 56.690 14.094 6.738 1.00 0.00 32 GLN A O 17
ATOM 22430 N N . GLU A 1 37 ? 58.577 13.147 7.381 1.00 0.00 33 GLU A N 17
ATOM 22431 C CA . GLU A 1 37 ? 59.368 13.875 6.339 1.00 0.00 33 GLU A CA 17
ATOM 22432 C C . GLU A 1 37 ? 59.445 13.064 5.031 1.00 0.00 33 GLU A C 17
ATOM 22433 O O . GLU A 1 37 ? 60.062 13.498 4.075 1.00 0.00 33 GLU A O 17
ATOM 22445 N N . CYS A 1 38 ? 58.827 11.893 4.974 1.00 0.00 34 CYS A N 17
ATOM 22446 C CA . CYS A 1 38 ? 58.928 11.018 3.752 1.00 0.00 34 CYS A CA 17
ATOM 22447 C C . CYS A 1 38 ? 60.391 10.835 3.317 1.00 0.00 34 CYS A C 17
ATOM 22448 O O . CYS A 1 38 ? 60.698 10.807 2.137 1.00 0.00 34 CYS A O 17
ATOM 22456 N N . THR A 1 39 ? 61.294 10.710 4.262 1.00 0.00 35 THR A N 17
ATOM 22457 C CA . THR A 1 39 ? 62.747 10.657 3.911 1.00 0.00 35 THR A CA 17
ATOM 22458 C C . THR A 1 39 ? 63.451 9.567 4.719 1.00 0.00 35 THR A C 17
ATOM 22459 O O . THR A 1 39 ? 63.027 9.218 5.803 1.00 0.00 35 THR A O 17
ATOM 22470 N N . ILE A 1 40 ? 64.523 9.030 4.194 1.00 0.00 36 ILE A N 17
ATOM 22471 C CA . ILE A 1 40 ? 65.298 7.995 4.947 1.00 0.00 36 ILE A CA 17
ATOM 22472 C C . ILE A 1 40 ? 66.799 8.184 4.707 1.00 0.00 36 ILE A C 17
ATOM 22473 O O . ILE A 1 40 ? 67.205 8.839 3.766 1.00 0.00 36 ILE A O 17
ATOM 22489 N N . ALA A 1 41 ? 67.621 7.614 5.552 1.00 0.00 37 ALA A N 17
ATOM 22490 C CA . ALA A 1 41 ? 69.096 7.681 5.335 1.00 0.00 37 ALA A CA 17
ATOM 22491 C C . ALA A 1 41 ? 69.718 6.307 5.589 1.00 0.00 37 ALA A C 17
ATOM 22492 O O . ALA A 1 41 ? 69.500 5.701 6.624 1.00 0.00 37 ALA A O 17
ATOM 22499 N N . LEU A 1 42 ? 70.488 5.820 4.649 1.00 0.00 38 LEU A N 17
ATOM 22500 C CA . LEU A 1 42 ? 71.094 4.462 4.789 1.00 0.00 38 LEU A CA 17
ATOM 22501 C C . LEU A 1 42 ? 72.600 4.593 5.005 1.00 0.00 38 LEU A C 17
ATOM 22502 O O . LEU A 1 42 ? 73.224 5.505 4.494 1.00 0.00 38 LEU A O 17
ATOM 22518 N N . SER A 1 43 ? 73.186 3.692 5.751 1.00 0.00 39 SER A N 17
ATOM 22519 C CA . SER A 1 43 ? 74.647 3.786 6.037 1.00 0.00 39 SER A CA 17
ATOM 22520 C C . SER A 1 43 ? 75.350 2.552 5.481 1.00 0.00 39 SER A C 17
ATOM 22521 O O . SER A 1 43 ? 74.757 1.495 5.387 1.00 0.00 39 SER A O 17
ATOM 22529 N N . SER A 1 44 ? 76.607 2.681 5.112 1.00 0.00 40 SER A N 17
ATOM 22530 C CA . SER A 1 44 ? 77.330 1.571 4.401 1.00 0.00 40 SER A CA 17
ATOM 22531 C C . SER A 1 44 ? 76.451 0.993 3.279 1.00 0.00 40 SER A C 17
ATOM 22532 O O . SER A 1 44 ? 75.755 0.009 3.458 1.00 0.00 40 SER A O 17
ATOM 22540 N N . VAL A 1 45 ? 76.477 1.624 2.131 1.00 0.00 41 VAL A N 17
ATOM 22541 C CA . VAL A 1 45 ? 75.647 1.159 0.981 1.00 0.00 41 VAL A CA 17
ATOM 22542 C C . VAL A 1 45 ? 76.495 1.153 -0.302 1.00 0.00 41 VAL A C 17
ATOM 22543 O O . VAL A 1 45 ? 77.422 1.929 -0.445 1.00 0.00 41 VAL A O 17
ATOM 22556 N N . ARG A 1 46 ? 76.180 0.282 -1.228 1.00 0.00 42 ARG A N 17
ATOM 22557 C CA . ARG A 1 46 ? 76.936 0.232 -2.517 1.00 0.00 42 ARG A CA 17
ATOM 22558 C C . ARG A 1 46 ? 75.962 0.096 -3.694 1.00 0.00 42 ARG A C 17
ATOM 22559 O O . ARG A 1 46 ? 74.872 -0.423 -3.544 1.00 0.00 42 ARG A O 17
ATOM 22580 N N . SER A 1 47 ? 76.350 0.562 -4.857 1.00 0.00 43 SER A N 17
ATOM 22581 C CA . SER A 1 47 ? 75.471 0.431 -6.059 1.00 0.00 43 SER A CA 17
ATOM 22582 C C . SER A 1 47 ? 76.053 -0.612 -7.017 1.00 0.00 43 SER A C 17
ATOM 22583 O O . SER A 1 47 ? 77.253 -0.675 -7.218 1.00 0.00 43 SER A O 17
ATOM 22591 N N . PHE A 1 48 ? 75.213 -1.428 -7.606 1.00 0.00 44 PHE A N 17
ATOM 22592 C CA . PHE A 1 48 ? 75.727 -2.557 -8.446 1.00 0.00 44 PHE A CA 17
ATOM 22593 C C . PHE A 1 48 ? 76.064 -2.080 -9.863 1.00 0.00 44 PHE A C 17
ATOM 22594 O O . PHE A 1 48 ? 77.040 -2.515 -10.447 1.00 0.00 44 PHE A O 17
ATOM 22611 N N . GLY A 1 49 ? 75.272 -1.195 -10.420 1.00 0.00 45 GLY A N 17
ATOM 22612 C CA . GLY A 1 49 ? 75.594 -0.653 -11.773 1.00 0.00 45 GLY A CA 17
ATOM 22613 C C . GLY A 1 49 ? 74.397 0.114 -12.343 1.00 0.00 45 GLY A C 17
ATOM 22614 O O . GLY A 1 49 ? 73.316 0.108 -11.786 1.00 0.00 45 GLY A O 17
ATOM 22618 N N . THR A 1 50 ? 74.599 0.774 -13.457 1.00 0.00 46 THR A N 17
ATOM 22619 C CA . THR A 1 50 ? 73.469 1.452 -14.175 1.00 0.00 46 THR A CA 17
ATOM 22620 C C . THR A 1 50 ? 73.276 0.850 -15.580 1.00 0.00 46 THR A C 17
ATOM 22621 O O . THR A 1 50 ? 72.489 1.348 -16.362 1.00 0.00 46 THR A O 17
ATOM 22632 N N . GLU A 1 51 ? 73.991 -0.212 -15.900 1.00 0.00 47 GLU A N 17
ATOM 22633 C CA . GLU A 1 51 ? 74.052 -0.728 -17.313 1.00 0.00 47 GLU A CA 17
ATOM 22634 C C . GLU A 1 51 ? 72.658 -0.874 -17.948 1.00 0.00 47 GLU A C 17
ATOM 22635 O O . GLU A 1 51 ? 72.522 -0.831 -19.157 1.00 0.00 47 GLU A O 17
ATOM 22647 N N . ASP A 1 52 ? 71.629 -1.048 -17.152 1.00 0.00 48 ASP A N 17
ATOM 22648 C CA . ASP A 1 52 ? 70.250 -1.201 -17.729 1.00 0.00 48 ASP A CA 17
ATOM 22649 C C . ASP A 1 52 ? 69.819 0.087 -18.446 1.00 0.00 48 ASP A C 17
ATOM 22650 O O . ASP A 1 52 ? 69.528 0.077 -19.629 1.00 0.00 48 ASP A O 17
ATOM 22659 N N . ARG A 1 53 ? 69.776 1.189 -17.737 1.00 0.00 49 ARG A N 17
ATOM 22660 C CA . ARG A 1 53 ? 69.413 2.495 -18.378 1.00 0.00 49 ARG A CA 17
ATOM 22661 C C . ARG A 1 53 ? 70.666 3.274 -18.814 1.00 0.00 49 ARG A C 17
ATOM 22662 O O . ARG A 1 53 ? 70.580 4.431 -19.182 1.00 0.00 49 ARG A O 17
ATOM 22683 N N . ASP A 1 54 ? 71.825 2.654 -18.776 1.00 0.00 50 ASP A N 17
ATOM 22684 C CA . ASP A 1 54 ? 73.102 3.413 -18.994 1.00 0.00 50 ASP A CA 17
ATOM 22685 C C . ASP A 1 54 ? 73.139 4.051 -20.392 1.00 0.00 50 ASP A C 17
ATOM 22686 O O . ASP A 1 54 ? 72.267 3.831 -21.212 1.00 0.00 50 ASP A O 17
ATOM 22695 N N . THR A 1 55 ? 74.154 4.837 -20.654 1.00 0.00 51 THR A N 17
ATOM 22696 C CA . THR A 1 55 ? 74.346 5.413 -22.022 1.00 0.00 51 THR A CA 17
ATOM 22697 C C . THR A 1 55 ? 74.959 4.362 -22.947 1.00 0.00 51 THR A C 17
ATOM 22698 O O . THR A 1 55 ? 75.474 3.355 -22.495 1.00 0.00 51 THR A O 17
ATOM 22709 N N . GLN A 1 56 ? 74.908 4.590 -24.236 1.00 0.00 52 GLN A N 17
ATOM 22710 C CA . GLN A 1 56 ? 75.533 3.621 -25.194 1.00 0.00 52 GLN A CA 17
ATOM 22711 C C . GLN A 1 56 ? 77.067 3.789 -25.232 1.00 0.00 52 GLN A C 17
ATOM 22712 O O . GLN A 1 56 ? 77.744 3.120 -25.991 1.00 0.00 52 GLN A O 17
ATOM 22726 N N . PHE A 1 57 ? 77.619 4.673 -24.427 1.00 0.00 53 PHE A N 17
ATOM 22727 C CA . PHE A 1 57 ? 79.101 4.720 -24.255 1.00 0.00 53 PHE A CA 17
ATOM 22728 C C . PHE A 1 57 ? 79.493 3.959 -22.985 1.00 0.00 53 PHE A C 17
ATOM 22729 O O . PHE A 1 57 ? 78.654 3.649 -22.160 1.00 0.00 53 PHE A O 17
ATOM 22746 N N . GLN A 1 58 ? 80.759 3.657 -22.823 1.00 0.00 54 GLN A N 17
ATOM 22747 C CA . GLN A 1 58 ? 81.197 2.829 -21.649 1.00 0.00 54 GLN A CA 17
ATOM 22748 C C . GLN A 1 58 ? 80.969 3.593 -20.340 1.00 0.00 54 GLN A C 17
ATOM 22749 O O . GLN A 1 58 ? 81.189 4.788 -20.264 1.00 0.00 54 GLN A O 17
ATOM 22763 N N . ILE A 1 59 ? 80.529 2.906 -19.312 1.00 0.00 55 ILE A N 17
ATOM 22764 C CA . ILE A 1 59 ? 80.274 3.579 -17.998 1.00 0.00 55 ILE A CA 17
ATOM 22765 C C . ILE A 1 59 ? 81.291 3.090 -16.961 1.00 0.00 55 ILE A C 17
ATOM 22766 O O . ILE A 1 59 ? 81.651 1.926 -16.937 1.00 0.00 55 ILE A O 17
ATOM 22782 N N . ALA A 1 60 ? 81.753 3.970 -16.108 1.00 0.00 56 ALA A N 17
ATOM 22783 C CA . ALA A 1 60 ? 82.753 3.568 -15.070 1.00 0.00 56 ALA A CA 17
ATOM 22784 C C . ALA A 1 60 ? 82.035 3.155 -13.773 1.00 0.00 56 ALA A C 17
ATOM 22785 O O . ALA A 1 60 ? 81.477 3.998 -13.097 1.00 0.00 56 ALA A O 17
ATOM 22792 N N . PRO A 1 61 ? 82.063 1.869 -13.457 1.00 0.00 57 PRO A N 17
ATOM 22793 C CA . PRO A 1 61 ? 81.408 1.385 -12.210 1.00 0.00 57 PRO A CA 17
ATOM 22794 C C . PRO A 1 61 ? 82.138 1.928 -10.977 1.00 0.00 57 PRO A C 17
ATOM 22795 O O . PRO A 1 61 ? 83.342 2.112 -10.992 1.00 0.00 57 PRO A O 17
ATOM 22806 N N . GLN A 1 62 ? 81.416 2.184 -9.914 1.00 0.00 58 GLN A N 17
ATOM 22807 C CA . GLN A 1 62 ? 82.055 2.724 -8.675 1.00 0.00 58 GLN A CA 17
ATOM 22808 C C . GLN A 1 62 ? 82.346 1.586 -7.692 1.00 0.00 58 GLN A C 17
ATOM 22809 O O . GLN A 1 62 ? 81.444 0.922 -7.216 1.00 0.00 58 GLN A O 17
ATOM 22823 N N . SER A 1 63 ? 83.602 1.362 -7.388 1.00 0.00 59 SER A N 17
ATOM 22824 C CA . SER A 1 63 ? 83.969 0.268 -6.434 1.00 0.00 59 SER A CA 17
ATOM 22825 C C . SER A 1 63 ? 83.959 0.785 -4.990 1.00 0.00 59 SER A C 17
ATOM 22826 O O . SER A 1 63 ? 83.713 0.038 -4.061 1.00 0.00 59 SER A O 17
ATOM 22834 N N . GLN A 1 64 ? 84.225 2.058 -4.797 1.00 0.00 60 GLN A N 17
ATOM 22835 C CA . GLN A 1 64 ? 84.259 2.629 -3.408 1.00 0.00 60 GLN A CA 17
ATOM 22836 C C . GLN A 1 64 ? 82.886 2.502 -2.736 1.00 0.00 60 GLN A C 17
ATOM 22837 O O . GLN A 1 64 ? 81.859 2.577 -3.386 1.00 0.00 60 GLN A O 17
ATOM 22851 N N . ILE A 1 65 ? 82.868 2.309 -1.440 1.00 0.00 61 ILE A N 17
ATOM 22852 C CA . ILE A 1 65 ? 81.570 2.189 -0.704 1.00 0.00 61 ILE A CA 17
ATOM 22853 C C . ILE A 1 65 ? 81.195 3.544 -0.093 1.00 0.00 61 ILE A C 17
ATOM 22854 O O . ILE A 1 65 ? 82.052 4.294 0.338 1.00 0.00 61 ILE A O 17
ATOM 22870 N N . TYR A 1 66 ? 79.923 3.859 -0.052 1.00 0.00 62 TYR A N 17
ATOM 22871 C CA . TYR A 1 66 ? 79.486 5.173 0.515 1.00 0.00 62 TYR A CA 17
ATOM 22872 C C . TYR A 1 66 ? 79.107 5.015 1.989 1.00 0.00 62 TYR A C 17
ATOM 22873 O O . TYR A 1 66 ? 78.155 4.334 2.320 1.00 0.00 62 TYR A O 17
ATOM 22891 N N . ASP A 1 67 ? 79.854 5.638 2.874 1.00 0.00 63 ASP A N 17
ATOM 22892 C CA . ASP A 1 67 ? 79.521 5.590 4.342 1.00 0.00 63 ASP A CA 17
ATOM 22893 C C . ASP A 1 67 ? 78.053 5.970 4.606 1.00 0.00 63 ASP A C 17
ATOM 22894 O O . ASP A 1 67 ? 77.390 5.371 5.433 1.00 0.00 63 ASP A O 17
ATOM 22903 N N . TYR A 1 68 ? 77.550 6.959 3.906 1.00 0.00 64 TYR A N 17
ATOM 22904 C CA . TYR A 1 68 ? 76.168 7.461 4.184 1.00 0.00 64 TYR A CA 17
ATOM 22905 C C . TYR A 1 68 ? 75.564 8.078 2.920 1.00 0.00 64 TYR A C 17
ATOM 22906 O O . TYR A 1 68 ? 76.177 8.906 2.271 1.00 0.00 64 TYR A O 17
ATOM 22924 N N . ILE A 1 69 ? 74.364 7.680 2.571 1.00 0.00 65 ILE A N 17
ATOM 22925 C CA . ILE A 1 69 ? 73.633 8.364 1.454 1.00 0.00 65 ILE A CA 17
ATOM 22926 C C . ILE A 1 69 ? 72.220 8.749 1.916 1.00 0.00 65 ILE A C 17
ATOM 22927 O O . ILE A 1 69 ? 71.488 7.932 2.446 1.00 0.00 65 ILE A O 17
ATOM 22943 N N . LEU A 1 70 ? 71.843 9.989 1.715 1.00 0.00 66 LEU A N 17
ATOM 22944 C CA . LEU A 1 70 ? 70.454 10.429 2.056 1.00 0.00 66 LEU A CA 17
ATOM 22945 C C . LEU A 1 70 ? 69.537 10.243 0.844 1.00 0.00 66 LEU A C 17
ATOM 22946 O O . LEU A 1 70 ? 69.906 10.554 -0.274 1.00 0.00 66 LEU A O 17
ATOM 22962 N N . PHE A 1 71 ? 68.346 9.739 1.059 1.00 0.00 67 PHE A N 17
ATOM 22963 C CA . PHE A 1 71 ? 67.433 9.439 -0.086 1.00 0.00 67 PHE A CA 17
ATOM 22964 C C . PHE A 1 71 ? 66.010 9.918 0.220 1.00 0.00 67 PHE A C 17
ATOM 22965 O O . PHE A 1 71 ? 65.461 9.624 1.265 1.00 0.00 67 PHE A O 17
ATOM 22982 N N . ARG A 1 72 ? 65.417 10.656 -0.687 1.00 0.00 68 ARG A N 17
ATOM 22983 C CA . ARG A 1 72 ? 63.980 11.044 -0.528 1.00 0.00 68 ARG A CA 17
ATOM 22984 C C . ARG A 1 72 ? 63.072 10.021 -1.222 1.00 0.00 68 ARG A C 17
ATOM 22985 O O . ARG A 1 72 ? 63.449 9.403 -2.203 1.00 0.00 68 ARG A O 17
ATOM 23006 N N . GLY A 1 73 ? 61.873 9.841 -0.720 1.00 0.00 69 GLY A N 17
ATOM 23007 C CA . GLY A 1 73 ? 60.909 8.896 -1.370 1.00 0.00 69 GLY A CA 17
ATOM 23008 C C . GLY A 1 73 ? 60.611 9.337 -2.813 1.00 0.00 69 GLY A C 17
ATOM 23009 O O . GLY A 1 73 ? 60.234 8.532 -3.644 1.00 0.00 69 GLY A O 17
ATOM 23013 N N . SER A 1 74 ? 60.774 10.607 -3.112 1.00 0.00 70 SER A N 17
ATOM 23014 C CA . SER A 1 74 ? 60.419 11.115 -4.478 1.00 0.00 70 SER A CA 17
ATOM 23015 C C . SER A 1 74 ? 61.349 10.525 -5.546 1.00 0.00 70 SER A C 17
ATOM 23016 O O . SER A 1 74 ? 60.905 10.144 -6.614 1.00 0.00 70 SER A O 17
ATOM 23024 N N . ASP A 1 75 ? 62.631 10.446 -5.270 1.00 0.00 71 ASP A N 17
ATOM 23025 C CA . ASP A 1 75 ? 63.597 9.974 -6.317 1.00 0.00 71 ASP A CA 17
ATOM 23026 C C . ASP A 1 75 ? 63.640 8.442 -6.371 1.00 0.00 71 ASP A C 17
ATOM 23027 O O . ASP A 1 75 ? 63.836 7.864 -7.423 1.00 0.00 71 ASP A O 17
ATOM 23036 N N . ILE A 1 76 ? 63.460 7.782 -5.251 1.00 0.00 72 ILE A N 17
ATOM 23037 C CA . ILE A 1 76 ? 63.434 6.285 -5.261 1.00 0.00 72 ILE A CA 17
ATOM 23038 C C . ILE A 1 76 ? 61.986 5.782 -5.208 1.00 0.00 72 ILE A C 17
ATOM 23039 O O . ILE A 1 76 ? 61.153 6.318 -4.503 1.00 0.00 72 ILE A O 17
ATOM 23055 N N . LYS A 1 77 ? 61.696 4.747 -5.961 1.00 0.00 73 LYS A N 17
ATOM 23056 C CA . LYS A 1 77 ? 60.275 4.363 -6.209 1.00 0.00 73 LYS A CA 17
ATOM 23057 C C . LYS A 1 77 ? 59.886 3.103 -5.427 1.00 0.00 73 LYS A C 17
ATOM 23058 O O . LYS A 1 77 ? 58.713 2.867 -5.194 1.00 0.00 73 LYS A O 17
ATOM 23077 N N . ASP A 1 78 ? 60.837 2.290 -5.016 1.00 0.00 74 ASP A N 17
ATOM 23078 C CA . ASP A 1 78 ? 60.457 1.029 -4.299 1.00 0.00 74 ASP A CA 17
ATOM 23079 C C . ASP A 1 78 ? 61.544 0.602 -3.307 1.00 0.00 74 ASP A C 17
ATOM 23080 O O . ASP A 1 78 ? 62.719 0.615 -3.613 1.00 0.00 74 ASP A O 17
ATOM 23089 N N . ILE A 1 79 ? 61.138 0.222 -2.117 1.00 0.00 75 ILE A N 17
ATOM 23090 C CA . ILE A 1 79 ? 62.109 -0.285 -1.098 1.00 0.00 75 ILE A CA 17
ATOM 23091 C C . ILE A 1 79 ? 61.570 -1.576 -0.461 1.00 0.00 75 ILE A C 17
ATOM 23092 O O . ILE A 1 79 ? 60.382 -1.706 -0.225 1.00 0.00 75 ILE A O 17
ATOM 23108 N N . ARG A 1 80 ? 62.432 -2.525 -0.185 1.00 0.00 76 ARG A N 17
ATOM 23109 C CA . ARG A 1 80 ? 61.974 -3.806 0.440 1.00 0.00 76 ARG A CA 17
ATOM 23110 C C . ARG A 1 80 ? 63.050 -4.355 1.384 1.00 0.00 76 ARG A C 17
ATOM 23111 O O . ARG A 1 80 ? 64.228 -4.318 1.081 1.00 0.00 76 ARG A O 17
ATOM 23132 N N . VAL A 1 81 ? 62.649 -4.864 2.524 1.00 0.00 77 VAL A N 17
ATOM 23133 C CA . VAL A 1 81 ? 63.637 -5.447 3.491 1.00 0.00 77 VAL A CA 17
ATOM 23134 C C . VAL A 1 81 ? 63.882 -6.922 3.151 1.00 0.00 77 VAL A C 17
ATOM 23135 O O . VAL A 1 81 ? 62.981 -7.625 2.731 1.00 0.00 77 VAL A O 17
ATOM 23148 N N . VAL A 1 82 ? 65.094 -7.394 3.329 1.00 0.00 78 VAL A N 17
ATOM 23149 C CA . VAL A 1 82 ? 65.410 -8.815 2.983 1.00 0.00 78 VAL A CA 17
ATOM 23150 C C . VAL A 1 82 ? 65.298 -9.693 4.236 1.00 0.00 78 VAL A C 17
ATOM 23151 O O . VAL A 1 82 ? 65.819 -9.360 5.284 1.00 0.00 78 VAL A O 17
ATOM 23164 N N . ASN A 1 83 ? 64.619 -10.809 4.127 1.00 0.00 79 ASN A N 17
ATOM 23165 C CA . ASN A 1 83 ? 64.459 -11.717 5.304 1.00 0.00 79 ASN A CA 17
ATOM 23166 C C . ASN A 1 83 ? 64.368 -13.175 4.838 1.00 0.00 79 ASN A C 17
ATOM 23167 O O . ASN A 1 83 ? 63.612 -13.963 5.378 1.00 0.00 79 ASN A O 17
ATOM 23178 N N . ASN A 1 84 ? 65.136 -13.535 3.838 1.00 0.00 80 ASN A N 17
ATOM 23179 C CA . ASN A 1 84 ? 65.098 -14.936 3.319 1.00 0.00 80 ASN A CA 17
ATOM 23180 C C . ASN A 1 84 ? 66.235 -15.759 3.930 1.00 0.00 80 ASN A C 17
ATOM 23181 O O . ASN A 1 84 ? 67.370 -15.321 3.976 1.00 0.00 80 ASN A O 17
ATOM 23192 N N . HIS A 1 85 ? 65.935 -16.946 4.399 1.00 0.00 81 HIS A N 17
ATOM 23193 C CA . HIS A 1 85 ? 66.989 -17.812 5.011 1.00 0.00 81 HIS A CA 17
ATOM 23194 C C . HIS A 1 85 ? 67.030 -19.171 4.309 1.00 0.00 81 HIS A C 17
ATOM 23195 O O . HIS A 1 85 ? 66.014 -19.684 3.874 1.00 0.00 81 HIS A O 17
ATOM 23209 N N . THR A 1 86 ? 68.198 -19.756 4.197 1.00 0.00 82 THR A N 17
ATOM 23210 C CA . THR A 1 86 ? 68.322 -21.086 3.524 1.00 0.00 82 THR A CA 17
ATOM 23211 C C . THR A 1 86 ? 68.885 -22.122 4.503 1.00 0.00 82 THR A C 17
ATOM 23212 O O . THR A 1 86 ? 69.791 -21.836 5.265 1.00 0.00 82 THR A O 17
ATOM 23223 N N . LEU A 1 87 ? 68.353 -23.320 4.484 1.00 0.00 83 LEU A N 17
ATOM 23224 C CA . LEU A 1 87 ? 68.844 -24.385 5.409 1.00 0.00 83 LEU A CA 17
ATOM 23225 C C . LEU A 1 87 ? 69.577 -25.483 4.615 1.00 0.00 83 LEU A C 17
ATOM 23226 O O . LEU A 1 87 ? 68.944 -26.224 3.887 1.00 0.00 83 LEU A O 17
ATOM 23242 N N . PRO A 1 88 ? 70.890 -25.561 4.771 1.00 0.00 84 PRO A N 17
ATOM 23243 C CA . PRO A 1 88 ? 71.676 -26.605 4.056 1.00 0.00 84 PRO A CA 17
ATOM 23244 C C . PRO A 1 88 ? 71.281 -28.003 4.547 1.00 0.00 84 PRO A C 17
ATOM 23245 O O . PRO A 1 88 ? 71.112 -28.164 5.744 1.00 0.00 84 PRO A O 17
ATOM 23257 N N . GLY A 1 1 ? 62.282 -3.198 35.932 1.00 0.00 -3 GLY A N 18
ATOM 23258 C CA . GLY A 1 1 ? 61.196 -3.848 35.145 1.00 0.00 -3 GLY A CA 18
ATOM 23259 C C . GLY A 1 1 ? 61.101 -3.192 33.765 1.00 0.00 -3 GLY A C 18
ATOM 23260 O O . GLY A 1 1 ? 61.509 -2.060 33.579 1.00 0.00 -3 GLY A O 18
ATOM 23266 N N . ALA A 1 2 ? 60.564 -3.900 32.800 1.00 0.00 -2 ALA A N 18
ATOM 23267 C CA . ALA A 1 2 ? 60.436 -3.329 31.423 1.00 0.00 -2 ALA A CA 18
ATOM 23268 C C . ALA A 1 2 ? 59.137 -3.811 30.770 1.00 0.00 -2 ALA A C 18
ATOM 23269 O O . ALA A 1 2 ? 58.615 -4.857 31.111 1.00 0.00 -2 ALA A O 18
ATOM 23276 N N . MET A 1 3 ? 58.617 -3.054 29.835 1.00 0.00 -1 MET A N 18
ATOM 23277 C CA . MET A 1 3 ? 57.349 -3.454 29.150 1.00 0.00 -1 MET A CA 18
ATOM 23278 C C . MET A 1 3 ? 57.556 -3.490 27.633 1.00 0.00 -1 MET A C 18
ATOM 23279 O O . MET A 1 3 ? 58.428 -2.826 27.104 1.00 0.00 -1 MET A O 18
ATOM 23293 N N . ALA A 1 4 ? 56.760 -4.263 26.935 1.00 0.00 0 ALA A N 18
ATOM 23294 C CA . ALA A 1 4 ? 56.896 -4.350 25.449 1.00 0.00 0 ALA A CA 18
ATOM 23295 C C . ALA A 1 4 ? 55.765 -3.576 24.767 1.00 0.00 0 ALA A C 18
ATOM 23296 O O . ALA A 1 4 ? 54.652 -3.531 25.258 1.00 0.00 0 ALA A O 18
ATOM 23303 N N . MET A 1 5 ? 56.046 -2.966 23.640 1.00 0.00 1 MET A N 18
ATOM 23304 C CA . MET A 1 5 ? 54.995 -2.191 22.912 1.00 0.00 1 MET A CA 18
ATOM 23305 C C . MET A 1 5 ? 54.669 -2.866 21.577 1.00 0.00 1 MET A C 18
ATOM 23306 O O . MET A 1 5 ? 55.539 -3.412 20.922 1.00 0.00 1 MET A O 18
ATOM 23320 N N . SER A 1 6 ? 53.422 -2.829 21.173 1.00 0.00 2 SER A N 18
ATOM 23321 C CA . SER A 1 6 ? 53.026 -3.468 19.874 1.00 0.00 2 SER A CA 18
ATOM 23322 C C . SER A 1 6 ? 53.643 -2.706 18.695 1.00 0.00 2 SER A C 18
ATOM 23323 O O . SER A 1 6 ? 53.958 -3.286 17.672 1.00 0.00 2 SER A O 18
ATOM 23331 N N . GLY A 1 7 ? 53.815 -1.413 18.834 1.00 0.00 3 GLY A N 18
ATOM 23332 C CA . GLY A 1 7 ? 54.412 -0.602 17.730 1.00 0.00 3 GLY A CA 18
ATOM 23333 C C . GLY A 1 7 ? 55.817 -0.146 18.132 1.00 0.00 3 GLY A C 18
ATOM 23334 O O . GLY A 1 7 ? 56.082 1.038 18.245 1.00 0.00 3 GLY A O 18
ATOM 23338 N N . GLY A 1 8 ? 56.714 -1.077 18.347 1.00 0.00 4 GLY A N 18
ATOM 23339 C CA . GLY A 1 8 ? 58.105 -0.711 18.750 1.00 0.00 4 GLY A CA 18
ATOM 23340 C C . GLY A 1 8 ? 58.916 -0.337 17.508 1.00 0.00 4 GLY A C 18
ATOM 23341 O O . GLY A 1 8 ? 58.430 -0.412 16.395 1.00 0.00 4 GLY A O 18
ATOM 23345 N N . LEU A 1 9 ? 60.150 0.067 17.696 1.00 0.00 5 LEU A N 18
ATOM 23346 C CA . LEU A 1 9 ? 61.007 0.455 16.531 1.00 0.00 5 LEU A CA 18
ATOM 23347 C C . LEU A 1 9 ? 61.585 -0.805 15.860 1.00 0.00 5 LEU A C 18
ATOM 23348 O O . LEU A 1 9 ? 61.883 -1.768 16.539 1.00 0.00 5 LEU A O 18
ATOM 23364 N N . PRO A 1 10 ? 61.732 -0.770 14.543 1.00 0.00 6 PRO A N 18
ATOM 23365 C CA . PRO A 1 10 ? 62.343 -1.920 13.820 1.00 0.00 6 PRO A CA 18
ATOM 23366 C C . PRO A 1 10 ? 63.811 -2.093 14.236 1.00 0.00 6 PRO A C 18
ATOM 23367 O O . PRO A 1 10 ? 64.460 -1.149 14.647 1.00 0.00 6 PRO A O 18
ATOM 23378 N N . GLU A 1 11 ? 64.330 -3.294 14.131 1.00 0.00 7 GLU A N 18
ATOM 23379 C CA . GLU A 1 11 ? 65.750 -3.545 14.545 1.00 0.00 7 GLU A CA 18
ATOM 23380 C C . GLU A 1 11 ? 66.718 -2.769 13.645 1.00 0.00 7 GLU A C 18
ATOM 23381 O O . GLU A 1 11 ? 66.709 -2.918 12.438 1.00 0.00 7 GLU A O 18
ATOM 23393 N N . LEU A 1 12 ? 67.551 -1.941 14.232 1.00 0.00 8 LEU A N 18
ATOM 23394 C CA . LEU A 1 12 ? 68.538 -1.151 13.423 1.00 0.00 8 LEU A CA 18
ATOM 23395 C C . LEU A 1 12 ? 69.547 -2.083 12.744 1.00 0.00 8 LEU A C 18
ATOM 23396 O O . LEU A 1 12 ? 69.726 -3.217 13.150 1.00 0.00 8 LEU A O 18
ATOM 23412 N N . GLY A 1 13 ? 70.205 -1.609 11.712 1.00 0.00 9 GLY A N 18
ATOM 23413 C CA . GLY A 1 13 ? 71.246 -2.437 11.028 1.00 0.00 9 GLY A CA 18
ATOM 23414 C C . GLY A 1 13 ? 70.622 -3.428 10.031 1.00 0.00 9 GLY A C 18
ATOM 23415 O O . GLY A 1 13 ? 71.333 -4.156 9.362 1.00 0.00 9 GLY A O 18
ATOM 23419 N N . SER A 1 14 ? 69.309 -3.468 9.920 1.00 0.00 10 SER A N 18
ATOM 23420 C CA . SER A 1 14 ? 68.659 -4.417 8.953 1.00 0.00 10 SER A CA 18
ATOM 23421 C C . SER A 1 14 ? 69.097 -4.101 7.517 1.00 0.00 10 SER A C 18
ATOM 23422 O O . SER A 1 14 ? 69.173 -2.950 7.128 1.00 0.00 10 SER A O 18
ATOM 23430 N N . LYS A 1 15 ? 69.387 -5.113 6.736 1.00 0.00 11 LYS A N 18
ATOM 23431 C CA . LYS A 1 15 ? 69.817 -4.876 5.321 1.00 0.00 11 LYS A CA 18
ATOM 23432 C C . LYS A 1 15 ? 68.595 -4.659 4.413 1.00 0.00 11 LYS A C 18
ATOM 23433 O O . LYS A 1 15 ? 67.699 -5.486 4.352 1.00 0.00 11 LYS A O 18
ATOM 23452 N N . ILE A 1 16 ? 68.558 -3.552 3.712 1.00 0.00 12 ILE A N 18
ATOM 23453 C CA . ILE A 1 16 ? 67.395 -3.261 2.815 1.00 0.00 12 ILE A CA 18
ATOM 23454 C C . ILE A 1 16 ? 67.874 -3.083 1.369 1.00 0.00 12 ILE A C 18
ATOM 23455 O O . ILE A 1 16 ? 68.951 -2.567 1.121 1.00 0.00 12 ILE A O 18
ATOM 23471 N N . SER A 1 17 ? 67.073 -3.512 0.424 1.00 0.00 13 SER A N 18
ATOM 23472 C CA . SER A 1 17 ? 67.392 -3.290 -1.017 1.00 0.00 13 SER A CA 18
ATOM 23473 C C . SER A 1 17 ? 66.523 -2.152 -1.560 1.00 0.00 13 SER A C 18
ATOM 23474 O O . SER A 1 17 ? 65.341 -2.077 -1.276 1.00 0.00 13 SER A O 18
ATOM 23482 N N . LEU A 1 18 ? 67.100 -1.272 -2.337 1.00 0.00 14 LEU A N 18
ATOM 23483 C CA . LEU A 1 18 ? 66.395 -0.011 -2.714 1.00 0.00 14 LEU A CA 18
ATOM 23484 C C . LEU A 1 18 ? 66.517 0.235 -4.224 1.00 0.00 14 LEU A C 18
ATOM 23485 O O . LEU A 1 18 ? 67.605 0.256 -4.765 1.00 0.00 14 LEU A O 18
ATOM 23501 N N . ILE A 1 19 ? 65.410 0.421 -4.904 1.00 0.00 15 ILE A N 18
ATOM 23502 C CA . ILE A 1 19 ? 65.454 0.638 -6.385 1.00 0.00 15 ILE A CA 18
ATOM 23503 C C . ILE A 1 19 ? 65.160 2.113 -6.701 1.00 0.00 15 ILE A C 18
ATOM 23504 O O . ILE A 1 19 ? 64.086 2.616 -6.403 1.00 0.00 15 ILE A O 18
ATOM 23520 N N . SER A 1 20 ? 66.113 2.797 -7.297 1.00 0.00 16 SER A N 18
ATOM 23521 C CA . SER A 1 20 ? 65.944 4.255 -7.592 1.00 0.00 16 SER A CA 18
ATOM 23522 C C . SER A 1 20 ? 65.386 4.476 -9.006 1.00 0.00 16 SER A C 18
ATOM 23523 O O . SER A 1 20 ? 65.525 3.632 -9.877 1.00 0.00 16 SER A O 18
ATOM 23531 N N . LYS A 1 21 ? 64.778 5.625 -9.232 1.00 0.00 17 LYS A N 18
ATOM 23532 C CA . LYS A 1 21 ? 64.028 5.889 -10.514 1.00 0.00 17 LYS A CA 18
ATOM 23533 C C . LYS A 1 21 ? 64.886 5.644 -11.768 1.00 0.00 17 LYS A C 18
ATOM 23534 O O . LYS A 1 21 ? 64.365 5.568 -12.866 1.00 0.00 17 LYS A O 18
ATOM 23553 N N . ALA A 1 22 ? 66.185 5.521 -11.624 1.00 0.00 18 ALA A N 18
ATOM 23554 C CA . ALA A 1 22 ? 67.060 5.288 -12.815 1.00 0.00 18 ALA A CA 18
ATOM 23555 C C . ALA A 1 22 ? 67.222 3.784 -13.074 1.00 0.00 18 ALA A C 18
ATOM 23556 O O . ALA A 1 22 ? 68.156 3.364 -13.731 1.00 0.00 18 ALA A O 18
ATOM 23563 N N . ASP A 1 23 ? 66.317 2.970 -12.562 1.00 0.00 19 ASP A N 18
ATOM 23564 C CA . ASP A 1 23 ? 66.461 1.478 -12.656 1.00 0.00 19 ASP A CA 18
ATOM 23565 C C . ASP A 1 23 ? 67.817 1.051 -12.086 1.00 0.00 19 ASP A C 18
ATOM 23566 O O . ASP A 1 23 ? 68.433 0.110 -12.552 1.00 0.00 19 ASP A O 18
ATOM 23575 N N . ILE A 1 24 ? 68.276 1.751 -11.076 1.00 0.00 20 ILE A N 18
ATOM 23576 C CA . ILE A 1 24 ? 69.574 1.388 -10.430 1.00 0.00 20 ILE A CA 18
ATOM 23577 C C . ILE A 1 24 ? 69.292 0.658 -9.118 1.00 0.00 20 ILE A C 18
ATOM 23578 O O . ILE A 1 24 ? 68.372 1.002 -8.401 1.00 0.00 20 ILE A O 18
ATOM 23594 N N . ARG A 1 25 ? 70.074 -0.341 -8.800 1.00 0.00 21 ARG A N 18
ATOM 23595 C CA . ARG A 1 25 ? 69.848 -1.088 -7.531 1.00 0.00 21 ARG A CA 18
ATOM 23596 C C . ARG A 1 25 ? 70.904 -0.692 -6.496 1.00 0.00 21 ARG A C 18
ATOM 23597 O O . ARG A 1 25 ? 72.091 -0.866 -6.706 1.00 0.00 21 ARG A O 18
ATOM 23618 N N . TYR A 1 26 ? 70.468 -0.161 -5.384 1.00 0.00 22 TYR A N 18
ATOM 23619 C CA . TYR A 1 26 ? 71.400 0.159 -4.264 1.00 0.00 22 TYR A CA 18
ATOM 23620 C C . TYR A 1 26 ? 71.071 -0.738 -3.070 1.00 0.00 22 TYR A C 18
ATOM 23621 O O . TYR A 1 26 ? 69.937 -1.135 -2.889 1.00 0.00 22 TYR A O 18
ATOM 23639 N N . GLU A 1 27 ? 72.045 -1.059 -2.260 1.00 0.00 23 GLU A N 18
ATOM 23640 C CA . GLU A 1 27 ? 71.761 -1.855 -1.026 1.00 0.00 23 GLU A CA 18
ATOM 23641 C C . GLU A 1 27 ? 72.610 -1.329 0.126 1.00 0.00 23 GLU A C 18
ATOM 23642 O O . GLU A 1 27 ? 73.763 -0.993 -0.060 1.00 0.00 23 GLU A O 18
ATOM 23654 N N . GLY A 1 28 ? 72.058 -1.260 1.311 1.00 0.00 24 GLY A N 18
ATOM 23655 C CA . GLY A 1 28 ? 72.821 -0.661 2.449 1.00 0.00 24 GLY A CA 18
ATOM 23656 C C . GLY A 1 28 ? 72.113 -0.935 3.777 1.00 0.00 24 GLY A C 18
ATOM 23657 O O . GLY A 1 28 ? 71.010 -1.451 3.810 1.00 0.00 24 GLY A O 18
ATOM 23661 N N . ARG A 1 29 ? 72.752 -0.592 4.872 1.00 0.00 25 ARG A N 18
ATOM 23662 C CA . ARG A 1 29 ? 72.132 -0.814 6.217 1.00 0.00 25 ARG A CA 18
ATOM 23663 C C . ARG A 1 29 ? 71.215 0.357 6.586 1.00 0.00 25 ARG A C 18
ATOM 23664 O O . ARG A 1 29 ? 71.561 1.508 6.397 1.00 0.00 25 ARG A O 18
ATOM 23685 N N . LEU A 1 30 ? 70.049 0.067 7.112 1.00 0.00 26 LEU A N 18
ATOM 23686 C CA . LEU A 1 30 ? 69.138 1.159 7.591 1.00 0.00 26 LEU A CA 18
ATOM 23687 C C . LEU A 1 30 ? 69.751 1.889 8.791 1.00 0.00 26 LEU A C 18
ATOM 23688 O O . LEU A 1 30 ? 69.995 1.296 9.825 1.00 0.00 26 LEU A O 18
ATOM 23704 N N . TYR A 1 31 ? 69.999 3.170 8.657 1.00 0.00 27 TYR A N 18
ATOM 23705 C CA . TYR A 1 31 ? 70.554 3.953 9.802 1.00 0.00 27 TYR A CA 18
ATOM 23706 C C . TYR A 1 31 ? 69.440 4.738 10.501 1.00 0.00 27 TYR A C 18
ATOM 23707 O O . TYR A 1 31 ? 69.299 4.682 11.709 1.00 0.00 27 TYR A O 18
ATOM 23725 N N . THR A 1 32 ? 68.649 5.466 9.747 1.00 0.00 28 THR A N 18
ATOM 23726 C CA . THR A 1 32 ? 67.556 6.286 10.363 1.00 0.00 28 THR A CA 18
ATOM 23727 C C . THR A 1 32 ? 66.425 6.507 9.354 1.00 0.00 28 THR A C 18
ATOM 23728 O O . THR A 1 32 ? 66.640 6.486 8.157 1.00 0.00 28 THR A O 18
ATOM 23739 N N . VAL A 1 33 ? 65.222 6.717 9.834 1.00 0.00 29 VAL A N 18
ATOM 23740 C CA . VAL A 1 33 ? 64.059 6.923 8.914 1.00 0.00 29 VAL A CA 18
ATOM 23741 C C . VAL A 1 33 ? 63.111 7.988 9.493 1.00 0.00 29 VAL A C 18
ATOM 23742 O O . VAL A 1 33 ? 62.938 8.085 10.694 1.00 0.00 29 VAL A O 18
ATOM 23755 N N . ASP A 1 34 ? 62.499 8.780 8.643 1.00 0.00 30 ASP A N 18
ATOM 23756 C CA . ASP A 1 34 ? 61.513 9.794 9.122 1.00 0.00 30 ASP A CA 18
ATOM 23757 C C . ASP A 1 34 ? 60.202 9.646 8.333 1.00 0.00 30 ASP A C 18
ATOM 23758 O O . ASP A 1 34 ? 60.114 10.118 7.214 1.00 0.00 30 ASP A O 18
ATOM 23767 N N . PRO A 1 35 ? 59.215 8.995 8.932 1.00 0.00 31 PRO A N 18
ATOM 23768 C CA . PRO A 1 35 ? 57.951 8.695 8.203 1.00 0.00 31 PRO A CA 18
ATOM 23769 C C . PRO A 1 35 ? 57.242 9.989 7.788 1.00 0.00 31 PRO A C 18
ATOM 23770 O O . PRO A 1 35 ? 56.760 10.111 6.676 1.00 0.00 31 PRO A O 18
ATOM 23781 N N . GLN A 1 36 ? 57.189 10.961 8.662 1.00 0.00 32 GLN A N 18
ATOM 23782 C CA . GLN A 1 36 ? 56.367 12.180 8.379 1.00 0.00 32 GLN A CA 18
ATOM 23783 C C . GLN A 1 36 ? 57.136 13.125 7.449 1.00 0.00 32 GLN A C 18
ATOM 23784 O O . GLN A 1 36 ? 56.543 13.889 6.709 1.00 0.00 32 GLN A O 18
ATOM 23798 N N . GLU A 1 37 ? 58.445 13.080 7.484 1.00 0.00 33 GLU A N 18
ATOM 23799 C CA . GLU A 1 37 ? 59.253 13.860 6.494 1.00 0.00 33 GLU A CA 18
ATOM 23800 C C . GLU A 1 37 ? 59.524 13.036 5.221 1.00 0.00 33 GLU A C 18
ATOM 23801 O O . GLU A 1 37 ? 60.351 13.416 4.419 1.00 0.00 33 GLU A O 18
ATOM 23813 N N . CYS A 1 38 ? 58.846 11.909 5.045 1.00 0.00 34 CYS A N 18
ATOM 23814 C CA . CYS A 1 38 ? 58.932 11.113 3.768 1.00 0.00 34 CYS A CA 18
ATOM 23815 C C . CYS A 1 38 ? 60.391 10.908 3.311 1.00 0.00 34 CYS A C 18
ATOM 23816 O O . CYS A 1 38 ? 60.677 10.863 2.127 1.00 0.00 34 CYS A O 18
ATOM 23824 N N . THR A 1 39 ? 61.307 10.782 4.242 1.00 0.00 35 THR A N 18
ATOM 23825 C CA . THR A 1 39 ? 62.754 10.719 3.869 1.00 0.00 35 THR A CA 18
ATOM 23826 C C . THR A 1 39 ? 63.464 9.626 4.668 1.00 0.00 35 THR A C 18
ATOM 23827 O O . THR A 1 39 ? 63.039 9.264 5.747 1.00 0.00 35 THR A O 18
ATOM 23838 N N . ILE A 1 40 ? 64.541 9.100 4.141 1.00 0.00 36 ILE A N 18
ATOM 23839 C CA . ILE A 1 40 ? 65.317 8.060 4.884 1.00 0.00 36 ILE A CA 18
ATOM 23840 C C . ILE A 1 40 ? 66.819 8.255 4.651 1.00 0.00 36 ILE A C 18
ATOM 23841 O O . ILE A 1 40 ? 67.226 8.923 3.718 1.00 0.00 36 ILE A O 18
ATOM 23857 N N . ALA A 1 41 ? 67.639 7.677 5.492 1.00 0.00 37 ALA A N 18
ATOM 23858 C CA . ALA A 1 41 ? 69.115 7.739 5.274 1.00 0.00 37 ALA A CA 18
ATOM 23859 C C . ALA A 1 41 ? 69.735 6.369 5.547 1.00 0.00 37 ALA A C 18
ATOM 23860 O O . ALA A 1 41 ? 69.518 5.779 6.592 1.00 0.00 37 ALA A O 18
ATOM 23867 N N . LEU A 1 42 ? 70.501 5.866 4.613 1.00 0.00 38 LEU A N 18
ATOM 23868 C CA . LEU A 1 42 ? 71.109 4.512 4.773 1.00 0.00 38 LEU A CA 18
ATOM 23869 C C . LEU A 1 42 ? 72.615 4.646 4.979 1.00 0.00 38 LEU A C 18
ATOM 23870 O O . LEU A 1 42 ? 73.236 5.553 4.456 1.00 0.00 38 LEU A O 18
ATOM 23886 N N . SER A 1 43 ? 73.206 3.754 5.732 1.00 0.00 39 SER A N 18
ATOM 23887 C CA . SER A 1 43 ? 74.670 3.849 6.006 1.00 0.00 39 SER A CA 18
ATOM 23888 C C . SER A 1 43 ? 75.361 2.595 5.480 1.00 0.00 39 SER A C 18
ATOM 23889 O O . SER A 1 43 ? 74.753 1.546 5.394 1.00 0.00 39 SER A O 18
ATOM 23897 N N . SER A 1 44 ? 76.625 2.699 5.127 1.00 0.00 40 SER A N 18
ATOM 23898 C CA . SER A 1 44 ? 77.341 1.567 4.442 1.00 0.00 40 SER A CA 18
ATOM 23899 C C . SER A 1 44 ? 76.467 0.987 3.316 1.00 0.00 40 SER A C 18
ATOM 23900 O O . SER A 1 44 ? 75.750 0.019 3.501 1.00 0.00 40 SER A O 18
ATOM 23908 N N . VAL A 1 45 ? 76.523 1.599 2.159 1.00 0.00 41 VAL A N 18
ATOM 23909 C CA . VAL A 1 45 ? 75.686 1.142 1.009 1.00 0.00 41 VAL A CA 18
ATOM 23910 C C . VAL A 1 45 ? 76.544 1.087 -0.266 1.00 0.00 41 VAL A C 18
ATOM 23911 O O . VAL A 1 45 ? 77.500 1.828 -0.411 1.00 0.00 41 VAL A O 18
ATOM 23924 N N . ARG A 1 46 ? 76.205 0.218 -1.182 1.00 0.00 42 ARG A N 18
ATOM 23925 C CA . ARG A 1 46 ? 76.959 0.133 -2.471 1.00 0.00 42 ARG A CA 18
ATOM 23926 C C . ARG A 1 46 ? 75.978 0.009 -3.644 1.00 0.00 42 ARG A C 18
ATOM 23927 O O . ARG A 1 46 ? 74.875 -0.481 -3.484 1.00 0.00 42 ARG A O 18
ATOM 23948 N N . SER A 1 47 ? 76.373 0.450 -4.814 1.00 0.00 43 SER A N 18
ATOM 23949 C CA . SER A 1 47 ? 75.481 0.335 -6.008 1.00 0.00 43 SER A CA 18
ATOM 23950 C C . SER A 1 47 ? 76.015 -0.747 -6.951 1.00 0.00 43 SER A C 18
ATOM 23951 O O . SER A 1 47 ? 77.209 -0.858 -7.162 1.00 0.00 43 SER A O 18
ATOM 23959 N N . PHE A 1 48 ? 75.139 -1.544 -7.517 1.00 0.00 44 PHE A N 18
ATOM 23960 C CA . PHE A 1 48 ? 75.602 -2.704 -8.341 1.00 0.00 44 PHE A CA 18
ATOM 23961 C C . PHE A 1 48 ? 75.949 -2.260 -9.765 1.00 0.00 44 PHE A C 18
ATOM 23962 O O . PHE A 1 48 ? 76.903 -2.740 -10.350 1.00 0.00 44 PHE A O 18
ATOM 23979 N N . GLY A 1 49 ? 75.187 -1.351 -10.329 1.00 0.00 45 GLY A N 18
ATOM 23980 C CA . GLY A 1 49 ? 75.527 -0.828 -11.684 1.00 0.00 45 GLY A CA 18
ATOM 23981 C C . GLY A 1 49 ? 74.355 -0.028 -12.257 1.00 0.00 45 GLY A C 18
ATOM 23982 O O . GLY A 1 49 ? 73.263 -0.029 -11.720 1.00 0.00 45 GLY A O 18
ATOM 23986 N N . THR A 1 50 ? 74.589 0.657 -13.350 1.00 0.00 46 THR A N 18
ATOM 23987 C CA . THR A 1 50 ? 73.484 1.369 -14.070 1.00 0.00 46 THR A CA 18
ATOM 23988 C C . THR A 1 50 ? 73.307 0.810 -15.494 1.00 0.00 46 THR A C 18
ATOM 23989 O O . THR A 1 50 ? 72.538 1.340 -16.275 1.00 0.00 46 THR A O 18
ATOM 24000 N N . GLU A 1 51 ? 74.013 -0.255 -15.831 1.00 0.00 47 GLU A N 18
ATOM 24001 C CA . GLU A 1 51 ? 74.119 -0.713 -17.261 1.00 0.00 47 GLU A CA 18
ATOM 24002 C C . GLU A 1 51 ? 72.747 -0.801 -17.955 1.00 0.00 47 GLU A C 18
ATOM 24003 O O . GLU A 1 51 ? 72.657 -0.690 -19.164 1.00 0.00 47 GLU A O 18
ATOM 24015 N N . ASP A 1 52 ? 71.687 -1.001 -17.209 1.00 0.00 48 ASP A N 18
ATOM 24016 C CA . ASP A 1 52 ? 70.332 -1.116 -17.845 1.00 0.00 48 ASP A CA 18
ATOM 24017 C C . ASP A 1 52 ? 69.933 0.211 -18.508 1.00 0.00 48 ASP A C 18
ATOM 24018 O O . ASP A 1 52 ? 69.690 0.267 -19.698 1.00 0.00 48 ASP A O 18
ATOM 24027 N N . ARG A 1 53 ? 69.866 1.273 -17.741 1.00 0.00 49 ARG A N 18
ATOM 24028 C CA . ARG A 1 53 ? 69.546 2.616 -18.325 1.00 0.00 49 ARG A CA 18
ATOM 24029 C C . ARG A 1 53 ? 70.826 3.402 -18.655 1.00 0.00 49 ARG A C 18
ATOM 24030 O O . ARG A 1 53 ? 70.769 4.579 -18.963 1.00 0.00 49 ARG A O 18
ATOM 24051 N N . ASP A 1 54 ? 71.976 2.768 -18.596 1.00 0.00 50 ASP A N 18
ATOM 24052 C CA . ASP A 1 54 ? 73.270 3.527 -18.685 1.00 0.00 50 ASP A CA 18
ATOM 24053 C C . ASP A 1 54 ? 73.385 4.291 -20.013 1.00 0.00 50 ASP A C 18
ATOM 24054 O O . ASP A 1 54 ? 72.558 4.156 -20.896 1.00 0.00 50 ASP A O 18
ATOM 24063 N N . THR A 1 55 ? 74.413 5.092 -20.141 1.00 0.00 51 THR A N 18
ATOM 24064 C CA . THR A 1 55 ? 74.702 5.770 -21.442 1.00 0.00 51 THR A CA 18
ATOM 24065 C C . THR A 1 55 ? 75.384 4.788 -22.395 1.00 0.00 51 THR A C 18
ATOM 24066 O O . THR A 1 55 ? 75.867 3.749 -21.981 1.00 0.00 51 THR A O 18
ATOM 24077 N N . GLN A 1 56 ? 75.427 5.107 -23.666 1.00 0.00 52 GLN A N 18
ATOM 24078 C CA . GLN A 1 56 ? 76.058 4.174 -24.655 1.00 0.00 52 GLN A CA 18
ATOM 24079 C C . GLN A 1 56 ? 77.599 4.249 -24.593 1.00 0.00 52 GLN A C 18
ATOM 24080 O O . GLN A 1 56 ? 78.282 3.606 -25.368 1.00 0.00 52 GLN A O 18
ATOM 24094 N N . PHE A 1 57 ? 78.147 5.026 -23.683 1.00 0.00 53 PHE A N 18
ATOM 24095 C CA . PHE A 1 57 ? 79.619 4.976 -23.432 1.00 0.00 53 PHE A CA 18
ATOM 24096 C C . PHE A 1 57 ? 79.897 4.172 -22.158 1.00 0.00 53 PHE A C 18
ATOM 24097 O O . PHE A 1 57 ? 79.054 4.070 -21.285 1.00 0.00 53 PHE A O 18
ATOM 24114 N N . GLN A 1 58 ? 81.073 3.601 -22.047 1.00 0.00 54 GLN A N 18
ATOM 24115 C CA . GLN A 1 58 ? 81.378 2.715 -20.875 1.00 0.00 54 GLN A CA 18
ATOM 24116 C C . GLN A 1 58 ? 81.421 3.531 -19.579 1.00 0.00 54 GLN A C 18
ATOM 24117 O O . GLN A 1 58 ? 81.913 4.646 -19.554 1.00 0.00 54 GLN A O 18
ATOM 24131 N N . ILE A 1 59 ? 80.909 2.980 -18.504 1.00 0.00 55 ILE A N 18
ATOM 24132 C CA . ILE A 1 59 ? 80.951 3.691 -17.186 1.00 0.00 55 ILE A CA 18
ATOM 24133 C C . ILE A 1 59 ? 81.835 2.908 -16.207 1.00 0.00 55 ILE A C 18
ATOM 24134 O O . ILE A 1 59 ? 81.760 1.695 -16.129 1.00 0.00 55 ILE A O 18
ATOM 24150 N N . ALA A 1 60 ? 82.666 3.597 -15.463 1.00 0.00 56 ALA A N 18
ATOM 24151 C CA . ALA A 1 60 ? 83.564 2.904 -14.489 1.00 0.00 56 ALA A CA 18
ATOM 24152 C C . ALA A 1 60 ? 82.955 2.957 -13.076 1.00 0.00 56 ALA A C 18
ATOM 24153 O O . ALA A 1 60 ? 82.907 4.016 -12.479 1.00 0.00 56 ALA A O 18
ATOM 24160 N N . PRO A 1 61 ? 82.505 1.817 -12.574 1.00 0.00 57 PRO A N 18
ATOM 24161 C CA . PRO A 1 61 ? 81.927 1.774 -11.203 1.00 0.00 57 PRO A CA 18
ATOM 24162 C C . PRO A 1 61 ? 83.014 2.052 -10.157 1.00 0.00 57 PRO A C 18
ATOM 24163 O O . PRO A 1 61 ? 84.177 1.763 -10.371 1.00 0.00 57 PRO A O 18
ATOM 24174 N N . GLN A 1 62 ? 82.639 2.610 -9.032 1.00 0.00 58 GLN A N 18
ATOM 24175 C CA . GLN A 1 62 ? 83.643 2.922 -7.969 1.00 0.00 58 GLN A CA 18
ATOM 24176 C C . GLN A 1 62 ? 83.720 1.773 -6.959 1.00 0.00 58 GLN A C 18
ATOM 24177 O O . GLN A 1 62 ? 82.725 1.389 -6.370 1.00 0.00 58 GLN A O 18
ATOM 24191 N N . SER A 1 63 ? 84.895 1.227 -6.757 1.00 0.00 59 SER A N 18
ATOM 24192 C CA . SER A 1 63 ? 85.055 0.106 -5.774 1.00 0.00 59 SER A CA 18
ATOM 24193 C C . SER A 1 63 ? 84.789 0.600 -4.348 1.00 0.00 59 SER A C 18
ATOM 24194 O O . SER A 1 63 ? 84.310 -0.139 -3.508 1.00 0.00 59 SER A O 18
ATOM 24202 N N . GLN A 1 64 ? 85.096 1.847 -4.072 1.00 0.00 60 GLN A N 18
ATOM 24203 C CA . GLN A 1 64 ? 84.894 2.396 -2.689 1.00 0.00 60 GLN A CA 18
ATOM 24204 C C . GLN A 1 64 ? 83.411 2.348 -2.298 1.00 0.00 60 GLN A C 18
ATOM 24205 O O . GLN A 1 64 ? 82.537 2.469 -3.137 1.00 0.00 60 GLN A O 18
ATOM 24219 N N . ILE A 1 65 ? 83.130 2.172 -1.030 1.00 0.00 61 ILE A N 18
ATOM 24220 C CA . ILE A 1 65 ? 81.709 2.109 -0.565 1.00 0.00 61 ILE A CA 18
ATOM 24221 C C . ILE A 1 65 ? 81.272 3.484 -0.045 1.00 0.00 61 ILE A C 18
ATOM 24222 O O . ILE A 1 65 ? 82.093 4.293 0.348 1.00 0.00 61 ILE A O 18
ATOM 24238 N N . TYR A 1 66 ? 79.989 3.749 -0.042 1.00 0.00 62 TYR A N 18
ATOM 24239 C CA . TYR A 1 66 ? 79.492 5.073 0.446 1.00 0.00 62 TYR A CA 18
ATOM 24240 C C . TYR A 1 66 ? 79.129 4.986 1.931 1.00 0.00 62 TYR A C 18
ATOM 24241 O O . TYR A 1 66 ? 78.188 4.310 2.304 1.00 0.00 62 TYR A O 18
ATOM 24259 N N . ASP A 1 67 ? 79.874 5.662 2.776 1.00 0.00 63 ASP A N 18
ATOM 24260 C CA . ASP A 1 67 ? 79.564 5.673 4.249 1.00 0.00 63 ASP A CA 18
ATOM 24261 C C . ASP A 1 67 ? 78.095 6.036 4.517 1.00 0.00 63 ASP A C 18
ATOM 24262 O O . ASP A 1 67 ? 77.440 5.429 5.345 1.00 0.00 63 ASP A O 18
ATOM 24271 N N . TYR A 1 68 ? 77.581 7.021 3.820 1.00 0.00 64 TYR A N 18
ATOM 24272 C CA . TYR A 1 68 ? 76.196 7.510 4.104 1.00 0.00 64 TYR A CA 18
ATOM 24273 C C . TYR A 1 68 ? 75.580 8.121 2.843 1.00 0.00 64 TYR A C 18
ATOM 24274 O O . TYR A 1 68 ? 76.186 8.949 2.187 1.00 0.00 64 TYR A O 18
ATOM 24292 N N . ILE A 1 69 ? 74.380 7.718 2.503 1.00 0.00 65 ILE A N 18
ATOM 24293 C CA . ILE A 1 69 ? 73.643 8.391 1.383 1.00 0.00 65 ILE A CA 18
ATOM 24294 C C . ILE A 1 69 ? 72.235 8.787 1.849 1.00 0.00 65 ILE A C 18
ATOM 24295 O O . ILE A 1 69 ? 71.499 7.977 2.383 1.00 0.00 65 ILE A O 18
ATOM 24311 N N . LEU A 1 70 ? 71.868 10.030 1.648 1.00 0.00 66 LEU A N 18
ATOM 24312 C CA . LEU A 1 70 ? 70.484 10.482 1.995 1.00 0.00 66 LEU A CA 18
ATOM 24313 C C . LEU A 1 70 ? 69.560 10.303 0.787 1.00 0.00 66 LEU A C 18
ATOM 24314 O O . LEU A 1 70 ? 69.927 10.609 -0.334 1.00 0.00 66 LEU A O 18
ATOM 24330 N N . PHE A 1 71 ? 68.366 9.809 1.009 1.00 0.00 67 PHE A N 18
ATOM 24331 C CA . PHE A 1 71 ? 67.446 9.511 -0.130 1.00 0.00 67 PHE A CA 18
ATOM 24332 C C . PHE A 1 71 ? 66.030 10.009 0.178 1.00 0.00 67 PHE A C 18
ATOM 24333 O O . PHE A 1 71 ? 65.482 9.728 1.227 1.00 0.00 67 PHE A O 18
ATOM 24350 N N . ARG A 1 72 ? 65.441 10.749 -0.730 1.00 0.00 68 ARG A N 18
ATOM 24351 C CA . ARG A 1 72 ? 64.009 11.151 -0.568 1.00 0.00 68 ARG A CA 18
ATOM 24352 C C . ARG A 1 72 ? 63.090 10.122 -1.238 1.00 0.00 68 ARG A C 18
ATOM 24353 O O . ARG A 1 72 ? 63.441 9.519 -2.240 1.00 0.00 68 ARG A O 18
ATOM 24374 N N . GLY A 1 73 ? 61.913 9.917 -0.693 1.00 0.00 69 GLY A N 18
ATOM 24375 C CA . GLY A 1 73 ? 60.952 8.939 -1.297 1.00 0.00 69 GLY A CA 18
ATOM 24376 C C . GLY A 1 73 ? 60.620 9.333 -2.745 1.00 0.00 69 GLY A C 18
ATOM 24377 O O . GLY A 1 73 ? 60.275 8.494 -3.556 1.00 0.00 69 GLY A O 18
ATOM 24381 N N . SER A 1 74 ? 60.721 10.601 -3.071 1.00 0.00 70 SER A N 18
ATOM 24382 C CA . SER A 1 74 ? 60.365 11.061 -4.454 1.00 0.00 70 SER A CA 18
ATOM 24383 C C . SER A 1 74 ? 61.335 10.482 -5.491 1.00 0.00 70 SER A C 18
ATOM 24384 O O . SER A 1 74 ? 60.932 10.097 -6.573 1.00 0.00 70 SER A O 18
ATOM 24392 N N . ASP A 1 75 ? 62.607 10.418 -5.171 1.00 0.00 71 ASP A N 18
ATOM 24393 C CA . ASP A 1 75 ? 63.618 9.972 -6.186 1.00 0.00 71 ASP A CA 18
ATOM 24394 C C . ASP A 1 75 ? 63.662 8.441 -6.277 1.00 0.00 71 ASP A C 18
ATOM 24395 O O . ASP A 1 75 ? 63.911 7.887 -7.331 1.00 0.00 71 ASP A O 18
ATOM 24404 N N . ILE A 1 76 ? 63.424 7.755 -5.184 1.00 0.00 72 ILE A N 18
ATOM 24405 C CA . ILE A 1 76 ? 63.398 6.258 -5.225 1.00 0.00 72 ILE A CA 18
ATOM 24406 C C . ILE A 1 76 ? 61.950 5.754 -5.206 1.00 0.00 72 ILE A C 18
ATOM 24407 O O . ILE A 1 76 ? 61.103 6.286 -4.512 1.00 0.00 72 ILE A O 18
ATOM 24423 N N . LYS A 1 77 ? 61.676 4.723 -5.969 1.00 0.00 73 LYS A N 18
ATOM 24424 C CA . LYS A 1 77 ? 60.262 4.333 -6.239 1.00 0.00 73 LYS A CA 18
ATOM 24425 C C . LYS A 1 77 ? 59.862 3.083 -5.446 1.00 0.00 73 LYS A C 18
ATOM 24426 O O . LYS A 1 77 ? 58.687 2.852 -5.220 1.00 0.00 73 LYS A O 18
ATOM 24445 N N . ASP A 1 78 ? 60.809 2.275 -5.016 1.00 0.00 74 ASP A N 18
ATOM 24446 C CA . ASP A 1 78 ? 60.423 1.027 -4.279 1.00 0.00 74 ASP A CA 18
ATOM 24447 C C . ASP A 1 78 ? 61.511 0.605 -3.289 1.00 0.00 74 ASP A C 18
ATOM 24448 O O . ASP A 1 78 ? 62.684 0.589 -3.606 1.00 0.00 74 ASP A O 18
ATOM 24457 N N . ILE A 1 79 ? 61.113 0.264 -2.084 1.00 0.00 75 ILE A N 18
ATOM 24458 C CA . ILE A 1 79 ? 62.084 -0.245 -1.067 1.00 0.00 75 ILE A CA 18
ATOM 24459 C C . ILE A 1 79 ? 61.536 -1.530 -0.423 1.00 0.00 75 ILE A C 18
ATOM 24460 O O . ILE A 1 79 ? 60.354 -1.635 -0.147 1.00 0.00 75 ILE A O 18
ATOM 24476 N N . ARG A 1 80 ? 62.385 -2.500 -0.184 1.00 0.00 76 ARG A N 18
ATOM 24477 C CA . ARG A 1 80 ? 61.920 -3.777 0.443 1.00 0.00 76 ARG A CA 18
ATOM 24478 C C . ARG A 1 80 ? 63.017 -4.363 1.338 1.00 0.00 76 ARG A C 18
ATOM 24479 O O . ARG A 1 80 ? 64.190 -4.288 1.022 1.00 0.00 76 ARG A O 18
ATOM 24500 N N . VAL A 1 81 ? 62.640 -4.945 2.451 1.00 0.00 77 VAL A N 18
ATOM 24501 C CA . VAL A 1 81 ? 63.655 -5.562 3.368 1.00 0.00 77 VAL A CA 18
ATOM 24502 C C . VAL A 1 81 ? 63.975 -6.994 2.917 1.00 0.00 77 VAL A C 18
ATOM 24503 O O . VAL A 1 81 ? 63.123 -7.690 2.396 1.00 0.00 77 VAL A O 18
ATOM 24516 N N . VAL A 1 82 ? 65.197 -7.433 3.112 1.00 0.00 78 VAL A N 18
ATOM 24517 C CA . VAL A 1 82 ? 65.578 -8.817 2.687 1.00 0.00 78 VAL A CA 18
ATOM 24518 C C . VAL A 1 82 ? 65.439 -9.781 3.873 1.00 0.00 78 VAL A C 18
ATOM 24519 O O . VAL A 1 82 ? 65.915 -9.510 4.960 1.00 0.00 78 VAL A O 18
ATOM 24532 N N . ASN A 1 83 ? 64.791 -10.902 3.663 1.00 0.00 79 ASN A N 18
ATOM 24533 C CA . ASN A 1 83 ? 64.622 -11.900 4.765 1.00 0.00 79 ASN A CA 18
ATOM 24534 C C . ASN A 1 83 ? 65.204 -13.253 4.345 1.00 0.00 79 ASN A C 18
ATOM 24535 O O . ASN A 1 83 ? 64.841 -13.802 3.320 1.00 0.00 79 ASN A O 18
ATOM 24546 N N . ASN A 1 84 ? 66.105 -13.791 5.132 1.00 0.00 80 ASN A N 18
ATOM 24547 C CA . ASN A 1 84 ? 66.718 -15.111 4.792 1.00 0.00 80 ASN A CA 18
ATOM 24548 C C . ASN A 1 84 ? 66.042 -16.229 5.590 1.00 0.00 80 ASN A C 18
ATOM 24549 O O . ASN A 1 84 ? 65.916 -16.149 6.798 1.00 0.00 80 ASN A O 18
ATOM 24560 N N . HIS A 1 85 ? 65.608 -17.270 4.919 1.00 0.00 81 HIS A N 18
ATOM 24561 C CA . HIS A 1 85 ? 64.930 -18.401 5.625 1.00 0.00 81 HIS A CA 18
ATOM 24562 C C . HIS A 1 85 ? 65.693 -19.709 5.387 1.00 0.00 81 HIS A C 18
ATOM 24563 O O . HIS A 1 85 ? 66.361 -19.872 4.383 1.00 0.00 81 HIS A O 18
ATOM 24577 N N . THR A 1 86 ? 65.595 -20.638 6.308 1.00 0.00 82 THR A N 18
ATOM 24578 C CA . THR A 1 86 ? 66.312 -21.941 6.153 1.00 0.00 82 THR A CA 18
ATOM 24579 C C . THR A 1 86 ? 65.309 -23.100 6.165 1.00 0.00 82 THR A C 18
ATOM 24580 O O . THR A 1 86 ? 64.332 -23.075 6.891 1.00 0.00 82 THR A O 18
ATOM 24591 N N . LEU A 1 87 ? 65.548 -24.110 5.365 1.00 0.00 83 LEU A N 18
ATOM 24592 C CA . LEU A 1 87 ? 64.614 -25.277 5.317 1.00 0.00 83 LEU A CA 18
ATOM 24593 C C . LEU A 1 87 ? 65.174 -26.439 6.159 1.00 0.00 83 LEU A C 18
ATOM 24594 O O . LEU A 1 87 ? 66.158 -27.043 5.775 1.00 0.00 83 LEU A O 18
ATOM 24610 N N . PRO A 1 88 ? 64.536 -26.725 7.284 1.00 0.00 84 PRO A N 18
ATOM 24611 C CA . PRO A 1 88 ? 64.998 -27.845 8.146 1.00 0.00 84 PRO A CA 18
ATOM 24612 C C . PRO A 1 88 ? 64.757 -29.188 7.449 1.00 0.00 84 PRO A C 18
ATOM 24613 O O . PRO A 1 88 ? 65.684 -29.980 7.393 1.00 0.00 84 PRO A O 18
ATOM 24625 N N . GLY A 1 1 ? 60.076 -21.752 31.167 1.00 0.00 -3 GLY A N 19
ATOM 24626 C CA . GLY A 1 1 ? 61.210 -20.882 31.590 1.00 0.00 -3 GLY A CA 19
ATOM 24627 C C . GLY A 1 1 ? 61.071 -19.507 30.934 1.00 0.00 -3 GLY A C 19
ATOM 24628 O O . GLY A 1 1 ? 60.323 -18.664 31.398 1.00 0.00 -3 GLY A O 19
ATOM 24634 N N . ALA A 1 2 ? 61.787 -19.276 29.860 1.00 0.00 -2 ALA A N 19
ATOM 24635 C CA . ALA A 1 2 ? 61.710 -17.954 29.166 1.00 0.00 -2 ALA A CA 19
ATOM 24636 C C . ALA A 1 2 ? 60.937 -18.090 27.851 1.00 0.00 -2 ALA A C 19
ATOM 24637 O O . ALA A 1 2 ? 60.948 -19.133 27.222 1.00 0.00 -2 ALA A O 19
ATOM 24644 N N . MET A 1 3 ? 60.267 -17.042 27.435 1.00 0.00 -1 MET A N 19
ATOM 24645 C CA . MET A 1 3 ? 59.499 -17.090 26.154 1.00 0.00 -1 MET A CA 19
ATOM 24646 C C . MET A 1 3 ? 60.309 -16.440 25.029 1.00 0.00 -1 MET A C 19
ATOM 24647 O O . MET A 1 3 ? 61.282 -15.751 25.275 1.00 0.00 -1 MET A O 19
ATOM 24661 N N . ALA A 1 4 ? 59.911 -16.654 23.798 1.00 0.00 0 ALA A N 19
ATOM 24662 C CA . ALA A 1 4 ? 60.650 -16.050 22.647 1.00 0.00 0 ALA A CA 19
ATOM 24663 C C . ALA A 1 4 ? 59.938 -14.785 22.156 1.00 0.00 0 ALA A C 19
ATOM 24664 O O . ALA A 1 4 ? 59.999 -14.447 20.987 1.00 0.00 0 ALA A O 19
ATOM 24671 N N . MET A 1 5 ? 59.265 -14.085 23.039 1.00 0.00 1 MET A N 19
ATOM 24672 C CA . MET A 1 5 ? 58.558 -12.830 22.636 1.00 0.00 1 MET A CA 19
ATOM 24673 C C . MET A 1 5 ? 59.149 -11.632 23.385 1.00 0.00 1 MET A C 19
ATOM 24674 O O . MET A 1 5 ? 58.819 -11.384 24.530 1.00 0.00 1 MET A O 19
ATOM 24688 N N . SER A 1 6 ? 60.017 -10.888 22.743 1.00 0.00 2 SER A N 19
ATOM 24689 C CA . SER A 1 6 ? 60.651 -9.713 23.414 1.00 0.00 2 SER A CA 19
ATOM 24690 C C . SER A 1 6 ? 61.102 -8.685 22.370 1.00 0.00 2 SER A C 19
ATOM 24691 O O . SER A 1 6 ? 62.104 -8.014 22.543 1.00 0.00 2 SER A O 19
ATOM 24699 N N . GLY A 1 7 ? 60.370 -8.561 21.290 1.00 0.00 3 GLY A N 19
ATOM 24700 C CA . GLY A 1 7 ? 60.747 -7.584 20.226 1.00 0.00 3 GLY A CA 19
ATOM 24701 C C . GLY A 1 7 ? 59.483 -6.972 19.619 1.00 0.00 3 GLY A C 19
ATOM 24702 O O . GLY A 1 7 ? 58.711 -7.649 18.965 1.00 0.00 3 GLY A O 19
ATOM 24706 N N . GLY A 1 8 ? 59.269 -5.696 19.833 1.00 0.00 4 GLY A N 19
ATOM 24707 C CA . GLY A 1 8 ? 58.067 -5.018 19.260 1.00 0.00 4 GLY A CA 19
ATOM 24708 C C . GLY A 1 8 ? 58.494 -4.111 18.104 1.00 0.00 4 GLY A C 19
ATOM 24709 O O . GLY A 1 8 ? 57.912 -4.140 17.035 1.00 0.00 4 GLY A O 19
ATOM 24713 N N . LEU A 1 9 ? 59.507 -3.305 18.316 1.00 0.00 5 LEU A N 19
ATOM 24714 C CA . LEU A 1 9 ? 59.989 -2.392 17.232 1.00 0.00 5 LEU A CA 19
ATOM 24715 C C . LEU A 1 9 ? 60.872 -3.175 16.245 1.00 0.00 5 LEU A C 19
ATOM 24716 O O . LEU A 1 9 ? 61.500 -4.143 16.629 1.00 0.00 5 LEU A O 19
ATOM 24732 N N . PRO A 1 10 ? 60.900 -2.736 14.999 1.00 0.00 6 PRO A N 19
ATOM 24733 C CA . PRO A 1 10 ? 61.722 -3.430 13.971 1.00 0.00 6 PRO A CA 19
ATOM 24734 C C . PRO A 1 10 ? 63.215 -3.265 14.281 1.00 0.00 6 PRO A C 19
ATOM 24735 O O . PRO A 1 10 ? 63.659 -2.201 14.673 1.00 0.00 6 PRO A O 19
ATOM 24746 N N . GLU A 1 11 ? 63.987 -4.313 14.108 1.00 0.00 7 GLU A N 19
ATOM 24747 C CA . GLU A 1 11 ? 65.456 -4.231 14.401 1.00 0.00 7 GLU A CA 19
ATOM 24748 C C . GLU A 1 11 ? 66.141 -3.250 13.442 1.00 0.00 7 GLU A C 19
ATOM 24749 O O . GLU A 1 11 ? 66.218 -3.487 12.251 1.00 0.00 7 GLU A O 19
ATOM 24761 N N . LEU A 1 12 ? 66.637 -2.150 13.959 1.00 0.00 8 LEU A N 19
ATOM 24762 C CA . LEU A 1 12 ? 67.347 -1.152 13.091 1.00 0.00 8 LEU A CA 19
ATOM 24763 C C . LEU A 1 12 ? 68.629 -1.759 12.512 1.00 0.00 8 LEU A C 19
ATOM 24764 O O . LEU A 1 12 ? 69.124 -2.760 12.999 1.00 0.00 8 LEU A O 19
ATOM 24780 N N . GLY A 1 13 ? 69.165 -1.160 11.475 1.00 0.00 9 GLY A N 19
ATOM 24781 C CA . GLY A 1 13 ? 70.440 -1.671 10.879 1.00 0.00 9 GLY A CA 19
ATOM 24782 C C . GLY A 1 13 ? 70.190 -2.852 9.927 1.00 0.00 9 GLY A C 19
ATOM 24783 O O . GLY A 1 13 ? 71.117 -3.367 9.330 1.00 0.00 9 GLY A O 19
ATOM 24787 N N . SER A 1 14 ? 68.956 -3.288 9.775 1.00 0.00 10 SER A N 19
ATOM 24788 C CA . SER A 1 14 ? 68.669 -4.457 8.874 1.00 0.00 10 SER A CA 19
ATOM 24789 C C . SER A 1 14 ? 69.104 -4.145 7.436 1.00 0.00 10 SER A C 19
ATOM 24790 O O . SER A 1 14 ? 69.140 -2.999 7.030 1.00 0.00 10 SER A O 19
ATOM 24798 N N . LYS A 1 15 ? 69.434 -5.158 6.672 1.00 0.00 11 LYS A N 19
ATOM 24799 C CA . LYS A 1 15 ? 69.868 -4.926 5.257 1.00 0.00 11 LYS A CA 19
ATOM 24800 C C . LYS A 1 15 ? 68.645 -4.738 4.346 1.00 0.00 11 LYS A C 19
ATOM 24801 O O . LYS A 1 15 ? 67.750 -5.564 4.313 1.00 0.00 11 LYS A O 19
ATOM 24820 N N . ILE A 1 16 ? 68.605 -3.653 3.610 1.00 0.00 12 ILE A N 19
ATOM 24821 C CA . ILE A 1 16 ? 67.445 -3.398 2.699 1.00 0.00 12 ILE A CA 19
ATOM 24822 C C . ILE A 1 16 ? 67.939 -3.185 1.262 1.00 0.00 12 ILE A C 19
ATOM 24823 O O . ILE A 1 16 ? 68.987 -2.604 1.033 1.00 0.00 12 ILE A O 19
ATOM 24839 N N . SER A 1 17 ? 67.182 -3.659 0.302 1.00 0.00 13 SER A N 19
ATOM 24840 C CA . SER A 1 17 ? 67.503 -3.399 -1.132 1.00 0.00 13 SER A CA 19
ATOM 24841 C C . SER A 1 17 ? 66.593 -2.288 -1.662 1.00 0.00 13 SER A C 19
ATOM 24842 O O . SER A 1 17 ? 65.410 -2.265 -1.386 1.00 0.00 13 SER A O 19
ATOM 24850 N N . LEU A 1 18 ? 67.140 -1.372 -2.418 1.00 0.00 14 LEU A N 19
ATOM 24851 C CA . LEU A 1 18 ? 66.389 -0.131 -2.773 1.00 0.00 14 LEU A CA 19
ATOM 24852 C C . LEU A 1 18 ? 66.525 0.162 -4.271 1.00 0.00 14 LEU A C 19
ATOM 24853 O O . LEU A 1 18 ? 67.618 0.213 -4.799 1.00 0.00 14 LEU A O 19
ATOM 24869 N N . ILE A 1 19 ? 65.422 0.356 -4.958 1.00 0.00 15 ILE A N 19
ATOM 24870 C CA . ILE A 1 19 ? 65.480 0.608 -6.434 1.00 0.00 15 ILE A CA 19
ATOM 24871 C C . ILE A 1 19 ? 65.134 2.076 -6.722 1.00 0.00 15 ILE A C 19
ATOM 24872 O O . ILE A 1 19 ? 64.058 2.544 -6.378 1.00 0.00 15 ILE A O 19
ATOM 24888 N N . SER A 1 20 ? 66.043 2.793 -7.346 1.00 0.00 16 SER A N 19
ATOM 24889 C CA . SER A 1 20 ? 65.799 4.239 -7.649 1.00 0.00 16 SER A CA 19
ATOM 24890 C C . SER A 1 20 ? 65.233 4.421 -9.064 1.00 0.00 16 SER A C 19
ATOM 24891 O O . SER A 1 20 ? 65.422 3.580 -9.930 1.00 0.00 16 SER A O 19
ATOM 24899 N N . LYS A 1 21 ? 64.562 5.532 -9.300 1.00 0.00 17 LYS A N 19
ATOM 24900 C CA . LYS A 1 21 ? 63.835 5.758 -10.602 1.00 0.00 17 LYS A CA 19
ATOM 24901 C C . LYS A 1 21 ? 64.748 5.610 -11.829 1.00 0.00 17 LYS A C 19
ATOM 24902 O O . LYS A 1 21 ? 64.271 5.558 -12.949 1.00 0.00 17 LYS A O 19
ATOM 24921 N N . ALA A 1 22 ? 66.045 5.544 -11.641 1.00 0.00 18 ALA A N 19
ATOM 24922 C CA . ALA A 1 22 ? 66.971 5.382 -12.803 1.00 0.00 18 ALA A CA 19
ATOM 24923 C C . ALA A 1 22 ? 67.216 3.895 -13.090 1.00 0.00 18 ALA A C 19
ATOM 24924 O O . ALA A 1 22 ? 68.191 3.536 -13.721 1.00 0.00 18 ALA A O 19
ATOM 24931 N N . ASP A 1 23 ? 66.334 3.026 -12.628 1.00 0.00 19 ASP A N 19
ATOM 24932 C CA . ASP A 1 23 ? 66.557 1.545 -12.752 1.00 0.00 19 ASP A CA 19
ATOM 24933 C C . ASP A 1 23 ? 67.914 1.173 -12.150 1.00 0.00 19 ASP A C 19
ATOM 24934 O O . ASP A 1 23 ? 68.590 0.275 -12.620 1.00 0.00 19 ASP A O 19
ATOM 24943 N N . ILE A 1 24 ? 68.307 1.868 -11.110 1.00 0.00 20 ILE A N 19
ATOM 24944 C CA . ILE A 1 24 ? 69.603 1.551 -10.434 1.00 0.00 20 ILE A CA 19
ATOM 24945 C C . ILE A 1 24 ? 69.321 0.777 -9.149 1.00 0.00 20 ILE A C 19
ATOM 24946 O O . ILE A 1 24 ? 68.364 1.060 -8.452 1.00 0.00 20 ILE A O 19
ATOM 24962 N N . ARG A 1 25 ? 70.140 -0.189 -8.829 1.00 0.00 21 ARG A N 19
ATOM 24963 C CA . ARG A 1 25 ? 69.926 -0.963 -7.573 1.00 0.00 21 ARG A CA 19
ATOM 24964 C C . ARG A 1 25 ? 70.960 -0.552 -6.522 1.00 0.00 21 ARG A C 19
ATOM 24965 O O . ARG A 1 25 ? 72.152 -0.686 -6.723 1.00 0.00 21 ARG A O 19
ATOM 24986 N N . TYR A 1 26 ? 70.497 -0.051 -5.404 1.00 0.00 22 TYR A N 19
ATOM 24987 C CA . TYR A 1 26 ? 71.408 0.256 -4.264 1.00 0.00 22 TYR A CA 19
ATOM 24988 C C . TYR A 1 26 ? 71.068 -0.664 -3.093 1.00 0.00 22 TYR A C 19
ATOM 24989 O O . TYR A 1 26 ? 69.931 -1.053 -2.920 1.00 0.00 22 TYR A O 19
ATOM 25007 N N . GLU A 1 27 ? 72.037 -1.016 -2.290 1.00 0.00 23 GLU A N 19
ATOM 25008 C CA . GLU A 1 27 ? 71.743 -1.823 -1.067 1.00 0.00 23 GLU A CA 19
ATOM 25009 C C . GLU A 1 27 ? 72.596 -1.319 0.093 1.00 0.00 23 GLU A C 19
ATOM 25010 O O . GLU A 1 27 ? 73.750 -0.991 -0.088 1.00 0.00 23 GLU A O 19
ATOM 25022 N N . GLY A 1 28 ? 72.042 -1.259 1.279 1.00 0.00 24 GLY A N 19
ATOM 25023 C CA . GLY A 1 28 ? 72.807 -0.675 2.424 1.00 0.00 24 GLY A CA 19
ATOM 25024 C C . GLY A 1 28 ? 72.096 -0.960 3.748 1.00 0.00 24 GLY A C 19
ATOM 25025 O O . GLY A 1 28 ? 70.998 -1.485 3.775 1.00 0.00 24 GLY A O 19
ATOM 25029 N N . ARG A 1 29 ? 72.729 -0.616 4.847 1.00 0.00 25 ARG A N 19
ATOM 25030 C CA . ARG A 1 29 ? 72.103 -0.839 6.190 1.00 0.00 25 ARG A CA 19
ATOM 25031 C C . ARG A 1 29 ? 71.178 0.329 6.550 1.00 0.00 25 ARG A C 19
ATOM 25032 O O . ARG A 1 29 ? 71.535 1.481 6.392 1.00 0.00 25 ARG A O 19
ATOM 25053 N N . LEU A 1 30 ? 69.993 0.036 7.034 1.00 0.00 26 LEU A N 19
ATOM 25054 C CA . LEU A 1 30 ? 69.073 1.128 7.497 1.00 0.00 26 LEU A CA 19
ATOM 25055 C C . LEU A 1 30 ? 69.652 1.836 8.726 1.00 0.00 26 LEU A C 19
ATOM 25056 O O . LEU A 1 30 ? 69.855 1.228 9.761 1.00 0.00 26 LEU A O 19
ATOM 25072 N N . TYR A 1 31 ? 69.918 3.116 8.618 1.00 0.00 27 TYR A N 19
ATOM 25073 C CA . TYR A 1 31 ? 70.470 3.872 9.782 1.00 0.00 27 TYR A CA 19
ATOM 25074 C C . TYR A 1 31 ? 69.356 4.648 10.492 1.00 0.00 27 TYR A C 19
ATOM 25075 O O . TYR A 1 31 ? 69.209 4.567 11.697 1.00 0.00 27 TYR A O 19
ATOM 25093 N N . THR A 1 32 ? 68.573 5.397 9.750 1.00 0.00 28 THR A N 19
ATOM 25094 C CA . THR A 1 32 ? 67.483 6.212 10.379 1.00 0.00 28 THR A CA 19
ATOM 25095 C C . THR A 1 32 ? 66.357 6.463 9.371 1.00 0.00 28 THR A C 19
ATOM 25096 O O . THR A 1 32 ? 66.572 6.450 8.174 1.00 0.00 28 THR A O 19
ATOM 25107 N N . VAL A 1 33 ? 65.159 6.696 9.855 1.00 0.00 29 VAL A N 19
ATOM 25108 C CA . VAL A 1 33 ? 64.000 6.929 8.939 1.00 0.00 29 VAL A CA 19
ATOM 25109 C C . VAL A 1 33 ? 63.073 8.008 9.525 1.00 0.00 29 VAL A C 19
ATOM 25110 O O . VAL A 1 33 ? 62.902 8.101 10.727 1.00 0.00 29 VAL A O 19
ATOM 25123 N N . ASP A 1 34 ? 62.479 8.820 8.681 1.00 0.00 30 ASP A N 19
ATOM 25124 C CA . ASP A 1 34 ? 61.520 9.855 9.169 1.00 0.00 30 ASP A CA 19
ATOM 25125 C C . ASP A 1 34 ? 60.209 9.759 8.368 1.00 0.00 30 ASP A C 19
ATOM 25126 O O . ASP A 1 34 ? 60.154 10.224 7.245 1.00 0.00 30 ASP A O 19
ATOM 25135 N N . PRO A 1 35 ? 59.191 9.159 8.964 1.00 0.00 31 PRO A N 19
ATOM 25136 C CA . PRO A 1 35 ? 57.919 8.914 8.227 1.00 0.00 31 PRO A CA 19
ATOM 25137 C C . PRO A 1 35 ? 57.266 10.238 7.812 1.00 0.00 31 PRO A C 19
ATOM 25138 O O . PRO A 1 35 ? 56.719 10.355 6.730 1.00 0.00 31 PRO A O 19
ATOM 25149 N N . GLN A 1 36 ? 57.332 11.239 8.652 1.00 0.00 32 GLN A N 19
ATOM 25150 C CA . GLN A 1 36 ? 56.540 12.485 8.397 1.00 0.00 32 GLN A CA 19
ATOM 25151 C C . GLN A 1 36 ? 57.262 13.369 7.375 1.00 0.00 32 GLN A C 19
ATOM 25152 O O . GLN A 1 36 ? 56.638 14.134 6.662 1.00 0.00 32 GLN A O 19
ATOM 25166 N N . GLU A 1 37 ? 58.567 13.272 7.299 1.00 0.00 33 GLU A N 19
ATOM 25167 C CA . GLU A 1 37 ? 59.314 13.994 6.223 1.00 0.00 33 GLU A CA 19
ATOM 25168 C C . GLU A 1 37 ? 59.412 13.143 4.943 1.00 0.00 33 GLU A C 19
ATOM 25169 O O . GLU A 1 37 ? 60.025 13.555 3.976 1.00 0.00 33 GLU A O 19
ATOM 25181 N N . CYS A 1 38 ? 58.814 11.960 4.921 1.00 0.00 34 CYS A N 19
ATOM 25182 C CA . CYS A 1 38 ? 58.937 11.046 3.731 1.00 0.00 34 CYS A CA 19
ATOM 25183 C C . CYS A 1 38 ? 60.405 10.883 3.300 1.00 0.00 34 CYS A C 19
ATOM 25184 O O . CYS A 1 38 ? 60.715 10.854 2.122 1.00 0.00 34 CYS A O 19
ATOM 25192 N N . THR A 1 39 ? 61.309 10.775 4.248 1.00 0.00 35 THR A N 19
ATOM 25193 C CA . THR A 1 39 ? 62.762 10.732 3.898 1.00 0.00 35 THR A CA 19
ATOM 25194 C C . THR A 1 39 ? 63.472 9.643 4.702 1.00 0.00 35 THR A C 19
ATOM 25195 O O . THR A 1 39 ? 63.051 9.291 5.786 1.00 0.00 35 THR A O 19
ATOM 25206 N N . ILE A 1 40 ? 64.546 9.110 4.175 1.00 0.00 36 ILE A N 19
ATOM 25207 C CA . ILE A 1 40 ? 65.313 8.062 4.917 1.00 0.00 36 ILE A CA 19
ATOM 25208 C C . ILE A 1 40 ? 66.817 8.245 4.682 1.00 0.00 36 ILE A C 19
ATOM 25209 O O . ILE A 1 40 ? 67.230 8.908 3.750 1.00 0.00 36 ILE A O 19
ATOM 25225 N N . ALA A 1 41 ? 67.632 7.659 5.523 1.00 0.00 37 ALA A N 19
ATOM 25226 C CA . ALA A 1 41 ? 69.109 7.712 5.308 1.00 0.00 37 ALA A CA 19
ATOM 25227 C C . ALA A 1 41 ? 69.718 6.333 5.564 1.00 0.00 37 ALA A C 19
ATOM 25228 O O . ALA A 1 41 ? 69.489 5.727 6.597 1.00 0.00 37 ALA A O 19
ATOM 25235 N N . LEU A 1 42 ? 70.490 5.839 4.628 1.00 0.00 38 LEU A N 19
ATOM 25236 C CA . LEU A 1 42 ? 71.091 4.481 4.774 1.00 0.00 38 LEU A CA 19
ATOM 25237 C C . LEU A 1 42 ? 72.597 4.609 4.993 1.00 0.00 38 LEU A C 19
ATOM 25238 O O . LEU A 1 42 ? 73.226 5.514 4.477 1.00 0.00 38 LEU A O 19
ATOM 25254 N N . SER A 1 43 ? 73.179 3.713 5.750 1.00 0.00 39 SER A N 19
ATOM 25255 C CA . SER A 1 43 ? 74.641 3.803 6.034 1.00 0.00 39 SER A CA 19
ATOM 25256 C C . SER A 1 43 ? 75.338 2.564 5.480 1.00 0.00 39 SER A C 19
ATOM 25257 O O . SER A 1 43 ? 74.740 1.510 5.386 1.00 0.00 39 SER A O 19
ATOM 25265 N N . SER A 1 44 ? 76.597 2.685 5.115 1.00 0.00 40 SER A N 19
ATOM 25266 C CA . SER A 1 44 ? 77.318 1.568 4.413 1.00 0.00 40 SER A CA 19
ATOM 25267 C C . SER A 1 44 ? 76.443 0.990 3.289 1.00 0.00 40 SER A C 19
ATOM 25268 O O . SER A 1 44 ? 75.727 0.021 3.472 1.00 0.00 40 SER A O 19
ATOM 25276 N N . VAL A 1 45 ? 76.498 1.604 2.132 1.00 0.00 41 VAL A N 19
ATOM 25277 C CA . VAL A 1 45 ? 75.659 1.149 0.982 1.00 0.00 41 VAL A CA 19
ATOM 25278 C C . VAL A 1 45 ? 76.513 1.098 -0.296 1.00 0.00 41 VAL A C 19
ATOM 25279 O O . VAL A 1 45 ? 77.461 1.846 -0.447 1.00 0.00 41 VAL A O 19
ATOM 25292 N N . ARG A 1 46 ? 76.180 0.220 -1.208 1.00 0.00 42 ARG A N 19
ATOM 25293 C CA . ARG A 1 46 ? 76.941 0.125 -2.492 1.00 0.00 42 ARG A CA 19
ATOM 25294 C C . ARG A 1 46 ? 75.966 0.055 -3.674 1.00 0.00 42 ARG A C 19
ATOM 25295 O O . ARG A 1 46 ? 74.844 -0.395 -3.531 1.00 0.00 42 ARG A O 19
ATOM 25316 N N . SER A 1 47 ? 76.387 0.500 -4.835 1.00 0.00 43 SER A N 19
ATOM 25317 C CA . SER A 1 47 ? 75.502 0.436 -6.039 1.00 0.00 43 SER A CA 19
ATOM 25318 C C . SER A 1 47 ? 76.039 -0.605 -7.025 1.00 0.00 43 SER A C 19
ATOM 25319 O O . SER A 1 47 ? 77.236 -0.716 -7.227 1.00 0.00 43 SER A O 19
ATOM 25327 N N . PHE A 1 48 ? 75.165 -1.366 -7.639 1.00 0.00 44 PHE A N 19
ATOM 25328 C CA . PHE A 1 48 ? 75.630 -2.484 -8.522 1.00 0.00 44 PHE A CA 19
ATOM 25329 C C . PHE A 1 48 ? 75.980 -1.966 -9.921 1.00 0.00 44 PHE A C 19
ATOM 25330 O O . PHE A 1 48 ? 76.936 -2.415 -10.528 1.00 0.00 44 PHE A O 19
ATOM 25347 N N . GLY A 1 49 ? 75.218 -1.030 -10.439 1.00 0.00 45 GLY A N 19
ATOM 25348 C CA . GLY A 1 49 ? 75.554 -0.441 -11.768 1.00 0.00 45 GLY A CA 19
ATOM 25349 C C . GLY A 1 49 ? 74.380 0.386 -12.294 1.00 0.00 45 GLY A C 19
ATOM 25350 O O . GLY A 1 49 ? 73.286 0.338 -11.764 1.00 0.00 45 GLY A O 19
ATOM 25354 N N . THR A 1 50 ? 74.611 1.146 -13.336 1.00 0.00 46 THR A N 19
ATOM 25355 C CA . THR A 1 50 ? 73.501 1.904 -14.000 1.00 0.00 46 THR A CA 19
ATOM 25356 C C . THR A 1 50 ? 73.318 1.450 -15.460 1.00 0.00 46 THR A C 19
ATOM 25357 O O . THR A 1 50 ? 72.543 2.033 -16.193 1.00 0.00 46 THR A O 19
ATOM 25368 N N . GLU A 1 51 ? 74.024 0.417 -15.882 1.00 0.00 47 GLU A N 19
ATOM 25369 C CA . GLU A 1 51 ? 74.110 0.064 -17.342 1.00 0.00 47 GLU A CA 19
ATOM 25370 C C . GLU A 1 51 ? 72.727 0.017 -18.014 1.00 0.00 47 GLU A C 19
ATOM 25371 O O . GLU A 1 51 ? 72.610 0.224 -19.208 1.00 0.00 47 GLU A O 19
ATOM 25383 N N . ASP A 1 52 ? 71.686 -0.253 -17.263 1.00 0.00 48 ASP A N 19
ATOM 25384 C CA . ASP A 1 52 ? 70.315 -0.308 -17.869 1.00 0.00 48 ASP A CA 19
ATOM 25385 C C . ASP A 1 52 ? 69.892 1.084 -18.360 1.00 0.00 48 ASP A C 19
ATOM 25386 O O . ASP A 1 52 ? 69.614 1.279 -19.530 1.00 0.00 48 ASP A O 19
ATOM 25395 N N . ARG A 1 53 ? 69.843 2.046 -17.472 1.00 0.00 49 ARG A N 19
ATOM 25396 C CA . ARG A 1 53 ? 69.501 3.448 -17.881 1.00 0.00 49 ARG A CA 19
ATOM 25397 C C . ARG A 1 53 ? 70.768 4.277 -18.153 1.00 0.00 49 ARG A C 19
ATOM 25398 O O . ARG A 1 53 ? 70.696 5.481 -18.316 1.00 0.00 49 ARG A O 19
ATOM 25419 N N . ASP A 1 54 ? 71.923 3.649 -18.205 1.00 0.00 50 ASP A N 19
ATOM 25420 C CA . ASP A 1 54 ? 73.210 4.423 -18.264 1.00 0.00 50 ASP A CA 19
ATOM 25421 C C . ASP A 1 54 ? 73.249 5.347 -19.492 1.00 0.00 50 ASP A C 19
ATOM 25422 O O . ASP A 1 54 ? 72.381 5.304 -20.344 1.00 0.00 50 ASP A O 19
ATOM 25431 N N . THR A 1 55 ? 74.259 6.177 -19.573 1.00 0.00 51 THR A N 19
ATOM 25432 C CA . THR A 1 55 ? 74.443 7.045 -20.775 1.00 0.00 51 THR A CA 19
ATOM 25433 C C . THR A 1 55 ? 75.060 6.229 -21.912 1.00 0.00 51 THR A C 19
ATOM 25434 O O . THR A 1 55 ? 75.583 5.152 -21.695 1.00 0.00 51 THR A O 19
ATOM 25445 N N . GLN A 1 56 ? 75.003 6.735 -23.120 1.00 0.00 52 GLN A N 19
ATOM 25446 C CA . GLN A 1 56 ? 75.581 5.979 -24.280 1.00 0.00 52 GLN A CA 19
ATOM 25447 C C . GLN A 1 56 ? 77.120 6.096 -24.313 1.00 0.00 52 GLN A C 19
ATOM 25448 O O . GLN A 1 56 ? 77.758 5.592 -25.217 1.00 0.00 52 GLN A O 19
ATOM 25462 N N . PHE A 1 57 ? 77.714 6.756 -23.341 1.00 0.00 53 PHE A N 19
ATOM 25463 C CA . PHE A 1 57 ? 79.200 6.721 -23.202 1.00 0.00 53 PHE A CA 19
ATOM 25464 C C . PHE A 1 57 ? 79.591 5.691 -22.139 1.00 0.00 53 PHE A C 19
ATOM 25465 O O . PHE A 1 57 ? 78.763 5.246 -21.365 1.00 0.00 53 PHE A O 19
ATOM 25482 N N . GLN A 1 58 ? 80.845 5.311 -22.094 1.00 0.00 54 GLN A N 19
ATOM 25483 C CA . GLN A 1 58 ? 81.278 4.238 -21.139 1.00 0.00 54 GLN A CA 19
ATOM 25484 C C . GLN A 1 58 ? 81.171 4.734 -19.692 1.00 0.00 54 GLN A C 19
ATOM 25485 O O . GLN A 1 58 ? 81.566 5.841 -19.377 1.00 0.00 54 GLN A O 19
ATOM 25499 N N . ILE A 1 59 ? 80.638 3.915 -18.814 1.00 0.00 55 ILE A N 19
ATOM 25500 C CA . ILE A 1 59 ? 80.554 4.298 -17.368 1.00 0.00 55 ILE A CA 19
ATOM 25501 C C . ILE A 1 59 ? 81.450 3.371 -16.538 1.00 0.00 55 ILE A C 19
ATOM 25502 O O . ILE A 1 59 ? 81.418 2.165 -16.696 1.00 0.00 55 ILE A O 19
ATOM 25518 N N . ALA A 1 60 ? 82.245 3.930 -15.658 1.00 0.00 56 ALA A N 19
ATOM 25519 C CA . ALA A 1 60 ? 83.177 3.090 -14.842 1.00 0.00 56 ALA A CA 19
ATOM 25520 C C . ALA A 1 60 ? 82.479 2.626 -13.550 1.00 0.00 56 ALA A C 19
ATOM 25521 O O . ALA A 1 60 ? 81.797 3.410 -12.917 1.00 0.00 56 ALA A O 19
ATOM 25528 N N . PRO A 1 61 ? 82.667 1.366 -13.190 1.00 0.00 57 PRO A N 19
ATOM 25529 C CA . PRO A 1 61 ? 82.040 0.837 -11.949 1.00 0.00 57 PRO A CA 19
ATOM 25530 C C . PRO A 1 61 ? 82.703 1.457 -10.714 1.00 0.00 57 PRO A C 19
ATOM 25531 O O . PRO A 1 61 ? 83.889 1.730 -10.711 1.00 0.00 57 PRO A O 19
ATOM 25542 N N . GLN A 1 62 ? 81.943 1.678 -9.669 1.00 0.00 58 GLN A N 19
ATOM 25543 C CA . GLN A 1 62 ? 82.523 2.259 -8.420 1.00 0.00 58 GLN A CA 19
ATOM 25544 C C . GLN A 1 62 ? 82.767 1.155 -7.387 1.00 0.00 58 GLN A C 19
ATOM 25545 O O . GLN A 1 62 ? 81.838 0.531 -6.905 1.00 0.00 58 GLN A O 19
ATOM 25559 N N . SER A 1 63 ? 84.009 0.913 -7.047 1.00 0.00 59 SER A N 19
ATOM 25560 C CA . SER A 1 63 ? 84.328 -0.148 -6.040 1.00 0.00 59 SER A CA 19
ATOM 25561 C C . SER A 1 63 ? 84.226 0.418 -4.620 1.00 0.00 59 SER A C 19
ATOM 25562 O O . SER A 1 63 ? 83.857 -0.279 -3.693 1.00 0.00 59 SER A O 19
ATOM 25570 N N . GLN A 1 64 ? 84.553 1.678 -4.448 1.00 0.00 60 GLN A N 19
ATOM 25571 C CA . GLN A 1 64 ? 84.497 2.301 -3.082 1.00 0.00 60 GLN A CA 19
ATOM 25572 C C . GLN A 1 64 ? 83.062 2.287 -2.542 1.00 0.00 60 GLN A C 19
ATOM 25573 O O . GLN A 1 64 ? 82.110 2.453 -3.283 1.00 0.00 60 GLN A O 19
ATOM 25587 N N . ILE A 1 65 ? 82.906 2.088 -1.256 1.00 0.00 61 ILE A N 19
ATOM 25588 C CA . ILE A 1 65 ? 81.538 2.053 -0.649 1.00 0.00 61 ILE A CA 19
ATOM 25589 C C . ILE A 1 65 ? 81.196 3.426 -0.059 1.00 0.00 61 ILE A C 19
ATOM 25590 O O . ILE A 1 65 ? 82.069 4.155 0.376 1.00 0.00 61 ILE A O 19
ATOM 25606 N N . TYR A 1 66 ? 79.933 3.779 -0.042 1.00 0.00 62 TYR A N 19
ATOM 25607 C CA . TYR A 1 66 ? 79.526 5.109 0.509 1.00 0.00 62 TYR A CA 19
ATOM 25608 C C . TYR A 1 66 ? 79.132 4.973 1.982 1.00 0.00 62 TYR A C 19
ATOM 25609 O O . TYR A 1 66 ? 78.172 4.303 2.313 1.00 0.00 62 TYR A O 19
ATOM 25627 N N . ASP A 1 67 ? 79.874 5.602 2.865 1.00 0.00 63 ASP A N 19
ATOM 25628 C CA . ASP A 1 67 ? 79.538 5.559 4.333 1.00 0.00 63 ASP A CA 19
ATOM 25629 C C . ASP A 1 67 ? 78.069 5.940 4.595 1.00 0.00 63 ASP A C 19
ATOM 25630 O O . ASP A 1 67 ? 77.403 5.335 5.415 1.00 0.00 63 ASP A O 19
ATOM 25639 N N . TYR A 1 68 ? 77.571 6.936 3.903 1.00 0.00 64 TYR A N 19
ATOM 25640 C CA . TYR A 1 68 ? 76.190 7.440 4.185 1.00 0.00 64 TYR A CA 19
ATOM 25641 C C . TYR A 1 68 ? 75.591 8.079 2.930 1.00 0.00 64 TYR A C 19
ATOM 25642 O O . TYR A 1 68 ? 76.214 8.904 2.288 1.00 0.00 64 TYR A O 19
ATOM 25660 N N . ILE A 1 69 ? 74.386 7.701 2.579 1.00 0.00 65 ILE A N 19
ATOM 25661 C CA . ILE A 1 69 ? 73.664 8.403 1.468 1.00 0.00 65 ILE A CA 19
ATOM 25662 C C . ILE A 1 69 ? 72.252 8.793 1.927 1.00 0.00 65 ILE A C 19
ATOM 25663 O O . ILE A 1 69 ? 71.513 7.978 2.449 1.00 0.00 65 ILE A O 19
ATOM 25679 N N . LEU A 1 70 ? 71.884 10.037 1.733 1.00 0.00 66 LEU A N 19
ATOM 25680 C CA . LEU A 1 70 ? 70.497 10.483 2.069 1.00 0.00 66 LEU A CA 19
ATOM 25681 C C . LEU A 1 70 ? 69.585 10.313 0.850 1.00 0.00 66 LEU A C 19
ATOM 25682 O O . LEU A 1 70 ? 69.963 10.630 -0.263 1.00 0.00 66 LEU A O 19
ATOM 25698 N N . PHE A 1 71 ? 68.389 9.815 1.056 1.00 0.00 67 PHE A N 19
ATOM 25699 C CA . PHE A 1 71 ? 67.478 9.532 -0.096 1.00 0.00 67 PHE A CA 19
ATOM 25700 C C . PHE A 1 71 ? 66.059 10.024 0.210 1.00 0.00 67 PHE A C 19
ATOM 25701 O O . PHE A 1 71 ? 65.508 9.734 1.254 1.00 0.00 67 PHE A O 19
ATOM 25718 N N . ARG A 1 72 ? 65.472 10.766 -0.697 1.00 0.00 68 ARG A N 19
ATOM 25719 C CA . ARG A 1 72 ? 64.039 11.165 -0.536 1.00 0.00 68 ARG A CA 19
ATOM 25720 C C . ARG A 1 72 ? 63.122 10.136 -1.209 1.00 0.00 68 ARG A C 19
ATOM 25721 O O . ARG A 1 72 ? 63.475 9.534 -2.208 1.00 0.00 68 ARG A O 19
ATOM 25742 N N . GLY A 1 73 ? 61.945 9.932 -0.666 1.00 0.00 69 GLY A N 19
ATOM 25743 C CA . GLY A 1 73 ? 60.982 8.958 -1.275 1.00 0.00 69 GLY A CA 19
ATOM 25744 C C . GLY A 1 73 ? 60.649 9.361 -2.720 1.00 0.00 69 GLY A C 19
ATOM 25745 O O . GLY A 1 73 ? 60.290 8.528 -3.532 1.00 0.00 69 GLY A O 19
ATOM 25749 N N . SER A 1 74 ? 60.765 10.629 -3.044 1.00 0.00 70 SER A N 19
ATOM 25750 C CA . SER A 1 74 ? 60.417 11.094 -4.426 1.00 0.00 70 SER A CA 19
ATOM 25751 C C . SER A 1 74 ? 61.385 10.505 -5.462 1.00 0.00 70 SER A C 19
ATOM 25752 O O . SER A 1 74 ? 60.982 10.129 -6.546 1.00 0.00 70 SER A O 19
ATOM 25760 N N . ASP A 1 75 ? 62.653 10.423 -5.135 1.00 0.00 71 ASP A N 19
ATOM 25761 C CA . ASP A 1 75 ? 63.663 9.961 -6.143 1.00 0.00 71 ASP A CA 19
ATOM 25762 C C . ASP A 1 75 ? 63.701 8.430 -6.223 1.00 0.00 71 ASP A C 19
ATOM 25763 O O . ASP A 1 75 ? 63.951 7.869 -7.274 1.00 0.00 71 ASP A O 19
ATOM 25772 N N . ILE A 1 76 ? 63.457 7.751 -5.126 1.00 0.00 72 ILE A N 19
ATOM 25773 C CA . ILE A 1 76 ? 63.424 6.254 -5.162 1.00 0.00 72 ILE A CA 19
ATOM 25774 C C . ILE A 1 76 ? 61.975 5.754 -5.094 1.00 0.00 72 ILE A C 19
ATOM 25775 O O . ILE A 1 76 ? 61.150 6.296 -4.382 1.00 0.00 72 ILE A O 19
ATOM 25791 N N . LYS A 1 77 ? 61.674 4.715 -5.837 1.00 0.00 73 LYS A N 19
ATOM 25792 C CA . LYS A 1 77 ? 60.250 4.341 -6.078 1.00 0.00 73 LYS A CA 19
ATOM 25793 C C . LYS A 1 77 ? 59.856 3.081 -5.298 1.00 0.00 73 LYS A C 19
ATOM 25794 O O . LYS A 1 77 ? 58.688 2.880 -5.012 1.00 0.00 73 LYS A O 19
ATOM 25813 N N . ASP A 1 78 ? 60.797 2.231 -4.945 1.00 0.00 74 ASP A N 19
ATOM 25814 C CA . ASP A 1 78 ? 60.405 0.954 -4.260 1.00 0.00 74 ASP A CA 19
ATOM 25815 C C . ASP A 1 78 ? 61.509 0.465 -3.317 1.00 0.00 74 ASP A C 19
ATOM 25816 O O . ASP A 1 78 ? 62.681 0.522 -3.630 1.00 0.00 74 ASP A O 19
ATOM 25825 N N . ILE A 1 79 ? 61.120 -0.020 -2.158 1.00 0.00 75 ILE A N 19
ATOM 25826 C CA . ILE A 1 79 ? 62.113 -0.554 -1.178 1.00 0.00 75 ILE A CA 19
ATOM 25827 C C . ILE A 1 79 ? 61.627 -1.903 -0.617 1.00 0.00 75 ILE A C 19
ATOM 25828 O O . ILE A 1 79 ? 60.444 -2.103 -0.409 1.00 0.00 75 ILE A O 19
ATOM 25844 N N . ARG A 1 80 ? 62.533 -2.819 -0.373 1.00 0.00 76 ARG A N 19
ATOM 25845 C CA . ARG A 1 80 ? 62.140 -4.153 0.181 1.00 0.00 76 ARG A CA 19
ATOM 25846 C C . ARG A 1 80 ? 63.198 -4.641 1.176 1.00 0.00 76 ARG A C 19
ATOM 25847 O O . ARG A 1 80 ? 64.373 -4.690 0.867 1.00 0.00 76 ARG A O 19
ATOM 25868 N N . VAL A 1 81 ? 62.786 -4.999 2.370 1.00 0.00 77 VAL A N 19
ATOM 25869 C CA . VAL A 1 81 ? 63.764 -5.490 3.393 1.00 0.00 77 VAL A CA 19
ATOM 25870 C C . VAL A 1 81 ? 63.971 -7.007 3.253 1.00 0.00 77 VAL A C 19
ATOM 25871 O O . VAL A 1 81 ? 63.057 -7.735 2.910 1.00 0.00 77 VAL A O 19
ATOM 25884 N N . VAL A 1 82 ? 65.167 -7.480 3.513 1.00 0.00 78 VAL A N 19
ATOM 25885 C CA . VAL A 1 82 ? 65.441 -8.948 3.409 1.00 0.00 78 VAL A CA 19
ATOM 25886 C C . VAL A 1 82 ? 65.349 -9.593 4.798 1.00 0.00 78 VAL A C 19
ATOM 25887 O O . VAL A 1 82 ? 65.895 -9.088 5.761 1.00 0.00 78 VAL A O 19
ATOM 25900 N N . ASN A 1 83 ? 64.662 -10.705 4.902 1.00 0.00 79 ASN A N 19
ATOM 25901 C CA . ASN A 1 83 ? 64.534 -11.400 6.221 1.00 0.00 79 ASN A CA 19
ATOM 25902 C C . ASN A 1 83 ? 65.038 -12.843 6.110 1.00 0.00 79 ASN A C 19
ATOM 25903 O O . ASN A 1 83 ? 64.555 -13.614 5.301 1.00 0.00 79 ASN A O 19
ATOM 25914 N N . ASN A 1 84 ? 66.006 -13.208 6.918 1.00 0.00 80 ASN A N 19
ATOM 25915 C CA . ASN A 1 84 ? 66.542 -14.608 6.876 1.00 0.00 80 ASN A CA 19
ATOM 25916 C C . ASN A 1 84 ? 65.464 -15.604 7.319 1.00 0.00 80 ASN A C 19
ATOM 25917 O O . ASN A 1 84 ? 65.367 -16.697 6.792 1.00 0.00 80 ASN A O 19
ATOM 25928 N N . HIS A 1 85 ? 64.658 -15.228 8.282 1.00 0.00 81 HIS A N 19
ATOM 25929 C CA . HIS A 1 85 ? 63.566 -16.133 8.756 1.00 0.00 81 HIS A CA 19
ATOM 25930 C C . HIS A 1 85 ? 62.200 -15.529 8.421 1.00 0.00 81 HIS A C 19
ATOM 25931 O O . HIS A 1 85 ? 61.942 -14.370 8.695 1.00 0.00 81 HIS A O 19
ATOM 25945 N N . THR A 1 86 ? 61.325 -16.308 7.831 1.00 0.00 82 THR A N 19
ATOM 25946 C CA . THR A 1 86 ? 59.969 -15.791 7.469 1.00 0.00 82 THR A CA 19
ATOM 25947 C C . THR A 1 86 ? 58.885 -16.705 8.047 1.00 0.00 82 THR A C 19
ATOM 25948 O O . THR A 1 86 ? 59.004 -17.916 8.016 1.00 0.00 82 THR A O 19
ATOM 25959 N N . LEU A 1 87 ? 57.831 -16.129 8.573 1.00 0.00 83 LEU A N 19
ATOM 25960 C CA . LEU A 1 87 ? 56.723 -16.952 9.149 1.00 0.00 83 LEU A CA 19
ATOM 25961 C C . LEU A 1 87 ? 55.376 -16.523 8.548 1.00 0.00 83 LEU A C 19
ATOM 25962 O O . LEU A 1 87 ? 55.261 -15.426 8.033 1.00 0.00 83 LEU A O 19
ATOM 25978 N N . PRO A 1 88 ? 54.393 -17.399 8.629 1.00 0.00 84 PRO A N 19
ATOM 25979 C CA . PRO A 1 88 ? 53.047 -17.081 8.081 1.00 0.00 84 PRO A CA 19
ATOM 25980 C C . PRO A 1 88 ? 52.382 -15.977 8.911 1.00 0.00 84 PRO A C 19
ATOM 25981 O O . PRO A 1 88 ? 53.086 -15.321 9.661 1.00 0.00 84 PRO A O 19
ATOM 25993 N N . GLY A 1 1 ? 64.133 -14.666 28.135 1.00 0.00 -3 GLY A N 20
ATOM 25994 C CA . GLY A 1 1 ? 64.590 -14.998 26.756 1.00 0.00 -3 GLY A CA 20
ATOM 25995 C C . GLY A 1 1 ? 63.935 -14.041 25.757 1.00 0.00 -3 GLY A C 20
ATOM 25996 O O . GLY A 1 1 ? 63.249 -14.462 24.843 1.00 0.00 -3 GLY A O 20
ATOM 26002 N N . ALA A 1 2 ? 64.145 -12.757 25.926 1.00 0.00 -2 ALA A N 20
ATOM 26003 C CA . ALA A 1 2 ? 63.534 -11.758 24.991 1.00 0.00 -2 ALA A CA 20
ATOM 26004 C C . ALA A 1 2 ? 64.156 -11.885 23.597 1.00 0.00 -2 ALA A C 20
ATOM 26005 O O . ALA A 1 2 ? 63.496 -11.678 22.595 1.00 0.00 -2 ALA A O 20
ATOM 26012 N N . MET A 1 3 ? 65.422 -12.224 23.530 1.00 0.00 -1 MET A N 20
ATOM 26013 C CA . MET A 1 3 ? 66.099 -12.364 22.205 1.00 0.00 -1 MET A CA 20
ATOM 26014 C C . MET A 1 3 ? 66.153 -13.837 21.790 1.00 0.00 -1 MET A C 20
ATOM 26015 O O . MET A 1 3 ? 66.749 -14.658 22.465 1.00 0.00 -1 MET A O 20
ATOM 26029 N N . ALA A 1 4 ? 65.535 -14.173 20.685 1.00 0.00 0 ALA A N 20
ATOM 26030 C CA . ALA A 1 4 ? 65.556 -15.587 20.201 1.00 0.00 0 ALA A CA 20
ATOM 26031 C C . ALA A 1 4 ? 65.341 -15.629 18.685 1.00 0.00 0 ALA A C 20
ATOM 26032 O O . ALA A 1 4 ? 66.181 -16.110 17.946 1.00 0.00 0 ALA A O 20
ATOM 26039 N N . MET A 1 5 ? 64.221 -15.129 18.222 1.00 0.00 1 MET A N 20
ATOM 26040 C CA . MET A 1 5 ? 63.944 -15.115 16.754 1.00 0.00 1 MET A CA 20
ATOM 26041 C C . MET A 1 5 ? 63.371 -13.757 16.338 1.00 0.00 1 MET A C 20
ATOM 26042 O O . MET A 1 5 ? 62.740 -13.076 17.126 1.00 0.00 1 MET A O 20
ATOM 26056 N N . SER A 1 6 ? 63.586 -13.363 15.106 1.00 0.00 2 SER A N 20
ATOM 26057 C CA . SER A 1 6 ? 63.059 -12.047 14.628 1.00 0.00 2 SER A CA 20
ATOM 26058 C C . SER A 1 6 ? 61.917 -12.265 13.633 1.00 0.00 2 SER A C 20
ATOM 26059 O O . SER A 1 6 ? 62.043 -13.025 12.689 1.00 0.00 2 SER A O 20
ATOM 26067 N N . GLY A 1 7 ? 60.806 -11.601 13.838 1.00 0.00 3 GLY A N 20
ATOM 26068 C CA . GLY A 1 7 ? 59.649 -11.749 12.904 1.00 0.00 3 GLY A CA 20
ATOM 26069 C C . GLY A 1 7 ? 58.776 -10.494 12.969 1.00 0.00 3 GLY A C 20
ATOM 26070 O O . GLY A 1 7 ? 58.583 -9.813 11.979 1.00 0.00 3 GLY A O 20
ATOM 26074 N N . GLY A 1 8 ? 58.249 -10.187 14.130 1.00 0.00 4 GLY A N 20
ATOM 26075 C CA . GLY A 1 8 ? 57.389 -8.974 14.279 1.00 0.00 4 GLY A CA 20
ATOM 26076 C C . GLY A 1 8 ? 58.187 -7.861 14.962 1.00 0.00 4 GLY A C 20
ATOM 26077 O O . GLY A 1 8 ? 57.656 -7.102 15.752 1.00 0.00 4 GLY A O 20
ATOM 26081 N N . LEU A 1 9 ? 59.460 -7.759 14.659 1.00 0.00 5 LEU A N 20
ATOM 26082 C CA . LEU A 1 9 ? 60.308 -6.702 15.288 1.00 0.00 5 LEU A CA 20
ATOM 26083 C C . LEU A 1 9 ? 61.510 -6.385 14.379 1.00 0.00 5 LEU A C 20
ATOM 26084 O O . LEU A 1 9 ? 62.564 -6.974 14.532 1.00 0.00 5 LEU A O 20
ATOM 26100 N N . PRO A 1 10 ? 61.318 -5.458 13.457 1.00 0.00 6 PRO A N 20
ATOM 26101 C CA . PRO A 1 10 ? 62.415 -5.079 12.527 1.00 0.00 6 PRO A CA 20
ATOM 26102 C C . PRO A 1 10 ? 63.539 -4.369 13.288 1.00 0.00 6 PRO A C 20
ATOM 26103 O O . PRO A 1 10 ? 63.484 -3.174 13.520 1.00 0.00 6 PRO A O 20
ATOM 26114 N N . GLU A 1 11 ? 64.558 -5.098 13.678 1.00 0.00 7 GLU A N 20
ATOM 26115 C CA . GLU A 1 11 ? 65.706 -4.473 14.416 1.00 0.00 7 GLU A CA 20
ATOM 26116 C C . GLU A 1 11 ? 66.439 -3.473 13.518 1.00 0.00 7 GLU A C 20
ATOM 26117 O O . GLU A 1 11 ? 66.526 -3.655 12.317 1.00 0.00 7 GLU A O 20
ATOM 26129 N N . LEU A 1 12 ? 66.965 -2.417 14.093 1.00 0.00 8 LEU A N 20
ATOM 26130 C CA . LEU A 1 12 ? 67.707 -1.397 13.281 1.00 0.00 8 LEU A CA 20
ATOM 26131 C C . LEU A 1 12 ? 68.971 -2.013 12.669 1.00 0.00 8 LEU A C 20
ATOM 26132 O O . LEU A 1 12 ? 69.456 -3.031 13.127 1.00 0.00 8 LEU A O 20
ATOM 26148 N N . GLY A 1 13 ? 69.502 -1.398 11.640 1.00 0.00 9 GLY A N 20
ATOM 26149 C CA . GLY A 1 13 ? 70.737 -1.937 10.988 1.00 0.00 9 GLY A CA 20
ATOM 26150 C C . GLY A 1 13 ? 70.414 -3.070 10.003 1.00 0.00 9 GLY A C 20
ATOM 26151 O O . GLY A 1 13 ? 71.301 -3.600 9.359 1.00 0.00 9 GLY A O 20
ATOM 26155 N N . SER A 1 14 ? 69.158 -3.453 9.873 1.00 0.00 10 SER A N 20
ATOM 26156 C CA . SER A 1 14 ? 68.793 -4.552 8.915 1.00 0.00 10 SER A CA 20
ATOM 26157 C C . SER A 1 14 ? 69.172 -4.161 7.482 1.00 0.00 10 SER A C 20
ATOM 26158 O O . SER A 1 14 ? 69.227 -2.993 7.148 1.00 0.00 10 SER A O 20
ATOM 26166 N N . LYS A 1 15 ? 69.434 -5.132 6.640 1.00 0.00 11 LYS A N 20
ATOM 26167 C CA . LYS A 1 15 ? 69.822 -4.823 5.227 1.00 0.00 11 LYS A CA 20
ATOM 26168 C C . LYS A 1 15 ? 68.576 -4.553 4.369 1.00 0.00 11 LYS A C 20
ATOM 26169 O O . LYS A 1 15 ? 67.653 -5.350 4.327 1.00 0.00 11 LYS A O 20
ATOM 26188 N N . ILE A 1 16 ? 68.548 -3.433 3.687 1.00 0.00 12 ILE A N 20
ATOM 26189 C CA . ILE A 1 16 ? 67.381 -3.104 2.810 1.00 0.00 12 ILE A CA 20
ATOM 26190 C C . ILE A 1 16 ? 67.842 -2.972 1.354 1.00 0.00 12 ILE A C 20
ATOM 26191 O O . ILE A 1 16 ? 68.915 -2.463 1.078 1.00 0.00 12 ILE A O 20
ATOM 26207 N N . SER A 1 17 ? 67.031 -3.429 0.432 1.00 0.00 13 SER A N 20
ATOM 26208 C CA . SER A 1 17 ? 67.345 -3.264 -1.018 1.00 0.00 13 SER A CA 20
ATOM 26209 C C . SER A 1 17 ? 66.481 -2.143 -1.602 1.00 0.00 13 SER A C 20
ATOM 26210 O O . SER A 1 17 ? 65.302 -2.048 -1.315 1.00 0.00 13 SER A O 20
ATOM 26218 N N . LEU A 1 18 ? 67.060 -1.298 -2.416 1.00 0.00 14 LEU A N 20
ATOM 26219 C CA . LEU A 1 18 ? 66.360 -0.046 -2.836 1.00 0.00 14 LEU A CA 20
ATOM 26220 C C . LEU A 1 18 ? 66.531 0.185 -4.342 1.00 0.00 14 LEU A C 20
ATOM 26221 O O . LEU A 1 18 ? 67.631 0.172 -4.853 1.00 0.00 14 LEU A O 20
ATOM 26237 N N . ILE A 1 19 ? 65.446 0.394 -5.053 1.00 0.00 15 ILE A N 20
ATOM 26238 C CA . ILE A 1 19 ? 65.540 0.649 -6.527 1.00 0.00 15 ILE A CA 20
ATOM 26239 C C . ILE A 1 19 ? 65.251 2.128 -6.813 1.00 0.00 15 ILE A C 20
ATOM 26240 O O . ILE A 1 19 ? 64.181 2.631 -6.496 1.00 0.00 15 ILE A O 20
ATOM 26256 N N . SER A 1 20 ? 66.199 2.820 -7.408 1.00 0.00 16 SER A N 20
ATOM 26257 C CA . SER A 1 20 ? 66.019 4.281 -7.683 1.00 0.00 16 SER A CA 20
ATOM 26258 C C . SER A 1 20 ? 65.498 4.516 -9.108 1.00 0.00 16 SER A C 20
ATOM 26259 O O . SER A 1 20 ? 65.675 3.687 -9.988 1.00 0.00 16 SER A O 20
ATOM 26267 N N . LYS A 1 21 ? 64.876 5.658 -9.333 1.00 0.00 17 LYS A N 20
ATOM 26268 C CA . LYS A 1 21 ? 64.191 5.941 -10.644 1.00 0.00 17 LYS A CA 20
ATOM 26269 C C . LYS A 1 21 ? 65.134 5.809 -11.850 1.00 0.00 17 LYS A C 20
ATOM 26270 O O . LYS A 1 21 ? 64.687 5.801 -12.982 1.00 0.00 17 LYS A O 20
ATOM 26289 N N . ALA A 1 22 ? 66.424 5.705 -11.629 1.00 0.00 18 ALA A N 20
ATOM 26290 C CA . ALA A 1 22 ? 67.370 5.521 -12.772 1.00 0.00 18 ALA A CA 20
ATOM 26291 C C . ALA A 1 22 ? 67.568 4.027 -13.066 1.00 0.00 18 ALA A C 20
ATOM 26292 O O . ALA A 1 22 ? 68.558 3.637 -13.655 1.00 0.00 18 ALA A O 20
ATOM 26299 N N . ASP A 1 23 ? 66.630 3.188 -12.657 1.00 0.00 19 ASP A N 20
ATOM 26300 C CA . ASP A 1 23 ? 66.741 1.710 -12.893 1.00 0.00 19 ASP A CA 20
ATOM 26301 C C . ASP A 1 23 ? 68.031 1.173 -12.270 1.00 0.00 19 ASP A C 20
ATOM 26302 O O . ASP A 1 23 ? 68.651 0.263 -12.791 1.00 0.00 19 ASP A O 20
ATOM 26311 N N . ILE A 1 24 ? 68.434 1.736 -11.155 1.00 0.00 20 ILE A N 20
ATOM 26312 C CA . ILE A 1 24 ? 69.681 1.254 -10.476 1.00 0.00 20 ILE A CA 20
ATOM 26313 C C . ILE A 1 24 ? 69.313 0.479 -9.213 1.00 0.00 20 ILE A C 20
ATOM 26314 O O . ILE A 1 24 ? 68.315 0.766 -8.576 1.00 0.00 20 ILE A O 20
ATOM 26330 N N . ARG A 1 25 ? 70.108 -0.494 -8.845 1.00 0.00 21 ARG A N 20
ATOM 26331 C CA . ARG A 1 25 ? 69.853 -1.228 -7.571 1.00 0.00 21 ARG A CA 20
ATOM 26332 C C . ARG A 1 25 ? 70.903 -0.842 -6.522 1.00 0.00 21 ARG A C 20
ATOM 26333 O O . ARG A 1 25 ? 72.090 -1.043 -6.711 1.00 0.00 21 ARG A O 20
ATOM 26354 N N . TYR A 1 26 ? 70.461 -0.292 -5.419 1.00 0.00 22 TYR A N 20
ATOM 26355 C CA . TYR A 1 26 ? 71.387 0.030 -4.294 1.00 0.00 22 TYR A CA 20
ATOM 26356 C C . TYR A 1 26 ? 71.051 -0.856 -3.095 1.00 0.00 22 TYR A C 20
ATOM 26357 O O . TYR A 1 26 ? 69.932 -1.306 -2.952 1.00 0.00 22 TYR A O 20
ATOM 26375 N N . GLU A 1 27 ? 72.006 -1.110 -2.239 1.00 0.00 23 GLU A N 20
ATOM 26376 C CA . GLU A 1 27 ? 71.702 -1.857 -0.980 1.00 0.00 23 GLU A CA 20
ATOM 26377 C C . GLU A 1 27 ? 72.535 -1.288 0.164 1.00 0.00 23 GLU A C 20
ATOM 26378 O O . GLU A 1 27 ? 73.691 -0.962 -0.017 1.00 0.00 23 GLU A O 20
ATOM 26390 N N . GLY A 1 28 ? 71.964 -1.173 1.336 1.00 0.00 24 GLY A N 20
ATOM 26391 C CA . GLY A 1 28 ? 72.713 -0.539 2.465 1.00 0.00 24 GLY A CA 20
ATOM 26392 C C . GLY A 1 28 ? 72.040 -0.853 3.801 1.00 0.00 24 GLY A C 20
ATOM 26393 O O . GLY A 1 28 ? 70.942 -1.376 3.847 1.00 0.00 24 GLY A O 20
ATOM 26397 N N . ARG A 1 29 ? 72.703 -0.535 4.888 1.00 0.00 25 ARG A N 20
ATOM 26398 C CA . ARG A 1 29 ? 72.113 -0.788 6.241 1.00 0.00 25 ARG A CA 20
ATOM 26399 C C . ARG A 1 29 ? 71.195 0.369 6.652 1.00 0.00 25 ARG A C 20
ATOM 26400 O O . ARG A 1 29 ? 71.519 1.526 6.456 1.00 0.00 25 ARG A O 20
ATOM 26421 N N . LEU A 1 30 ? 70.053 0.061 7.220 1.00 0.00 26 LEU A N 20
ATOM 26422 C CA . LEU A 1 30 ? 69.144 1.140 7.733 1.00 0.00 26 LEU A CA 20
ATOM 26423 C C . LEU A 1 30 ? 69.791 1.877 8.910 1.00 0.00 26 LEU A C 20
ATOM 26424 O O . LEU A 1 30 ? 70.060 1.292 9.943 1.00 0.00 26 LEU A O 20
ATOM 26440 N N . TYR A 1 31 ? 70.040 3.155 8.760 1.00 0.00 27 TYR A N 20
ATOM 26441 C CA . TYR A 1 31 ? 70.620 3.948 9.885 1.00 0.00 27 TYR A CA 20
ATOM 26442 C C . TYR A 1 31 ? 69.520 4.740 10.600 1.00 0.00 27 TYR A C 20
ATOM 26443 O O . TYR A 1 31 ? 69.403 4.695 11.811 1.00 0.00 27 TYR A O 20
ATOM 26461 N N . THR A 1 32 ? 68.714 5.461 9.855 1.00 0.00 28 THR A N 20
ATOM 26462 C CA . THR A 1 32 ? 67.625 6.278 10.481 1.00 0.00 28 THR A CA 20
ATOM 26463 C C . THR A 1 32 ? 66.476 6.479 9.488 1.00 0.00 28 THR A C 20
ATOM 26464 O O . THR A 1 32 ? 66.673 6.453 8.289 1.00 0.00 28 THR A O 20
ATOM 26475 N N . VAL A 1 33 ? 65.279 6.681 9.986 1.00 0.00 29 VAL A N 20
ATOM 26476 C CA . VAL A 1 33 ? 64.098 6.857 9.082 1.00 0.00 29 VAL A CA 20
ATOM 26477 C C . VAL A 1 33 ? 63.144 7.917 9.659 1.00 0.00 29 VAL A C 20
ATOM 26478 O O . VAL A 1 33 ? 62.987 8.030 10.860 1.00 0.00 29 VAL A O 20
ATOM 26491 N N . ASP A 1 34 ? 62.510 8.688 8.805 1.00 0.00 30 ASP A N 20
ATOM 26492 C CA . ASP A 1 34 ? 61.513 9.691 9.281 1.00 0.00 30 ASP A CA 20
ATOM 26493 C C . ASP A 1 34 ? 60.202 9.525 8.493 1.00 0.00 30 ASP A C 20
ATOM 26494 O O . ASP A 1 34 ? 60.121 9.964 7.360 1.00 0.00 30 ASP A O 20
ATOM 26503 N N . PRO A 1 35 ? 59.212 8.896 9.107 1.00 0.00 31 PRO A N 20
ATOM 26504 C CA . PRO A 1 35 ? 57.948 8.582 8.383 1.00 0.00 31 PRO A CA 20
ATOM 26505 C C . PRO A 1 35 ? 57.240 9.867 7.938 1.00 0.00 31 PRO A C 20
ATOM 26506 O O . PRO A 1 35 ? 56.708 9.944 6.846 1.00 0.00 31 PRO A O 20
ATOM 26517 N N . GLN A 1 36 ? 57.246 10.882 8.766 1.00 0.00 32 GLN A N 20
ATOM 26518 C CA . GLN A 1 36 ? 56.404 12.087 8.480 1.00 0.00 32 GLN A CA 20
ATOM 26519 C C . GLN A 1 36 ? 57.105 12.991 7.459 1.00 0.00 32 GLN A C 20
ATOM 26520 O O . GLN A 1 36 ? 56.462 13.731 6.738 1.00 0.00 32 GLN A O 20
ATOM 26534 N N . GLU A 1 37 ? 58.413 12.938 7.395 1.00 0.00 33 GLU A N 20
ATOM 26535 C CA . GLU A 1 37 ? 59.146 13.689 6.327 1.00 0.00 33 GLU A CA 20
ATOM 26536 C C . GLU A 1 37 ? 59.279 12.849 5.044 1.00 0.00 33 GLU A C 20
ATOM 26537 O O . GLU A 1 37 ? 59.880 13.287 4.081 1.00 0.00 33 GLU A O 20
ATOM 26549 N N . CYS A 1 38 ? 58.724 11.644 5.013 1.00 0.00 34 CYS A N 20
ATOM 26550 C CA . CYS A 1 38 ? 58.882 10.743 3.818 1.00 0.00 34 CYS A CA 20
ATOM 26551 C C . CYS A 1 38 ? 60.357 10.631 3.396 1.00 0.00 34 CYS A C 20
ATOM 26552 O O . CYS A 1 38 ? 60.676 10.624 2.218 1.00 0.00 34 CYS A O 20
ATOM 26560 N N . THR A 1 39 ? 61.256 10.543 4.348 1.00 0.00 35 THR A N 20
ATOM 26561 C CA . THR A 1 39 ? 62.713 10.550 4.010 1.00 0.00 35 THR A CA 20
ATOM 26562 C C . THR A 1 39 ? 63.453 9.487 4.821 1.00 0.00 35 THR A C 20
ATOM 26563 O O . THR A 1 39 ? 63.049 9.137 5.912 1.00 0.00 35 THR A O 20
ATOM 26574 N N . ILE A 1 40 ? 64.534 8.973 4.292 1.00 0.00 36 ILE A N 20
ATOM 26575 C CA . ILE A 1 40 ? 65.339 7.960 5.043 1.00 0.00 36 ILE A CA 20
ATOM 26576 C C . ILE A 1 40 ? 66.834 8.176 4.787 1.00 0.00 36 ILE A C 20
ATOM 26577 O O . ILE A 1 40 ? 67.218 8.833 3.837 1.00 0.00 36 ILE A O 20
ATOM 26593 N N . ALA A 1 41 ? 67.674 7.629 5.627 1.00 0.00 37 ALA A N 20
ATOM 26594 C CA . ALA A 1 41 ? 69.147 7.707 5.387 1.00 0.00 37 ALA A CA 20
ATOM 26595 C C . ALA A 1 41 ? 69.784 6.341 5.644 1.00 0.00 37 ALA A C 20
ATOM 26596 O O . ALA A 1 41 ? 69.594 5.747 6.690 1.00 0.00 37 ALA A O 20
ATOM 26603 N N . LEU A 1 42 ? 70.537 5.849 4.692 1.00 0.00 38 LEU A N 20
ATOM 26604 C CA . LEU A 1 42 ? 71.155 4.497 4.832 1.00 0.00 38 LEU A CA 20
ATOM 26605 C C . LEU A 1 42 ? 72.665 4.640 5.011 1.00 0.00 38 LEU A C 20
ATOM 26606 O O . LEU A 1 42 ? 73.279 5.523 4.441 1.00 0.00 38 LEU A O 20
ATOM 26622 N N . SER A 1 43 ? 73.267 3.780 5.793 1.00 0.00 39 SER A N 20
ATOM 26623 C CA . SER A 1 43 ? 74.735 3.883 6.035 1.00 0.00 39 SER A CA 20
ATOM 26624 C C . SER A 1 43 ? 75.422 2.633 5.492 1.00 0.00 39 SER A C 20
ATOM 26625 O O . SER A 1 43 ? 74.822 1.578 5.427 1.00 0.00 39 SER A O 20
ATOM 26633 N N . SER A 1 44 ? 76.674 2.747 5.101 1.00 0.00 40 SER A N 20
ATOM 26634 C CA . SER A 1 44 ? 77.376 1.621 4.394 1.00 0.00 40 SER A CA 20
ATOM 26635 C C . SER A 1 44 ? 76.473 1.036 3.295 1.00 0.00 40 SER A C 20
ATOM 26636 O O . SER A 1 44 ? 75.741 0.085 3.511 1.00 0.00 40 SER A O 20
ATOM 26644 N N . VAL A 1 45 ? 76.522 1.622 2.125 1.00 0.00 41 VAL A N 20
ATOM 26645 C CA . VAL A 1 45 ? 75.660 1.155 0.998 1.00 0.00 41 VAL A CA 20
ATOM 26646 C C . VAL A 1 45 ? 76.496 1.061 -0.289 1.00 0.00 41 VAL A C 20
ATOM 26647 O O . VAL A 1 45 ? 77.420 1.826 -0.492 1.00 0.00 41 VAL A O 20
ATOM 26660 N N . ARG A 1 46 ? 76.171 0.131 -1.149 1.00 0.00 42 ARG A N 20
ATOM 26661 C CA . ARG A 1 46 ? 76.918 -0.009 -2.436 1.00 0.00 42 ARG A CA 20
ATOM 26662 C C . ARG A 1 46 ? 75.930 -0.053 -3.606 1.00 0.00 42 ARG A C 20
ATOM 26663 O O . ARG A 1 46 ? 74.793 -0.456 -3.448 1.00 0.00 42 ARG A O 20
ATOM 26684 N N . SER A 1 47 ? 76.361 0.363 -4.771 1.00 0.00 43 SER A N 20
ATOM 26685 C CA . SER A 1 47 ? 75.492 0.256 -5.983 1.00 0.00 43 SER A CA 20
ATOM 26686 C C . SER A 1 47 ? 76.025 -0.854 -6.892 1.00 0.00 43 SER A C 20
ATOM 26687 O O . SER A 1 47 ? 77.162 -0.813 -7.326 1.00 0.00 43 SER A O 20
ATOM 26695 N N . PHE A 1 48 ? 75.214 -1.840 -7.183 1.00 0.00 44 PHE A N 20
ATOM 26696 C CA . PHE A 1 48 ? 75.740 -3.061 -7.870 1.00 0.00 44 PHE A CA 20
ATOM 26697 C C . PHE A 1 48 ? 75.821 -2.846 -9.382 1.00 0.00 44 PHE A C 20
ATOM 26698 O O . PHE A 1 48 ? 76.754 -3.294 -10.025 1.00 0.00 44 PHE A O 20
ATOM 26715 N N . GLY A 1 49 ? 74.856 -2.168 -9.957 1.00 0.00 45 GLY A N 20
ATOM 26716 C CA . GLY A 1 49 ? 74.877 -1.942 -11.428 1.00 0.00 45 GLY A CA 20
ATOM 26717 C C . GLY A 1 49 ? 73.521 -1.415 -11.891 1.00 0.00 45 GLY A C 20
ATOM 26718 O O . GLY A 1 49 ? 72.627 -1.192 -11.095 1.00 0.00 45 GLY A O 20
ATOM 26722 N N . THR A 1 50 ? 73.367 -1.214 -13.175 1.00 0.00 46 THR A N 20
ATOM 26723 C CA . THR A 1 50 ? 72.024 -0.867 -13.738 1.00 0.00 46 THR A CA 20
ATOM 26724 C C . THR A 1 50 ? 71.554 -1.950 -14.730 1.00 0.00 46 THR A C 20
ATOM 26725 O O . THR A 1 50 ? 70.462 -1.879 -15.256 1.00 0.00 46 THR A O 20
ATOM 26736 N N . GLU A 1 51 ? 72.371 -2.955 -14.977 1.00 0.00 47 GLU A N 20
ATOM 26737 C CA . GLU A 1 51 ? 72.184 -3.837 -16.180 1.00 0.00 47 GLU A CA 20
ATOM 26738 C C . GLU A 1 51 ? 70.773 -4.442 -16.253 1.00 0.00 47 GLU A C 20
ATOM 26739 O O . GLU A 1 51 ? 70.304 -4.788 -17.322 1.00 0.00 47 GLU A O 20
ATOM 26751 N N . ASP A 1 52 ? 70.097 -4.576 -15.139 1.00 0.00 48 ASP A N 20
ATOM 26752 C CA . ASP A 1 52 ? 68.771 -5.275 -15.155 1.00 0.00 48 ASP A CA 20
ATOM 26753 C C . ASP A 1 52 ? 67.676 -4.360 -15.718 1.00 0.00 48 ASP A C 20
ATOM 26754 O O . ASP A 1 52 ? 67.044 -4.680 -16.709 1.00 0.00 48 ASP A O 20
ATOM 26763 N N . ARG A 1 53 ? 67.451 -3.230 -15.095 1.00 0.00 49 ARG A N 20
ATOM 26764 C CA . ARG A 1 53 ? 66.327 -2.335 -15.525 1.00 0.00 49 ARG A CA 20
ATOM 26765 C C . ARG A 1 53 ? 66.797 -1.246 -16.509 1.00 0.00 49 ARG A C 20
ATOM 26766 O O . ARG A 1 53 ? 66.031 -0.371 -16.867 1.00 0.00 49 ARG A O 20
ATOM 26787 N N . ASP A 1 54 ? 68.036 -1.286 -16.949 1.00 0.00 50 ASP A N 20
ATOM 26788 C CA . ASP A 1 54 ? 68.574 -0.159 -17.778 1.00 0.00 50 ASP A CA 20
ATOM 26789 C C . ASP A 1 54 ? 68.316 -0.394 -19.273 1.00 0.00 50 ASP A C 20
ATOM 26790 O O . ASP A 1 54 ? 67.831 -1.436 -19.675 1.00 0.00 50 ASP A O 20
ATOM 26799 N N . THR A 1 55 ? 68.643 0.579 -20.086 1.00 0.00 51 THR A N 20
ATOM 26800 C CA . THR A 1 55 ? 68.472 0.436 -21.565 1.00 0.00 51 THR A CA 20
ATOM 26801 C C . THR A 1 55 ? 69.616 -0.395 -22.146 1.00 0.00 51 THR A C 20
ATOM 26802 O O . THR A 1 55 ? 70.631 -0.599 -21.507 1.00 0.00 51 THR A O 20
ATOM 26813 N N . GLN A 1 56 ? 69.455 -0.873 -23.356 1.00 0.00 52 GLN A N 20
ATOM 26814 C CA . GLN A 1 56 ? 70.496 -1.771 -23.965 1.00 0.00 52 GLN A CA 20
ATOM 26815 C C . GLN A 1 56 ? 71.712 -0.973 -24.469 1.00 0.00 52 GLN A C 20
ATOM 26816 O O . GLN A 1 56 ? 72.570 -1.518 -25.139 1.00 0.00 52 GLN A O 20
ATOM 26830 N N . PHE A 1 57 ? 71.799 0.302 -24.161 1.00 0.00 53 PHE A N 20
ATOM 26831 C CA . PHE A 1 57 ? 73.037 1.072 -24.495 1.00 0.00 53 PHE A CA 20
ATOM 26832 C C . PHE A 1 57 ? 74.052 0.952 -23.352 1.00 0.00 53 PHE A C 20
ATOM 26833 O O . PHE A 1 57 ? 73.689 0.715 -22.214 1.00 0.00 53 PHE A O 20
ATOM 26850 N N . GLN A 1 58 ? 75.317 1.116 -23.651 1.00 0.00 54 GLN A N 20
ATOM 26851 C CA . GLN A 1 58 ? 76.382 0.845 -22.628 1.00 0.00 54 GLN A CA 20
ATOM 26852 C C . GLN A 1 58 ? 76.310 1.862 -21.484 1.00 0.00 54 GLN A C 20
ATOM 26853 O O . GLN A 1 58 ? 76.262 3.058 -21.706 1.00 0.00 54 GLN A O 20
ATOM 26867 N N . ILE A 1 59 ? 76.302 1.386 -20.261 1.00 0.00 55 ILE A N 20
ATOM 26868 C CA . ILE A 1 59 ? 76.325 2.307 -19.079 1.00 0.00 55 ILE A CA 20
ATOM 26869 C C . ILE A 1 59 ? 77.442 1.878 -18.119 1.00 0.00 55 ILE A C 20
ATOM 26870 O O . ILE A 1 59 ? 77.667 0.701 -17.906 1.00 0.00 55 ILE A O 20
ATOM 26886 N N . ALA A 1 60 ? 78.140 2.826 -17.540 1.00 0.00 56 ALA A N 20
ATOM 26887 C CA . ALA A 1 60 ? 79.266 2.480 -16.617 1.00 0.00 56 ALA A CA 20
ATOM 26888 C C . ALA A 1 60 ? 78.797 2.545 -15.151 1.00 0.00 56 ALA A C 20
ATOM 26889 O O . ALA A 1 60 ? 78.547 3.622 -14.644 1.00 0.00 56 ALA A O 20
ATOM 26896 N N . PRO A 1 61 ? 78.691 1.393 -14.507 1.00 0.00 57 PRO A N 20
ATOM 26897 C CA . PRO A 1 61 ? 78.313 1.366 -13.070 1.00 0.00 57 PRO A CA 20
ATOM 26898 C C . PRO A 1 61 ? 79.515 1.739 -12.193 1.00 0.00 57 PRO A C 20
ATOM 26899 O O . PRO A 1 61 ? 80.654 1.605 -12.602 1.00 0.00 57 PRO A O 20
ATOM 26910 N N . GLN A 1 62 ? 79.265 2.205 -10.993 1.00 0.00 58 GLN A N 20
ATOM 26911 C CA . GLN A 1 62 ? 80.384 2.547 -10.060 1.00 0.00 58 GLN A CA 20
ATOM 26912 C C . GLN A 1 62 ? 80.361 1.615 -8.845 1.00 0.00 58 GLN A C 20
ATOM 26913 O O . GLN A 1 62 ? 79.331 1.417 -8.227 1.00 0.00 58 GLN A O 20
ATOM 26927 N N . SER A 1 63 ? 81.491 1.044 -8.502 1.00 0.00 59 SER A N 20
ATOM 26928 C CA . SER A 1 63 ? 81.541 0.097 -7.342 1.00 0.00 59 SER A CA 20
ATOM 26929 C C . SER A 1 63 ? 82.016 0.806 -6.060 1.00 0.00 59 SER A C 20
ATOM 26930 O O . SER A 1 63 ? 82.333 0.159 -5.079 1.00 0.00 59 SER A O 20
ATOM 26938 N N . GLN A 1 64 ? 82.068 2.121 -6.058 1.00 0.00 60 GLN A N 20
ATOM 26939 C CA . GLN A 1 64 ? 82.541 2.860 -4.838 1.00 0.00 60 GLN A CA 20
ATOM 26940 C C . GLN A 1 64 ? 81.591 2.617 -3.659 1.00 0.00 60 GLN A C 20
ATOM 26941 O O . GLN A 1 64 ? 80.392 2.491 -3.835 1.00 0.00 60 GLN A O 20
ATOM 26955 N N . ILE A 1 65 ? 82.121 2.549 -2.461 1.00 0.00 61 ILE A N 20
ATOM 26956 C CA . ILE A 1 65 ? 81.252 2.352 -1.257 1.00 0.00 61 ILE A CA 20
ATOM 26957 C C . ILE A 1 65 ? 80.958 3.705 -0.600 1.00 0.00 61 ILE A C 20
ATOM 26958 O O . ILE A 1 65 ? 81.857 4.479 -0.327 1.00 0.00 61 ILE A O 20
ATOM 26974 N N . TYR A 1 66 ? 79.704 3.990 -0.348 1.00 0.00 62 TYR A N 20
ATOM 26975 C CA . TYR A 1 66 ? 79.332 5.290 0.285 1.00 0.00 62 TYR A CA 20
ATOM 26976 C C . TYR A 1 66 ? 79.107 5.106 1.787 1.00 0.00 62 TYR A C 20
ATOM 26977 O O . TYR A 1 66 ? 78.247 4.348 2.201 1.00 0.00 62 TYR A O 20
ATOM 26995 N N . ASP A 1 67 ? 79.876 5.789 2.603 1.00 0.00 63 ASP A N 20
ATOM 26996 C CA . ASP A 1 67 ? 79.633 5.773 4.089 1.00 0.00 63 ASP A CA 20
ATOM 26997 C C . ASP A 1 67 ? 78.171 6.113 4.418 1.00 0.00 63 ASP A C 20
ATOM 26998 O O . ASP A 1 67 ? 77.566 5.509 5.285 1.00 0.00 63 ASP A O 20
ATOM 27007 N N . TYR A 1 68 ? 77.608 7.077 3.729 1.00 0.00 64 TYR A N 20
ATOM 27008 C CA . TYR A 1 68 ? 76.221 7.535 4.051 1.00 0.00 64 TYR A CA 20
ATOM 27009 C C . TYR A 1 68 ? 75.564 8.141 2.806 1.00 0.00 64 TYR A C 20
ATOM 27010 O O . TYR A 1 68 ? 76.129 9.001 2.157 1.00 0.00 64 TYR A O 20
ATOM 27028 N N . ILE A 1 69 ? 74.377 7.696 2.472 1.00 0.00 65 ILE A N 20
ATOM 27029 C CA . ILE A 1 69 ? 73.600 8.364 1.377 1.00 0.00 65 ILE A CA 20
ATOM 27030 C C . ILE A 1 69 ? 72.205 8.751 1.888 1.00 0.00 65 ILE A C 20
ATOM 27031 O O . ILE A 1 69 ? 71.505 7.945 2.473 1.00 0.00 65 ILE A O 20
ATOM 27047 N N . LEU A 1 70 ? 71.808 9.982 1.669 1.00 0.00 66 LEU A N 20
ATOM 27048 C CA . LEU A 1 70 ? 70.423 10.411 2.034 1.00 0.00 66 LEU A CA 20
ATOM 27049 C C . LEU A 1 70 ? 69.481 10.175 0.850 1.00 0.00 66 LEU A C 20
ATOM 27050 O O . LEU A 1 70 ? 69.818 10.460 -0.284 1.00 0.00 66 LEU A O 20
ATOM 27066 N N . PHE A 1 71 ? 68.304 9.659 1.110 1.00 0.00 67 PHE A N 20
ATOM 27067 C CA . PHE A 1 71 ? 67.368 9.313 -0.003 1.00 0.00 67 PHE A CA 20
ATOM 27068 C C . PHE A 1 71 ? 65.957 9.821 0.304 1.00 0.00 67 PHE A C 20
ATOM 27069 O O . PHE A 1 71 ? 65.401 9.533 1.347 1.00 0.00 67 PHE A O 20
ATOM 27086 N N . ARG A 1 72 ? 65.379 10.575 -0.599 1.00 0.00 68 ARG A N 20
ATOM 27087 C CA . ARG A 1 72 ? 63.943 10.967 -0.451 1.00 0.00 68 ARG A CA 20
ATOM 27088 C C . ARG A 1 72 ? 63.040 9.967 -1.184 1.00 0.00 68 ARG A C 20
ATOM 27089 O O . ARG A 1 72 ? 63.427 9.375 -2.177 1.00 0.00 68 ARG A O 20
ATOM 27110 N N . GLY A 1 73 ? 61.834 9.777 -0.702 1.00 0.00 69 GLY A N 20
ATOM 27111 C CA . GLY A 1 73 ? 60.875 8.854 -1.390 1.00 0.00 69 GLY A CA 20
ATOM 27112 C C . GLY A 1 73 ? 60.623 9.315 -2.837 1.00 0.00 69 GLY A C 20
ATOM 27113 O O . GLY A 1 73 ? 60.252 8.525 -3.686 1.00 0.00 69 GLY A O 20
ATOM 27117 N N . SER A 1 74 ? 60.821 10.583 -3.121 1.00 0.00 70 SER A N 20
ATOM 27118 C CA . SER A 1 74 ? 60.509 11.110 -4.490 1.00 0.00 70 SER A CA 20
ATOM 27119 C C . SER A 1 74 ? 61.477 10.541 -5.535 1.00 0.00 70 SER A C 20
ATOM 27120 O O . SER A 1 74 ? 61.071 10.176 -6.624 1.00 0.00 70 SER A O 20
ATOM 27128 N N . ASP A 1 75 ? 62.749 10.462 -5.219 1.00 0.00 71 ASP A N 20
ATOM 27129 C CA . ASP A 1 75 ? 63.751 10.014 -6.242 1.00 0.00 71 ASP A CA 20
ATOM 27130 C C . ASP A 1 75 ? 63.805 8.484 -6.326 1.00 0.00 71 ASP A C 20
ATOM 27131 O O . ASP A 1 75 ? 64.102 7.929 -7.367 1.00 0.00 71 ASP A O 20
ATOM 27140 N N . ILE A 1 76 ? 63.522 7.800 -5.243 1.00 0.00 72 ILE A N 20
ATOM 27141 C CA . ILE A 1 76 ? 63.486 6.304 -5.288 1.00 0.00 72 ILE A CA 20
ATOM 27142 C C . ILE A 1 76 ? 62.035 5.808 -5.300 1.00 0.00 72 ILE A C 20
ATOM 27143 O O . ILE A 1 76 ? 61.176 6.342 -4.623 1.00 0.00 72 ILE A O 20
ATOM 27159 N N . LYS A 1 77 ? 61.770 4.781 -6.074 1.00 0.00 73 LYS A N 20
ATOM 27160 C CA . LYS A 1 77 ? 60.359 4.389 -6.363 1.00 0.00 73 LYS A CA 20
ATOM 27161 C C . LYS A 1 77 ? 59.958 3.122 -5.597 1.00 0.00 73 LYS A C 20
ATOM 27162 O O . LYS A 1 77 ? 58.781 2.862 -5.419 1.00 0.00 73 LYS A O 20
ATOM 27181 N N . ASP A 1 78 ? 60.906 2.329 -5.139 1.00 0.00 74 ASP A N 20
ATOM 27182 C CA . ASP A 1 78 ? 60.519 1.072 -4.420 1.00 0.00 74 ASP A CA 20
ATOM 27183 C C . ASP A 1 78 ? 61.567 0.685 -3.371 1.00 0.00 74 ASP A C 20
ATOM 27184 O O . ASP A 1 78 ? 62.752 0.656 -3.641 1.00 0.00 74 ASP A O 20
ATOM 27193 N N . ILE A 1 79 ? 61.119 0.388 -2.172 1.00 0.00 75 ILE A N 20
ATOM 27194 C CA . ILE A 1 79 ? 62.046 -0.076 -1.094 1.00 0.00 75 ILE A CA 20
ATOM 27195 C C . ILE A 1 79 ? 61.497 -1.361 -0.452 1.00 0.00 75 ILE A C 20
ATOM 27196 O O . ILE A 1 79 ? 60.308 -1.482 -0.217 1.00 0.00 75 ILE A O 20
ATOM 27212 N N . ARG A 1 80 ? 62.352 -2.314 -0.171 1.00 0.00 76 ARG A N 20
ATOM 27213 C CA . ARG A 1 80 ? 61.888 -3.581 0.477 1.00 0.00 76 ARG A CA 20
ATOM 27214 C C . ARG A 1 80 ? 62.972 -4.133 1.409 1.00 0.00 76 ARG A C 20
ATOM 27215 O O . ARG A 1 80 ? 64.142 -4.134 1.077 1.00 0.00 76 ARG A O 20
ATOM 27236 N N . VAL A 1 81 ? 62.586 -4.603 2.570 1.00 0.00 77 VAL A N 20
ATOM 27237 C CA . VAL A 1 81 ? 63.583 -5.186 3.526 1.00 0.00 77 VAL A CA 20
ATOM 27238 C C . VAL A 1 81 ? 63.785 -6.674 3.218 1.00 0.00 77 VAL A C 20
ATOM 27239 O O . VAL A 1 81 ? 62.854 -7.369 2.850 1.00 0.00 77 VAL A O 20
ATOM 27252 N N . VAL A 1 82 ? 64.993 -7.166 3.365 1.00 0.00 78 VAL A N 20
ATOM 27253 C CA . VAL A 1 82 ? 65.266 -8.603 3.049 1.00 0.00 78 VAL A CA 20
ATOM 27254 C C . VAL A 1 82 ? 65.162 -9.447 4.326 1.00 0.00 78 VAL A C 20
ATOM 27255 O O . VAL A 1 82 ? 65.682 -9.082 5.364 1.00 0.00 78 VAL A O 20
ATOM 27268 N N . ASN A 1 83 ? 64.492 -10.572 4.249 1.00 0.00 79 ASN A N 20
ATOM 27269 C CA . ASN A 1 83 ? 64.353 -11.458 5.446 1.00 0.00 79 ASN A CA 20
ATOM 27270 C C . ASN A 1 83 ? 64.934 -12.843 5.147 1.00 0.00 79 ASN A C 20
ATOM 27271 O O . ASN A 1 83 ? 65.035 -13.246 4.003 1.00 0.00 79 ASN A O 20
ATOM 27282 N N . ASN A 1 84 ? 65.315 -13.569 6.170 1.00 0.00 80 ASN A N 20
ATOM 27283 C CA . ASN A 1 84 ? 65.904 -14.928 5.958 1.00 0.00 80 ASN A CA 20
ATOM 27284 C C . ASN A 1 84 ? 64.828 -16.003 6.126 1.00 0.00 80 ASN A C 20
ATOM 27285 O O . ASN A 1 84 ? 64.039 -15.962 7.053 1.00 0.00 80 ASN A O 20
ATOM 27296 N N . HIS A 1 85 ? 64.795 -16.965 5.235 1.00 0.00 81 HIS A N 20
ATOM 27297 C CA . HIS A 1 85 ? 63.775 -18.055 5.329 1.00 0.00 81 HIS A CA 20
ATOM 27298 C C . HIS A 1 85 ? 64.463 -19.423 5.342 1.00 0.00 81 HIS A C 20
ATOM 27299 O O . HIS A 1 85 ? 65.506 -19.606 4.742 1.00 0.00 81 HIS A O 20
ATOM 27313 N N . THR A 1 86 ? 63.883 -20.382 6.023 1.00 0.00 82 THR A N 20
ATOM 27314 C CA . THR A 1 86 ? 64.490 -21.747 6.082 1.00 0.00 82 THR A CA 20
ATOM 27315 C C . THR A 1 86 ? 63.509 -22.788 5.535 1.00 0.00 82 THR A C 20
ATOM 27316 O O . THR A 1 86 ? 62.319 -22.542 5.449 1.00 0.00 82 THR A O 20
ATOM 27327 N N . LEU A 1 87 ? 64.001 -23.945 5.167 1.00 0.00 83 LEU A N 20
ATOM 27328 C CA . LEU A 1 87 ? 63.106 -25.012 4.620 1.00 0.00 83 LEU A CA 20
ATOM 27329 C C . LEU A 1 87 ? 63.620 -26.403 5.029 1.00 0.00 83 LEU A C 20
ATOM 27330 O O . LEU A 1 87 ? 64.778 -26.549 5.372 1.00 0.00 83 LEU A O 20
ATOM 27346 N N . PRO A 1 88 ? 62.741 -27.389 4.981 1.00 0.00 84 PRO A N 20
ATOM 27347 C CA . PRO A 1 88 ? 63.137 -28.774 5.354 1.00 0.00 84 PRO A CA 20
ATOM 27348 C C . PRO A 1 88 ? 64.117 -29.343 4.322 1.00 0.00 84 PRO A C 20
ATOM 27349 O O . PRO A 1 88 ? 63.694 -29.588 3.204 1.00 0.00 84 PRO A O 20
ATOM 27361 N N . GLY A 1 1 ? 45.481 -10.073 27.377 1.00 0.00 -3 GLY A N 21
ATOM 27362 C CA . GLY A 1 1 ? 45.332 -10.030 25.895 1.00 0.00 -3 GLY A CA 21
ATOM 27363 C C . GLY A 1 1 ? 46.672 -9.658 25.257 1.00 0.00 -3 GLY A C 21
ATOM 27364 O O . GLY A 1 1 ? 47.627 -10.410 25.322 1.00 0.00 -3 GLY A O 21
ATOM 27370 N N . ALA A 1 2 ? 46.744 -8.503 24.641 1.00 0.00 -2 ALA A N 21
ATOM 27371 C CA . ALA A 1 2 ? 48.017 -8.067 23.991 1.00 0.00 -2 ALA A CA 21
ATOM 27372 C C . ALA A 1 2 ? 48.323 -6.611 24.353 1.00 0.00 -2 ALA A C 21
ATOM 27373 O O . ALA A 1 2 ? 47.425 -5.822 24.587 1.00 0.00 -2 ALA A O 21
ATOM 27380 N N . MET A 1 3 ? 49.583 -6.253 24.400 1.00 0.00 -1 MET A N 21
ATOM 27381 C CA . MET A 1 3 ? 49.962 -4.849 24.748 1.00 0.00 -1 MET A CA 21
ATOM 27382 C C . MET A 1 3 ? 50.924 -4.285 23.699 1.00 0.00 -1 MET A C 21
ATOM 27383 O O . MET A 1 3 ? 51.578 -5.024 22.986 1.00 0.00 -1 MET A O 21
ATOM 27397 N N . ALA A 1 4 ? 51.011 -2.981 23.601 1.00 0.00 0 ALA A N 21
ATOM 27398 C CA . ALA A 1 4 ? 51.951 -2.354 22.623 1.00 0.00 0 ALA A CA 21
ATOM 27399 C C . ALA A 1 4 ? 53.273 -2.007 23.312 1.00 0.00 0 ALA A C 21
ATOM 27400 O O . ALA A 1 4 ? 53.295 -1.324 24.319 1.00 0.00 0 ALA A O 21
ATOM 27407 N N . MET A 1 5 ? 54.374 -2.474 22.774 1.00 0.00 1 MET A N 21
ATOM 27408 C CA . MET A 1 5 ? 55.703 -2.190 23.397 1.00 0.00 1 MET A CA 21
ATOM 27409 C C . MET A 1 5 ? 56.776 -2.057 22.311 1.00 0.00 1 MET A C 21
ATOM 27410 O O . MET A 1 5 ? 57.908 -2.471 22.490 1.00 0.00 1 MET A O 21
ATOM 27424 N N . SER A 1 6 ? 56.424 -1.481 21.186 1.00 0.00 2 SER A N 21
ATOM 27425 C CA . SER A 1 6 ? 57.411 -1.316 20.076 1.00 0.00 2 SER A CA 21
ATOM 27426 C C . SER A 1 6 ? 57.723 0.168 19.862 1.00 0.00 2 SER A C 21
ATOM 27427 O O . SER A 1 6 ? 56.902 1.026 20.134 1.00 0.00 2 SER A O 21
ATOM 27435 N N . GLY A 1 7 ? 58.903 0.472 19.377 1.00 0.00 3 GLY A N 21
ATOM 27436 C CA . GLY A 1 7 ? 59.284 1.899 19.147 1.00 0.00 3 GLY A CA 21
ATOM 27437 C C . GLY A 1 7 ? 59.177 2.225 17.657 1.00 0.00 3 GLY A C 21
ATOM 27438 O O . GLY A 1 7 ? 58.597 3.225 17.274 1.00 0.00 3 GLY A O 21
ATOM 27442 N N . GLY A 1 8 ? 59.733 1.387 16.815 1.00 0.00 4 GLY A N 21
ATOM 27443 C CA . GLY A 1 8 ? 59.676 1.638 15.342 1.00 0.00 4 GLY A CA 21
ATOM 27444 C C . GLY A 1 8 ? 59.222 0.366 14.624 1.00 0.00 4 GLY A C 21
ATOM 27445 O O . GLY A 1 8 ? 59.337 -0.726 15.150 1.00 0.00 4 GLY A O 21
ATOM 27449 N N . LEU A 1 9 ? 58.710 0.502 13.424 1.00 0.00 5 LEU A N 21
ATOM 27450 C CA . LEU A 1 9 ? 58.235 -0.696 12.663 1.00 0.00 5 LEU A CA 21
ATOM 27451 C C . LEU A 1 9 ? 59.425 -1.451 12.037 1.00 0.00 5 LEU A C 21
ATOM 27452 O O . LEU A 1 9 ? 59.602 -2.624 12.312 1.00 0.00 5 LEU A O 21
ATOM 27468 N N . PRO A 1 10 ? 60.212 -0.771 11.217 1.00 0.00 6 PRO A N 21
ATOM 27469 C CA . PRO A 1 10 ? 61.330 -1.456 10.514 1.00 0.00 6 PRO A CA 21
ATOM 27470 C C . PRO A 1 10 ? 62.448 -1.805 11.503 1.00 0.00 6 PRO A C 21
ATOM 27471 O O . PRO A 1 10 ? 62.813 -1.005 12.344 1.00 0.00 6 PRO A O 21
ATOM 27482 N N . GLU A 1 11 ? 62.990 -2.997 11.404 1.00 0.00 7 GLU A N 21
ATOM 27483 C CA . GLU A 1 11 ? 64.102 -3.407 12.323 1.00 0.00 7 GLU A CA 21
ATOM 27484 C C . GLU A 1 11 ? 65.345 -2.542 12.082 1.00 0.00 7 GLU A C 21
ATOM 27485 O O . GLU A 1 11 ? 65.823 -2.428 10.968 1.00 0.00 7 GLU A O 21
ATOM 27497 N N . LEU A 1 12 ? 65.867 -1.934 13.122 1.00 0.00 8 LEU A N 21
ATOM 27498 C CA . LEU A 1 12 ? 67.068 -1.046 12.962 1.00 0.00 8 LEU A CA 21
ATOM 27499 C C . LEU A 1 12 ? 68.289 -1.854 12.508 1.00 0.00 8 LEU A C 21
ATOM 27500 O O . LEU A 1 12 ? 68.550 -2.932 13.009 1.00 0.00 8 LEU A O 21
ATOM 27516 N N . GLY A 1 13 ? 69.035 -1.334 11.562 1.00 0.00 9 GLY A N 21
ATOM 27517 C CA . GLY A 1 13 ? 70.304 -2.004 11.134 1.00 0.00 9 GLY A CA 21
ATOM 27518 C C . GLY A 1 13 ? 70.043 -3.148 10.142 1.00 0.00 9 GLY A C 21
ATOM 27519 O O . GLY A 1 13 ? 70.973 -3.770 9.661 1.00 0.00 9 GLY A O 21
ATOM 27523 N N . SER A 1 14 ? 68.797 -3.435 9.829 1.00 0.00 10 SER A N 21
ATOM 27524 C CA . SER A 1 14 ? 68.495 -4.546 8.865 1.00 0.00 10 SER A CA 21
ATOM 27525 C C . SER A 1 14 ? 69.051 -4.214 7.477 1.00 0.00 10 SER A C 21
ATOM 27526 O O . SER A 1 14 ? 69.154 -3.059 7.107 1.00 0.00 10 SER A O 21
ATOM 27534 N N . LYS A 1 15 ? 69.410 -5.216 6.711 1.00 0.00 11 LYS A N 21
ATOM 27535 C CA . LYS A 1 15 ? 69.875 -4.961 5.311 1.00 0.00 11 LYS A CA 21
ATOM 27536 C C . LYS A 1 15 ? 68.667 -4.783 4.379 1.00 0.00 11 LYS A C 21
ATOM 27537 O O . LYS A 1 15 ? 67.768 -5.607 4.344 1.00 0.00 11 LYS A O 21
ATOM 27556 N N . ILE A 1 16 ? 68.640 -3.709 3.627 1.00 0.00 12 ILE A N 21
ATOM 27557 C CA . ILE A 1 16 ? 67.477 -3.448 2.721 1.00 0.00 12 ILE A CA 21
ATOM 27558 C C . ILE A 1 16 ? 67.960 -3.245 1.281 1.00 0.00 12 ILE A C 21
ATOM 27559 O O . ILE A 1 16 ? 69.013 -2.677 1.042 1.00 0.00 12 ILE A O 21
ATOM 27575 N N . SER A 1 17 ? 67.189 -3.715 0.330 1.00 0.00 13 SER A N 21
ATOM 27576 C CA . SER A 1 17 ? 67.496 -3.456 -1.108 1.00 0.00 13 SER A CA 21
ATOM 27577 C C . SER A 1 17 ? 66.577 -2.349 -1.630 1.00 0.00 13 SER A C 21
ATOM 27578 O O . SER A 1 17 ? 65.396 -2.332 -1.342 1.00 0.00 13 SER A O 21
ATOM 27586 N N . LEU A 1 18 ? 67.111 -1.431 -2.393 1.00 0.00 14 LEU A N 21
ATOM 27587 C CA . LEU A 1 18 ? 66.339 -0.207 -2.761 1.00 0.00 14 LEU A CA 21
ATOM 27588 C C . LEU A 1 18 ? 66.489 0.086 -4.258 1.00 0.00 14 LEU A C 21
ATOM 27589 O O . LEU A 1 18 ? 67.583 0.106 -4.784 1.00 0.00 14 LEU A O 21
ATOM 27605 N N . ILE A 1 19 ? 65.393 0.312 -4.945 1.00 0.00 15 ILE A N 21
ATOM 27606 C CA . ILE A 1 19 ? 65.458 0.577 -6.419 1.00 0.00 15 ILE A CA 21
ATOM 27607 C C . ILE A 1 19 ? 65.180 2.064 -6.692 1.00 0.00 15 ILE A C 21
ATOM 27608 O O . ILE A 1 19 ? 64.131 2.582 -6.334 1.00 0.00 15 ILE A O 21
ATOM 27624 N N . SER A 1 20 ? 66.118 2.738 -7.320 1.00 0.00 16 SER A N 21
ATOM 27625 C CA . SER A 1 20 ? 65.964 4.203 -7.598 1.00 0.00 16 SER A CA 21
ATOM 27626 C C . SER A 1 20 ? 65.375 4.445 -8.996 1.00 0.00 16 SER A C 21
ATOM 27627 O O . SER A 1 20 ? 65.477 3.606 -9.875 1.00 0.00 16 SER A O 21
ATOM 27635 N N . LYS A 1 21 ? 64.780 5.605 -9.197 1.00 0.00 17 LYS A N 21
ATOM 27636 C CA . LYS A 1 21 ? 63.992 5.889 -10.451 1.00 0.00 17 LYS A CA 21
ATOM 27637 C C . LYS A 1 21 ? 64.798 5.619 -11.733 1.00 0.00 17 LYS A C 21
ATOM 27638 O O . LYS A 1 21 ? 64.233 5.527 -12.809 1.00 0.00 17 LYS A O 21
ATOM 27657 N N . ALA A 1 22 ? 66.100 5.490 -11.637 1.00 0.00 18 ALA A N 21
ATOM 27658 C CA . ALA A 1 22 ? 66.927 5.233 -12.857 1.00 0.00 18 ALA A CA 21
ATOM 27659 C C . ALA A 1 22 ? 67.072 3.724 -13.098 1.00 0.00 18 ALA A C 21
ATOM 27660 O O . ALA A 1 22 ? 67.978 3.288 -13.783 1.00 0.00 18 ALA A O 21
ATOM 27667 N N . ASP A 1 23 ? 66.183 2.922 -12.539 1.00 0.00 19 ASP A N 21
ATOM 27668 C CA . ASP A 1 23 ? 66.314 1.428 -12.618 1.00 0.00 19 ASP A CA 21
ATOM 27669 C C . ASP A 1 23 ? 67.691 1.000 -12.103 1.00 0.00 19 ASP A C 21
ATOM 27670 O O . ASP A 1 23 ? 68.285 0.055 -12.590 1.00 0.00 19 ASP A O 21
ATOM 27679 N N . ILE A 1 24 ? 68.190 1.701 -11.114 1.00 0.00 20 ILE A N 21
ATOM 27680 C CA . ILE A 1 24 ? 69.511 1.337 -10.515 1.00 0.00 20 ILE A CA 21
ATOM 27681 C C . ILE A 1 24 ? 69.277 0.622 -9.186 1.00 0.00 20 ILE A C 21
ATOM 27682 O O . ILE A 1 24 ? 68.372 0.965 -8.449 1.00 0.00 20 ILE A O 21
ATOM 27698 N N . ARG A 1 25 ? 70.080 -0.362 -8.874 1.00 0.00 21 ARG A N 21
ATOM 27699 C CA . ARG A 1 25 ? 69.877 -1.114 -7.603 1.00 0.00 21 ARG A CA 21
ATOM 27700 C C . ARG A 1 25 ? 70.914 -0.682 -6.563 1.00 0.00 21 ARG A C 21
ATOM 27701 O O . ARG A 1 25 ? 72.109 -0.817 -6.765 1.00 0.00 21 ARG A O 21
ATOM 27722 N N . TYR A 1 26 ? 70.450 -0.165 -5.453 1.00 0.00 22 TYR A N 21
ATOM 27723 C CA . TYR A 1 26 ? 71.358 0.189 -4.326 1.00 0.00 22 TYR A CA 21
ATOM 27724 C C . TYR A 1 26 ? 71.055 -0.723 -3.137 1.00 0.00 22 TYR A C 21
ATOM 27725 O O . TYR A 1 26 ? 69.934 -1.158 -2.962 1.00 0.00 22 TYR A O 21
ATOM 27743 N N . GLU A 1 27 ? 72.034 -1.018 -2.325 1.00 0.00 23 GLU A N 21
ATOM 27744 C CA . GLU A 1 27 ? 71.772 -1.832 -1.097 1.00 0.00 23 GLU A CA 21
ATOM 27745 C C . GLU A 1 27 ? 72.605 -1.299 0.064 1.00 0.00 23 GLU A C 21
ATOM 27746 O O . GLU A 1 27 ? 73.748 -0.931 -0.116 1.00 0.00 23 GLU A O 21
ATOM 27758 N N . GLY A 1 28 ? 72.048 -1.261 1.250 1.00 0.00 24 GLY A N 21
ATOM 27759 C CA . GLY A 1 28 ? 72.793 -0.662 2.400 1.00 0.00 24 GLY A CA 21
ATOM 27760 C C . GLY A 1 28 ? 72.088 -0.980 3.720 1.00 0.00 24 GLY A C 21
ATOM 27761 O O . GLY A 1 28 ? 71.000 -1.528 3.739 1.00 0.00 24 GLY A O 21
ATOM 27765 N N . ARG A 1 29 ? 72.712 -0.638 4.824 1.00 0.00 25 ARG A N 21
ATOM 27766 C CA . ARG A 1 29 ? 72.086 -0.892 6.162 1.00 0.00 25 ARG A CA 21
ATOM 27767 C C . ARG A 1 29 ? 71.158 0.264 6.552 1.00 0.00 25 ARG A C 21
ATOM 27768 O O . ARG A 1 29 ? 71.499 1.422 6.391 1.00 0.00 25 ARG A O 21
ATOM 27789 N N . LEU A 1 30 ? 69.989 -0.044 7.062 1.00 0.00 26 LEU A N 21
ATOM 27790 C CA . LEU A 1 30 ? 69.060 1.036 7.537 1.00 0.00 26 LEU A CA 21
ATOM 27791 C C . LEU A 1 30 ? 69.651 1.763 8.748 1.00 0.00 26 LEU A C 21
ATOM 27792 O O . LEU A 1 30 ? 69.876 1.167 9.785 1.00 0.00 26 LEU A O 21
ATOM 27808 N N . TYR A 1 31 ? 69.904 3.044 8.622 1.00 0.00 27 TYR A N 21
ATOM 27809 C CA . TYR A 1 31 ? 70.462 3.816 9.772 1.00 0.00 27 TYR A CA 21
ATOM 27810 C C . TYR A 1 31 ? 69.356 4.606 10.476 1.00 0.00 27 TYR A C 21
ATOM 27811 O O . TYR A 1 31 ? 69.214 4.543 11.683 1.00 0.00 27 TYR A O 21
ATOM 27829 N N . THR A 1 32 ? 68.570 5.347 9.728 1.00 0.00 28 THR A N 21
ATOM 27830 C CA . THR A 1 32 ? 67.494 6.182 10.351 1.00 0.00 28 THR A CA 21
ATOM 27831 C C . THR A 1 32 ? 66.365 6.433 9.347 1.00 0.00 28 THR A C 21
ATOM 27832 O O . THR A 1 32 ? 66.570 6.390 8.149 1.00 0.00 28 THR A O 21
ATOM 27843 N N . VAL A 1 33 ? 65.176 6.699 9.835 1.00 0.00 29 VAL A N 21
ATOM 27844 C CA . VAL A 1 33 ? 64.015 6.944 8.923 1.00 0.00 29 VAL A CA 21
ATOM 27845 C C . VAL A 1 33 ? 63.117 8.052 9.500 1.00 0.00 29 VAL A C 21
ATOM 27846 O O . VAL A 1 33 ? 62.970 8.176 10.702 1.00 0.00 29 VAL A O 21
ATOM 27859 N N . ASP A 1 34 ? 62.520 8.852 8.648 1.00 0.00 30 ASP A N 21
ATOM 27860 C CA . ASP A 1 34 ? 61.590 9.918 9.127 1.00 0.00 30 ASP A CA 21
ATOM 27861 C C . ASP A 1 34 ? 60.261 9.823 8.359 1.00 0.00 30 ASP A C 21
ATOM 27862 O O . ASP A 1 34 ? 60.178 10.285 7.237 1.00 0.00 30 ASP A O 21
ATOM 27871 N N . PRO A 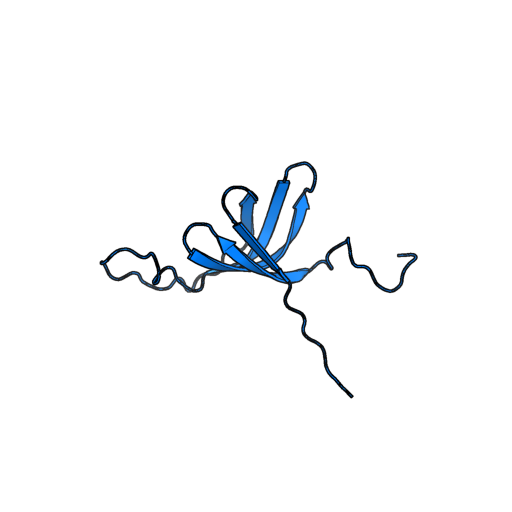1 35 ? 59.257 9.224 8.981 1.00 0.00 31 PRO A N 21
ATOM 27872 C CA . PRO A 1 35 ? 57.964 8.989 8.278 1.00 0.00 31 PRO A CA 21
ATOM 27873 C C . PRO A 1 35 ? 57.311 10.318 7.881 1.00 0.00 31 PRO A C 21
ATOM 27874 O O . PRO A 1 35 ? 56.724 10.435 6.821 1.00 0.00 31 PRO A O 21
ATOM 27885 N N . GLN A 1 36 ? 57.423 11.322 8.712 1.00 0.00 32 GLN A N 21
ATOM 27886 C CA . GLN A 1 36 ? 56.647 12.581 8.477 1.00 0.00 32 GLN A CA 21
ATOM 27887 C C . GLN A 1 36 ? 57.348 13.441 7.420 1.00 0.00 32 GLN A C 21
ATOM 27888 O O . GLN A 1 36 ? 56.712 14.204 6.715 1.00 0.00 32 GLN A O 21
ATOM 27902 N N . GLU A 1 37 ? 58.648 13.324 7.305 1.00 0.00 33 GLU A N 21
ATOM 27903 C CA . GLU A 1 37 ? 59.374 14.034 6.205 1.00 0.00 33 GLU A CA 21
ATOM 27904 C C . GLU A 1 37 ? 59.428 13.176 4.928 1.00 0.00 33 GLU A C 21
ATOM 27905 O O . GLU A 1 37 ? 60.021 13.576 3.943 1.00 0.00 33 GLU A O 21
ATOM 27917 N N . CYS A 1 38 ? 58.816 12.000 4.926 1.00 0.00 34 CYS A N 21
ATOM 27918 C CA . CYS A 1 38 ? 58.909 11.074 3.742 1.00 0.00 34 CYS A CA 21
ATOM 27919 C C . CYS A 1 38 ? 60.371 10.889 3.293 1.00 0.00 34 CYS A C 21
ATOM 27920 O O . CYS A 1 38 ? 60.666 10.857 2.110 1.00 0.00 34 CYS A O 21
ATOM 27928 N N . THR A 1 39 ? 61.282 10.765 4.229 1.00 0.00 35 THR A N 21
ATOM 27929 C CA . THR A 1 39 ? 62.732 10.691 3.862 1.00 0.00 35 THR A CA 21
ATOM 27930 C C . THR A 1 39 ? 63.427 9.586 4.658 1.00 0.00 35 THR A C 21
ATOM 27931 O O . THR A 1 39 ? 62.996 9.224 5.734 1.00 0.00 35 THR A O 21
ATOM 27942 N N . ILE A 1 40 ? 64.499 9.050 4.130 1.00 0.00 36 ILE A N 21
ATOM 27943 C CA . ILE A 1 40 ? 65.264 8.000 4.871 1.00 0.00 36 ILE A CA 21
ATOM 27944 C C . ILE A 1 40 ? 66.769 8.188 4.649 1.00 0.00 36 ILE A C 21
ATOM 27945 O O . ILE A 1 40 ? 67.185 8.859 3.724 1.00 0.00 36 ILE A O 21
ATOM 27961 N N . ALA A 1 41 ? 67.581 7.599 5.492 1.00 0.00 37 ALA A N 21
ATOM 27962 C CA . ALA A 1 41 ? 69.059 7.653 5.282 1.00 0.00 37 ALA A CA 21
ATOM 27963 C C . ALA A 1 41 ? 69.670 6.278 5.547 1.00 0.00 37 ALA A C 21
ATOM 27964 O O . ALA A 1 41 ? 69.436 5.676 6.581 1.00 0.00 37 ALA A O 21
ATOM 27971 N N . LEU A 1 42 ? 70.448 5.783 4.618 1.00 0.00 38 LEU A N 21
ATOM 27972 C CA . LEU A 1 42 ? 71.061 4.432 4.779 1.00 0.00 38 LEU A CA 21
ATOM 27973 C C . LEU A 1 42 ? 72.565 4.575 5.003 1.00 0.00 38 LEU A C 21
ATOM 27974 O O . LEU A 1 42 ? 73.189 5.477 4.476 1.00 0.00 38 LEU A O 21
ATOM 27990 N N . SER A 1 43 ? 73.149 3.695 5.776 1.00 0.00 39 SER A N 21
ATOM 27991 C CA . SER A 1 43 ? 74.607 3.805 6.072 1.00 0.00 39 SER A CA 21
ATOM 27992 C C . SER A 1 43 ? 75.327 2.594 5.489 1.00 0.00 39 SER A C 21
ATOM 27993 O O . SER A 1 43 ? 74.755 1.525 5.391 1.00 0.00 39 SER A O 21
ATOM 28001 N N . SER A 1 44 ? 76.576 2.754 5.103 1.00 0.00 40 SER A N 21
ATOM 28002 C CA . SER A 1 44 ? 77.311 1.668 4.370 1.00 0.00 40 SER A CA 21
ATOM 28003 C C . SER A 1 44 ? 76.426 1.083 3.256 1.00 0.00 40 SER A C 21
ATOM 28004 O O . SER A 1 44 ? 75.736 0.095 3.443 1.00 0.00 40 SER A O 21
ATOM 28012 N N . VAL A 1 45 ? 76.442 1.712 2.108 1.00 0.00 41 VAL A N 21
ATOM 28013 C CA . VAL A 1 45 ? 75.601 1.248 0.965 1.00 0.00 41 VAL A CA 21
ATOM 28014 C C . VAL A 1 45 ? 76.442 1.244 -0.323 1.00 0.00 41 VAL A C 21
ATOM 28015 O O . VAL A 1 45 ? 77.384 2.005 -0.458 1.00 0.00 41 VAL A O 21
ATOM 28028 N N . ARG A 1 46 ? 76.108 0.396 -1.262 1.00 0.00 42 ARG A N 21
ATOM 28029 C CA . ARG A 1 46 ? 76.866 0.349 -2.551 1.00 0.00 42 ARG A CA 21
ATOM 28030 C C . ARG A 1 46 ? 75.895 0.240 -3.734 1.00 0.00 42 ARG A C 21
ATOM 28031 O O . ARG A 1 46 ? 74.797 -0.266 -3.595 1.00 0.00 42 ARG A O 21
ATOM 28052 N N . SER A 1 47 ? 76.295 0.715 -4.889 1.00 0.00 43 SER A N 21
ATOM 28053 C CA . SER A 1 47 ? 75.438 0.578 -6.106 1.00 0.00 43 SER A CA 21
ATOM 28054 C C . SER A 1 47 ? 76.072 -0.426 -7.071 1.00 0.00 43 SER A C 21
ATOM 28055 O O . SER A 1 47 ? 77.268 -0.402 -7.299 1.00 0.00 43 SER A O 21
ATOM 28063 N N . PHE A 1 48 ? 75.283 -1.306 -7.639 1.00 0.00 44 PHE A N 21
ATOM 28064 C CA . PHE A 1 48 ? 75.868 -2.415 -8.459 1.00 0.00 44 PHE A CA 21
ATOM 28065 C C . PHE A 1 48 ? 76.167 -1.949 -9.888 1.00 0.00 44 PHE A C 21
ATOM 28066 O O . PHE A 1 48 ? 77.170 -2.328 -10.465 1.00 0.00 44 PHE A O 21
ATOM 28083 N N . GLY A 1 49 ? 75.314 -1.135 -10.465 1.00 0.00 45 GLY A N 21
ATOM 28084 C CA . GLY A 1 49 ? 75.608 -0.589 -11.823 1.00 0.00 45 GLY A CA 21
ATOM 28085 C C . GLY A 1 49 ? 74.361 0.069 -12.418 1.00 0.00 45 GLY A C 21
ATOM 28086 O O . GLY A 1 49 ? 73.287 0.025 -11.848 1.00 0.00 45 GLY A O 21
ATOM 28090 N N . THR A 1 50 ? 74.509 0.681 -13.569 1.00 0.00 46 THR A N 21
ATOM 28091 C CA . THR A 1 50 ? 73.322 1.157 -14.350 1.00 0.00 46 THR A CA 21
ATOM 28092 C C . THR A 1 50 ? 73.236 0.424 -15.703 1.00 0.00 46 THR A C 21
ATOM 28093 O O . THR A 1 50 ? 72.408 0.749 -16.534 1.00 0.00 46 THR A O 21
ATOM 28104 N N . GLU A 1 51 ? 74.084 -0.562 -15.921 1.00 0.00 47 GLU A N 21
ATOM 28105 C CA . GLU A 1 51 ? 74.288 -1.137 -17.295 1.00 0.00 47 GLU A CA 21
ATOM 28106 C C . GLU A 1 51 ? 72.967 -1.552 -17.964 1.00 0.00 47 GLU A C 21
ATOM 28107 O O . GLU A 1 51 ? 72.882 -1.611 -19.177 1.00 0.00 47 GLU A O 21
ATOM 28119 N N . ASP A 1 52 ? 71.943 -1.842 -17.197 1.00 0.00 48 ASP A N 21
ATOM 28120 C CA . ASP A 1 52 ? 70.660 -2.324 -17.811 1.00 0.00 48 ASP A CA 21
ATOM 28121 C C . ASP A 1 52 ? 70.040 -1.232 -18.694 1.00 0.00 48 ASP A C 21
ATOM 28122 O O . ASP A 1 52 ? 69.839 -1.425 -19.880 1.00 0.00 48 ASP A O 21
ATOM 28131 N N . ARG A 1 53 ? 69.737 -0.092 -18.124 1.00 0.00 49 ARG A N 21
ATOM 28132 C CA . ARG A 1 53 ? 69.201 1.049 -18.934 1.00 0.00 49 ARG A CA 21
ATOM 28133 C C . ARG A 1 53 ? 70.325 2.006 -19.368 1.00 0.00 49 ARG A C 21
ATOM 28134 O O . ARG A 1 53 ? 70.061 3.081 -19.874 1.00 0.00 49 ARG A O 21
ATOM 28155 N N . ASP A 1 54 ? 71.570 1.629 -19.179 1.00 0.00 50 ASP A N 21
ATOM 28156 C CA . ASP A 1 54 ? 72.698 2.607 -19.354 1.00 0.00 50 ASP A CA 21
ATOM 28157 C C . ASP A 1 54 ? 72.722 3.193 -20.775 1.00 0.00 50 ASP A C 21
ATOM 28158 O O . ASP A 1 54 ? 71.992 2.765 -21.649 1.00 0.00 50 ASP A O 21
ATOM 28167 N N . THR A 1 55 ? 73.567 4.171 -20.991 1.00 0.00 51 THR A N 21
ATOM 28168 C CA . THR A 1 55 ? 73.756 4.734 -22.363 1.00 0.00 51 THR A CA 21
ATOM 28169 C C . THR A 1 55 ? 74.778 3.893 -23.130 1.00 0.00 51 THR A C 21
ATOM 28170 O O . THR A 1 55 ? 75.509 3.111 -22.548 1.00 0.00 51 THR A O 21
ATOM 28181 N N . GLN A 1 56 ? 74.834 4.049 -24.429 1.00 0.00 52 GLN A N 21
ATOM 28182 C CA . GLN A 1 56 ? 75.804 3.245 -25.245 1.00 0.00 52 GLN A CA 21
ATOM 28183 C C . GLN A 1 56 ? 77.236 3.808 -25.128 1.00 0.00 52 GLN A C 21
ATOM 28184 O O . GLN A 1 56 ? 78.145 3.325 -25.778 1.00 0.00 52 GLN A O 21
ATOM 28198 N N . PHE A 1 57 ? 77.443 4.819 -24.311 1.00 0.00 53 PHE A N 21
ATOM 28199 C CA . PHE A 1 57 ? 78.836 5.243 -23.969 1.00 0.00 53 PHE A CA 21
ATOM 28200 C C . PHE A 1 57 ? 79.270 4.580 -22.657 1.00 0.00 53 PHE A C 21
ATOM 28201 O O . PHE A 1 57 ? 78.444 4.182 -21.856 1.00 0.00 53 PHE A O 21
ATOM 28218 N N . GLN A 1 58 ? 80.556 4.461 -22.435 1.00 0.00 54 GLN A N 21
ATOM 28219 C CA . GLN A 1 58 ? 81.050 3.743 -21.215 1.00 0.00 54 GLN A CA 21
ATOM 28220 C C . GLN A 1 58 ? 80.764 4.566 -19.954 1.00 0.00 54 GLN A C 21
ATOM 28221 O O . GLN A 1 58 ? 80.917 5.774 -19.947 1.00 0.00 54 GLN A O 21
ATOM 28235 N N . ILE A 1 59 ? 80.349 3.917 -18.892 1.00 0.00 55 ILE A N 21
ATOM 28236 C CA . ILE A 1 59 ? 80.117 4.638 -17.600 1.00 0.00 55 ILE A CA 21
ATOM 28237 C C . ILE A 1 59 ? 81.106 4.129 -16.543 1.00 0.00 55 ILE A C 21
ATOM 28238 O O . ILE A 1 59 ? 81.334 2.939 -16.420 1.00 0.00 55 ILE A O 21
ATOM 28254 N N . ALA A 1 60 ? 81.691 5.024 -15.786 1.00 0.00 56 ALA A N 21
ATOM 28255 C CA . ALA A 1 60 ? 82.674 4.604 -14.736 1.00 0.00 56 ALA A CA 21
ATOM 28256 C C . ALA A 1 60 ? 81.953 3.836 -13.611 1.00 0.00 56 ALA A C 21
ATOM 28257 O O . ALA A 1 60 ? 81.162 4.420 -12.895 1.00 0.00 56 ALA A O 21
ATOM 28264 N N . PRO A 1 61 ? 82.242 2.550 -13.481 1.00 0.00 57 PRO A N 21
ATOM 28265 C CA . PRO A 1 61 ? 81.587 1.735 -12.422 1.00 0.00 57 PRO A CA 21
ATOM 28266 C C . PRO A 1 61 ? 82.041 2.200 -11.032 1.00 0.00 57 PRO A C 21
ATOM 28267 O O . PRO A 1 61 ? 83.182 2.576 -10.839 1.00 0.00 57 PRO A O 21
ATOM 28278 N N . GLN A 1 62 ? 81.151 2.175 -10.069 1.00 0.00 58 GLN A N 21
ATOM 28279 C CA . GLN A 1 62 ? 81.516 2.617 -8.689 1.00 0.00 58 GLN A CA 21
ATOM 28280 C C . GLN A 1 62 ? 81.851 1.404 -7.816 1.00 0.00 58 GLN A C 21
ATOM 28281 O O . GLN A 1 62 ? 81.001 0.580 -7.534 1.00 0.00 58 GLN A O 21
ATOM 28295 N N . SER A 1 63 ? 83.086 1.295 -7.388 1.00 0.00 59 SER A N 21
ATOM 28296 C CA . SER A 1 63 ? 83.490 0.146 -6.521 1.00 0.00 59 SER A CA 21
ATOM 28297 C C . SER A 1 63 ? 83.571 0.588 -5.056 1.00 0.00 59 SER A C 21
ATOM 28298 O O . SER A 1 63 ? 83.292 -0.180 -4.154 1.00 0.00 59 SER A O 21
ATOM 28306 N N . GLN A 1 64 ? 83.950 1.822 -4.817 1.00 0.00 60 GLN A N 21
ATOM 28307 C CA . GLN A 1 64 ? 84.080 2.323 -3.408 1.00 0.00 60 GLN A CA 21
ATOM 28308 C C . GLN A 1 64 ? 82.723 2.282 -2.692 1.00 0.00 60 GLN A C 21
ATOM 28309 O O . GLN A 1 64 ? 81.682 2.392 -3.314 1.00 0.00 60 GLN A O 21
ATOM 28323 N N . ILE A 1 65 ? 82.737 2.124 -1.390 1.00 0.00 61 ILE A N 21
ATOM 28324 C CA . ILE A 1 65 ? 81.456 2.081 -0.617 1.00 0.00 61 ILE A CA 21
ATOM 28325 C C . ILE A 1 65 ? 81.156 3.466 -0.032 1.00 0.00 61 ILE A C 21
ATOM 28326 O O . ILE A 1 65 ? 82.052 4.176 0.389 1.00 0.00 61 ILE A O 21
ATOM 28342 N N . TYR A 1 66 ? 79.904 3.851 -0.004 1.00 0.00 62 TYR A N 21
ATOM 28343 C CA . TYR A 1 66 ? 79.535 5.190 0.551 1.00 0.00 62 TYR A CA 21
ATOM 28344 C C . TYR A 1 66 ? 79.139 5.059 2.025 1.00 0.00 62 TYR A C 21
ATOM 28345 O O . TYR A 1 66 ? 78.186 4.379 2.358 1.00 0.00 62 TYR A O 21
ATOM 28363 N N . ASP A 1 67 ? 79.872 5.705 2.905 1.00 0.00 63 ASP A N 21
ATOM 28364 C CA . ASP A 1 67 ? 79.541 5.661 4.374 1.00 0.00 63 ASP A CA 21
ATOM 28365 C C . ASP A 1 67 ? 78.068 6.011 4.636 1.00 0.00 63 ASP A C 21
ATOM 28366 O O . ASP A 1 67 ? 77.408 5.379 5.441 1.00 0.00 63 ASP A O 21
ATOM 28375 N N . TYR A 1 68 ? 77.555 7.011 3.961 1.00 0.00 64 TYR A N 21
ATOM 28376 C CA . TYR A 1 68 ? 76.164 7.483 4.241 1.00 0.00 64 TYR A CA 21
ATOM 28377 C C . TYR A 1 68 ? 75.560 8.120 2.987 1.00 0.00 64 TYR A C 21
ATOM 28378 O O . TYR A 1 68 ? 76.174 8.958 2.352 1.00 0.00 64 TYR A O 21
ATOM 28396 N N . ILE A 1 69 ? 74.362 7.727 2.628 1.00 0.00 65 ILE A N 21
ATOM 28397 C CA . ILE A 1 69 ? 73.635 8.426 1.520 1.00 0.00 65 ILE A CA 21
ATOM 28398 C C . ILE A 1 69 ? 72.217 8.795 1.978 1.00 0.00 65 ILE A C 21
ATOM 28399 O O . ILE A 1 69 ? 71.473 7.958 2.458 1.00 0.00 65 ILE A O 21
ATOM 28415 N N . LEU A 1 70 ? 71.848 10.046 1.831 1.00 0.00 66 LEU A N 21
ATOM 28416 C CA . LEU A 1 70 ? 70.453 10.474 2.160 1.00 0.00 66 LEU A CA 21
ATOM 28417 C C . LEU A 1 70 ? 69.567 10.348 0.918 1.00 0.00 66 LEU A C 21
ATOM 28418 O O . LEU A 1 70 ? 69.964 10.710 -0.174 1.00 0.00 66 LEU A O 21
ATOM 28434 N N . PHE A 1 71 ? 68.371 9.839 1.080 1.00 0.00 67 PHE A N 21
ATOM 28435 C CA . PHE A 1 71 ? 67.486 9.596 -0.099 1.00 0.00 67 PHE A CA 21
ATOM 28436 C C . PHE A 1 71 ? 66.053 10.046 0.201 1.00 0.00 67 PHE A C 21
ATOM 28437 O O . PHE A 1 71 ? 65.492 9.713 1.226 1.00 0.00 67 PHE A O 21
ATOM 28454 N N . ARG A 1 72 ? 65.466 10.805 -0.692 1.00 0.00 68 ARG A N 21
ATOM 28455 C CA . ARG A 1 72 ? 64.029 11.192 -0.534 1.00 0.00 68 ARG A CA 21
ATOM 28456 C C . ARG A 1 72 ? 63.125 10.166 -1.229 1.00 0.00 68 ARG A C 21
ATOM 28457 O O . ARG A 1 72 ? 63.503 9.560 -2.217 1.00 0.00 68 ARG A O 21
ATOM 28478 N N . GLY A 1 73 ? 61.932 9.968 -0.717 1.00 0.00 69 GLY A N 21
ATOM 28479 C CA . GLY A 1 73 ? 60.978 9.002 -1.354 1.00 0.00 69 GLY A CA 21
ATOM 28480 C C . GLY A 1 73 ? 60.681 9.414 -2.805 1.00 0.00 69 GLY A C 21
ATOM 28481 O O . GLY A 1 73 ? 60.326 8.589 -3.626 1.00 0.00 69 GLY A O 21
ATOM 28485 N N . SER A 1 74 ? 60.822 10.681 -3.124 1.00 0.00 70 SER A N 21
ATOM 28486 C CA . SER A 1 74 ? 60.514 11.153 -4.514 1.00 0.00 70 SER A CA 21
ATOM 28487 C C . SER A 1 74 ? 61.499 10.552 -5.527 1.00 0.00 70 SER A C 21
ATOM 28488 O O . SER A 1 74 ? 61.114 10.164 -6.615 1.00 0.00 70 SER A O 21
ATOM 28496 N N . ASP A 1 75 ? 62.761 10.475 -5.176 1.00 0.00 71 ASP A N 21
ATOM 28497 C CA . ASP A 1 75 ? 63.790 10.006 -6.163 1.00 0.00 71 ASP A CA 21
ATOM 28498 C C . ASP A 1 75 ? 63.822 8.474 -6.235 1.00 0.00 71 ASP A C 21
ATOM 28499 O O . ASP A 1 75 ? 64.059 7.907 -7.286 1.00 0.00 71 ASP A O 21
ATOM 28508 N N . ILE A 1 76 ? 63.591 7.802 -5.132 1.00 0.00 72 ILE A N 21
ATOM 28509 C CA . ILE A 1 76 ? 63.557 6.306 -5.155 1.00 0.00 72 ILE A CA 21
ATOM 28510 C C . ILE A 1 76 ? 62.109 5.809 -5.038 1.00 0.00 72 ILE A C 21
ATOM 28511 O O . ILE A 1 76 ? 61.313 6.349 -4.294 1.00 0.00 72 ILE A O 21
ATOM 28527 N N . LYS A 1 77 ? 61.778 4.778 -5.780 1.00 0.00 73 LYS A N 21
ATOM 28528 C CA . LYS A 1 77 ? 60.343 4.435 -6.002 1.00 0.00 73 LYS A CA 21
ATOM 28529 C C . LYS A 1 77 ? 59.931 3.179 -5.228 1.00 0.00 73 LYS A C 21
ATOM 28530 O O . LYS A 1 77 ? 58.764 3.005 -4.922 1.00 0.00 73 LYS A O 21
ATOM 28549 N N . ASP A 1 78 ? 60.855 2.300 -4.902 1.00 0.00 74 ASP A N 21
ATOM 28550 C CA . ASP A 1 78 ? 60.436 1.012 -4.257 1.00 0.00 74 ASP A CA 21
ATOM 28551 C C . ASP A 1 78 ? 61.511 0.486 -3.300 1.00 0.00 74 ASP A C 21
ATOM 28552 O O . ASP A 1 78 ? 62.693 0.566 -3.570 1.00 0.00 74 ASP A O 21
ATOM 28561 N N . ILE A 1 79 ? 61.089 -0.053 -2.178 1.00 0.00 75 ILE A N 21
ATOM 28562 C CA . ILE A 1 79 ? 62.051 -0.606 -1.178 1.00 0.00 75 ILE A CA 21
ATOM 28563 C C . ILE A 1 79 ? 61.574 -1.985 -0.692 1.00 0.00 75 ILE A C 21
ATOM 28564 O O . ILE A 1 79 ? 60.388 -2.245 -0.612 1.00 0.00 75 ILE A O 21
ATOM 28580 N N . ARG A 1 80 ? 62.493 -2.863 -0.370 1.00 0.00 76 ARG A N 21
ATOM 28581 C CA . ARG A 1 80 ? 62.108 -4.199 0.183 1.00 0.00 76 ARG A CA 21
ATOM 28582 C C . ARG A 1 80 ? 63.162 -4.683 1.186 1.00 0.00 76 ARG A C 21
ATOM 28583 O O . ARG A 1 80 ? 64.344 -4.684 0.900 1.00 0.00 76 ARG A O 21
ATOM 28604 N N . VAL A 1 81 ? 62.737 -5.092 2.357 1.00 0.00 77 VAL A N 21
ATOM 28605 C CA . VAL A 1 81 ? 63.706 -5.578 3.393 1.00 0.00 77 VAL A CA 21
ATOM 28606 C C . VAL A 1 81 ? 63.968 -7.076 3.198 1.00 0.00 77 VAL A C 21
ATOM 28607 O O . VAL A 1 81 ? 63.088 -7.818 2.799 1.00 0.00 77 VAL A O 21
ATOM 28620 N N . VAL A 1 82 ? 65.170 -7.523 3.476 1.00 0.00 78 VAL A N 21
ATOM 28621 C CA . VAL A 1 82 ? 65.494 -8.976 3.308 1.00 0.00 78 VAL A CA 21
ATOM 28622 C C . VAL A 1 82 ? 65.279 -9.711 4.637 1.00 0.00 78 VAL A C 21
ATOM 28623 O O . VAL A 1 82 ? 65.830 -9.337 5.657 1.00 0.00 78 VAL A O 21
ATOM 28636 N N . ASN A 1 83 ? 64.482 -10.751 4.627 1.00 0.00 79 ASN A N 21
ATOM 28637 C CA . ASN A 1 83 ? 64.219 -11.521 5.883 1.00 0.00 79 ASN A CA 21
ATOM 28638 C C . ASN A 1 83 ? 63.814 -12.962 5.550 1.00 0.00 79 ASN A C 21
ATOM 28639 O O . ASN A 1 83 ? 63.746 -13.343 4.395 1.00 0.00 79 ASN A O 21
ATOM 28650 N N . ASN A 1 84 ? 63.546 -13.759 6.555 1.00 0.00 80 ASN A N 21
ATOM 28651 C CA . ASN A 1 84 ? 63.125 -15.175 6.311 1.00 0.00 80 ASN A CA 21
ATOM 28652 C C . ASN A 1 84 ? 62.064 -15.598 7.334 1.00 0.00 80 ASN A C 21
ATOM 28653 O O . ASN A 1 84 ? 61.738 -14.855 8.243 1.00 0.00 80 ASN A O 21
ATOM 28664 N N . HIS A 1 85 ? 61.525 -16.784 7.188 1.00 0.00 81 HIS A N 21
ATOM 28665 C CA . HIS A 1 85 ? 60.485 -17.269 8.145 1.00 0.00 81 HIS A CA 21
ATOM 28666 C C . HIS A 1 85 ? 61.001 -18.494 8.907 1.00 0.00 81 HIS A C 21
ATOM 28667 O O . HIS A 1 85 ? 61.486 -19.441 8.316 1.00 0.00 81 HIS A O 21
ATOM 28681 N N . THR A 1 86 ? 60.899 -18.476 10.214 1.00 0.00 82 THR A N 21
ATOM 28682 C CA . THR A 1 86 ? 61.410 -19.620 11.029 1.00 0.00 82 THR A CA 21
ATOM 28683 C C . THR A 1 86 ? 60.253 -20.529 11.454 1.00 0.00 82 THR A C 21
ATOM 28684 O O . THR A 1 86 ? 59.107 -20.118 11.473 1.00 0.00 82 THR A O 21
ATOM 28695 N N . LEU A 1 87 ? 60.549 -21.761 11.793 1.00 0.00 83 LEU A N 21
ATOM 28696 C CA . LEU A 1 87 ? 59.478 -22.706 12.231 1.00 0.00 83 LEU A CA 21
ATOM 28697 C C . LEU A 1 87 ? 60.069 -23.786 13.156 1.00 0.00 83 LEU A C 21
ATOM 28698 O O . LEU A 1 87 ? 60.811 -24.633 12.696 1.00 0.00 83 LEU A O 21
ATOM 28714 N N . PRO A 1 88 ? 59.728 -23.731 14.434 1.00 0.00 84 PRO A N 21
ATOM 28715 C CA . PRO A 1 88 ? 60.239 -24.747 15.392 1.00 0.00 84 PRO A CA 21
ATOM 28716 C C . PRO A 1 88 ? 59.601 -26.111 15.111 1.00 0.00 84 PRO A C 21
ATOM 28717 O O . PRO A 1 88 ? 58.386 -26.202 15.181 1.00 0.00 84 PRO A O 21
ATOM 28729 N N . GLY A 1 1 ? 63.505 -3.339 43.196 1.00 0.00 -3 GLY A N 22
ATOM 28730 C CA . GLY A 1 1 ? 62.323 -2.431 43.184 1.00 0.00 -3 GLY A CA 22
ATOM 28731 C C . GLY A 1 1 ? 62.688 -1.124 42.477 1.00 0.00 -3 GLY A C 22
ATOM 28732 O O . GLY A 1 1 ? 62.532 -0.049 43.026 1.00 0.00 -3 GLY A O 22
ATOM 28738 N N . ALA A 1 2 ? 63.174 -1.214 41.262 1.00 0.00 -2 ALA A N 22
ATOM 28739 C CA . ALA A 1 2 ? 63.554 0.018 40.505 1.00 0.00 -2 ALA A CA 22
ATOM 28740 C C . ALA A 1 2 ? 62.503 0.326 39.435 1.00 0.00 -2 ALA A C 22
ATOM 28741 O O . ALA A 1 2 ? 61.919 -0.569 38.853 1.00 0.00 -2 ALA A O 22
ATOM 28748 N N . MET A 1 3 ? 62.263 1.589 39.176 1.00 0.00 -1 MET A N 22
ATOM 28749 C CA . MET A 1 3 ? 61.253 1.972 38.143 1.00 0.00 -1 MET A CA 22
ATOM 28750 C C . MET A 1 3 ? 61.946 2.265 36.808 1.00 0.00 -1 MET A C 22
ATOM 28751 O O . MET A 1 3 ? 62.827 3.103 36.730 1.00 0.00 -1 MET A O 22
ATOM 28765 N N . ALA A 1 4 ? 61.554 1.578 35.762 1.00 0.00 0 ALA A N 22
ATOM 28766 C CA . ALA A 1 4 ? 62.187 1.801 34.427 1.00 0.00 0 ALA A CA 22
ATOM 28767 C C . ALA A 1 4 ? 61.185 1.503 33.309 1.00 0.00 0 ALA A C 22
ATOM 28768 O O . ALA A 1 4 ? 60.211 0.802 33.510 1.00 0.00 0 ALA A O 22
ATOM 28775 N N . MET A 1 5 ? 61.422 2.032 32.132 1.00 0.00 1 MET A N 22
ATOM 28776 C CA . MET A 1 5 ? 60.494 1.781 30.983 1.00 0.00 1 MET A CA 22
ATOM 28777 C C . MET A 1 5 ? 61.271 1.213 29.788 1.00 0.00 1 MET A C 22
ATOM 28778 O O . MET A 1 5 ? 62.475 1.366 29.693 1.00 0.00 1 MET A O 22
ATOM 28792 N N . SER A 1 6 ? 60.586 0.561 28.880 1.00 0.00 2 SER A N 22
ATOM 28793 C CA . SER A 1 6 ? 61.272 -0.032 27.690 1.00 0.00 2 SER A CA 22
ATOM 28794 C C . SER A 1 6 ? 60.862 0.714 26.416 1.00 0.00 2 SER A C 22
ATOM 28795 O O . SER A 1 6 ? 59.712 1.072 26.243 1.00 0.00 2 SER A O 22
ATOM 28803 N N . GLY A 1 7 ? 61.799 0.947 25.529 1.00 0.00 3 GLY A N 22
ATOM 28804 C CA . GLY A 1 7 ? 61.479 1.668 24.260 1.00 0.00 3 GLY A CA 22
ATOM 28805 C C . GLY A 1 7 ? 61.056 0.659 23.190 1.00 0.00 3 GLY A C 22
ATOM 28806 O O . GLY A 1 7 ? 60.952 -0.525 23.451 1.00 0.00 3 GLY A O 22
ATOM 28810 N N . GLY A 1 8 ? 60.813 1.124 21.988 1.00 0.00 4 GLY A N 22
ATOM 28811 C CA . GLY A 1 8 ? 60.400 0.203 20.887 1.00 0.00 4 GLY A CA 22
ATOM 28812 C C . GLY A 1 8 ? 60.942 0.723 19.555 1.00 0.00 4 GLY A C 22
ATOM 28813 O O . GLY A 1 8 ? 60.190 1.000 18.637 1.00 0.00 4 GLY A O 22
ATOM 28817 N N . LEU A 1 9 ? 62.242 0.856 19.444 1.00 0.00 5 LEU A N 22
ATOM 28818 C CA . LEU A 1 9 ? 62.845 1.370 18.174 1.00 0.00 5 LEU A CA 22
ATOM 28819 C C . LEU A 1 9 ? 62.919 0.247 17.127 1.00 0.00 5 LEU A C 22
ATOM 28820 O O . LEU A 1 9 ? 62.925 -0.916 17.481 1.00 0.00 5 LEU A O 22
ATOM 28836 N N . PRO A 1 10 ? 62.973 0.629 15.864 1.00 0.00 6 PRO A N 22
ATOM 28837 C CA . PRO A 1 10 ? 63.050 -0.379 14.770 1.00 0.00 6 PRO A CA 22
ATOM 28838 C C . PRO A 1 10 ? 64.389 -1.125 14.824 1.00 0.00 6 PRO A C 22
ATOM 28839 O O . PRO A 1 10 ? 65.367 -0.622 15.345 1.00 0.00 6 PRO A O 22
ATOM 28850 N N . GLU A 1 11 ? 64.433 -2.323 14.288 1.00 0.00 7 GLU A N 22
ATOM 28851 C CA . GLU A 1 11 ? 65.706 -3.118 14.307 1.00 0.00 7 GLU A CA 22
ATOM 28852 C C . GLU A 1 11 ? 66.784 -2.423 13.468 1.00 0.00 7 GLU A C 22
ATOM 28853 O O . GLU A 1 11 ? 66.816 -2.551 12.258 1.00 0.00 7 GLU A O 22
ATOM 28865 N N . LEU A 1 12 ? 67.664 -1.691 14.108 1.00 0.00 8 LEU A N 22
ATOM 28866 C CA . LEU A 1 12 ? 68.751 -0.977 13.360 1.00 0.00 8 LEU A CA 22
ATOM 28867 C C . LEU A 1 12 ? 69.698 -1.981 12.692 1.00 0.00 8 LEU A C 22
ATOM 28868 O O . LEU A 1 12 ? 69.818 -3.113 13.124 1.00 0.00 8 LEU A O 22
ATOM 28884 N N . GLY A 1 13 ? 70.369 -1.570 11.642 1.00 0.00 9 GLY A N 22
ATOM 28885 C CA . GLY A 1 13 ? 71.358 -2.469 10.970 1.00 0.00 9 GLY A CA 22
ATOM 28886 C C . GLY A 1 13 ? 70.674 -3.452 10.006 1.00 0.00 9 GLY A C 22
ATOM 28887 O O . GLY A 1 13 ? 71.340 -4.232 9.350 1.00 0.00 9 GLY A O 22
ATOM 28891 N N . SER A 1 14 ? 69.360 -3.429 9.909 1.00 0.00 10 SER A N 22
ATOM 28892 C CA . SER A 1 14 ? 68.655 -4.363 8.966 1.00 0.00 10 SER A CA 22
ATOM 28893 C C . SER A 1 14 ? 69.082 -4.085 7.519 1.00 0.00 10 SER A C 22
ATOM 28894 O O . SER A 1 14 ? 69.176 -2.945 7.105 1.00 0.00 10 SER A O 22
ATOM 28902 N N . LYS A 1 15 ? 69.342 -5.118 6.755 1.00 0.00 11 LYS A N 22
ATOM 28903 C CA . LYS A 1 15 ? 69.759 -4.917 5.330 1.00 0.00 11 LYS A CA 22
ATOM 28904 C C . LYS A 1 15 ? 68.530 -4.686 4.438 1.00 0.00 11 LYS A C 22
ATOM 28905 O O . LYS A 1 15 ? 67.598 -5.471 4.434 1.00 0.00 11 LYS A O 22
ATOM 28924 N N . ILE A 1 16 ? 68.525 -3.611 3.685 1.00 0.00 12 ILE A N 22
ATOM 28925 C CA . ILE A 1 16 ? 67.366 -3.325 2.781 1.00 0.00 12 ILE A CA 22
ATOM 28926 C C . ILE A 1 16 ? 67.853 -3.140 1.337 1.00 0.00 12 ILE A C 22
ATOM 28927 O O . ILE A 1 16 ? 68.928 -2.616 1.095 1.00 0.00 12 ILE A O 22
ATOM 28943 N N . SER A 1 17 ? 67.058 -3.574 0.389 1.00 0.00 13 SER A N 22
ATOM 28944 C CA . SER A 1 17 ? 67.386 -3.358 -1.051 1.00 0.00 13 SER A CA 22
ATOM 28945 C C . SER A 1 17 ? 66.532 -2.213 -1.601 1.00 0.00 13 SER A C 22
ATOM 28946 O O . SER A 1 17 ? 65.350 -2.126 -1.322 1.00 0.00 13 SER A O 22
ATOM 28954 N N . LEU A 1 18 ? 67.123 -1.341 -2.377 1.00 0.00 14 LEU A N 22
ATOM 28955 C CA . LEU A 1 18 ? 66.435 -0.070 -2.755 1.00 0.00 14 LEU A CA 22
ATOM 28956 C C . LEU A 1 18 ? 66.602 0.199 -4.256 1.00 0.00 14 LEU A C 22
ATOM 28957 O O . LEU A 1 18 ? 67.702 0.207 -4.769 1.00 0.00 14 LEU A O 22
ATOM 28973 N N . ILE A 1 19 ? 65.514 0.417 -4.959 1.00 0.00 15 ILE A N 22
ATOM 28974 C CA . ILE A 1 19 ? 65.598 0.663 -6.435 1.00 0.00 15 ILE A CA 22
ATOM 28975 C C . ILE A 1 19 ? 65.285 2.138 -6.733 1.00 0.00 15 ILE A C 22
ATOM 28976 O O . ILE A 1 19 ? 64.211 2.628 -6.409 1.00 0.00 15 ILE A O 22
ATOM 28992 N N . SER A 1 20 ? 66.218 2.834 -7.343 1.00 0.00 16 SER A N 22
ATOM 28993 C CA . SER A 1 20 ? 66.033 4.295 -7.616 1.00 0.00 16 SER A CA 22
ATOM 28994 C C . SER A 1 20 ? 65.451 4.529 -9.017 1.00 0.00 16 SER A C 22
ATOM 28995 O O . SER A 1 20 ? 65.578 3.697 -9.900 1.00 0.00 16 SER A O 22
ATOM 29003 N N . LYS A 1 21 ? 64.829 5.677 -9.218 1.00 0.00 17 LYS A N 22
ATOM 29004 C CA . LYS A 1 21 ? 64.066 5.958 -10.487 1.00 0.00 17 LYS A CA 22
ATOM 29005 C C . LYS A 1 21 ? 64.918 5.750 -11.750 1.00 0.00 17 LYS A C 22
ATOM 29006 O O . LYS A 1 21 ? 64.389 5.693 -12.847 1.00 0.00 17 LYS A O 22
ATOM 29025 N N . ALA A 1 22 ? 66.219 5.638 -11.617 1.00 0.00 18 ALA A N 22
ATOM 29026 C CA . ALA A 1 22 ? 67.084 5.414 -12.818 1.00 0.00 18 ALA A CA 22
ATOM 29027 C C . ALA A 1 22 ? 67.238 3.912 -13.095 1.00 0.00 18 ALA A C 22
ATOM 29028 O O . ALA A 1 22 ? 68.159 3.497 -13.772 1.00 0.00 18 ALA A O 22
ATOM 29035 N N . ASP A 1 23 ? 66.340 3.094 -12.575 1.00 0.00 19 ASP A N 22
ATOM 29036 C CA . ASP A 1 23 ? 66.455 1.603 -12.722 1.00 0.00 19 ASP A CA 22
ATOM 29037 C C . ASP A 1 23 ? 67.811 1.132 -12.190 1.00 0.00 19 ASP A C 22
ATOM 29038 O O . ASP A 1 23 ? 68.412 0.211 -12.714 1.00 0.00 19 ASP A O 22
ATOM 29047 N N . ILE A 1 24 ? 68.286 1.766 -11.144 1.00 0.00 20 ILE A N 22
ATOM 29048 C CA . ILE A 1 24 ? 69.594 1.358 -10.541 1.00 0.00 20 ILE A CA 22
ATOM 29049 C C . ILE A 1 24 ? 69.336 0.617 -9.229 1.00 0.00 20 ILE A C 22
ATOM 29050 O O . ILE A 1 24 ? 68.406 0.933 -8.510 1.00 0.00 20 ILE A O 22
ATOM 29066 N N . ARG A 1 25 ? 70.149 -0.358 -8.913 1.00 0.00 21 ARG A N 22
ATOM 29067 C CA . ARG A 1 25 ? 69.938 -1.127 -7.653 1.00 0.00 21 ARG A CA 22
ATOM 29068 C C . ARG A 1 25 ? 70.977 -0.720 -6.603 1.00 0.00 21 ARG A C 22
ATOM 29069 O O . ARG A 1 25 ? 72.171 -0.864 -6.806 1.00 0.00 21 ARG A O 22
ATOM 29090 N N . TYR A 1 26 ? 70.517 -0.216 -5.486 1.00 0.00 22 TYR A N 22
ATOM 29091 C CA . TYR A 1 26 ? 71.428 0.109 -4.350 1.00 0.00 22 TYR A CA 22
ATOM 29092 C C . TYR A 1 26 ? 71.099 -0.804 -3.169 1.00 0.00 22 TYR A C 22
ATOM 29093 O O . TYR A 1 26 ? 69.973 -1.234 -3.013 1.00 0.00 22 TYR A O 22
ATOM 29111 N N . GLU A 1 27 ? 72.063 -1.105 -2.339 1.00 0.00 23 GLU A N 22
ATOM 29112 C CA . GLU A 1 27 ? 71.770 -1.889 -1.100 1.00 0.00 23 GLU A CA 22
ATOM 29113 C C . GLU A 1 27 ? 72.622 -1.370 0.054 1.00 0.00 23 GLU A C 22
ATOM 29114 O O . GLU A 1 27 ? 73.779 -1.046 -0.129 1.00 0.00 23 GLU A O 22
ATOM 29126 N N . GLY A 1 28 ? 72.066 -1.294 1.238 1.00 0.00 24 GLY A N 22
ATOM 29127 C CA . GLY A 1 28 ? 72.830 -0.706 2.381 1.00 0.00 24 GLY A CA 22
ATOM 29128 C C . GLY A 1 28 ? 72.113 -0.982 3.704 1.00 0.00 24 GLY A C 22
ATOM 29129 O O . GLY A 1 28 ? 71.008 -1.495 3.729 1.00 0.00 24 GLY A O 22
ATOM 29133 N N . ARG A 1 29 ? 72.745 -0.643 4.804 1.00 0.00 25 ARG A N 22
ATOM 29134 C CA . ARG A 1 29 ? 72.109 -0.860 6.144 1.00 0.00 25 ARG A CA 22
ATOM 29135 C C . ARG A 1 29 ? 71.210 0.324 6.511 1.00 0.00 25 ARG A C 22
ATOM 29136 O O . ARG A 1 29 ? 71.578 1.471 6.332 1.00 0.00 25 ARG A O 22
ATOM 29157 N N . LEU A 1 30 ? 70.033 0.051 7.024 1.00 0.00 26 LEU A N 22
ATOM 29158 C CA . LEU A 1 30 ? 69.138 1.154 7.505 1.00 0.00 26 LEU A CA 22
ATOM 29159 C C . LEU A 1 30 ? 69.752 1.861 8.718 1.00 0.00 26 LEU A C 22
ATOM 29160 O O . LEU A 1 30 ? 69.998 1.247 9.740 1.00 0.00 26 LEU A O 22
ATOM 29176 N N . TYR A 1 31 ? 70.002 3.142 8.606 1.00 0.00 27 TYR A N 22
ATOM 29177 C CA . TYR A 1 31 ? 70.556 3.906 9.766 1.00 0.00 27 TYR A CA 22
ATOM 29178 C C . TYR A 1 31 ? 69.441 4.673 10.479 1.00 0.00 27 TYR A C 22
ATOM 29179 O O . TYR A 1 31 ? 69.301 4.594 11.686 1.00 0.00 27 TYR A O 22
ATOM 29197 N N . THR A 1 32 ? 68.645 5.411 9.740 1.00 0.00 28 THR A N 22
ATOM 29198 C CA . THR A 1 32 ? 67.553 6.219 10.370 1.00 0.00 28 THR A CA 22
ATOM 29199 C C . THR A 1 32 ? 66.418 6.449 9.367 1.00 0.00 28 THR A C 22
ATOM 29200 O O . THR A 1 32 ? 66.624 6.415 8.169 1.00 0.00 28 THR A O 22
ATOM 29211 N N . VAL A 1 33 ? 65.222 6.686 9.854 1.00 0.00 29 VAL A N 22
ATOM 29212 C CA . VAL A 1 33 ? 64.057 6.898 8.940 1.00 0.00 29 VAL A CA 22
ATOM 29213 C C . VAL A 1 33 ? 63.129 7.984 9.510 1.00 0.00 29 VAL A C 22
ATOM 29214 O O . VAL A 1 33 ? 62.973 8.106 10.711 1.00 0.00 29 VAL A O 22
ATOM 29227 N N . ASP A 1 34 ? 62.519 8.769 8.653 1.00 0.00 30 ASP A N 22
ATOM 29228 C CA . ASP A 1 34 ? 61.562 9.813 9.124 1.00 0.00 30 ASP A CA 22
ATOM 29229 C C . ASP A 1 34 ? 60.226 9.663 8.377 1.00 0.00 30 ASP A C 22
ATOM 29230 O O . ASP A 1 34 ? 60.103 10.127 7.258 1.00 0.00 30 ASP A O 22
ATOM 29239 N N . PRO A 1 35 ? 59.261 9.015 9.013 1.00 0.00 31 PRO A N 22
ATOM 29240 C CA . PRO A 1 35 ? 57.960 8.734 8.340 1.00 0.00 31 PRO A CA 22
ATOM 29241 C C . PRO A 1 35 ? 57.275 10.034 7.902 1.00 0.00 31 PRO A C 22
ATOM 29242 O O . PRO A 1 35 ? 56.747 10.127 6.809 1.00 0.00 31 PRO A O 22
ATOM 29253 N N . GLN A 1 36 ? 57.292 11.040 8.739 1.00 0.00 32 GLN A N 22
ATOM 29254 C CA . GLN A 1 36 ? 56.475 12.264 8.457 1.00 0.00 32 GLN A CA 22
ATOM 29255 C C . GLN A 1 36 ? 57.203 13.167 7.454 1.00 0.00 32 GLN A C 22
ATOM 29256 O O . GLN A 1 36 ? 56.582 13.941 6.748 1.00 0.00 32 GLN A O 22
ATOM 29270 N N . GLU A 1 37 ? 58.509 13.075 7.384 1.00 0.00 33 GLU A N 22
ATOM 29271 C CA . GLU A 1 37 ? 59.262 13.823 6.329 1.00 0.00 33 GLU A CA 22
ATOM 29272 C C . GLU A 1 37 ? 59.358 13.004 5.027 1.00 0.00 33 GLU A C 22
ATOM 29273 O O . GLU A 1 37 ? 59.962 13.446 4.067 1.00 0.00 33 GLU A O 22
ATOM 29285 N N . CYS A 1 38 ? 58.769 11.818 4.979 1.00 0.00 34 CYS A N 22
ATOM 29286 C CA . CYS A 1 38 ? 58.882 10.940 3.760 1.00 0.00 34 CYS A CA 22
ATOM 29287 C C . CYS A 1 38 ? 60.347 10.792 3.314 1.0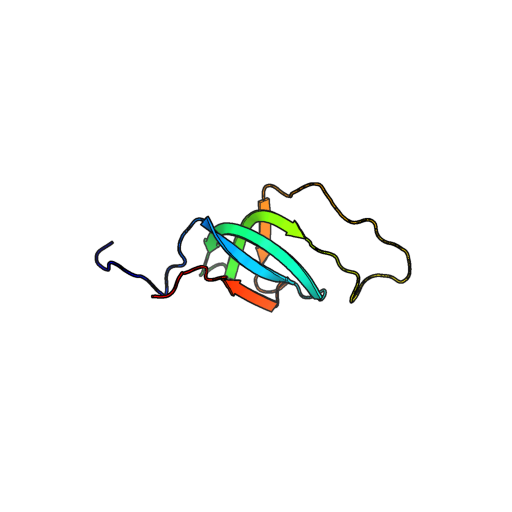0 0.00 34 CYS A C 22
ATOM 29288 O O . CYS A 1 38 ? 60.645 10.774 2.132 1.00 0.00 34 CYS A O 22
ATOM 29296 N N . THR A 1 39 ? 61.260 10.686 4.251 1.00 0.00 35 THR A N 22
ATOM 29297 C CA . THR A 1 39 ? 62.711 10.649 3.887 1.00 0.00 35 THR A CA 22
ATOM 29298 C C . THR A 1 39 ? 63.431 9.560 4.679 1.00 0.00 35 THR A C 22
ATOM 29299 O O . THR A 1 39 ? 63.009 9.186 5.756 1.00 0.00 35 THR A O 22
ATOM 29310 N N . ILE A 1 40 ? 64.514 9.049 4.151 1.00 0.00 36 ILE A N 22
ATOM 29311 C CA . ILE A 1 40 ? 65.291 7.999 4.882 1.00 0.00 36 ILE A CA 22
ATOM 29312 C C . ILE A 1 40 ? 66.792 8.195 4.651 1.00 0.00 36 ILE A C 22
ATOM 29313 O O . ILE A 1 40 ? 67.200 8.871 3.726 1.00 0.00 36 ILE A O 22
ATOM 29329 N N . ALA A 1 41 ? 67.611 7.609 5.487 1.00 0.00 37 ALA A N 22
ATOM 29330 C CA . ALA A 1 41 ? 69.087 7.670 5.271 1.00 0.00 37 ALA A CA 22
ATOM 29331 C C . ALA A 1 41 ? 69.703 6.295 5.531 1.00 0.00 37 ALA A C 22
ATOM 29332 O O . ALA A 1 41 ? 69.483 5.696 6.569 1.00 0.00 37 ALA A O 22
ATOM 29339 N N . LEU A 1 42 ? 70.472 5.801 4.593 1.00 0.00 38 LEU A N 22
ATOM 29340 C CA . LEU A 1 42 ? 71.077 4.443 4.743 1.00 0.00 38 LEU A CA 22
ATOM 29341 C C . LEU A 1 42 ? 72.583 4.576 4.956 1.00 0.00 38 LEU A C 22
ATOM 29342 O O . LEU A 1 42 ? 73.208 5.484 4.438 1.00 0.00 38 LEU A O 22
ATOM 29358 N N . SER A 1 43 ? 73.170 3.680 5.708 1.00 0.00 39 SER A N 22
ATOM 29359 C CA . SER A 1 43 ? 74.632 3.779 5.995 1.00 0.00 39 SER A CA 22
ATOM 29360 C C . SER A 1 43 ? 75.337 2.545 5.442 1.00 0.00 39 SER A C 22
ATOM 29361 O O . SER A 1 43 ? 74.748 1.486 5.349 1.00 0.00 39 SER A O 22
ATOM 29369 N N . SER A 1 44 ? 76.595 2.677 5.073 1.00 0.00 40 SER A N 22
ATOM 29370 C CA . SER A 1 44 ? 77.319 1.571 4.359 1.00 0.00 40 SER A CA 22
ATOM 29371 C C . SER A 1 44 ? 76.440 0.992 3.238 1.00 0.00 40 SER A C 22
ATOM 29372 O O . SER A 1 44 ? 75.753 0.000 3.414 1.00 0.00 40 SER A O 22
ATOM 29380 N N . VAL A 1 45 ? 76.456 1.629 2.094 1.00 0.00 41 VAL A N 22
ATOM 29381 C CA . VAL A 1 45 ? 75.629 1.160 0.942 1.00 0.00 41 VAL A CA 22
ATOM 29382 C C . VAL A 1 45 ? 76.476 1.174 -0.341 1.00 0.00 41 VAL A C 22
ATOM 29383 O O . VAL A 1 45 ? 77.389 1.967 -0.481 1.00 0.00 41 VAL A O 22
ATOM 29396 N N . ARG A 1 46 ? 76.177 0.300 -1.269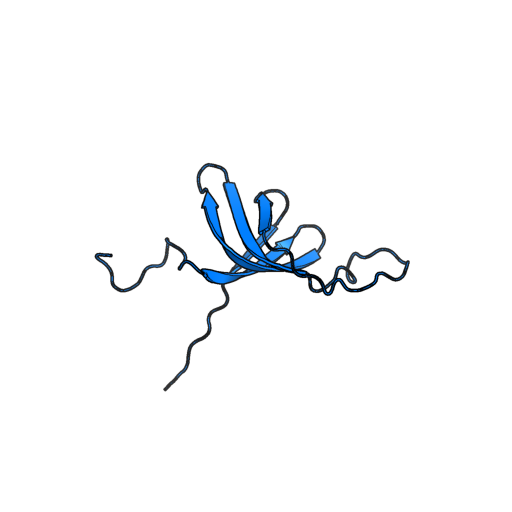 1.00 0.00 42 ARG A N 22
ATOM 29397 C CA . ARG A 1 46 ? 76.934 0.272 -2.559 1.00 0.00 42 ARG A CA 22
ATOM 29398 C C . ARG A 1 46 ? 75.965 0.107 -3.736 1.00 0.00 42 ARG A C 22
ATOM 29399 O O . ARG A 1 46 ? 74.890 -0.445 -3.587 1.00 0.00 42 ARG A O 22
ATOM 29420 N N . SER A 1 47 ? 76.340 0.584 -4.898 1.00 0.00 43 SER A N 22
ATOM 29421 C CA . SER A 1 47 ? 75.477 0.409 -6.106 1.00 0.00 43 SER A CA 22
ATOM 29422 C C . SER A 1 47 ? 76.121 -0.609 -7.053 1.00 0.00 43 SER A C 22
ATOM 29423 O O . SER A 1 47 ? 77.318 -0.583 -7.274 1.00 0.00 43 SER A O 22
ATOM 29431 N N . PHE A 1 48 ? 75.339 -1.502 -7.610 1.00 0.00 44 PHE A N 22
ATOM 29432 C CA . PHE A 1 48 ? 75.936 -2.627 -8.399 1.00 0.00 44 PHE A CA 22
ATOM 29433 C C . PHE A 1 48 ? 76.250 -2.188 -9.833 1.00 0.00 44 PHE A C 22
ATOM 29434 O O . PHE A 1 48 ? 77.261 -2.575 -10.391 1.00 0.00 44 PHE A O 22
ATOM 29451 N N . GLY A 1 49 ? 75.401 -1.388 -10.433 1.00 0.00 45 GLY A N 22
ATOM 29452 C CA . GLY A 1 49 ? 75.710 -0.855 -11.791 1.00 0.00 45 GLY A CA 22
ATOM 29453 C C . GLY A 1 49 ? 74.464 -0.220 -12.402 1.00 0.00 45 GLY A C 22
ATOM 29454 O O . GLY A 1 49 ? 73.364 -0.386 -11.910 1.00 0.00 45 GLY A O 22
ATOM 29458 N N . THR A 1 50 ? 74.638 0.507 -13.475 1.00 0.00 46 THR A N 22
ATOM 29459 C CA . THR A 1 50 ? 73.465 1.010 -14.257 1.00 0.00 46 THR A CA 22
ATOM 29460 C C . THR A 1 50 ? 73.481 0.448 -15.692 1.00 0.00 46 THR A C 22
ATOM 29461 O O . THR A 1 50 ? 72.496 0.524 -16.398 1.00 0.00 46 THR A O 22
ATOM 29472 N N . GLU A 1 51 ? 74.591 -0.122 -16.120 1.00 0.00 47 GLU A N 22
ATOM 29473 C CA . GLU A 1 51 ? 74.812 -0.414 -17.579 1.00 0.00 47 GLU A CA 22
ATOM 29474 C C . GLU A 1 51 ? 73.652 -1.209 -18.202 1.00 0.00 47 GLU A C 22
ATOM 29475 O O . GLU A 1 51 ? 73.438 -1.151 -19.400 1.00 0.00 47 GLU A O 22
ATOM 29487 N N . ASP A 1 52 ? 72.909 -1.945 -17.413 1.00 0.00 48 ASP A N 22
ATOM 29488 C CA . ASP A 1 52 ? 71.813 -2.787 -17.993 1.00 0.00 48 ASP A CA 22
ATOM 29489 C C . ASP A 1 52 ? 70.584 -1.931 -18.323 1.00 0.00 48 ASP A C 22
ATOM 29490 O O . ASP A 1 52 ? 70.153 -1.868 -19.460 1.00 0.00 48 ASP A O 22
ATOM 29499 N N . ARG A 1 53 ? 70.020 -1.274 -17.339 1.00 0.00 49 ARG A N 22
ATOM 29500 C CA . ARG A 1 53 ? 68.747 -0.513 -17.562 1.00 0.00 49 ARG A CA 22
ATOM 29501 C C . ARG A 1 53 ? 69.011 0.969 -17.881 1.00 0.00 49 ARG A C 22
ATOM 29502 O O . ARG A 1 53 ? 68.091 1.767 -17.911 1.00 0.00 49 ARG A O 22
ATOM 29523 N N . ASP A 1 54 ? 70.247 1.349 -18.122 1.00 0.00 50 ASP A N 22
ATOM 29524 C CA . ASP A 1 54 ? 70.565 2.801 -18.317 1.00 0.00 50 ASP A CA 22
ATOM 29525 C C . ASP A 1 54 ? 70.528 3.182 -19.802 1.00 0.00 50 ASP A C 22
ATOM 29526 O O . ASP A 1 54 ? 70.362 2.344 -20.668 1.00 0.00 50 ASP A O 22
ATOM 29535 N N . THR A 1 55 ? 70.683 4.452 -20.086 1.00 0.00 51 THR A N 22
ATOM 29536 C CA . THR A 1 55 ? 70.709 4.926 -21.504 1.00 0.00 51 THR A CA 22
ATOM 29537 C C . THR A 1 55 ? 72.078 4.642 -22.119 1.00 0.00 51 THR A C 22
ATOM 29538 O O . THR A 1 55 ? 73.036 4.371 -21.419 1.00 0.00 51 THR A O 22
ATOM 29549 N N . GLN A 1 56 ? 72.176 4.706 -23.425 1.00 0.00 52 GLN A N 22
ATOM 29550 C CA . GLN A 1 56 ? 73.451 4.310 -24.111 1.00 0.00 52 GLN A CA 22
ATOM 29551 C C . GLN A 1 56 ? 74.522 5.408 -23.997 1.00 0.00 52 GLN A C 22
ATOM 29552 O O . GLN A 1 56 ? 75.535 5.355 -24.671 1.00 0.00 52 GLN A O 22
ATOM 29566 N N . PHE A 1 57 ? 74.314 6.400 -23.160 1.00 0.00 53 PHE A N 22
ATOM 29567 C CA . PHE A 1 57 ? 75.413 7.364 -22.852 1.00 0.00 53 PHE A CA 22
ATOM 29568 C C . PHE A 1 57 ? 76.199 6.879 -21.629 1.00 0.00 53 PHE A C 22
ATOM 29569 O O . PHE A 1 57 ? 75.636 6.330 -20.700 1.00 0.00 53 PHE A O 22
ATOM 29586 N N . GLN A 1 58 ? 77.495 7.080 -21.628 1.00 0.00 54 GLN A N 22
ATOM 29587 C CA . GLN A 1 58 ? 78.359 6.460 -20.568 1.00 0.00 54 GLN A CA 22
ATOM 29588 C C . GLN A 1 58 ? 78.040 7.047 -19.188 1.00 0.00 54 GLN A C 22
ATOM 29589 O O . GLN A 1 58 ? 77.809 8.234 -19.047 1.00 0.00 54 GLN A O 22
ATOM 29603 N N . ILE A 1 59 ? 78.027 6.213 -18.175 1.00 0.00 55 ILE A N 22
ATOM 29604 C CA . ILE A 1 59 ? 77.804 6.709 -16.778 1.00 0.00 55 ILE A CA 22
ATOM 29605 C C . ILE A 1 59 ? 79.010 6.335 -15.906 1.00 0.00 55 ILE A C 22
ATOM 29606 O O . ILE A 1 59 ? 79.576 5.267 -16.045 1.00 0.00 55 ILE A O 22
ATOM 29622 N N . ALA A 1 60 ? 79.401 7.209 -15.010 1.00 0.00 56 ALA A N 22
ATOM 29623 C CA . ALA A 1 60 ? 80.580 6.919 -14.128 1.00 0.00 56 ALA A CA 22
ATOM 29624 C C . ALA A 1 60 ? 80.261 5.745 -13.182 1.00 0.00 56 ALA A C 22
ATOM 29625 O O . ALA A 1 60 ? 79.420 5.883 -12.313 1.00 0.00 56 ALA A O 22
ATOM 29632 N N . PRO A 1 61 ? 80.936 4.621 -13.370 1.00 0.00 57 PRO A N 22
ATOM 29633 C CA . PRO A 1 61 ? 80.680 3.431 -12.512 1.00 0.00 57 PRO A CA 22
ATOM 29634 C C . PRO A 1 61 ? 81.049 3.728 -11.052 1.00 0.00 57 PRO A C 22
ATOM 29635 O O . PRO A 1 61 ? 82.024 4.404 -10.777 1.00 0.00 57 PRO A O 22
ATOM 29646 N N . GLN A 1 62 ? 80.274 3.228 -10.121 1.00 0.00 58 GLN A N 22
ATOM 29647 C CA . GLN A 1 62 ? 80.574 3.462 -8.675 1.00 0.00 58 GLN A CA 22
ATOM 29648 C C . GLN A 1 62 ? 81.087 2.173 -8.026 1.00 0.00 58 GLN A C 22
ATOM 29649 O O . GLN A 1 62 ? 80.334 1.245 -7.795 1.00 0.00 58 GLN A O 22
ATOM 29663 N N . SER A 1 63 ? 82.364 2.114 -7.733 1.00 0.00 59 SER A N 22
ATOM 29664 C CA . SER A 1 63 ? 82.938 0.894 -7.087 1.00 0.00 59 SER A CA 22
ATOM 29665 C C . SER A 1 63 ? 83.177 1.148 -5.596 1.00 0.00 59 SER A C 22
ATOM 29666 O O . SER A 1 63 ? 83.026 0.260 -4.776 1.00 0.00 59 SER A O 22
ATOM 29674 N N . GLN A 1 64 ? 83.550 2.356 -5.243 1.00 0.00 60 GLN A N 22
ATOM 29675 C CA . GLN A 1 64 ? 83.816 2.684 -3.802 1.00 0.00 60 GLN A CA 22
ATOM 29676 C C . GLN A 1 64 ? 82.541 2.520 -2.967 1.00 0.00 60 GLN A C 22
ATOM 29677 O O . GLN A 1 64 ? 81.440 2.571 -3.485 1.00 0.00 60 GLN A O 22
ATOM 29691 N N . ILE A 1 65 ? 82.688 2.323 -1.679 1.00 0.00 61 ILE A N 22
ATOM 29692 C CA . ILE A 1 65 ? 81.492 2.174 -0.791 1.00 0.00 61 ILE A CA 22
ATOM 29693 C C . ILE A 1 65 ? 81.167 3.520 -0.132 1.00 0.00 61 ILE A C 22
ATOM 29694 O O . ILE A 1 65 ? 82.051 4.225 0.320 1.00 0.00 61 ILE A O 22
ATOM 29710 N N . TYR A 1 66 ? 79.907 3.877 -0.076 1.00 0.00 62 TYR A N 22
ATOM 29711 C CA . TYR A 1 66 ? 79.519 5.194 0.516 1.00 0.00 62 TYR A CA 22
ATOM 29712 C C . TYR A 1 66 ? 79.119 5.021 1.984 1.00 0.00 62 TYR A C 22
ATOM 29713 O O . TYR A 1 66 ? 78.162 4.335 2.295 1.00 0.00 62 TYR A O 22
ATOM 29731 N N . ASP A 1 67 ? 79.851 5.638 2.884 1.00 0.00 63 ASP A N 22
ATOM 29732 C CA . ASP A 1 67 ? 79.498 5.577 4.346 1.00 0.00 63 ASP A CA 22
ATOM 29733 C C . ASP A 1 67 ? 78.029 5.954 4.590 1.00 0.00 63 ASP A C 22
ATOM 29734 O O . ASP A 1 67 ? 77.352 5.346 5.399 1.00 0.00 63 ASP A O 22
ATOM 29743 N N . TYR A 1 68 ? 77.538 6.952 3.894 1.00 0.00 64 TYR A N 22
ATOM 29744 C CA . TYR A 1 68 ? 76.156 7.457 4.163 1.00 0.00 64 TYR A CA 22
ATOM 29745 C C . TYR A 1 68 ? 75.559 8.075 2.896 1.00 0.00 64 TYR A C 22
ATOM 29746 O O . TYR A 1 68 ? 76.180 8.895 2.244 1.00 0.00 64 TYR A O 22
ATOM 29764 N N . ILE A 1 69 ? 74.358 7.683 2.545 1.00 0.00 65 ILE A N 22
ATOM 29765 C CA . ILE A 1 69 ? 73.628 8.373 1.432 1.00 0.00 65 ILE A CA 22
ATOM 29766 C C . ILE A 1 69 ? 72.214 8.752 1.894 1.00 0.00 65 ILE A C 22
ATOM 29767 O O . ILE A 1 69 ? 71.466 7.919 2.375 1.00 0.00 65 ILE A O 22
ATOM 29783 N N . LEU A 1 70 ? 71.852 10.005 1.751 1.00 0.00 66 LEU A N 22
ATOM 29784 C CA . LEU A 1 70 ? 70.464 10.442 2.097 1.00 0.00 66 LEU A CA 22
ATOM 29785 C C . LEU A 1 70 ? 69.562 10.331 0.865 1.00 0.00 66 LEU A C 22
ATOM 29786 O O . LEU A 1 70 ? 69.949 10.695 -0.231 1.00 0.00 66 LEU A O 22
ATOM 29802 N N . PHE A 1 71 ? 68.363 9.831 1.040 1.00 0.00 67 PHE A N 22
ATOM 29803 C CA . PHE A 1 71 ? 67.463 9.593 -0.129 1.00 0.00 67 PHE A CA 22
ATOM 29804 C C . PHE A 1 71 ? 66.034 10.043 0.191 1.00 0.00 67 PHE A C 22
ATOM 29805 O O . PHE A 1 71 ? 65.496 9.725 1.234 1.00 0.00 67 PHE A O 22
ATOM 29822 N N . ARG A 1 72 ? 65.422 10.783 -0.703 1.00 0.00 68 ARG A N 22
ATOM 29823 C CA . ARG A 1 72 ? 63.981 11.142 -0.531 1.00 0.00 68 ARG A CA 22
ATOM 29824 C C . ARG A 1 72 ? 63.088 10.093 -1.205 1.00 0.00 68 ARG A C 22
ATOM 29825 O O . ARG A 1 72 ? 63.456 9.499 -2.206 1.00 0.00 68 ARG A O 22
ATOM 29846 N N . GLY A 1 73 ? 61.915 9.861 -0.665 1.00 0.00 69 GLY A N 22
ATOM 29847 C CA . GLY A 1 73 ? 60.978 8.861 -1.272 1.00 0.00 69 GLY A CA 22
ATOM 29848 C C . GLY A 1 73 ? 60.636 9.252 -2.719 1.00 0.00 69 GLY A C 22
ATOM 29849 O O . GLY A 1 73 ? 60.300 8.407 -3.530 1.00 0.00 69 GLY A O 22
ATOM 29853 N N . SER A 1 74 ? 60.719 10.521 -3.047 1.00 0.00 70 SER A N 22
ATOM 29854 C CA . SER A 1 74 ? 60.344 10.975 -4.426 1.00 0.00 70 SER A CA 22
ATOM 29855 C C . SER A 1 74 ? 61.334 10.436 -5.466 1.00 0.00 70 SER A C 22
ATOM 29856 O O . SER A 1 74 ? 60.946 10.063 -6.559 1.00 0.00 70 SER A O 22
ATOM 29864 N N . ASP A 1 75 ? 62.605 10.390 -5.138 1.00 0.00 71 ASP A N 22
ATOM 29865 C CA . ASP A 1 75 ? 63.628 9.970 -6.150 1.00 0.00 71 ASP A CA 22
ATOM 29866 C C . ASP A 1 75 ? 63.711 8.440 -6.240 1.00 0.00 71 ASP A C 22
ATOM 29867 O O . ASP A 1 75 ? 63.974 7.892 -7.295 1.00 0.00 71 ASP A O 22
ATOM 29876 N N . ILE A 1 76 ? 63.489 7.751 -5.147 1.00 0.00 72 ILE A N 22
ATOM 29877 C CA . ILE A 1 76 ? 63.489 6.254 -5.185 1.00 0.00 72 ILE A CA 22
ATOM 29878 C C . ILE A 1 76 ? 62.052 5.728 -5.070 1.00 0.00 72 ILE A C 22
ATOM 29879 O O . ILE A 1 76 ? 61.281 6.170 -4.239 1.00 0.00 72 ILE A O 22
ATOM 29895 N N . LYS A 1 77 ? 61.703 4.780 -5.907 1.00 0.00 73 LYS A N 22
ATOM 29896 C CA . LYS A 1 77 ? 60.267 4.412 -6.078 1.00 0.00 73 LYS A CA 22
ATOM 29897 C C . LYS A 1 77 ? 59.946 3.040 -5.467 1.00 0.00 73 LYS A C 22
ATOM 29898 O O . LYS A 1 77 ? 58.787 2.686 -5.345 1.00 0.00 73 LYS A O 22
ATOM 29917 N N . ASP A 1 78 ? 60.936 2.260 -5.080 1.00 0.00 74 ASP A N 22
ATOM 29918 C CA . ASP A 1 78 ? 60.617 0.919 -4.492 1.00 0.00 74 ASP A CA 22
ATOM 29919 C C . ASP A 1 78 ? 61.653 0.517 -3.438 1.00 0.00 74 ASP A C 22
ATOM 29920 O O . ASP A 1 78 ? 62.843 0.564 -3.673 1.00 0.00 74 ASP A O 22
ATOM 29929 N N . ILE A 1 79 ? 61.189 0.119 -2.275 1.00 0.00 75 ILE A N 22
ATOM 29930 C CA . ILE A 1 79 ? 62.116 -0.333 -1.192 1.00 0.00 75 ILE A CA 22
ATOM 29931 C C . ILE A 1 79 ? 61.548 -1.584 -0.501 1.00 0.00 75 ILE A C 22
ATOM 29932 O O . ILE A 1 79 ? 60.359 -1.678 -0.256 1.00 0.00 75 ILE A O 22
ATOM 29948 N N . ARG A 1 80 ? 62.391 -2.539 -0.187 1.00 0.00 76 ARG A N 22
ATOM 29949 C CA . ARG A 1 80 ? 61.920 -3.755 0.549 1.00 0.00 76 ARG A CA 22
ATOM 29950 C C . ARG A 1 80 ? 63.020 -4.280 1.478 1.00 0.00 76 ARG A C 22
ATOM 29951 O O . ARG A 1 80 ? 64.176 -4.348 1.106 1.00 0.00 76 ARG A O 22
ATOM 29972 N N . VAL A 1 81 ? 62.661 -4.652 2.684 1.00 0.00 77 VAL A N 22
ATOM 29973 C CA . VAL A 1 81 ? 63.668 -5.223 3.636 1.00 0.00 77 VAL A CA 22
ATOM 29974 C C . VAL A 1 81 ? 63.790 -6.742 3.428 1.00 0.00 77 VAL A C 22
ATOM 29975 O O . VAL A 1 81 ? 62.827 -7.407 3.090 1.00 0.00 77 VAL A O 22
ATOM 29988 N N . VAL A 1 82 ? 64.966 -7.287 3.628 1.00 0.00 78 VAL A N 22
ATOM 29989 C CA . VAL A 1 82 ? 65.165 -8.757 3.419 1.00 0.00 78 VAL A CA 22
ATOM 29990 C C . VAL A 1 82 ? 65.003 -9.497 4.752 1.00 0.00 78 VAL A C 22
ATOM 29991 O O . VAL A 1 82 ? 65.574 -9.114 5.756 1.00 0.00 78 VAL A O 22
ATOM 30004 N N . ASN A 1 83 ? 64.227 -10.554 4.762 1.00 0.00 79 ASN A N 22
ATOM 30005 C CA . ASN A 1 83 ? 64.023 -11.334 6.021 1.00 0.00 79 ASN A CA 22
ATOM 30006 C C . ASN A 1 83 ? 63.917 -12.829 5.706 1.00 0.00 79 ASN A C 22
ATOM 30007 O O . ASN A 1 83 ? 62.919 -13.289 5.179 1.00 0.00 79 ASN A O 22
ATOM 30018 N N . ASN A 1 84 ? 64.938 -13.586 6.025 1.00 0.00 80 ASN A N 22
ATOM 30019 C CA . ASN A 1 84 ? 64.904 -15.057 5.761 1.00 0.00 80 ASN A CA 22
ATOM 30020 C C . ASN A 1 84 ? 64.641 -15.821 7.061 1.00 0.00 80 ASN A C 22
ATOM 30021 O O . ASN A 1 84 ? 65.507 -15.929 7.910 1.00 0.00 80 ASN A O 22
ATOM 30032 N N . HIS A 1 85 ? 63.451 -16.350 7.219 1.00 0.00 81 HIS A N 22
ATOM 30033 C CA . HIS A 1 85 ? 63.117 -17.107 8.470 1.00 0.00 81 HIS A CA 22
ATOM 30034 C C . HIS A 1 85 ? 63.921 -18.409 8.532 1.00 0.00 81 HIS A C 22
ATOM 30035 O O . HIS A 1 85 ? 64.518 -18.729 9.544 1.00 0.00 81 HIS A O 22
ATOM 30049 N N . THR A 1 86 ? 63.939 -19.158 7.456 1.00 0.00 82 THR A N 22
ATOM 30050 C CA . THR A 1 86 ? 64.692 -20.450 7.441 1.00 0.00 82 THR A CA 22
ATOM 30051 C C . THR A 1 86 ? 65.365 -20.662 6.079 1.00 0.00 82 THR A C 22
ATOM 30052 O O . THR A 1 86 ? 64.989 -20.055 5.092 1.00 0.00 82 THR A O 22
ATOM 30063 N N . LEU A 1 87 ? 66.358 -21.517 6.025 1.00 0.00 83 LEU A N 22
ATOM 30064 C CA . LEU A 1 87 ? 67.055 -21.789 4.731 1.00 0.00 83 LEU A CA 22
ATOM 30065 C C . LEU A 1 87 ? 66.480 -23.061 4.080 1.00 0.00 83 LEU A C 22
ATOM 30066 O O . LEU A 1 87 ? 66.211 -24.024 4.772 1.00 0.00 83 LEU A O 22
ATOM 30082 N N . PRO A 1 88 ? 66.304 -23.033 2.769 1.00 0.00 84 PRO A N 22
ATOM 30083 C CA . PRO A 1 88 ? 65.756 -24.221 2.058 1.00 0.00 84 PRO A CA 22
ATOM 30084 C C . PRO A 1 88 ? 66.765 -25.373 2.089 1.00 0.00 84 PRO A C 22
ATOM 30085 O O . PRO A 1 88 ? 67.896 -25.154 1.685 1.00 0.00 84 PRO A O 22
ATOM 30097 N N . GLY A 1 1 ? 39.503 0.441 16.998 1.00 0.00 -3 GLY A N 23
ATOM 30098 C CA . GLY A 1 1 ? 40.356 0.606 18.210 1.00 0.00 -3 GLY A CA 23
ATOM 30099 C C . GLY A 1 1 ? 41.416 1.676 17.947 1.00 0.00 -3 GLY A C 23
ATOM 30100 O O . GLY A 1 1 ? 42.211 1.560 17.033 1.00 0.00 -3 GLY A O 23
ATOM 30106 N N . ALA A 1 2 ? 41.431 2.719 18.745 1.00 0.00 -2 ALA A N 23
ATOM 30107 C CA . ALA A 1 2 ? 42.439 3.810 18.548 1.00 0.00 -2 ALA A CA 23
ATOM 30108 C C . ALA A 1 2 ? 43.849 3.293 18.855 1.00 0.00 -2 ALA A C 23
ATOM 30109 O O . ALA A 1 2 ? 44.814 3.698 18.234 1.00 0.00 -2 ALA A O 23
ATOM 30116 N N . MET A 1 3 ? 43.967 2.404 19.812 1.00 0.00 -1 MET A N 23
ATOM 30117 C CA . MET A 1 3 ? 45.308 1.847 20.167 1.00 0.00 -1 MET A CA 23
ATOM 30118 C C . MET A 1 3 ? 45.482 0.456 19.553 1.00 0.00 -1 MET A C 23
ATOM 30119 O O . MET A 1 3 ? 44.784 -0.477 19.906 1.00 0.00 -1 MET A O 23
ATOM 30133 N N . ALA A 1 4 ? 46.409 0.313 18.635 1.00 0.00 0 ALA A N 23
ATOM 30134 C CA . ALA A 1 4 ? 46.646 -1.017 17.995 1.00 0.00 0 ALA A CA 23
ATOM 30135 C C . ALA A 1 4 ? 47.980 -1.602 18.469 1.00 0.00 0 ALA A C 23
ATOM 30136 O O . ALA A 1 4 ? 48.964 -0.895 18.597 1.00 0.00 0 ALA A O 23
ATOM 30143 N N . MET A 1 5 ? 48.015 -2.886 18.730 1.00 0.00 1 MET A N 23
ATOM 30144 C CA . MET A 1 5 ? 49.284 -3.533 19.189 1.00 0.00 1 MET A CA 23
ATOM 30145 C C . MET A 1 5 ? 49.833 -4.468 18.105 1.00 0.00 1 MET A C 23
ATOM 30146 O O . MET A 1 5 ? 50.498 -5.445 18.400 1.00 0.00 1 MET A O 23
ATOM 30160 N N . SER A 1 6 ? 49.559 -4.177 16.854 1.00 0.00 2 SER A N 23
ATOM 30161 C CA . SER A 1 6 ? 50.048 -5.054 15.746 1.00 0.00 2 SER A CA 23
ATOM 30162 C C . SER A 1 6 ? 51.219 -4.391 15.011 1.00 0.00 2 SER A C 23
ATOM 30163 O O . SER A 1 6 ? 51.420 -4.611 13.831 1.00 0.00 2 SER A O 23
ATOM 30171 N N . GLY A 1 7 ? 51.989 -3.582 15.700 1.00 0.00 3 GLY A N 23
ATOM 30172 C CA . GLY A 1 7 ? 53.141 -2.893 15.044 1.00 0.00 3 GLY A CA 23
ATOM 30173 C C . GLY A 1 7 ? 54.314 -2.810 16.024 1.00 0.00 3 GLY A C 23
ATOM 30174 O O . GLY A 1 7 ? 54.155 -3.029 17.211 1.00 0.00 3 GLY A O 23
ATOM 30178 N N . GLY A 1 8 ? 55.487 -2.497 15.532 1.00 0.00 4 GLY A N 23
ATOM 30179 C CA . GLY A 1 8 ? 56.681 -2.387 16.423 1.00 0.00 4 GLY A CA 23
ATOM 30180 C C . GLY A 1 8 ? 57.710 -1.452 15.785 1.00 0.00 4 GLY A C 23
ATOM 30181 O O . GLY A 1 8 ? 57.486 -0.909 14.719 1.00 0.00 4 GLY A O 23
ATOM 30185 N N . LEU A 1 9 ? 58.836 -1.264 16.431 1.00 0.00 5 LEU A N 23
ATOM 30186 C CA . LEU A 1 9 ? 59.893 -0.369 15.864 1.00 0.00 5 LEU A CA 23
ATOM 30187 C C . LEU A 1 9 ? 60.693 -1.116 14.783 1.00 0.00 5 LEU A C 23
ATOM 30188 O O . LEU A 1 9 ? 60.816 -2.324 14.845 1.00 0.00 5 LEU A O 23
ATOM 30204 N N . PRO A 1 10 ? 61.216 -0.376 13.820 1.00 0.00 6 PRO A N 23
ATOM 30205 C CA . PRO A 1 10 ? 62.003 -1.007 12.727 1.00 0.00 6 PRO A CA 23
ATOM 30206 C C . PRO A 1 10 ? 63.325 -1.558 13.272 1.00 0.00 6 PRO A C 23
ATOM 30207 O O . PRO A 1 10 ? 64.010 -0.902 14.037 1.00 0.00 6 PRO A O 23
ATOM 30218 N N . GLU A 1 11 ? 63.686 -2.759 12.883 1.00 0.00 7 GLU A N 23
ATOM 30219 C CA . GLU A 1 11 ? 64.976 -3.357 13.363 1.00 0.00 7 GLU A CA 23
ATOM 30220 C C . GLU A 1 11 ? 66.168 -2.551 12.838 1.00 0.00 7 GLU A C 23
ATOM 30221 O O . GLU A 1 11 ? 66.423 -2.510 11.648 1.00 0.00 7 GLU A O 23
ATOM 30233 N N . LEU A 1 12 ? 66.898 -1.911 13.721 1.00 0.00 8 LEU A N 23
ATOM 30234 C CA . LEU A 1 12 ? 68.082 -1.097 13.284 1.00 0.00 8 LEU A CA 23
ATOM 30235 C C . LEU A 1 12 ? 69.160 -1.996 12.671 1.00 0.00 8 LEU A C 23
ATOM 30236 O O . LEU A 1 12 ? 69.363 -3.117 13.102 1.00 0.00 8 LEU A O 23
ATOM 30252 N N . GLY A 1 13 ? 69.850 -1.509 11.667 1.00 0.00 9 GLY A N 23
ATOM 30253 C CA . GLY A 1 13 ? 70.955 -2.304 11.046 1.00 0.00 9 GLY A CA 23
ATOM 30254 C C . GLY A 1 13 ? 70.421 -3.330 10.033 1.00 0.00 9 GLY A C 23
ATOM 30255 O O . GLY A 1 13 ? 71.190 -4.038 9.409 1.00 0.00 9 GLY A O 23
ATOM 30259 N N . SER A 1 14 ? 69.117 -3.423 9.860 1.00 0.00 10 SER A N 23
ATOM 30260 C CA . SER A 1 14 ? 68.552 -4.407 8.875 1.00 0.00 10 SER A CA 23
ATOM 30261 C C . SER A 1 14 ? 69.025 -4.076 7.455 1.00 0.00 10 SER A C 23
ATOM 30262 O O . SER A 1 14 ? 69.145 -2.921 7.091 1.00 0.00 10 SER A O 23
ATOM 30270 N N . LYS A 1 15 ? 69.296 -5.081 6.658 1.00 0.00 11 LYS A N 23
ATOM 30271 C CA . LYS A 1 15 ? 69.726 -4.830 5.246 1.00 0.00 11 LYS A CA 23
ATOM 30272 C C . LYS A 1 15 ? 68.503 -4.577 4.351 1.00 0.00 11 LYS A C 23
ATOM 30273 O O . LYS A 1 15 ? 67.572 -5.364 4.319 1.00 0.00 11 LYS A O 23
ATOM 30292 N N . ILE A 1 16 ? 68.502 -3.482 3.629 1.00 0.00 12 ILE A N 23
ATOM 30293 C CA . ILE A 1 16 ? 67.342 -3.164 2.737 1.00 0.00 12 ILE A CA 23
ATOM 30294 C C . ILE A 1 16 ? 67.824 -2.963 1.295 1.00 0.00 12 ILE A C 23
ATOM 30295 O O . ILE A 1 16 ? 68.904 -2.449 1.056 1.00 0.00 12 ILE A O 23
ATOM 30311 N N . SER A 1 17 ? 67.019 -3.370 0.342 1.00 0.00 13 SER A N 23
ATOM 30312 C CA . SER A 1 17 ? 67.351 -3.145 -1.096 1.00 0.00 13 SER A CA 23
ATOM 30313 C C . SER A 1 17 ? 66.513 -1.985 -1.640 1.00 0.00 13 SER A C 23
ATOM 30314 O O . SER A 1 17 ? 65.333 -1.882 -1.363 1.00 0.00 13 SER A O 23
ATOM 30322 N N . LEU A 1 18 ? 67.119 -1.116 -2.409 1.00 0.00 14 LEU A N 23
ATOM 30323 C CA . LEU A 1 18 ? 66.446 0.161 -2.794 1.00 0.00 14 LEU A CA 23
ATOM 30324 C C . LEU A 1 18 ? 66.597 0.408 -4.301 1.00 0.00 14 LEU A C 23
ATOM 30325 O O . LEU A 1 18 ? 67.694 0.457 -4.818 1.00 0.00 14 LEU A O 23
ATOM 30341 N N . ILE A 1 19 ? 65.499 0.563 -5.007 1.00 0.00 15 ILE A N 23
ATOM 30342 C CA . ILE A 1 19 ? 65.572 0.781 -6.489 1.00 0.00 15 ILE A CA 23
ATOM 30343 C C . ILE A 1 19 ? 65.254 2.248 -6.813 1.00 0.00 15 ILE A C 23
ATOM 30344 O O . ILE A 1 19 ? 64.155 2.722 -6.559 1.00 0.00 15 ILE A O 23
ATOM 30360 N N . SER A 1 20 ? 66.211 2.958 -7.370 1.00 0.00 16 SER A N 23
ATOM 30361 C CA . SER A 1 20 ? 66.018 4.414 -7.664 1.00 0.00 16 SER A CA 23
ATOM 30362 C C . SER A 1 20 ? 65.502 4.629 -9.095 1.00 0.00 16 SER A C 23
ATOM 30363 O O . SER A 1 20 ? 65.690 3.791 -9.963 1.00 0.00 16 SER A O 23
ATOM 30371 N N . LYS A 1 21 ? 64.873 5.763 -9.337 1.00 0.00 17 LYS A N 23
ATOM 30372 C CA . LYS A 1 21 ? 64.160 6.013 -10.643 1.00 0.00 17 LYS A CA 23
ATOM 30373 C C . LYS A 1 21 ? 65.066 5.810 -11.873 1.00 0.00 17 LYS A C 23
ATOM 30374 O O . LYS A 1 21 ? 64.584 5.766 -12.990 1.00 0.00 17 LYS A O 23
ATOM 30393 N N . ALA A 1 22 ? 66.359 5.688 -11.688 1.00 0.00 18 ALA A N 23
ATOM 30394 C CA . ALA A 1 22 ? 67.272 5.476 -12.852 1.00 0.00 18 ALA A CA 23
ATOM 30395 C C . ALA A 1 22 ? 67.450 3.976 -13.128 1.00 0.00 18 ALA A C 23
ATOM 30396 O O . ALA A 1 22 ? 68.402 3.571 -13.768 1.00 0.00 18 ALA A O 23
ATOM 30403 N N . ASP A 1 23 ? 66.539 3.149 -12.647 1.00 0.00 19 ASP A N 23
ATOM 30404 C CA . ASP A 1 23 ? 66.697 1.659 -12.758 1.00 0.00 19 ASP A CA 23
ATOM 30405 C C . ASP A 1 23 ? 68.040 1.232 -12.157 1.00 0.00 19 ASP A C 23
ATOM 30406 O O . ASP A 1 23 ? 68.667 0.294 -12.612 1.00 0.00 19 ASP A O 23
ATOM 30415 N N . ILE A 1 24 ? 68.474 1.927 -11.133 1.00 0.00 20 ILE A N 23
ATOM 30416 C CA . ILE A 1 24 ? 69.758 1.561 -10.460 1.00 0.00 20 ILE A CA 23
ATOM 30417 C C . ILE A 1 24 ? 69.448 0.824 -9.159 1.00 0.00 20 ILE A C 23
ATOM 30418 O O . ILE A 1 24 ? 68.523 1.175 -8.451 1.00 0.00 20 ILE A O 23
ATOM 30434 N N . ARG A 1 25 ? 70.213 -0.188 -8.838 1.00 0.00 21 ARG A N 23
ATOM 30435 C CA . ARG A 1 25 ? 69.958 -0.945 -7.580 1.00 0.00 21 ARG A CA 23
ATOM 30436 C C . ARG A 1 25 ? 71.002 -0.571 -6.525 1.00 0.00 21 ARG A C 23
ATOM 30437 O O . ARG A 1 25 ? 72.189 -0.757 -6.718 1.00 0.00 21 ARG A O 23
ATOM 30458 N N . TYR A 1 26 ? 70.555 -0.043 -5.413 1.00 0.00 22 TYR A N 23
ATOM 30459 C CA . TYR A 1 26 ? 71.475 0.242 -4.274 1.00 0.00 22 TYR A CA 23
ATOM 30460 C C . TYR A 1 26 ? 71.104 -0.656 -3.095 1.00 0.00 22 TYR A C 23
ATOM 30461 O O . TYR A 1 26 ? 69.956 -1.014 -2.926 1.00 0.00 22 TYR A O 23
ATOM 30479 N N . GLU A 1 27 ? 72.061 -1.021 -2.284 1.00 0.00 23 GLU A N 23
ATOM 30480 C CA . GLU A 1 27 ? 71.739 -1.809 -1.054 1.00 0.00 23 GLU A CA 23
ATOM 30481 C C . GLU A 1 27 ? 72.599 -1.319 0.105 1.00 0.00 23 GLU A C 23
ATOM 30482 O O . GLU A 1 27 ? 73.765 -1.027 -0.071 1.00 0.00 23 GLU A O 23
ATOM 30494 N N . GLY A 1 28 ? 72.039 -1.233 1.287 1.00 0.00 24 GLY A N 23
ATOM 30495 C CA . GLY A 1 28 ? 72.818 -0.670 2.433 1.00 0.00 24 GLY A CA 23
ATOM 30496 C C . GLY A 1 28 ? 72.104 -0.946 3.757 1.00 0.00 24 GLY A C 23
ATOM 30497 O O . GLY A 1 28 ? 70.988 -1.432 3.783 1.00 0.00 24 GLY A O 23
ATOM 30501 N N . ARG A 1 29 ? 72.753 -0.636 4.856 1.00 0.00 25 ARG A N 23
ATOM 30502 C CA . ARG A 1 29 ? 72.125 -0.852 6.199 1.00 0.00 25 ARG A CA 23
ATOM 30503 C C . ARG A 1 29 ? 71.253 0.348 6.583 1.00 0.00 25 ARG A C 23
ATOM 30504 O O . ARG A 1 29 ? 71.647 1.488 6.414 1.00 0.00 25 ARG A O 23
ATOM 30525 N N . LEU A 1 30 ? 70.072 0.098 7.096 1.00 0.00 26 LEU A N 23
ATOM 30526 C CA . LEU A 1 30 ? 69.200 1.221 7.575 1.00 0.00 26 LEU A CA 23
ATOM 30527 C C . LEU A 1 30 ? 69.831 1.917 8.786 1.00 0.00 26 LEU A C 23
ATOM 30528 O O . LEU A 1 30 ? 70.075 1.300 9.807 1.00 0.00 26 LEU A O 23
ATOM 30544 N N . TYR A 1 31 ? 70.093 3.198 8.676 1.00 0.00 27 TYR A N 23
ATOM 30545 C CA . TYR A 1 31 ? 70.671 3.951 9.830 1.00 0.00 27 TYR A CA 23
ATOM 30546 C C . TYR A 1 31 ? 69.569 4.717 10.569 1.00 0.00 27 TYR A C 23
ATOM 30547 O O . TYR A 1 31 ? 69.451 4.632 11.777 1.00 0.00 27 TYR A O 23
ATOM 30565 N N . THR A 1 32 ? 68.763 5.460 9.847 1.00 0.00 28 THR A N 23
ATOM 30566 C CA . THR A 1 32 ? 67.672 6.254 10.500 1.00 0.00 28 THR A CA 23
ATOM 30567 C C . THR A 1 32 ? 66.521 6.477 9.513 1.00 0.00 28 THR A C 23
ATOM 30568 O O . THR A 1 32 ? 66.708 6.431 8.312 1.00 0.00 28 THR A O 23
ATOM 30579 N N . VAL A 1 33 ? 65.335 6.722 10.016 1.00 0.00 29 VAL A N 23
ATOM 30580 C CA . VAL A 1 33 ? 64.151 6.902 9.119 1.00 0.00 29 VAL A CA 23
ATOM 30581 C C . VAL A 1 33 ? 63.227 8.000 9.672 1.00 0.00 29 VAL A C 23
ATOM 30582 O O . VAL A 1 33 ? 63.093 8.161 10.871 1.00 0.00 29 VAL A O 23
ATOM 30595 N N . ASP A 1 34 ? 62.592 8.750 8.802 1.00 0.00 30 ASP A N 23
ATOM 30596 C CA . ASP A 1 34 ? 61.626 9.794 9.256 1.00 0.00 30 ASP A CA 23
ATOM 30597 C C . ASP A 1 34 ? 60.290 9.614 8.516 1.00 0.00 30 ASP A C 23
ATOM 30598 O O . ASP A 1 34 ? 60.177 10.010 7.371 1.00 0.00 30 ASP A O 23
ATOM 30607 N N . PRO A 1 35 ? 59.313 9.021 9.186 1.00 0.00 31 PRO A N 23
ATOM 30608 C CA . PRO A 1 35 ? 58.024 8.692 8.514 1.00 0.00 31 PRO A CA 23
ATOM 30609 C C . PRO A 1 35 ? 57.320 9.965 8.032 1.00 0.00 31 PRO A C 23
ATOM 30610 O O . PRO A 1 35 ? 56.783 10.011 6.941 1.00 0.00 31 PRO A O 23
ATOM 30621 N N . GLN A 1 36 ? 57.333 11.005 8.828 1.00 0.00 32 GLN A N 23
ATOM 30622 C CA . GLN A 1 36 ? 56.510 12.212 8.499 1.00 0.00 32 GLN A CA 23
ATOM 30623 C C . GLN A 1 36 ? 57.232 13.078 7.461 1.00 0.00 32 GLN A C 23
ATOM 30624 O O . GLN A 1 36 ? 56.606 13.829 6.734 1.00 0.00 32 GLN A O 23
ATOM 30638 N N . GLU A 1 37 ? 58.537 12.982 7.385 1.00 0.00 33 GLU A N 23
ATOM 30639 C CA . GLU A 1 37 ? 59.284 13.689 6.298 1.00 0.00 33 GLU A CA 23
ATOM 30640 C C . GLU A 1 37 ? 59.371 12.824 5.026 1.00 0.00 33 GLU A C 23
ATOM 30641 O O . GLU A 1 37 ? 59.966 13.230 4.045 1.00 0.00 33 GLU A O 23
ATOM 30653 N N . CYS A 1 38 ? 58.786 11.634 5.027 1.00 0.00 34 CYS A N 23
ATOM 30654 C CA . CYS A 1 38 ? 58.897 10.710 3.842 1.00 0.00 34 CYS A CA 23
ATOM 30655 C C . CYS A 1 38 ? 60.360 10.550 3.394 1.00 0.00 34 CYS A C 23
ATOM 30656 O O . CYS A 1 38 ? 60.651 10.479 2.213 1.00 0.00 34 CYS A O 23
ATOM 30664 N N . THR A 1 39 ? 61.278 10.492 4.331 1.00 0.00 35 THR A N 23
ATOM 30665 C CA . THR A 1 39 ? 62.727 10.466 3.961 1.00 0.00 35 THR A CA 23
ATOM 30666 C C . THR A 1 39 ? 63.472 9.428 4.800 1.00 0.00 35 THR A C 23
ATOM 30667 O O . THR A 1 39 ? 63.072 9.108 5.901 1.00 0.00 35 THR A O 23
ATOM 30678 N N . ILE A 1 40 ? 64.553 8.904 4.282 1.00 0.00 36 ILE A N 23
ATOM 30679 C CA . ILE A 1 40 ? 65.366 7.919 5.062 1.00 0.00 36 ILE A CA 23
ATOM 30680 C C . ILE A 1 40 ? 66.859 8.140 4.799 1.00 0.00 36 ILE A C 23
ATOM 30681 O O . ILE A 1 40 ? 67.237 8.772 3.831 1.00 0.00 36 ILE A O 23
ATOM 30697 N N . ALA A 1 41 ? 67.704 7.622 5.654 1.00 0.00 37 ALA A N 23
ATOM 30698 C CA . ALA A 1 41 ? 69.175 7.718 5.419 1.00 0.00 37 ALA A CA 23
ATOM 30699 C C . ALA A 1 41 ? 69.824 6.355 5.663 1.00 0.00 37 ALA A C 23
ATOM 30700 O O . ALA A 1 41 ? 69.634 5.746 6.701 1.00 0.00 37 ALA A O 23
ATOM 30707 N N . LEU A 1 42 ? 70.587 5.881 4.711 1.00 0.00 38 LEU A N 23
ATOM 30708 C CA . LEU A 1 42 ? 71.199 4.524 4.828 1.00 0.00 38 LEU A CA 23
ATOM 30709 C C . LEU A 1 42 ? 72.706 4.656 5.030 1.00 0.00 38 LEU A C 23
ATOM 30710 O O . LEU A 1 42 ? 73.317 5.591 4.548 1.00 0.00 38 LEU A O 23
ATOM 30726 N N . SER A 1 43 ? 73.307 3.728 5.730 1.00 0.00 39 SER A N 23
ATOM 30727 C CA . SER A 1 43 ? 74.776 3.808 5.981 1.00 0.00 39 SER A CA 23
ATOM 30728 C C . SER A 1 43 ? 75.441 2.536 5.465 1.00 0.00 39 SER A C 23
ATOM 30729 O O . SER A 1 43 ? 74.810 1.501 5.381 1.00 0.00 39 SER A O 23
ATOM 30737 N N . SER A 1 44 ? 76.708 2.609 5.118 1.00 0.00 40 SER A N 23
ATOM 30738 C CA . SER A 1 44 ? 77.397 1.463 4.431 1.00 0.00 40 SER A CA 23
ATOM 30739 C C . SER A 1 44 ? 76.511 0.903 3.304 1.00 0.00 40 SER A C 23
ATOM 30740 O O . SER A 1 44 ? 75.781 -0.056 3.485 1.00 0.00 40 SER A O 23
ATOM 30748 N N . VAL A 1 45 ? 76.572 1.521 2.150 1.00 0.00 41 VAL A N 23
ATOM 30749 C CA . VAL A 1 45 ? 75.730 1.081 0.998 1.00 0.00 41 VAL A CA 23
ATOM 30750 C C . VAL A 1 45 ? 76.584 1.025 -0.279 1.00 0.00 41 VAL A C 23
ATOM 30751 O O . VAL A 1 45 ? 77.532 1.774 -0.433 1.00 0.00 41 VAL A O 23
ATOM 30764 N N . ARG A 1 46 ? 76.251 0.143 -1.188 1.00 0.00 42 ARG A N 23
ATOM 30765 C CA . ARG A 1 46 ? 77.013 0.042 -2.471 1.00 0.00 42 ARG A CA 23
ATOM 30766 C C . ARG A 1 46 ? 76.040 -0.069 -3.651 1.00 0.00 42 ARG A C 23
ATOM 30767 O O . ARG A 1 46 ? 74.927 -0.539 -3.498 1.00 0.00 42 ARG A O 23
ATOM 30788 N N . SER A 1 47 ? 76.451 0.362 -4.820 1.00 0.00 43 SER A N 23
ATOM 30789 C CA . SER A 1 47 ? 75.556 0.286 -6.015 1.00 0.00 43 SER A CA 23
ATOM 30790 C C . SER A 1 47 ? 76.043 -0.816 -6.962 1.00 0.00 43 SER A C 23
ATOM 30791 O O . SER A 1 47 ? 77.229 -0.967 -7.189 1.00 0.00 43 SER A O 23
ATOM 30799 N N . PHE A 1 48 ? 75.133 -1.582 -7.516 1.00 0.00 44 PHE A N 23
ATOM 30800 C CA . PHE A 1 48 ? 75.542 -2.758 -8.350 1.00 0.00 44 PHE A CA 23
ATOM 30801 C C . PHE A 1 48 ? 75.868 -2.325 -9.783 1.00 0.00 44 PHE A C 23
ATOM 30802 O O . PHE A 1 48 ? 76.792 -2.834 -10.390 1.00 0.00 44 PHE A O 23
ATOM 30819 N N . GLY A 1 49 ? 75.120 -1.393 -10.327 1.00 0.00 45 GLY A N 23
ATOM 30820 C CA . GLY A 1 49 ? 75.410 -0.915 -11.710 1.00 0.00 45 GLY A CA 23
ATOM 30821 C C . GLY A 1 49 ? 74.247 -0.069 -12.234 1.00 0.00 45 GLY A C 23
ATOM 30822 O O . GLY A 1 49 ? 73.192 -0.003 -11.631 1.00 0.00 45 GLY A O 23
ATOM 30826 N N . THR A 1 50 ? 74.445 0.578 -13.357 1.00 0.00 46 THR A N 23
ATOM 30827 C CA . THR A 1 50 ? 73.351 1.390 -13.986 1.00 0.00 46 THR A CA 23
ATOM 30828 C C . THR A 1 50 ? 72.981 0.842 -15.377 1.00 0.00 46 THR A C 23
ATOM 30829 O O . THR A 1 50 ? 72.204 1.445 -16.091 1.00 0.00 46 THR A O 23
ATOM 30840 N N . GLU A 1 51 ? 73.536 -0.293 -15.765 1.00 0.00 47 GLU A N 23
ATOM 30841 C CA . GLU A 1 51 ? 73.421 -0.787 -17.183 1.00 0.00 47 GLU A CA 23
ATOM 30842 C C . GLU A 1 51 ? 71.974 -0.754 -17.708 1.00 0.00 47 GLU A C 23
ATOM 30843 O O . GLU A 1 51 ? 71.751 -0.696 -18.904 1.00 0.00 47 GLU A O 23
ATOM 30855 N N . ASP A 1 52 ? 70.994 -0.791 -16.833 1.00 0.00 48 ASP A N 23
ATOM 30856 C CA . ASP A 1 52 ? 69.559 -0.775 -17.291 1.00 0.00 48 ASP A CA 23
ATOM 30857 C C . ASP A 1 52 ? 69.278 0.426 -18.210 1.00 0.00 48 ASP A C 23
ATOM 30858 O O . ASP A 1 52 ? 68.653 0.285 -19.246 1.00 0.00 48 ASP A O 23
ATOM 30867 N N . ARG A 1 53 ? 69.734 1.600 -17.840 1.00 0.00 49 ARG A N 23
ATOM 30868 C CA . ARG A 1 53 ? 69.489 2.810 -18.690 1.00 0.00 49 ARG A CA 23
ATOM 30869 C C . ARG A 1 53 ? 70.669 3.057 -19.637 1.00 0.00 49 ARG A C 23
ATOM 30870 O O . ARG A 1 53 ? 70.508 3.091 -20.843 1.00 0.00 49 ARG A O 23
ATOM 30891 N N . ASP A 1 54 ? 71.850 3.228 -19.094 1.00 0.00 50 ASP A N 23
ATOM 30892 C CA . ASP A 1 54 ? 73.050 3.504 -19.948 1.00 0.00 50 ASP A CA 23
ATOM 30893 C C . ASP A 1 54 ? 73.393 2.275 -20.801 1.00 0.00 50 ASP A C 23
ATOM 30894 O O . ASP A 1 54 ? 72.788 1.227 -20.665 1.00 0.00 50 ASP A O 23
ATOM 30903 N N . THR A 1 55 ? 74.359 2.403 -21.675 1.00 0.00 51 THR A N 23
ATOM 30904 C CA . THR A 1 55 ? 74.621 1.330 -22.687 1.00 0.00 51 THR A CA 23
ATOM 30905 C C . THR A 1 55 ? 75.378 0.166 -22.054 1.00 0.00 51 THR A C 23
ATOM 30906 O O . THR A 1 55 ? 75.934 0.282 -20.977 1.00 0.00 51 THR A O 23
ATOM 30917 N N . GLN A 1 56 ? 75.396 -0.959 -22.727 1.00 0.00 52 GLN A N 23
ATOM 30918 C CA . GLN A 1 56 ? 76.072 -2.175 -22.163 1.00 0.00 52 GLN A CA 23
ATOM 30919 C C . GLN A 1 56 ? 77.598 -2.086 -22.308 1.00 0.00 52 GLN A C 23
ATOM 30920 O O . GLN A 1 56 ? 78.306 -3.003 -21.930 1.00 0.00 52 GLN A O 23
ATOM 30934 N N . PHE A 1 57 ? 78.115 -1.005 -22.845 1.00 0.00 53 PHE A N 23
ATOM 30935 C CA . PHE A 1 57 ? 79.601 -0.856 -22.925 1.00 0.00 53 PHE A CA 23
ATOM 30936 C C . PHE A 1 57 ? 80.171 -0.580 -21.530 1.00 0.00 53 PHE A C 23
ATOM 30937 O O . PHE A 1 57 ? 79.457 -0.177 -20.630 1.00 0.00 53 PHE A O 23
ATOM 30954 N N . GLN A 1 58 ? 81.450 -0.795 -21.348 1.00 0.00 54 GLN A N 23
ATOM 30955 C CA . GLN A 1 58 ? 82.029 -0.805 -19.965 1.00 0.00 54 GLN A CA 23
ATOM 30956 C C . GLN A 1 58 ? 81.941 0.584 -19.322 1.00 0.00 54 GLN A C 23
ATOM 30957 O O . GLN A 1 58 ? 82.324 1.578 -19.910 1.00 0.00 54 GLN A O 23
ATOM 30971 N N . ILE A 1 59 ? 81.434 0.649 -18.113 1.00 0.00 55 ILE A N 23
ATOM 30972 C CA . ILE A 1 59 ? 81.439 1.935 -17.348 1.00 0.00 55 ILE A CA 23
ATOM 30973 C C . ILE A 1 59 ? 82.337 1.782 -16.115 1.00 0.00 55 ILE A C 23
ATOM 30974 O O . ILE A 1 59 ? 82.291 0.778 -15.429 1.00 0.00 55 ILE A O 23
ATOM 30990 N N . ALA A 1 60 ? 83.151 2.772 -15.831 1.00 0.00 56 ALA A N 23
ATOM 30991 C CA . ALA A 1 60 ? 84.144 2.645 -14.712 1.00 0.00 56 ALA A CA 23
ATOM 30992 C C . ALA A 1 60 ? 83.419 2.495 -13.360 1.00 0.00 56 ALA A C 23
ATOM 30993 O O . ALA A 1 60 ? 82.780 3.428 -12.910 1.00 0.00 56 ALA A O 23
ATOM 31000 N N . PRO A 1 61 ? 83.535 1.327 -12.746 1.00 0.00 57 PRO A N 23
ATOM 31001 C CA . PRO A 1 61 ? 82.884 1.102 -11.430 1.00 0.00 57 PRO A CA 23
ATOM 31002 C C . PRO A 1 61 ? 83.724 1.722 -10.310 1.00 0.00 57 PRO A C 23
ATOM 31003 O O . PRO A 1 61 ? 84.932 1.829 -10.418 1.00 0.00 57 PRO A O 23
ATOM 31014 N N . GLN A 1 62 ? 83.090 2.130 -9.237 1.00 0.00 58 GLN A N 23
ATOM 31015 C CA . GLN A 1 62 ? 83.849 2.693 -8.079 1.00 0.00 58 GLN A CA 23
ATOM 31016 C C . GLN A 1 62 ? 83.974 1.641 -6.971 1.00 0.00 58 GLN A C 23
ATOM 31017 O O . GLN A 1 62 ? 82.993 1.241 -6.372 1.00 0.00 58 GLN A O 23
ATOM 31031 N N . SER A 1 63 ? 85.177 1.196 -6.698 1.00 0.00 59 SER A N 23
ATOM 31032 C CA . SER A 1 63 ? 85.380 0.149 -5.642 1.00 0.00 59 SER A CA 23
ATOM 31033 C C . SER A 1 63 ? 85.029 0.707 -4.259 1.00 0.00 59 SER A C 23
ATOM 31034 O O . SER A 1 63 ? 84.554 -0.010 -3.397 1.00 0.00 59 SER A O 23
ATOM 31042 N N . GLN A 1 64 ? 85.259 1.981 -4.044 1.00 0.00 60 GLN A N 23
ATOM 31043 C CA . GLN A 1 64 ? 84.978 2.591 -2.702 1.00 0.00 60 GLN A CA 23
ATOM 31044 C C . GLN A 1 64 ? 83.485 2.493 -2.363 1.00 0.00 60 GLN A C 23
ATOM 31045 O O . GLN A 1 64 ? 82.636 2.621 -3.226 1.00 0.00 60 GLN A O 23
ATOM 31059 N N . ILE A 1 65 ? 83.169 2.266 -1.112 1.00 0.00 61 ILE A N 23
ATOM 31060 C CA . ILE A 1 65 ? 81.735 2.178 -0.692 1.00 0.00 61 ILE A CA 23
ATOM 31061 C C . ILE A 1 65 ? 81.276 3.530 -0.134 1.00 0.00 61 ILE A C 23
ATOM 31062 O O . ILE A 1 65 ? 82.086 4.342 0.277 1.00 0.00 61 ILE A O 23
ATOM 31078 N N . TYR A 1 66 ? 79.988 3.774 -0.114 1.00 0.00 62 TYR A N 23
ATOM 31079 C CA . TYR A 1 66 ? 79.476 5.085 0.393 1.00 0.00 62 TYR A CA 23
ATOM 31080 C C . TYR A 1 66 ? 79.133 4.977 1.881 1.00 0.00 62 TYR A C 23
ATOM 31081 O O . TYR A 1 66 ? 78.209 4.282 2.261 1.00 0.00 62 TYR A O 23
ATOM 31099 N N . ASP A 1 67 ? 79.878 5.658 2.722 1.00 0.00 63 ASP A N 23
ATOM 31100 C CA . ASP A 1 67 ? 79.578 5.663 4.196 1.00 0.00 63 ASP A CA 23
ATOM 31101 C C . ASP A 1 67 ? 78.110 6.022 4.474 1.00 0.00 63 ASP A C 23
ATOM 31102 O O . ASP A 1 67 ? 77.465 5.419 5.313 1.00 0.00 63 ASP A O 23
ATOM 31111 N N . TYR A 1 68 ? 77.584 6.999 3.774 1.00 0.00 64 TYR A N 23
ATOM 31112 C CA . TYR A 1 68 ? 76.206 7.496 4.077 1.00 0.00 64 TYR A CA 23
ATOM 31113 C C . TYR A 1 68 ? 75.568 8.097 2.821 1.00 0.00 64 TYR A C 23
ATOM 31114 O O . TYR A 1 68 ? 76.154 8.934 2.160 1.00 0.00 64 TYR A O 23
ATOM 31132 N N . ILE A 1 69 ? 74.372 7.672 2.491 1.00 0.00 65 ILE A N 23
ATOM 31133 C CA . ILE A 1 69 ? 73.618 8.324 1.369 1.00 0.00 65 ILE A CA 23
ATOM 31134 C C . ILE A 1 69 ? 72.211 8.716 1.842 1.00 0.00 65 ILE A C 23
ATOM 31135 O O . ILE A 1 69 ? 71.521 7.933 2.471 1.00 0.00 65 ILE A O 23
ATOM 31151 N N . LEU A 1 70 ? 71.792 9.921 1.542 1.00 0.00 66 LEU A N 23
ATOM 31152 C CA . LEU A 1 70 ? 70.402 10.353 1.889 1.00 0.00 66 LEU A CA 23
ATOM 31153 C C . LEU A 1 70 ? 69.450 10.032 0.732 1.00 0.00 66 LEU A C 23
ATOM 31154 O O . LEU A 1 70 ? 69.772 10.247 -0.422 1.00 0.00 66 LEU A O 23
ATOM 31170 N N . PHE A 1 71 ? 68.283 9.519 1.037 1.00 0.00 67 PHE A N 23
ATOM 31171 C CA . PHE A 1 71 ? 67.329 9.109 -0.039 1.00 0.00 67 PHE A CA 23
ATOM 31172 C C . PHE A 1 71 ? 65.918 9.622 0.265 1.00 0.00 67 PHE A C 23
ATOM 31173 O O . PHE A 1 71 ? 65.367 9.354 1.317 1.00 0.00 67 PHE A O 23
ATOM 31190 N N . ARG A 1 72 ? 65.335 10.358 -0.650 1.00 0.00 68 ARG A N 23
ATOM 31191 C CA . ARG A 1 72 ? 63.900 10.753 -0.503 1.00 0.00 68 ARG A CA 23
ATOM 31192 C C . ARG A 1 72 ? 62.992 9.742 -1.217 1.00 0.00 68 ARG A C 23
ATOM 31193 O O . ARG A 1 72 ? 63.347 9.186 -2.244 1.00 0.00 68 ARG A O 23
ATOM 31214 N N . GLY A 1 73 ? 61.819 9.502 -0.682 1.00 0.00 69 GLY A N 23
ATOM 31215 C CA . GLY A 1 73 ? 60.873 8.536 -1.326 1.00 0.00 69 GLY A CA 23
ATOM 31216 C C . GLY A 1 73 ? 60.502 9.006 -2.743 1.00 0.00 69 GLY A C 23
ATOM 31217 O O . GLY A 1 73 ? 60.135 8.207 -3.587 1.00 0.00 69 GLY A O 23
ATOM 31221 N N . SER A 1 74 ? 60.594 10.289 -3.009 1.00 0.00 70 SER A N 23
ATOM 31222 C CA . SER A 1 74 ? 60.115 10.825 -4.326 1.00 0.00 70 SER A CA 23
ATOM 31223 C C . SER A 1 74 ? 60.999 10.333 -5.480 1.00 0.00 70 SER A C 23
ATOM 31224 O O . SER A 1 74 ? 60.500 9.966 -6.529 1.00 0.00 70 SER A O 23
ATOM 31232 N N . ASP A 1 75 ? 62.301 10.322 -5.302 1.00 0.00 71 ASP A N 23
ATOM 31233 C CA . ASP A 1 75 ? 63.207 9.936 -6.434 1.00 0.00 71 ASP A CA 23
ATOM 31234 C C . ASP A 1 75 ? 63.383 8.414 -6.507 1.00 0.00 71 ASP A C 23
ATOM 31235 O O . ASP A 1 75 ? 63.692 7.877 -7.554 1.00 0.00 71 ASP A O 23
ATOM 31244 N N . ILE A 1 76 ? 63.192 7.713 -5.412 1.00 0.00 72 ILE A N 23
ATOM 31245 C CA . ILE A 1 76 ? 63.212 6.216 -5.475 1.00 0.00 72 ILE A CA 23
ATOM 31246 C C . ILE A 1 76 ? 61.784 5.673 -5.584 1.00 0.00 72 ILE A C 23
ATOM 31247 O O . ILE A 1 76 ? 60.860 6.198 -4.990 1.00 0.00 72 ILE A O 23
ATOM 31263 N N . LYS A 1 77 ? 61.611 4.620 -6.346 1.00 0.00 73 LYS A N 23
ATOM 31264 C CA . LYS A 1 77 ? 60.240 4.144 -6.688 1.00 0.00 73 LYS A CA 23
ATOM 31265 C C . LYS A 1 77 ? 59.866 2.896 -5.880 1.00 0.00 73 LYS A C 23
ATOM 31266 O O . LYS A 1 77 ? 58.696 2.590 -5.732 1.00 0.00 73 LYS A O 23
ATOM 31285 N N . ASP A 1 78 ? 60.832 2.170 -5.355 1.00 0.00 74 ASP A N 23
ATOM 31286 C CA . ASP A 1 78 ? 60.479 0.940 -4.574 1.00 0.00 74 ASP A CA 23
ATOM 31287 C C . ASP A 1 78 ? 61.551 0.618 -3.529 1.00 0.00 74 ASP A C 23
ATOM 31288 O O . ASP A 1 78 ? 62.730 0.603 -3.817 1.00 0.00 74 ASP A O 23
ATOM 31297 N N . ILE A 1 79 ? 61.130 0.361 -2.312 1.00 0.00 75 ILE A N 23
ATOM 31298 C CA . ILE A 1 79 ? 62.084 -0.067 -1.242 1.00 0.00 75 ILE A CA 23
ATOM 31299 C C . ILE A 1 79 ? 61.530 -1.307 -0.519 1.00 0.00 75 ILE A C 23
ATOM 31300 O O . ILE A 1 79 ? 60.348 -1.387 -0.236 1.00 0.00 75 ILE A O 23
ATOM 31316 N N . ARG A 1 80 ? 62.375 -2.265 -0.223 1.00 0.00 76 ARG A N 23
ATOM 31317 C CA . ARG A 1 80 ? 61.902 -3.500 0.479 1.00 0.00 76 ARG A CA 23
ATOM 31318 C C . ARG A 1 80 ? 62.994 -4.038 1.408 1.00 0.00 76 ARG A C 23
ATOM 31319 O O . ARG A 1 80 ? 64.137 -4.183 1.017 1.00 0.00 76 ARG A O 23
ATOM 31340 N N . VAL A 1 81 ? 62.645 -4.334 2.638 1.00 0.00 77 VAL A N 23
ATOM 31341 C CA . VAL A 1 81 ? 63.643 -4.914 3.593 1.00 0.00 77 VAL A CA 23
ATOM 31342 C C . VAL A 1 81 ? 63.665 -6.446 3.471 1.00 0.00 77 VAL A C 23
ATOM 31343 O O . VAL A 1 81 ? 62.653 -7.067 3.198 1.00 0.00 77 VAL A O 23
ATOM 31356 N N . VAL A 1 82 ? 64.810 -7.053 3.671 1.00 0.00 78 VAL A N 23
ATOM 31357 C CA . VAL A 1 82 ? 64.907 -8.543 3.562 1.00 0.00 78 VAL A CA 23
ATOM 31358 C C . VAL A 1 82 ? 64.750 -9.175 4.950 1.00 0.00 78 VAL A C 23
ATOM 31359 O O . VAL A 1 82 ? 65.355 -8.734 5.910 1.00 0.00 78 VAL A O 23
ATOM 31372 N N . ASN A 1 83 ? 63.943 -10.203 5.058 1.00 0.00 79 ASN A N 23
ATOM 31373 C CA . ASN A 1 83 ? 63.731 -10.864 6.386 1.00 0.00 79 ASN A CA 23
ATOM 31374 C C . ASN A 1 83 ? 63.677 -12.392 6.238 1.00 0.00 79 ASN A C 23
ATOM 31375 O O . ASN A 1 83 ? 64.237 -13.114 7.042 1.00 0.00 79 ASN A O 23
ATOM 31386 N N . ASN A 1 84 ? 63.010 -12.888 5.221 1.00 0.00 80 ASN A N 23
ATOM 31387 C CA . ASN A 1 84 ? 62.889 -14.370 5.046 1.00 0.00 80 ASN A CA 23
ATOM 31388 C C . ASN A 1 84 ? 63.153 -14.765 3.588 1.00 0.00 80 ASN A C 23
ATOM 31389 O O . ASN A 1 84 ? 62.611 -15.739 3.098 1.00 0.00 80 ASN A O 23
ATOM 31400 N N . HIS A 1 85 ? 63.980 -14.018 2.896 1.00 0.00 81 HIS A N 23
ATOM 31401 C CA . HIS A 1 85 ? 64.298 -14.358 1.474 1.00 0.00 81 HIS A CA 23
ATOM 31402 C C . HIS A 1 85 ? 65.685 -13.828 1.098 1.00 0.00 81 HIS A C 23
ATOM 31403 O O . HIS A 1 85 ? 66.192 -12.905 1.709 1.00 0.00 81 HIS A O 23
ATOM 31417 N N . THR A 1 86 ? 66.300 -14.409 0.095 1.00 0.00 82 THR A N 23
ATOM 31418 C CA . THR A 1 86 ? 67.657 -13.951 -0.334 1.00 0.00 82 THR A CA 23
ATOM 31419 C C . THR A 1 86 ? 67.650 -13.598 -1.824 1.00 0.00 82 THR A C 23
ATOM 31420 O O . THR A 1 86 ? 66.752 -13.978 -2.553 1.00 0.00 82 THR A O 23
ATOM 31431 N N . LEU A 1 87 ? 68.644 -12.872 -2.276 1.00 0.00 83 LEU A N 23
ATOM 31432 C CA . LEU A 1 87 ? 68.710 -12.489 -3.719 1.00 0.00 83 LEU A CA 23
ATOM 31433 C C . LEU A 1 87 ? 69.820 -13.286 -4.429 1.00 0.00 83 LEU A C 23
ATOM 31434 O O . LEU A 1 87 ? 70.987 -13.050 -4.178 1.00 0.00 83 LEU A O 23
ATOM 31450 N N . PRO A 1 88 ? 69.433 -14.209 -5.296 1.00 0.00 84 PRO A N 23
ATOM 31451 C CA . PRO A 1 88 ? 70.442 -15.012 -6.040 1.00 0.00 84 PRO A CA 23
ATOM 31452 C C . PRO A 1 88 ? 71.201 -14.126 -7.034 1.00 0.00 84 PRO A C 23
ATOM 31453 O O . PRO A 1 88 ? 72.394 -13.952 -6.851 1.00 0.00 84 PRO A O 23
ATOM 31465 N N . GLY A 1 1 ? 56.548 14.873 18.706 1.00 0.00 -3 GLY A N 24
ATOM 31466 C CA . GLY A 1 1 ? 57.418 13.906 19.434 1.00 0.00 -3 GLY A CA 24
ATOM 31467 C C . GLY A 1 1 ? 57.334 12.535 18.760 1.00 0.00 -3 GLY A C 24
ATOM 31468 O O . GLY A 1 1 ? 57.214 12.437 17.553 1.00 0.00 -3 GLY A O 24
ATOM 31474 N N . ALA A 1 2 ? 57.397 11.479 19.534 1.00 0.00 -2 ALA A N 24
ATOM 31475 C CA . ALA A 1 2 ? 57.321 10.104 18.950 1.00 0.00 -2 ALA A CA 24
ATOM 31476 C C . ALA A 1 2 ? 55.873 9.608 18.952 1.00 0.00 -2 ALA A C 24
ATOM 31477 O O . ALA A 1 2 ? 55.256 9.475 19.992 1.00 0.00 -2 ALA A O 24
ATOM 31484 N N . MET A 1 3 ? 55.328 9.334 17.789 1.00 0.00 -1 MET A N 24
ATOM 31485 C CA . MET A 1 3 ? 53.914 8.842 17.709 1.00 0.00 -1 MET A CA 24
ATOM 31486 C C . MET A 1 3 ? 53.800 7.449 18.339 1.00 0.00 -1 MET A C 24
ATOM 31487 O O . MET A 1 3 ? 52.821 7.134 18.990 1.00 0.00 -1 MET A O 24
ATOM 31501 N N . ALA A 1 4 ? 54.795 6.618 18.145 1.00 0.00 0 ALA A N 24
ATOM 31502 C CA . ALA A 1 4 ? 54.760 5.243 18.728 1.00 0.00 0 ALA A CA 24
ATOM 31503 C C . ALA A 1 4 ? 56.184 4.715 18.926 1.00 0.00 0 ALA A C 24
ATOM 31504 O O . ALA A 1 4 ? 57.109 5.144 18.262 1.00 0.00 0 ALA A O 24
ATOM 31511 N N . MET A 1 5 ? 56.360 3.788 19.836 1.00 0.00 1 MET A N 24
ATOM 31512 C CA . MET A 1 5 ? 57.719 3.213 20.080 1.00 0.00 1 MET A CA 24
ATOM 31513 C C . MET A 1 5 ? 57.604 1.745 20.502 1.00 0.00 1 MET A C 24
ATOM 31514 O O . MET A 1 5 ? 58.161 0.866 19.870 1.00 0.00 1 MET A O 24
ATOM 31528 N N . SER A 1 6 ? 56.885 1.479 21.566 1.00 0.00 2 SER A N 24
ATOM 31529 C CA . SER A 1 6 ? 56.728 0.066 22.045 1.00 0.00 2 SER A CA 24
ATOM 31530 C C . SER A 1 6 ? 55.939 -0.759 21.022 1.00 0.00 2 SER A C 24
ATOM 31531 O O . SER A 1 6 ? 56.187 -1.937 20.842 1.00 0.00 2 SER A O 24
ATOM 31539 N N . GLY A 1 7 ? 54.992 -0.145 20.353 1.00 0.00 3 GLY A N 24
ATOM 31540 C CA . GLY A 1 7 ? 54.166 -0.885 19.350 1.00 0.00 3 GLY A CA 24
ATOM 31541 C C . GLY A 1 7 ? 55.040 -1.299 18.163 1.00 0.00 3 GLY A C 24
ATOM 31542 O O . GLY A 1 7 ? 54.918 -2.396 17.648 1.00 0.00 3 GLY A O 24
ATOM 31546 N N . GLY A 1 8 ? 55.918 -0.429 17.728 1.00 0.00 4 GLY A N 24
ATOM 31547 C CA . GLY A 1 8 ? 56.809 -0.760 16.577 1.00 0.00 4 GLY A CA 24
ATOM 31548 C C . GLY A 1 8 ? 58.128 -1.334 17.099 1.00 0.00 4 GLY A C 24
ATOM 31549 O O . GLY A 1 8 ? 58.554 -1.023 18.197 1.00 0.00 4 GLY A O 24
ATOM 31553 N N . LEU A 1 9 ? 58.774 -2.167 16.320 1.00 0.00 5 LEU A N 24
ATOM 31554 C CA . LEU A 1 9 ? 60.073 -2.763 16.759 1.00 0.00 5 LEU A CA 24
ATOM 31555 C C . LEU A 1 9 ? 60.908 -3.173 15.530 1.00 0.00 5 LEU A C 24
ATOM 31556 O O . LEU A 1 9 ? 61.267 -4.328 15.389 1.00 0.00 5 LEU A O 24
ATOM 31572 N N . PRO A 1 10 ? 61.194 -2.211 14.671 1.00 0.00 6 PRO A N 24
ATOM 31573 C CA . PRO A 1 10 ? 62.007 -2.499 13.458 1.00 0.00 6 PRO A CA 24
ATOM 31574 C C . PRO A 1 10 ? 63.452 -2.823 13.852 1.00 0.00 6 PRO A C 24
ATOM 31575 O O . PRO A 1 10 ? 64.087 -2.076 14.572 1.00 0.00 6 PRO A O 24
ATOM 31586 N N . GLU A 1 11 ? 63.970 -3.934 13.384 1.00 0.00 7 GLU A N 24
ATOM 31587 C CA . GLU A 1 11 ? 65.380 -4.318 13.727 1.00 0.00 7 GLU A CA 24
ATOM 31588 C C . GLU A 1 11 ? 66.370 -3.308 13.137 1.00 0.00 7 GLU A C 24
ATOM 31589 O O . GLU A 1 11 ? 66.520 -3.206 11.933 1.00 0.00 7 GLU A O 24
ATOM 31601 N N . LEU A 1 12 ? 67.046 -2.564 13.980 1.00 0.00 8 LEU A N 24
ATOM 31602 C CA . LEU A 1 12 ? 68.055 -1.571 13.481 1.00 0.00 8 LEU A CA 24
ATOM 31603 C C . LEU A 1 12 ? 69.219 -2.289 12.789 1.00 0.00 8 LEU A C 24
ATOM 31604 O O . LEU A 1 12 ? 69.589 -3.387 13.161 1.00 0.00 8 LEU A O 24
ATOM 31620 N N . GLY A 1 13 ? 69.796 -1.671 11.786 1.00 0.00 9 GLY A N 24
ATOM 31621 C CA . GLY A 1 13 ? 70.973 -2.284 11.093 1.00 0.00 9 GLY A CA 24
ATOM 31622 C C . GLY A 1 13 ? 70.542 -3.334 10.055 1.00 0.00 9 GLY A C 24
ATOM 31623 O O . GLY A 1 13 ? 71.375 -3.906 9.376 1.00 0.00 9 GLY A O 24
ATOM 31627 N N . SER A 1 14 ? 69.257 -3.596 9.922 1.00 0.00 10 SER A N 24
ATOM 31628 C CA . SER A 1 14 ? 68.792 -4.629 8.935 1.00 0.00 10 SER A CA 24
ATOM 31629 C C . SER A 1 14 ? 69.190 -4.226 7.511 1.00 0.00 10 SER A C 24
ATOM 31630 O O . SER A 1 14 ? 69.264 -3.054 7.191 1.00 0.00 10 SER A O 24
ATOM 31638 N N . LYS A 1 15 ? 69.448 -5.191 6.661 1.00 0.00 11 LYS A N 24
ATOM 31639 C CA . LYS A 1 15 ? 69.834 -4.869 5.250 1.00 0.00 11 LYS A CA 24
ATOM 31640 C C . LYS A 1 15 ? 68.584 -4.593 4.400 1.00 0.00 11 LYS A C 24
ATOM 31641 O O . LYS A 1 15 ? 67.658 -5.386 4.363 1.00 0.00 11 LYS A O 24
ATOM 31660 N N . ILE A 1 16 ? 68.556 -3.472 3.720 1.00 0.00 12 ILE A N 24
ATOM 31661 C CA . ILE A 1 16 ? 67.384 -3.140 2.851 1.00 0.00 12 ILE A CA 24
ATOM 31662 C C . ILE A 1 16 ? 67.848 -2.930 1.405 1.00 0.00 12 ILE A C 24
ATOM 31663 O O . ILE A 1 16 ? 68.925 -2.411 1.158 1.00 0.00 12 ILE A O 24
ATOM 31679 N N . SER A 1 17 ? 67.036 -3.332 0.458 1.00 0.00 13 SER A N 24
ATOM 31680 C CA . SER A 1 17 ? 67.354 -3.093 -0.980 1.00 0.00 13 SER A CA 24
ATOM 31681 C C . SER A 1 17 ? 66.511 -1.927 -1.503 1.00 0.00 13 SER A C 24
ATOM 31682 O O . SER A 1 17 ? 65.333 -1.829 -1.216 1.00 0.00 13 SER A O 24
ATOM 31690 N N . LEU A 1 18 ? 67.109 -1.051 -2.269 1.00 0.00 14 LEU A N 24
ATOM 31691 C CA . LEU A 1 18 ? 66.419 0.214 -2.662 1.00 0.00 14 LEU A CA 24
ATOM 31692 C C . LEU A 1 18 ? 66.583 0.455 -4.167 1.00 0.00 14 LEU A C 24
ATOM 31693 O O . LEU A 1 18 ? 67.685 0.515 -4.674 1.00 0.00 14 LEU A O 24
ATOM 31709 N N . ILE A 1 19 ? 65.490 0.591 -4.882 1.00 0.00 15 ILE A N 24
ATOM 31710 C CA . ILE A 1 19 ? 65.569 0.778 -6.367 1.00 0.00 15 ILE A CA 24
ATOM 31711 C C . ILE A 1 19 ? 65.304 2.250 -6.718 1.00 0.00 15 ILE A C 24
ATOM 31712 O O . ILE A 1 19 ? 64.239 2.780 -6.433 1.00 0.00 15 ILE A O 24
ATOM 31728 N N . SER A 1 20 ? 66.270 2.898 -7.330 1.00 0.00 16 SER A N 24
ATOM 31729 C CA . SER A 1 20 ? 66.149 4.362 -7.626 1.00 0.00 16 SER A CA 24
ATOM 31730 C C . SER A 1 20 ? 65.607 4.606 -9.042 1.00 0.00 16 SER A C 24
ATOM 31731 O O . SER A 1 20 ? 65.717 3.760 -9.914 1.00 0.00 16 SER A O 24
ATOM 31739 N N . LYS A 1 21 ? 65.041 5.777 -9.265 1.00 0.00 17 LYS A N 24
ATOM 31740 C CA . LYS A 1 21 ? 64.302 6.074 -10.544 1.00 0.00 17 LYS A CA 24
ATOM 31741 C C . LYS A 1 21 ? 65.147 5.796 -11.799 1.00 0.00 17 LYS A C 24
ATOM 31742 O O . LYS A 1 21 ? 64.620 5.730 -12.894 1.00 0.00 17 LYS A O 24
ATOM 31761 N N . ALA A 1 22 ? 66.442 5.633 -11.656 1.00 0.00 18 ALA A N 24
ATOM 31762 C CA . ALA A 1 22 ? 67.302 5.349 -12.847 1.00 0.00 18 ALA A CA 24
ATOM 31763 C C . ALA A 1 22 ? 67.405 3.836 -13.086 1.00 0.00 18 ALA A C 24
ATOM 31764 O O . ALA A 1 22 ? 68.316 3.371 -13.744 1.00 0.00 18 ALA A O 24
ATOM 31771 N N . ASP A 1 23 ? 66.473 3.064 -12.555 1.00 0.00 19 ASP A N 24
ATOM 31772 C CA . ASP A 1 23 ? 66.538 1.567 -12.663 1.00 0.00 19 ASP A CA 24
ATOM 31773 C C . ASP A 1 23 ? 67.872 1.061 -12.107 1.00 0.00 19 ASP A C 24
ATOM 31774 O O . ASP A 1 23 ? 68.442 0.105 -12.600 1.00 0.00 19 ASP A O 24
ATOM 31783 N N . ILE A 1 24 ? 68.363 1.708 -11.078 1.00 0.00 20 ILE A N 24
ATOM 31784 C CA . ILE A 1 24 ? 69.650 1.270 -10.452 1.00 0.00 20 ILE A CA 24
ATOM 31785 C C . ILE A 1 24 ? 69.352 0.570 -9.127 1.00 0.00 20 ILE A C 24
ATOM 31786 O O . ILE A 1 24 ? 68.429 0.937 -8.424 1.00 0.00 20 ILE A O 24
ATOM 31802 N N . ARG A 1 25 ? 70.123 -0.430 -8.781 1.00 0.00 21 ARG A N 24
ATOM 31803 C CA . ARG A 1 25 ? 69.881 -1.150 -7.498 1.00 0.00 21 ARG A CA 24
ATOM 31804 C C . ARG A 1 25 ? 70.944 -0.761 -6.466 1.00 0.00 21 ARG A C 24
ATOM 31805 O O . ARG A 1 25 ? 72.129 -0.965 -6.669 1.00 0.00 21 ARG A O 24
ATOM 31826 N N . TYR A 1 26 ? 70.515 -0.201 -5.363 1.00 0.00 22 TYR A N 24
ATOM 31827 C CA . TYR A 1 26 ? 71.449 0.111 -4.241 1.00 0.00 22 TYR A CA 24
ATOM 31828 C C . TYR A 1 26 ? 71.095 -0.764 -3.038 1.00 0.00 22 TYR A C 24
ATOM 31829 O O . TYR A 1 26 ? 69.953 -1.141 -2.861 1.00 0.00 22 TYR A O 24
ATOM 31847 N N . GLU A 1 27 ? 72.056 -1.091 -2.215 1.00 0.00 23 GLU A N 24
ATOM 31848 C CA . GLU A 1 27 ? 71.744 -1.848 -0.963 1.00 0.00 23 GLU A CA 24
ATOM 31849 C C . GLU A 1 27 ? 72.611 -1.332 0.182 1.00 0.00 23 GLU A C 24
ATOM 31850 O O . GLU A 1 27 ? 73.776 -1.042 -0.006 1.00 0.00 23 GLU A O 24
ATOM 31862 N N . GLY A 1 28 ? 72.056 -1.222 1.363 1.00 0.00 24 GLY A N 24
ATOM 31863 C CA . GLY A 1 28 ? 72.832 -0.636 2.499 1.00 0.00 24 GLY A CA 24
ATOM 31864 C C . GLY A 1 28 ? 72.136 -0.929 3.829 1.00 0.00 24 GLY A C 24
ATOM 31865 O O . GLY A 1 28 ? 71.032 -1.440 3.862 1.00 0.00 24 GLY A O 24
ATOM 31869 N N . ARG A 1 29 ? 72.784 -0.605 4.924 1.00 0.00 25 ARG A N 24
ATOM 31870 C CA . ARG A 1 29 ? 72.173 -0.853 6.269 1.00 0.00 25 ARG A CA 24
ATOM 31871 C C . ARG A 1 29 ? 71.242 0.301 6.658 1.00 0.00 25 ARG A C 24
ATOM 31872 O O . ARG A 1 29 ? 71.552 1.457 6.438 1.00 0.00 25 ARG A O 24
ATOM 31893 N N . LEU A 1 30 ? 70.103 -0.009 7.234 1.00 0.00 26 LEU A N 24
ATOM 31894 C CA . LEU A 1 30 ? 69.184 1.071 7.725 1.00 0.00 26 LEU A CA 24
ATOM 31895 C C . LEU A 1 30 ? 69.824 1.840 8.886 1.00 0.00 26 LEU A C 24
ATOM 31896 O O . LEU A 1 30 ? 70.105 1.279 9.929 1.00 0.00 26 LEU A O 24
ATOM 31912 N N . TYR A 1 31 ? 70.057 3.118 8.709 1.00 0.00 27 TYR A N 24
ATOM 31913 C CA . TYR A 1 31 ? 70.636 3.938 9.815 1.00 0.00 27 TYR A CA 24
ATOM 31914 C C . TYR A 1 31 ? 69.537 4.735 10.521 1.00 0.00 27 TYR A C 24
ATOM 31915 O O . TYR A 1 31 ? 69.430 4.713 11.734 1.00 0.00 27 TYR A O 24
ATOM 31933 N N . THR A 1 32 ? 68.719 5.435 9.770 1.00 0.00 28 THR A N 24
ATOM 31934 C CA . THR A 1 32 ? 67.643 6.273 10.393 1.00 0.00 28 THR A CA 24
ATOM 31935 C C . THR A 1 32 ? 66.480 6.459 9.414 1.00 0.00 28 THR A C 24
ATOM 31936 O O . THR A 1 32 ? 66.653 6.381 8.212 1.00 0.00 28 THR A O 24
ATOM 31947 N N . VAL A 1 33 ? 65.297 6.704 9.926 1.00 0.00 29 VAL A N 24
ATOM 31948 C CA . VAL A 1 33 ? 64.105 6.884 9.039 1.00 0.00 29 VAL A CA 24
ATOM 31949 C C . VAL A 1 33 ? 63.189 7.984 9.603 1.00 0.00 29 VAL A C 24
ATOM 31950 O O . VAL A 1 33 ? 63.065 8.140 10.803 1.00 0.00 29 VAL A O 24
ATOM 31963 N N . ASP A 1 34 ? 62.551 8.740 8.741 1.00 0.00 30 ASP A N 24
ATOM 31964 C CA . ASP A 1 34 ? 61.598 9.791 9.209 1.00 0.00 30 ASP A CA 24
ATOM 31965 C C . ASP A 1 34 ? 60.258 9.635 8.470 1.00 0.00 30 ASP A C 24
ATOM 31966 O O . ASP A 1 34 ? 60.127 10.098 7.351 1.00 0.00 30 ASP A O 24
ATOM 31975 N N . PRO A 1 35 ? 59.298 8.986 9.113 1.00 0.00 31 PRO A N 24
ATOM 31976 C CA . PRO A 1 35 ? 57.992 8.707 8.450 1.00 0.00 31 PRO A CA 24
ATOM 31977 C C . PRO A 1 35 ? 57.301 10.010 8.028 1.00 0.00 31 PRO A C 24
ATOM 31978 O O . PRO A 1 35 ? 56.732 10.100 6.956 1.00 0.00 31 PRO A O 24
ATOM 31989 N N . GLN A 1 36 ? 57.359 11.024 8.855 1.00 0.00 32 GLN A N 24
ATOM 31990 C CA . GLN A 1 36 ? 56.535 12.247 8.600 1.00 0.00 32 GLN A CA 24
ATOM 31991 C C . GLN A 1 36 ? 57.217 13.133 7.552 1.00 0.00 32 GLN A C 24
ATOM 31992 O O . GLN A 1 36 ? 56.562 13.874 6.841 1.00 0.00 32 GLN A O 24
ATOM 32006 N N . GLU A 1 37 ? 58.522 13.064 7.452 1.00 0.00 33 GLU A N 24
ATOM 32007 C CA . GLU A 1 37 ? 59.232 13.796 6.357 1.00 0.00 33 GLU A CA 24
ATOM 32008 C C . GLU A 1 37 ? 59.322 12.939 5.079 1.00 0.00 33 GLU A C 24
ATOM 32009 O O . GLU A 1 37 ? 59.911 13.356 4.100 1.00 0.00 33 GLU A O 24
ATOM 32021 N N . CYS A 1 38 ? 58.742 11.747 5.074 1.00 0.00 34 CYS A N 24
ATOM 32022 C CA . CYS A 1 38 ? 58.835 10.839 3.875 1.00 0.00 34 CYS A CA 24
ATOM 32023 C C . CYS A 1 38 ? 60.290 10.685 3.398 1.00 0.00 34 CYS A C 24
ATOM 32024 O O . CYS A 1 38 ? 60.562 10.669 2.209 1.00 0.00 34 CYS A O 24
ATOM 32032 N N . THR A 1 39 ? 61.223 10.570 4.314 1.00 0.00 35 THR A N 24
ATOM 32033 C CA . THR A 1 39 ? 62.663 10.489 3.916 1.00 0.00 35 THR A CA 24
ATOM 32034 C C . THR A 1 39 ? 63.377 9.398 4.712 1.00 0.00 35 THR A C 24
ATOM 32035 O O . THR A 1 39 ? 62.972 9.056 5.807 1.00 0.00 35 THR A O 24
ATOM 32046 N N . ILE A 1 40 ? 64.434 8.851 4.169 1.00 0.00 36 ILE A N 24
ATOM 32047 C CA . ILE A 1 40 ? 65.230 7.830 4.917 1.00 0.00 36 ILE A CA 24
ATOM 32048 C C . ILE A 1 40 ? 66.724 8.021 4.635 1.00 0.00 36 ILE A C 24
ATOM 32049 O O . ILE A 1 40 ? 67.101 8.656 3.669 1.00 0.00 36 ILE A O 24
ATOM 32065 N N . ALA A 1 41 ? 67.570 7.475 5.472 1.00 0.00 37 ALA A N 24
ATOM 32066 C CA . ALA A 1 41 ? 69.039 7.549 5.215 1.00 0.00 37 ALA A CA 24
ATOM 32067 C C . ALA A 1 41 ? 69.682 6.192 5.502 1.00 0.00 37 ALA A C 24
ATOM 32068 O O . ALA A 1 41 ? 69.486 5.616 6.559 1.00 0.00 37 ALA A O 24
ATOM 32075 N N . LEU A 1 42 ? 70.444 5.684 4.567 1.00 0.00 38 LEU A N 24
ATOM 32076 C CA . LEU A 1 42 ? 71.081 4.346 4.748 1.00 0.00 38 LEU A CA 24
ATOM 32077 C C . LEU A 1 42 ? 72.587 4.515 4.932 1.00 0.00 38 LEU A C 24
ATOM 32078 O O . LEU A 1 42 ? 73.194 5.384 4.332 1.00 0.00 38 LEU A O 24
ATOM 32094 N N . SER A 1 43 ? 73.193 3.694 5.751 1.00 0.00 39 SER A N 24
ATOM 32095 C CA . SER A 1 43 ? 74.656 3.832 6.010 1.00 0.00 39 SER A CA 24
ATOM 32096 C C . SER A 1 43 ? 75.376 2.593 5.488 1.00 0.00 39 SER A C 24
ATOM 32097 O O . SER A 1 43 ? 74.793 1.528 5.416 1.00 0.00 39 SER A O 24
ATOM 32105 N N . SER A 1 44 ? 76.633 2.725 5.125 1.00 0.00 40 SER A N 24
ATOM 32106 C CA . SER A 1 44 ? 77.366 1.612 4.429 1.00 0.00 40 SER A CA 24
ATOM 32107 C C . SER A 1 44 ? 76.490 1.011 3.316 1.00 0.00 40 SER A C 24
ATOM 32108 O O . SER A 1 44 ? 75.794 0.030 3.513 1.00 0.00 40 SER A O 24
ATOM 32116 N N . VAL A 1 45 ? 76.519 1.619 2.156 1.00 0.00 41 VAL A N 24
ATOM 32117 C CA . VAL A 1 45 ? 75.678 1.141 1.018 1.00 0.00 41 VAL A CA 24
ATOM 32118 C C . VAL A 1 45 ? 76.519 1.101 -0.268 1.00 0.00 41 VAL A C 24
ATOM 32119 O O . VAL A 1 45 ? 77.437 1.883 -0.442 1.00 0.00 41 VAL A O 24
ATOM 32132 N N . ARG A 1 46 ? 76.208 0.198 -1.163 1.00 0.00 42 ARG A N 24
ATOM 32133 C CA . ARG A 1 46 ? 76.963 0.106 -2.450 1.00 0.00 42 ARG A CA 24
ATOM 32134 C C . ARG A 1 46 ? 75.989 -0.053 -3.623 1.00 0.00 42 ARG A C 24
ATOM 32135 O O . ARG A 1 46 ? 74.894 -0.559 -3.460 1.00 0.00 42 ARG A O 24
ATOM 32156 N N . SER A 1 47 ? 76.381 0.379 -4.796 1.00 0.00 43 SER A N 24
ATOM 32157 C CA . SER A 1 47 ? 75.509 0.212 -5.999 1.00 0.00 43 SER A CA 24
ATOM 32158 C C . SER A 1 47 ? 76.098 -0.862 -6.916 1.00 0.00 43 SER A C 24
ATOM 32159 O O . SER A 1 47 ? 77.293 -0.900 -7.146 1.00 0.00 43 SER A O 24
ATOM 32167 N N . PHE A 1 48 ? 75.270 -1.735 -7.439 1.00 0.00 44 PHE A N 24
ATOM 32168 C CA . PHE A 1 48 ? 75.806 -2.907 -8.202 1.00 0.00 44 PHE A CA 24
ATOM 32169 C C . PHE A 1 48 ? 76.127 -2.523 -9.649 1.00 0.00 44 PHE A C 24
ATOM 32170 O O . PHE A 1 48 ? 77.111 -2.975 -10.207 1.00 0.00 44 PHE A O 24
ATOM 32187 N N . GLY A 1 49 ? 75.311 -1.698 -10.262 1.00 0.00 45 GLY A N 24
ATOM 32188 C CA . GLY A 1 49 ? 75.630 -1.220 -11.638 1.00 0.00 45 GLY A CA 24
ATOM 32189 C C . GLY A 1 49 ? 74.411 -0.537 -12.252 1.00 0.00 45 GLY A C 24
ATOM 32190 O O . GLY A 1 49 ? 73.306 -0.647 -11.753 1.00 0.00 45 GLY A O 24
ATOM 32194 N N . THR A 1 50 ? 74.612 0.168 -13.335 1.00 0.00 46 THR A N 24
ATOM 32195 C CA . THR A 1 50 ? 73.461 0.741 -14.099 1.00 0.00 46 THR A CA 24
ATOM 32196 C C . THR A 1 50 ? 73.409 0.167 -15.527 1.00 0.00 46 THR A C 24
ATOM 32197 O O . THR A 1 50 ? 72.381 0.212 -16.174 1.00 0.00 46 THR A O 24
ATOM 32208 N N . GLU A 1 51 ? 74.507 -0.375 -16.015 1.00 0.00 47 GLU A N 24
ATOM 32209 C CA . GLU A 1 51 ? 74.633 -0.706 -17.476 1.00 0.00 47 GLU A CA 24
ATOM 32210 C C . GLU A 1 51 ? 73.472 -1.578 -17.977 1.00 0.00 47 GLU A C 24
ATOM 32211 O O . GLU A 1 51 ? 73.139 -1.553 -19.149 1.00 0.00 47 GLU A O 24
ATOM 32223 N N . ASP A 1 52 ? 72.860 -2.346 -17.111 1.00 0.00 48 ASP A N 24
ATOM 32224 C CA . ASP A 1 52 ? 71.781 -3.280 -17.570 1.00 0.00 48 ASP A CA 24
ATOM 32225 C C . ASP A 1 52 ? 70.527 -2.500 -17.982 1.00 0.00 48 ASP A C 24
ATOM 32226 O O . ASP A 1 52 ? 70.081 -2.585 -19.112 1.00 0.00 48 ASP A O 24
ATOM 32235 N N . ARG A 1 53 ? 69.959 -1.743 -17.074 1.00 0.00 49 ARG A N 24
ATOM 32236 C CA . ARG A 1 53 ? 68.677 -1.026 -17.375 1.00 0.00 49 ARG A CA 24
ATOM 32237 C C . ARG A 1 53 ? 68.929 0.413 -17.862 1.00 0.00 49 ARG A C 24
ATOM 32238 O O . ARG A 1 53 ? 68.050 1.037 -18.427 1.00 0.00 49 ARG A O 24
ATOM 32259 N N . ASP A 1 54 ? 70.114 0.943 -17.651 1.00 0.00 50 ASP A N 24
ATOM 32260 C CA . ASP A 1 54 ? 70.363 2.393 -17.955 1.00 0.00 50 ASP A CA 24
ATOM 32261 C C . ASP A 1 54 ? 70.206 2.682 -19.455 1.00 0.00 50 ASP A C 24
ATOM 32262 O O . ASP A 1 54 ? 70.014 1.785 -20.256 1.00 0.00 50 ASP A O 24
ATOM 32271 N N . THR A 1 55 ? 70.292 3.936 -19.824 1.00 0.00 51 THR A N 24
ATOM 32272 C CA . THR A 1 55 ? 70.200 4.319 -21.267 1.00 0.00 51 THR A CA 24
ATOM 32273 C C . THR A 1 55 ? 71.533 4.048 -21.961 1.00 0.00 51 THR A C 24
ATOM 32274 O O . THR A 1 55 ? 72.548 3.855 -21.315 1.00 0.00 51 THR A O 24
ATOM 32285 N N . GLN A 1 56 ? 71.538 4.033 -23.271 1.00 0.00 52 GLN A N 24
ATOM 32286 C CA . GLN A 1 56 ? 72.784 3.659 -24.021 1.00 0.00 52 GLN A CA 24
ATOM 32287 C C . GLN A 1 56 ? 73.797 4.818 -24.049 1.00 0.00 52 GLN A C 24
ATOM 32288 O O . GLN A 1 56 ? 74.768 4.770 -24.782 1.00 0.00 52 GLN A O 24
ATOM 32302 N N . PHE A 1 57 ? 73.586 5.852 -23.265 1.00 0.00 53 PHE A N 24
ATOM 32303 C CA . PHE A 1 57 ? 74.650 6.885 -23.083 1.00 0.00 53 PHE A CA 24
ATOM 32304 C C . PHE A 1 57 ? 75.501 6.539 -21.856 1.00 0.00 53 PHE A C 24
ATOM 32305 O O . PHE A 1 57 ? 75.115 5.727 -21.035 1.00 0.00 53 PHE A O 24
ATOM 32322 N N . GLN A 1 58 ? 76.654 7.150 -21.728 1.00 0.00 54 GLN A N 24
ATOM 32323 C CA . GLN A 1 58 ? 77.612 6.744 -20.646 1.00 0.00 54 GLN A CA 24
ATOM 32324 C C . GLN A 1 58 ? 77.032 7.059 -19.261 1.00 0.00 54 GLN A C 24
ATOM 32325 O O . GLN A 1 58 ? 76.446 8.103 -19.047 1.00 0.00 54 GLN A O 24
ATOM 32339 N N . ILE A 1 59 ? 77.198 6.155 -18.324 1.00 0.00 55 ILE A N 24
ATOM 32340 C CA . ILE A 1 59 ? 76.716 6.403 -16.927 1.00 0.00 55 ILE A CA 24
ATOM 32341 C C . ILE A 1 59 ? 77.907 6.384 -15.961 1.00 0.00 55 ILE A C 24
ATOM 32342 O O . ILE A 1 59 ? 78.799 5.565 -16.084 1.00 0.00 55 ILE A O 24
ATOM 32358 N N . ALA A 1 60 ? 77.921 7.279 -15.003 1.00 0.00 56 ALA A N 24
ATOM 32359 C CA . ALA A 1 60 ? 79.066 7.337 -14.038 1.00 0.00 56 ALA A CA 24
ATOM 32360 C C . ALA A 1 60 ? 79.048 6.105 -13.113 1.00 0.00 56 ALA A C 24
ATOM 32361 O O . ALA A 1 60 ? 78.139 5.962 -12.318 1.00 0.00 56 ALA A O 24
ATOM 32368 N N . PRO A 1 61 ? 80.050 5.246 -13.237 1.00 0.00 57 PRO A N 24
ATOM 32369 C CA . PRO A 1 61 ? 80.120 4.042 -12.367 1.00 0.00 57 PRO A CA 24
ATOM 32370 C C . PRO A 1 61 ? 80.404 4.447 -10.916 1.00 0.00 57 PRO A C 24
ATOM 32371 O O . PRO A 1 61 ? 81.001 5.477 -10.658 1.00 0.00 57 PRO A O 24
ATOM 32382 N N . GLN A 1 62 ? 79.980 3.642 -9.971 1.00 0.00 58 GLN A N 24
ATOM 32383 C CA . GLN A 1 62 ? 80.228 3.963 -8.531 1.00 0.00 58 GLN A CA 24
ATOM 32384 C C . GLN A 1 62 ? 80.765 2.724 -7.798 1.00 0.00 58 GLN A C 24
ATOM 32385 O O . GLN A 1 62 ? 80.118 2.177 -6.921 1.00 0.00 58 GLN A O 24
ATOM 32399 N N . SER A 1 63 ? 81.946 2.281 -8.156 1.00 0.00 59 SER A N 24
ATOM 32400 C CA . SER A 1 63 ? 82.543 1.076 -7.490 1.00 0.00 59 SER A CA 24
ATOM 32401 C C . SER A 1 63 ? 82.844 1.374 -6.016 1.00 0.00 59 SER A C 24
ATOM 32402 O O . SER A 1 63 ? 82.747 0.505 -5.168 1.00 0.00 59 SER A O 24
ATOM 32410 N N . GLN A 1 64 ? 83.208 2.598 -5.709 1.00 0.00 60 GLN A N 24
ATOM 32411 C CA . GLN A 1 64 ? 83.543 2.963 -4.292 1.00 0.00 60 GLN A CA 24
ATOM 32412 C C . GLN A 1 64 ? 82.324 2.770 -3.382 1.00 0.00 60 GLN A C 24
ATOM 32413 O O . GLN A 1 64 ? 81.193 2.808 -3.830 1.00 0.00 60 GLN A O 24
ATOM 32427 N N . ILE A 1 65 ? 82.553 2.561 -2.107 1.00 0.00 61 ILE A N 24
ATOM 32428 C CA . ILE A 1 65 ? 81.416 2.363 -1.152 1.00 0.00 61 ILE A CA 24
ATOM 32429 C C . ILE A 1 65 ? 81.088 3.688 -0.456 1.00 0.00 61 ILE A C 24
ATOM 32430 O O . ILE A 1 65 ? 81.973 4.428 -0.068 1.00 0.00 61 ILE A O 24
ATOM 32446 N N . TYR A 1 66 ? 79.821 3.988 -0.298 1.00 0.00 62 TYR A N 24
ATOM 32447 C CA . TYR A 1 66 ? 79.422 5.290 0.318 1.00 0.00 62 TYR A CA 24
ATOM 32448 C C . TYR A 1 66 ? 79.108 5.105 1.804 1.00 0.00 62 TYR A C 24
ATOM 32449 O O . TYR A 1 66 ? 78.214 4.363 2.167 1.00 0.00 62 TYR A O 24
ATOM 32467 N N . ASP A 1 67 ? 79.845 5.771 2.664 1.00 0.00 63 ASP A N 24
ATOM 32468 C CA . ASP A 1 67 ? 79.541 5.733 4.138 1.00 0.00 63 ASP A CA 24
ATOM 32469 C C . ASP A 1 67 ? 78.065 6.064 4.416 1.00 0.00 63 ASP A C 24
ATOM 32470 O O . ASP A 1 67 ? 77.437 5.459 5.266 1.00 0.00 63 ASP A O 24
ATOM 32479 N N . TYR A 1 68 ? 77.518 7.019 3.703 1.00 0.00 64 TYR A N 24
ATOM 32480 C CA . TYR A 1 68 ? 76.123 7.478 3.990 1.00 0.00 64 TYR A CA 24
ATOM 32481 C C . TYR A 1 68 ? 75.480 8.046 2.721 1.00 0.00 64 TYR A C 24
ATOM 32482 O O . TYR A 1 68 ? 76.060 8.871 2.040 1.00 0.00 64 TYR A O 24
ATOM 32500 N N . ILE A 1 69 ? 74.287 7.607 2.402 1.00 0.00 65 ILE A N 24
ATOM 32501 C CA . ILE A 1 69 ? 73.515 8.251 1.288 1.00 0.00 65 ILE A CA 24
ATOM 32502 C C . ILE A 1 69 ? 72.102 8.611 1.771 1.00 0.00 65 ILE A C 24
ATOM 32503 O O . ILE A 1 69 ? 71.389 7.777 2.302 1.00 0.00 65 ILE A O 24
ATOM 32519 N N . LEU A 1 70 ? 71.706 9.848 1.590 1.00 0.00 66 LEU A N 24
ATOM 32520 C CA . LEU A 1 70 ? 70.316 10.266 1.955 1.00 0.00 66 LEU A CA 24
ATOM 32521 C C . LEU A 1 70 ? 69.387 10.098 0.749 1.00 0.00 66 LEU A C 24
ATOM 32522 O O . LEU A 1 70 ? 69.741 10.438 -0.365 1.00 0.00 66 LEU A O 24
ATOM 32538 N N . PHE A 1 71 ? 68.203 9.579 0.966 1.00 0.00 67 PHE A N 24
ATOM 32539 C CA . PHE A 1 71 ? 67.272 9.312 -0.172 1.00 0.00 67 PHE A CA 24
ATOM 32540 C C . PHE A 1 71 ? 65.847 9.738 0.189 1.00 0.00 67 PHE A C 24
ATOM 32541 O O . PHE A 1 71 ? 65.323 9.362 1.222 1.00 0.00 67 PHE A O 24
ATOM 32558 N N . ARG A 1 72 ? 65.221 10.523 -0.654 1.00 0.00 68 ARG A N 24
ATOM 32559 C CA . ARG A 1 72 ? 63.783 10.872 -0.437 1.00 0.00 68 ARG A CA 24
ATOM 32560 C C . ARG A 1 72 ? 62.877 9.865 -1.157 1.00 0.00 68 ARG A C 24
ATOM 32561 O O . ARG A 1 72 ? 63.273 9.239 -2.126 1.00 0.00 68 ARG A O 24
ATOM 32582 N N . GLY A 1 73 ? 61.664 9.706 -0.689 1.00 0.00 69 GLY A N 24
ATOM 32583 C CA . GLY A 1 73 ? 60.700 8.780 -1.366 1.00 0.00 69 GLY A CA 24
ATOM 32584 C C . GLY A 1 73 ? 60.470 9.209 -2.826 1.00 0.00 69 GLY A C 24
ATOM 32585 O O . GLY A 1 73 ? 60.096 8.403 -3.658 1.00 0.00 69 GLY A O 24
ATOM 32589 N N . SER A 1 74 ? 60.689 10.466 -3.139 1.00 0.00 70 SER A N 24
ATOM 32590 C CA . SER A 1 74 ? 60.377 10.966 -4.517 1.00 0.00 70 SER A CA 24
ATOM 32591 C C . SER A 1 74 ? 61.393 10.443 -5.543 1.00 0.00 70 SER A C 24
ATOM 32592 O O . SER A 1 74 ? 61.023 10.048 -6.634 1.00 0.00 70 SER A O 24
ATOM 32600 N N . ASP A 1 75 ? 62.664 10.433 -5.207 1.00 0.00 71 ASP A N 24
ATOM 32601 C CA . ASP A 1 75 ? 63.702 10.058 -6.224 1.00 0.00 71 ASP A CA 24
ATOM 32602 C C . ASP A 1 75 ? 63.874 8.534 -6.304 1.00 0.00 71 ASP A C 24
ATOM 32603 O O . ASP A 1 75 ? 64.268 8.011 -7.330 1.00 0.00 71 ASP A O 24
ATOM 32612 N N . ILE A 1 76 ? 63.588 7.819 -5.239 1.00 0.00 72 ILE A N 24
ATOM 32613 C CA . ILE A 1 76 ? 63.549 6.322 -5.334 1.00 0.00 72 ILE A CA 24
ATOM 32614 C C . ILE A 1 76 ? 62.098 5.835 -5.299 1.00 0.00 72 ILE A C 24
ATOM 32615 O O . ILE A 1 76 ? 61.274 6.349 -4.567 1.00 0.00 72 ILE A O 24
ATOM 32631 N N . LYS A 1 77 ? 61.793 4.837 -6.094 1.00 0.00 73 LYS A N 24
ATOM 32632 C CA . LYS A 1 77 ? 60.369 4.469 -6.339 1.00 0.00 73 LYS A CA 24
ATOM 32633 C C . LYS A 1 77 ? 59.977 3.189 -5.589 1.00 0.00 73 LYS A C 24
ATOM 32634 O O . LYS A 1 77 ? 58.802 2.911 -5.426 1.00 0.00 73 LYS A O 24
ATOM 32653 N N . ASP A 1 78 ? 60.930 2.402 -5.128 1.00 0.00 74 ASP A N 24
ATOM 32654 C CA . ASP A 1 78 ? 60.548 1.136 -4.421 1.00 0.00 74 ASP A CA 24
ATOM 32655 C C . ASP A 1 78 ? 61.588 0.750 -3.364 1.00 0.00 74 ASP A C 24
ATOM 32656 O O . ASP A 1 78 ? 62.776 0.764 -3.614 1.00 0.00 74 ASP A O 24
ATOM 32665 N N . ILE A 1 79 ? 61.129 0.403 -2.184 1.00 0.00 75 ILE A N 24
ATOM 32666 C CA . ILE A 1 79 ? 62.052 -0.076 -1.107 1.00 0.00 75 ILE A CA 24
ATOM 32667 C C . ILE A 1 79 ? 61.508 -1.378 -0.495 1.00 0.00 75 ILE A C 24
ATOM 32668 O O . ILE A 1 79 ? 60.321 -1.508 -0.255 1.00 0.00 75 ILE A O 24
ATOM 32684 N N . ARG A 1 80 ? 62.369 -2.335 -0.244 1.00 0.00 76 ARG A N 24
ATOM 32685 C CA . ARG A 1 80 ? 61.916 -3.628 0.359 1.00 0.00 76 ARG A CA 24
ATOM 32686 C C . ARG A 1 80 ? 62.987 -4.171 1.310 1.00 0.00 76 ARG A C 24
ATOM 32687 O O . ARG A 1 80 ? 64.161 -4.177 0.993 1.00 0.00 76 ARG A O 24
ATOM 32708 N N . VAL A 1 81 ? 62.587 -4.627 2.473 1.00 0.00 77 VAL A N 24
ATOM 32709 C CA . VAL A 1 81 ? 63.574 -5.204 3.443 1.00 0.00 77 VAL A CA 24
ATOM 32710 C C . VAL A 1 81 ? 63.787 -6.698 3.156 1.00 0.00 77 VAL A C 24
ATOM 32711 O O . VAL A 1 81 ? 62.880 -7.389 2.728 1.00 0.00 77 VAL A O 24
ATOM 32724 N N . VAL A 1 82 ? 64.979 -7.195 3.387 1.00 0.00 78 VAL A N 24
ATOM 32725 C CA . VAL A 1 82 ? 65.263 -8.641 3.112 1.00 0.00 78 VAL A CA 24
ATOM 32726 C C . VAL A 1 82 ? 65.054 -9.463 4.389 1.00 0.00 78 VAL A C 24
ATOM 32727 O O . VAL A 1 82 ? 65.461 -9.065 5.465 1.00 0.00 78 VAL A O 24
ATOM 32740 N N . ASN A 1 83 ? 64.423 -10.606 4.271 1.00 0.00 79 ASN A N 24
ATOM 32741 C CA . ASN A 1 83 ? 64.179 -11.466 5.471 1.00 0.00 79 ASN A CA 24
ATOM 32742 C C . ASN A 1 83 ? 65.205 -12.607 5.529 1.00 0.00 79 ASN A C 24
ATOM 32743 O O . ASN A 1 83 ? 65.892 -12.882 4.562 1.00 0.00 79 ASN A O 24
ATOM 32754 N N . ASN A 1 84 ? 65.306 -13.268 6.657 1.00 0.00 80 ASN A N 24
ATOM 32755 C CA . ASN A 1 84 ? 66.284 -14.391 6.793 1.00 0.00 80 ASN A CA 24
ATOM 32756 C C . ASN A 1 84 ? 65.558 -15.739 6.728 1.00 0.00 80 ASN A C 24
ATOM 32757 O O . ASN A 1 84 ? 65.962 -16.700 7.357 1.00 0.00 80 ASN A O 24
ATOM 32768 N N . HIS A 1 85 ? 64.490 -15.814 5.970 1.00 0.00 81 HIS A N 24
ATOM 32769 C CA . HIS A 1 85 ? 63.722 -17.092 5.864 1.00 0.00 81 HIS A CA 24
ATOM 32770 C C . HIS A 1 85 ? 63.855 -17.673 4.452 1.00 0.00 81 HIS A C 24
ATOM 32771 O O . HIS A 1 85 ? 63.727 -16.968 3.469 1.00 0.00 81 HIS A O 24
ATOM 32785 N N . THR A 1 86 ? 64.112 -18.956 4.352 1.00 0.00 82 THR A N 24
ATOM 32786 C CA . THR A 1 86 ? 64.263 -19.598 3.010 1.00 0.00 82 THR A CA 24
ATOM 32787 C C . THR A 1 86 ? 63.216 -20.704 2.834 1.00 0.00 82 THR A C 24
ATOM 32788 O O . THR A 1 86 ? 62.905 -21.425 3.764 1.00 0.00 82 THR A O 24
ATOM 32799 N N . LEU A 1 87 ? 62.676 -20.838 1.646 1.00 0.00 83 LEU A N 24
ATOM 32800 C CA . LEU A 1 87 ? 61.647 -21.893 1.397 1.00 0.00 83 LEU A CA 24
ATOM 32801 C C . LEU A 1 87 ? 62.307 -23.150 0.809 1.00 0.00 83 LEU A C 24
ATOM 32802 O O . LEU A 1 87 ? 63.386 -23.067 0.251 1.00 0.00 83 LEU A O 24
ATOM 32818 N N . PRO A 1 88 ? 61.640 -24.281 0.949 1.00 0.00 84 PRO A N 24
ATOM 32819 C CA . PRO A 1 88 ? 62.191 -25.555 0.416 1.00 0.00 84 PRO A CA 24
ATOM 32820 C C . PRO A 1 88 ? 62.197 -25.533 -1.117 1.00 0.00 84 PRO A C 24
ATOM 32821 O O . PRO A 1 88 ? 63.126 -26.073 -1.694 1.00 0.00 84 PRO A O 24
#

Radius of gyration: 15.32 Å; Cα contacts (8 Å, |Δi|>4): 138; chains: 1; bounding box: 29×41×50 Å

Solvent-accessible surface area: 7852 Å² total; per-residue (Å²): 126,115,147,102,163,64,76,78,136,59,128,152,47,28,88,4,29,1,77,13,163,41,76,19,141,41,48,6,150,16,123,66,82,59,115,165,110,97,33,36,5,0,21,49,1,121,22,108,41,43,143,124,161,53,89,173,157,188,101,82,123,108,103,156,103,92,122,106,31,109,28,136,47,110,44,14,180,47,81,164,81,69,134,132,172,114,166,186

GO terms:
  GO:0043186 P granule (C, IDA)
  GO:0045169 fusome (C, IDA)
  GO:0005783 endoplasmic reticulum (C, IDA)
  GO:0005829 cytosol (C, HDA)
  GO:0030036 actin cytoskeleton organization (P, IMP)
  GO:0000226 microtubule cytoskeleton organization (P, IMP)
  GO:0005515 protein binding (F, IPI)
  GO:0000932 P-body (C, IDA)
  GO:2000017 positive regulation of determination of dorsal identity (P, IMP)
  GO:0007029 endoplasmic reticulum organization (P, IMP)
  GO:0070863 positive regulation of protein exit from endoplasmic reticulum (P, IMP)
  GO:0017151 DEAD/H-box RNA helicase binding (F, IPI)

Organism: Drosophila melanogaster (NCBI:txid7227)

B-factor: mean 1.98, std 3.1, range [0.05, 17.02]